Protein 4E1J (pdb70)

Radius of gyration: 49.68 Å; Cα contacts (8 Å, |Δi|>4): 4540; chains: 4; bounding box: 159×61×142 Å

Structure (mmCIF, N/CA/C/O backbone):
data_4E1J
#
_entry.id   4E1J
#
_cell.length_a   93.220
_cell.length_b   101.975
_cell.length_c   107.548
_cell.angle_alpha   90.00
_cell.angle_beta   90.03
_cell.angle_gamma   90.00
#
_symmetry.space_group_name_H-M   'P 1 21 1'
#
loop_
_entity.id
_entity.type
_entity.pdbx_description
1 polymer 'Glycerol kinase'
2 non-polymer GLYCEROL
3 non-polymer 'SODIUM ION'
4 non-polymer 'CHLORIDE ION'
5 water water
#
loop_
_atom_site.group_PDB
_atom_site.id
_atom_site.type_symbol
_atom_site.label_atom_id
_atom_site.label_alt_id
_atom_site.label_comp_id
_atom_site.label_asym_id
_atom_site.label_entity_id
_atom_site.label_seq_id
_atom_site.pdbx_PDB_ins_code
_atom_site.Cartn_x
_atom_site.Cartn_y
_atom_site.Cartn_z
_atom_site.occupancy
_atom_site.B_iso_or_equiv
_atom_site.auth_seq_id
_atom_site.auth_comp_id
_atom_site.auth_asym_id
_atom_site.auth_atom_id
_atom_site.pdbx_PDB_model_num
ATOM 1 N N . ASP A 1 12 ? 105.204 28.128 127.467 1.00 54.82 12 ASP A N 1
ATOM 2 C CA . ASP A 1 12 ? 106.114 26.945 127.666 1.00 55.66 12 ASP A CA 1
ATOM 3 C C . ASP A 1 12 ? 107.612 27.274 127.703 1.00 55.31 12 ASP A C 1
ATOM 4 O O . ASP A 1 12 ? 108.187 27.897 126.809 1.00 55.66 12 ASP A O 1
ATOM 9 N N . LEU A 1 13 ? 108.246 26.775 128.743 1.00 54.58 13 LEU A N 1
ATOM 10 C CA . LEU A 1 13 ? 109.599 27.111 129.059 1.00 53.75 13 LEU A CA 1
ATOM 11 C C . LEU A 1 13 ? 110.488 25.995 128.534 1.00 52.83 13 LEU A C 1
ATOM 12 O O . LEU A 1 13 ? 110.202 24.846 128.807 1.00 54.20 13 LEU A O 1
ATOM 17 N N . GLY A 1 14 ? 111.532 26.256 127.757 1.00 51.37 14 GLY A N 1
ATOM 18 C CA . GLY A 1 14 ? 111.806 27.482 127.079 1.00 49.03 14 GLY A CA 1
ATOM 19 C C . GLY A 1 14 ? 111.500 27.318 125.577 1.00 48.12 14 GLY A C 1
ATOM 20 O O . GLY A 1 14 ? 112.346 26.875 124.791 1.00 46.69 14 GLY A O 1
ATOM 21 N N . THR A 1 15 ? 110.269 27.648 125.194 1.00 46.32 15 THR A N 1
ATOM 22 C CA . THR A 1 15 ? 109.969 27.974 123.790 1.00 45.16 15 THR A CA 1
ATOM 23 C C . THR A 1 15 ? 109.819 29.506 123.587 1.00 44.41 15 THR A C 1
ATOM 24 O O . THR A 1 15 ? 109.439 29.958 122.493 1.00 44.21 15 THR A O 1
ATOM 28 N N . GLU A 1 16 ? 110.108 30.279 124.641 1.00 43.97 16 GLU A N 1
ATOM 29 C CA . GLU A 1 16 ? 109.937 31.751 124.645 1.00 44.08 16 GLU A CA 1
ATOM 30 C C . GLU A 1 16 ? 110.628 32.477 123.491 1.00 43.91 16 GLU A C 1
ATOM 31 O O . GLU A 1 16 ? 110.099 33.472 123.002 1.00 43.35 16 GLU A O 1
ATOM 37 N N . ASN A 1 17 ? 111.836 32.019 123.130 1.00 43.34 17 ASN A N 1
ATOM 38 C CA . ASN A 1 17 ? 112.630 32.599 122.037 1.00 42.71 17 ASN A CA 1
ATOM 39 C C . ASN A 1 17 ? 113.050 31.522 121.039 1.00 42.42 17 ASN A C 1
ATOM 40 O O . ASN A 1 17 ? 114.083 31.641 120.367 1.00 40.36 17 ASN A O 1
ATOM 45 N N . LEU A 1 18 ? 112.199 30.492 120.927 1.00 43.05 18 LEU A N 1
ATOM 46 C CA . LEU A 1 18 ? 112.465 29.340 120.052 1.00 44.89 18 LEU A CA 1
ATOM 47 C C . LEU A 1 18 ? 111.707 29.386 118.689 1.00 45.36 18 LEU A C 1
ATOM 48 O O . LEU A 1 18 ? 110.477 29.427 118.620 1.00 44.94 18 LEU A O 1
ATOM 53 N N . TYR A 1 19 ? 112.464 29.388 117.601 1.00 46.32 19 TYR A N 1
ATOM 54 C CA . TYR A 1 19 ? 111.845 29.390 116.276 1.00 46.67 19 TYR A CA 1
ATOM 55 C C . TYR A 1 19 ? 111.568 27.968 115.743 1.00 47.92 19 TYR A C 1
ATOM 56 O O . TYR A 1 19 ? 112.443 27.116 115.743 1.00 47.49 19 TYR A O 1
ATOM 65 N N . PHE A 1 20 ? 110.354 27.726 115.274 1.00 49.72 20 PHE A N 1
ATOM 66 C CA . PHE A 1 20 ? 110.123 26.555 114.434 1.00 51.86 20 PHE A CA 1
ATOM 67 C C . PHE A 1 20 ? 109.151 26.852 113.293 1.00 52.39 20 PHE A C 1
ATOM 68 O O . PHE A 1 20 ? 108.171 27.620 113.432 1.00 51.67 20 PHE A O 1
ATOM 76 N N . GLN A 1 21 ? 109.462 26.223 112.166 1.00 53.34 21 GLN A N 1
ATOM 77 C CA . GLN A 1 21 ? 108.585 26.167 110.998 1.00 54.88 21 GLN A CA 1
ATOM 78 C C . GLN A 1 21 ? 107.475 25.112 111.162 1.00 55.06 21 GLN A C 1
ATOM 79 O O . GLN A 1 21 ? 107.740 23.966 111.512 1.00 54.72 21 GLN A O 1
ATOM 85 N N . SER A 1 22 ? 106.233 25.488 110.878 1.00 55.95 22 SER A N 1
ATOM 86 C CA . SER A 1 22 ? 105.169 24.490 110.789 1.00 56.01 22 SER A CA 1
ATOM 87 C C . SER A 1 22 ? 104.751 24.213 109.341 1.00 56.07 22 SER A C 1
ATOM 88 O O . SER A 1 22 ? 104.724 25.113 108.499 1.00 55.65 22 SER A O 1
ATOM 101 N N . GLY A 1 25 ? 100.844 22.015 104.096 1.00 52.91 25 GLY A N 1
ATOM 102 C CA . GLY A 1 25 ? 99.609 21.429 103.474 1.00 50.25 25 GLY A CA 1
ATOM 103 C C . GLY A 1 25 ? 99.686 20.959 102.007 1.00 48.26 25 GLY A C 1
ATOM 104 O O . GLY A 1 25 ? 100.443 21.526 101.196 1.00 47.01 25 GLY A O 1
ATOM 105 N N . GLY A 1 26 ? 98.903 19.924 101.673 1.00 46.21 26 GLY A N 1
ATOM 106 C CA . GLY A 1 26 ? 98.760 19.418 100.276 1.00 44.48 26 GLY A CA 1
ATOM 107 C C . GLY A 1 26 ? 99.978 18.703 99.640 1.00 42.77 26 GLY A C 1
ATOM 108 O O . GLY A 1 26 ? 100.131 18.698 98.438 1.00 42.84 26 GLY A O 1
ATOM 109 N N . TYR A 1 27 ? 100.853 18.157 100.467 1.00 41.40 27 TYR A N 1
ATOM 110 C CA . TYR A 1 27 ? 102.029 17.390 100.051 1.00 40.54 27 TYR A CA 1
ATOM 111 C C . TYR A 1 27 ? 101.650 16.087 99.351 1.00 39.24 27 TYR A C 1
ATOM 112 O O . TYR A 1 27 ? 100.725 15.399 99.761 1.00 38.54 27 TYR A O 1
ATOM 121 N N . ILE A 1 28 ? 102.374 15.791 98.274 1.00 37.92 28 ILE A N 1
ATOM 122 C CA . ILE A 1 28 ? 102.103 14.633 97.451 1.00 36.66 28 ILE A CA 1
ATOM 123 C C . ILE A 1 28 ? 103.395 13.989 97.060 1.00 35.07 28 ILE A C 1
ATOM 124 O O . ILE A 1 28 ? 104.304 14.668 96.616 1.00 35.81 28 ILE A O 1
ATOM 129 N N . LEU A 1 29 ? 103.432 12.674 97.206 1.00 33.38 29 LEU A N 1
ATOM 130 C CA . LEU A 1 29 ? 104.593 11.865 96.969 1.00 31.64 29 LEU A CA 1
ATOM 131 C C . LEU A 1 29 ? 104.389 11.084 95.664 1.00 32.05 29 LEU A C 1
ATOM 132 O O . LEU A 1 29 ? 103.442 10.290 95.528 1.00 31.21 29 LEU A O 1
ATOM 137 N N . ALA A 1 30 ? 105.272 11.339 94.705 1.00 32.15 30 ALA A N 1
ATOM 138 C CA . ALA A 1 30 ? 105.345 10.580 93.475 1.00 31.36 30 ALA A CA 1
ATOM 139 C C . ALA A 1 30 ? 106.566 9.707 93.489 1.00 30.59 30 ALA A C 1
ATOM 140 O O . ALA A 1 30 ? 107.683 10.143 93.802 1.00 28.94 30 ALA A O 1
ATOM 142 N N . ILE A 1 31 ? 106.340 8.442 93.166 1.00 30.96 31 ILE A N 1
ATOM 143 C CA . ILE A 1 31 ? 107.432 7.497 93.032 1.00 30.63 31 ILE A CA 1
ATOM 144 C C . ILE A 1 31 ? 107.594 7.243 91.532 1.00 31.40 31 ILE A C 1
ATOM 145 O O . ILE A 1 31 ? 106.620 6.962 90.848 1.00 31.18 31 ILE A O 1
ATOM 150 N N . ASP A 1 32 ? 108.821 7.382 91.027 1.00 31.91 32 ASP A N 1
ATOM 151 C CA . ASP A 1 32 ? 109.119 7.166 89.607 1.00 31.73 32 ASP A CA 1
ATOM 152 C C . ASP A 1 32 ? 110.189 6.112 89.459 1.00 30.84 32 ASP A C 1
ATOM 153 O O . ASP A 1 32 ? 111.398 6.402 89.428 1.00 31.10 32 ASP A O 1
ATOM 158 N N . GLN A 1 33 ? 109.712 4.884 89.373 1.00 29.76 33 GLN A N 1
ATOM 159 C CA . GLN A 1 33 ? 110.525 3.701 89.201 1.00 28.97 33 GLN A CA 1
ATOM 160 C C . GLN A 1 33 ? 110.935 3.575 87.712 1.00 28.24 33 GLN A C 1
ATOM 161 O O . GLN A 1 33 ? 110.210 3.011 86.910 1.00 27.99 33 GLN A O 1
ATOM 167 N N . GLY A 1 34 ? 112.095 4.146 87.376 1.00 27.31 34 GLY A N 1
ATOM 168 C CA . GLY A 1 34 ? 112.599 4.256 86.042 1.00 24.92 34 GLY A CA 1
ATOM 169 C C . GLY A 1 34 ? 113.381 3.036 85.591 1.00 26.65 34 GLY A C 1
ATOM 170 O O . GLY A 1 34 ? 113.473 2.042 86.305 1.00 25.09 34 GLY A O 1
ATOM 171 N N . THR A 1 35 ? 113.897 3.115 84.358 1.00 27.63 35 THR A N 1
ATOM 172 C CA . THR A 1 35 ? 114.674 2.075 83.737 1.00 27.02 35 THR A CA 1
ATOM 173 C C . THR A 1 35 ? 115.979 1.875 84.460 1.00 27.53 35 THR A C 1
ATOM 174 O O . THR A 1 35 ? 116.380 0.752 84.717 1.00 27.28 35 THR A O 1
ATOM 178 N N . THR A 1 36 ? 116.649 2.962 84.773 1.00 28.53 36 THR A N 1
ATOM 179 C CA . THR A 1 36 ? 117.997 2.824 85.303 1.00 30.63 36 THR A CA 1
ATOM 180 C C . THR A 1 36 ? 118.117 3.409 86.742 1.00 31.20 36 THR A C 1
ATOM 181 O O . THR A 1 36 ? 119.129 3.228 87.404 1.00 31.59 36 THR A O 1
ATOM 185 N N . SER A 1 37 ? 117.109 4.153 87.201 1.00 31.26 37 SER A N 1
ATOM 186 C CA . SER A 1 37 ? 117.081 4.536 88.600 1.00 31.61 37 SER A CA 1
ATOM 187 C C . SER A 1 37 ? 115.673 4.780 89.092 1.00 31.79 37 SER A C 1
ATOM 188 O O . SER A 1 37 ? 114.731 4.842 88.314 1.00 30.56 37 SER A O 1
ATOM 191 N N . THR A 1 38 ? 115.541 4.862 90.416 1.00 31.31 38 THR A N 1
ATOM 192 C CA . THR A 1 38 ? 114.320 5.178 91.012 1.00 31.41 38 THR A CA 1
ATOM 193 C C . THR A 1 38 ? 114.409 6.599 91.534 1.00 33.18 38 THR A C 1
ATOM 194 O O . THR A 1 38 ? 115.400 6.981 92.156 1.00 33.43 38 THR A O 1
ATOM 198 N N . ARG A 1 39 ? 113.359 7.372 91.281 1.00 34.21 39 ARG A N 1
ATOM 199 C CA . ARG A 1 39 ? 113.206 8.669 91.923 1.00 35.94 39 ARG A CA 1
ATOM 200 C C . ARG A 1 39 ? 111.914 8.816 92.716 1.00 35.49 39 ARG A C 1
ATOM 201 O O . ARG A 1 39 ? 110.833 8.351 92.293 1.00 36.20 39 ARG A O 1
ATOM 209 N N . ALA A 1 40 ? 112.037 9.510 93.834 1.00 34.61 40 ALA A N 1
ATOM 210 C CA . ALA A 1 40 ? 110.911 9.918 94.608 1.00 36.21 40 ALA A CA 1
ATOM 211 C C . ALA A 1 40 ? 110.889 11.443 94.721 1.00 37.15 40 ALA A C 1
ATOM 212 O O . ALA A 1 40 ? 111.865 12.065 95.117 1.00 38.93 40 ALA A O 1
ATOM 214 N N . ILE A 1 41 ? 109.762 12.037 94.383 1.00 36.84 41 ILE A N 1
ATOM 215 C CA . ILE A 1 41 ? 109.599 13.447 94.537 1.00 36.75 41 ILE A CA 1
ATOM 216 C C . ILE A 1 41 ? 108.375 13.789 95.394 1.00 36.95 41 ILE A C 1
ATOM 217 O O . ILE A 1 41 ? 107.246 13.309 95.152 1.00 35.61 41 ILE A O 1
ATOM 222 N N . VAL A 1 42 ? 108.630 14.636 96.394 1.00 37.35 42 VAL A N 1
ATOM 223 C CA . VAL A 1 42 ? 107.566 15.291 97.142 1.00 37.37 42 VAL A CA 1
ATOM 224 C C . VAL A 1 42 ? 107.205 16.614 96.503 1.00 37.81 42 VAL A C 1
ATOM 225 O O . VAL A 1 42 ? 108.063 17.457 96.311 1.00 37.66 42 VAL A O 1
ATOM 229 N N . PHE A 1 43 ? 105.926 16.802 96.218 1.00 38.43 43 PHE A N 1
ATOM 230 C CA . PHE A 1 43 ? 105.426 18.070 95.722 1.00 39.11 43 PHE A CA 1
ATOM 231 C C . PHE A 1 43 ? 104.596 18.784 96.779 1.00 40.24 43 PHE A C 1
ATOM 232 O O . PHE A 1 43 ? 103.712 18.151 97.382 1.00 40.34 43 PHE A O 1
ATOM 240 N N . ASP A 1 44 ? 104.837 20.089 96.995 1.00 41.28 44 ASP A N 1
ATOM 241 C CA . ASP A 1 44 ? 104.084 20.812 98.025 1.00 42.89 44 ASP A CA 1
ATOM 242 C C . ASP A 1 44 ? 102.708 21.144 97.489 1.00 43.99 44 ASP A C 1
ATOM 243 O O . ASP A 1 44 ? 102.418 20.867 96.315 1.00 45.01 44 ASP A O 1
ATOM 248 N N . GLY A 1 45 ? 101.866 21.734 98.332 1.00 45.00 45 GLY A N 1
ATOM 249 C CA . GLY A 1 45 ? 100.553 22.237 97.927 1.00 47.15 45 GLY A CA 1
ATOM 250 C C . GLY A 1 45 ? 100.522 23.241 96.773 1.00 48.81 45 GLY A C 1
ATOM 251 O O . GLY A 1 45 ? 99.444 23.564 96.279 1.00 49.78 45 GLY A O 1
ATOM 252 N N . ASN A 1 46 ? 101.674 23.752 96.330 1.00 49.48 46 ASN A N 1
ATOM 253 C CA . ASN A 1 46 ? 101.679 24.590 95.134 1.00 50.59 46 ASN A CA 1
ATOM 254 C C . ASN A 1 46 ? 102.212 23.854 93.889 1.00 50.41 46 ASN A C 1
ATOM 255 O O . ASN A 1 46 ? 102.477 24.481 92.847 1.00 50.27 46 ASN A O 1
ATOM 260 N N . GLN A 1 47 ? 102.350 22.527 93.998 1.00 49.87 47 GLN A N 1
ATOM 261 C CA . GLN A 1 47 ? 102.794 21.678 92.880 1.00 49.20 47 GLN A CA 1
ATOM 262 C C . GLN A 1 47 ? 104.267 21.961 92.568 1.00 49.33 47 GLN A C 1
ATOM 263 O O . GLN A 1 47 ? 104.774 21.673 91.447 1.00 50.37 47 GLN A O 1
ATOM 269 N N . LYS A 1 48 ? 104.955 22.527 93.560 1.00 47.44 48 LYS A N 1
ATOM 270 C CA . LYS A 1 48 ? 106.354 22.761 93.453 1.00 46.02 48 LYS A CA 1
ATOM 271 C C . LYS A 1 48 ? 107.037 21.565 94.019 1.00 45.46 48 LYS A C 1
ATOM 272 O O . LYS A 1 48 ? 106.501 20.885 94.875 1.00 45.65 48 LYS A O 1
ATOM 274 N N . ILE A 1 49 ? 108.215 21.275 93.494 1.00 44.23 49 ILE A N 1
ATOM 275 C CA . ILE A 1 49 ? 109.072 20.267 94.069 1.00 43.05 49 ILE A CA 1
ATOM 276 C C . ILE A 1 49 ? 109.633 20.718 95.448 1.00 42.24 49 ILE A C 1
ATOM 277 O O . ILE A 1 49 ? 110.347 21.717 95.542 1.00 42.22 49 ILE A O 1
ATOM 282 N N . ALA A 1 50 ? 109.331 19.975 96.506 1.00 41.27 50 ALA A N 1
ATOM 283 C CA . ALA A 1 50 ? 109.989 20.225 97.804 1.00 40.19 50 ALA A CA 1
ATOM 284 C C . ALA A 1 50 ? 111.223 19.397 98.125 1.00 39.91 50 ALA A C 1
ATOM 285 O O . ALA A 1 50 ? 112.053 19.838 98.908 1.00 40.21 50 ALA A O 1
ATOM 287 N N . GLY A 1 51 ? 111.327 18.185 97.577 1.00 39.56 51 GLY A N 1
ATOM 288 C CA . GLY A 1 51 ? 112.395 17.238 97.968 1.00 38.43 51 GLY A CA 1
ATOM 289 C C . GLY A 1 51 ? 112.467 16.049 97.024 1.00 38.64 51 GLY A C 1
ATOM 290 O O . GLY A 1 51 ? 111.437 15.571 96.548 1.00 38.39 51 GLY A O 1
ATOM 291 N N . VAL A 1 52 ? 113.686 15.585 96.737 1.00 38.91 52 VAL A N 1
ATOM 292 C CA . VAL A 1 52 ? 113.924 14.532 95.746 1.00 38.75 52 VAL A CA 1
ATOM 293 C C . VAL A 1 52 ? 114.881 13.477 96.259 1.00 38.73 52 VAL A C 1
ATOM 294 O O . VAL A 1 52 ? 115.927 13.795 96.808 1.00 39.28 52 VAL A O 1
ATOM 298 N N . GLY A 1 53 ? 114.520 12.207 96.097 1.00 39.03 53 GLY A N 1
ATOM 299 C CA . GLY A 1 53 ? 115.488 11.095 96.248 1.00 37.83 53 GLY A CA 1
ATOM 300 C C . GLY A 1 53 ? 115.681 10.388 94.922 1.00 37.92 53 GLY A C 1
ATOM 301 O O . GLY A 1 53 ? 114.737 10.227 94.150 1.00 37.49 53 GLY A O 1
ATOM 302 N N . GLN A 1 54 ? 116.908 9.978 94.645 1.00 38.25 54 GLN A N 1
ATOM 303 C CA . GLN A 1 54 ? 117.266 9.335 93.408 1.00 39.79 54 GLN A CA 1
ATOM 304 C C . GLN A 1 54 ? 118.350 8.298 93.717 1.00 39.78 54 GLN A C 1
ATOM 305 O O . GLN A 1 54 ? 119.217 8.538 94.558 1.00 39.08 54 GLN A O 1
ATOM 311 N N . LYS A 1 55 ? 118.272 7.138 93.048 1.00 39.34 55 LYS A N 1
ATOM 312 C CA . LYS A 1 55 ? 119.150 6.023 93.331 1.00 39.00 55 LYS A CA 1
ATOM 313 C C . LYS A 1 55 ? 119.106 4.987 92.221 1.00 38.33 55 LYS A C 1
ATOM 314 O O . LYS A 1 55 ? 118.048 4.402 91.931 1.00 37.08 55 LYS A O 1
ATOM 320 N N . GLU A 1 56 ? 120.276 4.768 91.613 1.00 37.58 56 GLU A N 1
ATOM 321 C CA . GLU A 1 56 ? 120.494 3.711 90.618 1.00 38.11 56 GLU A CA 1
ATOM 322 C C . GLU A 1 56 ? 120.352 2.333 91.181 1.00 36.52 56 GLU A C 1
ATOM 323 O O . GLU A 1 56 ? 120.548 2.120 92.367 1.00 36.64 56 GLU A O 1
ATOM 329 N N . PHE A 1 57 ? 120.022 1.384 90.317 1.00 35.10 57 PHE A N 1
ATOM 330 C CA . PHE A 1 57 ? 120.053 -0.026 90.693 1.00 34.42 57 PHE A CA 1
ATOM 331 C C . PHE A 1 57 ? 120.799 -0.733 89.558 1.00 34.45 57 PHE A C 1
ATOM 332 O O . PHE A 1 57 ? 121.048 -0.129 88.507 1.00 35.25 57 PHE A O 1
ATOM 340 N N . LYS A 1 58 ? 121.149 -1.995 89.735 1.00 33.80 58 LYS A N 1
ATOM 341 C CA . LYS A 1 58 ? 122.076 -2.602 88.780 1.00 34.02 58 LYS A CA 1
ATOM 342 C C . LYS A 1 58 ? 121.391 -3.079 87.492 1.00 33.13 58 LYS A C 1
ATOM 343 O O . LYS A 1 58 ? 120.374 -3.742 87.566 1.00 32.26 58 LYS A O 1
ATOM 349 N N . GLN A 1 59 ? 121.941 -2.734 86.325 1.00 33.14 59 GLN A N 1
ATOM 350 C CA . GLN A 1 59 ? 121.413 -3.309 85.099 1.00 33.98 59 GLN A CA 1
ATOM 351 C C . GLN A 1 59 ? 122.093 -4.679 84.839 1.00 35.18 59 GLN A C 1
ATOM 352 O O . GLN A 1 59 ? 123.326 -4.729 84.654 1.00 35.67 59 GLN A O 1
ATOM 358 N N . HIS A 1 60 ? 121.317 -5.768 84.844 1.00 35.37 60 HIS A N 1
ATOM 359 C CA . HIS A 1 60 ? 121.826 -7.134 84.551 1.00 36.83 60 HIS A CA 1
ATOM 360 C C . HIS A 1 60 ? 121.626 -7.557 83.105 1.00 37.86 60 HIS A C 1
ATOM 361 O O . HIS A 1 60 ? 120.484 -7.557 82.591 1.00 37.06 60 HIS A O 1
ATOM 368 N N . PHE A 1 61 ? 122.734 -7.954 82.475 1.00 38.73 61 PHE A N 1
ATOM 369 C CA . PHE A 1 61 ? 122.751 -8.427 81.107 1.00 39.59 61 PHE A CA 1
ATOM 370 C C . PHE A 1 61 ? 123.282 -9.888 81.003 1.00 41.52 61 PHE A C 1
ATOM 371 O O . PHE A 1 61 ? 124.447 -10.115 80.684 1.00 41.77 61 PHE A O 1
ATOM 379 N N . PRO A 1 62 ? 122.426 -10.898 81.233 1.00 43.42 62 PRO A N 1
ATOM 380 C CA . PRO A 1 62 ? 122.912 -12.277 81.160 1.00 44.78 62 PRO A CA 1
ATOM 381 C C . PRO A 1 62 ? 123.383 -12.753 79.779 1.00 47.12 62 PRO A C 1
ATOM 382 O O . PRO A 1 62 ? 124.065 -13.777 79.674 1.00 48.70 62 PRO A O 1
ATOM 386 N N . LYS A 1 63 ? 122.988 -12.051 78.730 1.00 48.10 63 LYS A N 1
ATOM 387 C CA . LYS A 1 63 ? 123.430 -12.319 77.359 1.00 48.39 63 LYS A CA 1
ATOM 388 C C . LYS A 1 63 ? 123.144 -11.041 76.591 1.00 48.54 63 LYS A C 1
ATOM 389 O O . LYS A 1 63 ? 122.207 -10.309 76.942 1.00 49.00 63 LYS A O 1
ATOM 395 N N . SER A 1 64 ? 123.916 -10.791 75.544 1.00 47.50 64 SER A N 1
ATOM 396 C CA . SER A 1 64 ? 123.563 -9.822 74.497 1.00 47.30 64 SER A CA 1
ATOM 397 C C . SER A 1 64 ? 122.053 -9.761 74.151 1.00 45.25 64 SER A C 1
ATOM 398 O O . SER A 1 64 ? 121.445 -10.761 73.774 1.00 44.08 64 SER A O 1
ATOM 401 N N . GLY A 1 65 ? 121.465 -8.577 74.285 1.00 44.18 65 GLY A N 1
ATOM 402 C CA . GLY A 1 65 ? 120.021 -8.394 74.066 1.00 42.46 65 GLY A CA 1
ATOM 403 C C . GLY A 1 65 ? 119.073 -8.774 75.207 1.00 41.86 65 GLY A C 1
ATOM 404 O O . GLY A 1 65 ? 117.869 -8.446 75.153 1.00 42.90 65 GLY A O 1
ATOM 405 N N . TRP A 1 66 ? 119.584 -9.444 76.239 1.00 40.42 66 TRP A N 1
ATOM 406 C CA . TRP A 1 66 ? 118.796 -9.824 77.429 1.00 38.91 66 TRP A CA 1
ATOM 407 C C . TRP A 1 66 ? 119.033 -8.771 78.487 1.00 37.48 66 TRP A C 1
ATOM 408 O O . TRP A 1 66 ? 120.167 -8.380 78.657 1.00 37.88 66 TRP A O 1
ATOM 419 N N . VAL A 1 67 ? 117.993 -8.324 79.201 1.00 35.46 67 VAL A N 1
ATOM 420 C CA . VAL A 1 67 ? 118.113 -7.264 80.227 1.00 32.88 67 VAL A CA 1
ATOM 421 C C . VAL A 1 67 ? 117.194 -7.539 81.453 1.00 32.99 67 VAL A C 1
ATOM 422 O O . VAL A 1 67 ? 116.007 -7.777 81.328 1.00 30.65 67 VAL A O 1
ATOM 426 N N . GLU A 1 68 ? 117.751 -7.474 82.654 1.00 32.24 68 GLU A N 1
ATOM 427 C CA . GLU A 1 68 ? 117.007 -7.917 83.799 1.00 31.60 68 GLU A CA 1
ATOM 428 C C . GLU A 1 68 ? 117.272 -6.976 84.930 1.00 30.92 68 GLU A C 1
ATOM 429 O O . GLU A 1 68 ? 118.359 -6.385 85.022 1.00 29.93 68 GLU A O 1
ATOM 435 N N . HIS A 1 69 ? 116.257 -6.780 85.761 1.00 29.95 69 HIS A N 1
ATOM 436 C CA . HIS A 1 69 ? 116.475 -6.097 87.052 1.00 30.60 69 HIS A CA 1
ATOM 437 C C . HIS A 1 69 ? 116.221 -7.051 88.226 1.00 30.41 69 HIS A C 1
ATOM 438 O O . HIS A 1 69 ? 115.300 -7.873 88.167 1.00 30.57 69 HIS A O 1
ATOM 445 N N . ASP A 1 70 ? 116.990 -6.878 89.291 1.00 31.05 70 ASP A N 1
ATOM 446 C CA . ASP A 1 70 ? 116.661 -7.433 90.594 1.00 32.44 70 ASP A CA 1
ATOM 447 C C . ASP A 1 70 ? 115.530 -6.636 91.214 1.00 31.65 70 ASP A C 1
ATOM 448 O O . ASP A 1 70 ? 115.752 -5.472 91.588 1.00 33.14 70 ASP A O 1
ATOM 453 N N . PRO A 1 71 ? 114.333 -7.235 91.339 1.00 30.81 71 PRO A N 1
ATOM 454 C CA . PRO A 1 71 ? 113.190 -6.551 91.954 1.00 31.77 71 PRO A CA 1
ATOM 455 C C . PRO A 1 71 ? 113.261 -6.267 93.485 1.00 32.66 71 PRO A C 1
ATOM 456 O O . PRO A 1 71 ? 112.517 -5.391 93.957 1.00 33.74 71 PRO A O 1
ATOM 460 N N . GLU A 1 72 ? 114.110 -6.986 94.239 1.00 32.76 72 GLU A N 1
ATOM 461 C CA . GLU A 1 72 ? 114.384 -6.639 95.635 1.00 32.93 72 GLU A CA 1
ATOM 462 C C . GLU A 1 72 ? 115.166 -5.360 95.667 1.00 32.94 72 GLU A C 1
ATOM 463 O O . GLU A 1 72 ? 114.911 -4.480 96.512 1.00 33.73 72 GLU A O 1
ATOM 469 N N . GLU A 1 73 ? 116.121 -5.249 94.743 1.00 32.15 73 GLU A N 1
ATOM 470 C CA . GLU A 1 73 ? 116.950 -4.094 94.690 1.00 32.23 73 GLU A CA 1
ATOM 471 C C . GLU A 1 73 ? 116.068 -2.918 94.293 1.00 32.14 73 GLU A C 1
ATOM 472 O O . GLU A 1 73 ? 116.171 -1.867 94.890 1.00 32.19 73 GLU A O 1
ATOM 478 N N . ILE A 1 74 ? 115.194 -3.111 93.297 1.00 32.20 74 ILE A N 1
ATOM 479 C CA . ILE A 1 74 ? 114.267 -2.048 92.867 1.00 31.05 74 ILE A CA 1
ATOM 480 C C . ILE A 1 74 ? 113.421 -1.692 94.079 1.00 31.45 74 ILE A C 1
ATOM 481 O O . ILE A 1 74 ? 113.281 -0.505 94.422 1.00 30.33 74 ILE A O 1
ATOM 486 N N . TRP A 1 75 ? 112.865 -2.712 94.729 1.00 31.09 75 TRP A N 1
ATOM 487 C CA . TRP A 1 75 ? 112.138 -2.444 95.981 1.00 32.46 75 TRP A CA 1
ATOM 488 C C . TRP A 1 75 ? 112.893 -1.527 97.015 1.00 32.80 75 TRP A C 1
ATOM 489 O O . TRP A 1 75 ? 112.360 -0.462 97.429 1.00 32.41 75 TRP A O 1
ATOM 500 N N . GLN A 1 76 ? 114.128 -1.903 97.375 1.00 32.15 76 GLN A N 1
ATOM 501 C CA . GLN A 1 76 ? 114.925 -1.160 98.380 1.00 32.80 76 GLN A CA 1
ATOM 502 C C . GLN A 1 76 ? 115.181 0.288 97.970 1.00 31.97 76 GLN A C 1
ATOM 503 O O . GLN A 1 76 ? 115.248 1.214 98.767 1.00 31.07 76 GLN A O 1
ATOM 509 N N . THR A 1 77 ? 115.262 0.455 96.666 1.00 31.95 77 THR A N 1
ATOM 510 C CA . THR A 1 77 ? 115.500 1.724 96.009 1.00 30.39 77 THR A CA 1
ATOM 511 C C . THR A 1 77 ? 114.246 2.622 96.181 1.00 30.59 77 THR A C 1
ATOM 512 O O . THR A 1 77 ? 114.338 3.853 96.362 1.00 31.43 77 THR A O 1
ATOM 516 N N . VAL A 1 78 ? 113.077 2.003 96.228 1.00 29.15 78 VAL A N 1
ATOM 517 C CA . VAL A 1 78 ? 111.853 2.774 96.418 1.00 29.18 78 VAL A CA 1
ATOM 518 C C . VAL A 1 78 ? 111.778 3.172 97.871 1.00 28.85 78 VAL A C 1
ATOM 519 O O . VAL A 1 78 ? 111.630 4.325 98.141 1.00 29.26 78 VAL A O 1
ATOM 523 N N . VAL A 1 79 ? 111.869 2.214 98.789 1.00 30.28 79 VAL A N 1
ATOM 524 C CA . VAL A 1 79 ? 111.924 2.497 100.270 1.00 32.25 79 VAL A CA 1
ATOM 525 C C . VAL A 1 79 ? 112.859 3.662 100.626 1.00 33.06 79 VAL A C 1
ATOM 526 O O . VAL A 1 79 ? 112.415 4.610 101.251 1.00 35.08 79 VAL A O 1
ATOM 530 N N . SER A 1 80 ? 114.108 3.640 100.147 1.00 34.11 80 SER A N 1
ATOM 531 C CA . SER A 1 80 ? 115.153 4.585 100.552 1.00 35.04 80 SER A CA 1
ATOM 532 C C . SER A 1 80 ? 115.026 5.979 99.928 1.00 35.56 80 SER A C 1
ATOM 533 O O . SER A 1 80 ? 115.254 7.041 100.564 1.00 36.07 80 SER A O 1
ATOM 536 N N . THR A 1 81 ? 114.635 5.947 98.669 1.00 34.48 81 THR A N 1
ATOM 537 C CA . THR A 1 81 ? 114.352 7.102 97.899 1.00 34.53 81 THR A CA 1
ATOM 538 C C . THR A 1 81 ? 113.149 7.858 98.496 1.00 34.23 81 THR A C 1
ATOM 539 O O . THR A 1 81 ? 113.167 9.092 98.623 1.00 34.25 81 THR A O 1
ATOM 543 N N . VAL A 1 82 ? 112.120 7.137 98.903 1.00 33.22 82 VAL A N 1
ATOM 544 C CA . VAL A 1 82 ? 111.012 7.790 99.602 1.00 34.49 82 VAL A CA 1
ATOM 545 C C . VAL A 1 82 ? 111.423 8.555 100.897 1.00 35.32 82 VAL A C 1
ATOM 546 O O . VAL A 1 82 ? 111.236 9.775 101.004 1.00 34.81 82 VAL A O 1
ATOM 550 N N . LYS A 1 83 ? 111.976 7.826 101.855 1.00 36.55 83 LYS A N 1
ATOM 551 C CA . LYS A 1 83 ? 112.521 8.397 103.116 1.00 37.89 83 LYS A CA 1
ATOM 552 C C . LYS A 1 83 ? 113.387 9.617 102.801 1.00 38.78 83 LYS A C 1
ATOM 553 O O . LYS A 1 83 ? 113.283 10.669 103.443 1.00 38.27 83 LYS A O 1
ATOM 559 N N . GLU A 1 84 ? 114.203 9.480 101.761 1.00 40.14 84 GLU A N 1
ATOM 560 C CA . GLU A 1 84 ? 115.133 10.547 101.399 1.00 41.79 84 GLU A CA 1
ATOM 561 C C . GLU A 1 84 ? 114.452 11.856 100.976 1.00 42.11 84 GLU A C 1
ATOM 562 O O . GLU A 1 84 ? 114.865 12.925 101.419 1.00 43.22 84 GLU A O 1
ATOM 568 N N . ALA A 1 85 ? 113.395 11.764 100.165 1.00 41.92 85 ALA A N 1
ATOM 569 C CA . ALA A 1 85 ? 112.683 12.925 99.652 1.00 41.52 85 ALA A CA 1
ATOM 570 C C . ALA A 1 85 ? 111.905 13.654 100.722 1.00 41.85 85 ALA A C 1
ATOM 571 O O . ALA A 1 85 ? 111.780 14.894 100.686 1.00 40.94 85 ALA A O 1
ATOM 573 N N . ILE A 1 86 ? 111.323 12.857 101.614 1.00 41.97 86 ILE A N 1
ATOM 574 C CA . ILE A 1 86 ? 110.519 13.321 102.716 1.00 42.98 86 ILE A CA 1
ATOM 575 C C . ILE A 1 86 ? 111.462 14.103 103.646 1.00 44.04 86 ILE A C 1
ATOM 576 O O . ILE A 1 86 ? 111.172 15.231 103.983 1.00 43.90 86 ILE A O 1
ATOM 581 N N . GLU A 1 87 ? 112.586 13.506 104.042 1.00 44.66 87 GLU A N 1
ATOM 582 C CA . GLU A 1 87 ? 113.519 14.203 104.926 1.00 46.39 87 GLU A CA 1
ATOM 583 C C . GLU A 1 87 ? 113.998 15.530 104.261 1.00 47.76 87 GLU A C 1
ATOM 584 O O . GLU A 1 87 ? 113.816 16.620 104.838 1.00 47.83 87 GLU A O 1
ATOM 586 N N . LYS A 1 88 ? 114.518 15.450 103.024 1.00 48.34 88 LYS A N 1
ATOM 587 C CA . LYS A 1 88 ? 114.906 16.642 102.250 1.00 48.10 88 LYS A CA 1
ATOM 588 C C . LYS A 1 88 ? 113.768 17.661 102.043 1.00 47.86 88 LYS A C 1
ATOM 589 O O . LYS A 1 88 ? 113.999 18.807 101.604 1.00 47.79 88 LYS A O 1
ATOM 595 N N . SER A 1 89 ? 112.548 17.248 102.342 1.00 47.04 89 SER A N 1
ATOM 596 C CA . SER A 1 89 ? 111.405 18.122 102.155 1.00 46.86 89 SER A CA 1
ATOM 597 C C . SER A 1 89 ? 111.125 18.911 103.435 1.00 46.54 89 SER A C 1
ATOM 598 O O . SER A 1 89 ? 110.342 19.886 103.422 1.00 46.16 89 SER A O 1
ATOM 601 N N . GLY A 1 90 ? 111.741 18.450 104.527 1.00 45.77 90 GLY A N 1
ATOM 602 C CA . GLY A 1 90 ? 111.522 18.998 105.865 1.00 45.32 90 GLY A CA 1
ATOM 603 C C . GLY A 1 90 ? 110.179 18.601 106.470 1.00 45.08 90 GLY A C 1
ATOM 604 O O . GLY A 1 90 ? 109.565 19.393 107.214 1.00 44.87 90 GLY A O 1
ATOM 605 N N . ILE A 1 91 ? 109.697 17.398 106.129 1.00 44.30 91 ILE A N 1
ATOM 606 C CA . ILE A 1 91 ? 108.416 16.913 106.670 1.00 43.09 91 ILE A CA 1
ATOM 607 C C . ILE A 1 91 ? 108.476 15.461 107.162 1.00 43.25 91 ILE A C 1
ATOM 608 O O . ILE A 1 91 ? 109.557 14.846 107.269 1.00 43.61 91 ILE A O 1
ATOM 613 N N . THR A 1 92 ? 107.299 14.917 107.469 1.00 42.76 92 THR A N 1
ATOM 614 C CA . THR A 1 92 ? 107.153 13.548 107.940 1.00 41.15 92 THR A CA 1
ATOM 615 C C . THR A 1 92 ? 106.252 12.809 106.979 1.00 39.77 92 THR A C 1
ATOM 616 O O . THR A 1 92 ? 105.479 13.436 106.275 1.00 39.97 92 THR A O 1
ATOM 620 N N . ALA A 1 93 ? 106.332 11.477 106.961 1.00 38.95 93 ALA A N 1
ATOM 621 C CA . ALA A 1 93 ? 105.482 10.695 106.108 1.00 37.48 93 ALA A CA 1
ATOM 622 C C . ALA A 1 93 ? 104.006 11.044 106.390 1.00 37.91 93 ALA A C 1
ATOM 623 O O . ALA A 1 93 ? 103.180 11.094 105.467 1.00 37.30 93 ALA A O 1
ATOM 625 N N . ASN A 1 94 ? 103.695 11.377 107.642 1.00 38.34 94 ASN A N 1
ATOM 626 C CA . ASN A 1 94 ? 102.328 11.802 108.033 1.00 39.43 94 ASN A CA 1
ATOM 627 C C . ASN A 1 94 ? 101.827 13.041 107.357 1.00 39.07 94 ASN A C 1
ATOM 628 O O . ASN A 1 94 ? 100.646 13.338 107.457 1.00 38.99 94 ASN A O 1
ATOM 633 N N . ASP A 1 95 ? 102.708 13.801 106.714 1.00 38.55 95 ASP A N 1
ATOM 634 C CA . ASP A 1 95 ? 102.238 14.999 106.015 1.00 39.36 95 ASP A CA 1
ATOM 635 C C . ASP A 1 95 ? 101.886 14.736 104.551 1.00 38.39 95 ASP A C 1
ATOM 636 O O . ASP A 1 95 ? 101.553 15.646 103.831 1.00 38.22 95 ASP A O 1
ATOM 641 N N . ILE A 1 96 ? 101.964 13.482 104.123 1.00 37.66 96 ILE A N 1
ATOM 642 C CA . ILE A 1 96 ? 101.689 13.157 102.726 1.00 36.84 96 ILE A CA 1
ATOM 643 C C . ILE A 1 96 ? 100.186 12.886 102.526 1.00 35.71 96 ILE A C 1
ATOM 644 O O . ILE A 1 96 ? 99.654 11.875 102.963 1.00 35.70 96 ILE A O 1
ATOM 649 N N . ALA A 1 97 ? 99.474 13.768 101.857 1.00 34.83 97 ALA A N 1
ATOM 650 C CA . ALA A 1 97 ? 98.057 13.428 101.664 1.00 34.47 97 ALA A CA 1
ATOM 651 C C . ALA A 1 97 ? 97.919 12.141 100.854 1.00 33.63 97 ALA A C 1
ATOM 652 O O . ALA A 1 97 ? 97.174 11.262 101.228 1.00 34.87 97 ALA A O 1
ATOM 654 N N . ALA A 1 98 ? 98.631 12.028 99.751 1.00 32.59 98 ALA A N 1
ATOM 655 C CA . ALA A 1 98 ? 98.529 10.812 98.946 1.00 32.12 98 ALA A CA 1
ATOM 656 C C . ALA A 1 98 ? 99.802 10.498 98.158 1.00 31.78 98 ALA A C 1
ATOM 657 O O . ALA A 1 98 ? 100.751 11.306 98.117 1.00 32.41 98 ALA A O 1
ATOM 659 N N . ILE A 1 99 ? 99.819 9.321 97.544 1.00 31.59 99 ILE A N 1
ATOM 660 C CA . ILE A 1 99 ? 100.969 8.828 96.742 1.00 29.63 99 ILE A CA 1
ATOM 661 C C . ILE A 1 99 ? 100.555 8.594 95.304 1.00 29.41 99 ILE A C 1
ATOM 662 O O . ILE A 1 99 ? 99.437 8.119 95.036 1.00 30.12 99 ILE A O 1
ATOM 667 N N . GLY A 1 100 ? 101.438 8.949 94.380 1.00 28.60 100 GLY A N 1
ATOM 668 C CA . GLY A 1 100 ? 101.312 8.530 92.997 1.00 28.11 100 GLY A CA 1
ATOM 669 C C . GLY A 1 100 ? 102.511 7.643 92.637 1.00 27.33 100 GLY A C 1
ATOM 670 O O . GLY A 1 100 ? 103.617 7.944 93.034 1.00 24.75 100 GLY A O 1
ATOM 671 N N . ILE A 1 101 ? 102.257 6.607 91.821 1.00 27.81 101 ILE A N 1
ATOM 672 C CA . ILE A 1 101 ? 103.231 5.645 91.259 1.00 28.44 101 ILE A CA 1
ATOM 673 C C . ILE A 1 101 ? 103.249 5.668 89.697 1.00 29.15 101 ILE A C 1
ATOM 674 O O . ILE A 1 101 ? 102.173 5.525 89.074 1.00 28.97 101 ILE A O 1
ATOM 679 N N . THR A 1 102 ? 104.418 5.916 89.088 1.00 28.28 102 THR A N 1
ATOM 680 C CA . THR A 1 102 ? 104.702 5.623 87.690 1.00 27.93 102 THR A CA 1
ATOM 681 C C . THR A 1 102 ? 105.954 4.767 87.638 1.00 27.71 102 THR A C 1
ATOM 682 O O . THR A 1 102 ? 106.680 4.670 88.622 1.00 28.31 102 THR A O 1
ATOM 686 N N . ASN A 1 103 ? 106.258 4.236 86.462 1.00 25.79 103 ASN A N 1
ATOM 687 C CA . ASN A 1 103 ? 107.167 3.118 86.299 1.00 25.28 103 ASN A CA 1
ATOM 688 C C . ASN A 1 103 ? 107.544 2.920 84.848 1.00 25.82 103 ASN A C 1
ATOM 689 O O . ASN A 1 103 ? 106.702 3.067 83.961 1.00 26.08 103 ASN A O 1
ATOM 694 N N . GLN A 1 104 ? 108.801 2.569 84.588 1.00 26.04 104 GLN A N 1
ATOM 695 C CA . GLN A 1 104 ? 109.160 1.957 83.286 1.00 24.86 104 GLN A CA 1
ATOM 696 C C . GLN A 1 104 ? 108.093 0.948 82.932 1.00 24.80 104 GLN A C 1
ATOM 697 O O . GLN A 1 104 ? 107.716 0.171 83.782 1.00 25.26 104 GLN A O 1
ATOM 703 N N . ARG A 1 105 ? 107.612 0.933 81.686 1.00 25.63 105 ARG A N 1
ATOM 704 C CA . ARG A 1 105 ? 106.470 0.081 81.323 1.00 24.89 105 ARG A CA 1
ATOM 705 C C . ARG A 1 105 ? 106.945 -1.284 80.830 1.00 25.40 105 ARG A C 1
ATOM 706 O O . ARG A 1 105 ? 108.157 -1.528 80.698 1.00 24.38 105 ARG A O 1
ATOM 714 N N . GLU A 1 106 ? 106.004 -2.193 80.554 1.00 25.87 106 GLU A N 1
ATOM 715 C CA . GLU A 1 106 ? 106.322 -3.486 79.941 1.00 26.62 106 GLU A CA 1
ATOM 716 C C . GLU A 1 106 ? 107.152 -4.439 80.805 1.00 26.67 106 GLU A C 1
ATOM 717 O O . GLU A 1 106 ? 106.831 -5.620 80.883 1.00 27.23 106 GLU A O 1
ATOM 723 N N . THR A 1 107 ? 108.225 -3.961 81.412 1.00 26.60 107 THR A N 1
ATOM 724 C CA . THR A 1 107 ? 108.942 -4.746 82.453 1.00 27.23 107 THR A CA 1
ATOM 725 C C . THR A 1 107 ? 108.001 -5.642 83.276 1.00 27.17 107 THR A C 1
ATOM 726 O O . THR A 1 107 ? 107.030 -5.182 83.786 1.00 26.18 107 THR A O 1
ATOM 730 N N . VAL A 1 108 ? 108.299 -6.943 83.342 1.00 28.90 108 VAL A N 1
ATOM 731 C CA . VAL A 1 108 ? 107.444 -7.938 83.943 1.00 29.64 108 VAL A CA 1
ATOM 732 C C . VAL A 1 108 ? 108.086 -8.491 85.229 1.00 30.50 108 VAL A C 1
ATOM 733 O O . VAL A 1 108 ? 109.283 -8.832 85.213 1.00 29.71 108 VAL A O 1
ATOM 737 N N . VAL A 1 109 ? 107.279 -8.604 86.308 1.00 29.35 109 VAL A N 1
ATOM 738 C CA . VAL A 1 109 ? 107.679 -9.349 87.484 1.00 28.96 109 VAL A CA 1
ATOM 739 C C . VAL A 1 109 ? 106.619 -10.421 87.778 1.00 29.32 109 VAL A C 1
ATOM 740 O O . VAL A 1 109 ? 105.408 -10.166 87.755 1.00 29.62 109 VAL A O 1
ATOM 744 N N . VAL A 1 110 ? 107.072 -11.620 88.050 1.00 28.94 110 VAL A N 1
ATOM 745 C CA . VAL A 1 110 ? 106.186 -12.648 88.481 1.00 30.59 110 VAL A CA 1
ATOM 746 C C . VAL A 1 110 ? 106.587 -13.004 89.938 1.00 31.17 110 VAL A C 1
ATOM 747 O O . VAL A 1 110 ? 107.783 -13.178 90.245 1.00 29.54 110 VAL A O 1
ATOM 751 N N . TRP A 1 111 ? 105.607 -13.093 90.832 1.00 31.22 111 TRP A N 1
ATOM 752 C CA . TRP A 1 111 ? 105.978 -13.413 92.214 1.00 33.09 111 TRP A CA 1
ATOM 753 C C . TRP A 1 111 ? 104.979 -14.303 92.987 1.00 34.53 111 TRP A C 1
ATOM 754 O O . TRP A 1 111 ? 103.809 -14.454 92.607 1.00 35.01 111 TRP A O 1
ATOM 765 N N . ASP A 1 112 ? 105.435 -14.901 94.092 1.00 38.05 112 ASP A N 1
ATOM 766 C CA . ASP A 1 112 ? 104.544 -15.825 94.838 1.00 38.93 112 ASP A CA 1
ATOM 767 C C . ASP A 1 112 ? 103.450 -15.075 95.541 1.00 39.14 112 ASP A C 1
ATOM 768 O O . ASP A 1 112 ? 103.694 -14.219 96.347 1.00 39.34 112 ASP A O 1
ATOM 773 N N . ARG A 1 113 ? 102.224 -15.409 95.221 1.00 40.45 113 ARG A N 1
ATOM 774 C CA . ARG A 1 113 ? 101.104 -14.756 95.836 1.00 41.28 113 ARG A CA 1
ATOM 775 C C . ARG A 1 113 ? 101.106 -14.819 97.372 1.00 42.28 113 ARG A C 1
ATOM 776 O O . ARG A 1 113 ? 100.450 -14.010 97.982 1.00 42.82 113 ARG A O 1
ATOM 784 N N . GLU A 1 114 ? 101.846 -15.745 97.991 1.00 43.37 114 GLU A N 1
ATOM 785 C CA . GLU A 1 114 ? 101.842 -15.866 99.468 1.00 44.94 114 GLU A CA 1
ATOM 786 C C . GLU A 1 114 ? 103.044 -15.204 100.137 1.00 43.85 114 GLU A C 1
ATOM 787 O O . GLU A 1 114 ? 102.889 -14.394 101.037 1.00 44.18 114 GLU A O 1
ATOM 793 N N . THR A 1 115 ? 104.238 -15.552 99.696 1.00 42.87 115 THR A N 1
ATOM 794 C CA . THR A 1 115 ? 105.448 -14.974 100.261 1.00 42.62 115 THR A CA 1
ATOM 795 C C . THR A 1 115 ? 105.879 -13.638 99.621 1.00 41.64 115 THR A C 1
ATOM 796 O O . THR A 1 115 ? 106.724 -12.917 100.191 1.00 40.70 115 THR A O 1
ATOM 800 N N . GLY A 1 116 ? 105.357 -13.338 98.420 1.00 40.06 116 GLY A N 1
ATOM 801 C CA . GLY A 1 116 ? 105.785 -12.127 97.683 1.00 38.51 116 GLY A CA 1
ATOM 802 C C . GLY A 1 116 ? 107.181 -12.239 97.086 1.00 38.11 116 GLY A C 1
ATOM 803 O O . GLY A 1 116 ? 107.724 -11.264 96.547 1.00 38.47 116 GLY A O 1
ATOM 804 N N . LYS A 1 117 ? 107.746 -13.441 97.145 1.00 37.33 117 LYS A N 1
ATOM 805 C CA . LYS A 1 117 ? 109.071 -13.729 96.599 1.00 37.88 117 LYS A CA 1
ATOM 806 C C . LYS A 1 117 ? 109.030 -13.861 95.073 1.00 36.37 117 LYS A C 1
ATOM 807 O O . LYS A 1 117 ? 108.233 -14.627 94.516 1.00 37.33 117 LYS A O 1
ATOM 809 N N . PRO A 1 118 ? 109.841 -13.073 94.384 1.00 35.37 118 PRO A N 1
ATOM 810 C CA . PRO A 1 118 ? 109.715 -13.188 92.939 1.00 35.60 118 PRO A CA 1
ATOM 811 C C . PRO A 1 118 ? 110.323 -14.493 92.535 1.00 35.80 118 PRO A C 1
ATOM 812 O O . PRO A 1 118 ? 111.273 -14.949 93.171 1.00 36.98 118 PRO A O 1
ATOM 816 N N . ILE A 1 119 ? 109.793 -15.083 91.486 1.00 35.01 119 ILE A N 1
ATOM 817 C CA . ILE A 1 119 ? 110.302 -16.328 91.025 1.00 34.92 119 ILE A CA 1
ATOM 818 C C . ILE A 1 119 ? 111.551 -16.176 90.158 1.00 35.03 119 ILE A C 1
ATOM 819 O O . ILE A 1 119 ? 112.053 -17.184 89.726 1.00 35.68 119 ILE A O 1
ATOM 824 N N . HIS A 1 120 ? 111.989 -14.934 89.872 1.00 34.22 120 HIS A N 1
ATOM 825 C CA . HIS A 1 120 ? 112.992 -14.598 88.847 1.00 33.50 120 HIS A CA 1
ATOM 826 C C . HIS A 1 120 ? 113.196 -13.088 88.796 1.00 32.18 120 HIS A C 1
ATOM 827 O O . HIS A 1 120 ? 112.343 -12.317 89.200 1.00 32.32 120 HIS A O 1
ATOM 834 N N . ASN A 1 121 ? 114.330 -12.651 88.300 1.00 32.05 121 ASN A N 1
ATOM 835 C CA . ASN A 1 121 ? 114.549 -11.238 88.070 1.00 31.64 121 ASN A CA 1
ATOM 836 C C . ASN A 1 121 ? 113.466 -10.697 87.168 1.00 32.27 121 ASN A C 1
ATOM 837 O O . ASN A 1 121 ? 112.754 -11.466 86.457 1.00 33.00 121 ASN A O 1
ATOM 842 N N . ALA A 1 122 ? 113.317 -9.383 87.202 1.00 31.40 122 ALA A N 1
ATOM 843 C CA . ALA A 1 122 ? 112.351 -8.716 86.332 1.00 30.54 122 ALA A CA 1
ATOM 844 C C . ALA A 1 122 ? 112.987 -8.738 84.954 1.00 28.90 122 ALA A C 1
ATOM 845 O O . ALA A 1 122 ? 114.160 -8.570 84.851 1.00 29.26 122 ALA A O 1
ATOM 847 N N . ILE A 1 123 ? 112.232 -9.037 83.916 1.00 29.23 123 ILE A N 1
ATOM 848 C CA . ILE A 1 123 ? 112.740 -8.987 82.524 1.00 27.68 123 ILE A CA 1
ATOM 849 C C . ILE A 1 123 ? 112.324 -7.636 81.961 1.00 27.23 123 ILE A C 1
ATOM 850 O O . ILE A 1 123 ? 111.123 -7.358 81.835 1.00 26.95 123 ILE A O 1
ATOM 855 N N . VAL A 1 124 ? 113.294 -6.785 81.685 1.00 26.19 124 VAL A N 1
ATOM 856 C CA . VAL A 1 124 ? 113.046 -5.374 81.382 1.00 27.27 124 VAL A CA 1
ATOM 857 C C . VAL A 1 124 ? 112.401 -5.186 79.983 1.00 28.50 124 VAL A C 1
ATOM 858 O O . VAL A 1 124 ? 112.468 -6.090 79.139 1.00 28.85 124 VAL A O 1
ATOM 862 N N . TRP A 1 125 ? 111.716 -4.059 79.779 1.00 28.40 125 TRP A N 1
ATOM 863 C CA . TRP A 1 125 ? 111.195 -3.707 78.456 1.00 28.47 125 TRP A CA 1
ATOM 864 C C . TRP A 1 125 ? 112.260 -3.801 77.372 1.00 29.49 125 TRP A C 1
ATOM 865 O O . TRP A 1 125 ? 111.961 -4.267 76.267 1.00 29.88 125 TRP A O 1
ATOM 876 N N . GLN A 1 126 ? 113.492 -3.403 77.667 1.00 29.31 126 GLN A N 1
ATOM 877 C CA . GLN A 1 126 ? 114.585 -3.527 76.685 1.00 30.18 126 GLN A CA 1
ATOM 878 C C . GLN A 1 126 ? 114.937 -4.944 76.232 1.00 31.26 126 GLN A C 1
ATOM 879 O O . GLN A 1 126 ? 115.623 -5.124 75.227 1.00 33.15 126 GLN A O 1
ATOM 885 N N . ASP A 1 127 ? 114.521 -5.947 76.975 1.00 31.94 127 ASP A N 1
ATOM 886 C CA . ASP A 1 127 ? 114.948 -7.315 76.708 1.00 33.02 127 ASP A CA 1
ATOM 887 C C . ASP A 1 127 ? 114.367 -7.947 75.435 1.00 33.54 127 ASP A C 1
ATOM 888 O O . ASP A 1 127 ? 113.207 -7.737 75.085 1.00 33.36 127 ASP A O 1
ATOM 893 N N . ARG A 1 128 ? 115.184 -8.746 74.751 1.00 33.57 128 ARG A N 1
ATOM 894 C CA . ARG A 1 128 ? 114.834 -9.120 73.368 1.00 33.68 128 ARG A CA 1
ATOM 895 C C . ARG A 1 128 ? 114.766 -10.622 73.203 1.00 33.46 128 ARG A C 1
ATOM 896 O O . ARG A 1 128 ? 114.754 -11.115 72.100 1.00 33.56 128 ARG A O 1
ATOM 904 N N . ARG A 1 129 ? 114.648 -11.340 74.315 1.00 34.81 129 ARG A N 1
ATOM 905 C CA . ARG A 1 129 ? 114.901 -12.776 74.355 1.00 34.35 129 ARG A CA 1
ATOM 906 C C . ARG A 1 129 ? 113.827 -13.581 73.642 1.00 34.68 129 ARG A C 1
ATOM 907 O O . ARG A 1 129 ? 114.084 -14.684 73.207 1.00 35.56 129 ARG A O 1
ATOM 915 N N . THR A 1 130 ? 112.630 -13.046 73.534 1.00 34.79 130 THR A N 1
ATOM 916 C CA . THR A 1 130 ? 111.533 -13.785 72.912 1.00 35.73 130 THR A CA 1
ATOM 917 C C . THR A 1 130 ? 111.371 -13.534 71.389 1.00 36.59 130 THR A C 1
ATOM 918 O O . THR A 1 130 ? 110.369 -13.964 70.781 1.00 36.41 130 THR A O 1
ATOM 922 N N . ALA A 1 131 ? 112.339 -12.871 70.762 1.00 37.44 131 ALA A N 1
ATOM 923 C CA . ALA A 1 131 ? 112.315 -12.743 69.281 1.00 38.70 131 ALA A CA 1
ATOM 924 C C . ALA A 1 131 ? 111.844 -14.015 68.572 1.00 40.04 131 ALA A C 1
ATOM 925 O O . ALA A 1 131 ? 110.875 -13.968 67.814 1.00 40.09 131 ALA A O 1
ATOM 927 N N . ALA A 1 132 ? 112.480 -15.157 68.857 1.00 41.96 132 ALA A N 1
ATOM 928 C CA . ALA A 1 132 ? 112.082 -16.454 68.213 1.00 43.63 132 ALA A CA 1
ATOM 929 C C . ALA A 1 132 ? 110.627 -16.867 68.499 1.00 44.02 132 ALA A C 1
ATOM 930 O O . ALA A 1 132 ? 109.890 -17.283 67.606 1.00 45.26 132 ALA A O 1
ATOM 932 N N . PHE A 1 133 ? 110.204 -16.749 69.749 1.00 44.74 133 PHE A N 1
ATOM 933 C CA . PHE A 1 133 ? 108.831 -17.090 70.091 1.00 44.69 133 PHE A CA 1
ATOM 934 C C . PHE A 1 133 ? 107.831 -16.166 69.371 1.00 45.79 133 PHE A C 1
ATOM 935 O O . PHE A 1 133 ? 106.791 -16.639 68.889 1.00 45.95 133 PHE A O 1
ATOM 943 N N . CYS A 1 134 ? 108.154 -14.868 69.263 1.00 46.55 134 CYS A N 1
ATOM 944 C CA . CYS A 1 134 ? 107.299 -13.932 68.508 1.00 48.17 134 CYS A CA 1
ATOM 945 C C . CYS A 1 134 ? 107.183 -14.322 67.031 1.00 49.65 134 CYS A C 1
ATOM 946 O O . CYS A 1 134 ? 106.142 -14.091 66.415 1.00 50.08 134 CYS A O 1
ATOM 949 N N . ASP A 1 135 ? 108.237 -14.925 66.478 1.00 51.01 135 ASP A N 1
ATOM 950 C CA . ASP A 1 135 ? 108.214 -15.413 65.110 1.00 52.92 135 ASP A CA 1
ATOM 951 C C . ASP A 1 135 ? 107.279 -16.624 64.944 1.00 54.07 135 ASP A C 1
ATOM 952 O O . ASP A 1 135 ? 106.479 -16.638 64.024 1.00 54.72 135 ASP A O 1
ATOM 957 N N . LYS A 1 136 ? 107.340 -17.614 65.840 1.00 55.01 136 LYS A N 1
ATOM 958 C CA . LYS A 1 136 ? 106.331 -18.694 65.856 1.00 56.38 136 LYS A CA 1
ATOM 959 C C . LYS A 1 136 ? 104.898 -18.174 65.726 1.00 56.88 136 LYS A C 1
ATOM 960 O O . LYS A 1 136 ? 104.141 -18.637 64.875 1.00 56.93 136 LYS A O 1
ATOM 966 N N . LEU A 1 137 ? 104.538 -17.208 66.577 1.00 57.38 137 LEU A N 1
ATOM 967 C CA . LEU A 1 137 ? 103.181 -16.656 66.618 1.00 56.94 137 LEU A CA 1
ATOM 968 C C . LEU A 1 137 ? 102.839 -15.870 65.370 1.00 56.69 137 LEU A C 1
ATOM 969 O O . LEU A 1 137 ? 101.718 -15.914 64.905 1.00 56.70 137 LEU A O 1
ATOM 974 N N . LYS A 1 138 ? 103.802 -15.137 64.835 1.00 57.43 138 LYS A N 1
ATOM 975 C CA . LYS A 1 138 ? 103.574 -14.364 63.628 1.00 58.43 138 LYS A CA 1
ATOM 976 C C . LYS A 1 138 ? 103.251 -15.311 62.455 1.00 59.51 138 LYS A C 1
ATOM 977 O O . LYS A 1 138 ? 102.284 -15.082 61.712 1.00 59.40 138 LYS A O 1
ATOM 983 N N . LYS A 1 139 ? 104.050 -16.373 62.310 1.00 59.85 139 LYS A N 1
ATOM 984 C CA . LYS A 1 139 ? 103.923 -17.272 61.171 1.00 60.97 139 LYS A CA 1
ATOM 985 C C . LYS A 1 139 ? 102.612 -17.985 61.248 1.00 61.03 139 LYS A C 1
ATOM 986 O O . LYS A 1 139 ? 102.040 -18.339 60.218 1.00 61.80 139 LYS A O 1
ATOM 992 N N . LYS A 1 140 ? 102.117 -18.161 62.473 1.00 60.59 140 LYS A N 1
ATOM 993 C CA . LYS A 1 140 ? 100.902 -18.932 62.710 1.00 59.57 140 LYS A CA 1
ATOM 994 C C . LYS A 1 140 ? 99.644 -18.133 62.394 1.00 58.35 140 LYS A C 1
ATOM 995 O O . LYS A 1 140 ? 98.525 -18.612 62.629 1.00 57.85 140 LYS A O 1
ATOM 1001 N N . GLY A 1 141 ? 99.842 -16.926 61.859 1.00 57.13 141 GLY A N 1
ATOM 1002 C CA . GLY A 1 141 ? 98.754 -16.010 61.500 1.00 55.95 141 GLY A CA 1
ATOM 1003 C C . GLY A 1 141 ? 98.230 -15.165 62.656 1.00 55.94 141 GLY A C 1
ATOM 1004 O O . GLY A 1 141 ? 97.106 -14.643 62.593 1.00 55.19 141 GLY A O 1
ATOM 1005 N N . LEU A 1 142 ? 99.036 -14.986 63.713 1.00 55.12 142 LEU A N 1
ATOM 1006 C CA . LEU A 1 142 ? 98.462 -14.398 64.931 1.00 54.21 142 LEU A CA 1
ATOM 1007 C C . LEU A 1 142 ? 98.571 -12.902 65.129 1.00 52.78 142 LEU A C 1
ATOM 1008 O O . LEU A 1 142 ? 97.794 -12.351 65.885 1.00 53.11 142 LEU A O 1
ATOM 1013 N N . GLU A 1 143 ? 99.481 -12.231 64.433 1.00 51.86 143 GLU A N 1
ATOM 1014 C CA . GLU A 1 143 ? 99.733 -10.817 64.735 1.00 50.83 143 GLU A CA 1
ATOM 1015 C C . GLU A 1 143 ? 98.488 -9.966 64.549 1.00 50.52 143 GLU A C 1
ATOM 1016 O O . GLU A 1 143 ? 98.359 -8.890 65.170 1.00 50.70 143 GLU A O 1
ATOM 1022 N N . LYS A 1 144 ? 97.561 -10.464 63.726 1.00 48.64 144 LYS A N 1
ATOM 1023 C CA . LYS A 1 144 ? 96.373 -9.708 63.370 1.00 47.08 144 LYS A CA 1
ATOM 1024 C C . LYS A 1 144 ? 95.508 -9.406 64.580 1.00 45.51 144 LYS A C 1
ATOM 1025 O O . LYS A 1 144 ? 95.151 -8.245 64.779 1.00 45.24 144 LYS A O 1
ATOM 1027 N N . THR A 1 145 ? 95.154 -10.417 65.371 1.00 44.63 145 THR A N 1
ATOM 1028 C CA . THR A 1 145 ? 94.265 -10.159 66.535 1.00 44.67 145 THR A CA 1
ATOM 1029 C C . THR A 1 145 ? 94.945 -9.256 67.562 1.00 42.55 145 THR A C 1
ATOM 1030 O O . THR A 1 145 ? 94.331 -8.317 68.002 1.00 41.68 145 THR A O 1
ATOM 1034 N N . PHE A 1 146 ? 96.210 -9.547 67.903 1.00 41.78 146 PHE A N 1
ATOM 1035 C CA . PHE A 1 146 ? 97.048 -8.662 68.746 1.00 40.06 146 PHE A CA 1
ATOM 1036 C C . PHE A 1 146 ? 97.003 -7.233 68.221 1.00 40.35 146 PHE A C 1
ATOM 1037 O O . PHE A 1 146 ? 96.612 -6.325 68.954 1.00 38.40 146 PHE A O 1
ATOM 1045 N N . VAL A 1 147 ? 97.295 -7.017 66.962 1.00 40.85 147 VAL A N 1
ATOM 1046 C CA . VAL A 1 147 ? 97.350 -5.662 66.559 1.00 41.64 147 VAL A CA 1
ATOM 1047 C C . VAL A 1 147 ? 96.000 -5.080 66.808 1.00 42.35 147 VAL A C 1
ATOM 1048 O O . VAL A 1 147 ? 95.895 -3.997 67.288 1.00 42.60 147 VAL A O 1
ATOM 1052 N N . LYS A 1 148 ? 94.970 -5.806 66.445 1.00 42.50 148 LYS A N 1
ATOM 1053 C CA . LYS A 1 148 ? 93.618 -5.308 66.532 1.00 43.10 148 LYS A CA 1
ATOM 1054 C C . LYS A 1 148 ? 93.067 -5.066 67.931 1.00 41.96 148 LYS A C 1
ATOM 1055 O O . LYS A 1 148 ? 92.483 -4.045 68.210 1.00 40.92 148 LYS A O 1
ATOM 1061 N N . LYS A 1 149 ? 93.274 -6.033 68.796 1.00 41.24 149 LYS A N 1
ATOM 1062 C CA . LYS A 1 149 ? 92.880 -5.955 70.180 1.00 41.98 149 LYS A CA 1
ATOM 1063 C C . LYS A 1 149 ? 93.622 -4.954 71.020 1.00 41.29 149 LYS A C 1
ATOM 1064 O O . LYS A 1 149 ? 93.098 -4.407 71.913 1.00 42.81 149 LYS A O 1
ATOM 1070 N N . THR A 1 150 ? 94.890 -4.816 70.747 1.00 40.86 150 THR A N 1
ATOM 1071 C CA . THR A 1 150 ? 95.888 -4.375 71.663 1.00 40.23 150 THR A CA 1
ATOM 1072 C C . THR A 1 150 ? 96.484 -3.047 71.276 1.00 39.53 150 THR A C 1
ATOM 1073 O O . THR A 1 150 ? 96.909 -2.298 72.101 1.00 39.11 150 THR A O 1
ATOM 1077 N N . GLY A 1 151 ? 96.490 -2.787 69.990 1.00 37.73 151 GLY A N 1
ATOM 1078 C CA . GLY A 1 151 ? 97.155 -1.630 69.408 1.00 36.64 151 GLY A CA 1
ATOM 1079 C C . GLY A 1 151 ? 98.670 -1.749 69.286 1.00 36.04 151 GLY A C 1
ATOM 1080 O O . GLY A 1 151 ? 99.345 -0.769 68.929 1.00 35.60 151 GLY A O 1
ATOM 1081 N N . LEU A 1 152 ? 99.199 -2.931 69.611 1.00 34.73 152 LEU A N 1
ATOM 1082 C CA . LEU A 1 152 ? 100.608 -3.121 69.727 1.00 35.19 152 LEU A CA 1
ATOM 1083 C C . LEU A 1 152 ? 101.037 -4.014 68.567 1.00 37.22 152 LEU A C 1
ATOM 1084 O O . LEU A 1 152 ? 100.366 -4.018 67.529 1.00 38.54 152 LEU A O 1
ATOM 1089 N N . LEU A 1 153 ? 102.152 -4.730 68.699 1.00 38.20 153 LEU A N 1
ATOM 1090 C CA . LEU A 1 153 ? 102.649 -5.604 67.658 1.00 39.99 153 LEU A CA 1
ATOM 1091 C C . LEU A 1 153 ? 103.069 -6.862 68.351 1.00 41.02 153 LEU A C 1
ATOM 1092 O O . LEU A 1 153 ? 103.112 -6.862 69.569 1.00 42.08 153 LEU A O 1
ATOM 1097 N N . LEU A 1 154 ? 103.413 -7.907 67.600 1.00 40.82 154 LEU A N 1
ATOM 1098 C CA . LEU A 1 154 ? 104.069 -9.076 68.202 1.00 41.32 154 LEU A CA 1
ATOM 1099 C C . LEU A 1 154 ? 105.583 -8.915 68.183 1.00 41.84 154 LEU A C 1
ATOM 1100 O O . LEU A 1 154 ? 106.301 -9.643 67.479 1.00 41.59 154 LEU A O 1
ATOM 1105 N N . ASP A 1 155 ? 106.044 -7.954 68.978 1.00 41.30 155 ASP A N 1
ATOM 1106 C CA . ASP A 1 155 ? 107.448 -7.710 69.200 1.00 40.48 155 ASP A CA 1
ATOM 1107 C C . ASP A 1 155 ? 107.758 -8.056 70.670 1.00 39.50 155 ASP A C 1
ATOM 1108 O O . ASP A 1 155 ? 106.862 -7.956 71.507 1.00 39.74 155 ASP A O 1
ATOM 1113 N N . PRO A 1 156 ? 109.015 -8.461 70.988 1.00 38.03 156 PRO A N 1
ATOM 1114 C CA . PRO A 1 156 ? 109.447 -8.798 72.350 1.00 36.59 156 PRO A CA 1
ATOM 1115 C C . PRO A 1 156 ? 109.413 -7.647 73.353 1.00 35.88 156 PRO A C 1
ATOM 1116 O O . PRO A 1 156 ? 109.581 -7.904 74.537 1.00 35.84 156 PRO A O 1
ATOM 1120 N N . TYR A 1 157 ? 109.239 -6.407 72.884 1.00 33.92 157 TYR A N 1
ATOM 1121 C CA . TYR A 1 157 ? 109.113 -5.216 73.730 1.00 31.86 157 TYR A CA 1
ATOM 1122 C C . TYR A 1 157 ? 108.012 -5.372 74.830 1.00 32.01 157 TYR A C 1
ATOM 1123 O O . TYR A 1 157 ? 108.237 -5.113 75.980 1.00 30.94 157 TYR A O 1
ATOM 1132 N N . PHE A 1 158 ? 106.832 -5.828 74.454 1.00 31.81 158 PHE A N 1
ATOM 1133 C CA . PHE A 1 158 ? 105.700 -5.864 75.354 1.00 32.25 158 PHE A CA 1
ATOM 1134 C C . PHE A 1 158 ? 105.749 -6.968 76.423 1.00 33.68 158 PHE A C 1
ATOM 1135 O O . PHE A 1 158 ? 106.630 -7.824 76.369 1.00 35.04 158 PHE A O 1
ATOM 1143 N N . SER A 1 159 ? 104.842 -6.939 77.405 1.00 34.53 159 SER A N 1
ATOM 1144 C CA . SER A 1 159 ? 104.923 -7.881 78.540 1.00 35.17 159 SER A CA 1
ATOM 1145 C C . SER A 1 159 ? 104.610 -9.348 78.225 1.00 35.41 159 SER A C 1
ATOM 1146 O O . SER A 1 159 ? 105.280 -10.263 78.759 1.00 35.11 159 SER A O 1
ATOM 1149 N N . GLY A 1 160 ? 103.593 -9.559 77.375 1.00 35.39 160 GLY A N 1
ATOM 1150 C CA . GLY A 1 160 ? 102.897 -10.862 77.286 1.00 35.41 160 GLY A CA 1
ATOM 1151 C C . GLY A 1 160 ? 103.826 -12.019 76.998 1.00 36.35 160 GLY A C 1
ATOM 1152 O O . GLY A 1 160 ? 103.795 -13.048 77.678 1.00 37.82 160 GLY A O 1
ATOM 1153 N N . THR A 1 161 ? 104.657 -11.804 75.990 1.00 35.40 161 THR A N 1
ATOM 1154 C CA . THR A 1 161 ? 105.741 -12.664 75.533 1.00 35.44 161 THR A CA 1
ATOM 1155 C C . THR A 1 161 ? 106.810 -12.928 76.611 1.00 35.59 161 THR A C 1
ATOM 1156 O O . THR A 1 161 ? 107.282 -14.062 76.794 1.00 34.60 161 THR A O 1
ATOM 1160 N N . LYS A 1 162 ? 107.170 -11.904 77.364 1.00 35.65 162 LYS A N 1
ATOM 1161 C CA . LYS A 1 162 ? 108.107 -12.138 78.472 1.00 36.48 162 LYS A CA 1
ATOM 1162 C C . LYS A 1 162 ? 107.515 -13.026 79.581 1.00 35.46 162 LYS A C 1
ATOM 1163 O O . LYS A 1 162 ? 108.213 -13.857 80.155 1.00 35.28 162 LYS A O 1
ATOM 1169 N N . LEU A 1 163 ? 106.224 -12.898 79.804 1.00 34.64 163 LEU A N 1
ATOM 1170 C CA . LEU A 1 163 ? 105.537 -13.677 80.838 1.00 34.64 163 LEU A CA 1
ATOM 1171 C C . LEU A 1 163 ? 105.366 -15.154 80.405 1.00 35.60 163 LEU A C 1
ATOM 1172 O O . LEU A 1 163 ? 105.609 -16.091 81.203 1.00 35.55 163 LEU A O 1
ATOM 1177 N N . ASN A 1 164 ? 104.989 -15.365 79.136 1.00 35.93 164 ASN A N 1
ATOM 1178 C CA . ASN A 1 164 ? 105.098 -16.698 78.540 1.00 36.45 164 ASN A CA 1
ATOM 1179 C C . ASN A 1 164 ? 106.474 -17.334 78.777 1.00 35.87 164 ASN A C 1
ATOM 1180 O O . ASN A 1 164 ? 106.582 -18.489 79.148 1.00 36.78 164 ASN A O 1
ATOM 1185 N N . TRP A 1 165 ? 107.522 -16.565 78.600 1.00 35.42 165 TRP A N 1
ATOM 1186 C CA . TRP A 1 165 ? 108.862 -17.066 78.805 1.00 36.17 165 TRP A CA 1
ATOM 1187 C C . TRP A 1 165 ? 109.136 -17.484 80.230 1.00 37.14 165 TRP A C 1
ATOM 1188 O O . TRP A 1 165 ? 109.799 -18.501 80.474 1.00 38.08 165 TRP A O 1
ATOM 1199 N N . LEU A 1 166 ? 108.689 -16.699 81.203 1.00 38.11 166 LEU A N 1
ATOM 1200 C CA . LEU A 1 166 ? 108.891 -17.134 82.617 1.00 38.30 166 LEU A CA 1
ATOM 1201 C C . LEU A 1 166 ? 108.092 -18.406 82.996 1.00 39.27 166 LEU A C 1
ATOM 1202 O O . LEU A 1 166 ? 108.607 -19.299 83.680 1.00 39.92 166 LEU A O 1
ATOM 1207 N N . LEU A 1 167 ? 106.838 -18.473 82.553 1.00 39.81 167 LEU A N 1
ATOM 1208 C CA . LEU A 1 167 ? 105.980 -19.603 82.855 1.00 41.76 167 LEU A CA 1
ATOM 1209 C C . LEU A 1 167 ? 106.551 -20.861 82.253 1.00 43.54 167 LEU A C 1
ATOM 1210 O O . LEU A 1 167 ? 106.475 -21.912 82.857 1.00 44.52 167 LEU A O 1
ATOM 1215 N N . SER A 1 168 ? 107.162 -20.728 81.080 1.00 44.89 168 SER A N 1
ATOM 1216 C CA . SER A 1 168 ? 107.737 -21.863 80.391 1.00 45.90 168 SER A CA 1
ATOM 1217 C C . SER A 1 168 ? 109.176 -22.212 80.802 1.00 45.65 168 SER A C 1
ATOM 1218 O O . SER A 1 168 ? 109.579 -23.333 80.645 1.00 46.78 168 SER A O 1
ATOM 1221 N N . ASN A 1 169 ? 109.953 -21.283 81.326 1.00 45.68 169 ASN A N 1
ATOM 1222 C CA . ASN A 1 169 ? 111.359 -21.585 81.592 1.00 45.44 169 ASN A CA 1
ATOM 1223 C C . ASN A 1 169 ? 111.771 -21.641 83.045 1.00 45.76 169 ASN A C 1
ATOM 1224 O O . ASN A 1 169 ? 112.831 -22.178 83.353 1.00 46.46 169 ASN A O 1
ATOM 1229 N N . VAL A 1 170 ? 110.983 -21.080 83.955 1.00 45.78 170 VAL A N 1
ATOM 1230 C CA . VAL A 1 170 ? 111.328 -21.302 85.370 1.00 46.40 170 VAL A CA 1
ATOM 1231 C C . VAL A 1 170 ? 110.606 -22.537 85.866 1.00 46.62 170 VAL A C 1
ATOM 1232 O O . VAL A 1 170 ? 109.388 -22.681 85.717 1.00 46.48 170 VAL A O 1
ATOM 1236 N N . LYS A 1 171 ? 111.411 -23.484 86.324 1.00 47.77 171 LYS A N 1
ATOM 1237 C CA . LYS A 1 171 ? 110.945 -24.762 86.896 1.00 49.21 171 LYS A CA 1
ATOM 1238 C C . LYS A 1 171 ? 109.872 -24.538 87.960 1.00 48.95 171 LYS A C 1
ATOM 1239 O O . LYS A 1 171 ? 110.019 -23.697 88.839 1.00 48.55 171 LYS A O 1
ATOM 1245 N N . GLY A 1 172 ? 108.783 -25.270 87.838 1.00 49.42 172 GLY A N 1
ATOM 1246 C CA . GLY A 1 172 ? 107.726 -25.166 88.801 1.00 51.20 172 GLY A CA 1
ATOM 1247 C C . GLY A 1 172 ? 106.738 -24.081 88.457 1.00 51.63 172 GLY A C 1
ATOM 1248 O O . GLY A 1 172 ? 105.570 -24.199 88.797 1.00 52.62 172 GLY A O 1
ATOM 1249 N N . ALA A 1 173 ? 107.193 -23.063 87.728 1.00 52.97 173 ALA A N 1
ATOM 1250 C CA . ALA A 1 173 ? 106.391 -21.863 87.412 1.00 52.94 173 ALA A CA 1
ATOM 1251 C C . ALA A 1 173 ? 105.052 -22.186 86.789 1.00 53.21 173 ALA A C 1
ATOM 1252 O O . ALA A 1 173 ? 104.006 -21.753 87.285 1.00 53.01 173 ALA A O 1
ATOM 1254 N N . GLN A 1 174 ? 105.068 -22.961 85.719 1.00 53.73 174 GLN A N 1
ATOM 1255 C CA . GLN A 1 174 ? 103.837 -23.170 84.980 1.00 54.79 174 GLN A CA 1
ATOM 1256 C C . GLN A 1 174 ? 102.828 -23.784 85.927 1.00 53.90 174 GLN A C 1
ATOM 1257 O O . GLN A 1 174 ? 101.681 -23.333 85.984 1.00 54.38 174 GLN A O 1
ATOM 1263 N N . VAL A 1 175 ? 103.287 -24.774 86.698 1.00 53.52 175 VAL A N 1
ATOM 1264 C CA . VAL A 1 175 ? 102.474 -25.496 87.695 1.00 52.50 175 VAL A CA 1
ATOM 1265 C C . VAL A 1 175 ? 101.889 -24.562 88.743 1.00 51.41 175 VAL A C 1
ATOM 1266 O O . VAL A 1 175 ? 100.674 -24.406 88.827 1.00 51.19 175 VAL A O 1
ATOM 1270 N N . ARG A 1 176 ? 102.759 -23.918 89.512 1.00 50.35 176 ARG A N 1
ATOM 1271 C CA . ARG A 1 176 ? 102.337 -22.948 90.523 1.00 49.58 176 ARG A CA 1
ATOM 1272 C C . ARG A 1 176 ? 101.417 -21.864 89.946 1.00 49.33 176 ARG A C 1
ATOM 1273 O O . ARG A 1 176 ? 100.499 -21.420 90.615 1.00 49.43 176 ARG A O 1
ATOM 1281 N N . ALA A 1 177 ? 101.656 -21.442 88.706 1.00 48.84 177 ALA A N 1
ATOM 1282 C CA . ALA A 1 177 ? 100.806 -20.426 88.091 1.00 48.92 177 ALA A CA 1
ATOM 1283 C C . ALA A 1 177 ? 99.390 -20.951 87.951 1.00 48.51 177 ALA A C 1
ATOM 1284 O O . ALA A 1 177 ? 98.448 -20.258 88.280 1.00 48.20 177 ALA A O 1
ATOM 1286 N N . ALA A 1 178 ? 99.267 -22.188 87.464 1.00 48.99 178 ALA A N 1
ATOM 1287 C CA . ALA A 1 178 ? 97.966 -22.818 87.184 1.00 49.12 178 ALA A CA 1
ATOM 1288 C C . ALA A 1 178 ? 97.186 -23.090 88.445 1.00 49.17 178 ALA A C 1
ATOM 1289 O O . ALA A 1 178 ? 95.958 -23.081 88.411 1.00 49.67 178 ALA A O 1
ATOM 1291 N N . LYS A 1 179 ? 97.896 -23.335 89.550 1.00 49.78 179 LYS A N 1
ATOM 1292 C CA . LYS A 1 179 ? 97.247 -23.560 90.862 1.00 50.05 179 LYS A CA 1
ATOM 1293 C C . LYS A 1 179 ? 96.599 -22.303 91.438 1.00 49.77 179 LYS A C 1
ATOM 1294 O O . LYS A 1 179 ? 95.84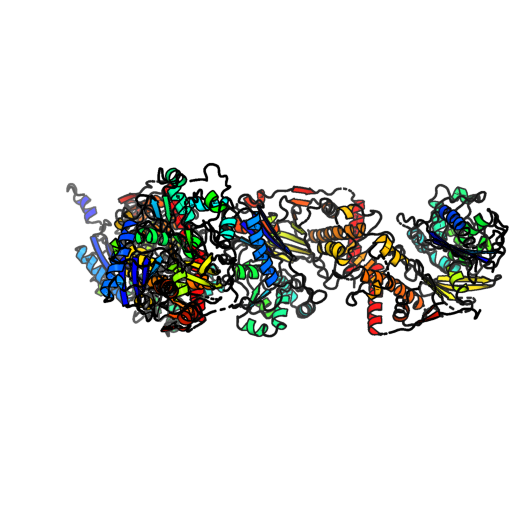1 -22.404 92.423 1.00 50.53 179 LYS A O 1
ATOM 1300 N N . GLY A 1 180 ? 96.896 -21.136 90.830 1.00 48.43 180 GLY A N 1
ATOM 1301 C CA . GLY A 1 180 ? 96.457 -19.836 91.324 1.00 46.32 180 GLY A CA 1
ATOM 1302 C C . GLY A 1 180 ? 97.449 -19.261 92.313 1.00 45.73 180 GLY A C 1
ATOM 1303 O O . GLY A 1 180 ? 97.119 -18.340 93.045 1.00 46.47 180 GLY A O 1
ATOM 1304 N N . GLU A 1 181 ? 98.675 -19.782 92.338 1.00 44.03 181 GLU A N 1
ATOM 1305 C CA . GLU A 1 181 ? 99.673 -19.326 93.310 1.00 42.96 181 GLU A CA 1
ATOM 1306 C C . GLU A 1 181 ? 100.658 -18.195 92.860 1.00 41.72 181 GLU A C 1
ATOM 1307 O O . GLU A 1 181 ? 101.452 -17.700 93.677 1.00 40.30 181 GLU A O 1
ATOM 1313 N N . LEU A 1 182 ? 100.609 -17.780 91.593 1.00 40.14 182 LEU A N 1
ATOM 1314 C CA . LEU A 1 182 ? 101.507 -16.680 91.157 1.00 39.48 182 LEU A CA 1
ATOM 1315 C C . LEU A 1 182 ? 100.824 -15.366 90.723 1.00 37.98 182 LEU A C 1
ATOM 1316 O O . LEU A 1 182 ? 99.701 -15.359 90.252 1.00 37.18 182 LEU A O 1
ATOM 1321 N N . CYS A 1 183 ? 101.521 -14.263 90.936 1.00 36.92 183 CYS A N 1
ATOM 1322 C CA . CYS A 1 183 ? 101.008 -12.948 90.556 1.00 35.97 183 CYS A CA 1
ATOM 1323 C C . CYS A 1 183 ? 101.871 -12.436 89.426 1.00 34.11 183 CYS A C 1
ATOM 1324 O O . CYS A 1 183 ? 103.084 -12.468 89.519 1.00 33.67 183 CYS A O 1
ATOM 1327 N N . PHE A 1 184 ? 101.241 -11.979 88.360 1.00 32.56 184 PHE A N 1
ATOM 1328 C CA . PHE A 1 184 ? 101.948 -11.271 87.331 1.00 31.00 184 PHE A CA 1
ATOM 1329 C C . PHE A 1 184 ? 101.842 -9.790 87.643 1.00 29.76 184 PHE A C 1
ATOM 1330 O O . PHE A 1 184 ? 100.849 -9.354 88.140 1.00 31.04 184 PHE A O 1
ATOM 1338 N N . GLY A 1 185 ? 102.876 -9.023 87.371 1.00 29.40 185 GLY A N 1
ATOM 1339 C CA . GLY A 1 185 ? 102.725 -7.572 87.330 1.00 28.77 185 GLY A CA 1
ATOM 1340 C C . GLY A 1 185 ? 103.784 -6.860 86.509 1.00 28.81 185 GLY A C 1
ATOM 1341 O O . GLY A 1 185 ? 104.983 -7.215 86.505 1.00 29.62 185 GLY A O 1
ATOM 1342 N N . THR A 1 186 ? 103.348 -5.837 85.786 1.00 28.53 186 THR A N 1
ATOM 1343 C CA . THR A 1 186 ? 104.233 -4.762 85.459 1.00 26.78 186 THR A CA 1
ATOM 1344 C C . THR A 1 186 ? 104.687 -4.101 86.799 1.00 27.49 186 THR A C 1
ATOM 1345 O O . THR A 1 186 ? 104.144 -4.412 87.885 1.00 26.90 186 THR A O 1
ATOM 1349 N N . ILE A 1 187 ? 105.668 -3.199 86.722 1.00 27.93 187 ILE A N 1
ATOM 1350 C CA . ILE A 1 187 ? 106.359 -2.613 87.881 1.00 26.70 187 ILE A CA 1
ATOM 1351 C C . ILE A 1 187 ? 105.389 -1.867 88.834 1.00 27.54 187 ILE A C 1
ATOM 1352 O O . ILE A 1 187 ? 105.545 -1.925 90.033 1.00 28.67 187 ILE A O 1
ATOM 1357 N N . ASP A 1 188 ? 104.345 -1.250 88.300 1.00 27.25 188 ASP A N 1
ATOM 1358 C CA . ASP A 1 188 ? 103.383 -0.555 89.135 1.00 28.04 188 ASP A CA 1
ATOM 1359 C C . ASP A 1 188 ? 102.681 -1.526 90.067 1.00 28.93 188 ASP A C 1
ATOM 1360 O O . ASP A 1 188 ? 102.581 -1.295 91.276 1.00 30.63 188 ASP A O 1
ATOM 1365 N N . THR A 1 189 ? 102.216 -2.631 89.519 1.00 29.54 189 THR A N 1
ATOM 1366 C CA . THR A 1 189 ? 101.543 -3.660 90.301 1.00 29.63 189 THR A CA 1
ATOM 1367 C C . THR A 1 189 ? 102.491 -4.200 91.354 1.00 29.56 189 THR A C 1
ATOM 1368 O O . THR A 1 189 ? 102.112 -4.420 92.475 1.00 29.45 189 THR A O 1
ATOM 1372 N N . PHE A 1 190 ? 103.759 -4.381 90.994 1.00 30.64 190 PHE A N 1
ATOM 1373 C CA . PHE A 1 190 ? 104.726 -4.856 91.958 1.00 29.41 190 PHE A CA 1
ATOM 1374 C C . PHE A 1 190 ? 104.842 -3.875 93.094 1.00 29.97 190 PHE A C 1
ATOM 1375 O O . PHE A 1 190 ? 104.940 -4.297 94.234 1.00 30.64 190 PHE A O 1
ATOM 1383 N N . LEU A 1 191 ? 104.822 -2.575 92.815 1.00 29.86 191 LEU A N 1
ATOM 1384 C CA . LEU A 1 191 ? 105.021 -1.604 93.919 1.00 30.86 191 LEU A CA 1
ATOM 1385 C C . LEU A 1 191 ? 103.782 -1.502 94.810 1.00 31.72 191 LEU A C 1
ATOM 1386 O O . LEU A 1 191 ? 103.879 -1.437 96.080 1.00 32.43 191 LEU A O 1
ATOM 1391 N N . ILE A 1 192 ? 102.626 -1.521 94.152 1.00 31.30 192 ILE A N 1
ATOM 1392 C CA . ILE A 1 192 ? 101.364 -1.392 94.841 1.00 31.11 192 ILE A CA 1
ATOM 1393 C C . ILE A 1 192 ? 101.256 -2.554 95.817 1.00 31.14 192 ILE A C 1
ATOM 1394 O O . ILE A 1 192 ? 101.042 -2.325 97.027 1.00 30.18 192 ILE A O 1
ATOM 1399 N N . TRP A 1 193 ? 101.509 -3.763 95.300 1.00 29.97 193 TRP A N 1
ATOM 1400 C CA . TRP A 1 193 ? 101.467 -4.954 96.104 1.00 30.85 193 TRP A CA 1
ATOM 1401 C C . TRP A 1 193 ? 102.300 -4.801 97.366 1.00 31.92 193 TRP A C 1
ATOM 1402 O O . TRP A 1 193 ? 101.825 -5.102 98.450 1.00 33.51 193 TRP A O 1
ATOM 1413 N N . ARG A 1 194 ? 103.522 -4.303 97.225 1.00 32.43 194 ARG A N 1
ATOM 1414 C CA . ARG A 1 194 ? 104.463 -4.150 98.326 1.00 33.08 194 ARG A CA 1
ATOM 1415 C C . ARG A 1 194 ? 104.209 -2.970 99.259 1.00 32.36 194 ARG A C 1
ATOM 1416 O O . ARG A 1 194 ? 104.408 -3.086 100.445 1.00 33.02 194 ARG A O 1
ATOM 1424 N N . LEU A 1 195 ? 103.788 -1.840 98.716 1.00 31.87 195 LEU A N 1
ATOM 1425 C CA . LEU A 1 195 ? 103.407 -0.686 99.507 1.00 30.69 195 LEU A CA 1
ATOM 1426 C C . LEU A 1 195 ? 102.254 -1.038 100.437 1.00 32.23 195 LEU A C 1
ATOM 1427 O O . LEU A 1 195 ? 102.255 -0.652 101.619 1.00 32.14 195 LEU A O 1
ATOM 1432 N N . THR A 1 196 ? 101.296 -1.811 99.932 1.00 32.64 196 THR A N 1
ATOM 1433 C CA . THR A 1 196 ? 100.149 -2.169 100.729 1.00 33.21 196 THR A CA 1
ATOM 1434 C C . THR A 1 196 ? 100.399 -3.491 101.423 1.00 35.00 196 THR A C 1
ATOM 1435 O O . THR A 1 196 ? 99.501 -4.077 101.948 1.00 35.47 196 THR A O 1
ATOM 1439 N N . GLY A 1 197 ? 101.620 -3.981 101.399 1.00 36.32 197 GLY A N 1
ATOM 1440 C CA . GLY A 1 197 ? 101.908 -5.232 102.060 1.00 38.45 197 GLY A CA 1
ATOM 1441 C C . GLY A 1 197 ? 100.984 -6.320 101.582 1.00 40.10 197 GLY A C 1
ATOM 1442 O O . GLY A 1 197 ? 100.337 -6.973 102.396 1.00 40.88 197 GLY A O 1
ATOM 1443 N N . GLY A 1 198 ? 100.881 -6.492 100.259 1.00 40.34 198 GLY A N 1
ATOM 1444 C CA . GLY A 1 198 ? 100.114 -7.563 99.705 1.00 39.94 198 GLY A CA 1
ATOM 1445 C C . GLY A 1 198 ? 98.640 -7.350 99.637 1.00 41.22 198 GLY A C 1
ATOM 1446 O O . GLY A 1 198 ? 97.950 -8.212 99.152 1.00 41.98 198 GLY A O 1
ATOM 1447 N N . GLU A 1 199 ? 98.115 -6.236 100.132 1.00 42.21 199 GLU A N 1
ATOM 1448 C CA . GLU A 1 199 ? 96.643 -6.105 100.201 1.00 43.27 199 GLU A CA 1
ATOM 1449 C C . GLU A 1 199 ? 95.973 -5.867 98.850 1.00 43.15 199 GLU A C 1
ATOM 1450 O O . GLU A 1 199 ? 94.817 -6.237 98.627 1.00 43.26 199 GLU A O 1
ATOM 1456 N N . CYS A 1 200 ? 96.676 -5.176 97.976 1.00 42.89 200 CYS A N 1
ATOM 1457 C CA . CYS A 1 200 ? 96.048 -4.660 96.777 1.00 43.07 200 CYS A CA 1
ATOM 1458 C C . CYS A 1 200 ? 96.761 -5.230 95.566 1.00 40.80 200 CYS A C 1
ATOM 1459 O O . CYS A 1 200 ? 97.960 -5.075 95.438 1.00 40.49 200 CYS A O 1
ATOM 1462 N N . PHE A 1 201 ? 96.029 -5.937 94.716 1.00 39.49 201 PHE A N 1
ATOM 1463 C CA . PHE A 1 201 ? 96.586 -6.525 93.520 1.00 38.15 201 PHE A CA 1
ATOM 1464 C C . PHE A 1 201 ? 95.904 -5.938 92.268 1.00 38.08 201 PHE A C 1
ATOM 1465 O O . PHE A 1 201 ? 94.815 -6.370 91.860 1.00 37.55 201 PHE A O 1
ATOM 1473 N N . CYS A 1 202 ? 96.581 -4.934 91.706 1.00 37.77 202 CYS A N 1
ATOM 1474 C CA . CYS A 1 202 ? 96.024 -3.947 90.795 1.00 38.77 202 CYS A CA 1
ATOM 1475 C C . CYS A 1 202 ? 97.045 -3.352 89.848 1.00 36.88 202 CYS A C 1
ATOM 1476 O O . CYS A 1 202 ? 98.253 -3.325 90.145 1.00 35.60 202 CYS A O 1
ATOM 1479 N N . THR A 1 203 ? 96.522 -2.872 88.711 1.00 35.86 203 THR A N 1
ATOM 1480 C CA . THR A 1 203 ? 97.198 -1.967 87.798 1.00 35.52 203 THR A CA 1
ATOM 1481 C C . THR A 1 203 ? 96.222 -0.906 87.315 1.00 35.04 203 THR A C 1
ATOM 1482 O O . THR A 1 203 ? 95.023 -0.968 87.577 1.00 36.30 203 THR A O 1
ATOM 1486 N N . ASP A 1 204 ? 96.748 0.018 86.521 1.00 33.68 204 ASP A N 1
ATOM 1487 C CA . ASP A 1 204 ? 95.947 0.978 85.819 1.00 33.85 204 ASP A CA 1
ATOM 1488 C C . ASP A 1 204 ? 95.821 0.574 84.338 1.00 33.07 204 ASP A C 1
ATOM 1489 O O . ASP A 1 204 ? 96.548 -0.288 83.867 1.00 34.44 204 ASP A O 1
ATOM 1494 N N . ALA A 1 205 ? 94.910 1.218 83.613 1.00 32.61 205 ALA A N 1
ATOM 1495 C CA . ALA A 1 205 ? 94.637 0.891 82.205 1.00 31.39 205 ALA A CA 1
ATOM 1496 C C . ALA A 1 205 ? 95.846 1.138 81.325 1.00 30.66 205 ALA A C 1
ATOM 1497 O O . ALA A 1 205 ? 96.121 0.371 80.389 1.00 32.55 205 ALA A O 1
ATOM 1499 N N . THR A 1 206 ? 96.577 2.198 81.606 1.00 29.18 206 THR A N 1
ATOM 1500 C CA . THR A 1 206 ? 97.745 2.466 80.781 1.00 28.82 206 THR A CA 1
ATOM 1501 C C . THR A 1 206 ? 98.827 1.370 80.897 1.00 29.61 206 THR A C 1
ATOM 1502 O O . THR A 1 206 ? 99.298 0.905 79.860 1.00 30.50 206 THR A O 1
ATOM 1506 N N . ASN A 1 207 ? 99.268 0.999 82.106 1.00 27.84 207 ASN A N 1
ATOM 1507 C CA . ASN A 1 207 ? 100.171 -0.179 82.201 1.00 27.33 207 ASN A CA 1
ATOM 1508 C C . ASN A 1 207 ? 99.578 -1.442 81.614 1.00 26.77 207 ASN A C 1
ATOM 1509 O O . ASN A 1 207 ? 100.269 -2.125 80.890 1.00 25.76 207 ASN A O 1
ATOM 1514 N N . ALA A 1 208 ? 98.299 -1.750 81.889 1.00 28.76 208 ALA A N 1
ATOM 1515 C CA . ALA A 1 208 ? 97.661 -2.929 81.256 1.00 29.50 208 ALA A CA 1
ATOM 1516 C C . ALA A 1 208 ? 97.707 -2.887 79.702 1.00 30.44 208 ALA A C 1
ATOM 1517 O O . ALA A 1 208 ? 98.000 -3.885 79.060 1.00 31.33 208 ALA A O 1
ATOM 1519 N N . SER A 1 209 ? 97.514 -1.713 79.127 1.00 31.15 209 SER A N 1
ATOM 1520 C CA . SER A 1 209 ? 97.740 -1.451 77.662 1.00 32.27 209 SER A CA 1
ATOM 1521 C C . SER A 1 209 ? 98.935 -2.111 77.058 1.00 31.71 209 SER A C 1
ATOM 1522 O O . SER A 1 209 ? 98.980 -2.354 75.831 1.00 32.70 209 SER A O 1
ATOM 1525 N N . ARG A 1 210 ? 99.963 -2.230 77.879 1.00 29.83 210 ARG A N 1
ATOM 1526 C CA . ARG A 1 210 ? 101.313 -2.450 77.353 1.00 29.67 210 ARG A CA 1
ATOM 1527 C C . ARG A 1 210 ? 101.694 -3.939 77.395 1.00 29.37 210 ARG A C 1
ATOM 1528 O O . ARG A 1 210 ? 102.832 -4.349 77.041 1.00 29.24 210 ARG A O 1
ATOM 1536 N N . THR A 1 211 ? 100.744 -4.768 77.818 1.00 28.46 211 THR A N 1
ATOM 1537 C CA . THR A 1 211 ? 101.106 -6.147 78.132 1.00 28.88 211 THR A CA 1
ATOM 1538 C C . THR A 1 211 ? 100.934 -7.137 77.039 1.00 30.31 211 THR A C 1
ATOM 1539 O O . THR A 1 211 ? 101.422 -8.224 77.205 1.00 31.15 211 THR A O 1
ATOM 1543 N N . LEU A 1 212 ? 100.206 -6.779 75.966 1.00 32.17 212 LEU A N 1
ATOM 1544 C CA . LEU A 1 212 ? 99.711 -7.703 74.940 1.00 34.02 212 LEU A CA 1
ATOM 1545 C C . LEU A 1 212 ? 98.586 -8.626 75.407 1.00 35.01 212 LEU A C 1
ATOM 1546 O O . LEU A 1 212 ? 98.312 -9.645 74.714 1.00 34.41 212 LEU A O 1
ATOM 1551 N N . LEU A 1 213 ? 97.984 -8.333 76.574 1.00 34.46 213 LEU A N 1
ATOM 1552 C CA . LEU A 1 213 ? 96.985 -9.215 77.188 1.00 35.31 213 LEU A CA 1
ATOM 1553 C C . LEU A 1 213 ? 95.653 -8.516 77.370 1.00 35.72 213 LEU A C 1
ATOM 1554 O O . LEU A 1 213 ? 94.630 -9.103 77.798 1.00 36.82 213 LEU A O 1
ATOM 1559 N N . TYR A 1 214 ? 95.645 -7.245 77.071 1.00 35.70 214 TYR A N 1
ATOM 1560 C CA . TYR A 1 214 ? 94.568 -6.432 77.477 1.00 36.42 214 TYR A CA 1
ATOM 1561 C C . TYR A 1 214 ? 93.951 -5.908 76.221 1.00 37.50 214 TYR A C 1
ATOM 1562 O O . TYR A 1 214 ? 94.671 -5.562 75.276 1.00 39.61 214 TYR A O 1
ATOM 1571 N N . ASN A 1 215 ? 92.621 -5.816 76.212 1.00 38.05 215 ASN A N 1
ATOM 1572 C CA . ASN A 1 215 ? 91.893 -5.311 75.073 1.00 37.16 215 ASN A CA 1
ATOM 1573 C C . ASN A 1 215 ? 91.655 -3.870 75.333 1.00 37.49 215 ASN A C 1
ATOM 1574 O O . ASN A 1 215 ? 90.989 -3.491 76.281 1.00 36.28 215 ASN A O 1
ATOM 1579 N N . ILE A 1 216 ? 92.163 -3.062 74.416 1.00 38.75 216 ILE A N 1
ATOM 1580 C CA . ILE A 1 216 ? 92.260 -1.644 74.580 1.00 38.57 216 ILE A CA 1
ATOM 1581 C C . ILE A 1 216 ? 90.940 -1.003 74.233 1.00 40.39 216 ILE A C 1
ATOM 1582 O O . ILE A 1 216 ? 90.713 0.152 74.608 1.00 40.20 216 ILE A O 1
ATOM 1587 N N . ALA A 1 217 ? 90.069 -1.767 73.538 1.00 40.72 217 ALA A N 1
ATOM 1588 C CA . ALA A 1 217 ? 88.725 -1.322 73.245 1.00 42.42 217 ALA A CA 1
ATOM 1589 C C . ALA A 1 217 ? 87.727 -1.783 74.329 1.00 43.39 217 ALA A C 1
ATOM 1590 O O . ALA A 1 217 ? 86.886 -0.997 74.797 1.00 43.26 217 ALA A O 1
ATOM 1592 N N . GLU A 1 218 ? 87.842 -3.035 74.747 1.00 43.53 218 GLU A N 1
ATOM 1593 C CA . GLU A 1 218 ? 86.928 -3.574 75.735 1.00 45.07 218 GLU A CA 1
ATOM 1594 C C . GLU A 1 218 ? 87.311 -3.189 77.157 1.00 44.91 218 GLU A C 1
ATOM 1595 O O . GLU A 1 218 ? 86.530 -3.391 78.064 1.00 44.77 218 GLU A O 1
ATOM 1601 N N . ASN A 1 219 ? 88.531 -2.669 77.337 1.00 45.08 219 ASN A N 1
ATOM 1602 C CA . ASN A 1 219 ? 89.108 -2.441 78.654 1.00 43.44 219 ASN A CA 1
ATOM 1603 C C . ASN A 1 219 ? 89.004 -3.688 79.519 1.00 43.34 219 ASN A C 1
ATOM 1604 O O . ASN A 1 219 ? 88.412 -3.644 80.602 1.00 43.04 219 ASN A O 1
ATOM 1609 N N . ALA A 1 220 ? 89.579 -4.797 79.052 1.00 41.28 220 ALA A N 1
ATOM 1610 C CA . ALA A 1 220 ? 89.513 -6.036 79.813 1.00 41.59 220 ALA A CA 1
ATOM 1611 C C . ALA A 1 220 ? 90.571 -6.979 79.370 1.00 41.20 220 ALA A C 1
ATOM 1612 O O . ALA A 1 220 ? 90.937 -6.981 78.216 1.00 41.41 220 ALA A O 1
ATOM 1614 N N . TRP A 1 221 ? 91.066 -7.793 80.285 1.00 41.39 221 TRP A N 1
ATOM 1615 C CA . TRP A 1 221 ? 91.952 -8.872 79.914 1.00 42.01 221 TRP A CA 1
ATOM 1616 C C . TRP A 1 221 ? 91.246 -9.589 78.757 1.00 42.57 221 TRP A C 1
ATOM 1617 O O . TRP A 1 221 ? 90.027 -9.644 78.745 1.00 42.80 221 TRP A O 1
ATOM 1628 N N . ASP A 1 222 ? 91.995 -10.046 77.753 1.00 43.79 222 ASP A N 1
ATOM 1629 C CA . ASP A 1 222 ? 91.370 -10.615 76.533 1.00 43.84 222 ASP A CA 1
ATOM 1630 C C . ASP A 1 222 ? 91.508 -12.153 76.515 1.00 44.35 222 ASP A C 1
ATOM 1631 O O . ASP A 1 222 ? 92.623 -12.704 76.584 1.00 42.88 222 ASP A O 1
ATOM 1636 N N . ASP A 1 223 ? 90.357 -12.837 76.496 1.00 45.37 223 ASP A N 1
ATOM 1637 C CA . ASP A 1 223 ? 90.358 -14.298 76.622 1.00 47.42 223 ASP A CA 1
ATOM 1638 C C . ASP A 1 223 ? 91.281 -14.933 75.590 1.00 46.71 223 ASP A C 1
ATOM 1639 O O . ASP A 1 223 ? 92.089 -15.816 75.904 1.00 46.57 223 ASP A O 1
ATOM 1644 N N . GLU A 1 224 ? 91.170 -14.474 74.349 1.00 46.93 224 GLU A N 1
ATOM 1645 C CA . GLU A 1 224 ? 91.902 -15.115 73.245 1.00 46.84 224 GLU A CA 1
ATOM 1646 C C . GLU A 1 224 ? 93.387 -14.906 73.404 1.00 46.00 224 GLU A C 1
ATOM 1647 O O . GLU A 1 224 ? 94.148 -15.848 73.259 1.00 46.13 224 GLU A O 1
ATOM 1653 N N . LEU A 1 225 ? 93.798 -13.682 73.724 1.00 45.15 225 LEU A N 1
ATOM 1654 C CA . LEU A 1 225 ? 95.230 -13.395 73.815 1.00 45.59 225 LEU A CA 1
ATOM 1655 C C . LEU A 1 225 ? 95.885 -14.169 74.941 1.00 46.01 225 LEU A C 1
ATOM 1656 O O . LEU A 1 225 ? 96.963 -14.719 74.759 1.00 46.26 225 LEU A O 1
ATOM 1661 N N . THR A 1 226 ? 95.204 -14.270 76.076 1.00 46.66 226 THR A N 1
ATOM 1662 C CA . THR A 1 226 ? 95.752 -14.990 77.237 1.00 48.00 226 THR A CA 1
ATOM 1663 C C . THR A 1 226 ? 95.893 -16.488 76.975 1.00 48.65 226 THR A C 1
ATOM 1664 O O . THR A 1 226 ? 96.923 -17.108 77.276 1.00 48.04 226 THR A O 1
ATOM 1668 N N . GLU A 1 227 ? 94.850 -17.049 76.386 1.00 50.17 227 GLU A N 1
ATOM 1669 C CA . GLU A 1 227 ? 94.856 -18.434 75.907 1.00 52.27 227 GLU A CA 1
ATOM 1670 C C . GLU A 1 227 ? 96.019 -18.678 74.949 1.00 51.32 227 GLU A C 1
ATOM 1671 O O . GLU A 1 227 ? 96.785 -19.591 75.134 1.00 51.92 227 GLU A O 1
ATOM 1677 N N . VAL A 1 228 ? 96.165 -17.818 73.957 1.00 51.22 228 VAL A N 1
ATOM 1678 C CA . VAL A 1 228 ? 97.247 -17.924 72.962 1.00 50.93 228 VAL A CA 1
ATOM 1679 C C . VAL A 1 228 ? 98.617 -17.965 73.633 1.00 50.93 228 VAL A C 1
ATOM 1680 O O . VAL A 1 228 ? 99.472 -18.786 73.276 1.00 51.43 228 VAL A O 1
ATOM 1684 N N . LEU A 1 229 ? 98.821 -17.090 74.618 1.00 50.18 229 LEU A N 1
ATOM 1685 C CA . LEU A 1 229 ? 100.079 -17.022 75.347 1.00 49.06 229 LEU A CA 1
ATOM 1686 C C . LEU A 1 229 ? 100.157 -17.965 76.533 1.00 49.04 229 LEU A C 1
ATOM 1687 O O . LEU A 1 229 ? 101.210 -18.061 77.185 1.00 49.51 229 LEU A O 1
ATOM 1692 N N . ARG A 1 230 ? 99.045 -18.663 76.796 1.00 48.10 230 ARG A N 1
ATOM 1693 C CA . ARG A 1 230 ? 98.931 -19.652 77.875 1.00 46.99 230 ARG A CA 1
ATOM 1694 C C . ARG A 1 230 ? 99.224 -19.034 79.251 1.00 45.49 230 ARG A C 1
ATOM 1695 O O . ARG A 1 230 ? 100.059 -19.485 80.030 1.00 44.77 230 ARG A O 1
ATOM 1698 N N . VAL A 1 231 ? 98.463 -17.983 79.524 1.00 43.81 231 VAL A N 1
ATOM 1699 C CA . VAL A 1 231 ? 98.542 -17.241 80.758 1.00 41.43 231 VAL A CA 1
ATOM 1700 C C . VAL A 1 231 ? 97.230 -17.446 81.436 1.00 41.06 231 VAL A C 1
ATOM 1701 O O . VAL A 1 231 ? 96.198 -17.127 80.865 1.00 41.16 231 VAL A O 1
ATOM 1705 N N . PRO A 1 232 ? 97.258 -18.001 82.651 1.00 41.57 232 PRO A N 1
ATOM 1706 C CA . PRO A 1 232 ? 96.052 -18.159 83.466 1.00 42.23 232 PRO A CA 1
ATOM 1707 C C . PRO A 1 232 ? 95.497 -16.801 83.865 1.00 43.24 232 PRO A C 1
ATOM 1708 O O . PRO A 1 232 ? 96.246 -15.949 84.369 1.00 43.26 232 PRO A O 1
ATOM 1712 N N . LYS A 1 233 ? 94.206 -16.566 83.633 1.00 44.12 233 LYS A N 1
ATOM 1713 C CA . LYS A 1 233 ? 93.639 -15.267 83.973 1.00 45.24 233 LYS A CA 1
ATOM 1714 C C . LYS A 1 233 ? 93.855 -14.909 85.456 1.00 45.91 233 LYS A C 1
ATOM 1715 O O . LYS A 1 233 ? 93.971 -13.732 85.822 1.00 46.59 233 LYS A O 1
ATOM 1717 N N . GLU A 1 234 ? 93.962 -15.924 86.301 1.00 46.31 234 GLU A N 1
ATOM 1718 C CA . GLU A 1 234 ? 94.161 -15.709 87.725 1.00 47.01 234 GLU A CA 1
ATOM 1719 C C . GLU A 1 234 ? 95.358 -14.820 88.120 1.00 45.95 234 GLU A C 1
ATOM 1720 O O . GLU A 1 234 ? 95.256 -14.078 89.113 1.00 46.35 234 GLU A O 1
ATOM 1734 N N . LEU A 1 236 ? 96.584 -12.326 86.937 1.00 38.03 236 LEU A N 1
ATOM 1735 C CA . LEU A 1 236 ? 96.428 -10.964 86.449 1.00 37.98 236 LEU A CA 1
ATOM 1736 C C . LEU A 1 236 ? 95.716 -10.044 87.425 1.00 37.69 236 LEU A C 1
ATOM 1737 O O . LEU A 1 236 ? 94.631 -10.376 87.950 1.00 37.24 236 LEU A O 1
ATOM 1742 N N . PRO A 1 237 ? 96.265 -8.838 87.596 1.00 36.96 237 PRO A N 1
ATOM 1743 C CA . PRO A 1 237 ? 95.700 -8.001 88.637 1.00 36.93 237 PRO A CA 1
ATOM 1744 C C . PRO A 1 237 ? 94.445 -7.317 88.105 1.00 36.82 237 PRO A C 1
ATOM 1745 O O . PRO A 1 237 ? 94.187 -7.306 86.905 1.00 37.10 237 PRO A O 1
ATOM 1749 N N . GLU A 1 238 ? 93.701 -6.722 89.009 1.00 35.93 238 GLU A N 1
ATOM 1750 C CA . GLU A 1 238 ? 92.569 -5.918 88.662 1.00 35.88 238 GLU A CA 1
ATOM 1751 C C . GLU A 1 238 ? 93.056 -4.621 88.028 1.00 34.18 238 GLU A C 1
ATOM 1752 O O . GLU A 1 238 ? 94.018 -4.018 88.499 1.00 33.95 238 GLU A O 1
ATOM 1758 N N . VAL A 1 239 ? 92.333 -4.166 87.010 1.00 32.72 239 VAL A N 1
ATOM 1759 C CA . VAL A 1 239 ? 92.723 -3.030 86.239 1.00 32.23 239 VAL A CA 1
ATOM 1760 C C . VAL A 1 239 ? 91.837 -1.870 86.582 1.00 33.63 239 VAL A C 1
ATOM 1761 O O . VAL A 1 239 ? 90.602 -2.017 86.494 1.00 32.80 239 VAL A O 1
ATOM 1765 N N . LYS A 1 240 ? 92.448 -0.720 86.924 1.00 34.27 240 LYS A N 1
ATOM 1766 C CA . LYS A 1 240 ? 91.671 0.497 87.253 1.00 35.17 240 LYS A CA 1
ATOM 1767 C C . LYS A 1 240 ? 92.000 1.708 86.415 1.00 35.86 240 LYS A C 1
ATOM 1768 O O . LYS A 1 240 ? 93.037 1.753 85.676 1.00 35.40 240 LYS A O 1
ATOM 1774 N N . ASP A 1 241 ? 91.138 2.728 86.552 1.00 35.79 241 ASP A N 1
ATOM 1775 C CA . ASP A 1 241 ? 91.469 4.083 86.103 1.00 36.51 241 ASP A CA 1
ATOM 1776 C C . ASP A 1 241 ? 92.804 4.537 86.707 1.00 36.29 241 ASP A C 1
ATOM 1777 O O . ASP A 1 241 ? 93.255 4.021 87.717 1.00 37.43 241 ASP A O 1
ATOM 1782 N N . CYS A 1 242 ? 93.390 5.567 86.129 1.00 36.39 242 CYS A N 1
ATOM 1783 C CA . CYS A 1 242 ? 94.637 6.145 86.569 1.00 35.37 242 CYS A CA 1
ATOM 1784 C C . CYS A 1 242 ? 94.543 6.866 87.934 1.00 36.02 242 CYS A C 1
ATOM 1785 O O . CYS A 1 242 ? 95.543 6.944 88.698 1.00 35.28 242 CYS A O 1
ATOM 1788 N N . ALA A 1 243 ? 93.380 7.475 88.181 1.00 34.89 243 ALA A N 1
ATOM 1789 C CA . ALA A 1 243 ? 93.050 8.038 89.459 1.00 34.88 243 ALA A CA 1
ATOM 1790 C C . ALA A 1 243 ? 91.996 7.114 90.063 1.00 34.62 243 ALA A C 1
ATOM 1791 O O . ALA A 1 243 ? 90.869 7.079 89.628 1.00 35.00 243 ALA A O 1
ATOM 1793 N N . ALA A 1 244 ? 92.376 6.324 91.038 1.00 34.55 244 ALA A N 1
ATOM 1794 C CA . ALA A 1 244 ? 91.435 5.362 91.596 1.00 35.31 244 ALA A CA 1
ATOM 1795 C C . ALA A 1 244 ? 91.955 5.126 92.979 1.00 35.49 244 ALA A C 1
ATOM 1796 O O . ALA A 1 244 ? 92.894 5.804 93.370 1.00 34.78 244 ALA A O 1
ATOM 1798 N N . ASP A 1 245 ? 91.356 4.171 93.698 1.00 35.96 245 ASP A N 1
ATOM 1799 C CA . ASP A 1 245 ? 91.813 3.809 95.033 1.00 36.20 245 ASP A CA 1
ATOM 1800 C C . ASP A 1 245 ? 92.639 2.545 94.915 1.00 35.10 245 ASP A C 1
ATOM 1801 O O . ASP A 1 245 ? 92.100 1.455 94.743 1.00 36.13 245 ASP A O 1
ATOM 1806 N N . PHE A 1 246 ? 93.959 2.698 94.980 1.00 34.36 246 PHE A N 1
ATOM 1807 C CA . PHE A 1 246 ? 94.908 1.586 94.928 1.00 33.22 246 PHE A CA 1
ATOM 1808 C C . PHE A 1 246 ? 95.319 1.065 96.313 1.00 32.84 246 PHE A C 1
ATOM 1809 O O . PHE A 1 246 ? 96.325 0.312 96.444 1.00 35.10 246 PHE A O 1
ATOM 1817 N N . GLY A 1 247 ? 94.571 1.400 97.356 1.00 30.81 247 GLY A N 1
ATOM 1818 C CA . GLY A 1 247 ? 94.928 0.914 98.663 1.00 27.61 247 GLY A CA 1
ATOM 1819 C C . GLY A 1 247 ? 95.708 1.954 99.456 1.00 28.66 247 GLY A C 1
ATOM 1820 O O . GLY A 1 247 ? 95.808 3.115 99.107 1.00 29.17 247 GLY A O 1
ATOM 1821 N N . VAL A 1 248 ? 96.225 1.514 100.593 1.00 29.52 248 VAL A N 1
ATOM 1822 C CA . VAL A 1 248 ? 96.754 2.357 101.597 1.00 28.14 248 VAL A CA 1
ATOM 1823 C C . VAL A 1 248 ? 98.041 1.705 101.981 1.00 28.57 248 VAL A C 1
ATOM 1824 O O . VAL A 1 248 ? 98.179 0.475 102.127 1.00 28.13 248 VAL A O 1
ATOM 1828 N N . THR A 1 249 ? 99.024 2.553 102.081 1.00 29.06 249 THR A N 1
ATOM 1829 C CA . THR A 1 249 ? 100.329 2.174 102.498 1.00 31.00 249 THR A CA 1
ATOM 1830 C C . THR A 1 249 ? 100.369 1.345 103.822 1.00 32.99 249 THR A C 1
ATOM 1831 O O . THR A 1 249 ? 99.797 1.744 104.872 1.00 34.04 249 THR A O 1
ATOM 1835 N N . ASP A 1 250 ? 100.981 0.163 103.743 1.00 32.74 250 ASP A N 1
ATOM 1836 C CA . ASP A 1 250 ? 101.444 -0.563 104.900 1.00 33.25 250 ASP A CA 1
ATOM 1837 C C . ASP A 1 250 ? 102.151 0.373 105.900 1.00 33.03 250 ASP A C 1
ATOM 1838 O O . ASP A 1 250 ? 103.180 0.953 105.590 1.00 32.90 250 ASP A O 1
ATOM 1843 N N . PRO A 1 251 ? 101.574 0.545 107.100 1.00 33.10 251 PRO A N 1
ATOM 1844 C CA . PRO A 1 251 ? 102.118 1.550 108.036 1.00 33.67 251 PRO A CA 1
ATOM 1845 C C . PRO A 1 251 ? 103.585 1.330 108.539 1.00 34.17 251 PRO A C 1
ATOM 1846 O O . PRO A 1 251 ? 104.257 2.306 108.851 1.00 35.45 251 PRO A O 1
ATOM 1850 N N . SER A 1 252 ? 104.050 0.088 108.591 1.00 34.13 252 SER A N 1
ATOM 1851 C CA . SER A 1 252 ? 105.451 -0.287 108.882 1.00 36.42 252 SER A CA 1
ATOM 1852 C C . SER A 1 252 ? 106.548 0.327 107.985 1.00 37.53 252 SER A C 1
ATOM 1853 O O . SER A 1 252 ? 107.706 0.483 108.401 1.00 36.97 252 SER A O 1
ATOM 1856 N N . LEU A 1 253 ? 106.224 0.520 106.709 1.00 37.48 253 LEU A N 1
ATOM 1857 C CA . LEU A 1 253 ? 107.227 0.950 105.737 1.00 38.39 253 LEU A CA 1
ATOM 1858 C C . LEU A 1 253 ? 107.692 2.390 106.005 1.00 38.58 253 LEU A C 1
ATOM 1859 O O . LEU A 1 253 ? 108.866 2.624 106.078 1.00 40.26 253 LEU A O 1
ATOM 1864 N N . PHE A 1 254 ? 106.785 3.348 106.175 1.00 38.09 254 PHE A N 1
ATOM 1865 C CA . PHE A 1 254 ? 107.198 4.751 106.360 1.00 37.54 254 PHE A CA 1
ATOM 1866 C C . PHE A 1 254 ? 106.747 5.345 107.698 1.00 37.07 254 PHE A C 1
ATOM 1867 O O . PHE A 1 254 ? 107.119 6.465 108.034 1.00 36.74 254 PHE A O 1
ATOM 1875 N N . GLY A 1 255 ? 105.970 4.580 108.468 1.00 37.14 255 GLY A N 1
ATOM 1876 C CA . GLY A 1 255 ? 105.478 5.052 109.756 1.00 36.45 255 GLY A CA 1
ATOM 1877 C C . GLY A 1 255 ? 104.261 5.908 109.502 1.00 36.54 255 GLY A C 1
ATOM 1878 O O . GLY A 1 255 ? 104.052 6.931 110.172 1.00 37.32 255 GLY A O 1
ATOM 1879 N N . ALA A 1 256 ? 103.456 5.529 108.507 1.00 35.49 256 ALA A N 1
ATOM 1880 C CA . ALA A 1 256 ? 102.214 6.271 108.226 1.00 33.97 256 ALA A CA 1
ATOM 1881 C C . ALA A 1 256 ? 101.366 5.512 107.221 1.00 33.45 256 ALA A C 1
ATOM 1882 O O . ALA A 1 256 ? 101.917 4.782 106.377 1.00 34.47 256 ALA A O 1
ATOM 1884 N N . ALA A 1 257 ? 100.049 5.671 107.301 1.00 32.40 257 ALA A N 1
ATOM 1885 C CA . ALA A 1 257 ? 99.124 5.059 106.339 1.00 32.12 257 ALA A CA 1
ATOM 1886 C C . ALA A 1 257 ? 98.587 6.090 105.356 1.00 31.91 257 ALA A C 1
ATOM 1887 O O . ALA A 1 257 ? 97.750 6.958 105.689 1.00 33.89 257 ALA A O 1
ATOM 1889 N N . ILE A 1 258 ? 99.093 5.985 104.145 1.00 29.61 258 ILE A N 1
ATOM 1890 C CA . ILE A 1 258 ? 98.886 6.943 103.120 1.00 28.88 258 ILE A CA 1
ATOM 1891 C C . ILE A 1 258 ? 98.136 6.286 101.957 1.00 28.92 258 ILE A C 1
ATOM 1892 O O . ILE A 1 258 ? 98.515 5.217 101.493 1.00 27.34 258 ILE A O 1
ATOM 1897 N N . PRO A 1 259 ? 97.087 6.948 101.463 1.00 29.92 259 PRO A N 1
ATOM 1898 C CA . PRO A 1 259 ? 96.353 6.350 100.369 1.00 30.36 259 PRO A CA 1
ATOM 1899 C C . PRO A 1 259 ? 97.086 6.541 99.043 1.00 31.40 259 PRO A C 1
ATOM 1900 O O . PRO A 1 259 ? 97.606 7.651 98.779 1.00 30.96 259 PRO A O 1
ATOM 1904 N N . ILE A 1 260 ? 97.193 5.436 98.277 1.00 30.35 260 ILE A N 1
ATOM 1905 C CA . ILE A 1 260 ? 97.766 5.458 96.936 1.00 30.17 260 ILE A CA 1
ATOM 1906 C C . ILE A 1 260 ? 96.653 5.777 95.957 1.00 29.56 260 ILE A C 1
ATOM 1907 O O . ILE A 1 260 ? 95.720 4.999 95.834 1.00 29.21 260 ILE A O 1
ATOM 1912 N N . LEU A 1 261 ? 96.768 6.897 95.235 1.00 29.22 261 LEU A N 1
ATOM 1913 C CA . LEU A 1 261 ? 95.640 7.414 94.458 1.00 29.74 261 LEU A CA 1
ATOM 1914 C C . LEU A 1 261 ? 95.859 7.681 92.983 1.00 29.35 261 LEU A C 1
ATOM 1915 O O . LEU A 1 261 ? 94.907 7.998 92.275 1.00 29.35 261 LEU A O 1
ATOM 1920 N N . GLY A 1 262 ? 97.110 7.614 92.541 1.00 28.86 262 GLY A N 1
ATOM 1921 C CA . GLY A 1 262 ? 97.499 7.857 91.149 1.00 28.51 262 GLY A CA 1
ATOM 1922 C C . GLY A 1 262 ? 98.428 6.734 90.687 1.00 30.34 262 GLY A C 1
ATOM 1923 O O . GLY A 1 262 ? 99.377 6.338 91.419 1.00 29.19 262 GLY A O 1
ATOM 1924 N N . VAL A 1 263 ? 98.137 6.184 89.503 1.00 30.20 263 VAL A N 1
ATOM 1925 C CA . VAL A 1 263 ? 99.005 5.197 88.838 1.00 29.30 263 VAL A CA 1
ATOM 1926 C C . VAL A 1 263 ? 98.845 5.308 87.323 1.00 29.71 263 VAL A C 1
ATOM 1927 O O . VAL A 1 263 ? 97.725 5.326 86.808 1.00 29.40 263 VAL A O 1
ATOM 1931 N N . ALA A 1 264 ? 99.975 5.354 86.613 1.00 31.02 264 ALA A N 1
ATOM 1932 C CA . ALA A 1 264 ? 100.014 5.353 85.134 1.00 30.42 264 ALA A CA 1
ATOM 1933 C C . ALA A 1 264 ? 101.438 4.993 84.649 1.00 30.50 264 ALA A C 1
ATOM 1934 O O . ALA A 1 264 ? 102.436 5.334 85.316 1.00 30.92 264 ALA A O 1
ATOM 1936 N N . GLY A 1 265 ? 101.546 4.327 83.512 1.00 29.48 265 GLY A N 1
ATOM 1937 C CA . GLY A 1 265 ? 102.869 4.071 82.895 1.00 30.12 265 GLY A CA 1
ATOM 1938 C C . GLY A 1 265 ? 103.677 5.339 82.783 1.00 30.03 265 GLY A C 1
ATOM 1939 O O . GLY A 1 265 ? 103.079 6.376 82.566 1.00 30.05 265 GLY A O 1
ATOM 1940 N N . ASP A 1 266 ? 105.016 5.301 82.942 1.00 30.12 266 ASP A N 1
ATOM 1941 C CA . ASP A 1 266 ? 105.795 6.563 82.902 1.00 29.07 266 ASP A CA 1
ATOM 1942 C C . ASP A 1 266 ? 105.563 7.428 81.659 1.00 29.83 266 ASP A C 1
ATOM 1943 O O . ASP A 1 266 ? 105.511 8.654 81.747 1.00 30.27 266 ASP A O 1
ATOM 1948 N N . GLN A 1 267 ? 105.434 6.839 80.483 1.00 30.40 267 GLN A N 1
ATOM 1949 C CA . GLN A 1 267 ? 105.299 7.719 79.313 1.00 32.06 267 GLN A CA 1
ATOM 1950 C C . GLN A 1 267 ? 103.918 8.400 79.273 1.00 33.31 267 GLN A C 1
ATOM 1951 O O . GLN A 1 267 ? 103.811 9.560 78.861 1.00 34.34 267 GLN A O 1
ATOM 1957 N N . GLN A 1 268 ? 102.902 7.713 79.786 1.00 33.40 268 GLN A N 1
ATOM 1958 C CA . GLN A 1 268 ? 101.567 8.318 79.954 1.00 34.04 268 GLN A CA 1
ATOM 1959 C C . GLN A 1 268 ? 101.491 9.317 81.106 1.00 35.27 268 GLN A C 1
ATOM 1960 O O . GLN A 1 268 ? 100.870 10.387 80.978 1.00 36.67 268 GLN A O 1
ATOM 1966 N N . ALA A 1 269 ? 102.169 9.028 82.218 1.00 34.51 269 ALA A N 1
ATOM 1967 C CA . ALA A 1 269 ? 102.329 10.036 83.257 1.00 33.54 269 ALA A CA 1
ATOM 1968 C C . ALA A 1 269 ? 102.956 11.347 82.725 1.00 33.38 269 ALA A C 1
ATOM 1969 O O . ALA A 1 269 ? 102.423 12.410 82.997 1.00 34.74 269 ALA A O 1
ATOM 1971 N N . ALA A 1 270 ? 104.066 11.288 81.984 1.00 32.86 270 ALA A N 1
ATOM 1972 C CA . ALA A 1 270 ? 104.629 12.481 81.334 1.00 32.72 270 ALA A CA 1
ATOM 1973 C C . ALA A 1 270 ? 103.630 13.199 80.425 1.00 33.33 270 ALA A C 1
ATOM 1974 O O . ALA A 1 270 ? 103.684 14.411 80.319 1.00 32.02 270 ALA A O 1
ATOM 1976 N N . THR A 1 271 ? 102.788 12.425 79.732 1.00 34.65 271 THR A N 1
ATOM 1977 C CA . THR A 1 271 ? 101.777 12.971 78.861 1.00 36.09 271 THR A CA 1
ATOM 1978 C C . THR A 1 271 ? 100.800 13.816 79.679 1.00 37.04 271 THR A C 1
ATOM 1979 O O . THR A 1 271 ? 100.551 14.990 79.373 1.00 38.76 271 THR A O 1
ATOM 1983 N N . ILE A 1 272 ? 100.305 13.249 80.762 1.00 37.56 272 ILE A N 1
ATOM 1984 C CA . ILE A 1 272 ? 99.504 13.987 81.708 1.00 37.47 272 ILE A CA 1
ATOM 1985 C C . ILE A 1 272 ? 100.245 15.201 82.272 1.00 37.74 272 ILE A C 1
ATOM 1986 O O . ILE A 1 272 ? 99.675 16.277 82.394 1.00 37.80 272 ILE A O 1
ATOM 1991 N N . GLY A 1 273 ? 101.517 15.036 82.593 1.00 37.86 273 GLY A N 1
ATOM 1992 C CA . GLY A 1 273 ? 102.240 16.101 83.273 1.00 39.06 273 GLY A CA 1
ATOM 1993 C C . GLY A 1 273 ? 102.555 17.288 82.391 1.00 39.87 273 GLY A C 1
ATOM 1994 O O . GLY A 1 273 ? 102.800 18.376 82.890 1.00 41.60 273 GLY A O 1
ATOM 1995 N N . GLN A 1 274 ? 102.556 17.061 81.082 1.00 40.28 274 GLN A N 1
ATOM 1996 C CA . GLN A 1 274 ? 102.730 18.073 80.059 1.00 40.71 274 GLN A CA 1
ATOM 1997 C C . GLN A 1 274 ? 101.356 18.641 79.592 1.00 41.37 274 GLN A C 1
ATOM 1998 O O . GLN A 1 274 ? 101.267 19.237 78.527 1.00 41.94 274 GLN A O 1
ATOM 2004 N N . ALA A 1 275 ? 100.290 18.406 80.360 1.00 41.73 275 ALA A N 1
ATOM 2005 C CA . ALA A 1 275 ? 98.942 18.880 80.042 1.00 42.79 275 ALA A CA 1
ATOM 2006 C C . ALA A 1 275 ? 98.434 18.483 78.671 1.00 43.31 275 ALA A C 1
ATOM 2007 O O . ALA A 1 275 ? 97.573 19.158 78.134 1.00 46.01 275 ALA A O 1
ATOM 2009 N N . CYS A 1 276 ? 98.947 17.421 78.086 1.00 42.48 276 CYS A N 1
ATOM 2010 C CA . CYS A 1 276 ? 98.472 16.999 76.765 1.00 41.61 276 CYS A CA 1
ATOM 2011 C C . CYS A 1 276 ? 97.111 16.267 76.820 1.00 41.75 276 CYS A C 1
ATOM 2012 O O . CYS A 1 276 ? 97.004 15.067 76.466 1.00 39.77 276 CYS A O 1
ATOM 2015 N N . PHE A 1 277 ? 96.075 17.020 77.235 1.00 41.64 277 PHE A N 1
ATOM 2016 C CA . PHE A 1 277 ? 94.714 16.461 77.417 1.00 41.75 277 PHE A CA 1
ATOM 2017 C C . PHE A 1 277 ? 93.765 16.493 76.191 1.00 42.90 277 PHE A C 1
ATOM 2018 O O . PHE A 1 277 ? 92.658 15.879 76.208 1.00 43.16 277 PHE A O 1
ATOM 2026 N N . LYS A 1 278 ? 94.165 17.190 75.133 1.00 43.77 278 LYS A N 1
ATOM 2027 C CA . LYS A 1 278 ? 93.204 17.455 74.081 1.00 44.59 278 LYS A CA 1
ATOM 2028 C C . LYS A 1 278 ? 93.698 16.900 72.768 1.00 44.83 278 LYS A C 1
ATOM 2029 O O . LYS A 1 278 ? 94.893 16.822 72.568 1.00 45.20 278 LYS A O 1
ATOM 2031 N N . PRO A 1 279 ? 92.778 16.506 71.866 1.00 44.20 279 PRO A N 1
ATOM 2032 C CA . PRO A 1 279 ? 93.173 15.751 70.707 1.00 43.36 279 PRO A CA 1
ATOM 2033 C C . PRO A 1 279 ? 94.215 16.506 69.886 1.00 43.63 279 PRO A C 1
ATOM 2034 O O . PRO A 1 279 ? 94.150 17.735 69.785 1.00 44.19 279 PRO A O 1
ATOM 2038 N N . GLY A 1 280 ? 95.225 15.801 69.366 1.00 42.87 280 GLY A N 1
ATOM 2039 C CA . GLY A 1 280 ? 96.309 16.482 68.655 1.00 41.03 280 GLY A CA 1
ATOM 2040 C C . GLY A 1 280 ? 97.460 16.935 69.506 1.00 40.36 280 GLY A C 1
ATOM 2041 O O . GLY A 1 280 ? 98.548 17.068 68.996 1.00 40.75 280 GLY A O 1
ATOM 2050 N N . LEU A 1 282 ? 100.792 16.869 71.770 1.00 38.03 282 LEU A N 1
ATOM 2051 C CA . LEU A 1 282 ? 101.891 15.880 71.725 1.00 37.52 282 LEU A CA 1
ATOM 2052 C C . LEU A 1 282 ? 103.086 16.205 72.581 1.00 37.00 282 LEU A C 1
ATOM 2053 O O . LEU A 1 282 ? 103.454 17.368 72.748 1.00 36.80 282 LEU A O 1
ATOM 2058 N N . LYS A 1 283 ? 103.698 15.155 73.119 1.00 36.63 283 LYS A N 1
ATOM 2059 C CA . LYS A 1 283 ? 104.845 15.280 74.007 1.00 37.06 283 LYS A CA 1
ATOM 2060 C C . LYS A 1 283 ? 105.893 14.260 73.577 1.00 38.14 283 LYS A C 1
ATOM 2061 O O . LYS A 1 283 ? 105.592 13.244 72.936 1.00 38.70 283 LYS A O 1
ATOM 2067 N N . SER A 1 284 ? 107.138 14.516 73.942 1.00 39.05 284 SER A N 1
ATOM 2068 C CA . SER A 1 284 ? 108.183 13.549 73.716 1.00 39.03 284 SER A CA 1
ATOM 2069 C C . SER A 1 284 ? 109.122 13.573 74.931 1.00 38.96 284 SER A C 1
ATOM 2070 O O . SER A 1 284 ? 109.599 14.636 75.274 1.00 39.16 284 SER A O 1
ATOM 2073 N N . THR A 1 285 ? 109.352 12.418 75.575 1.00 38.57 285 THR A N 1
ATOM 2074 C CA . THR A 1 285 ? 110.246 12.314 76.767 1.00 38.36 285 THR A CA 1
ATOM 2075 C C . THR A 1 285 ? 111.599 11.730 76.408 1.00 37.51 285 THR A C 1
ATOM 2076 O O . THR A 1 285 ? 111.671 10.684 75.820 1.00 37.38 285 THR A O 1
ATOM 2080 N N . TYR A 1 286 ? 112.665 12.402 76.795 1.00 36.83 286 TYR A N 1
ATOM 2081 C CA . TYR A 1 286 ? 114.013 11.967 76.461 1.00 36.82 286 TYR A CA 1
ATOM 2082 C C . TYR A 1 286 ? 114.727 11.411 77.679 1.00 37.25 286 TYR A C 1
ATOM 2083 O O . TYR A 1 286 ? 115.020 12.181 78.590 1.00 38.41 286 TYR A O 1
ATOM 2092 N N . GLY A 1 287 ? 115.009 10.098 77.653 1.00 37.00 287 GLY A N 1
ATOM 2093 C CA . GLY A 1 287 ? 115.746 9.332 78.709 1.00 36.29 287 GLY A CA 1
ATOM 2094 C C . GLY A 1 287 ? 116.750 8.370 78.054 1.00 36.33 287 GLY A C 1
ATOM 2095 O O . GLY A 1 287 ? 117.403 8.748 77.061 1.00 36.56 287 GLY A O 1
ATOM 2096 N N . THR A 1 288 ? 116.909 7.141 78.566 1.00 35.86 288 THR A N 1
ATOM 2097 C CA . THR A 1 288 ? 117.726 6.137 77.859 1.00 36.00 288 THR A CA 1
ATOM 2098 C C . THR A 1 288 ? 117.148 5.888 76.472 1.00 34.24 288 THR A C 1
ATOM 2099 O O . THR A 1 288 ? 117.886 5.735 75.508 1.00 35.63 288 THR A O 1
ATOM 2103 N N . GLY A 1 289 ? 115.841 5.744 76.419 1.00 32.91 289 GLY A N 1
ATOM 2104 C CA . GLY A 1 289 ? 115.063 5.740 75.171 1.00 32.27 289 GLY A CA 1
ATOM 2105 C C . GLY A 1 289 ? 114.329 7.056 74.993 1.00 31.82 289 GLY A C 1
ATOM 2106 O O . GLY A 1 289 ? 114.523 7.964 75.784 1.00 30.47 289 GLY A O 1
ATOM 2107 N N . CYS A 1 290 ? 113.510 7.175 73.930 1.00 33.50 290 CYS A N 1
ATOM 2108 C CA . CYS A 1 290 ? 112.688 8.369 73.687 1.00 33.27 290 CYS A CA 1
ATOM 2109 C C . CYS A 1 290 ? 111.275 7.923 73.331 1.00 32.62 290 CYS A C 1
ATOM 2110 O O . CYS A 1 290 ? 111.106 7.020 72.537 1.00 32.68 290 CYS A O 1
ATOM 2113 N N . PHE A 1 291 ? 110.245 8.552 73.891 1.00 31.86 291 PHE A N 1
ATOM 2114 C CA . PHE A 1 291 ? 108.896 8.067 73.682 1.00 30.84 291 PHE A CA 1
ATOM 2115 C C . PHE A 1 291 ? 107.949 9.247 73.504 1.00 31.90 291 PHE A C 1
ATOM 2116 O O . PHE A 1 291 ? 107.824 10.089 74.417 1.00 30.26 291 PHE A O 1
ATOM 2124 N N . ALA A 1 292 ? 107.289 9.272 72.314 1.00 31.74 292 ALA A N 1
ATOM 2125 C CA . ALA A 1 292 ? 106.454 10.392 71.830 1.00 30.86 292 ALA A CA 1
ATOM 2126 C C . ALA A 1 292 ? 105.037 9.894 71.869 1.00 30.73 292 ALA A C 1
ATOM 2127 O O . ALA A 1 292 ? 104.738 8.826 71.363 1.00 29.20 292 ALA A O 1
ATOM 2129 N N . LEU A 1 293 ? 104.148 10.654 72.488 1.00 31.68 293 LEU A N 1
ATOM 2130 C CA . LEU A 1 293 ? 102.745 10.225 72.529 1.00 32.81 293 LEU A CA 1
ATOM 2131 C C . LEU A 1 293 ? 101.849 11.332 71.963 1.00 33.48 293 LEU A C 1
ATOM 2132 O O . LEU A 1 293 ? 102.085 12.512 72.243 1.00 34.32 293 LEU A O 1
ATOM 2137 N N . LEU A 1 294 ? 100.872 10.971 71.130 1.00 34.40 294 LEU A N 1
ATOM 2138 C CA . LEU A 1 294 ? 99.949 11.953 70.565 1.00 34.58 294 LEU A CA 1
ATOM 2139 C C . LEU A 1 294 ? 98.558 11.713 71.091 1.00 34.83 294 LEU A C 1
ATOM 2140 O O . LEU A 1 294 ? 98.014 10.670 70.886 1.00 34.45 294 LEU A O 1
ATOM 2145 N N . ASN A 1 295 ? 97.986 12.696 71.765 1.00 37.09 295 ASN A N 1
ATOM 2146 C CA . ASN A 1 295 ? 96.615 12.642 72.233 1.00 39.35 295 ASN A CA 1
ATOM 2147 C C . ASN A 1 295 ? 95.630 12.637 71.043 1.00 41.05 295 ASN A C 1
ATOM 2148 O O . ASN A 1 295 ? 95.663 13.514 70.181 1.00 42.22 295 ASN A O 1
ATOM 2153 N N . THR A 1 296 ? 94.766 11.642 71.035 1.00 41.98 296 THR A N 1
ATOM 2154 C CA . THR A 1 296 ? 93.985 11.252 69.908 1.00 43.93 296 THR A CA 1
ATOM 2155 C C . THR A 1 296 ? 92.484 11.211 70.321 1.00 44.63 296 THR A C 1
ATOM 2156 O O . THR A 1 296 ? 91.612 10.797 69.558 1.00 45.26 296 THR A O 1
ATOM 2160 N N . GLY A 1 297 ? 92.211 11.653 71.542 1.00 45.15 297 GLY A N 1
ATOM 2161 C CA . GLY A 1 297 ? 90.881 11.805 72.058 1.00 46.23 297 GLY A CA 1
ATOM 2162 C C . GLY A 1 297 ? 90.139 10.513 72.291 1.00 47.55 297 GLY A C 1
ATOM 2163 O O . GLY A 1 297 ? 90.710 9.520 72.757 1.00 47.26 297 GLY A O 1
ATOM 2164 N N . LYS A 1 298 ? 88.848 10.523 71.954 1.00 48.18 298 LYS A N 1
ATOM 2165 C CA . LYS A 1 298 ? 87.985 9.379 72.248 1.00 48.49 298 LYS A CA 1
ATOM 2166 C C . LYS A 1 298 ? 88.286 8.244 71.298 1.00 48.03 298 LYS A C 1
ATOM 2167 O O . LYS A 1 298 ? 87.780 7.135 71.458 1.00 48.62 298 LYS A O 1
ATOM 2169 N N . ASP A 1 299 ? 89.076 8.528 70.278 1.00 47.65 299 ASP A N 1
ATOM 2170 C CA . ASP A 1 299 ? 89.205 7.598 69.164 1.00 47.93 299 ASP A CA 1
ATOM 2171 C C . ASP A 1 299 ? 90.522 6.820 69.102 1.00 47.26 299 ASP A C 1
ATOM 2172 O O . ASP A 1 299 ? 91.616 7.363 69.191 1.00 46.63 299 ASP A O 1
ATOM 2185 N N . VAL A 1 301 ? 92.986 5.547 67.121 1.00 47.51 301 VAL A N 1
ATOM 2186 C CA . VAL A 1 301 ? 93.520 5.657 65.771 1.00 47.51 301 VAL A CA 1
ATOM 2187 C C . VAL A 1 301 ? 94.412 4.465 65.467 1.00 48.12 301 VAL A C 1
ATOM 2188 O O . VAL A 1 301 ? 95.341 4.193 66.218 1.00 48.61 301 VAL A O 1
ATOM 2192 N N . ARG A 1 302 ? 94.115 3.750 64.383 1.00 48.51 302 ARG A N 1
ATOM 2193 C CA . ARG A 1 302 ? 94.927 2.629 63.947 1.00 48.40 302 ARG A CA 1
ATOM 2194 C C . ARG A 1 302 ? 95.929 3.169 63.011 1.00 48.17 302 ARG A C 1
ATOM 2195 O O . ARG A 1 302 ? 95.562 3.752 61.983 1.00 48.83 302 ARG A O 1
ATOM 2203 N N . SER A 1 303 ? 97.205 2.965 63.337 1.00 46.88 303 SER A N 1
ATOM 2204 C CA . SER A 1 303 ? 98.251 3.561 62.541 1.00 45.61 303 SER A CA 1
ATOM 2205 C C . SER A 1 303 ? 98.402 2.831 61.217 1.00 44.76 303 SER A C 1
ATOM 2206 O O . SER A 1 303 ? 98.277 1.611 61.166 1.00 43.70 303 SER A O 1
ATOM 2209 N N . LYS A 1 304 ? 98.758 3.567 60.171 1.00 44.85 304 LYS A N 1
ATOM 2210 C CA . LYS A 1 304 ? 99.204 2.906 58.906 1.00 45.81 304 LYS A CA 1
ATOM 2211 C C . LYS A 1 304 ? 100.662 3.214 58.617 1.00 45.52 304 LYS A C 1
ATOM 2212 O O . LYS A 1 304 ? 101.155 3.000 57.505 1.00 46.44 304 LYS A O 1
ATOM 2214 N N . ASN A 1 305 ? 101.355 3.679 59.651 1.00 44.54 305 ASN A N 1
ATOM 2215 C CA . ASN A 1 305 ? 102.670 4.275 59.526 1.00 43.03 305 ASN A CA 1
ATOM 2216 C C . ASN A 1 305 ? 103.572 3.766 60.648 1.00 43.09 305 ASN A C 1
ATOM 2217 O O . ASN A 1 305 ? 104.486 4.469 61.106 1.00 42.33 305 ASN A O 1
ATOM 2222 N N . ARG A 1 306 ? 103.243 2.559 61.125 1.00 42.06 306 ARG A N 1
ATOM 2223 C CA . ARG A 1 306 ? 104.090 1.769 62.002 1.00 40.97 306 ARG A CA 1
ATOM 2224 C C . ARG A 1 306 ? 104.279 2.318 63.412 1.00 39.26 306 ARG A C 1
ATOM 2225 O O . ARG A 1 306 ? 105.347 2.184 64.007 1.00 38.73 306 ARG A O 1
ATOM 2233 N N . LEU A 1 307 ? 103.223 2.957 63.917 1.00 37.23 307 LEU A N 1
ATOM 2234 C CA . LEU A 1 307 ? 103.151 3.547 65.255 1.00 35.54 307 LEU A CA 1
ATOM 2235 C C . LEU A 1 307 ? 102.271 2.628 66.135 1.00 34.80 307 LEU A C 1
ATOM 2236 O O . LEU A 1 307 ? 101.559 1.789 65.609 1.00 33.35 307 LEU A O 1
ATOM 2241 N N . LEU A 1 308 ? 102.356 2.776 67.471 1.00 33.90 308 LEU A N 1
ATOM 2242 C CA . LEU A 1 308 ? 101.511 2.011 68.395 1.00 33.21 308 LEU A CA 1
ATOM 2243 C C . LEU A 1 308 ? 100.285 2.803 68.668 1.00 31.53 308 LEU A C 1
ATOM 2244 O O . LEU A 1 308 ? 100.330 4.022 68.731 1.00 30.93 308 LEU A O 1
ATOM 2249 N N . THR A 1 309 ? 99.204 2.082 68.879 1.00 32.09 309 THR A N 1
ATOM 2250 C CA . THR A 1 309 ? 97.979 2.642 69.414 1.00 32.62 309 THR A CA 1
ATOM 2251 C C . THR A 1 309 ? 97.898 2.269 70.882 1.00 31.41 309 THR A C 1
ATOM 2252 O O . THR A 1 309 ? 97.973 1.111 71.250 1.00 31.49 309 THR A O 1
ATOM 2256 N N . THR A 1 310 ? 97.728 3.243 71.730 1.00 31.40 310 THR A N 1
ATOM 2257 C CA . THR A 1 310 ? 97.707 2.886 73.127 1.00 32.58 310 THR A CA 1
ATOM 2258 C C . THR A 1 310 ? 96.719 3.695 73.931 1.00 33.07 310 THR A C 1
ATOM 2259 O O . THR A 1 310 ? 96.085 4.606 73.376 1.00 33.48 310 THR A O 1
ATOM 2263 N N . ILE A 1 311 ? 96.547 3.339 75.209 1.00 34.88 311 ILE A N 1
ATOM 2264 C CA . ILE A 1 311 ? 95.669 4.102 76.123 1.00 35.25 311 ILE A CA 1
ATOM 2265 C C . ILE A 1 311 ? 96.526 5.195 76.733 1.00 35.97 311 ILE A C 1
ATOM 2266 O O . ILE A 1 311 ? 97.568 4.919 77.317 1.00 36.47 311 ILE A O 1
ATOM 2271 N N . ALA A 1 312 ? 96.109 6.442 76.556 1.00 36.88 312 ALA A N 1
ATOM 2272 C CA . ALA A 1 312 ? 96.797 7.579 77.103 1.00 36.55 312 ALA A CA 1
ATOM 2273 C C . ALA A 1 312 ? 96.474 7.654 78.578 1.00 38.27 312 ALA A C 1
ATOM 2274 O O . ALA A 1 312 ? 97.328 8.047 79.386 1.00 38.17 312 ALA A O 1
ATOM 2276 N N . TYR A 1 313 ? 95.225 7.315 78.916 1.00 38.77 313 TYR A N 1
ATOM 2277 C CA . TYR A 1 313 ? 94.735 7.374 80.274 1.00 40.02 313 TYR A CA 1
ATOM 2278 C C . TYR A 1 313 ? 93.267 7.053 80.333 1.00 40.27 313 TYR A C 1
ATOM 2279 O O . TYR A 1 313 ? 92.559 7.209 79.345 1.00 40.64 313 TYR A O 1
ATOM 2288 N N . ARG A 1 314 ? 92.817 6.613 81.494 1.00 40.15 314 ARG A N 1
ATOM 2289 C CA . ARG A 1 314 ? 91.410 6.253 81.723 1.00 40.88 314 ARG A CA 1
ATOM 2290 C C . ARG A 1 314 ? 91.055 6.916 83.026 1.00 42.09 314 ARG A C 1
ATOM 2291 O O . ARG A 1 314 ? 91.758 6.738 84.055 1.00 42.08 314 ARG A O 1
ATOM 2299 N N . LEU A 1 315 ? 89.969 7.676 82.969 1.00 43.06 315 LEU A N 1
ATOM 2300 C CA . LEU A 1 315 ? 89.619 8.695 83.958 1.00 44.16 315 LEU A CA 1
ATOM 2301 C C . LEU A 1 315 ? 88.123 8.621 84.201 1.00 45.42 315 LEU A C 1
ATOM 2302 O O . LEU A 1 315 ? 87.314 8.917 83.296 1.00 45.62 315 LEU A O 1
ATOM 2307 N N . ASP A 1 316 ? 87.765 8.189 85.412 1.00 46.84 316 ASP A N 1
ATOM 2308 C CA . ASP A 1 316 ? 86.368 7.960 85.804 1.00 47.58 316 ASP A CA 1
ATOM 2309 C C . ASP A 1 316 ? 85.597 7.173 84.757 1.00 47.32 316 ASP A C 1
ATOM 2310 O O . ASP A 1 316 ? 84.522 7.610 84.350 1.00 48.05 316 ASP A O 1
ATOM 2312 N N . GLY A 1 317 ? 86.148 6.049 84.307 1.00 46.67 317 GLY A N 1
ATOM 2313 C CA . GLY A 1 317 ? 85.473 5.176 83.345 1.00 45.74 317 GLY A CA 1
ATOM 2314 C C . GLY A 1 317 ? 85.712 5.551 81.885 1.00 46.01 317 GLY A C 1
ATOM 2315 O O . GLY A 1 317 ? 85.313 4.815 80.979 1.00 46.05 317 GLY A O 1
ATOM 2316 N N . GLU A 1 318 ? 86.383 6.670 81.641 1.00 45.30 318 GLU A N 1
ATOM 2317 C CA . GLU A 1 318 ? 86.579 7.117 80.273 1.00 45.62 318 GLU A CA 1
ATOM 2318 C C . GLU A 1 318 ? 88.016 6.994 79.739 1.00 44.60 318 GLU A C 1
ATOM 2319 O O . GLU A 1 318 ? 88.950 7.600 80.272 1.00 44.37 318 GLU A O 1
ATOM 2325 N N . THR A 1 319 ? 88.155 6.294 78.621 1.00 42.74 319 THR A N 1
ATOM 2326 C CA . THR A 1 319 ? 89.428 6.059 78.008 1.00 40.50 319 THR A CA 1
ATOM 2327 C C . THR A 1 319 ? 89.730 7.095 76.937 1.00 40.96 319 THR A C 1
ATOM 2328 O O . THR A 1 319 ? 88.949 7.254 75.964 1.00 41.83 319 THR A O 1
ATOM 2332 N N . THR A 1 320 ? 90.859 7.785 77.116 1.00 39.30 320 THR A N 1
ATOM 2333 C CA . THR A 1 320 ? 91.478 8.642 76.112 1.00 38.43 320 THR A CA 1
ATOM 2334 C C . THR A 1 320 ? 92.688 7.936 75.465 1.00 37.94 320 THR A C 1
ATOM 2335 O O . THR A 1 320 ? 93.572 7.393 76.167 1.00 37.99 320 THR A O 1
ATOM 2339 N N . TYR A 1 321 ? 92.739 7.934 74.138 1.00 35.49 321 TYR A N 1
ATOM 2340 C CA . TYR A 1 321 ? 93.691 7.117 73.439 1.00 33.78 321 TYR A CA 1
ATOM 2341 C C . TYR A 1 321 ? 94.807 7.897 72.918 1.00 33.06 321 TYR A C 1
ATOM 2342 O O . TYR A 1 321 ? 94.792 9.112 72.951 1.00 32.69 321 TYR A O 1
ATOM 2351 N N . ALA A 1 322 ? 95.782 7.194 72.372 1.00 32.37 322 ALA A N 1
ATOM 2352 C CA . ALA A 1 322 ? 96.961 7.885 71.871 1.00 32.07 322 ALA A CA 1
ATOM 2353 C C . ALA A 1 322 ? 97.687 7.086 70.846 1.00 31.65 322 ALA A C 1
ATOM 2354 O O . ALA A 1 322 ? 97.530 5.857 70.768 1.00 32.42 322 ALA A O 1
ATOM 2356 N N . LEU A 1 323 ? 98.499 7.795 70.077 1.00 31.44 323 LEU A N 1
ATOM 2357 C CA . LEU A 1 323 ? 99.469 7.198 69.167 1.00 32.62 323 LEU A CA 1
ATOM 2358 C C . LEU A 1 323 ? 100.898 7.400 69.745 1.00 32.30 323 LEU A C 1
ATOM 2359 O O . LEU A 1 323 ? 101.281 8.518 70.123 1.00 30.89 323 LEU A O 1
ATOM 2364 N N . GLU A 1 324 ? 101.692 6.337 69.761 1.00 32.56 324 GLU A N 1
ATOM 2365 C CA . GLU A 1 324 ? 103.041 6.427 70.352 1.00 32.87 324 GLU A CA 1
ATOM 2366 C C . GLU A 1 324 ? 104.079 5.956 69.425 1.00 31.78 324 GLU A C 1
ATOM 2367 O O . GLU A 1 324 ? 103.904 4.923 68.797 1.00 32.47 324 GLU A O 1
ATOM 2373 N N . GLY A 1 325 ? 105.164 6.718 69.359 1.00 30.70 325 GLY A N 1
ATOM 2374 C CA . GLY A 1 325 ? 106.410 6.254 68.767 1.00 31.04 325 GLY A CA 1
ATOM 2375 C C . GLY A 1 325 ? 107.403 5.948 69.922 1.00 31.33 325 GLY A C 1
ATOM 2376 O O . GLY A 1 325 ? 107.582 6.764 70.839 1.00 31.70 325 GLY A O 1
ATOM 2377 N N . SER A 1 326 ? 108.087 4.816 69.821 1.00 30.90 326 SER A N 1
ATOM 2378 C CA . SER A 1 326 ? 108.944 4.295 70.863 1.00 30.29 326 SER A CA 1
ATOM 2379 C C . SER A 1 326 ? 110.345 4.118 70.313 1.00 30.39 326 SER A C 1
ATOM 2380 O O . SER A 1 326 ? 110.539 3.260 69.484 1.00 30.50 326 SER A O 1
ATOM 2383 N N . ILE A 1 327 ? 111.304 4.933 70.767 1.00 29.39 327 ILE A N 1
ATOM 2384 C CA . ILE A 1 327 ? 112.703 4.870 70.333 1.00 28.33 327 ILE A CA 1
ATOM 2385 C C . ILE A 1 327 ? 113.524 4.222 71.456 1.00 28.85 327 ILE A C 1
ATOM 2386 O O . ILE A 1 327 ? 113.496 4.717 72.579 1.00 27.85 327 ILE A O 1
ATOM 2391 N N . PHE A 1 328 ? 114.177 3.081 71.163 1.00 28.26 328 PHE A N 1
ATOM 2392 C CA . PHE A 1 328 ? 114.772 2.221 72.174 1.00 28.37 328 PHE A CA 1
ATOM 2393 C C . PHE A 1 328 ? 116.058 2.858 72.715 1.00 28.86 328 PHE A C 1
ATOM 2394 O O . PHE A 1 328 ? 116.347 2.786 73.927 1.00 28.85 328 PHE A O 1
ATOM 2402 N N . VAL A 1 329 ? 116.840 3.446 71.828 1.00 27.34 329 VAL A N 1
ATOM 2403 C CA . VAL A 1 329 ? 118.110 4.035 72.221 1.00 28.11 329 VAL A CA 1
ATOM 2404 C C . VAL A 1 329 ? 118.131 5.487 71.825 1.00 30.70 329 VAL A C 1
ATOM 2405 O O . VAL A 1 329 ? 118.062 5.815 70.634 1.00 30.89 329 VAL A O 1
ATOM 2409 N N . ALA A 1 330 ? 118.202 6.341 72.858 1.00 32.10 330 ALA A N 1
ATOM 2410 C CA . ALA A 1 330 ? 118.278 7.795 72.719 1.00 32.92 330 ALA A CA 1
ATOM 2411 C C . ALA A 1 330 ? 119.424 8.232 73.613 1.00 33.33 330 ALA A C 1
ATOM 2412 O O . ALA A 1 330 ? 120.585 8.232 73.173 1.00 35.11 330 ALA A O 1
ATOM 2414 N N . GLY A 1 331 ? 119.154 8.497 74.887 1.00 33.54 331 GLY A N 1
ATOM 2415 C CA . GLY A 1 331 ? 120.247 8.842 75.807 1.00 33.48 331 GLY A CA 1
ATOM 2416 C C . GLY A 1 331 ? 121.260 7.727 75.958 1.00 34.20 331 GLY A C 1
ATOM 2417 O O . GLY A 1 331 ? 122.460 7.971 76.263 1.00 34.33 331 GLY A O 1
ATOM 2418 N N . ALA A 1 332 ? 120.793 6.484 75.775 1.00 34.00 332 ALA A N 1
ATOM 2419 C CA . ALA A 1 332 ? 121.693 5.320 75.961 1.00 33.44 332 ALA A CA 1
ATOM 2420 C C . ALA A 1 332 ? 122.836 5.402 74.969 1.00 34.55 332 ALA A C 1
ATOM 2421 O O . ALA A 1 332 ? 123.897 4.825 75.211 1.00 35.28 332 ALA A O 1
ATOM 2423 N N . ALA A 1 333 ? 122.656 6.172 73.885 1.00 35.08 333 ALA A N 1
ATOM 2424 C CA . ALA A 1 333 ? 123.753 6.362 72.935 1.00 35.84 333 ALA A CA 1
ATOM 2425 C C . ALA A 1 333 ? 124.870 7.220 73.480 1.00 36.92 333 ALA A C 1
ATOM 2426 O O . ALA A 1 333 ? 126.047 6.924 73.234 1.00 37.89 333 ALA A O 1
ATOM 2428 N N . VAL A 1 334 ? 124.535 8.299 74.171 1.00 38.25 334 VAL A N 1
ATOM 2429 C CA . VAL A 1 334 ? 125.600 9.127 74.681 1.00 40.88 334 VAL A CA 1
ATOM 2430 C C . VAL A 1 334 ? 126.228 8.389 75.866 1.00 42.42 334 VAL A C 1
ATOM 2431 O O . VAL A 1 334 ? 127.425 8.484 76.099 1.00 42.45 334 VAL A O 1
ATOM 2435 N N . GLN A 1 335 ? 125.410 7.593 76.550 1.00 44.19 335 GLN A N 1
ATOM 2436 C CA . GLN A 1 335 ? 125.891 6.726 77.614 1.00 45.87 335 GLN A CA 1
ATOM 2437 C C . GLN A 1 335 ? 126.892 5.699 77.081 1.00 45.34 335 GLN A C 1
ATOM 2438 O O . GLN A 1 335 ? 127.872 5.375 77.737 1.00 44.84 335 GLN A O 1
ATOM 2444 N N . TRP A 1 336 ? 126.670 5.225 75.867 1.00 45.79 336 TRP A N 1
ATOM 2445 C CA . TRP A 1 336 ? 127.638 4.355 75.239 1.00 45.80 336 TRP A CA 1
ATOM 2446 C C . TRP A 1 336 ? 128.918 5.146 74.986 1.00 47.19 336 TRP A C 1
ATOM 2447 O O . TRP A 1 336 ? 130.012 4.673 75.315 1.00 47.19 336 TRP A O 1
ATOM 2458 N N . LEU A 1 337 ? 128.790 6.353 74.436 1.00 47.75 337 LEU A N 1
ATOM 2459 C CA . LEU A 1 337 ? 129.965 7.164 74.163 1.00 49.05 337 LEU A CA 1
ATOM 2460 C C . LEU A 1 337 ? 130.769 7.355 75.431 1.00 50.78 337 LEU A C 1
ATOM 2461 O O . LEU A 1 337 ? 131.980 7.188 75.417 1.00 51.17 337 LEU A O 1
ATOM 2466 N N . ARG A 1 338 ? 130.088 7.684 76.528 1.00 52.87 338 ARG A N 1
ATOM 2467 C CA . ARG A 1 338 ? 130.776 8.084 77.752 1.00 54.90 338 ARG A CA 1
ATOM 2468 C C . ARG A 1 338 ? 131.295 6.919 78.590 1.00 55.11 338 ARG A C 1
ATOM 2469 O O . ARG A 1 338 ? 132.332 7.063 79.209 1.00 55.38 338 ARG A O 1
ATOM 2477 N N . ASP A 1 339 ? 130.601 5.777 78.595 1.00 55.52 339 ASP A N 1
ATOM 2478 C CA . ASP A 1 339 ? 131.012 4.636 79.436 1.00 56.41 339 ASP A CA 1
ATOM 2479 C C . ASP A 1 339 ? 131.536 3.442 78.631 1.00 56.89 339 ASP A C 1
ATOM 2480 O O . ASP A 1 339 ? 132.244 2.591 79.167 1.00 57.82 339 ASP A O 1
ATOM 2485 N N . GLY A 1 340 ? 131.180 3.350 77.362 1.00 57.04 340 GLY A N 1
ATOM 2486 C CA . GLY A 1 340 ? 131.581 2.196 76.579 1.00 57.79 340 GLY A CA 1
ATOM 2487 C C . GLY A 1 340 ? 132.833 2.536 75.821 1.00 58.55 340 GLY A C 1
ATOM 2488 O O . GLY A 1 340 ? 133.913 2.065 76.152 1.00 59.30 340 GLY A O 1
ATOM 2489 N N . LEU A 1 341 ? 132.683 3.376 74.807 1.00 58.52 341 LEU A N 1
ATOM 2490 C CA . LEU A 1 341 ? 133.790 3.791 73.975 1.00 58.86 341 LEU A CA 1
ATOM 2491 C C . LEU A 1 341 ? 134.665 4.672 74.817 1.00 59.25 341 LEU A C 1
ATOM 2492 O O . LEU A 1 341 ? 135.872 4.708 74.635 1.00 58.59 341 LEU A O 1
ATOM 2497 N N . LYS A 1 342 ? 134.030 5.385 75.745 1.00 59.95 342 LYS A N 1
ATOM 2498 C CA . LYS A 1 342 ? 134.710 6.364 76.595 1.00 60.85 342 LYS A CA 1
ATOM 2499 C C . LYS A 1 342 ? 135.406 7.454 75.750 1.00 60.82 342 LYS A C 1
ATOM 2500 O O . LYS A 1 342 ? 136.368 8.091 76.208 1.00 61.27 342 LYS A O 1
ATOM 2502 N N . VAL A 1 343 ? 134.910 7.641 74.517 1.00 60.48 343 VAL A N 1
ATOM 2503 C CA . VAL A 1 343 ? 135.387 8.663 73.573 1.00 60.06 343 VAL A CA 1
ATOM 2504 C C . VAL A 1 343 ? 135.205 10.061 74.151 1.00 60.11 343 VAL A C 1
ATOM 2505 O O . VAL A 1 343 ? 135.768 11.024 73.643 1.00 60.24 343 VAL A O 1
ATOM 2507 N N . ILE A 1 344 ? 134.417 10.152 75.219 1.00 60.78 344 ILE A N 1
ATOM 2508 C CA . ILE A 1 344 ? 134.115 11.409 75.909 1.00 61.74 344 ILE A CA 1
ATOM 2509 C C . ILE A 1 344 ? 134.269 11.247 77.426 1.00 62.01 344 ILE A C 1
ATOM 2510 O O . ILE A 1 344 ? 133.899 12.137 78.209 1.00 62.95 344 ILE A O 1
ATOM 2512 N N . THR A 1 350 ? 127.241 17.268 76.956 1.00 56.73 350 THR A N 1
ATOM 2513 C CA . THR A 1 350 ? 127.695 16.678 75.685 1.00 56.81 350 THR A CA 1
ATOM 2514 C C . THR A 1 350 ? 127.358 17.606 74.499 1.00 56.37 350 THR A C 1
ATOM 2515 O O . THR A 1 350 ? 127.992 17.561 73.446 1.00 55.30 350 THR A O 1
ATOM 2517 N N . GLY A 1 351 ? 126.376 18.477 74.706 1.00 57.11 351 GLY A N 1
ATOM 2518 C CA . GLY A 1 351 ? 126.081 19.528 73.738 1.00 58.05 351 GLY A CA 1
ATOM 2519 C C . GLY A 1 351 ? 127.225 20.528 73.663 1.00 58.49 351 GLY A C 1
ATOM 2520 O O . GLY A 1 351 ? 127.481 21.077 72.613 1.00 59.09 351 GLY A O 1
ATOM 2521 N N . SER A 1 352 ? 127.926 20.747 74.773 1.00 59.21 352 SER A N 1
ATOM 2522 C CA . SER A 1 352 ? 129.163 21.534 74.731 1.00 59.52 352 SER A CA 1
ATOM 2523 C C . SER A 1 352 ? 130.055 20.904 73.695 1.00 58.85 352 SER A C 1
ATOM 2524 O O . SER A 1 352 ? 130.393 21.549 72.713 1.00 59.47 352 SER A O 1
ATOM 2526 N N . LEU A 1 353 ? 130.395 19.625 73.883 1.00 58.49 353 LEU A N 1
ATOM 2527 C CA . LEU A 1 353 ? 131.315 18.952 72.973 1.00 57.27 353 LEU A CA 1
ATOM 2528 C C . LEU A 1 353 ? 130.763 18.984 71.565 1.00 56.69 353 LEU A C 1
ATOM 2529 O O . LEU A 1 353 ? 131.512 19.139 70.619 1.00 56.27 353 LEU A O 1
ATOM 2531 N N . ALA A 1 354 ? 129.440 18.884 71.439 1.00 56.63 354 ALA A N 1
ATOM 2532 C CA . ALA A 1 354 ? 128.805 18.700 70.128 1.00 56.01 354 ALA A CA 1
ATOM 2533 C C . ALA A 1 354 ? 128.834 19.969 69.294 1.00 55.72 354 ALA A C 1
ATOM 2534 O O . ALA A 1 354 ? 129.009 19.912 68.080 1.00 55.30 354 ALA A O 1
ATOM 2536 N N . GLU A 1 355 ? 128.679 21.115 69.948 1.00 55.72 355 GLU A N 1
ATOM 2537 C CA . GLU A 1 355 ? 128.774 22.410 69.256 1.00 55.58 355 GLU A CA 1
ATOM 2538 C C . GLU A 1 355 ? 130.166 22.647 68.638 1.00 55.29 355 GLU A C 1
ATOM 2539 O O . GLU A 1 355 ? 130.320 23.489 67.757 1.00 55.18 355 GLU A O 1
ATOM 2541 N N . SER A 1 356 ? 131.155 21.879 69.087 1.00 54.93 356 SER A N 1
ATOM 2542 C CA . SER A 1 356 ? 132.537 22.021 68.631 1.00 55.22 356 SER A CA 1
ATOM 2543 C C . SER A 1 356 ? 132.839 21.167 67.400 1.00 55.72 356 SER A C 1
ATOM 2544 O O . SER A 1 356 ? 133.983 21.174 66.912 1.00 56.11 356 SER A O 1
ATOM 2546 N N . ALA A 1 357 ? 131.839 20.433 66.898 1.00 55.13 357 ALA A N 1
ATOM 2547 C CA . ALA A 1 357 ? 132.085 19.505 65.791 1.00 55.35 357 ALA A CA 1
ATOM 2548 C C . ALA A 1 357 ? 132.385 20.251 64.487 1.00 55.11 357 ALA A C 1
ATOM 2549 O O . ALA A 1 357 ? 131.923 21.362 64.305 1.00 55.17 357 ALA A O 1
ATOM 2551 N N . ASP A 1 358 ? 133.170 19.663 63.590 1.00 55.56 358 ASP A N 1
ATOM 2552 C CA . ASP A 1 358 ? 133.454 20.317 62.301 1.00 56.34 358 ASP A CA 1
ATOM 2553 C C . ASP A 1 358 ? 132.222 20.246 61.389 1.00 55.45 358 ASP A C 1
ATOM 2554 O O . ASP A 1 358 ? 131.729 19.177 61.110 1.00 54.63 358 ASP A O 1
ATOM 2559 N N . PRO A 1 359 ? 131.744 21.392 60.884 1.00 55.63 359 PRO A N 1
ATOM 2560 C CA . PRO A 1 359 ? 130.564 21.304 60.032 1.00 55.20 359 PRO A CA 1
ATOM 2561 C C . PRO A 1 359 ? 130.913 20.630 58.728 1.00 55.21 359 PRO A C 1
ATOM 2562 O O . PRO A 1 359 ? 130.040 20.028 58.115 1.00 56.15 359 PRO A O 1
ATOM 2566 N N . SER A 1 360 ? 132.175 20.721 58.298 1.00 54.27 360 SER A N 1
ATOM 2567 C CA . SER A 1 360 ? 132.568 20.159 57.009 1.00 53.19 360 SER A CA 1
ATOM 2568 C C . SER A 1 360 ? 132.263 18.647 56.958 1.00 52.87 360 SER A C 1
ATOM 2569 O O . SER A 1 360 ? 131.945 18.092 55.888 1.00 52.30 360 SER A O 1
ATOM 2571 N N . GLN A 1 361 ? 132.313 18.005 58.128 1.00 51.62 361 GLN A N 1
ATOM 2572 C CA . GLN A 1 361 ? 132.213 16.549 58.233 1.00 51.14 361 GLN A CA 1
ATOM 2573 C C . GLN A 1 361 ? 130.782 16.036 58.489 1.00 50.61 361 GLN A C 1
ATOM 2574 O O . GLN A 1 361 ? 129.979 16.647 59.233 1.00 51.12 361 GLN A O 1
ATOM 2580 N N . GLU A 1 362 ? 130.478 14.883 57.920 1.00 48.58 362 GLU A N 1
ATOM 2581 C CA . GLU A 1 362 ? 129.096 14.460 57.885 1.00 47.49 362 GLU A CA 1
ATOM 2582 C C . GLU A 1 362 ? 128.965 13.118 58.580 1.00 45.12 362 GLU A C 1
ATOM 2583 O O . GLU A 1 362 ? 128.945 12.120 57.923 1.00 46.21 362 GLU A O 1
ATOM 2585 N N . VAL A 1 363 ? 128.863 13.085 59.902 1.00 43.36 363 VAL A N 1
ATOM 2586 C CA . VAL A 1 363 ? 128.891 11.803 60.603 1.00 41.22 363 VAL A CA 1
ATOM 2587 C C . VAL A 1 363 ? 127.515 11.471 61.152 1.00 39.96 363 VAL A C 1
ATOM 2588 O O . VAL A 1 363 ? 126.886 12.292 61.756 1.00 38.82 363 VAL A O 1
ATOM 2592 N N . TYR A 1 364 ? 127.041 10.260 60.905 1.00 39.42 364 TYR A N 1
ATOM 2593 C CA . TYR A 1 364 ? 125.721 9.819 61.398 1.00 37.85 364 TYR A CA 1
ATOM 2594 C C . TYR A 1 364 ? 125.839 8.548 62.204 1.00 37.66 364 TYR A C 1
ATOM 2595 O O . TYR A 1 364 ? 126.578 7.645 61.844 1.00 38.14 364 TYR A O 1
ATOM 2604 N N . LEU A 1 365 ? 125.119 8.497 63.314 1.00 36.91 365 LEU A N 1
ATOM 2605 C CA . LEU A 1 365 ? 125.076 7.329 64.157 1.00 35.44 365 LEU A CA 1
ATOM 2606 C C . LEU A 1 365 ? 123.626 6.856 64.157 1.00 34.73 365 LEU A C 1
ATOM 2607 O O . LEU A 1 365 ? 122.699 7.652 64.345 1.00 34.06 365 LEU A O 1
ATOM 2612 N N . VAL A 1 366 ? 123.426 5.581 63.882 1.00 33.82 366 VAL A N 1
ATOM 2613 C CA . VAL A 1 366 ? 122.093 4.998 63.983 1.00 33.33 366 VAL A CA 1
ATOM 2614 C C . VAL A 1 366 ? 122.161 3.977 65.151 1.00 33.26 366 VAL A C 1
ATOM 2615 O O . VAL A 1 366 ? 122.588 2.829 64.967 1.00 33.25 366 VAL A O 1
ATOM 2619 N N . PRO A 1 367 ? 121.729 4.398 66.346 1.00 32.92 367 PRO A N 1
ATOM 2620 C CA . PRO A 1 367 ? 122.051 3.521 67.486 1.00 33.98 367 PRO A CA 1
ATOM 2621 C C . PRO A 1 367 ? 121.160 2.284 67.574 1.00 34.01 367 PRO A C 1
ATOM 2622 O O . PRO A 1 367 ? 120.527 2.111 68.594 1.00 34.44 367 PRO A O 1
ATOM 2626 N N . ALA A 1 368 ? 121.133 1.447 66.525 1.00 33.29 368 ALA A N 1
ATOM 2627 C CA . ALA A 1 368 ? 120.278 0.232 66.512 1.00 33.63 368 ALA A CA 1
ATOM 2628 C C . ALA A 1 368 ? 120.860 -0.921 67.332 1.00 34.18 368 ALA A C 1
ATOM 2629 O O . ALA A 1 368 ? 120.803 -2.067 66.857 1.00 33.71 368 ALA A O 1
ATOM 2631 N N . PHE A 1 369 ? 121.389 -0.618 68.545 1.00 34.38 369 PHE A N 1
ATOM 2632 C CA . PHE A 1 369 ? 122.202 -1.569 69.353 1.00 33.95 369 PHE A CA 1
ATOM 2633 C C . PHE A 1 369 ? 121.662 -2.981 69.345 1.00 32.95 369 PHE A C 1
ATOM 2634 O O . PHE A 1 369 ? 122.417 -3.933 69.094 1.00 31.85 369 PHE A O 1
ATOM 2642 N N . THR A 1 370 ? 120.376 -3.121 69.674 1.00 31.63 370 THR A N 1
ATOM 2643 C CA . THR A 1 370 ? 119.736 -4.424 69.554 1.00 31.82 370 THR A CA 1
ATOM 2644 C C . THR A 1 370 ? 118.450 -4.375 68.703 1.00 31.66 370 THR A C 1
ATOM 2645 O O . THR A 1 370 ? 117.472 -5.009 69.067 1.00 32.78 370 THR A O 1
ATOM 2649 N N . GLY A 1 371 ? 118.447 -3.642 67.594 1.00 30.62 371 GLY A N 1
ATOM 2650 C CA . GLY A 1 371 ? 117.267 -3.595 66.705 1.00 30.62 371 GLY A CA 1
ATOM 2651 C C . GLY A 1 371 ? 116.722 -2.168 66.714 1.00 30.28 371 GLY A C 1
ATOM 2652 O O . GLY A 1 371 ? 117.271 -1.305 67.390 1.00 29.41 371 GLY A O 1
ATOM 2653 N N . LEU A 1 372 ? 115.613 -1.935 66.037 1.00 29.68 372 LEU A N 1
ATOM 2654 C CA . LEU A 1 372 ? 115.115 -0.595 65.946 1.00 30.49 372 LEU A CA 1
ATOM 2655 C C . LEU A 1 372 ? 113.689 -0.652 66.241 1.00 30.85 372 LEU A C 1
ATOM 2656 O O . LEU A 1 372 ? 113.013 -1.605 65.823 1.00 32.19 372 LEU A O 1
ATOM 2661 N N . GLY A 1 373 ? 113.212 0.351 66.975 1.00 31.56 373 GLY A N 1
ATOM 2662 C CA . GLY A 1 373 ? 111.773 0.435 67.307 1.00 31.12 373 GLY A CA 1
ATOM 2663 C C . GLY A 1 373 ? 111.048 1.190 66.198 1.00 31.73 373 GLY A C 1
ATOM 2664 O O . GLY A 1 373 ? 111.405 1.064 65.009 1.00 30.39 373 GLY A O 1
ATOM 2665 N N . ALA A 1 374 ? 110.082 2.015 66.590 1.00 31.74 374 ALA A N 1
ATOM 2666 C CA . ALA A 1 374 ? 109.265 2.774 65.647 1.00 31.86 374 ALA A CA 1
ATOM 2667 C C . ALA A 1 374 ? 110.069 3.822 64.946 1.00 32.46 374 ALA A C 1
ATOM 2668 O O . ALA A 1 374 ? 110.806 4.493 65.596 1.00 31.25 374 ALA A O 1
ATOM 2670 N N . PRO A 1 375 ? 109.812 4.042 63.622 1.00 33.77 375 PRO A N 1
ATOM 2671 C CA . PRO A 1 375 ? 108.752 3.294 62.953 1.00 35.33 375 PRO A CA 1
ATOM 2672 C C . PRO A 1 375 ? 109.250 2.091 62.188 1.00 36.31 375 PRO A C 1
ATOM 2673 O O . PRO A 1 375 ? 108.589 1.637 61.264 1.00 38.33 375 PRO A O 1
ATOM 2677 N N . HIS A 1 376 ? 110.415 1.590 62.559 1.00 36.33 376 HIS A N 1
ATOM 2678 C CA . HIS A 1 376 ? 111.035 0.523 61.830 1.00 36.10 376 HIS A CA 1
ATOM 2679 C C . HIS A 1 376 ? 110.649 -0.865 62.297 1.00 36.16 376 HIS A C 1
ATOM 2680 O O . HIS A 1 376 ? 110.323 -1.711 61.470 1.00 37.27 376 HIS A O 1
ATOM 2687 N N . TRP A 1 377 ? 110.644 -1.113 63.610 1.00 35.93 377 TRP A N 1
ATOM 2688 C CA . TRP A 1 377 ? 110.345 -2.453 64.107 1.00 35.21 377 TRP A CA 1
ATOM 2689 C C . TRP A 1 377 ? 111.217 -3.489 63.390 1.00 35.11 377 TRP A C 1
ATOM 2690 O O . TRP A 1 377 ? 110.757 -4.541 63.001 1.00 36.32 377 TRP A O 1
ATOM 2701 N N . ASP A 1 378 ? 112.493 -3.177 63.217 1.00 34.86 378 ASP A N 1
ATOM 2702 C CA . ASP A 1 378 ? 113.419 -4.134 62.641 1.00 34.36 378 ASP A CA 1
ATOM 2703 C C . ASP A 1 378 ? 114.341 -4.617 63.747 1.00 34.27 378 ASP A C 1
ATOM 2704 O O . ASP A 1 378 ? 115.263 -3.934 64.127 1.00 31.19 378 ASP A O 1
ATOM 2709 N N . PRO A 1 379 ? 114.048 -5.813 64.273 1.00 35.75 379 PRO A N 1
ATOM 2710 C CA . PRO A 1 379 ? 114.741 -6.418 65.405 1.00 36.03 379 PRO A CA 1
ATOM 2711 C C . PRO A 1 379 ? 116.116 -6.931 65.000 1.00 37.74 379 PRO A C 1
ATOM 2712 O O . PRO A 1 379 ? 116.925 -7.234 65.894 1.00 36.67 379 PRO A O 1
ATOM 2716 N N . ASP A 1 380 ? 116.399 -6.993 63.680 1.00 38.13 380 ASP A N 1
ATOM 2717 C CA . ASP A 1 380 ? 117.715 -7.455 63.199 1.00 38.52 380 ASP A CA 1
ATOM 2718 C C . ASP A 1 380 ? 118.666 -6.320 62.898 1.00 37.54 380 ASP A C 1
ATOM 2719 O O . ASP A 1 380 ? 119.811 -6.549 62.571 1.00 36.42 380 ASP A O 1
ATOM 2724 N N . ALA A 1 381 ? 118.202 -5.084 62.966 1.00 36.98 381 ALA A N 1
ATOM 2725 C CA . ALA A 1 381 ? 119.118 -3.961 62.671 1.00 35.72 381 ALA A CA 1
ATOM 2726 C C . ALA A 1 381 ? 120.149 -3.815 63.813 1.00 35.39 381 ALA A C 1
ATOM 2727 O O . ALA A 1 381 ? 119.820 -4.013 64.974 1.00 35.29 381 ALA A O 1
ATOM 2729 N N . ARG A 1 382 ? 121.381 -3.457 63.475 1.00 35.56 382 ARG A N 1
ATOM 2730 C CA . ARG A 1 382 ? 122.443 -3.236 64.456 1.00 36.25 382 ARG A CA 1
ATOM 2731 C C . ARG A 1 382 ? 123.075 -1.819 64.367 1.00 35.43 382 ARG A C 1
ATOM 2732 O O . ARG A 1 382 ? 122.855 -1.074 63.390 1.00 33.43 382 ARG A O 1
ATOM 2740 N N . GLY A 1 383 ? 123.836 -1.435 65.395 1.00 34.79 383 GLY A N 1
ATOM 2741 C CA . GLY A 1 383 ? 124.545 -0.139 65.434 1.00 34.13 383 GLY A CA 1
ATOM 2742 C C . GLY A 1 383 ? 125.370 0.112 64.172 1.00 34.50 383 GLY A C 1
ATOM 2743 O O . GLY A 1 383 ? 125.969 -0.817 63.631 1.00 33.98 383 GLY A O 1
ATOM 2744 N N . ALA A 1 384 ? 125.395 1.358 63.699 1.00 34.33 384 ALA A N 1
ATOM 2745 C CA . ALA A 1 384 ? 126.210 1.761 62.525 1.00 34.33 384 ALA A CA 1
ATOM 2746 C C . ALA A 1 384 ? 126.593 3.241 62.609 1.00 34.50 384 ALA A C 1
ATOM 2747 O O . ALA A 1 384 ? 125.786 4.074 63.035 1.00 34.37 384 ALA A O 1
ATOM 2749 N N . ILE A 1 385 ? 127.817 3.569 62.204 1.00 35.10 385 ILE A N 1
ATOM 2750 C CA . ILE A 1 385 ? 128.275 4.970 62.106 1.00 35.25 385 ILE A CA 1
ATOM 2751 C C . ILE A 1 385 ? 128.677 5.274 60.666 1.00 35.10 385 ILE A C 1
ATOM 2752 O O . ILE A 1 385 ? 129.265 4.441 60.003 1.00 34.16 385 ILE A O 1
ATOM 2757 N N . PHE A 1 386 ? 128.340 6.453 60.170 1.00 35.10 386 PHE A N 1
ATOM 2758 C CA . PHE A 1 386 ? 128.630 6.727 58.790 1.00 35.70 386 PHE A CA 1
ATOM 2759 C C . PHE A 1 386 ? 129.330 8.045 58.592 1.00 37.31 386 PHE A C 1
ATOM 2760 O O . PHE A 1 386 ? 129.256 8.951 59.444 1.00 36.64 386 PHE A O 1
ATOM 2768 N N . GLY A 1 387 ? 129.990 8.133 57.441 1.00 38.12 387 GLY A N 1
ATOM 2769 C CA . GLY A 1 387 ? 130.547 9.382 56.974 1.00 41.09 387 GLY A CA 1
ATOM 2770 C C . GLY A 1 387 ? 131.830 9.742 57.676 1.00 42.66 387 GLY A C 1
ATOM 2771 O O . GLY A 1 387 ? 132.264 10.885 57.608 1.00 42.85 387 GLY A O 1
ATOM 2780 N N . THR A 1 389 ? 135.665 10.336 58.572 1.00 48.90 389 THR A N 1
ATOM 2781 C CA . THR A 1 389 ? 136.734 10.915 57.831 1.00 50.38 389 THR A CA 1
ATOM 2782 C C . THR A 1 389 ? 137.971 10.680 58.648 1.00 51.62 389 THR A C 1
ATOM 2783 O O . THR A 1 389 ? 137.879 10.386 59.856 1.00 51.90 389 THR A O 1
ATOM 2787 N N . ARG A 1 390 ? 139.132 10.795 58.007 1.00 53.76 390 ARG A N 1
ATOM 2788 C CA . ARG A 1 390 ? 140.411 10.623 58.714 1.00 55.08 390 ARG A CA 1
ATOM 2789 C C . ARG A 1 390 ? 140.525 11.511 59.952 1.00 56.09 390 ARG A C 1
ATOM 2790 O O . ARG A 1 390 ? 141.226 11.163 60.896 1.00 56.72 390 ARG A O 1
ATOM 2792 N N . ASN A 1 391 ? 139.840 12.654 59.961 1.00 57.35 391 ASN A N 1
ATOM 2793 C CA . ASN A 1 391 ? 139.922 13.579 61.110 1.00 58.36 391 ASN A CA 1
ATOM 2794 C C . ASN A 1 391 ? 138.836 13.517 62.183 1.00 58.15 391 ASN A C 1
ATOM 2795 O O . ASN A 1 391 ? 139.045 14.037 63.286 1.00 59.69 391 ASN A O 1
ATOM 2800 N N . THR A 1 392 ? 137.699 12.870 61.890 1.00 57.28 392 THR A N 1
ATOM 2801 C CA . THR A 1 392 ? 136.559 12.813 62.832 1.00 54.92 392 THR A CA 1
ATOM 2802 C C . THR A 1 392 ? 136.936 12.326 64.214 1.00 54.00 392 THR A C 1
ATOM 2803 O O . THR A 1 392 ? 137.642 11.332 64.368 1.00 54.20 392 THR A O 1
ATOM 2807 N N . GLY A 1 393 ? 136.475 13.061 65.215 1.00 52.62 393 GLY A N 1
ATOM 2808 C CA . GLY A 1 393 ? 136.861 12.797 66.577 1.00 51.54 393 GLY A CA 1
ATOM 2809 C C . GLY A 1 393 ? 135.679 12.660 67.513 1.00 50.89 393 GLY A C 1
ATOM 2810 O O . GLY A 1 393 ? 134.569 12.350 67.077 1.00 50.21 393 GLY A O 1
ATOM 2811 N N . PRO A 1 394 ? 135.921 12.878 68.814 1.00 50.06 394 PRO A N 1
ATOM 2812 C CA . PRO A 1 394 ? 134.887 12.775 69.805 1.00 50.07 394 PRO A CA 1
ATOM 2813 C C . PRO A 1 394 ? 133.732 13.729 69.559 1.00 49.47 394 PRO A C 1
ATOM 2814 O O . PRO A 1 394 ? 132.551 13.321 69.720 1.00 49.47 394 PRO A O 1
ATOM 2818 N N . ALA A 1 395 ? 134.071 14.955 69.153 1.00 47.95 395 ALA A N 1
ATOM 2819 C CA . ALA A 1 395 ? 133.088 16.032 69.005 1.00 47.22 395 ALA A CA 1
ATOM 2820 C C . ALA A 1 395 ? 131.978 15.614 68.047 1.00 46.23 395 ALA A C 1
ATOM 2821 O O . ALA A 1 395 ? 130.802 15.758 68.377 1.00 45.93 395 ALA A O 1
ATOM 2823 N N . GLU A 1 396 ? 132.375 15.044 66.902 1.00 44.72 396 GLU A N 1
ATOM 2824 C CA . GLU A 1 396 ? 131.457 14.593 65.862 1.00 43.40 396 GLU A CA 1
ATOM 2825 C C . GLU A 1 396 ? 130.655 13.334 66.260 1.00 43.19 396 GLU A C 1
ATOM 2826 O O . GLU A 1 396 ? 129.493 13.184 65.849 1.00 41.39 396 GLU A O 1
ATOM 2832 N N . PHE A 1 397 ? 131.240 12.454 67.084 1.00 42.81 397 PHE A N 1
ATOM 2833 C CA . PHE A 1 397 ? 130.477 11.297 67.594 1.00 42.58 397 PHE A CA 1
ATOM 2834 C C . PHE A 1 397 ? 129.420 11.804 68.532 1.00 42.69 397 PHE A C 1
ATOM 2835 O O . PHE A 1 397 ? 128.282 11.356 68.502 1.00 43.58 397 PHE A O 1
ATOM 2843 N N . ALA A 1 398 ? 129.805 12.755 69.363 1.00 42.33 398 ALA A N 1
ATOM 2844 C CA . ALA A 1 398 ? 128.896 13.352 70.294 1.00 42.45 398 ALA A CA 1
ATOM 2845 C C . ALA A 1 398 ? 127.713 14.041 69.576 1.00 41.81 398 ALA A C 1
ATOM 2846 O O . ALA A 1 398 ? 126.565 13.808 69.946 1.00 43.21 398 ALA A O 1
ATOM 2848 N N . ARG A 1 399 ? 127.992 14.864 68.567 1.00 40.59 399 ARG A N 1
ATOM 2849 C CA . ARG A 1 399 ? 126.957 15.405 67.659 1.00 39.26 399 ARG A CA 1
ATOM 2850 C C . ARG A 1 399 ? 126.110 14.286 66.993 1.00 37.23 399 ARG A C 1
ATOM 2851 O O . ARG A 1 399 ? 124.883 14.280 67.051 1.00 36.67 399 ARG A O 1
ATOM 2859 N N . ALA A 1 400 ? 126.750 13.309 66.389 1.00 36.04 400 ALA A N 1
ATOM 2860 C CA . ALA A 1 400 ? 125.970 12.234 65.785 1.00 34.93 400 ALA A CA 1
ATOM 2861 C C . ALA A 1 400 ? 124.943 11.623 66.779 1.00 34.49 400 ALA A C 1
ATOM 2862 O O . ALA A 1 400 ? 123.795 11.326 66.397 1.00 34.57 400 ALA A O 1
ATOM 2864 N N . ALA A 1 401 ? 125.339 11.511 68.051 1.00 33.18 401 ALA A N 1
ATOM 2865 C CA . ALA A 1 401 ? 124.491 10.929 69.090 1.00 32.50 401 ALA A CA 1
ATOM 2866 C C . ALA A 1 401 ? 123.258 11.750 69.393 1.00 32.06 401 ALA A C 1
ATOM 2867 O O . ALA A 1 401 ? 122.146 11.211 69.483 1.00 30.30 401 ALA A O 1
ATOM 2869 N N . LEU A 1 402 ? 123.463 13.059 69.515 1.00 32.51 402 LEU A N 1
ATOM 2870 C CA . LEU A 1 402 ? 122.379 13.966 69.859 1.00 33.04 402 LEU A CA 1
ATOM 2871 C C . LEU A 1 402 ? 121.524 14.216 68.669 1.00 32.67 402 LEU A C 1
ATOM 2872 O O . LEU A 1 402 ? 120.330 14.309 68.808 1.00 34.26 402 LEU A O 1
ATOM 2877 N N . GLU A 1 403 ? 122.109 14.212 67.484 1.00 32.51 403 GLU A N 1
ATOM 2878 C CA . GLU A 1 403 ? 121.331 14.347 66.262 1.00 33.57 403 GLU A CA 1
ATOM 2879 C C . GLU A 1 403 ? 120.505 13.120 65.972 1.00 32.94 403 GLU A C 1
ATOM 2880 O O . GLU A 1 403 ? 119.385 13.243 65.470 1.00 34.01 403 GLU A O 1
ATOM 2886 N N . ALA A 1 404 ? 121.022 11.939 66.291 1.00 32.80 404 ALA A N 1
ATOM 2887 C CA . ALA A 1 404 ? 120.197 10.721 66.150 1.00 33.17 404 ALA A CA 1
ATOM 2888 C C . ALA A 1 404 ? 118.931 10.830 67.013 1.00 33.72 404 ALA A C 1
ATOM 2889 O O . ALA A 1 404 ? 117.863 10.375 66.570 1.00 35.30 404 ALA A O 1
ATOM 2891 N N . VAL A 1 405 ? 119.031 11.437 68.203 1.00 33.22 405 VAL A N 1
ATOM 2892 C CA . VAL A 1 405 ? 117.823 11.724 68.977 1.00 34.47 405 VAL A CA 1
ATOM 2893 C C . VAL A 1 405 ? 116.837 12.572 68.120 1.00 34.22 405 VAL A C 1
ATOM 2894 O O . VAL A 1 405 ? 115.684 12.186 67.962 1.00 34.16 405 VAL A O 1
ATOM 2898 N N . CYS A 1 406 ? 117.330 13.683 67.558 1.00 33.13 406 CYS A N 1
ATOM 2899 C CA . CYS A 1 406 ? 116.528 14.557 66.695 1.00 33.25 406 CYS A CA 1
ATOM 2900 C C . CYS A 1 406 ? 115.875 13.882 65.508 1.00 31.62 406 CYS A C 1
ATOM 2901 O O . CYS A 1 406 ? 114.653 13.938 65.361 1.00 29.14 406 CYS A O 1
ATOM 2904 N N . TYR A 1 407 ? 116.698 13.209 64.702 1.00 31.89 407 TYR A N 1
ATOM 2905 C CA . TYR A 1 407 ? 116.209 12.599 63.470 1.00 31.40 407 TYR A CA 1
ATOM 2906 C C . TYR A 1 407 ? 115.140 11.523 63.778 1.00 31.62 407 TYR A C 1
ATOM 2907 O O . TYR A 1 407 ? 114.148 11.346 63.030 1.00 31.93 407 TYR A O 1
ATOM 2916 N N . GLN A 1 408 ? 115.296 10.803 64.882 1.00 30.95 408 GLN A N 1
ATOM 2917 C CA . GLN A 1 408 ? 114.310 9.762 65.169 1.00 31.99 408 GLN A CA 1
ATOM 2918 C C . GLN A 1 408 ? 113.035 10.352 65.693 1.00 31.16 408 GLN A C 1
ATOM 2919 O O . GLN A 1 408 ? 111.975 9.792 65.485 1.00 32.63 408 GLN A O 1
ATOM 2925 N N . THR A 1 409 ? 113.139 11.479 66.368 1.00 31.02 409 THR A N 1
ATOM 2926 C CA . THR A 1 409 ? 111.960 12.187 66.818 1.00 31.52 409 THR A CA 1
ATOM 2927 C C . THR A 1 409 ? 111.254 12.642 65.568 1.00 32.31 409 THR A C 1
ATOM 2928 O O . THR A 1 409 ? 110.089 12.311 65.374 1.00 31.85 409 THR A O 1
ATOM 2932 N N . ARG A 1 410 ? 111.971 13.379 64.707 1.00 32.82 410 ARG A N 1
ATOM 2933 C CA . ARG A 1 410 ? 111.435 13.779 63.394 1.00 33.98 410 ARG A CA 1
ATOM 2934 C C . ARG A 1 410 ? 110.586 12.666 62.700 1.00 34.13 410 ARG A C 1
ATOM 2935 O O . ARG A 1 410 ? 109.383 12.853 62.511 1.00 34.88 410 ARG A O 1
ATOM 2943 N N . ASP A 1 411 ? 111.199 11.513 62.397 1.00 33.37 411 ASP A N 1
ATOM 2944 C CA . ASP A 1 411 ? 110.527 10.365 61.803 1.00 32.52 411 ASP A CA 1
ATOM 2945 C C . ASP A 1 411 ? 109.311 9.902 62.605 1.00 33.52 411 ASP A C 1
ATOM 2946 O O . ASP A 1 411 ? 108.355 9.368 62.020 1.00 33.58 411 ASP A O 1
ATOM 2951 N N . LEU A 1 412 ? 109.337 10.051 63.936 1.00 33.19 412 LEU A N 1
ATOM 2952 C CA . LEU A 1 412 ? 108.120 9.764 64.676 1.00 33.74 412 LEU A CA 1
ATOM 2953 C C . LEU A 1 412 ? 107.018 10.739 64.279 1.00 33.93 412 LEU A C 1
ATOM 2954 O O . LEU A 1 412 ? 105.906 10.299 63.962 1.00 33.20 412 LEU A O 1
ATOM 2959 N N . LEU A 1 413 ? 107.342 12.037 64.310 1.00 34.86 413 LEU A N 1
ATOM 2960 C CA . LEU A 1 413 ? 106.381 13.089 64.043 1.00 36.58 413 LEU A CA 1
ATOM 2961 C C . LEU A 1 413 ? 105.872 13.062 62.620 1.00 38.51 413 LEU A C 1
ATOM 2962 O O . LEU A 1 413 ? 104.684 13.240 62.409 1.00 39.15 413 LEU A O 1
ATOM 2967 N N . GLU A 1 414 ? 106.731 12.765 61.655 1.00 40.10 414 GLU A N 1
ATOM 2968 C CA . GLU A 1 414 ? 106.245 12.658 60.298 1.00 42.34 414 GLU A CA 1
ATOM 2969 C C . GLU A 1 414 ? 105.276 11.507 60.210 1.00 41.79 414 GLU A C 1
ATOM 2970 O O . GLU A 1 414 ? 104.288 11.591 59.505 1.00 41.98 414 GLU A O 1
ATOM 2976 N N . ALA A 1 415 ? 105.510 10.444 60.964 1.00 42.11 415 ALA A N 1
ATOM 2977 C CA . ALA A 1 415 ? 104.564 9.344 60.923 1.00 42.81 415 ALA A CA 1
ATOM 2978 C C . ALA A 1 415 ? 103.254 9.732 61.588 1.00 43.86 415 ALA A C 1
ATOM 2979 O O . ALA A 1 415 ? 102.184 9.250 61.183 1.00 44.44 415 ALA A O 1
ATOM 2989 N N . HIS A 1 417 ? 101.895 12.769 61.644 1.00 50.42 417 HIS A N 1
ATOM 2990 C CA . HIS A 1 417 ? 101.254 13.647 60.663 1.00 52.96 417 HIS A CA 1
ATOM 2991 C C . HIS A 1 417 ? 100.425 12.849 59.666 1.00 52.64 417 HIS A C 1
ATOM 2992 O O . HIS A 1 417 ? 99.282 13.201 59.440 1.00 52.32 417 HIS A O 1
ATOM 2999 N N . LYS A 1 418 ? 100.980 11.754 59.135 1.00 52.72 418 LYS A N 1
ATOM 3000 C CA . LYS A 1 418 ? 100.306 10.877 58.186 1.00 52.86 418 LYS A CA 1
ATOM 3001 C C . LYS A 1 418 ? 99.137 10.105 58.803 1.00 54.20 418 LYS A C 1
ATOM 3002 O O . LYS A 1 418 ? 98.240 9.606 58.073 1.00 54.95 418 LYS A O 1
ATOM 3008 N N . ASP A 1 419 ? 99.158 9.961 60.130 1.00 53.83 419 ASP A N 1
ATOM 3009 C CA . ASP A 1 419 ? 98.100 9.247 60.851 1.00 53.35 419 ASP A CA 1
ATOM 3010 C C . ASP A 1 419 ? 97.051 10.201 61.388 1.00 53.44 419 ASP A C 1
ATOM 3011 O O . ASP A 1 419 ? 95.907 9.797 61.593 1.00 53.42 419 ASP A O 1
ATOM 3016 N N . TRP A 1 420 ? 97.430 11.452 61.624 1.00 53.64 420 TRP A N 1
ATOM 3017 C CA . TRP A 1 420 ? 96.534 12.382 62.277 1.00 54.49 420 TRP A CA 1
ATOM 3018 C C . TRP A 1 420 ? 96.509 13.826 61.772 1.00 56.66 420 TRP A C 1
ATOM 3019 O O . TRP A 1 420 ? 97.565 14.439 61.592 1.00 57.02 420 TRP A O 1
ATOM 3030 N N . ARG A 1 421 ? 95.289 14.367 61.604 1.00 58.74 421 ARG A N 1
ATOM 3031 C CA . ARG A 1 421 ? 95.022 15.827 61.484 1.00 59.87 421 ARG A CA 1
ATOM 3032 C C . ARG A 1 421 ? 93.617 16.204 61.978 1.00 60.60 421 ARG A C 1
ATOM 3033 O O . ARG A 1 421 ? 92.829 15.348 62.416 1.00 61.45 421 ARG A O 1
ATOM 3035 N N . THR A 1 427 ? 99.173 21.937 69.661 1.00 51.06 427 THR A N 1
ATOM 3036 C CA . THR A 1 427 ? 99.821 21.528 68.423 1.00 49.44 427 THR A CA 1
ATOM 3037 C C . THR A 1 427 ? 101.242 22.140 68.301 1.00 48.82 427 THR A C 1
ATOM 3038 O O . THR A 1 427 ? 101.648 22.588 67.218 1.00 49.11 427 THR A O 1
ATOM 3040 N N . VAL A 1 428 ? 101.963 22.196 69.423 1.00 45.62 428 VAL A N 1
ATOM 3041 C CA . VAL A 1 428 ? 103.412 22.420 69.441 1.00 43.11 428 VAL A CA 1
ATOM 3042 C C . VAL A 1 428 ? 104.054 21.425 70.429 1.00 41.68 428 VAL A C 1
ATOM 3043 O O . VAL A 1 428 ? 103.589 21.258 71.580 1.00 40.88 428 VAL A O 1
ATOM 3047 N N . LEU A 1 429 ? 105.091 20.748 69.944 1.00 39.88 429 LEU A N 1
ATOM 3048 C CA . LEU A 1 429 ? 105.744 19.658 70.638 1.00 37.71 429 LEU A CA 1
ATOM 3049 C C . LEU A 1 429 ? 106.186 20.004 72.046 1.00 37.26 429 LEU A C 1
ATOM 3050 O O . LEU A 1 429 ? 107.056 20.843 72.235 1.00 37.80 429 LEU A O 1
ATOM 3055 N N . ARG A 1 430 ? 105.616 19.350 73.042 1.00 37.30 430 ARG A N 1
ATOM 3056 C CA . ARG A 1 430 ? 106.178 19.514 74.403 1.00 38.70 430 ARG A CA 1
ATOM 3057 C C . ARG A 1 430 ? 107.267 18.493 74.739 1.00 37.30 430 ARG A C 1
ATOM 3058 O O . ARG A 1 430 ? 107.228 17.371 74.303 1.00 36.75 430 ARG A O 1
ATOM 3066 N N . VAL A 1 431 ? 108.262 18.904 75.492 1.00 38.43 431 VAL A N 1
ATOM 3067 C CA . VAL A 1 431 ? 109.439 18.091 75.631 1.00 39.27 431 VAL A CA 1
ATOM 3068 C C . VAL A 1 431 ? 109.905 17.980 77.096 1.00 40.64 431 VAL A C 1
ATOM 3069 O O . VAL A 1 431 ? 109.863 18.955 77.835 1.00 42.33 431 VAL A O 1
ATOM 3073 N N . ASP A 1 432 ? 110.328 16.801 77.535 1.00 40.79 432 ASP A N 1
ATOM 3074 C CA . ASP A 1 432 ? 110.785 16.630 78.933 1.00 41.44 432 ASP A CA 1
ATOM 3075 C C . ASP A 1 432 ? 111.772 15.492 79.027 1.00 42.04 432 ASP A C 1
ATOM 3076 O O . ASP A 1 432 ? 112.073 14.877 78.037 1.00 41.01 432 ASP A O 1
ATOM 3081 N N . GLY A 1 433 ? 112.248 15.201 80.235 1.00 44.32 433 GLY A N 1
ATOM 3082 C CA . GLY A 1 433 ? 113.422 14.354 80.419 1.00 45.68 433 GLY A CA 1
ATOM 3083 C C . GLY A 1 433 ? 114.662 15.194 80.629 1.00 47.47 433 GLY A C 1
ATOM 3084 O O . GLY A 1 433 ? 114.775 16.263 80.057 1.00 48.07 433 GLY A O 1
ATOM 3085 N N . GLY A 1 434 ? 115.604 14.704 81.443 1.00 49.47 434 GLY A N 1
ATOM 3086 C CA . GLY A 1 434 ? 116.839 15.438 81.784 1.00 51.25 434 GLY A CA 1
ATOM 3087 C C . GLY A 1 434 ? 117.675 15.935 80.611 1.00 52.87 434 GLY A C 1
ATOM 3088 O O . GLY A 1 434 ? 118.397 16.942 80.732 1.00 52.99 434 GLY A O 1
ATOM 3097 N N . VAL A 1 436 ? 116.857 17.493 77.969 1.00 51.75 436 VAL A N 1
ATOM 3098 C CA . VAL A 1 436 ? 116.346 18.693 77.292 1.00 50.31 436 VAL A CA 1
ATOM 3099 C C . VAL A 1 436 ? 116.715 20.010 77.978 1.00 49.91 436 VAL A C 1
ATOM 3100 O O . VAL A 1 436 ? 116.402 21.091 77.486 1.00 49.01 436 VAL A O 1
ATOM 3104 N N . ALA A 1 437 ? 117.404 19.914 79.112 1.00 49.76 437 ALA A N 1
ATOM 3105 C CA . ALA A 1 437 ? 117.869 21.105 79.820 1.00 49.51 437 ALA A CA 1
ATOM 3106 C C . ALA A 1 437 ? 118.940 21.713 78.926 1.00 49.37 437 ALA A C 1
ATOM 3107 O O . ALA A 1 437 ? 119.334 22.874 79.083 1.00 49.27 437 ALA A O 1
ATOM 3109 N N . SER A 1 438 ? 119.381 20.892 77.978 1.00 48.64 438 SER A N 1
ATOM 3110 C CA . SER A 1 438 ? 120.406 21.261 77.010 1.00 48.66 438 SER A CA 1
ATOM 3111 C C . SER A 1 438 ? 119.816 22.132 75.896 1.00 48.66 438 SER A C 1
ATOM 3112 O O . SER A 1 438 ? 119.019 21.673 75.048 1.00 48.03 438 SER A O 1
ATOM 3115 N N . ASP A 1 439 ? 120.187 23.410 75.961 1.00 48.90 439 ASP A N 1
ATOM 3116 C CA . ASP A 1 439 ? 119.748 24.417 75.019 1.00 49.24 439 ASP A CA 1
ATOM 3117 C C . ASP A 1 439 ? 120.254 24.112 73.611 1.00 48.68 439 ASP A C 1
ATOM 3118 O O . ASP A 1 439 ? 119.490 24.206 72.637 1.00 48.33 439 ASP A O 1
ATOM 3123 N N . TRP A 1 440 ? 121.515 23.697 73.499 1.00 48.33 440 TRP A N 1
ATOM 3124 C CA . TRP A 1 440 ? 122.054 23.336 72.164 1.00 48.58 440 TRP A CA 1
ATOM 3125 C C . TRP A 1 440 ? 121.250 22.192 71.519 1.00 47.50 440 TRP A C 1
ATOM 3126 O O . TRP A 1 440 ? 121.022 22.193 70.305 1.00 48.91 440 TRP A O 1
ATOM 3137 N N . THR A 1 441 ? 120.848 21.219 72.331 1.00 46.22 441 THR A N 1
ATOM 3138 C CA . THR A 1 441 ? 120.182 20.007 71.843 1.00 44.84 441 THR A CA 1
ATOM 3139 C C . THR A 1 441 ? 118.774 20.348 71.400 1.00 43.68 441 THR A C 1
ATOM 3140 O O . THR A 1 441 ? 118.345 19.925 70.331 1.00 43.54 441 THR A O 1
ATOM 3152 N N . GLN A 1 443 ? 117.598 23.398 70.566 1.00 41.74 443 GLN A N 1
ATOM 3153 C CA . GLN A 1 443 ? 117.730 24.258 69.387 1.00 41.02 443 GLN A CA 1
ATOM 3154 C C . GLN A 1 443 ? 117.982 23.397 68.141 1.00 40.86 443 GLN A C 1
ATOM 3155 O O . GLN A 1 443 ? 117.227 23.477 67.160 1.00 41.75 443 GLN A O 1
ATOM 3161 N N . ARG A 1 444 ? 118.997 22.542 68.195 1.00 39.56 444 ARG A N 1
ATOM 3162 C CA . ARG A 1 444 ? 119.215 21.541 67.146 1.00 39.63 444 ARG A CA 1
ATOM 3163 C C . ARG A 1 444 ? 117.979 20.703 66.826 1.00 39.50 444 ARG A C 1
ATOM 3164 O O . ARG A 1 444 ? 117.737 20.384 65.633 1.00 39.89 444 ARG A O 1
ATOM 3172 N N . LEU A 1 445 ? 117.178 20.374 67.860 1.00 38.04 445 LEU A N 1
ATOM 3173 C CA . LEU A 1 445 ? 115.877 19.713 67.643 1.00 37.20 445 LEU A CA 1
ATOM 3174 C C . LEU A 1 445 ? 114.854 20.550 66.884 1.00 37.52 445 LEU A C 1
ATOM 3175 O O . LEU A 1 445 ? 114.157 20.021 65.995 1.00 37.84 445 LEU A O 1
ATOM 3180 N N . SER A 1 446 ? 114.708 21.823 67.247 1.00 37.45 446 SER A N 1
ATOM 3181 C CA . SER A 1 446 ? 113.745 22.679 66.533 1.00 37.24 446 SER A CA 1
ATOM 3182 C C . SER A 1 446 ? 114.174 22.757 65.084 1.00 37.32 446 SER A C 1
ATOM 3183 O O . SER A 1 446 ? 113.350 22.617 64.156 1.00 36.83 446 SER A O 1
ATOM 3186 N N . ASP A 1 447 ? 115.478 22.917 64.882 1.00 38.36 447 ASP A N 1
ATOM 3187 C CA . ASP A 1 447 ? 115.997 23.096 63.521 1.00 39.29 447 ASP A CA 1
ATOM 3188 C C . ASP A 1 447 ? 115.662 21.944 62.627 1.00 40.06 447 ASP A C 1
ATOM 3189 O O . ASP A 1 447 ? 114.996 22.109 61.587 1.00 40.90 447 ASP A O 1
ATOM 3194 N N . LEU A 1 448 ? 116.105 20.753 63.024 1.00 40.16 448 LEU A N 1
ATOM 3195 C CA . LEU A 1 448 ? 115.835 19.561 62.221 1.00 39.52 448 LEU A CA 1
ATOM 3196 C C . LEU A 1 448 ? 114.344 19.351 62.027 1.00 40.13 448 LEU A C 1
ATOM 3197 O O . LEU A 1 448 ? 113.899 19.037 60.916 1.00 42.02 448 LEU A O 1
ATOM 3202 N N . LEU A 1 449 ? 113.549 19.530 63.073 1.00 40.48 449 LEU A N 1
ATOM 3203 C CA . LEU A 1 449 ? 112.065 19.453 62.905 1.00 40.64 449 LEU A CA 1
ATOM 3204 C C . LEU A 1 449 ? 111.461 20.541 62.010 1.00 41.42 449 LEU A C 1
ATOM 3205 O O . LEU A 1 449 ? 110.321 20.406 61.551 1.00 41.62 449 LEU A O 1
ATOM 3210 N N . ASP A 1 450 ? 112.197 21.632 61.811 1.00 42.18 450 ASP A N 1
ATOM 3211 C CA . ASP A 1 450 ? 111.624 22.840 61.211 1.00 44.37 450 ASP A CA 1
ATOM 3212 C C . ASP A 1 450 ? 110.245 23.129 61.852 1.00 44.15 450 ASP A C 1
ATOM 3213 O O . ASP A 1 450 ? 109.238 23.374 61.160 1.00 44.84 450 ASP A O 1
ATOM 3218 N N . ALA A 1 451 ? 110.230 23.098 63.188 1.00 43.57 451 ALA A N 1
ATOM 3219 C CA . ALA A 1 451 ? 109.019 23.250 63.995 1.00 42.44 451 ALA A CA 1
ATOM 3220 C C . ALA A 1 451 ? 109.439 23.775 65.366 1.00 42.71 451 ALA A C 1
ATOM 3221 O O . ALA A 1 451 ? 110.628 23.629 65.765 1.00 42.28 451 ALA A O 1
ATOM 3223 N N . PRO A 1 452 ? 108.505 24.451 66.063 1.00 41.57 452 PRO A N 1
ATOM 3224 C CA . PRO A 1 452 ? 108.831 24.960 67.388 1.00 41.70 452 PRO A CA 1
ATOM 3225 C C . PRO A 1 452 ? 108.742 23.843 68.432 1.00 40.56 452 PRO A C 1
ATOM 3226 O O . PRO A 1 452 ? 107.976 22.875 68.273 1.00 40.22 452 PRO A O 1
ATOM 3230 N N . VAL A 1 453 ? 109.507 24.028 69.496 1.00 39.83 453 VAL A N 1
ATOM 3231 C CA . VAL A 1 453 ? 109.628 23.063 70.580 1.00 40.09 453 VAL A CA 1
ATOM 3232 C C . VAL A 1 453 ? 109.361 23.704 71.953 1.00 38.92 453 VAL A C 1
ATOM 3233 O O . VAL A 1 453 ? 110.084 24.604 72.362 1.00 39.50 453 VAL A O 1
ATOM 3237 N N . ASP A 1 454 ? 108.348 23.221 72.666 1.00 38.50 454 ASP A N 1
ATOM 3238 C CA . ASP A 1 454 ? 108.074 23.699 74.039 1.00 38.50 454 ASP A CA 1
ATOM 3239 C C . ASP A 1 454 ? 108.699 22.876 75.197 1.00 38.59 454 ASP A C 1
ATOM 3240 O O . ASP A 1 454 ? 108.320 21.703 75.425 1.00 37.86 454 ASP A O 1
ATOM 3245 N N . ARG A 1 455 ? 109.595 23.526 75.945 1.00 39.25 455 ARG A N 1
ATOM 3246 C CA . ARG A 1 455 ? 110.235 22.983 77.145 1.00 39.89 455 ARG A CA 1
ATOM 3247 C C . ARG A 1 455 ? 109.633 23.577 78.405 1.00 41.29 455 ARG A C 1
ATOM 3248 O O . ARG A 1 455 ? 109.621 24.789 78.562 1.00 41.29 455 ARG A O 1
ATOM 3256 N N . PRO A 1 456 ? 109.132 22.719 79.327 1.00 42.96 456 PRO A N 1
ATOM 3257 C CA . PRO A 1 456 ? 108.412 23.221 80.506 1.00 43.45 456 PRO A CA 1
ATOM 3258 C C . PRO A 1 456 ? 109.365 23.676 81.574 1.00 44.71 456 PRO A C 1
ATOM 3259 O O . PRO A 1 456 ? 110.579 23.409 81.476 1.00 44.88 456 PRO A O 1
ATOM 3263 N N . VAL A 1 457 ? 108.821 24.351 82.587 1.00 46.05 457 VAL A N 1
ATOM 3264 C CA . VAL A 1 457 ? 109.569 24.759 83.790 1.00 46.98 457 VAL A CA 1
ATOM 3265 C C . VAL A 1 457 ? 109.977 23.549 84.623 1.00 48.01 457 VAL A C 1
ATOM 3266 O O . VAL A 1 457 ? 111.142 23.390 84.974 1.00 49.13 457 VAL A O 1
ATOM 3270 N N . ILE A 1 458 ? 109.026 22.677 84.935 1.00 49.05 458 ILE A N 1
ATOM 3271 C CA . ILE A 1 458 ? 109.361 21.402 85.586 1.00 49.53 458 ILE A CA 1
ATOM 3272 C C . ILE A 1 458 ? 109.543 20.334 84.475 1.00 49.55 458 ILE A C 1
ATOM 3273 O O . ILE A 1 458 ? 108.636 20.064 83.661 1.00 48.71 458 ILE A O 1
ATOM 3278 N N . LEU A 1 459 ? 110.738 19.756 84.431 1.00 49.32 459 LEU A N 1
ATOM 3279 C CA . LEU A 1 459 ? 111.051 18.744 83.441 1.00 48.31 459 LEU A CA 1
ATOM 3280 C C . LEU A 1 459 ? 110.636 17.385 83.949 1.00 47.58 459 LEU A C 1
ATOM 3281 O O . LEU A 1 459 ? 110.440 16.470 83.159 1.00 47.52 459 LEU A O 1
ATOM 3286 N N . GLU A 1 460 ? 110.460 17.253 85.262 1.00 46.29 460 GLU A N 1
ATOM 3287 C CA . GLU A 1 460 ? 110.086 15.950 85.827 1.00 45.33 460 GLU A CA 1
ATOM 3288 C C . GLU A 1 460 ? 108.589 15.734 85.612 1.00 42.79 460 GLU A C 1
ATOM 3289 O O . GLU A 1 460 ? 107.802 15.642 86.536 1.00 41.04 460 GLU A O 1
ATOM 3295 N N . THR A 1 461 ? 108.219 15.671 84.347 1.00 40.24 461 THR A N 1
ATOM 3296 C CA . THR A 1 461 ? 106.846 15.763 84.022 1.00 39.00 461 THR A CA 1
ATOM 3297 C C . THR A 1 461 ? 106.149 14.466 84.322 1.00 38.37 461 THR A C 1
ATOM 3298 O O . THR A 1 461 ? 104.936 14.473 84.543 1.00 36.71 461 THR A O 1
ATOM 3302 N N . THR A 1 462 ? 106.912 13.373 84.351 1.00 37.52 462 THR A N 1
ATOM 3303 C CA . THR A 1 462 ? 106.312 12.076 84.588 1.00 38.44 462 THR A CA 1
ATOM 3304 C C . THR A 1 462 ? 105.889 11.954 86.076 1.00 38.49 462 THR A C 1
ATOM 3305 O O . THR A 1 462 ? 104.787 11.447 86.388 1.00 39.24 462 THR A O 1
ATOM 3309 N N . ALA A 1 463 ? 106.733 12.486 86.975 1.00 37.15 463 ALA A N 1
ATOM 3310 C CA . ALA A 1 463 ? 106.424 12.519 88.397 1.00 35.75 463 ALA A CA 1
ATOM 3311 C C . ALA A 1 463 ? 105.228 13.404 88.686 1.00 35.28 463 ALA A C 1
ATOM 3312 O O . ALA A 1 463 ? 104.339 13.004 89.371 1.00 34.48 463 ALA A O 1
ATOM 3314 N N . LEU A 1 464 ? 105.198 14.605 88.115 1.00 36.44 464 LEU A N 1
ATOM 3315 C CA . LEU A 1 464 ? 104.115 15.555 88.333 1.00 35.97 464 LEU A CA 1
ATOM 3316 C C . LEU A 1 464 ? 102.785 15.038 87.789 1.00 35.64 464 LEU A C 1
ATOM 3317 O O . LEU A 1 464 ? 101.756 15.239 88.396 1.00 36.18 464 LEU A O 1
ATOM 3322 N N . GLY A 1 465 ? 102.798 14.366 86.646 1.00 35.58 465 GLY A N 1
ATOM 3323 C CA . GLY A 1 465 ? 101.579 13.848 86.065 1.00 35.01 465 GLY A CA 1
ATOM 3324 C C . GLY A 1 465 ? 100.903 12.871 87.022 1.00 35.26 465 GLY A C 1
ATOM 3325 O O . GLY A 1 465 ? 99.712 12.950 87.304 1.00 35.53 465 GLY A O 1
ATOM 3326 N N . VAL A 1 466 ? 101.669 11.942 87.545 1.00 34.69 466 VAL A N 1
ATOM 3327 C CA . VAL A 1 466 ? 101.108 11.022 88.506 1.00 35.23 466 VAL A CA 1
ATOM 3328 C C . VAL A 1 466 ? 100.874 11.672 89.867 1.00 35.98 466 VAL A C 1
ATOM 3329 O O . VAL A 1 466 ? 99.974 11.248 90.583 1.00 36.66 466 VAL A O 1
ATOM 3333 N N . ALA A 1 467 ? 101.646 12.707 90.206 1.00 36.15 467 ALA A N 1
ATOM 3334 C CA . ALA A 1 467 ? 101.375 13.486 91.418 1.00 37.77 467 ALA A CA 1
ATOM 3335 C C . ALA A 1 467 ? 100.057 14.251 91.301 1.00 38.22 467 ALA A C 1
ATOM 3336 O O . ALA A 1 467 ? 99.265 14.271 92.246 1.00 38.30 467 ALA A O 1
ATOM 3338 N N . TRP A 1 468 ? 99.833 14.881 90.144 1.00 39.28 468 TRP A N 1
ATOM 3339 C CA . TRP A 1 468 ? 98.520 15.438 89.809 1.00 39.80 468 TRP A CA 1
ATOM 3340 C C . TRP A 1 468 ? 97.360 14.452 89.945 1.00 39.72 468 TRP A C 1
ATOM 3341 O O . TRP A 1 468 ? 96.348 14.796 90.544 1.00 39.97 468 TRP A O 1
ATOM 3352 N N . LEU A 1 469 ? 97.478 13.242 89.396 1.00 39.36 469 LEU A N 1
ATOM 3353 C CA . LEU A 1 469 ? 96.355 12.284 89.457 1.00 38.74 469 LEU A CA 1
ATOM 3354 C C . LEU A 1 469 ? 95.968 11.946 90.883 1.00 39.48 469 LEU A C 1
ATOM 3355 O O . LEU A 1 469 ? 94.772 11.781 91.194 1.00 40.34 469 LEU A O 1
ATOM 3360 N N . ALA A 1 470 ? 96.986 11.844 91.748 1.00 38.88 470 ALA A N 1
ATOM 3361 C CA . ALA A 1 470 ? 96.805 11.550 93.163 1.00 38.43 470 ALA A CA 1
ATOM 3362 C C . ALA A 1 470 ? 96.302 12.776 93.867 1.00 38.22 470 ALA A C 1
ATOM 3363 O O . ALA A 1 470 ? 95.339 12.696 94.634 1.00 37.36 470 ALA A O 1
ATOM 3365 N N . GLY A 1 471 ? 96.958 13.904 93.600 1.00 38.94 471 GLY A N 1
ATOM 3366 C CA . GLY A 1 471 ? 96.555 15.198 94.170 1.00 40.10 471 GLY A CA 1
ATOM 3367 C C . GLY A 1 471 ? 95.095 15.516 93.913 1.00 41.16 471 GLY A C 1
ATOM 3368 O O . GLY A 1 471 ? 94.345 15.858 94.844 1.00 41.44 471 GLY A O 1
ATOM 3369 N N . SER A 1 472 ? 94.672 15.338 92.663 1.00 41.18 472 SER A N 1
ATOM 3370 C CA . SER A 1 472 ? 93.319 15.713 92.269 1.00 42.35 472 SER A CA 1
ATOM 3371 C C . SER A 1 472 ? 92.290 14.798 92.899 1.00 41.84 472 SER A C 1
ATOM 3372 O O . SER A 1 472 ? 91.261 15.265 93.364 1.00 42.53 472 SER A O 1
ATOM 3375 N N . ARG A 1 473 ? 92.575 13.506 92.963 1.00 41.39 473 ARG A N 1
ATOM 3376 C CA . ARG A 1 473 ? 91.662 12.598 93.629 1.00 41.16 473 ARG A CA 1
ATOM 3377 C C . ARG A 1 473 ? 91.561 12.854 95.151 1.00 41.51 473 ARG A C 1
ATOM 3378 O O . ARG A 1 473 ? 90.495 12.767 95.716 1.00 42.01 473 ARG A O 1
ATOM 3386 N N . ALA A 1 474 ? 92.689 13.120 95.798 1.00 42.20 474 ALA A N 1
ATOM 3387 C CA . ALA A 1 474 ? 92.766 13.475 97.216 1.00 42.81 474 ALA A CA 1
ATOM 3388 C C . ALA A 1 474 ? 92.058 14.813 97.509 1.00 43.91 474 ALA A C 1
ATOM 3389 O O . ALA A 1 474 ? 91.619 15.048 98.637 1.00 44.10 474 ALA A O 1
ATOM 3391 N N . GLY A 1 475 ? 91.985 15.683 96.501 1.00 44.34 475 GLY A N 1
ATOM 3392 C CA . GLY A 1 475 ? 91.325 16.982 96.659 1.00 45.70 475 GLY A CA 1
ATOM 3393 C C . GLY A 1 475 ? 92.150 18.087 97.294 1.00 45.58 475 GLY A C 1
ATOM 3394 O O . GLY A 1 475 ? 91.620 19.074 97.765 1.00 46.33 475 GLY A O 1
ATOM 3395 N N . VAL A 1 476 ? 93.456 17.937 97.294 1.00 45.49 476 VAL A N 1
ATOM 3396 C CA . VAL A 1 476 ? 94.322 18.970 97.781 1.00 44.94 476 VAL A CA 1
ATOM 3397 C C . VAL A 1 476 ? 94.916 19.720 96.590 1.00 44.68 476 VAL A C 1
ATOM 3398 O O . VAL A 1 476 ? 95.702 20.665 96.772 1.00 44.31 476 VAL A O 1
ATOM 3402 N N . TRP A 1 477 ? 94.585 19.258 95.380 1.00 43.94 477 TRP A N 1
ATOM 3403 C CA . TRP A 1 477 ? 95.133 19.820 94.118 1.00 44.22 477 TRP A CA 1
ATOM 3404 C C . TRP A 1 477 ? 94.026 20.058 93.116 1.00 44.68 477 TRP A C 1
ATOM 3405 O O . TRP A 1 477 ? 92.962 19.443 93.188 1.00 44.86 477 TRP A O 1
ATOM 3416 N N . PRO A 1 478 ? 94.280 20.933 92.149 1.00 45.41 478 PRO A N 1
ATOM 3417 C CA . PRO A 1 478 ? 93.215 21.340 91.248 1.00 45.54 478 PRO A CA 1
ATOM 3418 C C . PRO A 1 478 ? 92.902 20.334 90.170 1.00 46.13 478 PRO A C 1
ATOM 3419 O O . PRO A 1 478 ? 93.719 19.471 89.844 1.00 47.00 478 PRO A O 1
ATOM 3423 N N . ASN A 1 479 ? 91.712 20.498 89.606 1.00 46.42 479 ASN A N 1
ATOM 3424 C CA . ASN A 1 479 ? 91.124 19.639 88.616 1.00 46.32 479 ASN A CA 1
ATOM 3425 C C . ASN A 1 479 ? 91.856 19.737 87.272 1.00 46.30 479 ASN A C 1
ATOM 3426 O O . ASN A 1 479 ? 92.786 20.564 87.111 1.00 45.55 479 ASN A O 1
ATOM 3431 N N . GLN A 1 480 ? 91.429 18.917 86.312 1.00 45.75 480 GLN A N 1
ATOM 3432 C CA . GLN A 1 480 ? 92.133 18.773 85.036 1.00 46.74 480 GLN A CA 1
ATOM 3433 C C . GLN A 1 480 ? 92.394 20.113 84.335 1.00 47.84 480 GLN A C 1
ATOM 3434 O O . GLN A 1 480 ? 93.557 20.481 84.107 1.00 46.52 480 GLN A O 1
ATOM 3440 N N . GLU A 1 481 ? 91.326 20.867 84.052 1.00 49.51 481 GLU A N 1
ATOM 3441 C CA . GLU A 1 481 ? 91.458 22.120 83.300 1.00 51.51 481 GLU A CA 1
ATOM 3442 C C . GLU A 1 481 ? 92.316 23.158 84.023 1.00 51.04 481 GLU A C 1
ATOM 3443 O O . GLU A 1 481 ? 93.162 23.805 83.419 1.00 51.39 481 GLU A O 1
ATOM 3449 N N . ALA A 1 482 ? 92.133 23.295 85.326 1.00 50.90 482 ALA A N 1
ATOM 3450 C CA . ALA A 1 482 ? 93.024 24.154 86.102 1.00 50.51 482 ALA A CA 1
ATOM 3451 C C . ALA A 1 482 ? 94.494 23.740 85.958 1.00 49.86 482 ALA A C 1
ATOM 3452 O O . ALA A 1 482 ? 95.335 24.560 85.604 1.00 50.34 482 ALA A O 1
ATOM 3454 N N . PHE A 1 483 ? 94.800 22.476 86.239 1.00 50.19 483 PHE A N 1
ATOM 3455 C CA . PHE A 1 483 ? 96.164 21.936 86.098 1.00 49.67 483 PHE A CA 1
ATOM 3456 C C . PHE A 1 483 ? 96.744 22.204 84.705 1.00 49.10 483 PHE A C 1
ATOM 3457 O O . PHE A 1 483 ? 97.885 22.603 84.578 1.00 49.94 483 PHE A O 1
ATOM 3465 N N . ALA A 1 484 ? 95.921 22.004 83.684 1.00 49.77 484 ALA A N 1
ATOM 3466 C CA . ALA A 1 484 ? 96.235 22.248 82.248 1.00 50.00 484 ALA A CA 1
ATOM 3467 C C . ALA A 1 484 ? 96.599 23.686 81.874 1.00 50.79 484 ALA A C 1
ATOM 3468 O O . ALA A 1 484 ? 97.601 23.923 81.153 1.00 50.71 484 ALA A O 1
ATOM 3470 N N . LYS A 1 485 ? 95.789 24.644 82.334 1.00 50.74 485 LYS A N 1
ATOM 3471 C CA . LYS A 1 485 ? 96.104 26.069 82.104 1.00 51.10 485 LYS A CA 1
ATOM 3472 C C . LYS A 1 485 ? 97.274 26.514 82.997 1.00 51.26 485 LYS A C 1
ATOM 3473 O O . LYS A 1 485 ? 97.906 27.569 82.770 1.00 51.39 485 LYS A O 1
ATOM 3475 N N . SER A 1 486 ? 97.573 25.715 84.012 1.00 50.91 486 SER A N 1
ATOM 3476 C CA . SER A 1 486 ? 98.679 26.057 84.878 1.00 51.70 486 SER A CA 1
ATOM 3477 C C . SER A 1 486 ? 100.045 25.691 84.258 1.00 51.62 486 SER A C 1
ATOM 3478 O O . SER A 1 486 ? 101.107 26.082 84.769 1.00 49.94 486 SER A O 1
ATOM 3481 N N . TRP A 1 487 ? 100.001 24.926 83.169 1.00 52.74 487 TRP A N 1
ATOM 3482 C CA . TRP A 1 487 ? 101.225 24.446 82.527 1.00 54.05 487 TRP A CA 1
ATOM 3483 C C . TRP A 1 487 ? 102.086 25.649 82.212 1.00 54.60 487 TRP A C 1
ATOM 3484 O O . TRP A 1 487 ? 101.617 26.633 81.613 1.00 54.35 487 TRP A O 1
ATOM 3495 N N . ALA A 1 488 ? 103.337 25.554 82.654 1.00 55.28 488 ALA A N 1
ATOM 3496 C CA . ALA A 1 488 ? 104.292 26.643 82.642 1.00 55.79 488 ALA A CA 1
ATOM 3497 C C . ALA A 1 488 ? 105.448 26.393 81.657 1.00 55.93 488 ALA A C 1
ATOM 3498 O O . ALA A 1 488 ? 106.216 25.455 81.829 1.00 55.67 488 ALA A O 1
ATOM 3500 N N . ARG A 1 489 ? 105.571 27.239 80.641 1.00 56.30 489 ARG A N 1
ATOM 3501 C CA . ARG A 1 489 ? 106.621 27.111 79.641 1.00 56.79 489 ARG A CA 1
ATOM 3502 C C . ARG A 1 489 ? 107.900 27.773 80.114 1.00 56.57 489 ARG A C 1
ATOM 3503 O O . ARG A 1 489 ? 107.884 28.923 80.496 1.00 56.35 489 ARG A O 1
ATOM 3511 N N . ASP A 1 490 ? 109.019 27.066 80.072 1.00 56.60 490 ASP A N 1
ATOM 3512 C CA . ASP A 1 490 ? 110.305 27.730 80.287 1.00 56.67 490 ASP A CA 1
ATOM 3513 C C . ASP A 1 490 ? 110.763 28.428 79.014 1.00 56.35 490 ASP A C 1
ATOM 3514 O O . ASP A 1 490 ? 111.362 29.496 79.082 1.00 55.91 490 ASP A O 1
ATOM 3519 N N . ARG A 1 491 ? 110.499 27.809 77.857 1.00 55.95 491 ARG A N 1
ATOM 3520 C CA . ARG A 1 491 ? 111.196 28.182 76.615 1.00 55.34 491 ARG A CA 1
ATOM 3521 C C . ARG A 1 491 ? 110.596 27.559 75.386 1.00 54.50 491 ARG A C 1
ATOM 3522 O O . ARG A 1 491 ? 110.514 26.318 75.305 1.00 55.05 491 ARG A O 1
ATOM 3530 N N . ARG A 1 492 ? 110.161 28.406 74.449 1.00 52.85 492 ARG A N 1
ATOM 3531 C CA . ARG A 1 492 ? 109.860 27.962 73.091 1.00 52.16 492 ARG A CA 1
ATOM 3532 C C . ARG A 1 492 ? 111.076 28.132 72.202 1.00 52.15 492 ARG A C 1
ATOM 3533 O O . ARG A 1 492 ? 111.562 29.254 72.044 1.00 52.22 492 ARG A O 1
ATOM 3541 N N . PHE A 1 493 ? 111.567 27.019 71.638 1.00 50.89 493 PHE A N 1
ATOM 3542 C CA . PHE A 1 493 ? 112.603 27.069 70.629 1.00 49.41 493 PHE A CA 1
ATOM 3543 C C . PHE A 1 493 ? 111.954 27.233 69.249 1.00 50.36 493 PHE A C 1
ATOM 3544 O O . PHE A 1 493 ? 110.847 26.723 68.984 1.00 49.10 493 PHE A O 1
ATOM 3552 N N . GLU A 1 494 ? 112.644 27.966 68.373 1.00 50.76 494 GLU A N 1
ATOM 3553 C CA . GLU A 1 494 ? 112.131 28.219 67.038 1.00 51.49 494 GLU A CA 1
ATOM 3554 C C . GLU A 1 494 ? 113.213 27.843 66.049 1.00 51.60 494 GLU A C 1
ATOM 3555 O O . GLU A 1 494 ? 114.406 27.979 66.350 1.00 50.27 494 GLU A O 1
ATOM 3561 N N . PRO A 1 495 ? 112.799 27.376 64.858 1.00 52.44 495 PRO A N 1
ATOM 3562 C CA . PRO A 1 495 ? 113.751 26.890 63.860 1.00 53.85 495 PRO A CA 1
ATOM 3563 C C . PRO A 1 495 ? 114.545 28.070 63.312 1.00 55.05 495 PRO A C 1
ATOM 3564 O O . PRO A 1 495 ? 113.964 29.040 62.895 1.00 55.72 495 PRO A O 1
ATOM 3568 N N . HIS A 1 496 ? 115.862 27.987 63.377 1.00 56.40 496 HIS A N 1
ATOM 3569 C CA . HIS A 1 496 ? 116.743 29.032 62.907 1.00 57.94 496 HIS A CA 1
ATOM 3570 C C . HIS A 1 496 ? 117.945 28.348 62.255 1.00 57.44 496 HIS A C 1
ATOM 3571 O O . HIS A 1 496 ? 119.091 28.570 62.647 1.00 57.63 496 HIS A O 1
ATOM 3586 N N . ASP A 1 498 ? 119.528 27.346 58.363 1.00 55.23 498 ASP A N 1
ATOM 3587 C CA . ASP A 1 498 ? 119.390 27.530 56.925 1.00 54.93 498 ASP A CA 1
ATOM 3588 C C . ASP A 1 498 ? 118.748 26.289 56.267 1.00 54.39 498 ASP A C 1
ATOM 3589 O O . ASP A 1 498 ? 119.111 25.128 56.553 1.00 52.96 498 ASP A O 1
ATOM 3594 N N . GLU A 1 499 ? 117.766 26.536 55.415 1.00 54.07 499 GLU A N 1
ATOM 3595 C CA . GLU A 1 499 ? 117.079 25.440 54.752 1.00 54.57 499 GLU A CA 1
ATOM 3596 C C . GLU A 1 499 ? 118.039 24.529 53.954 1.00 54.24 499 GLU A C 1
ATOM 3597 O O . GLU A 1 499 ? 117.941 23.313 54.028 1.00 54.74 499 GLU A O 1
ATOM 3603 N N . ALA A 1 500 ? 118.977 25.104 53.215 1.00 53.40 500 ALA A N 1
ATOM 3604 C CA . ALA A 1 500 ? 119.939 24.298 52.479 1.00 52.50 500 ALA A CA 1
ATOM 3605 C C . ALA A 1 500 ? 120.677 23.290 53.373 1.00 51.80 500 ALA A C 1
ATOM 3606 O O . ALA A 1 500 ? 120.659 22.080 53.120 1.00 51.24 500 ALA A O 1
ATOM 3608 N N . THR A 1 501 ? 121.355 23.808 54.391 1.00 51.40 501 THR A N 1
ATOM 3609 C CA . THR A 1 501 ? 121.913 23.014 55.477 1.00 50.36 501 THR A CA 1
ATOM 3610 C C . THR A 1 501 ? 120.924 21.906 55.925 1.00 50.05 501 THR A C 1
ATOM 3611 O O . THR A 1 501 ? 121.260 20.717 55.904 1.00 50.48 501 THR A O 1
ATOM 3615 N N . ARG A 1 502 ? 119.701 22.288 56.274 1.00 48.99 502 ARG A N 1
ATOM 3616 C CA . ARG A 1 502 ? 118.687 21.319 56.659 1.00 48.27 502 ARG A CA 1
ATOM 3617 C C . ARG A 1 502 ? 118.542 20.196 55.641 1.00 47.54 502 ARG A C 1
ATOM 3618 O O . ARG A 1 502 ? 118.619 19.017 56.019 1.00 47.20 502 ARG A O 1
ATOM 3626 N N . LYS A 1 503 ? 118.355 20.542 54.359 1.00 46.37 503 LYS A N 1
ATOM 3627 C CA . LYS A 1 503 ? 118.197 19.507 53.351 1.00 45.39 503 LYS A CA 1
ATOM 3628 C C . LYS A 1 503 ? 119.350 18.514 53.478 1.00 44.36 503 LYS A C 1
ATOM 3629 O O . LYS A 1 503 ? 119.114 17.317 53.535 1.00 45.26 503 LYS A O 1
ATOM 3631 N N . VAL A 1 504 ? 120.572 19.017 53.576 1.00 43.06 504 VAL A N 1
ATOM 3632 C CA . VAL A 1 504 ? 121.778 18.187 53.571 1.00 42.95 504 VAL A CA 1
ATOM 3633 C C . VAL A 1 504 ? 121.799 17.184 54.741 1.00 42.65 504 VAL A C 1
ATOM 3634 O O . VAL A 1 504 ? 122.148 16.004 54.563 1.00 42.01 504 VAL A O 1
ATOM 3638 N N . LYS A 1 505 ? 121.448 17.689 55.922 1.00 41.93 505 LYS A N 1
ATOM 3639 C CA . LYS A 1 505 ? 121.402 16.897 57.144 1.00 41.91 505 LYS A CA 1
ATOM 3640 C C . LYS A 1 505 ? 120.318 15.801 57.063 1.00 40.62 505 LYS A C 1
ATOM 3641 O O . LYS A 1 505 ? 120.600 14.631 57.311 1.00 40.41 505 LYS A O 1
ATOM 3647 N N . LEU A 1 506 ? 119.108 16.191 56.677 1.00 39.31 506 LEU A N 1
ATOM 3648 C CA . LEU A 1 506 ? 117.999 15.244 56.494 1.00 38.16 506 LEU A CA 1
ATOM 3649 C C . LEU A 1 506 ? 118.249 14.151 55.474 1.00 36.98 506 LEU A C 1
ATOM 3650 O O . LEU A 1 506 ? 117.817 12.997 55.680 1.00 36.57 506 LEU A O 1
ATOM 3655 N N . LYS A 1 507 ? 118.930 14.500 54.382 1.00 36.83 507 LYS A N 1
ATOM 3656 C CA . LYS A 1 507 ? 119.249 13.517 53.320 1.00 36.17 507 LYS A CA 1
ATOM 3657 C C . LYS A 1 507 ? 120.307 12.523 53.793 1.00 35.55 507 LYS A C 1
ATOM 3658 O O . LYS A 1 507 ? 120.160 11.338 53.583 1.00 34.66 507 LYS A O 1
ATOM 3660 N N . GLY A 1 508 ? 121.328 13.012 54.487 1.00 35.47 508 GLY A N 1
ATOM 3661 C CA . GLY A 1 508 ? 122.368 12.140 55.085 1.00 36.69 508 GLY A CA 1
ATOM 3662 C C . GLY A 1 508 ? 121.817 11.129 56.120 1.00 36.63 508 GLY A C 1
ATOM 3663 O O . GLY A 1 508 ? 122.277 9.959 56.208 1.00 36.23 508 GLY A O 1
ATOM 3664 N N . TRP A 1 509 ? 120.835 11.561 56.897 1.00 35.97 509 TRP A N 1
ATOM 3665 C CA . TRP A 1 509 ? 120.221 10.630 57.814 1.00 36.55 509 TRP A CA 1
ATOM 3666 C C . TRP A 1 509 ? 119.374 9.573 57.103 1.00 35.41 509 TRP A C 1
ATOM 3667 O O . TRP A 1 509 ? 119.416 8.435 57.473 1.00 34.18 509 TRP A O 1
ATOM 3678 N N . ARG A 1 510 ? 118.637 9.946 56.059 1.00 35.75 510 ARG A N 1
ATOM 3679 C CA . ARG A 1 510 ? 117.822 8.963 55.349 1.00 35.52 510 ARG A CA 1
ATOM 3680 C C . ARG A 1 510 ? 118.710 7.940 54.713 1.00 35.13 510 ARG A C 1
ATOM 3681 O O . ARG A 1 510 ? 118.391 6.750 54.646 1.00 34.75 510 ARG A O 1
ATOM 3689 N N . SER A 1 511 ? 119.834 8.393 54.228 1.00 35.07 511 SER A N 1
ATOM 3690 C CA . SER A 1 511 ? 120.785 7.442 53.689 1.00 36.60 511 SER A CA 1
ATOM 3691 C C . SER A 1 511 ? 121.468 6.536 54.777 1.00 35.24 511 SER A C 1
ATOM 3692 O O . SER A 1 511 ? 121.603 5.329 54.577 1.00 35.58 511 SER A O 1
ATOM 3695 N N . ALA A 1 512 ? 121.791 7.086 55.950 1.00 34.03 512 ALA A N 1
ATOM 3696 C CA . ALA A 1 512 ? 122.200 6.256 57.103 1.00 32.31 512 ALA A CA 1
ATOM 3697 C C . ALA A 1 512 ? 121.133 5.190 57.456 1.00 31.14 512 ALA A C 1
ATOM 3698 O O . ALA A 1 512 ? 121.404 3.995 57.513 1.00 28.27 512 ALA A O 1
ATOM 3700 N N . VAL A 1 513 ? 119.898 5.617 57.614 1.00 30.26 513 VAL A N 1
ATOM 3701 C CA . VAL A 1 513 ? 118.831 4.676 57.852 1.00 30.84 513 VAL A CA 1
ATOM 3702 C C . VAL A 1 513 ? 118.749 3.526 56.817 1.00 32.18 513 VAL A C 1
ATOM 3703 O O . VAL A 1 513 ? 118.711 2.334 57.186 1.00 32.48 513 VAL A O 1
ATOM 3707 N N . LYS A 1 514 ? 118.723 3.857 55.524 1.00 32.68 514 LYS A N 1
ATOM 3708 C CA . LYS A 1 514 ? 118.586 2.829 54.495 1.00 34.66 514 LYS A CA 1
ATOM 3709 C C . LYS A 1 514 ? 119.714 1.829 54.605 1.00 34.87 514 LYS A C 1
ATOM 3710 O O . LYS A 1 514 ? 119.478 0.645 54.546 1.00 35.05 514 LYS A O 1
ATOM 3716 N N . ARG A 1 515 ? 120.929 2.333 54.775 1.00 36.00 515 ARG A N 1
ATOM 3717 C CA . ARG A 1 515 ? 122.105 1.486 54.876 1.00 37.65 515 ARG A CA 1
ATOM 3718 C C . ARG A 1 515 ? 122.061 0.550 56.077 1.00 37.64 515 ARG A C 1
ATOM 3719 O O . ARG A 1 515 ? 122.713 -0.537 56.046 1.00 38.16 515 ARG A O 1
ATOM 3727 N N . THR A 1 516 ? 121.312 0.957 57.118 1.00 36.08 516 THR A N 1
ATOM 3728 C CA . THR A 1 516 ? 121.201 0.185 58.362 1.00 34.79 516 THR A CA 1
ATOM 3729 C C . THR A 1 516 ? 120.056 -0.860 58.248 1.00 35.69 516 THR A C 1
ATOM 3730 O O . THR A 1 516 ? 120.171 -1.978 58.743 1.00 34.27 516 THR A O 1
ATOM 3734 N N . LEU A 1 517 ? 118.988 -0.502 57.538 1.00 36.30 517 LEU A N 1
ATOM 3735 C CA . LEU A 1 517 ? 117.819 -1.358 57.406 1.00 37.05 517 LEU A CA 1
ATOM 3736 C C . LEU A 1 517 ? 117.969 -2.460 56.376 1.00 39.26 517 LEU A C 1
ATOM 3737 O O . LEU A 1 517 ? 117.333 -3.509 56.500 1.00 39.26 517 LEU A O 1
ATOM 3742 N N . ILE A 1 518 ? 118.749 -2.194 55.320 1.00 41.32 518 ILE A N 1
ATOM 3743 C CA . ILE A 1 518 ? 118.883 -3.120 54.183 1.00 42.44 518 ILE A CA 1
ATOM 3744 C C . ILE A 1 518 ? 119.453 -4.489 54.592 1.00 42.63 518 ILE A C 1
ATOM 3745 O O . ILE A 1 518 ? 120.267 -4.566 55.509 1.00 42.06 518 ILE A O 1
ATOM 3750 N N . ALA A 1 519 ? 118.996 -5.554 53.928 1.00 42.98 519 ALA A N 1
ATOM 3751 C CA . ALA A 1 519 ? 119.594 -6.877 54.076 1.00 44.06 519 ALA A CA 1
ATOM 3752 C C . ALA A 1 519 ? 120.990 -6.907 53.473 1.00 44.29 519 ALA A C 1
ATOM 3753 O O . ALA A 1 519 ? 121.914 -7.478 54.052 1.00 44.80 519 ALA A O 1
ATOM 3755 N N . GLY B 1 26 ? 115.892 -14.671 154.430 1.00 48.15 26 GLY B N 1
ATOM 3756 C CA . GLY B 1 26 ? 114.531 -15.265 154.280 1.00 47.26 26 GLY B CA 1
ATOM 3757 C C . GLY B 1 26 ? 113.494 -14.438 153.513 1.00 46.31 26 GLY B C 1
ATOM 3758 O O . GLY B 1 26 ? 113.425 -14.486 152.282 1.00 46.27 26 GLY B O 1
ATOM 3759 N N . TYR B 1 27 ? 112.652 -13.739 154.263 1.00 45.10 27 TYR B N 1
ATOM 3760 C CA . TYR B 1 27 ? 111.545 -13.005 153.726 1.00 45.30 27 TYR B CA 1
ATOM 3761 C C . TYR B 1 27 ? 112.014 -11.695 153.084 1.00 44.13 27 TYR B C 1
ATOM 3762 O O . TYR B 1 27 ? 112.927 -11.040 153.579 1.00 44.30 27 TYR B O 1
ATOM 3771 N N . ILE B 1 28 ? 111.361 -11.358 151.978 1.00 42.13 28 ILE B N 1
ATOM 3772 C CA . ILE B 1 28 ? 111.644 -10.193 151.203 1.00 40.58 28 ILE B CA 1
ATOM 3773 C C . ILE B 1 28 ? 110.324 -9.527 150.892 1.00 38.74 28 ILE B C 1
ATOM 3774 O O . ILE B 1 28 ? 109.373 -10.195 150.505 1.00 37.95 28 ILE B O 1
ATOM 3779 N N . LEU B 1 29 ? 110.281 -8.215 151.079 1.00 36.92 29 LEU B N 1
ATOM 3780 C CA . LEU B 1 29 ? 109.110 -7.413 150.738 1.00 36.44 29 LEU B CA 1
ATOM 3781 C C . LEU B 1 29 ? 109.241 -6.708 149.363 1.00 35.94 29 LEU B C 1
ATOM 3782 O O . LEU B 1 29 ? 110.176 -5.915 149.136 1.00 36.38 29 LEU B O 1
ATOM 3787 N N . ALA B 1 30 ? 108.306 -7.003 148.470 1.00 33.97 30 ALA B N 1
ATOM 3788 C CA . ALA B 1 30 ? 108.217 -6.327 147.172 1.00 32.46 30 ALA B CA 1
ATOM 3789 C C . ALA B 1 30 ? 107.100 -5.348 147.204 1.00 31.24 30 ALA B C 1
ATOM 3790 O O . ALA B 1 30 ? 105.957 -5.757 147.368 1.00 31.06 30 ALA B O 1
ATOM 3792 N N . ILE B 1 31 ? 107.399 -4.055 147.066 1.00 31.07 31 ILE B N 1
ATOM 3793 C CA . ILE B 1 31 ? 106.331 -3.065 146.813 1.00 30.89 31 ILE B CA 1
ATOM 3794 C C . ILE B 1 31 ? 106.155 -2.842 145.284 1.00 31.45 31 ILE B C 1
ATOM 3795 O O . ILE B 1 31 ? 107.111 -2.544 144.585 1.00 30.54 31 ILE B O 1
ATOM 3800 N N . ASP B 1 32 ? 104.933 -3.012 144.787 1.00 31.90 32 ASP B N 1
ATOM 3801 C CA . ASP B 1 32 ? 104.634 -2.853 143.369 1.00 32.76 32 ASP B CA 1
ATOM 3802 C C . ASP B 1 32 ? 103.532 -1.849 143.260 1.00 32.91 32 ASP B C 1
ATOM 3803 O O . ASP B 1 32 ? 102.345 -2.172 143.370 1.00 33.05 32 ASP B O 1
ATOM 3808 N N . GLN B 1 33 ? 103.969 -0.602 143.066 1.00 33.33 33 GLN B N 1
ATOM 3809 C CA . GLN B 1 33 ? 103.114 0.554 143.013 1.00 32.24 33 GLN B CA 1
ATOM 3810 C C . GLN B 1 33 ? 102.766 0.777 141.553 1.00 33.06 33 GLN B C 1
ATOM 3811 O O . GLN B 1 33 ? 103.523 1.408 140.816 1.00 34.01 33 GLN B O 1
ATOM 3817 N N . GLY B 1 34 ? 101.611 0.239 141.139 1.00 32.58 34 GLY B N 1
ATOM 3818 C CA . GLY B 1 34 ? 101.168 0.276 139.763 1.00 31.19 34 GLY B CA 1
ATOM 3819 C C . GLY B 1 34 ? 100.324 1.449 139.340 1.00 31.42 34 GLY B C 1
ATOM 3820 O O . GLY B 1 34 ? 100.227 2.477 140.019 1.00 31.93 34 GLY B O 1
ATOM 3821 N N . THR B 1 35 ? 99.751 1.319 138.151 1.00 31.71 35 THR B N 1
ATOM 3822 C CA . THR B 1 35 ? 99.031 2.398 137.491 1.00 29.57 35 THR B CA 1
ATOM 3823 C C . THR B 1 35 ? 97.717 2.618 138.197 1.00 29.74 35 THR B C 1
ATOM 3824 O O . THR B 1 35 ? 97.324 3.773 138.493 1.00 29.13 35 THR B O 1
ATOM 3828 N N . THR B 1 36 ? 97.049 1.522 138.518 1.00 30.51 36 THR B N 1
ATOM 3829 C CA . THR B 1 36 ? 95.718 1.596 139.085 1.00 32.49 36 THR B CA 1
ATOM 3830 C C . THR B 1 36 ? 95.614 1.062 140.499 1.00 33.97 36 THR B C 1
ATOM 3831 O O . THR B 1 36 ? 94.628 1.316 141.205 1.00 35.15 36 THR B O 1
ATOM 3835 N N . SER B 1 37 ? 96.619 0.328 140.948 1.00 34.42 37 SER B N 1
ATOM 3836 C CA . SER B 1 37 ? 96.640 -0.049 142.341 1.00 34.12 37 SER B CA 1
ATOM 3837 C C . SER B 1 37 ? 98.026 -0.375 142.867 1.00 33.89 37 SER B C 1
ATOM 3838 O O . SER B 1 37 ? 98.951 -0.598 142.130 1.00 33.20 37 SER B O 1
ATOM 3841 N N . THR B 1 38 ? 98.140 -0.451 144.183 1.00 34.90 38 THR B N 1
ATOM 3842 C CA . THR B 1 38 ? 99.370 -0.806 144.782 1.00 35.13 38 THR B CA 1
ATOM 3843 C C . THR B 1 38 ? 99.312 -2.187 145.404 1.00 37.02 38 THR B C 1
ATOM 3844 O O . THR B 1 38 ? 98.512 -2.427 146.280 1.00 36.54 38 THR B O 1
ATOM 3848 N N . ARG B 1 39 ? 100.218 -3.052 144.980 1.00 38.75 39 ARG B N 1
ATOM 3849 C CA . ARG B 1 39 ? 100.400 -4.339 145.610 1.00 41.54 39 ARG B CA 1
ATOM 3850 C C . ARG B 1 39 ? 101.682 -4.410 146.450 1.00 41.95 39 ARG B C 1
ATOM 3851 O O . ARG B 1 39 ? 102.687 -3.802 146.087 1.00 42.87 39 ARG B O 1
ATOM 3859 N N . ALA B 1 40 ? 101.613 -5.166 147.559 1.00 41.86 40 ALA B N 1
ATOM 3860 C CA . ALA B 1 40 ? 102.747 -5.565 148.388 1.00 41.51 40 ALA B CA 1
ATOM 3861 C C . ALA B 1 40 ? 102.743 -7.101 148.590 1.00 41.89 40 ALA B C 1
ATOM 3862 O O . ALA B 1 40 ? 101.757 -7.670 149.055 1.00 42.16 40 ALA B O 1
ATOM 3864 N N . ILE B 1 41 ? 103.835 -7.769 148.231 1.00 41.80 41 ILE B N 1
ATOM 3865 C CA . ILE B 1 41 ? 103.951 -9.217 148.385 1.00 40.99 41 ILE B CA 1
ATOM 3866 C C . ILE B 1 41 ? 105.153 -9.526 149.240 1.00 41.21 41 ILE B C 1
ATOM 3867 O O . ILE B 1 41 ? 106.247 -9.048 148.946 1.00 42.01 41 ILE B O 1
ATOM 3872 N N . VAL B 1 42 ? 104.976 -10.351 150.270 1.00 41.50 42 VAL B N 1
ATOM 3873 C CA . VAL B 1 42 ? 106.108 -10.869 151.035 1.00 40.63 42 VAL B CA 1
ATOM 3874 C C . VAL B 1 42 ? 106.405 -12.224 150.471 1.00 41.11 42 VAL B C 1
ATOM 3875 O O . VAL B 1 42 ? 105.486 -13.013 150.328 1.00 40.37 42 VAL B O 1
ATOM 3879 N N . PHE B 1 43 ? 107.684 -12.475 150.152 1.00 41.60 43 PHE B N 1
ATOM 3880 C CA . PHE B 1 43 ? 108.167 -13.724 149.598 1.00 42.34 43 PHE B CA 1
ATOM 3881 C C . PHE B 1 43 ? 109.005 -14.398 150.654 1.00 43.82 43 PHE B C 1
ATOM 3882 O O . PHE B 1 43 ? 109.818 -13.719 151.338 1.00 43.50 43 PHE B O 1
ATOM 3890 N N . ASP B 1 44 ? 108.839 -15.712 150.804 1.00 44.51 44 ASP B N 1
ATOM 3891 C CA . ASP B 1 44 ? 109.590 -16.406 151.847 1.00 45.92 44 ASP B CA 1
ATOM 3892 C C . ASP B 1 44 ? 110.962 -16.805 151.346 1.00 46.57 44 ASP B C 1
ATOM 3893 O O . ASP B 1 44 ? 111.295 -16.581 150.173 1.00 46.94 44 ASP B O 1
ATOM 3898 N N . GLY B 1 45 ? 111.765 -17.408 152.223 1.00 47.58 45 GLY B N 1
ATOM 3899 C CA . GLY B 1 45 ? 113.096 -17.896 151.832 1.00 47.74 45 GLY B CA 1
ATOM 3900 C C . GLY B 1 45 ? 113.154 -18.843 150.644 1.00 48.25 45 GLY B C 1
ATOM 3901 O O . GLY B 1 45 ? 114.233 -19.027 150.088 1.00 48.98 45 GLY B O 1
ATOM 3902 N N . ASN B 1 46 ? 112.018 -19.444 150.254 1.00 48.58 46 ASN B N 1
ATOM 3903 C CA . ASN B 1 46 ? 111.939 -20.384 149.102 1.00 49.39 46 ASN B CA 1
ATOM 3904 C C . ASN B 1 46 ? 111.409 -19.775 147.759 1.00 49.57 46 ASN B C 1
ATOM 3905 O O . ASN B 1 46 ? 111.176 -20.500 146.779 1.00 48.86 46 ASN B O 1
ATOM 3910 N N . GLN B 1 47 ? 111.212 -18.454 147.759 1.00 49.74 47 GLN B N 1
ATOM 3911 C CA . GLN B 1 47 ? 110.772 -17.637 146.611 1.00 49.76 47 GLN B CA 1
ATOM 3912 C C . GLN B 1 47 ? 109.290 -17.766 146.302 1.00 49.49 47 GLN B C 1
ATOM 3913 O O . GLN B 1 47 ? 108.861 -17.559 145.135 1.00 49.40 47 GLN B O 1
ATOM 3919 N N . LYS B 1 48 ? 108.515 -18.088 147.344 1.00 48.32 48 LYS B N 1
ATOM 3920 C CA . LYS B 1 48 ? 107.081 -18.263 147.210 1.00 47.73 48 LYS B CA 1
ATOM 3921 C C . LYS B 1 48 ? 106.323 -17.191 147.929 1.00 47.34 48 LYS B C 1
ATOM 3922 O O . LYS B 1 48 ? 106.787 -16.684 148.948 1.00 47.78 48 LYS B O 1
ATOM 3924 N N . ILE B 1 49 ? 105.142 -16.857 147.395 1.00 46.82 49 ILE B N 1
ATOM 3925 C CA . ILE B 1 49 ? 104.314 -15.793 147.956 1.00 46.52 49 ILE B CA 1
ATOM 3926 C C . ILE B 1 49 ? 103.796 -16.241 149.315 1.00 46.63 49 ILE B C 1
ATOM 3927 O O . ILE B 1 49 ? 103.129 -17.286 149.404 1.00 46.69 49 ILE B O 1
ATOM 3932 N N . ALA B 1 50 ? 104.093 -15.461 150.350 1.00 46.03 50 ALA B N 1
ATOM 3933 C CA . ALA B 1 50 ? 103.627 -15.775 151.693 1.00 46.82 50 ALA B CA 1
ATOM 3934 C C . ALA B 1 50 ? 102.447 -14.933 152.116 1.00 47.35 50 ALA B C 1
ATOM 3935 O O . ALA B 1 50 ? 101.656 -15.357 152.960 1.00 48.17 50 ALA B O 1
ATOM 3937 N N . GLY B 1 51 ? 102.328 -13.734 151.558 1.00 47.20 51 GLY B N 1
ATOM 3938 C CA . GLY B 1 51 ? 101.258 -12.835 151.977 1.00 47.09 51 GLY B CA 1
ATOM 3939 C C . GLY B 1 51 ? 101.150 -11.626 151.085 1.00 47.74 51 GLY B C 1
ATOM 3940 O O . GLY B 1 51 ? 102.165 -10.988 150.760 1.00 48.56 51 GLY B O 1
ATOM 3941 N N . VAL B 1 52 ? 99.922 -11.296 150.707 1.00 47.47 52 VAL B N 1
ATOM 3942 C CA . VAL B 1 52 ? 99.680 -10.252 149.732 1.00 47.34 52 VAL B CA 1
ATOM 3943 C C . VAL B 1 52 ? 98.776 -9.160 150.281 1.00 47.63 52 VAL B C 1
ATOM 3944 O O . VAL B 1 52 ? 97.805 -9.444 150.994 1.00 48.22 52 VAL B O 1
ATOM 3948 N N . GLY B 1 53 ? 99.111 -7.915 149.933 1.00 47.53 53 GLY B N 1
ATOM 3949 C CA . GLY B 1 53 ? 98.237 -6.753 150.144 1.00 47.51 53 GLY B CA 1
ATOM 3950 C C . GLY B 1 53 ? 98.014 -5.957 148.860 1.00 46.89 53 GLY B C 1
ATOM 3951 O O . GLY B 1 53 ? 98.936 -5.702 148.119 1.00 46.45 53 GLY B O 1
ATOM 3952 N N . GLN B 1 54 ? 96.782 -5.558 148.606 1.00 47.36 54 GLN B N 1
ATOM 3953 C CA . GLN B 1 54 ? 96.443 -4.869 147.372 1.00 47.66 54 GLN B CA 1
ATOM 3954 C C . GLN B 1 54 ? 95.410 -3.799 147.639 1.00 47.65 54 GLN B C 1
ATOM 3955 O O . GLN B 1 54 ? 94.520 -3.977 148.450 1.00 48.52 54 GLN B O 1
ATOM 3961 N N . LYS B 1 55 ? 95.512 -2.685 146.938 1.00 47.84 55 LYS B N 1
ATOM 3962 C CA . LYS B 1 55 ? 94.693 -1.536 147.211 1.00 47.98 55 LYS B CA 1
ATOM 3963 C C . LYS B 1 55 ? 94.689 -0.587 146.001 1.00 47.83 55 LYS B C 1
ATOM 3964 O O . LYS B 1 55 ? 95.753 -0.020 145.602 1.00 46.38 55 LYS B O 1
ATOM 3970 N N . GLU B 1 56 ? 93.481 -0.425 145.438 1.00 46.83 56 GLU B N 1
ATOM 3971 C CA . GLU B 1 56 ? 93.203 0.569 144.422 1.00 46.76 56 GLU B CA 1
ATOM 3972 C C . GLU B 1 56 ? 93.288 1.937 145.004 1.00 46.40 56 GLU B C 1
ATOM 3973 O O . GLU B 1 56 ? 93.067 2.128 146.204 1.00 48.11 56 GLU B O 1
ATOM 3979 N N . PHE B 1 57 ? 93.630 2.893 144.149 1.00 44.56 57 PHE B N 1
ATOM 3980 C CA . PHE B 1 57 ? 93.652 4.289 144.512 1.00 42.97 57 PHE B CA 1
ATOM 3981 C C . PHE B 1 57 ? 92.969 5.041 143.366 1.00 42.18 57 PHE B C 1
ATOM 3982 O O . PHE B 1 57 ? 92.746 4.445 142.314 1.00 42.56 57 PHE B O 1
ATOM 3990 N N . LYS B 1 58 ? 92.616 6.314 143.566 1.00 41.08 58 LYS B N 1
ATOM 3991 C CA . LYS B 1 58 ? 91.849 7.098 142.564 1.00 40.37 58 LYS B CA 1
ATOM 3992 C C . LYS B 1 58 ? 92.638 7.536 141.296 1.00 39.41 58 LYS B C 1
ATOM 3993 O O . LYS B 1 58 ? 93.759 8.000 141.397 1.00 38.14 58 LYS B O 1
ATOM 3999 N N . GLN B 1 59 ? 92.001 7.419 140.129 1.00 38.68 59 GLN B N 1
ATOM 4000 C CA . GLN B 1 59 ? 92.508 7.929 138.865 1.00 38.35 59 GLN B CA 1
ATOM 4001 C C . GLN B 1 59 ? 91.824 9.245 138.549 1.00 38.80 59 GLN B C 1
ATOM 4002 O O . GLN B 1 59 ? 90.600 9.277 138.256 1.00 39.03 59 GLN B O 1
ATOM 4008 N N . HIS B 1 60 ? 92.570 10.344 138.602 1.00 37.81 60 HIS B N 1
ATOM 4009 C CA . HIS B 1 60 ? 91.970 11.642 138.279 1.00 37.31 60 HIS B CA 1
ATOM 4010 C C . HIS B 1 60 ? 92.166 12.006 136.829 1.00 37.38 60 HIS B C 1
ATOM 4011 O O . HIS B 1 60 ? 93.229 11.767 136.242 1.00 36.62 60 HIS B O 1
ATOM 4018 N N . PHE B 1 61 ? 91.121 12.584 136.256 1.00 37.44 61 PHE B N 1
ATOM 4019 C CA . PHE B 1 61 ? 91.098 12.927 134.854 1.00 37.77 61 PHE B CA 1
ATOM 4020 C C . PHE B 1 61 ? 90.647 14.352 134.804 1.00 38.09 61 PHE B C 1
ATOM 4021 O O . PHE B 1 61 ? 89.470 14.619 134.637 1.00 38.44 61 PHE B O 1
ATOM 4029 N N . PRO B 1 62 ? 91.581 15.291 134.933 1.00 38.88 62 PRO B N 1
ATOM 4030 C CA . PRO B 1 62 ? 91.070 16.659 134.962 1.00 39.71 62 PRO B CA 1
ATOM 4031 C C . PRO B 1 62 ? 90.580 17.165 133.613 1.00 41.16 62 PRO B C 1
ATOM 4032 O O . PRO B 1 62 ? 89.814 18.124 133.582 1.00 41.73 62 PRO B O 1
ATOM 4036 N N . LYS B 1 63 ? 91.042 16.558 132.517 1.00 42.13 63 LYS B N 1
ATOM 4037 C CA . LYS B 1 63 ? 90.600 16.905 131.164 1.00 42.90 63 LYS B CA 1
ATOM 4038 C C . LYS B 1 63 ? 90.795 15.668 130.294 1.00 42.65 63 LYS B C 1
ATOM 4039 O O . LYS B 1 63 ? 91.547 14.770 130.656 1.00 42.93 63 LYS B O 1
ATOM 4045 N N . SER B 1 64 ? 90.147 15.637 129.129 1.00 42.44 64 SER B N 1
ATOM 4046 C CA . SER B 1 64 ? 90.317 14.526 128.164 1.00 41.65 64 SER B CA 1
ATOM 4047 C C . SER B 1 64 ? 91.820 14.378 127.833 1.00 39.44 64 SER B C 1
ATOM 4048 O O . SER B 1 64 ? 92.457 15.317 127.354 1.00 37.38 64 SER B O 1
ATOM 4051 N N . GLY B 1 65 ? 92.376 13.199 128.087 1.00 38.06 65 GLY B N 1
ATOM 4052 C CA . GLY B 1 65 ? 93.817 12.968 127.881 1.00 36.26 65 GLY B CA 1
ATOM 4053 C C . GLY B 1 65 ? 94.725 13.241 129.074 1.00 35.85 65 GLY B C 1
ATOM 4054 O O . GLY B 1 65 ? 95.876 12.803 129.074 1.00 36.77 65 GLY B O 1
ATOM 4055 N N . TRP B 1 66 ? 94.223 13.945 130.094 1.00 34.67 66 TRP B N 1
ATOM 4056 C CA . TRP B 1 66 ? 94.983 14.177 131.334 1.00 33.44 66 TRP B CA 1
ATOM 4057 C C . TRP B 1 66 ? 94.716 13.104 132.379 1.00 32.33 66 TRP B C 1
ATOM 4058 O O . TRP B 1 66 ? 93.562 12.775 132.690 1.00 33.52 66 TRP B O 1
ATOM 4069 N N . VAL B 1 67 ? 95.798 12.575 132.940 1.00 31.01 67 VAL B N 1
ATOM 4070 C CA . VAL B 1 67 ? 95.733 11.554 133.944 1.00 29.07 67 VAL B CA 1
ATOM 4071 C C . VAL B 1 67 ? 96.673 11.947 135.094 1.00 31.06 67 VAL B C 1
ATOM 4072 O O . VAL B 1 67 ? 97.857 12.212 134.903 1.00 32.47 67 VAL B O 1
ATOM 4076 N N . GLU B 1 68 ? 96.109 12.055 136.289 1.00 31.88 68 GLU B N 1
ATOM 4077 C CA . GLU B 1 68 ? 96.853 12.435 137.462 1.00 33.05 68 GLU B CA 1
ATOM 4078 C C . GLU B 1 68 ? 96.542 11.443 138.606 1.00 33.25 68 GLU B C 1
ATOM 4079 O O . GLU B 1 68 ? 95.493 10.775 138.613 1.00 33.14 68 GLU B O 1
ATOM 4085 N N . HIS B 1 69 ? 97.479 11.355 139.543 1.00 32.96 69 HIS B N 1
ATOM 4086 C CA . HIS B 1 69 ? 97.374 10.551 140.768 1.00 33.32 69 HIS B CA 1
ATOM 4087 C C . HIS B 1 69 ? 97.659 11.462 141.977 1.00 33.50 69 HIS B C 1
ATOM 4088 O O . HIS B 1 69 ? 98.625 12.272 141.952 1.00 34.31 69 HIS B O 1
ATOM 4095 N N . ASP B 1 70 ? 96.853 11.308 143.022 1.00 34.04 70 ASP B N 1
ATOM 4096 C CA . ASP B 1 70 ? 97.150 11.870 144.364 1.00 34.67 70 ASP B CA 1
ATOM 4097 C C . ASP B 1 70 ? 98.350 11.155 144.986 1.00 33.35 70 ASP B C 1
ATOM 4098 O O . ASP B 1 70 ? 98.216 10.020 145.433 1.00 35.21 70 ASP B O 1
ATOM 4103 N N . PRO B 1 71 ? 99.502 11.789 144.999 1.00 31.88 71 PRO B N 1
ATOM 4104 C CA . PRO B 1 71 ? 100.682 11.215 145.607 1.00 33.09 71 PRO B CA 1
ATOM 4105 C C . PRO B 1 71 ? 100.561 10.797 147.075 1.00 34.39 71 PRO B C 1
ATOM 4106 O O . PRO B 1 71 ? 101.383 9.961 147.510 1.00 35.71 71 PRO B O 1
ATOM 4110 N N . GLU B 1 72 ? 99.645 11.408 147.841 1.00 34.82 72 GLU B N 1
ATOM 4111 C CA . GLU B 1 72 ? 99.445 11.056 149.260 1.00 35.84 72 GLU B CA 1
ATOM 4112 C C . GLU B 1 72 ? 98.712 9.767 149.360 1.00 36.46 72 GLU B C 1
ATOM 4113 O O . GLU B 1 72 ? 98.988 8.950 150.242 1.00 37.76 72 GLU B O 1
ATOM 4119 N N . GLU B 1 73 ? 97.716 9.622 148.493 1.00 36.78 73 GLU B N 1
ATOM 4120 C CA . GLU B 1 73 ? 96.889 8.448 148.431 1.00 37.36 73 GLU B CA 1
ATOM 4121 C C . GLU B 1 73 ? 97.733 7.236 148.024 1.00 37.40 73 GLU B C 1
ATOM 4122 O O . GLU B 1 73 ? 97.599 6.132 148.586 1.00 38.16 73 GLU B O 1
ATOM 4128 N N . ILE B 1 74 ? 98.614 7.453 147.062 1.00 36.80 74 ILE B N 1
ATOM 4129 C CA . ILE B 1 74 ? 99.490 6.384 146.594 1.00 36.12 74 ILE B CA 1
ATOM 4130 C C . ILE B 1 74 ? 100.385 5.963 147.770 1.00 35.68 74 ILE B C 1
ATOM 4131 O O . ILE B 1 74 ? 100.574 4.756 148.012 1.00 33.46 74 ILE B O 1
ATOM 4136 N N . TRP B 1 75 ? 100.885 6.973 148.493 1.00 34.85 75 TRP B N 1
ATOM 4137 C CA . TRP B 1 75 ? 101.685 6.747 149.685 1.00 36.23 75 TRP B CA 1
ATOM 4138 C C . TRP B 1 75 ? 100.905 5.957 150.771 1.00 37.17 75 TRP B C 1
ATOM 4139 O O . TRP B 1 75 ? 101.312 4.876 151.140 1.00 37.59 75 TRP B O 1
ATOM 4150 N N . GLN B 1 76 ? 99.765 6.465 151.226 1.00 38.26 76 GLN B N 1
ATOM 4151 C CA . GLN B 1 76 ? 98.907 5.719 152.159 1.00 39.77 76 GLN B CA 1
ATOM 4152 C C . GLN B 1 76 ? 98.702 4.263 151.741 1.00 40.12 76 GLN B C 1
ATOM 4153 O O . GLN B 1 76 ? 98.655 3.343 152.549 1.00 41.78 76 GLN B O 1
ATOM 4159 N N . THR B 1 77 ? 98.634 4.076 150.440 1.00 40.01 77 THR B N 1
ATOM 4160 C CA . THR B 1 77 ? 98.302 2.834 149.831 1.00 38.77 77 THR B CA 1
ATOM 4161 C C . THR B 1 77 ? 99.479 1.877 149.955 1.00 37.73 77 THR B C 1
ATOM 4162 O O . THR B 1 77 ? 99.262 0.675 150.096 1.00 38.60 77 THR B O 1
ATOM 4166 N N . VAL B 1 78 ? 100.707 2.402 149.957 1.00 35.98 78 VAL B N 1
ATOM 4167 C CA . VAL B 1 78 ? 101.920 1.599 150.130 1.00 35.64 78 VAL B CA 1
ATOM 4168 C C . VAL B 1 78 ? 102.034 1.070 151.560 1.00 37.87 78 VAL B C 1
ATOM 4169 O O . VAL B 1 78 ? 102.412 -0.073 151.785 1.00 37.97 78 VAL B O 1
ATOM 4173 N N . VAL B 1 79 ? 101.694 1.924 152.514 1.00 39.43 79 VAL B N 1
ATOM 4174 C CA . VAL B 1 79 ? 101.804 1.643 153.941 1.00 41.77 79 VAL B CA 1
ATOM 4175 C C . VAL B 1 79 ? 100.770 0.579 154.349 1.00 42.79 79 VAL B C 1
ATOM 4176 O O . VAL B 1 79 ? 101.125 -0.431 154.949 1.00 42.40 79 VAL B O 1
ATOM 4180 N N . SER B 1 80 ? 99.502 0.790 153.971 1.00 44.44 80 SER B N 1
ATOM 4181 C CA . SER B 1 80 ? 98.440 -0.176 154.312 1.00 45.91 80 SER B CA 1
ATOM 4182 C C . SER B 1 80 ? 98.656 -1.519 153.674 1.00 46.04 80 SER B C 1
ATOM 4183 O O . SER B 1 80 ? 98.378 -2.558 154.266 1.00 47.83 80 SER B O 1
ATOM 4186 N N . THR B 1 81 ? 99.153 -1.502 152.460 1.00 45.61 81 THR B N 1
ATOM 4187 C CA . THR B 1 81 ? 99.237 -2.715 151.680 1.00 44.65 81 THR B CA 1
ATOM 4188 C C . THR B 1 81 ? 100.419 -3.538 152.159 1.00 44.33 81 THR B C 1
ATOM 4189 O O . THR B 1 81 ? 100.359 -4.761 152.147 1.00 44.43 81 THR B O 1
ATOM 4193 N N . VAL B 1 82 ? 101.484 -2.849 152.590 1.00 43.74 82 VAL B N 1
ATOM 4194 C CA . VAL B 1 82 ? 102.638 -3.446 153.253 1.00 43.21 82 VAL B CA 1
ATOM 4195 C C . VAL B 1 82 ? 102.296 -4.113 154.599 1.00 44.12 82 VAL B C 1
ATOM 4196 O O . VAL B 1 82 ? 102.646 -5.259 154.808 1.00 43.23 82 VAL B O 1
ATOM 4200 N N . LYS B 1 83 ? 101.606 -3.396 155.493 1.00 45.02 83 LYS B N 1
ATOM 4201 C CA . LYS B 1 83 ? 101.079 -4.000 156.723 1.00 46.06 83 LYS B CA 1
ATOM 4202 C C . LYS B 1 83 ? 100.162 -5.189 156.407 1.00 47.49 83 LYS B C 1
ATOM 4203 O O . LYS B 1 83 ? 100.358 -6.297 156.939 1.00 47.90 83 LYS B O 1
ATOM 4209 N N . GLU B 1 84 ? 99.210 -5.001 155.496 1.00 48.45 84 GLU B N 1
ATOM 4210 C CA . GLU B 1 84 ? 98.316 -6.101 155.132 1.00 49.77 84 GLU B CA 1
ATOM 4211 C C . GLU B 1 84 ? 99.060 -7.380 154.648 1.00 49.63 84 GLU B C 1
ATOM 4212 O O . GLU B 1 84 ? 98.613 -8.502 154.905 1.00 50.65 84 GLU B O 1
ATOM 4218 N N . ALA B 1 85 ? 100.193 -7.222 153.963 1.00 49.05 85 ALA B N 1
ATOM 4219 C CA . ALA B 1 85 ? 100.952 -8.384 153.459 1.00 48.38 85 ALA B CA 1
ATOM 4220 C C . ALA B 1 85 ? 101.711 -9.082 154.583 1.00 47.98 85 ALA B C 1
ATOM 4221 O O . ALA B 1 85 ? 101.870 -10.309 154.595 1.00 46.92 85 ALA B O 1
ATOM 4223 N N . ILE B 1 8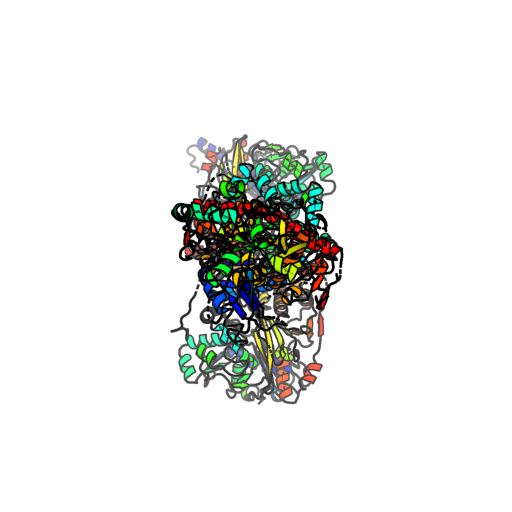6 ? 102.202 -8.279 155.517 1.00 48.22 86 ILE B N 1
ATOM 4224 C CA . ILE B 1 86 ? 102.882 -8.807 156.672 1.00 48.62 86 ILE B CA 1
ATOM 4225 C C . ILE B 1 86 ? 101.851 -9.529 157.579 1.00 49.43 86 ILE B C 1
ATOM 4226 O O . ILE B 1 86 ? 101.995 -10.712 157.865 1.00 48.90 86 ILE B O 1
ATOM 4231 N N . GLU B 1 87 ? 100.788 -8.840 157.976 1.00 50.60 87 GLU B N 1
ATOM 4232 C CA . GLU B 1 87 ? 99.752 -9.483 158.798 1.00 51.92 87 GLU B CA 1
ATOM 4233 C C . GLU B 1 87 ? 99.228 -10.775 158.142 1.00 52.49 87 GLU B C 1
ATOM 4234 O O . GLU B 1 87 ? 98.975 -11.758 158.833 1.00 53.08 87 GLU B O 1
ATOM 4236 N N . LYS B 1 88 ? 99.109 -10.780 156.813 1.00 53.02 88 LYS B N 1
ATOM 4237 C CA . LYS B 1 88 ? 98.737 -12.001 156.074 1.00 53.20 88 LYS B CA 1
ATOM 4238 C C . LYS B 1 88 ? 99.856 -13.026 155.950 1.00 53.19 88 LYS B C 1
ATOM 4239 O O . LYS B 1 88 ? 99.615 -14.138 155.482 1.00 55.29 88 LYS B O 1
ATOM 4245 N N . SER B 1 89 ? 101.078 -12.678 156.331 1.00 52.27 89 SER B N 1
ATOM 4246 C CA . SER B 1 89 ? 102.219 -13.583 156.112 1.00 52.22 89 SER B CA 1
ATOM 4247 C C . SER B 1 89 ? 102.531 -14.479 157.305 1.00 51.83 89 SER B C 1
ATOM 4248 O O . SER B 1 89 ? 103.181 -15.517 157.158 1.00 51.42 89 SER B O 1
ATOM 4251 N N . GLY B 1 90 ? 102.103 -14.048 158.488 1.00 51.91 90 GLY B N 1
ATOM 4252 C CA . GLY B 1 90 ? 102.285 -14.826 159.715 1.00 51.65 90 GLY B CA 1
ATOM 4253 C C . GLY B 1 90 ? 103.476 -14.325 160.510 1.00 51.15 90 GLY B C 1
ATOM 4254 O O . GLY B 1 90 ? 103.945 -15.005 161.421 1.00 50.67 90 GLY B O 1
ATOM 4255 N N . ILE B 1 91 ? 103.956 -13.132 160.157 1.00 50.44 91 ILE B N 1
ATOM 4256 C CA . ILE B 1 91 ? 105.292 -12.663 160.583 1.00 48.87 91 ILE B CA 1
ATOM 4257 C C . ILE B 1 91 ? 105.265 -11.193 161.034 1.00 47.89 91 ILE B C 1
ATOM 4258 O O . ILE B 1 91 ? 104.194 -10.574 161.091 1.00 46.87 91 ILE B O 1
ATOM 4263 N N . THR B 1 92 ? 106.435 -10.649 161.375 1.00 47.71 92 THR B N 1
ATOM 4264 C CA . THR B 1 92 ? 106.565 -9.224 161.693 1.00 48.17 92 THR B CA 1
ATOM 4265 C C . THR B 1 92 ? 107.545 -8.457 160.811 1.00 47.50 92 THR B C 1
ATOM 4266 O O . THR B 1 92 ? 108.486 -9.017 160.255 1.00 46.42 92 THR B O 1
ATOM 4270 N N . ALA B 1 93 ? 107.374 -7.137 160.785 1.00 47.40 93 ALA B N 1
ATOM 4271 C CA . ALA B 1 93 ? 108.247 -6.308 159.999 1.00 47.07 93 ALA B CA 1
ATOM 4272 C C . ALA B 1 93 ? 109.724 -6.638 160.248 1.00 47.05 93 ALA B C 1
ATOM 4273 O O . ALA B 1 93 ? 110.551 -6.452 159.345 1.00 46.82 93 ALA B O 1
ATOM 4275 N N . ASN B 1 94 ? 110.046 -7.155 161.443 1.00 46.44 94 ASN B N 1
ATOM 4276 C CA . ASN B 1 94 ? 111.432 -7.466 161.816 1.00 46.55 94 ASN B CA 1
ATOM 4277 C C . ASN B 1 94 ? 111.978 -8.722 161.169 1.00 46.17 94 ASN B C 1
ATOM 4278 O O . ASN B 1 94 ? 113.165 -8.990 161.279 1.00 46.21 94 ASN B O 1
ATOM 4283 N N . ASP B 1 95 ? 111.115 -9.517 160.549 1.00 45.50 95 ASP B N 1
ATOM 4284 C CA . ASP B 1 95 ? 111.534 -10.743 159.876 1.00 45.70 95 ASP B CA 1
ATOM 4285 C C . ASP B 1 95 ? 111.877 -10.507 158.379 1.00 45.31 95 ASP B C 1
ATOM 4286 O O . ASP B 1 95 ? 112.336 -11.419 157.694 1.00 44.28 95 ASP B O 1
ATOM 4291 N N . ILE B 1 96 ? 111.632 -9.281 157.877 1.00 45.37 96 ILE B N 1
ATOM 4292 C CA . ILE B 1 96 ? 111.921 -8.942 156.455 1.00 44.10 96 ILE B CA 1
ATOM 4293 C C . ILE B 1 96 ? 113.372 -8.543 156.356 1.00 43.29 96 ILE B C 1
ATOM 4294 O O . ILE B 1 96 ? 113.807 -7.565 156.957 1.00 43.05 96 ILE B O 1
ATOM 4299 N N . ALA B 1 97 ? 114.148 -9.319 155.629 1.00 42.67 97 ALA B N 1
ATOM 4300 C CA . ALA B 1 97 ? 115.580 -9.025 155.568 1.00 41.55 97 ALA B CA 1
ATOM 4301 C C . ALA B 1 97 ? 115.839 -7.839 154.651 1.00 40.87 97 ALA B C 1
ATOM 4302 O O . ALA B 1 97 ? 116.817 -7.099 154.848 1.00 41.14 97 ALA B O 1
ATOM 4304 N N . ALA B 1 98 ? 115.010 -7.690 153.613 1.00 39.17 98 ALA B N 1
ATOM 4305 C CA . ALA B 1 98 ? 115.129 -6.531 152.702 1.00 36.72 98 ALA B CA 1
ATOM 4306 C C . ALA B 1 98 ? 113.871 -6.182 151.908 1.00 35.20 98 ALA B C 1
ATOM 4307 O O . ALA B 1 98 ? 112.944 -6.975 151.773 1.00 34.33 98 ALA B O 1
ATOM 4309 N N . ILE B 1 99 ? 113.851 -4.967 151.400 1.00 35.16 99 ILE B N 1
ATOM 4310 C CA . ILE B 1 99 ? 112.751 -4.490 150.557 1.00 34.54 99 ILE B CA 1
ATOM 4311 C C . ILE B 1 99 ? 113.228 -4.371 149.100 1.00 35.02 99 ILE B C 1
ATOM 4312 O O . ILE B 1 99 ? 114.375 -3.977 148.854 1.00 36.33 99 ILE B O 1
ATOM 4317 N N . GLY B 1 100 ? 112.379 -4.744 148.147 1.00 34.66 100 GLY B N 1
ATOM 4318 C CA . GLY B 1 100 ? 112.577 -4.365 146.746 1.00 33.50 100 GLY B CA 1
ATOM 4319 C C . GLY B 1 100 ? 111.424 -3.450 146.379 1.00 33.85 100 GLY B C 1
ATOM 4320 O O . GLY B 1 100 ? 110.289 -3.645 146.874 1.00 33.26 100 GLY B O 1
ATOM 4321 N N . ILE B 1 101 ? 111.671 -2.459 145.519 1.00 32.53 101 ILE B N 1
ATOM 4322 C CA . ILE B 1 101 ? 110.591 -1.536 145.096 1.00 31.66 101 ILE B CA 1
ATOM 4323 C C . ILE B 1 101 ? 110.492 -1.459 143.585 1.00 31.83 101 ILE B C 1
ATOM 4324 O O . ILE B 1 101 ? 111.515 -1.326 142.927 1.00 30.56 101 ILE B O 1
ATOM 4329 N N . THR B 1 102 ? 109.269 -1.533 143.050 1.00 32.14 102 THR B N 1
ATOM 4330 C CA . THR B 1 102 ? 109.000 -1.352 141.616 1.00 32.71 102 THR B CA 1
ATOM 4331 C C . THR B 1 102 ? 107.751 -0.532 141.433 1.00 32.33 102 THR B C 1
ATOM 4332 O O . THR B 1 102 ? 106.955 -0.425 142.339 1.00 33.62 102 THR B O 1
ATOM 4336 N N . ASN B 1 103 ? 107.569 0.039 140.248 1.00 31.34 103 ASN B N 1
ATOM 4337 C CA . ASN B 1 103 ? 106.594 1.083 140.053 1.00 29.96 103 ASN B CA 1
ATOM 4338 C C . ASN B 1 103 ? 106.215 1.320 138.600 1.00 29.50 103 ASN B C 1
ATOM 4339 O O . ASN B 1 103 ? 107.037 1.157 137.702 1.00 29.00 103 ASN B O 1
ATOM 4344 N N . GLN B 1 104 ? 104.979 1.757 138.390 1.00 28.62 104 GLN B N 1
ATOM 4345 C CA . GLN B 1 104 ? 104.580 2.394 137.125 1.00 27.80 104 GLN B CA 1
ATOM 4346 C C . GLN B 1 104 ? 105.647 3.436 136.756 1.00 27.43 104 GLN B C 1
ATOM 4347 O O . GLN B 1 104 ? 105.982 4.309 137.588 1.00 26.61 104 GLN B O 1
ATOM 4353 N N . ARG B 1 105 ? 106.124 3.392 135.501 1.00 25.51 105 ARG B N 1
ATOM 4354 C CA . ARG B 1 105 ? 107.267 4.138 135.127 1.00 24.24 105 ARG B CA 1
ATOM 4355 C C . ARG B 1 105 ? 106.783 5.451 134.618 1.00 24.52 105 ARG B C 1
ATOM 4356 O O . ARG B 1 105 ? 105.573 5.683 134.534 1.00 24.87 105 ARG B O 1
ATOM 4364 N N . GLU B 1 106 ? 107.735 6.324 134.307 1.00 24.54 106 GLU B N 1
ATOM 4365 C CA . GLU B 1 106 ? 107.493 7.654 133.711 1.00 24.77 106 GLU B CA 1
ATOM 4366 C C . GLU B 1 106 ? 106.751 8.626 134.567 1.00 25.31 106 GLU B C 1
ATOM 4367 O O . GLU B 1 106 ? 107.117 9.806 134.613 1.00 24.49 106 GLU B O 1
ATOM 4373 N N . THR B 1 107 ? 105.677 8.159 135.199 1.00 26.37 107 THR B N 1
ATOM 4374 C CA . THR B 1 107 ? 104.915 8.997 136.140 1.00 28.03 107 THR B CA 1
ATOM 4375 C C . THR B 1 107 ? 105.822 9.925 137.007 1.00 27.69 107 THR B C 1
ATOM 4376 O O . THR B 1 107 ? 106.845 9.486 137.497 1.00 27.26 107 THR B O 1
ATOM 4380 N N . VAL B 1 108 ? 105.470 11.203 137.123 1.00 29.30 108 VAL B N 1
ATOM 4381 C CA . VAL B 1 108 ? 106.394 12.241 137.671 1.00 30.63 108 VAL B CA 1
ATOM 4382 C C . VAL B 1 108 ? 105.772 12.847 138.940 1.00 31.05 108 VAL B C 1
ATOM 4383 O O . VAL B 1 108 ? 104.581 13.237 138.913 1.00 30.50 108 VAL B O 1
ATOM 4387 N N . VAL B 1 109 ? 106.537 12.851 140.046 1.00 30.41 109 VAL B N 1
ATOM 4388 C CA . VAL B 1 109 ? 106.136 13.598 141.217 1.00 31.09 109 VAL B CA 1
ATOM 4389 C C . VAL B 1 109 ? 107.149 14.720 141.390 1.00 31.31 109 VAL B C 1
ATOM 4390 O O . VAL B 1 109 ? 108.324 14.536 141.156 1.00 30.80 109 VAL B O 1
ATOM 4394 N N . VAL B 1 110 ? 106.673 15.907 141.725 1.00 32.79 110 VAL B N 1
ATOM 4395 C CA . VAL B 1 110 ? 107.601 16.950 142.156 1.00 34.64 110 VAL B CA 1
ATOM 4396 C C . VAL B 1 110 ? 107.275 17.437 143.594 1.00 35.08 110 VAL B C 1
ATOM 4397 O O . VAL B 1 110 ? 106.180 17.918 143.856 1.00 35.62 110 VAL B O 1
ATOM 4401 N N . TRP B 1 111 ? 108.238 17.327 144.508 1.00 34.51 111 TRP B N 1
ATOM 4402 C CA . TRP B 1 111 ? 107.984 17.759 145.872 1.00 34.81 111 TRP B CA 1
ATOM 4403 C C . TRP B 1 111 ? 109.043 18.680 146.550 1.00 35.40 111 TRP B C 1
ATOM 4404 O O . TRP B 1 111 ? 110.266 18.705 146.215 1.00 34.99 111 TRP B O 1
ATOM 4415 N N . ASP B 1 112 ? 108.551 19.439 147.512 1.00 36.81 112 ASP B N 1
ATOM 4416 C CA . ASP B 1 112 ? 109.422 20.284 148.353 1.00 40.01 112 ASP B CA 1
ATOM 4417 C C . ASP B 1 112 ? 110.490 19.439 149.021 1.00 39.55 112 ASP B C 1
ATOM 4418 O O . ASP B 1 112 ? 110.170 18.478 149.649 1.00 39.53 112 ASP B O 1
ATOM 4423 N N . ARG B 1 113 ? 111.749 19.784 148.838 1.00 41.12 113 ARG B N 1
ATOM 4424 C CA . ARG B 1 113 ? 112.851 19.047 149.452 1.00 43.97 113 ARG B CA 1
ATOM 4425 C C . ARG B 1 113 ? 112.754 19.028 150.998 1.00 45.76 113 ARG B C 1
ATOM 4426 O O . ARG B 1 113 ? 113.108 18.022 151.633 1.00 47.18 113 ARG B O 1
ATOM 4434 N N . GLU B 1 114 ? 112.231 20.095 151.598 1.00 46.44 114 GLU B N 1
ATOM 4435 C CA . GLU B 1 114 ? 112.195 20.196 153.063 1.00 47.57 114 GLU B CA 1
ATOM 4436 C C . GLU B 1 114 ? 110.999 19.535 153.717 1.00 47.27 114 GLU B C 1
ATOM 4437 O O . GLU B 1 114 ? 111.183 18.711 154.601 1.00 47.53 114 GLU B O 1
ATOM 4443 N N . THR B 1 115 ? 109.784 19.882 153.283 1.00 47.19 115 THR B N 1
ATOM 4444 C CA . THR B 1 115 ? 108.544 19.334 153.859 1.00 46.50 115 THR B CA 1
ATOM 4445 C C . THR B 1 115 ? 108.154 17.977 153.252 1.00 46.22 115 THR B C 1
ATOM 4446 O O . THR B 1 115 ? 107.320 17.224 153.820 1.00 46.41 115 THR B O 1
ATOM 4450 N N . GLY B 1 116 ? 108.705 17.696 152.071 1.00 44.70 116 GLY B N 1
ATOM 4451 C CA . GLY B 1 116 ? 108.306 16.509 151.317 1.00 44.42 116 GLY B CA 1
ATOM 4452 C C . GLY B 1 116 ? 106.953 16.548 150.627 1.00 43.58 116 GLY B C 1
ATOM 4453 O O . GLY B 1 116 ? 106.597 15.594 149.929 1.00 44.34 116 GLY B O 1
ATOM 4454 N N . LYS B 1 117 ? 106.205 17.637 150.809 1.00 42.50 117 LYS B N 1
ATOM 4455 C CA . LYS B 1 117 ? 104.880 17.761 150.214 1.00 42.02 117 LYS B CA 1
ATOM 4456 C C . LYS B 1 117 ? 104.947 18.008 148.697 1.00 39.76 117 LYS B C 1
ATOM 4457 O O . LYS B 1 117 ? 105.755 18.793 148.222 1.00 39.08 117 LYS B O 1
ATOM 4459 N N . PRO B 1 118 ? 104.136 17.280 147.932 1.00 39.23 118 PRO B N 1
ATOM 4460 C CA . PRO B 1 118 ? 104.163 17.514 146.476 1.00 39.03 118 PRO B CA 1
ATOM 4461 C C . PRO B 1 118 ? 103.634 18.917 146.089 1.00 39.09 118 PRO B C 1
ATOM 4462 O O . PRO B 1 118 ? 102.757 19.490 146.716 1.00 38.66 118 PRO B O 1
ATOM 4466 N N . ILE B 1 119 ? 104.193 19.433 145.030 1.00 39.75 119 ILE B N 1
ATOM 4467 C CA . ILE B 1 119 ? 103.811 20.701 144.423 1.00 40.08 119 ILE B CA 1
ATOM 4468 C C . ILE B 1 119 ? 102.518 20.615 143.550 1.00 39.86 119 ILE B C 1
ATOM 4469 O O . ILE B 1 119 ? 101.914 21.637 143.203 1.00 40.20 119 ILE B O 1
ATOM 4474 N N . HIS B 1 120 ? 102.083 19.391 143.254 1.00 38.62 120 HIS B N 1
ATOM 4475 C CA . HIS B 1 120 ? 100.992 19.118 142.304 1.00 37.40 120 HIS B CA 1
ATOM 4476 C C . HIS B 1 120 ? 100.772 17.625 142.403 1.00 35.34 120 HIS B C 1
ATOM 4477 O O . HIS B 1 120 ? 101.676 16.896 142.794 1.00 34.55 120 HIS B O 1
ATOM 4484 N N . ASN B 1 121 ? 99.588 17.160 142.037 1.00 33.71 121 ASN B N 1
ATOM 4485 C CA . ASN B 1 121 ? 99.377 15.762 141.757 1.00 31.49 121 ASN B CA 1
ATOM 4486 C C . ASN B 1 121 ? 100.536 15.192 140.912 1.00 30.40 121 ASN B C 1
ATOM 4487 O O . ASN B 1 121 ? 101.207 15.927 140.179 1.00 28.81 121 ASN B O 1
ATOM 4492 N N . ALA B 1 122 ? 100.744 13.877 141.010 1.00 29.09 122 ALA B N 1
ATOM 4493 C CA . ALA B 1 122 ? 101.626 13.167 140.114 1.00 28.67 122 ALA B CA 1
ATOM 4494 C C . ALA B 1 122 ? 100.950 13.179 138.726 1.00 28.84 122 ALA B C 1
ATOM 4495 O O . ALA B 1 122 ? 99.711 13.121 138.626 1.00 30.14 122 ALA B O 1
ATOM 4497 N N . ILE B 1 123 ? 101.744 13.307 137.680 1.00 27.44 123 ILE B N 1
ATOM 4498 C CA . ILE B 1 123 ? 101.251 13.262 136.317 1.00 27.25 123 ILE B CA 1
ATOM 4499 C C . ILE B 1 123 ? 101.668 11.914 135.761 1.00 27.51 123 ILE B C 1
ATOM 4500 O O . ILE B 1 123 ? 102.850 11.580 135.708 1.00 26.37 123 ILE B O 1
ATOM 4505 N N . VAL B 1 124 ? 100.675 11.115 135.402 1.00 27.50 124 VAL B N 1
ATOM 4506 C CA . VAL B 1 124 ? 100.891 9.710 135.096 1.00 27.25 124 VAL B CA 1
ATOM 4507 C C . VAL B 1 124 ? 101.484 9.520 133.701 1.00 27.47 124 VAL B C 1
ATOM 4508 O O . VAL B 1 124 ? 101.441 10.440 132.875 1.00 27.43 124 VAL B O 1
ATOM 4512 N N . TRP B 1 125 ? 102.084 8.356 133.465 1.00 26.57 125 TRP B N 1
ATOM 4513 C CA . TRP B 1 125 ? 102.591 8.043 132.158 1.00 27.50 125 TRP B CA 1
ATOM 4514 C C . TRP B 1 125 ? 101.485 8.050 131.043 1.00 28.08 125 TRP B C 1
ATOM 4515 O O . TRP B 1 125 ? 101.777 8.319 129.870 1.00 28.71 125 TRP B O 1
ATOM 4526 N N . GLN B 1 126 ? 100.231 7.805 131.397 1.00 28.48 126 GLN B N 1
ATOM 4527 C CA . GLN B 1 126 ? 99.130 7.863 130.422 1.00 29.17 126 GLN B CA 1
ATOM 4528 C C . GLN B 1 126 ? 98.777 9.244 129.977 1.00 29.38 126 GLN B C 1
ATOM 4529 O O . GLN B 1 126 ? 98.143 9.399 128.940 1.00 30.52 126 GLN B O 1
ATOM 4535 N N . ASP B 1 127 ? 99.223 10.242 130.720 1.00 30.36 127 ASP B N 1
ATOM 4536 C CA . ASP B 1 127 ? 98.865 11.665 130.498 1.00 31.72 127 ASP B CA 1
ATOM 4537 C C . ASP B 1 127 ? 99.409 12.231 129.193 1.00 31.51 127 ASP B C 1
ATOM 4538 O O . ASP B 1 127 ? 100.551 12.012 128.839 1.00 31.48 127 ASP B O 1
ATOM 4543 N N . ARG B 1 128 ? 98.598 13.013 128.492 1.00 32.22 128 ARG B N 1
ATOM 4544 C CA . ARG B 1 128 ? 99.038 13.484 127.152 1.00 32.81 128 ARG B CA 1
ATOM 4545 C C . ARG B 1 128 ? 99.118 15.000 127.014 1.00 32.59 128 ARG B C 1
ATOM 4546 O O . ARG B 1 128 ? 99.196 15.483 125.905 1.00 34.76 128 ARG B O 1
ATOM 4554 N N . ARG B 1 129 ? 99.131 15.745 128.114 1.00 33.09 129 ARG B N 1
ATOM 4555 C CA . ARG B 1 129 ? 98.959 17.249 128.081 1.00 32.44 129 ARG B CA 1
ATOM 4556 C C . ARG B 1 129 ? 100.006 18.021 127.270 1.00 32.34 129 ARG B C 1
ATOM 4557 O O . ARG B 1 129 ? 99.740 19.168 126.844 1.00 33.06 129 ARG B O 1
ATOM 4565 N N . THR B 1 130 ? 101.182 17.424 127.113 1.00 30.36 130 THR B N 1
ATOM 4566 C CA . THR B 1 130 ? 102.300 18.049 126.432 1.00 30.18 130 THR B CA 1
ATOM 4567 C C . THR B 1 130 ? 102.419 17.664 124.943 1.00 30.63 130 THR B C 1
ATOM 4568 O O . THR B 1 130 ? 103.495 17.837 124.357 1.00 28.64 130 THR B O 1
ATOM 4572 N N . ALA B 1 131 ? 101.332 17.142 124.345 1.00 32.07 131 ALA B N 1
ATOM 4573 C CA . ALA B 1 131 ? 101.294 16.868 122.872 1.00 33.56 131 ALA B CA 1
ATOM 4574 C C . ALA B 1 131 ? 101.832 18.080 122.115 1.00 33.97 131 ALA B C 1
ATOM 4575 O O . ALA B 1 131 ? 102.860 17.968 121.403 1.00 34.21 131 ALA B O 1
ATOM 4577 N N . ALA B 1 132 ? 101.190 19.249 122.326 1.00 34.41 132 ALA B N 1
ATOM 4578 C CA . ALA B 1 132 ? 101.631 20.498 121.669 1.00 35.78 132 ALA B CA 1
ATOM 4579 C C . ALA B 1 132 ? 103.134 20.779 121.863 1.00 36.42 132 ALA B C 1
ATOM 4580 O O . ALA B 1 132 ? 103.864 20.948 120.891 1.00 38.35 132 ALA B O 1
ATOM 4582 N N . PHE B 1 133 ? 103.593 20.790 123.105 1.00 36.57 133 PHE B N 1
ATOM 4583 C CA . PHE B 1 133 ? 104.982 21.088 123.402 1.00 36.89 133 PHE B CA 1
ATOM 4584 C C . PHE B 1 133 ? 105.923 20.093 122.728 1.00 37.11 133 PHE B C 1
ATOM 4585 O O . PHE B 1 133 ? 106.906 20.504 122.146 1.00 38.15 133 PHE B O 1
ATOM 4593 N N . CYS B 1 134 ? 105.637 18.796 122.777 1.00 36.85 134 CYS B N 1
ATOM 4594 C CA . CYS B 1 134 ? 106.497 17.819 122.088 1.00 37.97 134 CYS B CA 1
ATOM 4595 C C . CYS B 1 134 ? 106.601 18.134 120.574 1.00 39.54 134 CYS B C 1
ATOM 4596 O O . CYS B 1 134 ? 107.693 18.048 119.957 1.00 38.76 134 CYS B O 1
ATOM 4599 N N . ASP B 1 135 ? 105.444 18.475 119.994 1.00 41.04 135 ASP B N 1
ATOM 4600 C CA . ASP B 1 135 ? 105.291 18.753 118.565 1.00 42.53 135 ASP B CA 1
ATOM 4601 C C . ASP B 1 135 ? 106.191 19.935 118.221 1.00 42.06 135 ASP B C 1
ATOM 4602 O O . ASP B 1 135 ? 106.917 19.902 117.219 1.00 41.76 135 ASP B O 1
ATOM 4607 N N . LYS B 1 136 ? 106.204 20.951 119.085 1.00 42.02 136 LYS B N 1
ATOM 4608 C CA . LYS B 1 136 ? 107.166 22.057 118.891 1.00 42.30 136 LYS B CA 1
ATOM 4609 C C . LYS B 1 136 ? 108.627 21.548 118.847 1.00 41.79 136 LYS B C 1
ATOM 4610 O O . LYS B 1 136 ? 109.332 21.838 117.912 1.00 42.54 136 LYS B O 1
ATOM 4616 N N . LEU B 1 137 ? 109.054 20.734 119.805 1.00 40.55 137 LEU B N 1
ATOM 4617 C CA . LEU B 1 137 ? 110.436 20.207 119.780 1.00 40.23 137 LEU B CA 1
ATOM 4618 C C . LEU B 1 137 ? 110.791 19.361 118.522 1.00 40.16 137 LEU B C 1
ATOM 4619 O O . LEU B 1 137 ? 111.900 19.448 117.999 1.00 40.70 137 LEU B O 1
ATOM 4624 N N . LYS B 1 138 ? 109.848 18.549 118.074 1.00 40.89 138 LYS B N 1
ATOM 4625 C CA . LYS B 1 138 ? 109.954 17.726 116.860 1.00 41.72 138 LYS B CA 1
ATOM 4626 C C . LYS B 1 138 ? 110.088 18.561 115.578 1.00 42.41 138 LYS B C 1
ATOM 4627 O O . LYS B 1 138 ? 110.994 18.324 114.788 1.00 42.25 138 LYS B O 1
ATOM 4633 N N . LYS B 1 139 ? 109.205 19.546 115.387 1.00 42.91 139 LYS B N 1
ATOM 4634 C CA . LYS B 1 139 ? 109.399 20.522 114.301 1.00 43.30 139 LYS B CA 1
ATOM 4635 C C . LYS B 1 139 ? 110.690 21.301 114.417 1.00 42.30 139 LYS B C 1
ATOM 4636 O O . LYS B 1 139 ? 111.182 21.825 113.423 1.00 41.71 139 LYS B O 1
ATOM 4642 N N . LYS B 1 140 ? 111.232 21.392 115.626 1.00 41.37 140 LYS B N 1
ATOM 4643 C CA . LYS B 1 140 ? 112.522 22.026 115.812 1.00 41.53 140 LYS B CA 1
ATOM 4644 C C . LYS B 1 140 ? 113.657 21.098 115.371 1.00 41.01 140 LYS B C 1
ATOM 4645 O O . LYS B 1 140 ? 114.747 21.535 115.200 1.00 40.39 140 LYS B O 1
ATOM 4647 N N . GLY B 1 141 ? 113.410 19.807 115.210 1.00 40.49 141 GLY B N 1
ATOM 4648 C CA . GLY B 1 141 ? 114.482 18.909 114.804 1.00 40.67 141 GLY B CA 1
ATOM 4649 C C . GLY B 1 141 ? 115.226 18.299 115.967 1.00 40.95 141 GLY B C 1
ATOM 4650 O O . GLY B 1 141 ? 116.295 17.745 115.797 1.00 42.04 141 GLY B O 1
ATOM 4651 N N . LEU B 1 142 ? 114.639 18.365 117.155 1.00 42.04 142 LEU B N 1
ATOM 4652 C CA . LEU B 1 142 ? 115.337 17.975 118.359 1.00 42.84 142 LEU B CA 1
ATOM 4653 C C . LEU B 1 142 ? 115.177 16.485 118.648 1.00 42.39 142 LEU B C 1
ATOM 4654 O O . LEU B 1 142 ? 115.932 15.952 119.442 1.00 43.03 142 LEU B O 1
ATOM 4659 N N . GLU B 1 143 ? 114.231 15.811 118.000 1.00 41.57 143 GLU B N 1
ATOM 4660 C CA . GLU B 1 143 ? 113.972 14.397 118.329 1.00 41.44 143 GLU B CA 1
ATOM 4661 C C . GLU B 1 143 ? 115.242 13.539 118.174 1.00 40.74 143 GLU B C 1
ATOM 4662 O O . GLU B 1 143 ? 115.474 12.627 118.929 1.00 40.33 143 GLU B O 1
ATOM 4668 N N . LYS B 1 144 ? 116.061 13.879 117.195 1.00 40.81 144 LYS B N 1
ATOM 4669 C CA . LYS B 1 144 ? 117.301 13.172 116.901 1.00 39.41 144 LYS B CA 1
ATOM 4670 C C . LYS B 1 144 ? 118.253 13.061 118.079 1.00 39.35 144 LYS B C 1
ATOM 4671 O O . LYS B 1 144 ? 118.883 12.038 118.226 1.00 39.29 144 LYS B O 1
ATOM 4673 N N . THR B 1 145 ? 118.421 14.103 118.891 1.00 39.14 145 THR B N 1
ATOM 4674 C CA . THR B 1 145 ? 119.342 13.941 120.034 1.00 38.91 145 THR B CA 1
ATOM 4675 C C . THR B 1 145 ? 118.705 13.194 121.164 1.00 36.75 145 THR B C 1
ATOM 4676 O O . THR B 1 145 ? 119.360 12.419 121.844 1.00 37.85 145 THR B O 1
ATOM 4680 N N . PHE B 1 146 ? 117.437 13.461 121.426 1.00 33.97 146 PHE B N 1
ATOM 4681 C CA . PHE B 1 146 ? 116.781 12.634 122.405 1.00 30.55 146 PHE B CA 1
ATOM 4682 C C . PHE B 1 146 ? 116.881 11.185 121.996 1.00 29.24 146 PHE B C 1
ATOM 4683 O O . PHE B 1 146 ? 117.271 10.398 122.808 1.00 28.90 146 PHE B O 1
ATOM 4691 N N . VAL B 1 147 ? 116.555 10.825 120.747 1.00 28.34 147 VAL B N 1
ATOM 4692 C CA . VAL B 1 147 ? 116.576 9.423 120.310 1.00 28.08 147 VAL B CA 1
ATOM 4693 C C . VAL B 1 147 ? 117.971 8.824 120.506 1.00 30.70 147 VAL B C 1
ATOM 4694 O O . VAL B 1 147 ? 118.122 7.702 120.986 1.00 30.93 147 VAL B O 1
ATOM 4698 N N . LYS B 1 148 ? 118.994 9.572 120.079 1.00 30.95 148 LYS B N 1
ATOM 4699 C CA . LYS B 1 148 ? 120.325 9.091 120.128 1.00 33.48 148 LYS B CA 1
ATOM 4700 C C . LYS B 1 148 ? 120.713 8.894 121.605 1.00 33.74 148 LYS B C 1
ATOM 4701 O O . LYS B 1 148 ? 121.189 7.836 121.979 1.00 34.64 148 LYS B O 1
ATOM 4707 N N . LYS B 1 149 ? 120.465 9.894 122.439 1.00 33.42 149 LYS B N 1
ATOM 4708 C CA . LYS B 1 149 ? 121.028 9.905 123.798 1.00 33.25 149 LYS B CA 1
ATOM 4709 C C . LYS B 1 149 ? 120.324 9.015 124.837 1.00 33.61 149 LYS B C 1
ATOM 4710 O O . LYS B 1 149 ? 120.901 8.686 125.861 1.00 33.81 149 LYS B O 1
ATOM 4716 N N . THR B 1 150 ? 119.113 8.575 124.498 1.00 33.29 150 THR B N 1
ATOM 4717 C CA . THR B 1 150 ? 118.068 8.269 125.453 1.00 32.90 150 THR B CA 1
ATOM 4718 C C . THR B 1 150 ? 117.408 6.939 125.067 1.00 32.51 150 THR B C 1
ATOM 4719 O O . THR B 1 150 ? 116.971 6.211 125.916 1.00 32.96 150 THR B O 1
ATOM 4723 N N . GLY B 1 151 ? 117.370 6.659 123.763 1.00 32.04 151 GLY B N 1
ATOM 4724 C CA . GLY B 1 151 ? 116.648 5.553 123.152 1.00 30.52 151 GLY B CA 1
ATOM 4725 C C . GLY B 1 151 ? 115.162 5.744 122.964 1.00 30.82 151 GLY B C 1
ATOM 4726 O O . GLY B 1 151 ? 114.447 4.792 122.524 1.00 31.40 151 GLY B O 1
ATOM 4727 N N . LEU B 1 152 ? 114.675 6.939 123.306 1.00 29.96 152 LEU B N 1
ATOM 4728 C CA . LEU B 1 152 ? 113.214 7.195 123.433 1.00 29.42 152 LEU B CA 1
ATOM 4729 C C . LEU B 1 152 ? 112.767 8.062 122.256 1.00 30.95 152 LEU B C 1
ATOM 4730 O O . LEU B 1 152 ? 113.405 8.031 121.211 1.00 32.31 152 LEU B O 1
ATOM 4735 N N . LEU B 1 153 ? 111.665 8.792 122.403 1.00 31.34 153 LEU B N 1
ATOM 4736 C CA . LEU B 1 153 ? 111.094 9.615 121.355 1.00 32.55 153 LEU B CA 1
ATOM 4737 C C . LEU B 1 153 ? 110.463 10.801 122.046 1.00 33.46 153 LEU B C 1
ATOM 4738 O O . LEU B 1 153 ? 110.100 10.703 123.207 1.00 33.52 153 LEU B O 1
ATOM 4743 N N . LEU B 1 154 ? 110.330 11.901 121.316 1.00 34.30 154 LEU B N 1
ATOM 4744 C CA . LEU B 1 154 ? 109.648 13.082 121.805 1.00 34.98 154 LEU B CA 1
ATOM 4745 C C . LEU B 1 154 ? 108.144 12.898 121.795 1.00 35.64 154 LEU B C 1
ATOM 4746 O O . LEU B 1 154 ? 107.433 13.442 120.928 1.00 36.37 154 LEU B O 1
ATOM 4751 N N . ASP B 1 155 ? 107.679 12.110 122.769 1.00 35.68 155 ASP B N 1
ATOM 4752 C CA . ASP B 1 155 ? 106.271 11.759 122.963 1.00 35.05 155 ASP B CA 1
ATOM 4753 C C . ASP B 1 155 ? 105.919 12.108 124.435 1.00 34.89 155 ASP B C 1
ATOM 4754 O O . ASP B 1 155 ? 106.761 11.968 125.316 1.00 36.63 155 ASP B O 1
ATOM 4759 N N . PRO B 1 156 ? 104.685 12.574 124.700 1.00 34.32 156 PRO B N 1
ATOM 4760 C CA . PRO B 1 156 ? 104.143 12.902 126.049 1.00 33.82 156 PRO B CA 1
ATOM 4761 C C . PRO B 1 156 ? 104.327 11.814 127.121 1.00 33.68 156 PRO B C 1
ATOM 4762 O O . PRO B 1 156 ? 104.368 12.112 128.294 1.00 33.75 156 PRO B O 1
ATOM 4766 N N . TYR B 1 157 ? 104.383 10.551 126.686 1.00 33.42 157 TYR B N 1
ATOM 4767 C CA . TYR B 1 157 ? 104.561 9.373 127.522 1.00 30.28 157 TYR B CA 1
ATOM 4768 C C . TYR B 1 157 ? 105.573 9.559 128.638 1.00 30.03 157 TYR B C 1
ATOM 4769 O O . TYR B 1 157 ? 105.244 9.328 129.762 1.00 29.50 157 TYR B O 1
ATOM 4778 N N . PHE B 1 158 ? 106.779 9.983 128.296 1.00 29.50 158 PHE B N 1
ATOM 4779 C CA . PHE B 1 158 ? 107.934 10.034 129.169 1.00 29.12 158 PHE B CA 1
ATOM 4780 C C . PHE B 1 158 ? 107.967 11.295 130.043 1.00 30.11 158 PHE B C 1
ATOM 4781 O O . PHE B 1 158 ? 107.307 12.272 129.753 1.00 28.90 158 PHE B O 1
ATOM 4789 N N . SER B 1 159 ? 108.790 11.251 131.088 1.00 31.01 159 SER B N 1
ATOM 4790 C CA . SER B 1 159 ? 108.726 12.197 132.182 1.00 31.28 159 SER B CA 1
ATOM 4791 C C . SER B 1 159 ? 109.112 13.618 131.828 1.00 31.07 159 SER B C 1
ATOM 4792 O O . SER B 1 159 ? 108.455 14.548 132.296 1.00 29.29 159 SER B O 1
ATOM 4795 N N . GLY B 1 160 ? 110.206 13.772 131.065 1.00 31.04 160 GLY B N 1
ATOM 4796 C CA . GLY B 1 160 ? 110.868 15.080 130.866 1.00 31.27 160 GLY B CA 1
ATOM 4797 C C . GLY B 1 160 ? 109.943 16.261 130.567 1.00 33.03 160 GLY B C 1
ATOM 4798 O O . GLY B 1 160 ? 110.048 17.366 131.149 1.00 33.46 160 GLY B O 1
ATOM 4799 N N . THR B 1 161 ? 109.004 15.982 129.689 1.00 31.80 161 THR B N 1
ATOM 4800 C CA . THR B 1 161 ? 108.081 16.919 129.141 1.00 32.65 161 THR B CA 1
ATOM 4801 C C . THR B 1 161 ? 106.967 17.206 130.169 1.00 33.43 161 THR B C 1
ATOM 4802 O O . THR B 1 161 ? 106.499 18.335 130.283 1.00 33.25 161 THR B O 1
ATOM 4806 N N . LYS B 1 162 ? 106.576 16.208 130.956 1.00 33.40 162 LYS B N 1
ATOM 4807 C CA . LYS B 1 162 ? 105.682 16.480 132.106 1.00 34.31 162 LYS B CA 1
ATOM 4808 C C . LYS B 1 162 ? 106.363 17.308 133.228 1.00 33.24 162 LYS B C 1
ATOM 4809 O O . LYS B 1 162 ? 105.763 18.219 133.813 1.00 33.51 162 LYS B O 1
ATOM 4815 N N . LEU B 1 163 ? 107.609 16.997 133.516 1.00 32.70 163 LEU B N 1
ATOM 4816 C CA . LEU B 1 163 ? 108.434 17.863 134.361 1.00 32.81 163 LEU B CA 1
ATOM 4817 C C . LEU B 1 163 ? 108.463 19.312 133.856 1.00 33.80 163 LEU B C 1
ATOM 4818 O O . LEU B 1 163 ? 108.189 20.248 134.592 1.00 33.18 163 LEU B O 1
ATOM 4823 N N . ASN B 1 164 ? 108.820 19.488 132.592 1.00 34.91 164 ASN B N 1
ATOM 4824 C CA . ASN B 1 164 ? 108.762 20.803 131.975 1.00 35.35 164 ASN B CA 1
ATOM 4825 C C . ASN B 1 164 ? 107.431 21.479 132.246 1.00 35.05 164 ASN B C 1
ATOM 4826 O O . ASN B 1 164 ? 107.363 22.621 132.668 1.00 35.09 164 ASN B O 1
ATOM 4831 N N . TRP B 1 165 ? 106.364 20.739 132.026 1.00 34.22 165 TRP B N 1
ATOM 4832 C CA . TRP B 1 165 ? 105.038 21.265 132.230 1.00 33.40 165 TRP B CA 1
ATOM 4833 C C . TRP B 1 165 ? 104.801 21.800 133.659 1.00 33.11 165 TRP B C 1
ATOM 4834 O O . TRP B 1 165 ? 104.127 22.794 133.802 1.00 32.53 165 TRP B O 1
ATOM 4845 N N . LEU B 1 166 ? 105.294 21.097 134.698 1.00 33.06 166 LEU B N 1
ATOM 4846 C CA . LEU B 1 166 ? 105.131 21.510 136.111 1.00 32.17 166 LEU B CA 1
ATOM 4847 C C . LEU B 1 166 ? 105.925 22.804 136.369 1.00 32.52 166 LEU B C 1
ATOM 4848 O O . LEU B 1 166 ? 105.374 23.775 136.903 1.00 31.89 166 LEU B O 1
ATOM 4853 N N . LEU B 1 167 ? 107.195 22.814 135.966 1.00 32.53 167 LEU B N 1
ATOM 4854 C CA . LEU B 1 167 ? 108.057 24.000 136.085 1.00 35.36 167 LEU B CA 1
ATOM 4855 C C . LEU B 1 167 ? 107.460 25.246 135.394 1.00 36.87 167 LEU B C 1
ATOM 4856 O O . LEU B 1 167 ? 107.699 26.401 135.772 1.00 37.29 167 LEU B O 1
ATOM 4861 N N . SER B 1 168 ? 106.664 24.997 134.375 1.00 37.60 168 SER B N 1
ATOM 4862 C CA . SER B 1 168 ? 106.242 26.064 133.580 1.00 38.88 168 SER B CA 1
ATOM 4863 C C . SER B 1 168 ? 104.893 26.534 134.068 1.00 39.41 168 SER B C 1
ATOM 4864 O O . SER B 1 168 ? 104.594 27.714 133.924 1.00 39.30 168 SER B O 1
ATOM 4867 N N . ASN B 1 169 ? 104.097 25.640 134.673 1.00 39.20 169 ASN B N 1
ATOM 4868 C CA . ASN B 1 169 ? 102.762 26.009 135.104 1.00 39.21 169 ASN B CA 1
ATOM 4869 C C . ASN B 1 169 ? 102.456 26.023 136.590 1.00 40.68 169 ASN B C 1
ATOM 4870 O O . ASN B 1 169 ? 101.365 26.468 136.974 1.00 39.73 169 ASN B O 1
ATOM 4875 N N . VAL B 1 170 ? 103.337 25.513 137.438 1.00 41.26 170 VAL B N 1
ATOM 4876 C CA . VAL B 1 170 ? 103.045 25.719 138.873 1.00 42.97 170 VAL B CA 1
ATOM 4877 C C . VAL B 1 170 ? 103.831 26.866 139.428 1.00 43.12 170 VAL B C 1
ATOM 4878 O O . VAL B 1 170 ? 105.055 26.940 139.348 1.00 43.20 170 VAL B O 1
ATOM 4882 N N . LYS B 1 171 ? 103.082 27.861 139.869 1.00 44.74 171 LYS B N 1
ATOM 4883 C CA . LYS B 1 171 ? 103.684 29.182 140.000 1.00 45.85 171 LYS B CA 1
ATOM 4884 C C . LYS B 1 171 ? 104.700 29.126 141.136 1.00 45.66 171 LYS B C 1
ATOM 4885 O O . LYS B 1 171 ? 104.414 28.506 142.149 1.00 45.44 171 LYS B O 1
ATOM 4891 N N . GLY B 1 172 ? 105.864 29.754 140.932 1.00 45.71 172 GLY B N 1
ATOM 4892 C CA . GLY B 1 172 ? 106.963 29.736 141.896 1.00 46.38 172 GLY B CA 1
ATOM 4893 C C . GLY B 1 172 ? 107.889 28.520 141.805 1.00 46.36 172 GLY B C 1
ATOM 4894 O O . GLY B 1 172 ? 109.051 28.580 142.249 1.00 46.29 172 GLY B O 1
ATOM 4895 N N . ALA B 1 173 ? 107.396 27.436 141.187 1.00 46.17 173 ALA B N 1
ATOM 4896 C CA . ALA B 1 173 ? 108.136 26.166 141.156 1.00 44.87 173 ALA B CA 1
ATOM 4897 C C . ALA B 1 173 ? 109.417 26.331 140.431 1.00 44.64 173 ALA B C 1
ATOM 4898 O O . ALA B 1 173 ? 110.442 25.795 140.828 1.00 45.02 173 ALA B O 1
ATOM 4900 N N . GLN B 1 174 ? 109.390 27.102 139.370 1.00 45.56 174 GLN B N 1
ATOM 4901 C CA . GLN B 1 174 ? 110.602 27.283 138.592 1.00 46.61 174 GLN B CA 1
ATOM 4902 C C . GLN B 1 174 ? 111.794 27.816 139.431 1.00 46.79 174 GLN B C 1
ATOM 4903 O O . GLN B 1 174 ? 112.905 27.226 139.422 1.00 46.22 174 GLN B O 1
ATOM 4909 N N . VAL B 1 175 ? 111.563 28.946 140.100 1.00 46.57 175 VAL B N 1
ATOM 4910 C CA . VAL B 1 175 ? 112.575 29.589 140.928 1.00 47.17 175 VAL B CA 1
ATOM 4911 C C . VAL B 1 175 ? 112.918 28.676 142.127 1.00 47.03 175 VAL B C 1
ATOM 4912 O O . VAL B 1 175 ? 114.078 28.369 142.396 1.00 46.67 175 VAL B O 1
ATOM 4916 N N . ARG B 1 176 ? 111.882 28.207 142.807 1.00 46.80 176 ARG B N 1
ATOM 4917 C CA . ARG B 1 176 ? 112.037 27.209 143.838 1.00 46.80 176 ARG B CA 1
ATOM 4918 C C . ARG B 1 176 ? 112.959 26.096 143.345 1.00 46.93 176 ARG B C 1
ATOM 4919 O O . ARG B 1 176 ? 113.789 25.600 144.098 1.00 47.64 176 ARG B O 1
ATOM 4927 N N . ALA B 1 177 ? 112.852 25.736 142.069 1.00 46.40 177 ALA B N 1
ATOM 4928 C CA . ALA B 1 177 ? 113.591 24.601 141.546 1.00 46.20 177 ALA B CA 1
ATOM 4929 C C . ALA B 1 177 ? 115.028 24.973 141.300 1.00 46.59 177 ALA B C 1
ATOM 4930 O O . ALA B 1 177 ? 115.937 24.163 141.542 1.00 47.77 177 ALA B O 1
ATOM 4932 N N . ALA B 1 178 ? 115.243 26.170 140.769 1.00 46.55 178 ALA B N 1
ATOM 4933 C CA . ALA B 1 178 ? 116.597 26.636 140.494 1.00 46.94 178 ALA B CA 1
ATOM 4934 C C . ALA B 1 178 ? 117.314 26.883 141.822 1.00 47.10 178 ALA B C 1
ATOM 4935 O O . ALA B 1 178 ? 118.493 26.612 141.932 1.00 48.33 178 ALA B O 1
ATOM 4937 N N . LYS B 1 179 ? 116.583 27.345 142.835 1.00 47.27 179 LYS B N 1
ATOM 4938 C CA . LYS B 1 179 ? 117.123 27.509 144.200 1.00 47.62 179 LYS B CA 1
ATOM 4939 C C . LYS B 1 179 ? 117.611 26.216 144.871 1.00 46.98 179 LYS B C 1
ATOM 4940 O O . LYS B 1 179 ? 118.356 26.291 145.846 1.00 46.28 179 LYS B O 1
ATOM 4946 N N . GLY B 1 180 ? 117.180 25.041 144.368 1.00 45.99 180 GLY B N 1
ATOM 4947 C CA . GLY B 1 180 ? 117.491 23.754 145.018 1.00 43.18 180 GLY B CA 1
ATOM 4948 C C . GLY B 1 180 ? 116.448 23.244 146.019 1.00 41.85 180 GLY B C 1
ATOM 4949 O O . GLY B 1 180 ? 116.701 22.329 146.793 1.00 42.54 180 GLY B O 1
ATOM 4950 N N . GLU B 1 181 ? 115.241 23.771 145.979 1.00 39.94 181 GLU B N 1
ATOM 4951 C CA . GLU B 1 181 ? 114.274 23.434 146.997 1.00 39.45 181 GLU B CA 1
ATOM 4952 C C . GLU B 1 181 ? 113.264 22.372 146.591 1.00 38.53 181 GLU B C 1
ATOM 4953 O O . GLU B 1 181 ? 112.291 22.136 147.313 1.00 37.71 181 GLU B O 1
ATOM 4959 N N . LEU B 1 182 ? 113.487 21.762 145.427 1.00 37.51 182 LEU B N 1
ATOM 4960 C CA . LEU B 1 182 ? 112.533 20.815 144.879 1.00 36.90 182 LEU B CA 1
ATOM 4961 C C . LEU B 1 182 ? 113.221 19.546 144.483 1.00 36.58 182 LEU B C 1
ATOM 4962 O O . LEU B 1 182 ? 114.383 19.561 144.070 1.00 36.69 182 LEU B O 1
ATOM 4967 N N . CYS B 1 183 ? 112.495 18.443 144.612 1.00 35.82 183 CYS B N 1
ATOM 4968 C CA . CYS B 1 183 ? 112.989 17.168 144.120 1.00 34.81 183 CYS B CA 1
ATOM 4969 C C . CYS B 1 183 ? 112.088 16.718 143.005 1.00 33.80 183 CYS B C 1
ATOM 4970 O O . CYS B 1 183 ? 110.886 16.719 143.157 1.00 34.79 183 CYS B O 1
ATOM 4973 N N . PHE B 1 184 ? 112.675 16.349 141.880 1.00 32.77 184 PHE B N 1
ATOM 4974 C CA . PHE B 1 184 ? 111.999 15.522 140.942 1.00 32.04 184 PHE B CA 1
ATOM 4975 C C . PHE B 1 184 ? 112.196 14.030 141.270 1.00 31.98 184 PHE B C 1
ATOM 4976 O O . PHE B 1 184 ? 113.334 13.548 141.421 1.00 31.66 184 PHE B O 1
ATOM 4984 N N . GLY B 1 185 ? 111.113 13.281 141.268 1.00 30.74 185 GLY B N 1
ATOM 4985 C CA . GLY B 1 185 ? 111.280 11.852 141.107 1.00 30.12 185 GLY B CA 1
ATOM 4986 C C . GLY B 1 185 ? 110.185 11.181 140.300 1.00 31.17 185 GLY B C 1
ATOM 4987 O O . GLY B 1 185 ? 109.013 11.641 140.309 1.00 30.41 185 GLY B O 1
ATOM 4988 N N . THR B 1 186 ? 110.568 10.097 139.602 1.00 30.18 186 THR B N 1
ATOM 4989 C CA . THR B 1 186 ? 109.640 9.015 139.277 1.00 29.35 186 THR B CA 1
ATOM 4990 C C . THR B 1 186 ? 109.073 8.323 140.554 1.00 30.15 186 THR B C 1
ATOM 4991 O O . THR B 1 186 ? 109.403 8.737 141.687 1.00 27.73 186 THR B O 1
ATOM 4995 N N . ILE B 1 187 ? 108.191 7.324 140.407 1.00 30.27 187 ILE B N 1
ATOM 4996 C CA . ILE B 1 187 ? 107.454 6.808 141.593 1.00 30.54 187 ILE B CA 1
ATOM 4997 C C . ILE B 1 187 ? 108.403 6.101 142.536 1.00 31.12 187 ILE B C 1
ATOM 4998 O O . ILE B 1 187 ? 108.334 6.303 143.768 1.00 31.36 187 ILE B O 1
ATOM 5003 N N . ASP B 1 188 ? 109.339 5.336 141.968 1.00 30.86 188 ASP B N 1
ATOM 5004 C CA . ASP B 1 188 ? 110.377 4.715 142.791 1.00 31.65 188 ASP B CA 1
ATOM 5005 C C . ASP B 1 188 ? 110.957 5.767 143.736 1.00 32.30 188 ASP B C 1
ATOM 5006 O O . ASP B 1 188 ? 110.934 5.578 144.973 1.00 34.77 188 ASP B O 1
ATOM 5011 N N . THR B 1 189 ? 111.397 6.898 143.176 1.00 32.19 189 THR B N 1
ATOM 5012 C CA . THR B 1 189 ? 112.148 7.914 143.910 1.00 31.67 189 THR B CA 1
ATOM 5013 C C . THR B 1 189 ? 111.294 8.531 144.994 1.00 31.26 189 THR B C 1
ATOM 5014 O O . THR B 1 189 ? 111.737 8.792 146.078 1.00 31.62 189 THR B O 1
ATOM 5018 N N . PHE B 1 190 ? 110.031 8.702 144.707 1.00 31.45 190 PHE B N 1
ATOM 5019 C CA . PHE B 1 190 ? 109.107 9.241 145.668 1.00 31.70 190 PHE B CA 1
ATOM 5020 C C . PHE B 1 190 ? 108.888 8.282 146.859 1.00 32.81 190 PHE B C 1
ATOM 5021 O O . PHE B 1 190 ? 108.739 8.739 147.983 1.00 32.83 190 PHE B O 1
ATOM 5029 N N . LEU B 1 191 ? 108.824 6.982 146.571 1.00 32.80 191 LEU B N 1
ATOM 5030 C CA . LEU B 1 191 ? 108.653 5.966 147.584 1.00 32.71 191 LEU B CA 1
ATOM 5031 C C . LEU B 1 191 ? 109.914 5.822 148.448 1.00 33.23 191 LEU B C 1
ATOM 5032 O O . LEU B 1 191 ? 109.781 5.654 149.674 1.00 33.93 191 LEU B O 1
ATOM 5037 N N . ILE B 1 192 ? 111.109 5.845 147.839 1.00 32.28 192 ILE B N 1
ATOM 5038 C CA . ILE B 1 192 ? 112.368 5.688 148.599 1.00 31.89 192 ILE B CA 1
ATOM 5039 C C . ILE B 1 192 ? 112.527 6.903 149.479 1.00 33.28 192 ILE B C 1
ATOM 5040 O O . ILE B 1 192 ? 112.837 6.778 150.669 1.00 34.98 192 ILE B O 1
ATOM 5045 N N . TRP B 1 193 ? 112.234 8.085 148.952 1.00 33.32 193 TRP B N 1
ATOM 5046 C CA . TRP B 1 193 ? 112.251 9.296 149.805 1.00 35.27 193 TRP B CA 1
ATOM 5047 C C . TRP B 1 193 ? 111.413 9.144 151.090 1.00 36.02 193 TRP B C 1
ATOM 5048 O O . TRP B 1 193 ? 111.954 9.287 152.168 1.00 36.53 193 TRP B O 1
ATOM 5059 N N . ARG B 1 194 ? 110.112 8.898 150.957 1.00 36.14 194 ARG B N 1
ATOM 5060 C CA . ARG B 1 194 ? 109.221 8.657 152.087 1.00 37.77 194 ARG B CA 1
ATOM 5061 C C . ARG B 1 194 ? 109.573 7.402 152.960 1.00 38.09 194 ARG B C 1
ATOM 5062 O O . ARG B 1 194 ? 109.608 7.481 154.165 1.00 39.39 194 ARG B O 1
ATOM 5070 N N . LEU B 1 195 ? 109.930 6.275 152.361 1.00 38.45 195 LEU B N 1
ATOM 5071 C CA . LEU B 1 195 ? 110.299 5.102 153.140 1.00 38.11 195 LEU B CA 1
ATOM 5072 C C . LEU B 1 195 ? 111.512 5.331 154.054 1.00 38.88 195 LEU B C 1
ATOM 5073 O O . LEU B 1 195 ? 111.556 4.821 155.190 1.00 37.29 195 LEU B O 1
ATOM 5078 N N . THR B 1 196 ? 112.492 6.079 153.554 1.00 38.81 196 THR B N 1
ATOM 5079 C CA . THR B 1 196 ? 113.657 6.296 154.340 1.00 40.15 196 THR B CA 1
ATOM 5080 C C . THR B 1 196 ? 113.526 7.563 155.137 1.00 41.68 196 THR B C 1
ATOM 5081 O O . THR B 1 196 ? 114.512 8.042 155.629 1.00 41.68 196 THR B O 1
ATOM 5085 N N . GLY B 1 197 ? 112.332 8.126 155.241 1.00 42.65 197 GLY B N 1
ATOM 5086 C CA . GLY B 1 197 ? 112.212 9.391 155.947 1.00 44.68 197 GLY B CA 1
ATOM 5087 C C . GLY B 1 197 ? 113.068 10.518 155.413 1.00 45.40 197 GLY B C 1
ATOM 5088 O O . GLY B 1 197 ? 113.659 11.261 156.179 1.00 46.55 197 GLY B O 1
ATOM 5089 N N . GLY B 1 198 ? 113.140 10.666 154.094 1.00 46.31 198 GLY B N 1
ATOM 5090 C CA . GLY B 1 198 ? 113.768 11.833 153.494 1.00 45.71 198 GLY B CA 1
ATOM 5091 C C . GLY B 1 198 ? 115.259 11.693 153.345 1.00 46.00 198 GLY B C 1
ATOM 5092 O O . GLY B 1 198 ? 115.912 12.594 152.844 1.00 46.75 198 GLY B O 1
ATOM 5093 N N . GLU B 1 199 ? 115.813 10.566 153.773 1.00 46.16 199 GLU B N 1
ATOM 5094 C CA . GLU B 1 199 ? 117.259 10.396 153.782 1.00 46.27 199 GLU B CA 1
ATOM 5095 C C . GLU B 1 199 ? 117.848 10.082 152.427 1.00 45.60 199 GLU B C 1
ATOM 5096 O O . GLU B 1 199 ? 118.943 10.549 152.099 1.00 45.47 199 GLU B O 1
ATOM 5102 N N . CYS B 1 200 ? 117.189 9.220 151.671 1.00 44.33 200 CYS B N 1
ATOM 5103 C CA . CYS B 1 200 ? 117.820 8.754 150.452 1.00 45.12 200 CYS B CA 1
ATOM 5104 C C . CYS B 1 200 ? 117.057 9.324 149.289 1.00 42.71 200 CYS B C 1
ATOM 5105 O O . CYS B 1 200 ? 115.826 9.194 149.221 1.00 43.56 200 CYS B O 1
ATOM 5108 N N . PHE B 1 201 ? 117.763 10.015 148.403 1.00 40.85 201 PHE B N 1
ATOM 5109 C CA . PHE B 1 201 ? 117.123 10.639 147.239 1.00 38.28 201 PHE B CA 1
ATOM 5110 C C . PHE B 1 201 ? 117.758 10.014 145.996 1.00 37.29 201 PHE B C 1
ATOM 5111 O O . PHE B 1 201 ? 118.850 10.395 145.573 1.00 37.24 201 PHE B O 1
ATOM 5119 N N . CYS B 1 202 ? 117.079 9.016 145.449 1.00 35.91 202 CYS B N 1
ATOM 5120 C CA . CYS B 1 202 ? 117.715 8.060 144.555 1.00 35.79 202 CYS B CA 1
ATOM 5121 C C . CYS B 1 202 ? 116.720 7.481 143.576 1.00 33.26 202 CYS B C 1
ATOM 5122 O O . CYS B 1 202 ? 115.526 7.407 143.868 1.00 31.48 202 CYS B O 1
ATOM 5125 N N . THR B 1 203 ? 117.251 7.061 142.431 1.00 31.85 203 THR B N 1
ATOM 5126 C CA . THR B 1 203 ? 116.557 6.221 141.446 1.00 31.70 203 THR B CA 1
ATOM 5127 C C . THR B 1 203 ? 117.499 5.128 140.951 1.00 30.57 203 THR B C 1
ATOM 5128 O O . THR B 1 203 ? 118.725 5.195 141.146 1.00 30.45 203 THR B O 1
ATOM 5132 N N . ASP B 1 204 ? 116.936 4.152 140.255 1.00 28.62 204 ASP B N 1
ATOM 5133 C CA . ASP B 1 204 ? 117.778 3.162 139.626 1.00 29.52 204 ASP B CA 1
ATOM 5134 C C . ASP B 1 204 ? 117.867 3.516 138.129 1.00 28.21 204 ASP B C 1
ATOM 5135 O O . ASP B 1 204 ? 117.076 4.339 137.646 1.00 27.89 204 ASP B O 1
ATOM 5140 N N . ALA B 1 205 ? 118.808 2.894 137.424 1.00 27.02 205 ALA B N 1
ATOM 5141 C CA . ALA B 1 205 ? 119.042 3.150 135.997 1.00 27.54 205 ALA B CA 1
ATOM 5142 C C . ALA B 1 205 ? 117.875 2.856 135.071 1.00 27.39 205 ALA B C 1
ATOM 5143 O O . ALA B 1 205 ? 117.728 3.495 134.039 1.00 29.76 205 ALA B O 1
ATOM 5145 N N . THR B 1 206 ? 117.058 1.893 135.415 1.00 27.09 206 THR B N 1
ATOM 5146 C CA . THR B 1 206 ? 115.897 1.592 134.604 1.00 27.38 206 THR B CA 1
ATOM 5147 C C . THR B 1 206 ? 114.867 2.724 134.698 1.00 28.56 206 THR B C 1
ATOM 5148 O O . THR B 1 206 ? 114.345 3.206 133.661 1.00 29.68 206 THR B O 1
ATOM 5152 N N . ASN B 1 207 ? 114.576 3.207 135.873 1.00 27.12 207 ASN B N 1
ATOM 5153 C CA . ASN B 1 207 ? 113.692 4.326 135.942 1.00 27.93 207 ASN B CA 1
ATOM 5154 C C . ASN B 1 207 ? 114.212 5.569 135.295 1.00 28.12 207 ASN B C 1
ATOM 5155 O O . ASN B 1 207 ? 113.490 6.253 134.686 1.00 27.73 207 ASN B O 1
ATOM 5160 N N . ALA B 1 208 ? 115.482 5.848 135.458 1.00 28.55 208 ALA B N 1
ATOM 5161 C CA . ALA B 1 208 ? 116.080 7.046 134.963 1.00 28.60 208 ALA B CA 1
ATOM 5162 C C . ALA B 1 208 ? 115.967 7.059 133.459 1.00 28.89 208 ALA B C 1
ATOM 5163 O O . ALA B 1 208 ? 115.765 8.062 132.862 1.00 29.07 208 ALA B O 1
ATOM 5165 N N . SER B 1 209 ? 116.025 5.875 132.912 1.00 28.21 209 SER B N 1
ATOM 5166 C CA . SER B 1 209 ? 116.068 5.527 131.523 1.00 29.01 209 SER B CA 1
ATOM 5167 C C . SER B 1 209 ? 114.910 6.103 130.795 1.00 28.19 209 SER B C 1
ATOM 5168 O O . SER B 1 209 ? 114.925 6.264 129.629 1.00 28.58 209 SER B O 1
ATOM 5171 N N . ARG B 1 210 ? 113.857 6.282 131.533 1.00 27.62 210 ARG B N 1
ATOM 5172 C CA . ARG B 1 210 ? 112.571 6.627 131.057 1.00 27.88 210 ARG B CA 1
ATOM 5173 C C . ARG B 1 210 ? 112.272 8.085 131.054 1.00 27.19 210 ARG B C 1
ATOM 5174 O O . ARG B 1 210 ? 111.209 8.476 130.727 1.00 28.42 210 ARG B O 1
ATOM 5182 N N . THR B 1 211 ? 113.212 8.898 131.438 1.00 26.73 211 THR B N 1
ATOM 5183 C CA . THR B 1 211 ? 112.860 10.293 131.731 1.00 27.35 211 THR B CA 1
ATOM 5184 C C . THR B 1 211 ? 113.021 11.286 130.622 1.00 27.78 211 THR B C 1
ATOM 5185 O O . THR B 1 211 ? 112.442 12.340 130.695 1.00 30.44 211 THR B O 1
ATOM 5189 N N . LEU B 1 212 ? 113.788 10.942 129.595 1.00 29.29 212 LEU B N 1
ATOM 5190 C CA . LEU B 1 212 ? 114.159 11.855 128.503 1.00 30.05 212 LEU B CA 1
ATOM 5191 C C . LEU B 1 212 ? 115.292 12.694 129.003 1.00 30.40 212 LEU B C 1
ATOM 5192 O O . LEU B 1 212 ? 115.813 13.485 128.259 1.00 31.39 212 LEU B O 1
ATOM 5197 N N . LEU B 1 213 ? 115.667 12.526 130.269 1.00 30.20 213 LEU B N 1
ATOM 5198 C CA . LEU B 1 213 ? 116.664 13.387 130.864 1.00 30.74 213 LEU B CA 1
ATOM 5199 C C . LEU B 1 213 ? 117.982 12.676 130.977 1.00 30.66 213 LEU B C 1
ATOM 5200 O O . LEU B 1 213 ? 118.978 13.275 131.351 1.00 31.88 213 LEU B O 1
ATOM 5205 N N . TYR B 1 214 ? 117.994 11.392 130.650 1.00 30.28 214 TYR B N 1
ATOM 5206 C CA . TYR B 1 214 ? 119.077 10.523 131.050 1.00 30.24 214 TYR B CA 1
ATOM 5207 C C . TYR B 1 214 ? 119.764 9.874 129.864 1.00 30.95 214 TYR B C 1
ATOM 5208 O O . TYR B 1 214 ? 119.136 9.202 129.067 1.00 31.91 214 TYR B O 1
ATOM 5217 N N . ASN B 1 215 ? 121.070 10.070 129.761 1.00 30.95 215 ASN B N 1
ATOM 5218 C CA . ASN B 1 215 ? 121.851 9.518 128.697 1.00 30.57 215 ASN B CA 1
ATOM 5219 C C . ASN B 1 215 ? 122.122 8.037 128.981 1.00 31.20 215 ASN B C 1
ATOM 5220 O O . ASN B 1 215 ? 122.731 7.660 129.969 1.00 29.89 215 ASN B O 1
ATOM 5225 N N . ILE B 1 216 ? 121.646 7.184 128.087 1.00 32.69 216 ILE B N 1
ATOM 5226 C CA . ILE B 1 216 ? 121.562 5.726 128.341 1.00 33.64 216 ILE B CA 1
ATOM 5227 C C . ILE B 1 216 ? 122.881 5.018 127.990 1.00 33.21 216 ILE B C 1
ATOM 5228 O O . ILE B 1 216 ? 123.122 3.848 128.385 1.00 34.14 216 ILE B O 1
ATOM 5233 N N . ALA B 1 217 ? 123.723 5.717 127.234 1.00 31.46 217 ALA B N 1
ATOM 5234 C CA . ALA B 1 217 ? 125.035 5.204 126.853 1.00 32.74 217 ALA B CA 1
ATOM 5235 C C . ALA B 1 217 ? 126.052 5.516 127.955 1.00 33.66 217 ALA B C 1
ATOM 5236 O O . ALA B 1 217 ? 126.851 4.674 128.313 1.00 33.47 217 ALA B O 1
ATOM 5238 N N . GLU B 1 218 ? 125.985 6.724 128.483 1.00 34.83 218 GLU B N 1
ATOM 5239 C CA . GLU B 1 218 ? 126.961 7.237 129.413 1.00 36.82 218 GLU B CA 1
ATOM 5240 C C . GLU B 1 218 ? 126.508 6.998 130.834 1.00 36.71 218 GLU B C 1
ATOM 5241 O O . GLU B 1 218 ? 127.272 7.196 131.750 1.00 37.30 218 GLU B O 1
ATOM 5247 N N . ASN B 1 219 ? 125.229 6.711 131.021 1.00 36.71 219 ASN B N 1
ATOM 5248 C CA . ASN B 1 219 ? 124.707 6.559 132.347 1.00 35.51 219 ASN B CA 1
ATOM 5249 C C . ASN B 1 219 ? 124.863 7.840 133.156 1.00 35.29 219 ASN B C 1
ATOM 5250 O O . ASN B 1 219 ? 125.440 7.830 134.228 1.00 35.76 219 ASN B O 1
ATOM 5255 N N . ALA B 1 220 ? 124.319 8.944 132.645 1.00 34.69 220 ALA B N 1
ATOM 5256 C CA . ALA B 1 220 ? 124.327 10.186 133.369 1.00 33.97 220 ALA B CA 1
ATOM 5257 C C . ALA B 1 220 ? 123.154 11.062 132.975 1.00 34.13 220 ALA B C 1
ATOM 5258 O O . ALA B 1 220 ? 122.624 10.995 131.843 1.00 34.72 220 ALA B O 1
ATOM 5260 N N . TRP B 1 221 ? 122.738 11.905 133.889 1.00 33.44 221 TRP B N 1
ATOM 5261 C CA . TRP B 1 221 ? 121.857 12.995 133.509 1.00 34.49 221 TRP B CA 1
ATOM 5262 C C . TRP B 1 221 ? 122.570 13.768 132.367 1.00 34.13 221 TRP B C 1
ATOM 5263 O O . TRP B 1 221 ? 123.787 13.967 132.417 1.00 33.68 221 TRP B O 1
ATOM 5274 N N . ASP B 1 222 ? 121.845 14.071 131.289 1.00 34.37 222 ASP B N 1
ATOM 5275 C CA . ASP B 1 222 ? 122.471 14.681 130.119 1.00 34.02 222 ASP B CA 1
ATOM 5276 C C . ASP B 1 222 ? 122.330 16.210 130.152 1.00 34.84 222 ASP B C 1
ATOM 5277 O O . ASP B 1 222 ? 121.219 16.759 130.287 1.00 35.13 222 ASP B O 1
ATOM 5282 N N . ASP B 1 223 ? 123.460 16.914 130.078 1.00 36.15 223 ASP B N 1
ATOM 5283 C CA . ASP B 1 223 ? 123.425 18.403 130.201 1.00 38.19 223 ASP B CA 1
ATOM 5284 C C . ASP B 1 223 ? 122.574 19.065 129.103 1.00 37.94 223 ASP B C 1
ATOM 5285 O O . ASP B 1 223 ? 121.773 19.966 129.401 1.00 40.49 223 ASP B O 1
ATOM 5290 N N . GLU B 1 224 ? 122.715 18.598 127.861 1.00 37.60 224 GLU B N 1
ATOM 5291 C CA . GLU B 1 224 ? 121.941 19.091 126.694 1.00 37.27 224 GLU B CA 1
ATOM 5292 C C . GLU B 1 224 ? 120.438 18.935 126.855 1.00 35.33 224 GLU B C 1
ATOM 5293 O O . GLU B 1 224 ? 119.699 19.895 126.699 1.00 35.29 224 GLU B O 1
ATOM 5299 N N . LEU B 1 225 ? 119.998 17.730 127.226 1.00 35.86 225 LEU B N 1
ATOM 5300 C CA . LEU B 1 225 ? 118.582 17.406 127.390 1.00 34.09 225 LEU B CA 1
ATOM 5301 C C . LEU B 1 225 ? 117.930 18.145 128.510 1.00 34.36 225 LEU B C 1
ATOM 5302 O O . LEU B 1 225 ? 116.798 18.603 128.348 1.00 34.30 225 LEU B O 1
ATOM 5307 N N . THR B 1 226 ? 118.611 18.282 129.649 1.00 34.22 226 THR B N 1
ATOM 5308 C CA . THR B 1 226 ? 117.993 19.021 130.766 1.00 34.33 226 THR B CA 1
ATOM 5309 C C . THR B 1 226 ? 117.965 20.512 130.505 1.00 34.36 226 THR B C 1
ATOM 5310 O O . THR B 1 226 ? 117.014 21.200 130.941 1.00 34.54 226 THR B O 1
ATOM 5314 N N . GLU B 1 227 ? 118.990 21.006 129.799 1.00 34.60 227 GLU B N 1
ATOM 5315 C CA . GLU B 1 227 ? 118.971 22.379 129.288 1.00 35.21 227 GLU B CA 1
ATOM 5316 C C . GLU B 1 227 ? 117.800 22.539 128.311 1.00 35.41 227 GLU B C 1
ATOM 5317 O O . GLU B 1 227 ? 116.936 23.409 128.482 1.00 34.19 227 GLU B O 1
ATOM 5323 N N . VAL B 1 228 ? 117.732 21.648 127.330 1.00 35.72 228 VAL B N 1
ATOM 5324 C CA . VAL B 1 228 ? 116.614 21.720 126.354 1.00 36.05 228 VAL B CA 1
ATOM 5325 C C . VAL B 1 228 ? 115.305 21.800 127.109 1.00 36.62 228 VAL B C 1
ATOM 5326 O O . VAL B 1 228 ? 114.459 22.664 126.807 1.00 36.13 228 VAL B O 1
ATOM 5330 N N . LEU B 1 229 ? 115.153 20.918 128.100 1.00 35.71 229 LEU B N 1
ATOM 5331 C CA . LEU B 1 229 ? 113.910 20.873 128.869 1.00 36.08 229 LEU B CA 1
ATOM 5332 C C . LEU B 1 229 ? 113.837 21.861 130.042 1.00 36.30 229 LEU B C 1
ATOM 5333 O O . LEU B 1 229 ? 112.826 21.920 130.740 1.00 35.99 229 LEU B O 1
ATOM 5338 N N . ARG B 1 230 ? 114.884 22.676 130.202 1.00 36.74 230 ARG B N 1
ATOM 5339 C CA . ARG B 1 230 ? 114.964 23.685 131.274 1.00 36.89 230 ARG B CA 1
ATOM 5340 C C . ARG B 1 230 ? 114.840 23.028 132.697 1.00 36.22 230 ARG B C 1
ATOM 5341 O O . ARG B 1 230 ? 114.237 23.572 133.602 1.00 34.91 230 ARG B O 1
ATOM 5346 N N . VAL B 1 231 ? 115.441 21.858 132.854 1.00 35.94 231 VAL B N 1
ATOM 5347 C CA . VAL B 1 231 ? 115.395 21.149 134.127 1.00 35.80 231 VAL B CA 1
ATOM 5348 C C . VAL B 1 231 ? 116.692 21.338 134.914 1.00 35.62 231 VAL B C 1
ATOM 5349 O O . VAL B 1 231 ? 117.716 20.825 134.535 1.00 34.63 231 VAL B O 1
ATOM 5353 N N . PRO B 1 232 ? 116.640 22.110 136.018 1.00 36.47 232 PRO B N 1
ATOM 5354 C CA . PRO B 1 232 ? 117.842 22.258 136.859 1.00 36.96 232 PRO B CA 1
ATOM 5355 C C . PRO B 1 232 ? 118.315 20.881 137.330 1.00 38.11 232 PRO B C 1
ATOM 5356 O O . PRO B 1 232 ? 117.521 20.090 137.821 1.00 37.19 232 PRO B O 1
ATOM 5360 N N . LYS B 1 233 ? 119.595 20.592 137.162 1.00 39.78 233 LYS B N 1
ATOM 5361 C CA . LYS B 1 233 ? 120.149 19.350 137.673 1.00 42.43 233 LYS B CA 1
ATOM 5362 C C . LYS B 1 233 ? 120.074 19.191 139.229 1.00 42.93 233 LYS B C 1
ATOM 5363 O O . LYS B 1 233 ? 120.227 18.082 139.744 1.00 43.77 233 LYS B O 1
ATOM 5369 N N . GLU B 1 234 ? 119.820 20.270 139.959 1.00 42.46 234 GLU B N 1
ATOM 5370 C CA . GLU B 1 234 ? 119.789 20.163 141.403 1.00 43.03 234 GLU B CA 1
ATOM 5371 C C . GLU B 1 234 ? 118.496 19.466 141.861 1.00 42.20 234 GLU B C 1
ATOM 5372 O O . GLU B 1 234 ? 118.275 19.247 143.049 1.00 44.21 234 GLU B O 1
ATOM 5386 N N . LEU B 1 236 ? 117.489 16.493 140.505 1.00 33.98 236 LEU B N 1
ATOM 5387 C CA . LEU B 1 236 ? 117.558 15.131 140.042 1.00 33.99 236 LEU B CA 1
ATOM 5388 C C . LEU B 1 236 ? 118.218 14.245 141.046 1.00 34.37 236 LEU B C 1
ATOM 5389 O O . LEU B 1 236 ? 119.301 14.599 141.584 1.00 34.07 236 LEU B O 1
ATOM 5394 N N . PRO B 1 237 ? 117.590 13.073 141.294 1.00 33.11 237 PRO B N 1
ATOM 5395 C CA . PRO B 1 237 ? 118.142 12.124 142.268 1.00 32.62 237 PRO B CA 1
ATOM 5396 C C . PRO B 1 237 ? 119.410 11.548 141.746 1.00 31.78 237 PRO B C 1
ATOM 5397 O O . PRO B 1 237 ? 119.667 11.607 140.530 1.00 30.93 237 PRO B O 1
ATOM 5401 N N . GLU B 1 238 ? 120.163 10.946 142.650 1.00 30.68 238 GLU B N 1
ATOM 5402 C CA . GLU B 1 238 ? 121.299 10.090 142.270 1.00 31.33 238 GLU B CA 1
ATOM 5403 C C . GLU B 1 238 ? 120.832 8.793 141.618 1.00 30.06 238 GLU B C 1
ATOM 5404 O O . GLU B 1 238 ? 119.884 8.207 142.074 1.00 29.90 238 GLU B O 1
ATOM 5410 N N . VAL B 1 239 ? 121.546 8.326 140.593 1.00 29.50 239 VAL B N 1
ATOM 5411 C CA . VAL B 1 239 ? 121.153 7.134 139.892 1.00 28.99 239 VAL B CA 1
ATOM 5412 C C . VAL B 1 239 ? 122.009 5.903 140.277 1.00 29.13 239 VAL B C 1
ATOM 5413 O O . VAL B 1 239 ? 123.226 5.943 140.199 1.00 27.92 239 VAL B O 1
ATOM 5417 N N . LYS B 1 240 ? 121.358 4.799 140.644 1.00 30.09 240 LYS B N 1
ATOM 5418 C CA . LYS B 1 240 ? 122.090 3.615 141.159 1.00 31.25 240 LYS B CA 1
ATOM 5419 C C . LYS B 1 240 ? 121.747 2.402 140.320 1.00 31.54 240 LYS B C 1
ATOM 5420 O O . LYS B 1 240 ? 120.761 2.464 139.545 1.00 33.20 240 LYS B O 1
ATOM 5426 N N . ASP B 1 241 ? 122.528 1.331 140.464 1.00 30.05 241 ASP B N 1
ATOM 5427 C CA . ASP B 1 241 ? 122.188 0.015 139.935 1.00 30.83 241 ASP B CA 1
ATOM 5428 C C . ASP B 1 241 ? 120.837 -0.475 140.493 1.00 30.83 241 ASP B C 1
ATOM 5429 O O . ASP B 1 241 ? 120.363 0.038 141.497 1.00 31.59 241 ASP B O 1
ATOM 5434 N N . CYS B 1 242 ? 120.227 -1.487 139.883 1.00 30.70 242 CYS B N 1
ATOM 5435 C CA . CYS B 1 242 ? 118.949 -2.019 140.413 1.00 30.90 242 CYS B CA 1
ATOM 5436 C C . CYS B 1 242 ? 119.138 -2.767 141.761 1.00 30.64 242 CYS B C 1
ATOM 5437 O O . CYS B 1 242 ? 118.220 -2.880 142.573 1.00 31.21 242 CYS B O 1
ATOM 5440 N N . ALA B 1 243 ? 120.309 -3.357 141.951 1.00 30.24 243 ALA B N 1
ATOM 5441 C CA . ALA B 1 243 ? 120.667 -3.905 143.256 1.00 30.61 243 ALA B CA 1
ATOM 5442 C C . ALA B 1 243 ? 121.722 -2.935 143.828 1.00 30.30 243 ALA B C 1
ATOM 5443 O O . ALA B 1 243 ? 122.848 -2.933 143.415 1.00 31.15 243 ALA B O 1
ATOM 5445 N N . ALA B 1 244 ? 121.345 -2.079 144.736 1.00 30.91 244 ALA B N 1
ATOM 5446 C CA . ALA B 1 244 ? 122.352 -1.176 145.340 1.00 33.18 244 ALA B CA 1
ATOM 5447 C C . ALA B 1 244 ? 121.836 -0.903 146.737 1.00 32.95 244 ALA B C 1
ATOM 5448 O O . ALA B 1 244 ? 120.821 -1.414 147.085 1.00 33.73 244 ALA B O 1
ATOM 5450 N N . ASP B 1 245 ? 122.516 -0.099 147.520 1.00 34.77 245 ASP B N 1
ATOM 5451 C CA . ASP B 1 245 ? 122.014 0.252 148.845 1.00 36.15 245 ASP B CA 1
ATOM 5452 C C . ASP B 1 245 ? 121.123 1.488 148.768 1.00 36.03 245 ASP B C 1
ATOM 5453 O O . ASP B 1 245 ? 121.636 2.595 148.620 1.00 36.96 245 ASP B O 1
ATOM 5458 N N . PHE B 1 246 ? 119.794 1.336 148.818 1.00 35.97 246 PHE B N 1
ATOM 5459 C CA . PHE B 1 246 ? 118.904 2.530 148.674 1.00 36.23 246 PHE B CA 1
ATOM 5460 C C . PHE B 1 246 ? 118.483 3.198 149.977 1.00 36.65 246 PHE B C 1
ATOM 5461 O O . PHE B 1 246 ? 117.594 4.052 149.995 1.00 38.51 246 PHE B O 1
ATOM 5469 N N . GLY B 1 247 ? 119.134 2.853 151.070 1.00 36.53 247 GLY B N 1
ATOM 5470 C CA . GLY B 1 247 ? 118.717 3.364 152.354 1.00 34.27 247 GLY B CA 1
ATOM 5471 C C . GLY B 1 247 ? 118.003 2.321 153.177 1.00 33.61 247 GLY B C 1
ATOM 5472 O O . GLY B 1 247 ? 117.933 1.141 152.802 1.00 32.58 247 GLY B O 1
ATOM 5473 N N . VAL B 1 248 ? 117.496 2.761 154.331 1.00 33.37 248 VAL B N 1
ATOM 5474 C CA . VAL B 1 248 ? 116.966 1.869 155.315 1.00 31.74 248 VAL B CA 1
ATOM 5475 C C . VAL B 1 248 ? 115.662 2.482 155.694 1.00 32.77 248 VAL B C 1
ATOM 5476 O O . VAL B 1 248 ? 115.511 3.681 155.782 1.00 32.00 248 VAL B O 1
ATOM 5480 N N . THR B 1 249 ? 114.684 1.619 155.846 1.00 34.71 249 THR B N 1
ATOM 5481 C CA . THR B 1 249 ? 113.400 1.961 156.384 1.00 37.39 249 THR B CA 1
ATOM 5482 C C . THR B 1 249 ? 113.440 2.806 157.702 1.00 38.71 249 THR B C 1
ATOM 5483 O O . THR B 1 249 ? 114.120 2.463 158.674 1.00 39.13 249 THR B O 1
ATOM 5487 N N . ASP B 1 250 ? 112.751 3.952 157.666 1.00 40.43 250 ASP B N 1
ATOM 5488 C CA . ASP B 1 250 ? 112.399 4.779 158.819 1.00 40.95 250 ASP B CA 1
ATOM 5489 C C . ASP B 1 250 ? 111.611 3.879 159.788 1.00 40.60 250 ASP B C 1
ATOM 5490 O O . ASP B 1 250 ? 110.522 3.444 159.458 1.00 39.87 250 ASP B O 1
ATOM 5495 N N . PRO B 1 251 ? 112.172 3.604 160.986 1.00 40.99 251 PRO B N 1
ATOM 5496 C CA . PRO B 1 251 ? 111.576 2.653 161.983 1.00 40.24 251 PRO B CA 1
ATOM 5497 C C . PRO B 1 251 ? 110.105 2.941 162.332 1.00 40.58 251 PRO B C 1
ATOM 5498 O O . PRO B 1 251 ? 109.315 2.010 162.504 1.00 40.12 251 PRO B O 1
ATOM 5502 N N . SER B 1 252 ? 109.763 4.220 162.403 1.00 41.07 252 SER B N 1
ATOM 5503 C CA . SER B 1 252 ? 108.418 4.756 162.684 1.00 42.86 252 SER B CA 1
ATOM 5504 C C . SER B 1 252 ? 107.245 4.199 161.836 1.00 43.55 252 SER B C 1
ATOM 5505 O O . SER B 1 252 ? 106.090 4.208 162.281 1.00 43.51 252 SER B O 1
ATOM 5508 N N . LEU B 1 253 ? 107.535 3.734 160.616 1.00 43.02 253 LEU B N 1
ATOM 5509 C CA . LEU B 1 253 ? 106.499 3.358 159.675 1.00 43.40 253 LEU B CA 1
ATOM 5510 C C . LEU B 1 253 ? 105.937 1.962 159.906 1.00 43.31 253 LEU B C 1
ATOM 5511 O O . LEU B 1 253 ? 104.709 1.769 159.865 1.00 44.21 253 LEU B O 1
ATOM 5516 N N . PHE B 1 254 ? 106.815 0.991 160.125 1.00 42.45 254 PHE B N 1
ATOM 5517 C CA . PHE B 1 254 ? 106.401 -0.395 160.275 1.00 42.70 254 PHE B CA 1
ATOM 5518 C C . PHE B 1 254 ? 106.960 -1.087 161.529 1.00 43.02 254 PHE B C 1
ATOM 5519 O O . PHE B 1 254 ? 106.695 -2.261 161.751 1.00 43.78 254 PHE B O 1
ATOM 5527 N N . GLY B 1 255 ? 107.685 -0.349 162.367 1.00 43.33 255 GLY B N 1
ATOM 5528 C CA . GLY B 1 255 ? 108.237 -0.871 163.620 1.00 42.63 255 GLY B CA 1
ATOM 5529 C C . GLY B 1 255 ? 109.472 -1.679 163.293 1.00 43.55 255 GLY B C 1
ATOM 5530 O O . GLY B 1 255 ? 109.684 -2.737 163.887 1.00 44.70 255 GLY B O 1
ATOM 5531 N N . ALA B 1 256 ? 110.273 -1.208 162.325 1.00 42.98 256 ALA B N 1
ATOM 5532 C CA . ALA B 1 256 ? 111.531 -1.875 161.915 1.00 42.24 256 ALA B CA 1
ATOM 5533 C C . ALA B 1 256 ? 112.395 -1.018 160.997 1.00 41.21 256 ALA B C 1
ATOM 5534 O O . ALA B 1 256 ? 111.888 -0.214 160.242 1.00 40.78 256 ALA B O 1
ATOM 5536 N N . ALA B 1 257 ? 113.698 -1.273 161.033 1.00 40.75 257 ALA B N 1
ATOM 5537 C CA . ALA B 1 257 ? 114.664 -0.660 160.156 1.00 39.76 257 ALA B CA 1
ATOM 5538 C C . ALA B 1 257 ? 115.086 -1.698 159.129 1.00 40.03 257 ALA B C 1
ATOM 5539 O O . ALA B 1 257 ? 115.921 -2.563 159.432 1.00 40.59 257 ALA B O 1
ATOM 5541 N N . ILE B 1 258 ? 114.531 -1.595 157.916 1.00 39.76 258 ILE B N 1
ATOM 5542 C CA . ILE B 1 258 ? 114.750 -2.570 156.826 1.00 39.64 258 ILE B CA 1
ATOM 5543 C C . ILE B 1 258 ? 115.497 -1.902 155.660 1.00 38.95 258 ILE B C 1
ATOM 5544 O O . ILE B 1 258 ? 115.106 -0.844 155.210 1.00 38.85 258 ILE B O 1
ATOM 5549 N N . PRO B 1 259 ? 116.592 -2.514 155.196 1.00 38.16 259 PRO B N 1
ATOM 5550 C CA . PRO B 1 259 ? 117.360 -2.018 154.061 1.00 37.51 259 PRO B CA 1
ATOM 5551 C C . PRO B 1 259 ? 116.625 -2.196 152.706 1.00 37.16 259 PRO B C 1
ATOM 5552 O O . PRO B 1 259 ? 116.068 -3.270 152.423 1.00 37.09 259 PRO B O 1
ATOM 5556 N N . ILE B 1 260 ? 116.564 -1.117 151.910 1.00 36.82 260 ILE B N 1
ATOM 5557 C CA . ILE B 1 260 ? 115.965 -1.163 150.556 1.00 34.33 260 ILE B CA 1
ATOM 5558 C C . ILE B 1 260 ? 117.096 -1.536 149.641 1.00 34.18 260 ILE B C 1
ATOM 5559 O O . ILE B 1 260 ? 118.086 -0.821 149.565 1.00 34.72 260 ILE B O 1
ATOM 5564 N N . LEU B 1 261 ? 117.014 -2.708 149.020 1.00 33.50 261 LEU B N 1
ATOM 5565 C CA . LEU B 1 261 ? 118.192 -3.225 148.265 1.00 33.42 261 LEU B CA 1
ATOM 5566 C C . LEU B 1 261 ? 117.946 -3.453 146.762 1.00 32.63 261 LEU B C 1
ATOM 5567 O O . LEU B 1 261 ? 118.867 -3.769 146.024 1.00 32.74 261 LEU B O 1
ATOM 5572 N N . GLY B 1 262 ? 116.700 -3.267 146.318 1.00 31.61 262 GLY B N 1
ATOM 5573 C CA . GLY B 1 262 ? 116.344 -3.495 144.930 1.00 31.63 262 GLY B CA 1
ATOM 5574 C C . GLY B 1 262 ? 115.334 -2.493 144.395 1.00 31.01 262 GLY B C 1
ATOM 5575 O O . GLY B 1 262 ? 114.310 -2.200 145.068 1.00 31.25 262 GLY B O 1
ATOM 5576 N N . VAL B 1 263 ? 115.616 -1.956 143.211 1.00 28.25 263 VAL B N 1
ATOM 5577 C CA . VAL B 1 263 ? 114.666 -1.012 142.583 1.00 27.27 263 VAL B CA 1
ATOM 5578 C C . VAL B 1 263 ? 114.764 -1.198 141.053 1.00 27.72 263 VAL B C 1
ATOM 5579 O O . VAL B 1 263 ? 115.841 -1.360 140.526 1.00 28.22 263 VAL B O 1
ATOM 5583 N N . ALA B 1 264 ? 113.637 -1.207 140.358 1.00 27.41 264 ALA B N 1
ATOM 5584 C CA . ALA B 1 264 ? 113.609 -1.186 138.913 1.00 27.98 264 ALA B CA 1
ATOM 5585 C C . ALA B 1 264 ? 112.189 -0.817 138.527 1.00 27.78 264 ALA B C 1
ATOM 5586 O O . ALA B 1 264 ? 111.274 -0.961 139.325 1.00 27.83 264 ALA B O 1
ATOM 5588 N N . GLY B 1 265 ? 111.994 -0.280 137.330 1.00 27.48 265 GLY B N 1
ATOM 5589 C CA . GLY B 1 265 ? 110.608 -0.015 136.894 1.00 26.06 265 GLY B CA 1
ATOM 5590 C C . GLY B 1 265 ? 109.847 -1.286 136.646 1.00 25.84 265 GLY B C 1
ATOM 5591 O O . GLY B 1 265 ? 110.470 -2.333 136.312 1.00 25.93 265 GLY B O 1
ATOM 5592 N N . ASP B 1 266 ? 108.524 -1.234 136.833 1.00 23.92 266 ASP B N 1
ATOM 5593 C CA . ASP B 1 266 ? 107.761 -2.446 136.804 1.00 24.53 266 ASP B CA 1
ATOM 5594 C C . ASP B 1 266 ? 108.116 -3.322 135.596 1.00 26.52 266 ASP B C 1
ATOM 5595 O O . ASP B 1 266 ? 108.312 -4.530 135.739 1.00 28.24 266 ASP B O 1
ATOM 5600 N N . GLN B 1 267 ? 108.296 -2.745 134.420 1.00 26.63 267 GLN B N 1
ATOM 5601 C CA . GLN B 1 267 ? 108.459 -3.632 133.263 1.00 28.13 267 GLN B CA 1
ATOM 5602 C C . GLN B 1 267 ? 109.827 -4.309 133.136 1.00 29.14 267 GLN B C 1
ATOM 5603 O O . GLN B 1 267 ? 109.933 -5.426 132.648 1.00 30.78 267 GLN B O 1
ATOM 5609 N N . GLN B 1 268 ? 110.878 -3.638 133.558 1.00 30.39 268 GLN B N 1
ATOM 5610 C CA . GLN B 1 268 ? 112.188 -4.271 133.698 1.00 30.48 268 GLN B CA 1
ATOM 5611 C C . GLN B 1 268 ? 112.163 -5.292 134.848 1.00 31.24 268 GLN B C 1
ATOM 5612 O O . GLN B 1 268 ? 112.598 -6.442 134.695 1.00 31.72 268 GLN B O 1
ATOM 5618 N N . ALA B 1 269 ? 111.611 -4.913 136.001 1.00 31.03 269 ALA B N 1
ATOM 5619 C CA . ALA B 1 269 ? 111.491 -5.885 137.083 1.00 31.49 269 ALA B CA 1
ATOM 5620 C C . ALA B 1 269 ? 110.846 -7.207 136.568 1.00 32.11 269 ALA B C 1
ATOM 5621 O O . ALA B 1 269 ? 111.348 -8.313 136.855 1.00 31.24 269 ALA B O 1
ATOM 5623 N N . ALA B 1 270 ? 109.747 -7.069 135.802 1.00 32.99 270 ALA B N 1
ATOM 5624 C CA . ALA B 1 270 ? 109.077 -8.229 135.181 1.00 33.71 270 ALA B CA 1
ATOM 5625 C C . ALA B 1 270 ? 110.038 -9.029 134.325 1.00 33.40 270 ALA B C 1
ATOM 5626 O O . ALA B 1 270 ? 109.998 -10.248 134.347 1.00 33.91 270 ALA B O 1
ATOM 5628 N N . THR B 1 271 ? 110.914 -8.336 133.597 1.00 33.44 271 THR B N 1
ATOM 5629 C CA . THR B 1 271 ? 111.898 -8.972 132.717 1.00 32.78 271 THR B CA 1
ATOM 5630 C C . THR B 1 271 ? 112.893 -9.777 133.563 1.00 33.69 271 THR B C 1
ATOM 5631 O O . THR B 1 271 ? 113.278 -10.918 133.203 1.00 35.28 271 THR B O 1
ATOM 5635 N N . ILE B 1 272 ? 113.277 -9.223 134.705 1.00 33.37 272 ILE B N 1
ATOM 5636 C CA . ILE B 1 272 ? 114.122 -9.958 135.644 1.00 32.56 272 ILE B CA 1
ATOM 5637 C C . ILE B 1 272 ? 113.368 -11.137 136.270 1.00 32.61 272 ILE B C 1
ATOM 5638 O O . ILE B 1 272 ? 113.895 -12.239 136.321 1.00 31.67 272 ILE B O 1
ATOM 5643 N N . GLY B 1 273 ? 112.140 -10.890 136.721 1.00 32.83 273 GLY B N 1
ATOM 5644 C CA . GLY B 1 273 ? 111.245 -11.923 137.234 1.00 33.65 273 GLY B CA 1
ATOM 5645 C C . GLY B 1 273 ? 110.930 -13.084 136.296 1.00 35.09 273 GLY B C 1
ATOM 5646 O O . GLY B 1 273 ? 110.571 -14.141 136.758 1.00 35.79 273 GLY B O 1
ATOM 5647 N N . GLN B 1 274 ? 111.070 -12.880 134.979 1.00 36.17 274 GLN B N 1
ATOM 5648 C CA . GLN B 1 274 ? 110.864 -13.907 133.979 1.00 36.21 274 GLN B CA 1
ATOM 5649 C C . GLN B 1 274 ? 112.204 -14.498 133.581 1.00 37.12 274 GLN B C 1
ATOM 5650 O O . GLN B 1 274 ? 112.267 -15.319 132.672 1.00 37.43 274 GLN B O 1
ATOM 5656 N N . ALA B 1 275 ? 113.286 -14.044 134.214 1.00 37.12 275 ALA B N 1
ATOM 5657 C CA . ALA B 1 275 ? 114.639 -14.559 133.958 1.00 38.10 275 ALA B CA 1
ATOM 5658 C C . ALA B 1 275 ? 115.090 -14.345 132.527 1.00 38.42 275 ALA B C 1
ATOM 5659 O O . ALA B 1 275 ? 115.927 -15.111 132.001 1.00 39.38 275 ALA B O 1
ATOM 5661 N N . CYS B 1 276 ? 114.553 -13.307 131.911 1.00 37.72 276 CYS B N 1
ATOM 5662 C CA . CYS B 1 276 ? 115.029 -12.903 130.605 1.00 38.61 276 CYS B CA 1
ATOM 5663 C C . CYS B 1 276 ? 116.380 -12.202 130.654 1.00 38.52 276 CYS B C 1
ATOM 5664 O O . CYS B 1 276 ? 116.495 -11.005 130.338 1.00 37.78 276 CYS B O 1
ATOM 5667 N N . PHE B 1 277 ? 117.400 -12.994 131.018 1.00 39.45 277 PHE B N 1
ATOM 5668 C CA . PHE B 1 277 ? 118.780 -12.553 131.232 1.00 39.79 277 PHE B CA 1
ATOM 5669 C C . PHE B 1 277 ? 119.755 -12.699 130.078 1.00 40.43 277 PHE B C 1
ATOM 5670 O O . PHE B 1 277 ? 120.829 -12.102 130.099 1.00 42.15 277 PHE B O 1
ATOM 5678 N N . LYS B 1 278 ? 119.430 -13.494 129.093 1.00 40.38 278 LYS B N 1
ATOM 5679 C CA . LYS B 1 278 ? 120.386 -13.776 128.031 1.00 40.61 278 LYS B CA 1
ATOM 5680 C C . LYS B 1 278 ? 119.926 -12.984 126.815 1.00 39.63 278 LYS B C 1
ATOM 5681 O O . LYS B 1 278 ? 118.741 -12.659 126.729 1.00 39.99 278 LYS B O 1
ATOM 5687 N N . PRO B 1 279 ? 120.835 -12.641 125.895 1.00 38.47 279 PRO B N 1
ATOM 5688 C CA . PRO B 1 279 ? 120.357 -11.832 124.748 1.00 38.64 279 PRO B CA 1
ATOM 5689 C C . PRO B 1 279 ? 119.331 -12.591 123.908 1.00 38.77 279 PRO B 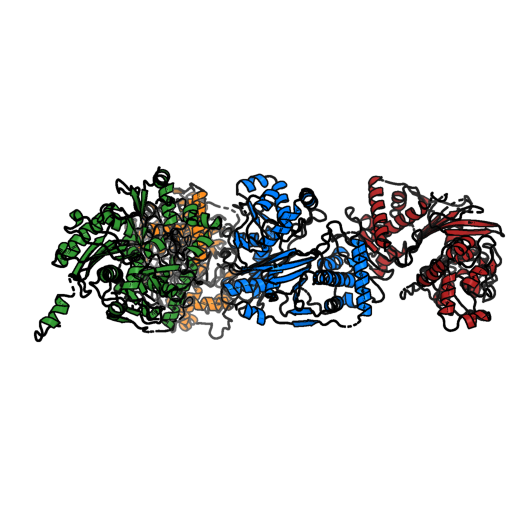C 1
ATOM 5690 O O . PRO B 1 279 ? 119.488 -13.791 123.662 1.00 40.02 279 PRO B O 1
ATOM 5694 N N . GLY B 1 280 ? 118.269 -11.919 123.497 1.00 37.65 280 GLY B N 1
ATOM 5695 C CA . GLY B 1 280 ? 117.260 -12.596 122.704 1.00 36.88 280 GLY B CA 1
ATOM 5696 C C . GLY B 1 280 ? 116.037 -13.047 123.445 1.00 35.44 280 GLY B C 1
ATOM 5697 O O . GLY B 1 280 ? 115.006 -13.265 122.824 1.00 36.62 280 GLY B O 1
ATOM 5706 N N . LEU B 1 282 ? 112.702 -12.670 125.800 1.00 32.64 282 LEU B N 1
ATOM 5707 C CA . LEU B 1 282 ? 111.704 -11.619 125.778 1.00 32.58 282 LEU B CA 1
ATOM 5708 C C . LEU B 1 282 ? 110.479 -11.955 126.550 1.00 32.51 282 LEU B C 1
ATOM 5709 O O . LEU B 1 282 ? 110.122 -13.129 126.697 1.00 33.19 282 LEU B O 1
ATOM 5714 N N . LYS B 1 283 ? 109.795 -10.905 126.975 1.00 31.60 283 LYS B N 1
ATOM 5715 C CA . LYS B 1 283 ? 108.687 -11.010 127.898 1.00 31.98 283 LYS B CA 1
ATOM 5716 C C . LYS B 1 283 ? 107.631 -10.024 127.480 1.00 32.19 283 LYS B C 1
ATOM 5717 O O . LYS B 1 283 ? 107.903 -9.004 126.855 1.00 32.40 283 LYS B O 1
ATOM 5723 N N . SER B 1 284 ? 106.416 -10.291 127.900 1.00 31.96 284 SER B N 1
ATOM 5724 C CA . SER B 1 284 ? 105.373 -9.365 127.686 1.00 32.43 284 SER B CA 1
ATOM 5725 C C . SER B 1 284 ? 104.453 -9.379 128.923 1.00 32.10 284 SER B C 1
ATOM 5726 O O . SER B 1 284 ? 104.070 -10.463 129.392 1.00 32.23 284 SER B O 1
ATOM 5729 N N . THR B 1 285 ? 104.121 -8.200 129.448 1.00 31.13 285 THR B N 1
ATOM 5730 C CA . THR B 1 285 ? 103.237 -8.086 130.637 1.00 31.30 285 THR B CA 1
ATOM 5731 C C . THR B 1 285 ? 101.940 -7.396 130.280 1.00 31.66 285 THR B C 1
ATOM 5732 O O . THR B 1 285 ? 101.971 -6.309 129.727 1.00 33.27 285 THR B O 1
ATOM 5736 N N . TYR B 1 286 ? 100.812 -7.988 130.619 1.00 31.89 286 TYR B N 1
ATOM 5737 C CA . TYR B 1 286 ? 99.510 -7.385 130.294 1.00 32.61 286 TYR B CA 1
ATOM 5738 C C . TYR B 1 286 ? 98.864 -6.822 131.545 1.00 32.74 286 TYR B C 1
ATOM 5739 O O . TYR B 1 286 ? 98.727 -7.530 132.519 1.00 33.95 286 TYR B O 1
ATOM 5748 N N . GLY B 1 287 ? 98.519 -5.540 131.529 1.00 33.82 287 GLY B N 1
ATOM 5749 C CA . GLY B 1 287 ? 97.701 -4.910 132.585 1.00 33.42 287 GLY B CA 1
ATOM 5750 C C . GLY B 1 287 ? 96.845 -3.897 131.885 1.00 34.45 287 GLY B C 1
ATOM 5751 O O . GLY B 1 287 ? 96.331 -4.191 130.789 1.00 35.22 287 GLY B O 1
ATOM 5752 N N . THR B 1 288 ? 96.689 -2.701 132.456 1.00 34.59 288 THR B N 1
ATOM 5753 C CA . THR B 1 288 ? 96.087 -1.612 131.690 1.00 35.33 288 THR B CA 1
ATOM 5754 C C . THR B 1 288 ? 96.750 -1.457 130.333 1.00 34.57 288 THR B C 1
ATOM 5755 O O . THR B 1 288 ? 96.090 -1.274 129.334 1.00 37.01 288 THR B O 1
ATOM 5759 N N . GLY B 1 289 ? 98.062 -1.471 130.289 1.00 34.52 289 GLY B N 1
ATOM 5760 C CA . GLY B 1 289 ? 98.778 -1.453 129.023 1.00 32.29 289 GLY B CA 1
ATOM 5761 C C . GLY B 1 289 ? 99.438 -2.786 128.824 1.00 32.18 289 GLY B C 1
ATOM 5762 O O . GLY B 1 289 ? 99.275 -3.710 129.647 1.00 32.35 289 GLY B O 1
ATOM 5763 N N . CYS B 1 290 ? 100.172 -2.915 127.723 1.00 31.82 290 CYS B N 1
ATOM 5764 C CA . CYS B 1 290 ? 100.966 -4.099 127.481 1.00 31.47 290 CYS B CA 1
ATOM 5765 C C . CYS B 1 290 ? 102.370 -3.640 127.134 1.00 31.36 290 CYS B C 1
ATOM 5766 O O . CYS B 1 290 ? 102.533 -2.724 126.345 1.00 32.44 290 CYS B O 1
ATOM 5769 N N . PHE B 1 291 ? 103.387 -4.259 127.722 1.00 31.17 291 PHE B N 1
ATOM 5770 C CA . PHE B 1 291 ? 104.775 -3.791 127.555 1.00 30.02 291 PHE B CA 1
ATOM 5771 C C . PHE B 1 291 ? 105.687 -4.955 127.340 1.00 30.54 291 PHE B C 1
ATOM 5772 O O . PHE B 1 291 ? 105.765 -5.870 128.159 1.00 30.90 291 PHE B O 1
ATOM 5780 N N . ALA B 1 292 ? 106.358 -4.958 126.199 1.00 31.16 292 ALA B N 1
ATOM 5781 C CA . ALA B 1 292 ? 107.187 -6.108 125.818 1.00 30.08 292 ALA B CA 1
ATOM 5782 C C . ALA B 1 292 ? 108.628 -5.641 125.675 1.00 30.01 292 ALA B C 1
ATOM 5783 O O . ALA B 1 292 ? 108.884 -4.572 125.098 1.00 29.34 292 ALA B O 1
ATOM 5785 N N . LEU B 1 293 ? 109.541 -6.436 126.217 1.00 30.15 293 LEU B N 1
ATOM 5786 C CA . LEU B 1 293 ? 110.935 -6.120 126.283 1.00 31.47 293 LEU B CA 1
ATOM 5787 C C . LEU B 1 293 ? 111.728 -7.355 125.864 1.00 31.97 293 LEU B C 1
ATOM 5788 O O . LEU B 1 293 ? 111.454 -8.484 126.280 1.00 30.85 293 LEU B O 1
ATOM 5793 N N . LEU B 1 294 ? 112.685 -7.109 124.989 1.00 32.41 294 LEU B N 1
ATOM 5794 C CA . LEU B 1 294 ? 113.492 -8.143 124.409 1.00 33.32 294 LEU B CA 1
ATOM 5795 C C . LEU B 1 294 ? 114.889 -7.838 124.920 1.00 33.03 294 LEU B C 1
ATOM 5796 O O . LEU B 1 294 ? 115.376 -6.722 124.720 1.00 32.00 294 LEU B O 1
ATOM 5801 N N . ASN B 1 295 ? 115.521 -8.811 125.581 1.00 33.60 295 ASN B N 1
ATOM 5802 C CA . ASN B 1 295 ? 116.878 -8.609 126.087 1.00 34.11 295 ASN B CA 1
ATOM 5803 C C . ASN B 1 295 ? 117.870 -8.582 124.969 1.00 34.55 295 ASN B C 1
ATOM 5804 O O . ASN B 1 295 ? 117.972 -9.531 124.202 1.00 35.42 295 ASN B O 1
ATOM 5809 N N . THR B 1 296 ? 118.673 -7.535 124.946 1.00 34.50 296 THR B N 1
ATOM 5810 C CA . THR B 1 296 ? 119.556 -7.265 123.869 1.00 35.15 296 THR B CA 1
ATOM 5811 C C . THR B 1 296 ? 121.029 -7.294 124.313 1.00 36.42 296 THR B C 1
ATOM 5812 O O . THR B 1 296 ? 121.922 -6.890 123.572 1.00 36.14 296 THR B O 1
ATOM 5816 N N . GLY B 1 297 ? 121.293 -7.751 125.534 1.00 37.48 297 GLY B N 1
ATOM 5817 C CA . GLY B 1 297 ? 122.671 -7.783 126.057 1.00 37.91 297 GLY B CA 1
ATOM 5818 C C . GLY B 1 297 ? 123.392 -6.446 126.189 1.00 39.66 297 GLY B C 1
ATOM 5819 O O . GLY B 1 297 ? 122.783 -5.400 126.462 1.00 39.16 297 GLY B O 1
ATOM 5820 N N . LYS B 1 298 ? 124.710 -6.493 125.997 1.00 40.61 298 LYS B N 1
ATOM 5821 C CA . LYS B 1 298 ? 125.579 -5.340 126.120 1.00 41.93 298 LYS B CA 1
ATOM 5822 C C . LYS B 1 298 ? 125.327 -4.289 125.066 1.00 43.23 298 LYS B C 1
ATOM 5823 O O . LYS B 1 298 ? 125.809 -3.160 125.211 1.00 44.71 298 LYS B O 1
ATOM 5825 N N . ASP B 1 299 ? 124.615 -4.637 123.996 1.00 43.43 299 ASP B N 1
ATOM 5826 C CA . ASP B 1 299 ? 124.515 -3.735 122.852 1.00 43.97 299 ASP B CA 1
ATOM 5827 C C . ASP B 1 299 ? 123.213 -2.965 122.826 1.00 42.98 299 ASP B C 1
ATOM 5828 O O . ASP B 1 299 ? 122.159 -3.501 123.012 1.00 41.35 299 ASP B O 1
ATOM 5841 N N . VAL B 1 301 ? 120.629 -1.241 120.784 1.00 42.63 301 VAL B N 1
ATOM 5842 C CA . VAL B 1 301 ? 120.221 -1.424 119.399 1.00 41.30 301 VAL B CA 1
ATOM 5843 C C . VAL B 1 301 ? 119.404 -0.215 119.034 1.00 40.93 301 VAL B C 1
ATOM 5844 O O . VAL B 1 301 ? 118.588 0.210 119.798 1.00 40.67 301 VAL B O 1
ATOM 5848 N N . ARG B 1 302 ? 119.649 0.361 117.872 1.00 40.85 302 ARG B N 1
ATOM 5849 C CA . ARG B 1 302 ? 118.866 1.473 117.392 1.00 40.48 302 ARG B CA 1
ATOM 5850 C C . ARG B 1 302 ? 117.791 0.811 116.634 1.00 40.15 302 ARG B C 1
ATOM 5851 O O . ARG B 1 302 ? 118.090 0.019 115.727 1.00 41.48 302 ARG B O 1
ATOM 5859 N N . SER B 1 303 ? 116.539 1.049 117.010 1.00 37.73 303 SER B N 1
ATOM 5860 C CA . SER B 1 303 ? 115.458 0.529 116.211 1.00 35.46 303 SER B CA 1
ATOM 5861 C C . SER B 1 303 ? 115.409 1.177 114.832 1.00 35.99 303 SER B C 1
ATOM 5862 O O . SER B 1 303 ? 115.553 2.405 114.664 1.00 35.81 303 SER B O 1
ATOM 5865 N N . LYS B 1 304 ? 115.107 0.354 113.848 1.00 35.97 304 LYS B N 1
ATOM 5866 C CA . LYS B 1 304 ? 114.687 0.887 112.558 1.00 36.41 304 LYS B CA 1
ATOM 5867 C C . LYS B 1 304 ? 113.194 0.656 112.443 1.00 36.62 304 LYS B C 1
ATOM 5868 O O . LYS B 1 304 ? 112.622 0.906 111.390 1.00 36.63 304 LYS B O 1
ATOM 5872 N N . ASN B 1 305 ? 112.573 0.144 113.519 1.00 36.04 305 ASN B N 1
ATOM 5873 C CA . ASN B 1 305 ? 111.196 -0.320 113.438 1.00 35.57 305 ASN B CA 1
ATOM 5874 C C . ASN B 1 305 ? 110.248 0.237 114.487 1.00 35.36 305 ASN B C 1
ATOM 5875 O O . ASN B 1 305 ? 109.300 -0.434 114.904 1.00 35.54 305 ASN B O 1
ATOM 5880 N N . ARG B 1 306 ? 110.516 1.472 114.900 1.00 35.36 306 ARG B N 1
ATOM 5881 C CA . ARG B 1 306 ? 109.688 2.217 115.852 1.00 35.30 306 ARG B CA 1
ATOM 5882 C C . ARG B 1 306 ? 109.608 1.628 117.243 1.00 33.50 306 ARG B C 1
ATOM 5883 O O . ARG B 1 306 ? 108.564 1.722 117.892 1.00 32.35 306 ARG B O 1
ATOM 5891 N N . LEU B 1 307 ? 110.687 0.999 117.691 1.00 31.40 307 LEU B N 1
ATOM 5892 C CA . LEU B 1 307 ? 110.736 0.530 119.069 1.00 32.08 307 LEU B CA 1
ATOM 5893 C C . LEU B 1 307 ? 111.659 1.389 119.904 1.00 31.24 307 LEU B C 1
ATOM 5894 O O . LEU B 1 307 ? 112.465 2.130 119.376 1.00 32.05 307 LEU B O 1
ATOM 5899 N N . LEU B 1 308 ? 111.556 1.249 121.216 1.00 31.44 308 LEU B N 1
ATOM 5900 C CA . LEU B 1 308 ? 112.448 1.933 122.138 1.00 31.10 308 LEU B CA 1
ATOM 5901 C C . LEU B 1 308 ? 113.619 1.095 122.498 1.00 31.15 308 LEU B C 1
ATOM 5902 O O . LEU B 1 308 ? 113.499 -0.120 122.653 1.00 32.77 308 LEU B O 1
ATOM 5907 N N . THR B 1 309 ? 114.740 1.775 122.691 1.00 30.24 309 THR B N 1
ATOM 5908 C CA . THR B 1 309 ? 115.906 1.195 123.326 1.00 29.07 309 THR B CA 1
ATOM 5909 C C . THR B 1 309 ? 115.966 1.688 124.766 1.00 27.07 309 THR B C 1
ATOM 5910 O O . THR B 1 309 ? 115.804 2.860 125.042 1.00 26.40 309 THR B O 1
ATOM 5914 N N . THR B 1 310 ? 116.203 0.791 125.687 1.00 27.29 310 THR B N 1
ATOM 5915 C CA . THR B 1 310 ? 116.058 1.138 127.111 1.00 27.79 310 THR B CA 1
ATOM 5916 C C . THR B 1 310 ? 117.080 0.325 127.909 1.00 28.59 310 THR B C 1
ATOM 5917 O O . THR B 1 310 ? 117.786 -0.515 127.328 1.00 28.64 310 THR B O 1
ATOM 5921 N N . ILE B 1 311 ? 117.232 0.631 129.206 1.00 29.78 311 ILE B N 1
ATOM 5922 C CA . ILE B 1 311 ? 118.033 -0.199 130.092 1.00 29.01 311 ILE B CA 1
ATOM 5923 C C . ILE B 1 311 ? 117.146 -1.307 130.673 1.00 29.92 311 ILE B C 1
ATOM 5924 O O . ILE B 1 311 ? 116.178 -1.028 131.399 1.00 30.66 311 ILE B O 1
ATOM 5929 N N . ALA B 1 312 ? 117.437 -2.560 130.343 1.00 30.01 312 ALA B N 1
ATOM 5930 C CA . ALA B 1 312 ? 116.737 -3.684 130.984 1.00 29.42 312 ALA B CA 1
ATOM 5931 C C . ALA B 1 312 ? 117.098 -3.760 132.448 1.00 29.83 312 ALA B C 1
ATOM 5932 O O . ALA B 1 312 ? 116.230 -4.064 133.250 1.00 29.85 312 ALA B O 1
ATOM 5934 N N . TYR B 1 313 ? 118.383 -3.546 132.767 1.00 30.20 313 TYR B N 1
ATOM 5935 C CA . TYR B 1 313 ? 118.919 -3.489 134.153 1.00 31.68 313 TYR B CA 1
ATOM 5936 C C . TYR B 1 313 ? 120.391 -3.082 134.124 1.00 32.94 313 TYR B C 1
ATOM 5937 O O . TYR B 1 313 ? 121.079 -3.160 133.071 1.00 31.98 313 TYR B O 1
ATOM 5946 N N . ARG B 1 314 ? 120.862 -2.587 135.269 1.00 33.63 314 ARG B N 1
ATOM 5947 C CA . ARG B 1 314 ? 122.267 -2.298 135.437 1.00 34.28 314 ARG B CA 1
ATOM 5948 C C . ARG B 1 314 ? 122.680 -2.977 136.740 1.00 35.58 314 ARG B C 1
ATOM 5949 O O . ARG B 1 314 ? 122.138 -2.714 137.813 1.00 34.57 314 ARG B O 1
ATOM 5957 N N . LEU B 1 315 ? 123.625 -3.905 136.633 1.00 38.80 315 LEU B N 1
ATOM 5958 C CA . LEU B 1 315 ? 124.138 -4.592 137.815 1.00 40.69 315 LEU B CA 1
ATOM 5959 C C . LEU B 1 315 ? 125.611 -4.366 137.914 1.00 41.79 315 LEU B C 1
ATOM 5960 O O . LEU B 1 315 ? 126.372 -4.650 136.955 1.00 43.02 315 LEU B O 1
ATOM 5965 N N . ASP B 1 316 ? 126.012 -3.851 139.071 1.00 43.37 316 ASP B N 1
ATOM 5966 C CA . ASP B 1 316 ? 127.405 -3.667 139.390 1.00 44.09 316 ASP B CA 1
ATOM 5967 C C . ASP B 1 316 ? 128.113 -2.853 138.330 1.00 43.11 316 ASP B C 1
ATOM 5968 O O . ASP B 1 316 ? 129.165 -3.255 137.869 1.00 42.03 316 ASP B O 1
ATOM 5973 N N . GLY B 1 317 ? 127.516 -1.731 137.932 1.00 42.67 317 GLY B N 1
ATOM 5974 C CA . GLY B 1 317 ? 128.091 -0.843 136.931 1.00 41.22 317 GLY B CA 1
ATOM 5975 C C . GLY B 1 317 ? 127.943 -1.306 135.491 1.00 41.29 317 GLY B C 1
ATOM 5976 O O . GLY B 1 317 ? 128.172 -0.515 134.559 1.00 40.80 317 GLY B O 1
ATOM 5977 N N . GLU B 1 318 ? 127.571 -2.574 135.304 1.00 40.17 318 GLU B N 1
ATOM 5978 C CA . GLU B 1 318 ? 127.419 -3.159 133.972 1.00 40.90 318 GLU B CA 1
ATOM 5979 C C . GLU B 1 318 ? 125.965 -3.073 133.505 1.00 39.81 318 GLU B C 1
ATOM 5980 O O . GLU B 1 318 ? 125.043 -3.576 134.170 1.00 40.44 318 GLU B O 1
ATOM 5986 N N . THR B 1 319 ? 125.776 -2.473 132.338 1.00 38.12 319 THR B N 1
ATOM 5987 C CA . THR B 1 319 ? 124.456 -2.177 131.828 1.00 35.46 319 THR B CA 1
ATOM 5988 C C . THR B 1 319 ? 124.132 -3.190 130.793 1.00 34.64 319 THR B C 1
ATOM 5989 O O . THR B 1 319 ? 124.978 -3.529 129.963 1.00 34.66 319 THR B O 1
ATOM 5993 N N . THR B 1 320 ? 122.921 -3.733 130.905 1.00 34.01 320 THR B N 1
ATOM 5994 C CA . THR B 1 320 ? 122.265 -4.520 129.877 1.00 33.79 320 THR B CA 1
ATOM 5995 C C . THR B 1 320 ? 121.083 -3.723 129.289 1.00 32.90 320 THR B C 1
ATOM 5996 O O . THR B 1 320 ? 120.319 -3.139 130.023 1.00 32.33 320 THR B O 1
ATOM 6000 N N . TYR B 1 321 ? 120.976 -3.734 127.960 1.00 32.12 321 TYR B N 1
ATOM 6001 C CA . TYR B 1 321 ? 119.965 -3.059 127.190 1.00 31.50 321 TYR B CA 1
ATOM 6002 C C . TYR B 1 321 ? 118.803 -3.965 126.786 1.00 31.88 321 TYR B C 1
ATOM 6003 O O . TYR B 1 321 ? 118.875 -5.200 126.891 1.00 32.94 321 TYR B O 1
ATOM 6012 N N . ALA B 1 322 ? 117.719 -3.330 126.387 1.00 30.52 322 ALA B N 1
ATOM 6013 C CA . ALA B 1 322 ? 116.590 -3.991 125.777 1.00 30.88 322 ALA B CA 1
ATOM 6014 C C . ALA B 1 322 ? 115.966 -3.116 124.654 1.00 31.57 322 ALA B C 1
ATOM 6015 O O . ALA B 1 322 ? 116.209 -1.858 124.549 1.00 30.36 322 ALA B O 1
ATOM 6017 N N . LEU B 1 323 ? 115.197 -3.800 123.816 1.00 30.24 323 LEU B N 1
ATOM 6018 C CA . LEU B 1 323 ? 114.231 -3.174 122.926 1.00 29.23 323 LEU B CA 1
ATOM 6019 C C . LEU B 1 323 ? 112.842 -3.365 123.586 1.00 28.71 323 LEU B C 1
ATOM 6020 O O . LEU B 1 323 ? 112.477 -4.497 124.044 1.00 25.27 323 LEU B O 1
ATOM 6025 N N . GLU B 1 324 ? 112.059 -2.284 123.546 1.00 27.77 324 GLU B N 1
ATOM 6026 C CA . GLU B 1 324 ? 110.722 -2.291 124.139 1.00 28.29 324 GLU B CA 1
ATOM 6027 C C . GLU B 1 324 ? 109.643 -1.862 123.149 1.00 27.65 324 GLU B C 1
ATOM 6028 O O . GLU B 1 324 ? 109.813 -0.888 122.431 1.00 27.51 324 GLU B O 1
ATOM 6034 N N . GLY B 1 325 ? 108.522 -2.568 123.160 1.00 28.02 325 GLY B N 1
ATOM 6035 C CA . GLY B 1 325 ? 107.307 -2.010 122.615 1.00 28.73 325 GLY B CA 1
ATOM 6036 C C . GLY B 1 325 ? 106.267 -1.747 123.679 1.00 28.46 325 GLY B C 1
ATOM 6037 O O . GLY B 1 325 ? 105.958 -2.631 124.468 1.00 30.21 325 GLY B O 1
ATOM 6038 N N . SER B 1 326 ? 105.705 -0.545 123.654 1.00 29.00 326 SER B N 1
ATOM 6039 C CA . SER B 1 326 ? 104.811 -0.021 124.663 1.00 28.64 326 SER B CA 1
ATOM 6040 C C . SER B 1 326 ? 103.409 0.117 124.022 1.00 29.78 326 SER B C 1
ATOM 6041 O O . SER B 1 326 ? 103.260 0.830 123.048 1.00 30.29 326 SER B O 1
ATOM 6044 N N . ILE B 1 327 ? 102.417 -0.594 124.539 1.00 30.26 327 ILE B N 1
ATOM 6045 C CA . ILE B 1 327 ? 101.035 -0.502 124.069 1.00 30.58 327 ILE B CA 1
ATOM 6046 C C . ILE B 1 327 ? 100.228 0.175 125.171 1.00 31.23 327 ILE B C 1
ATOM 6047 O O . ILE B 1 327 ? 100.151 -0.332 126.287 1.00 32.27 327 ILE B O 1
ATOM 6052 N N . PHE B 1 328 ? 99.723 1.359 124.866 1.00 29.65 328 PHE B N 1
ATOM 6053 C CA . PHE B 1 328 ? 99.123 2.202 125.856 1.00 29.81 328 PHE B CA 1
ATOM 6054 C C . PHE B 1 328 ? 97.817 1.619 126.440 1.00 29.52 328 PHE B C 1
ATOM 6055 O O . PHE B 1 328 ? 97.597 1.674 127.664 1.00 26.90 328 PHE B O 1
ATOM 6063 N N . VAL B 1 329 ? 96.965 1.095 125.555 1.00 28.05 329 VAL B N 1
ATOM 6064 C CA . VAL B 1 329 ? 95.676 0.585 125.929 1.00 27.56 329 VAL B CA 1
ATOM 6065 C C . VAL B 1 329 ? 95.585 -0.898 125.591 1.00 29.23 329 VAL B C 1
ATOM 6066 O O . VAL B 1 329 ? 95.556 -1.282 124.428 1.00 28.56 329 VAL B O 1
ATOM 6070 N N . ALA B 1 330 ? 95.591 -1.710 126.655 1.00 30.85 330 ALA B N 1
ATOM 6071 C CA . ALA B 1 330 ? 95.483 -3.172 126.584 1.00 31.97 330 ALA B CA 1
ATOM 6072 C C . ALA B 1 330 ? 94.302 -3.504 127.449 1.00 33.11 330 ALA B C 1
ATOM 6073 O O . ALA B 1 330 ? 93.169 -3.465 126.963 1.00 33.48 330 ALA B O 1
ATOM 6075 N N . GLY B 1 331 ? 94.525 -3.740 128.745 1.00 33.45 331 GLY B N 1
ATOM 6076 C CA . GLY B 1 331 ? 93.381 -4.028 129.638 1.00 33.17 331 GLY B CA 1
ATOM 6077 C C . GLY B 1 331 ? 92.401 -2.880 129.791 1.00 33.81 331 GLY B C 1
ATOM 6078 O O . GLY B 1 331 ? 91.211 -3.106 129.996 1.00 34.12 331 GLY B O 1
ATOM 6079 N N . ALA B 1 332 ? 92.888 -1.638 129.725 1.00 33.84 332 ALA B N 1
ATOM 6080 C CA . ALA B 1 332 ? 91.999 -0.467 129.854 1.00 34.09 332 ALA B CA 1
ATOM 6081 C C . ALA B 1 332 ? 90.871 -0.473 128.827 1.00 35.25 332 ALA B C 1
ATOM 6082 O O . ALA B 1 332 ? 89.849 0.200 129.009 1.00 37.86 332 ALA B O 1
ATOM 6084 N N . ALA B 1 333 ? 91.025 -1.237 127.756 1.00 36.76 333 ALA B N 1
ATOM 6085 C CA . ALA B 1 333 ? 89.937 -1.326 126.775 1.00 38.96 333 ALA B CA 1
ATOM 6086 C C . ALA B 1 333 ? 88.730 -2.101 127.331 1.00 38.55 333 ALA B C 1
ATOM 6087 O O . ALA B 1 333 ? 87.595 -1.673 127.208 1.00 38.69 333 ALA B O 1
ATOM 6089 N N . VAL B 1 334 ? 88.977 -3.229 127.965 1.00 40.58 334 VAL B N 1
ATOM 6090 C CA . VAL B 1 334 ? 87.865 -3.943 128.605 1.00 41.54 334 VAL B CA 1
ATOM 6091 C C . VAL B 1 334 ? 87.286 -3.180 129.815 1.00 42.34 334 VAL B C 1
ATOM 6092 O O . VAL B 1 334 ? 86.083 -3.197 130.046 1.00 43.38 334 VAL B O 1
ATOM 6096 N N . GLN B 1 335 ? 88.129 -2.441 130.525 1.00 43.42 335 GLN B N 1
ATOM 6097 C CA . GLN B 1 335 ? 87.660 -1.552 131.599 1.00 44.40 335 GLN B CA 1
ATOM 6098 C C . GLN B 1 335 ? 86.715 -0.470 131.061 1.00 43.73 335 GLN B C 1
ATOM 6099 O O . GLN B 1 335 ? 85.767 -0.065 131.729 1.00 43.83 335 GLN B O 1
ATOM 6105 N N . TRP B 1 336 ? 86.987 0.005 129.852 1.00 43.13 336 TRP B N 1
ATOM 6106 C CA . TRP B 1 336 ? 86.056 0.891 129.184 1.00 42.53 336 TRP B CA 1
ATOM 6107 C C . TRP B 1 336 ? 84.733 0.177 128.865 1.00 42.69 336 TRP B C 1
ATOM 6108 O O . TRP B 1 336 ? 83.644 0.776 128.950 1.00 41.48 336 TRP B O 1
ATOM 6119 N N . LEU B 1 337 ? 84.807 -1.101 128.517 1.00 43.05 337 LEU B N 1
ATOM 6120 C CA . LEU B 1 337 ? 83.549 -1.793 128.127 1.00 44.36 337 LEU B CA 1
ATOM 6121 C C . LEU B 1 337 ? 82.614 -1.972 129.316 1.00 45.16 337 LEU B C 1
ATOM 6122 O O . LEU B 1 337 ? 81.404 -1.844 129.172 1.00 45.04 337 LEU B O 1
ATOM 6127 N N . ARG B 1 338 ? 83.188 -2.271 130.481 1.00 47.26 338 ARG B N 1
ATOM 6128 C CA . ARG B 1 338 ? 82.400 -2.541 131.686 1.00 49.71 338 ARG B CA 1
ATOM 6129 C C . ARG B 1 338 ? 82.095 -1.257 132.472 1.00 50.02 338 ARG B C 1
ATOM 6130 O O . ARG B 1 338 ? 80.964 -1.051 132.907 1.00 50.72 338 ARG B O 1
ATOM 6138 N N . ASP B 1 339 ? 83.055 -0.345 132.596 1.00 50.43 339 ASP B N 1
ATOM 6139 C CA . ASP B 1 339 ? 82.768 0.904 133.331 1.00 50.68 339 ASP B CA 1
ATOM 6140 C C . ASP B 1 339 ? 82.237 2.053 132.499 1.00 51.04 339 ASP B C 1
ATOM 6141 O O . ASP B 1 339 ? 81.541 2.908 133.022 1.00 50.40 339 ASP B O 1
ATOM 6146 N N . GLY B 1 340 ? 82.606 2.115 131.216 1.00 51.26 340 GLY B N 1
ATOM 6147 C CA . GLY B 1 340 ? 82.330 3.316 130.435 1.00 51.46 340 GLY B CA 1
ATOM 6148 C C . GLY B 1 340 ? 81.063 3.025 129.684 1.00 51.95 340 GLY B C 1
ATOM 6149 O O . GLY B 1 340 ? 80.040 3.719 129.812 1.00 52.54 340 GLY B O 1
ATOM 6150 N N . LEU B 1 341 ? 81.130 1.956 128.920 1.00 51.69 341 LEU B N 1
ATOM 6151 C CA . LEU B 1 341 ? 80.040 1.561 128.061 1.00 51.67 341 LEU B CA 1
ATOM 6152 C C . LEU B 1 341 ? 79.022 0.732 128.836 1.00 51.41 341 LEU B C 1
ATOM 6153 O O . LEU B 1 341 ? 77.834 0.740 128.529 1.00 51.11 341 LEU B O 1
ATOM 6158 N N . LYS B 1 342 ? 79.496 0.022 129.844 1.00 51.63 342 LYS B N 1
ATOM 6159 C CA . LYS B 1 342 ? 78.607 -0.800 130.655 1.00 53.00 342 LYS B CA 1
ATOM 6160 C C . LYS B 1 342 ? 77.922 -1.909 129.799 1.00 52.71 342 LYS B C 1
ATOM 6161 O O . LYS B 1 342 ? 76.889 -2.467 130.193 1.00 52.59 342 LYS B O 1
ATOM 6163 N N . VAL B 1 343 ? 78.539 -2.213 128.652 1.00 52.27 343 VAL B N 1
ATOM 6164 C CA . VAL B 1 343 ? 78.173 -3.330 127.795 1.00 52.42 343 VAL B CA 1
ATOM 6165 C C . VAL B 1 343 ? 78.403 -4.642 128.522 1.00 52.32 343 VAL B C 1
ATOM 6166 O O . VAL B 1 343 ? 77.703 -5.607 128.284 1.00 52.28 343 VAL B O 1
ATOM 6168 N N . ILE B 1 344 ? 79.400 -4.683 129.404 1.00 53.29 344 ILE B N 1
ATOM 6169 C CA . ILE B 1 344 ? 79.769 -5.929 130.085 1.00 53.36 344 ILE B CA 1
ATOM 6170 C C . ILE B 1 344 ? 79.961 -5.681 131.572 1.00 53.69 344 ILE B C 1
ATOM 6171 O O . ILE B 1 344 ? 80.006 -6.631 132.353 1.00 54.69 344 ILE B O 1
ATOM 6173 N N . THR B 1 350 ? 84.853 -11.954 130.820 1.00 59.10 350 THR B N 1
ATOM 6174 C CA . THR B 1 350 ? 85.396 -11.437 129.550 1.00 59.59 350 THR B CA 1
ATOM 6175 C C . THR B 1 350 ? 85.953 -12.572 128.679 1.00 59.23 350 THR B C 1
ATOM 6176 O O . THR B 1 350 ? 85.466 -12.792 127.570 1.00 59.13 350 THR B O 1
ATOM 6178 N N . GLY B 1 351 ? 86.949 -13.295 129.189 1.00 58.66 351 GLY B N 1
ATOM 6179 C CA . GLY B 1 351 ? 87.449 -14.510 128.521 1.00 58.72 351 GLY B CA 1
ATOM 6180 C C . GLY B 1 351 ? 86.317 -15.481 128.092 1.00 58.65 351 GLY B C 1
ATOM 6181 O O . GLY B 1 351 ? 86.225 -15.897 126.925 1.00 58.40 351 GLY B O 1
ATOM 6182 N N . SER B 1 352 ? 85.455 -15.824 129.050 1.00 58.40 352 SER B N 1
ATOM 6183 C CA . SER B 1 352 ? 84.281 -16.647 128.786 1.00 58.35 352 SER B CA 1
ATOM 6184 C C . SER B 1 352 ? 83.389 -15.970 127.754 1.00 57.75 352 SER B C 1
ATOM 6185 O O . SER B 1 352 ? 82.957 -16.611 126.789 1.00 57.94 352 SER B O 1
ATOM 6187 N N . LEU B 1 353 ? 83.132 -14.676 127.949 1.00 56.53 353 LEU B N 1
ATOM 6188 C CA . LEU B 1 353 ? 82.243 -13.945 127.067 1.00 55.33 353 LEU B CA 1
ATOM 6189 C C . LEU B 1 353 ? 82.845 -13.982 125.678 1.00 55.21 353 LEU B C 1
ATOM 6190 O O . LEU B 1 353 ? 82.146 -14.210 124.689 1.00 54.36 353 LEU B O 1
ATOM 6192 N N . ALA B 1 354 ? 84.168 -13.829 125.615 1.00 55.23 354 ALA B N 1
ATOM 6193 C CA . ALA B 1 354 ? 84.828 -13.721 124.342 1.00 55.30 354 ALA B CA 1
ATOM 6194 C C . ALA B 1 354 ? 84.549 -14.995 123.556 1.00 55.49 354 ALA B C 1
ATOM 6195 O O . ALA B 1 354 ? 84.436 -14.962 122.330 1.00 54.60 354 ALA B O 1
ATOM 6197 N N . GLU B 1 355 ? 84.425 -16.103 124.293 1.00 56.41 355 GLU B N 1
ATOM 6198 C CA . GLU B 1 355 ? 84.272 -17.439 123.719 1.00 57.32 355 GLU B CA 1
ATOM 6199 C C . GLU B 1 355 ? 82.972 -17.614 122.970 1.00 57.84 355 GLU B C 1
ATOM 6200 O O . GLU B 1 355 ? 82.920 -18.412 122.013 1.00 58.25 355 GLU B O 1
ATOM 6202 N N . SER B 1 356 ? 81.947 -16.867 123.396 1.00 57.81 356 SER B N 1
ATOM 6203 C CA . SER B 1 356 ? 80.564 -17.075 122.945 1.00 58.36 356 SER B CA 1
ATOM 6204 C C . SER B 1 356 ? 80.167 -16.213 121.752 1.00 58.40 356 SER B C 1
ATOM 6205 O O . SER B 1 356 ? 79.077 -16.367 121.197 1.00 57.59 356 SER B O 1
ATOM 6208 N N . ALA B 1 357 ? 81.069 -15.311 121.361 1.00 59.07 357 ALA B N 1
ATOM 6209 C CA . ALA B 1 357 ? 80.894 -14.481 120.160 1.00 58.99 357 ALA B CA 1
ATOM 6210 C C . ALA B 1 357 ? 80.828 -15.372 118.928 1.00 59.03 357 ALA B C 1
ATOM 6211 O O . ALA B 1 357 ? 81.421 -16.433 118.920 1.00 58.64 357 ALA B O 1
ATOM 6213 N N . ASP B 1 358 ? 80.120 -14.958 117.883 1.00 59.93 358 ASP B N 1
ATOM 6214 C CA . ASP B 1 358 ? 80.035 -15.819 116.710 1.00 61.54 358 ASP B CA 1
ATOM 6215 C C . ASP B 1 358 ? 81.145 -15.623 115.711 1.00 62.14 358 ASP B C 1
ATOM 6216 O O . ASP B 1 358 ? 81.563 -14.504 115.461 1.00 62.32 358 ASP B O 1
ATOM 6221 N N . PRO B 1 359 ? 81.634 -16.733 115.152 1.00 62.59 359 PRO B N 1
ATOM 6222 C CA . PRO B 1 359 ? 82.705 -16.733 114.173 1.00 62.57 359 PRO B CA 1
ATOM 6223 C C . PRO B 1 359 ? 82.301 -16.172 112.821 1.00 62.73 359 PRO B C 1
ATOM 6224 O O . PRO B 1 359 ? 83.163 -15.675 112.088 1.00 63.26 359 PRO B O 1
ATOM 6228 N N . SER B 1 360 ? 81.018 -16.251 112.474 1.00 62.26 360 SER B N 1
ATOM 6229 C CA . SER B 1 360 ? 80.581 -15.783 111.158 1.00 61.53 360 SER B CA 1
ATOM 6230 C C . SER B 1 360 ? 81.110 -14.387 110.927 1.00 61.05 360 SER B C 1
ATOM 6231 O O . SER B 1 360 ? 81.584 -14.093 109.812 1.00 61.50 360 SER B O 1
ATOM 6233 N N . GLN B 1 361 ? 81.083 -13.572 112.000 1.00 59.23 361 GLN B N 1
ATOM 6234 C CA . GLN B 1 361 ? 81.308 -12.110 111.951 1.00 57.88 361 GLN B CA 1
ATOM 6235 C C . GLN B 1 361 ? 82.635 -11.591 112.566 1.00 56.10 361 GLN B C 1
ATOM 6236 O O . GLN B 1 361 ? 83.130 -12.116 113.574 1.00 56.61 361 GLN B O 1
ATOM 6242 N N . GLU B 1 362 ? 83.203 -10.546 111.968 1.00 53.06 362 GLU B N 1
ATOM 6243 C CA . GLU B 1 362 ? 84.580 -10.178 112.309 1.00 50.90 362 GLU B CA 1
ATOM 6244 C C . GLU B 1 362 ? 84.741 -8.739 112.757 1.00 47.18 362 GLU B C 1
ATOM 6245 O O . GLU B 1 362 ? 84.856 -7.858 111.934 1.00 46.45 362 GLU B O 1
ATOM 6251 N N . VAL B 1 363 ? 84.772 -8.535 114.070 1.00 44.08 363 VAL B N 1
ATOM 6252 C CA . VAL B 1 363 ? 84.757 -7.198 114.706 1.00 41.27 363 VAL B CA 1
ATOM 6253 C C . VAL B 1 363 ? 86.130 -6.870 115.278 1.00 39.52 363 VAL B C 1
ATOM 6254 O O . VAL B 1 363 ? 86.667 -7.637 116.052 1.00 38.75 363 VAL B O 1
ATOM 6258 N N . TYR B 1 364 ? 86.708 -5.743 114.856 1.00 37.76 364 TYR B N 1
ATOM 6259 C CA . TYR B 1 364 ? 88.012 -5.310 115.352 1.00 36.39 364 TYR B CA 1
ATOM 6260 C C . TYR B 1 364 ? 87.916 -4.025 116.179 1.00 35.03 364 TYR B C 1
ATOM 6261 O O . TYR B 1 364 ? 87.231 -3.091 115.788 1.00 35.94 364 TYR B O 1
ATOM 6270 N N . LEU B 1 365 ? 88.634 -3.967 117.286 1.00 32.80 365 LEU B N 1
ATOM 6271 C CA . LEU B 1 365 ? 88.763 -2.721 118.037 1.00 31.56 365 LEU B CA 1
ATOM 6272 C C . LEU B 1 365 ? 90.216 -2.295 118.016 1.00 31.54 365 LEU B C 1
ATOM 6273 O O . LEU B 1 365 ? 91.119 -3.080 118.313 1.00 29.74 365 LEU B O 1
ATOM 6278 N N . VAL B 1 366 ? 90.442 -1.061 117.592 1.00 31.37 366 VAL B N 1
ATOM 6279 C CA . VAL B 1 366 ? 91.786 -0.482 117.679 1.00 30.81 366 VAL B CA 1
ATOM 6280 C C . VAL B 1 366 ? 91.643 0.580 118.758 1.00 30.09 366 VAL B C 1
ATOM 6281 O O . VAL B 1 366 ? 91.120 1.664 118.491 1.00 30.04 366 VAL B O 1
ATOM 6285 N N . PRO B 1 367 ? 92.051 0.251 119.988 1.00 30.38 367 PRO B N 1
ATOM 6286 C CA . PRO B 1 367 ? 91.712 1.129 121.120 1.00 30.08 367 PRO B CA 1
ATOM 6287 C C . PRO B 1 367 ? 92.667 2.307 121.314 1.00 30.69 367 PRO B C 1
ATOM 6288 O O . PRO B 1 367 ? 93.264 2.451 122.400 1.00 30.57 367 PRO B O 1
ATOM 6292 N N . ALA B 1 368 ? 92.786 3.147 120.289 1.00 30.36 368 ALA B N 1
ATOM 6293 C CA . ALA B 1 368 ? 93.686 4.303 120.307 1.00 31.00 368 ALA B CA 1
ATOM 6294 C C . ALA B 1 368 ? 93.090 5.489 121.117 1.00 30.84 368 ALA B C 1
ATOM 6295 O O . ALA B 1 368 ? 93.084 6.629 120.616 1.00 29.76 368 ALA B O 1
ATOM 6297 N N . PHE B 1 369 ? 92.539 5.221 122.319 1.00 30.79 369 PHE B N 1
ATOM 6298 C CA . PHE B 1 369 ? 91.689 6.245 122.989 1.00 32.37 369 PHE B CA 1
ATOM 6299 C C . PHE B 1 369 ? 92.339 7.654 122.973 1.00 33.03 369 PHE B C 1
ATOM 6300 O O . PHE B 1 369 ? 91.630 8.661 122.783 1.00 34.65 369 PHE B O 1
ATOM 6308 N N . THR B 1 370 ? 93.648 7.718 123.240 1.00 31.93 370 THR B N 1
ATOM 6309 C CA . THR B 1 370 ? 94.407 8.950 123.085 1.00 32.47 370 THR B CA 1
ATOM 6310 C C . THR B 1 370 ? 95.700 8.771 122.301 1.00 31.08 370 THR B C 1
ATOM 6311 O O . THR B 1 370 ? 96.681 9.358 122.639 1.00 31.50 370 THR B O 1
ATOM 6315 N N . GLY B 1 371 ? 95.686 7.980 121.242 1.00 29.36 371 GLY B N 1
ATOM 6316 C CA . GLY B 1 371 ? 96.778 7.929 120.308 1.00 28.59 371 GLY B CA 1
ATOM 6317 C C . GLY B 1 371 ? 97.300 6.499 120.356 1.00 28.74 371 GLY B C 1
ATOM 6318 O O . GLY B 1 371 ? 96.729 5.639 121.042 1.00 26.95 371 GLY B O 1
ATOM 6319 N N . LEU B 1 372 ? 98.390 6.238 119.660 1.00 27.75 372 LEU B N 1
ATOM 6320 C CA . LEU B 1 372 ? 98.947 4.915 119.752 1.00 29.50 372 LEU B CA 1
ATOM 6321 C C . LEU B 1 372 ? 100.398 4.986 120.066 1.00 29.34 372 LEU B C 1
ATOM 6322 O O . LEU B 1 372 ? 101.084 5.893 119.607 1.00 29.40 372 LEU B O 1
ATOM 6327 N N . GLY B 1 373 ? 100.856 4.014 120.845 1.00 30.62 373 GLY B N 1
ATOM 6328 C CA . GLY B 1 373 ? 102.288 3.806 121.081 1.00 30.77 373 GLY B CA 1
ATOM 6329 C C . GLY B 1 373 ? 102.885 2.979 119.947 1.00 31.84 373 GLY B C 1
ATOM 6330 O O . GLY B 1 373 ? 102.528 3.154 118.745 1.00 30.92 373 GLY B O 1
ATOM 6331 N N . ALA B 1 374 ? 103.752 2.059 120.347 1.00 30.63 374 ALA B N 1
ATOM 6332 C CA . ALA B 1 374 ? 104.604 1.341 119.460 1.00 31.22 374 ALA B CA 1
ATOM 6333 C C . ALA B 1 374 ? 103.783 0.275 118.724 1.00 31.47 374 ALA B C 1
ATOM 6334 O O . ALA B 1 374 ? 102.889 -0.318 119.338 1.00 30.85 374 ALA B O 1
ATOM 6336 N N . PRO B 1 375 ? 104.098 0.033 117.433 1.00 31.11 375 PRO B N 1
ATOM 6337 C CA . PRO B 1 375 ? 105.148 0.768 116.664 1.00 32.82 375 PRO B CA 1
ATOM 6338 C C . PRO B 1 375 ? 104.672 1.928 115.865 1.00 32.83 375 PRO B C 1
ATOM 6339 O O . PRO B 1 375 ? 105.289 2.255 114.857 1.00 34.20 375 PRO B O 1
ATOM 6343 N N . HIS B 1 376 ? 103.568 2.510 116.277 1.00 32.74 376 HIS B N 1
ATOM 6344 C CA . HIS B 1 376 ? 103.006 3.624 115.591 1.00 32.65 376 HIS B CA 1
ATOM 6345 C C . HIS B 1 376 ? 103.479 4.989 116.119 1.00 33.27 376 HIS B C 1
ATOM 6346 O O . HIS B 1 376 ? 103.742 5.887 115.321 1.00 32.74 376 HIS B O 1
ATOM 6353 N N . TRP B 1 377 ? 103.512 5.183 117.447 1.00 31.67 377 TRP B N 1
ATOM 6354 C CA . TRP B 1 377 ? 103.791 6.510 117.972 1.00 31.07 377 TRP B CA 1
ATOM 6355 C C . TRP B 1 377 ? 103.058 7.549 117.161 1.00 31.97 377 TRP B C 1
ATOM 6356 O O . TRP B 1 377 ? 103.707 8.396 116.518 1.00 33.42 377 TRP B O 1
ATOM 6367 N N . ASP B 1 378 ? 101.729 7.481 117.185 1.00 31.42 378 ASP B N 1
ATOM 6368 C CA . ASP B 1 378 ? 100.862 8.437 116.468 1.00 31.46 378 ASP B CA 1
ATOM 6369 C C . ASP B 1 378 ? 99.791 9.000 117.425 1.00 30.41 378 ASP B C 1
ATOM 6370 O O . ASP B 1 378 ? 98.798 8.377 117.664 1.00 29.95 378 ASP B O 1
ATOM 6375 N N . PRO B 1 379 ? 100.041 10.180 118.004 1.00 31.82 379 PRO B N 1
ATOM 6376 C CA . PRO B 1 379 ? 99.214 10.800 119.034 1.00 32.04 379 PRO B CA 1
ATOM 6377 C C . PRO B 1 379 ? 97.851 11.288 118.584 1.00 32.30 379 PRO B C 1
ATOM 6378 O O . PRO B 1 379 ? 97.031 11.621 119.441 1.00 30.77 379 PRO B O 1
ATOM 6382 N N . ASP B 1 380 ? 97.609 11.358 117.268 1.00 33.34 380 ASP B N 1
ATOM 6383 C CA . ASP B 1 380 ? 96.336 11.887 116.772 1.00 33.54 380 ASP B CA 1
ATOM 6384 C C . ASP B 1 380 ? 95.330 10.800 116.437 1.00 33.68 380 ASP B C 1
ATOM 6385 O O . ASP B 1 380 ? 94.106 11.054 116.293 1.00 33.20 380 ASP B O 1
ATOM 6390 N N . ALA B 1 381 ? 95.839 9.572 116.354 1.00 32.88 381 ALA B N 1
ATOM 6391 C CA . ALA B 1 381 ? 95.028 8.401 116.160 1.00 33.05 381 ALA B CA 1
ATOM 6392 C C . ALA B 1 381 ? 93.939 8.327 117.247 1.00 33.66 381 ALA B C 1
ATOM 6393 O O . ALA B 1 381 ? 94.209 8.650 118.410 1.00 35.31 381 ALA B O 1
ATOM 6395 N N . ARG B 1 382 ? 92.735 7.906 116.872 1.00 33.77 382 ARG B N 1
ATOM 6396 C CA . ARG B 1 382 ? 91.548 7.915 117.754 1.00 35.73 382 ARG B CA 1
ATOM 6397 C C . ARG B 1 382 ? 90.968 6.500 117.821 1.00 34.76 382 ARG B C 1
ATOM 6398 O O . ARG B 1 382 ? 91.181 5.721 116.925 1.00 35.97 382 ARG B O 1
ATOM 6406 N N . GLY B 1 383 ? 90.278 6.146 118.887 1.00 35.16 383 GLY B N 1
ATOM 6407 C CA . GLY B 1 383 ? 89.604 4.844 118.977 1.00 34.18 383 GLY B CA 1
ATOM 6408 C C . GLY B 1 383 ? 88.714 4.492 117.766 1.00 34.33 383 GLY B C 1
ATOM 6409 O O . GLY B 1 383 ? 88.054 5.346 117.212 1.00 33.62 383 GLY B O 1
ATOM 6410 N N . ALA B 1 384 ? 88.689 3.221 117.349 1.00 33.48 384 ALA B N 1
ATOM 6411 C CA . ALA B 1 384 ? 87.775 2.835 116.290 1.00 32.87 384 ALA B CA 1
ATOM 6412 C C . ALA B 1 384 ? 87.408 1.397 116.411 1.00 32.93 384 ALA B C 1
ATOM 6413 O O . ALA B 1 384 ? 88.198 0.574 116.881 1.00 34.08 384 ALA B O 1
ATOM 6415 N N . ILE B 1 385 ? 86.187 1.098 115.993 1.00 34.64 385 ILE B N 1
ATOM 6416 C CA . ILE B 1 385 ? 85.660 -0.293 115.910 1.00 36.22 385 ILE B CA 1
ATOM 6417 C C . ILE B 1 385 ? 85.169 -0.513 114.463 1.00 35.38 385 ILE B C 1
ATOM 6418 O O . ILE B 1 385 ? 84.532 0.352 113.903 1.00 34.02 385 ILE B O 1
ATOM 6423 N N . PHE B 1 386 ? 85.474 -1.680 113.914 1.00 34.68 386 PHE B N 1
ATOM 6424 C CA . PHE B 1 386 ? 85.153 -2.048 112.542 1.00 33.84 386 PHE B CA 1
ATOM 6425 C C . PHE B 1 386 ? 84.400 -3.391 112.483 1.00 33.27 386 PHE B C 1
ATOM 6426 O O . PHE B 1 386 ? 84.440 -4.193 113.407 1.00 31.07 386 PHE B O 1
ATOM 6434 N N . GLY B 1 387 ? 83.693 -3.592 111.378 1.00 34.08 387 GLY B N 1
ATOM 6435 C CA . GLY B 1 387 ? 83.129 -4.873 111.042 1.00 36.01 387 GLY B CA 1
ATOM 6436 C C . GLY B 1 387 ? 81.847 -5.199 111.768 1.00 38.01 387 GLY B C 1
ATOM 6437 O O . GLY B 1 387 ? 81.516 -6.351 111.924 1.00 39.86 387 GLY B O 1
ATOM 6446 N N . THR B 1 389 ? 77.860 -5.601 112.561 1.00 44.12 389 THR B N 1
ATOM 6447 C CA . THR B 1 389 ? 76.769 -6.255 111.883 1.00 46.47 389 THR B CA 1
ATOM 6448 C C . THR B 1 389 ? 75.569 -5.997 112.768 1.00 47.37 389 THR B C 1
ATOM 6449 O O . THR B 1 389 ? 75.747 -5.602 113.923 1.00 46.98 389 THR B O 1
ATOM 6453 N N . ARG B 1 390 ? 74.347 -6.129 112.252 1.00 49.02 390 ARG B N 1
ATOM 6454 C CA . ARG B 1 390 ? 73.185 -5.809 113.115 1.00 49.95 390 ARG B CA 1
ATOM 6455 C C . ARG B 1 390 ? 73.158 -6.739 114.337 1.00 49.83 390 ARG B C 1
ATOM 6456 O O . ARG B 1 390 ? 72.543 -6.440 115.372 1.00 49.31 390 ARG B O 1
ATOM 6464 N N . ASN B 1 391 ? 73.868 -7.854 114.230 1.00 49.51 391 ASN B N 1
ATOM 6465 C CA . ASN B 1 391 ? 73.885 -8.777 115.356 1.00 50.30 391 ASN B CA 1
ATOM 6466 C C . ASN B 1 391 ? 75.131 -8.746 116.260 1.00 48.70 391 ASN B C 1
ATOM 6467 O O . ASN B 1 391 ? 75.298 -9.633 117.098 1.00 48.76 391 ASN B O 1
ATOM 6472 N N . THR B 1 392 ? 75.971 -7.716 116.143 1.00 47.04 392 THR B N 1
ATOM 6473 C CA . THR B 1 392 ? 77.113 -7.665 117.050 1.00 45.46 392 THR B CA 1
ATOM 6474 C C . THR B 1 392 ? 76.631 -7.205 118.400 1.00 44.89 392 THR B C 1
ATOM 6475 O O . THR B 1 392 ? 75.936 -6.152 118.491 1.00 45.38 392 THR B O 1
ATOM 6479 N N . GLY B 1 393 ? 77.001 -7.969 119.427 1.00 42.68 393 GLY B N 1
ATOM 6480 C CA . GLY B 1 393 ? 76.646 -7.659 120.812 1.00 42.64 393 GLY B CA 1
ATOM 6481 C C . GLY B 1 393 ? 77.838 -7.596 121.791 1.00 42.24 393 GLY B C 1
ATOM 6482 O O . GLY B 1 393 ? 78.995 -7.547 121.377 1.00 42.74 393 GLY B O 1
ATOM 6483 N N . PRO B 1 394 ? 77.565 -7.612 123.109 1.00 42.05 394 PRO B N 1
ATOM 6484 C CA . PRO B 1 394 ? 78.668 -7.400 124.088 1.00 42.07 394 PRO B CA 1
ATOM 6485 C C . PRO B 1 394 ? 79.785 -8.412 123.922 1.00 41.57 394 PRO B C 1
ATOM 6486 O O . PRO B 1 394 ? 80.950 -8.087 124.120 1.00 41.91 394 PRO B O 1
ATOM 6490 N N . ALA B 1 395 ? 79.439 -9.629 123.525 1.00 41.38 395 ALA B N 1
ATOM 6491 C CA . ALA B 1 395 ? 80.436 -10.682 123.440 1.00 40.63 395 ALA B CA 1
ATOM 6492 C C . ALA B 1 395 ? 81.425 -10.413 122.306 1.00 40.59 395 ALA B C 1
ATOM 6493 O O . ALA B 1 395 ? 82.589 -10.808 122.394 1.00 41.74 395 ALA B O 1
ATOM 6495 N N . GLU B 1 396 ? 80.965 -9.750 121.245 1.00 39.58 396 GLU B N 1
ATOM 6496 C CA . GLU B 1 396 ? 81.836 -9.421 120.133 1.00 38.67 396 GLU B CA 1
ATOM 6497 C C . GLU B 1 396 ? 82.756 -8.213 120.447 1.00 37.68 396 GLU B C 1
ATOM 6498 O O . GLU B 1 396 ? 83.881 -8.180 119.997 1.00 36.04 396 GLU B O 1
ATOM 6504 N N . PHE B 1 397 ? 82.263 -7.242 121.212 1.00 36.39 397 PHE B N 1
ATOM 6505 C CA . PHE B 1 397 ? 83.124 -6.193 121.669 1.00 36.10 397 PHE B CA 1
ATOM 6506 C C . PHE B 1 397 ? 84.180 -6.791 122.584 1.00 37.24 397 PHE B C 1
ATOM 6507 O O . PHE B 1 397 ? 85.358 -6.443 122.485 1.00 36.68 397 PHE B O 1
ATOM 6515 N N . ALA B 1 398 ? 83.758 -7.721 123.448 1.00 38.42 398 ALA B N 1
ATOM 6516 C CA . ALA B 1 398 ? 84.612 -8.219 124.505 1.00 39.04 398 ALA B CA 1
ATOM 6517 C C . ALA B 1 398 ? 85.765 -9.001 123.869 1.00 39.95 398 ALA B C 1
ATOM 6518 O O . ALA B 1 398 ? 86.923 -8.858 124.247 1.00 41.39 398 ALA B O 1
ATOM 6520 N N . ARG B 1 399 ? 85.453 -9.726 122.812 1.00 39.68 399 ARG B N 1
ATOM 6521 C CA . ARG B 1 399 ? 86.429 -10.492 122.104 1.00 39.42 399 ARG B CA 1
ATOM 6522 C C . ARG B 1 399 ? 87.383 -9.615 121.242 1.00 39.04 399 ARG B C 1
ATOM 6523 O O . ARG B 1 399 ? 88.609 -9.888 121.155 1.00 39.01 399 ARG B O 1
ATOM 6531 N N . ALA B 1 400 ? 86.827 -8.590 120.602 1.00 36.77 400 ALA B N 1
ATOM 6532 C CA . ALA B 1 400 ? 87.623 -7.579 119.954 1.00 35.20 400 ALA B CA 1
ATOM 6533 C C . ALA B 1 400 ? 88.624 -6.903 120.920 1.00 34.56 400 ALA B C 1
ATOM 6534 O O . ALA B 1 400 ? 89.753 -6.694 120.547 1.00 34.57 400 ALA B O 1
ATOM 6536 N N . ALA B 1 401 ? 88.224 -6.617 122.162 1.00 34.08 401 ALA B N 1
ATOM 6537 C CA . ALA B 1 401 ? 89.107 -5.986 123.140 1.00 33.39 401 ALA B CA 1
ATOM 6538 C C . ALA B 1 401 ? 90.268 -6.887 123.450 1.00 33.38 401 ALA B C 1
ATOM 6539 O O . ALA B 1 401 ? 91.384 -6.430 123.452 1.00 34.22 401 ALA B O 1
ATOM 6541 N N . LEU B 1 402 ? 90.015 -8.187 123.580 1.00 33.82 402 LEU B N 1
ATOM 6542 C CA . LEU B 1 402 ? 91.035 -9.142 123.946 1.00 33.88 402 LEU B CA 1
ATOM 6543 C C . LEU B 1 402 ? 91.916 -9.467 122.814 1.00 34.68 402 LEU B C 1
ATOM 6544 O O . LEU B 1 402 ? 93.126 -9.581 123.004 1.00 36.39 402 LEU B O 1
ATOM 6549 N N . GLU B 1 403 ? 91.344 -9.567 121.615 1.00 34.31 403 GLU B N 1
ATOM 6550 C CA . GLU B 1 403 ? 92.133 -9.793 120.403 1.00 33.67 403 GLU B CA 1
ATOM 6551 C C . GLU B 1 403 ? 93.069 -8.648 120.042 1.00 32.74 403 GLU B C 1
ATOM 6552 O O . GLU B 1 403 ? 94.124 -8.880 119.493 1.00 31.56 403 GLU B O 1
ATOM 6558 N N . ALA B 1 404 ? 92.643 -7.411 120.296 1.00 33.01 404 ALA B N 1
ATOM 6559 C CA . ALA B 1 404 ? 93.428 -6.247 119.956 1.00 32.41 404 ALA B CA 1
ATOM 6560 C C . ALA B 1 404 ? 94.774 -6.338 120.648 1.00 32.11 404 ALA B C 1
ATOM 6561 O O . ALA B 1 404 ? 95.807 -6.091 120.019 1.00 32.89 404 ALA B O 1
ATOM 6563 N N . VAL B 1 405 ? 94.774 -6.755 121.911 1.00 31.72 405 VAL B N 1
ATOM 6564 C CA . VAL B 1 405 ? 96.016 -7.013 122.642 1.00 32.55 405 VAL B CA 1
ATOM 6565 C C . VAL B 1 405 ? 96.901 -8.083 121.980 1.00 32.31 405 VAL B C 1
ATOM 6566 O O . VAL B 1 405 ? 98.154 -7.956 121.941 1.00 32.62 405 VAL B O 1
ATOM 6570 N N . CYS B 1 406 ? 96.268 -9.133 121.455 1.00 31.51 406 CYS B N 1
ATOM 6571 C CA . CYS B 1 406 ? 97.002 -10.151 120.738 1.00 31.09 406 CYS B CA 1
ATOM 6572 C C . CYS B 1 406 ? 97.629 -9.602 119.422 1.00 31.20 406 CYS B C 1
ATOM 6573 O O . CYS B 1 406 ? 98.832 -9.787 119.172 1.00 29.61 406 CYS B O 1
ATOM 6576 N N . TYR B 1 407 ? 96.840 -8.884 118.621 1.00 30.96 407 TYR B N 1
ATOM 6577 C CA . TYR B 1 407 ? 97.349 -8.324 117.361 1.00 31.39 407 TYR B CA 1
ATOM 6578 C C . TYR B 1 407 ? 98.435 -7.302 117.606 1.00 31.44 407 TYR B C 1
ATOM 6579 O O . TYR B 1 407 ? 99.493 -7.328 116.958 1.00 30.84 407 TYR B O 1
ATOM 6588 N N . GLN B 1 408 ? 98.177 -6.393 118.552 1.00 32.39 408 GLN B N 1
ATOM 6589 C CA . GLN B 1 408 ? 99.221 -5.418 118.956 1.00 33.04 408 GLN B CA 1
ATOM 6590 C C . GLN B 1 408 ? 100.490 -6.098 119.478 1.00 31.70 408 GLN B C 1
ATOM 6591 O O . GLN B 1 408 ? 101.581 -5.653 119.245 1.00 32.82 408 GLN B O 1
ATOM 6597 N N . THR B 1 409 ? 100.376 -7.237 120.112 1.00 32.88 409 THR B N 1
ATOM 6598 C CA . THR B 1 409 ? 101.611 -7.913 120.591 1.00 32.59 409 THR B CA 1
ATOM 6599 C C . THR B 1 409 ? 102.369 -8.392 119.380 1.00 31.67 409 THR B C 1
ATOM 6600 O O . THR B 1 409 ? 103.583 -8.180 119.282 1.00 31.18 409 THR B O 1
ATOM 6604 N N . ARG B 1 410 ? 101.622 -8.932 118.414 1.00 32.05 410 ARG B N 1
ATOM 6605 C CA . ARG B 1 410 ? 102.191 -9.496 117.165 1.00 32.26 410 ARG B CA 1
ATOM 6606 C C . ARG B 1 410 ? 102.925 -8.407 116.389 1.00 31.35 410 ARG B C 1
ATOM 6607 O O . ARG B 1 410 ? 104.106 -8.588 116.057 1.00 32.21 410 ARG B O 1
ATOM 6615 N N . ASP B 1 411 ? 102.288 -7.251 116.181 1.00 30.29 411 ASP B N 1
ATOM 6616 C CA . ASP B 1 411 ? 102.992 -6.118 115.571 1.00 29.99 411 ASP B CA 1
ATOM 6617 C C . ASP B 1 411 ? 104.256 -5.740 116.303 1.00 30.04 411 ASP B C 1
ATOM 6618 O O . ASP B 1 411 ? 105.190 -5.281 115.689 1.00 28.58 411 ASP B O 1
ATOM 6623 N N . LEU B 1 412 ? 104.310 -5.944 117.617 1.00 31.51 412 LEU B N 1
ATOM 6624 C CA . LEU B 1 412 ? 105.555 -5.570 118.321 1.00 31.93 412 LEU B CA 1
ATOM 6625 C C . LEU B 1 412 ? 106.605 -6.623 118.057 1.00 31.99 412 LEU B C 1
ATOM 6626 O O . LEU B 1 412 ? 107.732 -6.297 117.749 1.00 31.68 412 LEU B O 1
ATOM 6631 N N . LEU B 1 413 ? 106.233 -7.894 118.140 1.00 33.02 413 LEU B N 1
ATOM 6632 C CA . LEU B 1 413 ? 107.229 -8.945 117.913 1.00 34.05 413 LEU B CA 1
ATOM 6633 C C . LEU B 1 413 ? 107.753 -8.946 116.507 1.00 35.30 413 LEU B C 1
ATOM 6634 O O . LEU B 1 413 ? 108.936 -9.178 116.299 1.00 36.73 413 LEU B O 1
ATOM 6639 N N . GLU B 1 414 ? 106.882 -8.647 115.541 1.00 36.24 414 GLU B N 1
ATOM 6640 C CA . GLU B 1 414 ? 107.294 -8.484 114.165 1.00 37.55 414 GLU B CA 1
ATOM 6641 C C . GLU B 1 414 ? 108.292 -7.330 114.036 1.00 36.95 414 GLU B C 1
ATOM 6642 O O . GLU B 1 414 ? 109.310 -7.438 113.341 1.00 35.95 414 GLU B O 1
ATOM 6648 N N . ALA B 1 415 ? 107.995 -6.209 114.694 1.00 36.56 415 ALA B N 1
ATOM 6649 C CA . ALA B 1 415 ? 108.982 -5.123 114.746 1.00 35.92 415 ALA B CA 1
ATOM 6650 C C . ALA B 1 415 ? 110.313 -5.597 115.381 1.00 35.97 415 ALA B C 1
ATOM 6651 O O . ALA B 1 415 ? 111.395 -5.279 114.872 1.00 35.24 415 ALA B O 1
ATOM 6661 N N . HIS B 1 417 ? 111.698 -8.765 115.605 1.00 43.19 417 HIS B N 1
ATOM 6662 C CA . HIS B 1 417 ? 112.310 -9.726 114.695 1.00 45.60 417 HIS B CA 1
ATOM 6663 C C . HIS B 1 417 ? 113.069 -9.038 113.596 1.00 45.84 417 HIS B C 1
ATOM 6664 O O . HIS B 1 417 ? 114.153 -9.480 113.239 1.00 45.75 417 HIS B O 1
ATOM 6671 N N . LYS B 1 418 ? 112.525 -7.952 113.062 1.00 46.51 418 LYS B N 1
ATOM 6672 C CA . LYS B 1 418 ? 113.300 -7.176 112.109 1.00 48.05 418 LYS B CA 1
ATOM 6673 C C . LYS B 1 418 ? 114.510 -6.511 112.783 1.00 49.28 418 LYS B C 1
ATOM 6674 O O . LYS B 1 418 ? 115.593 -6.426 112.185 1.00 50.16 418 LYS B O 1
ATOM 6680 N N . ASP B 1 419 ? 114.336 -6.046 114.016 1.00 50.45 419 ASP B N 1
ATOM 6681 C CA . ASP B 1 419 ? 115.412 -5.362 114.738 1.00 51.68 419 ASP B CA 1
ATOM 6682 C C . ASP B 1 419 ? 116.471 -6.333 115.257 1.00 53.55 419 ASP B C 1
ATOM 6683 O O . ASP B 1 419 ? 117.646 -5.996 115.332 1.00 53.61 419 ASP B O 1
ATOM 6688 N N . TRP B 1 420 ? 116.061 -7.540 115.623 1.00 55.46 420 TRP B N 1
ATOM 6689 C CA . TRP B 1 420 ? 116.987 -8.432 116.262 1.00 57.13 420 TRP B CA 1
ATOM 6690 C C . TRP B 1 420 ? 116.920 -9.811 115.661 1.00 59.18 420 TRP B C 1
ATOM 6691 O O . TRP B 1 420 ? 115.870 -10.480 115.740 1.00 59.68 420 TRP B O 1
ATOM 6702 N N . ARG B 1 421 ? 118.042 -10.220 115.060 1.00 61.12 421 ARG B N 1
ATOM 6703 C CA . ARG B 1 421 ? 118.255 -11.594 114.581 1.00 63.04 421 ARG B CA 1
ATOM 6704 C C . ARG B 1 421 ? 119.662 -12.120 114.847 1.00 63.77 421 ARG B C 1
ATOM 6705 O O . ARG B 1 421 ? 120.073 -12.257 116.010 1.00 65.19 421 ARG B O 1
ATOM 6713 N N . THR B 1 427 ? 114.078 -17.447 123.464 1.00 48.46 427 THR B N 1
ATOM 6714 C CA . THR B 1 427 ? 113.502 -17.211 122.159 1.00 48.38 427 THR B CA 1
ATOM 6715 C C . THR B 1 427 ? 112.034 -17.653 122.058 1.00 47.99 427 THR B C 1
ATOM 6716 O O . THR B 1 427 ? 111.445 -17.670 120.967 1.00 49.85 427 THR B O 1
ATOM 6718 N N . VAL B 1 428 ? 111.448 -18.047 123.171 1.00 45.76 428 VAL B N 1
ATOM 6719 C CA . VAL B 1 428 ? 110.015 -18.230 123.237 1.00 43.30 428 VAL B CA 1
ATOM 6720 C C . VAL B 1 428 ? 109.420 -17.207 124.226 1.00 42.25 428 VAL B C 1
ATOM 6721 O O . VAL B 1 428 ? 109.857 -17.082 125.374 1.00 40.87 428 VAL B O 1
ATOM 6725 N N . LEU B 1 429 ? 108.414 -16.487 123.748 1.00 41.48 429 LEU B N 1
ATOM 6726 C CA . LEU B 1 429 ? 107.757 -15.424 124.512 1.00 40.72 429 LEU B CA 1
ATOM 6727 C C . LEU B 1 429 ? 107.296 -15.877 125.908 1.00 40.44 429 LEU B C 1
ATOM 6728 O O . LEU B 1 429 ? 106.571 -16.852 126.044 1.00 40.71 429 LEU B O 1
ATOM 6733 N N . ARG B 1 430 ? 107.737 -15.182 126.949 1.00 40.01 430 ARG B N 1
ATOM 6734 C CA . ARG B 1 430 ? 107.135 -15.411 128.277 1.00 38.99 430 ARG B CA 1
ATOM 6735 C C . ARG B 1 430 ? 106.195 -14.246 128.597 1.00 37.89 430 ARG B C 1
ATOM 6736 O O . ARG B 1 430 ? 106.389 -13.132 128.136 1.00 37.65 430 ARG B O 1
ATOM 6744 N N . VAL B 1 431 ? 105.156 -14.512 129.365 1.00 37.66 431 VAL B N 1
ATOM 6745 C CA . VAL B 1 431 ? 104.033 -13.626 129.475 1.00 37.96 431 VAL B CA 1
ATOM 6746 C C . VAL B 1 431 ? 103.586 -13.606 130.949 1.00 38.55 431 VAL B C 1
ATOM 6747 O O . VAL B 1 431 ? 103.619 -14.629 131.601 1.00 38.93 431 VAL B O 1
ATOM 6751 N N . ASP B 1 432 ? 103.206 -12.446 131.483 1.00 39.06 432 ASP B N 1
ATOM 6752 C CA . ASP B 1 432 ? 102.743 -12.338 132.880 1.00 39.72 432 ASP B CA 1
ATOM 6753 C C . ASP B 1 432 ? 101.743 -11.190 132.973 1.00 40.90 432 ASP B C 1
ATOM 6754 O O . ASP B 1 432 ? 101.380 -10.592 131.960 1.00 40.38 432 ASP B O 1
ATOM 6759 N N . GLY B 1 433 ? 101.313 -10.847 134.176 1.00 43.07 433 GLY B N 1
ATOM 6760 C CA . GLY B 1 433 ? 100.174 -9.941 134.322 1.00 44.44 433 GLY B CA 1
ATOM 6761 C C . GLY B 1 433 ? 98.824 -10.649 134.387 1.00 46.82 433 GLY B C 1
ATOM 6762 O O . GLY B 1 433 ? 98.596 -11.660 133.702 1.00 46.01 433 GLY B O 1
ATOM 6763 N N . GLY B 1 434 ? 97.923 -10.116 135.229 1.00 48.72 434 GLY B N 1
ATOM 6764 C CA . GLY B 1 434 ? 96.553 -10.629 135.359 1.00 50.89 434 GLY B CA 1
ATOM 6765 C C . GLY B 1 434 ? 95.973 -11.260 134.104 1.00 52.64 434 GLY B C 1
ATOM 6766 O O . GLY B 1 434 ? 95.649 -12.436 134.090 1.00 53.74 434 GLY B O 1
ATOM 6775 N N . VAL B 1 436 ? 96.769 -12.872 131.768 1.00 52.88 436 VAL B N 1
ATOM 6776 C CA . VAL B 1 436 ? 97.292 -14.093 131.198 1.00 51.55 436 VAL B CA 1
ATOM 6777 C C . VAL B 1 436 ? 96.666 -15.362 131.806 1.00 52.29 436 VAL B C 1
ATOM 6778 O O . VAL B 1 436 ? 96.903 -16.486 131.335 1.00 52.13 436 VAL B O 1
ATOM 6782 N N . ALA B 1 437 ? 95.849 -15.171 132.840 1.00 51.98 437 ALA B N 1
ATOM 6783 C CA . ALA B 1 437 ? 95.193 -16.272 133.525 1.00 51.91 437 ALA B CA 1
ATOM 6784 C C . ALA B 1 437 ? 94.299 -17.008 132.535 1.00 51.78 437 ALA B C 1
ATOM 6785 O O . ALA B 1 437 ? 94.278 -18.234 132.506 1.00 50.85 437 ALA B O 1
ATOM 6787 N N . SER B 1 438 ? 93.573 -16.208 131.748 1.00 51.45 438 SER B N 1
ATOM 6788 C CA . SER B 1 438 ? 92.720 -16.644 130.665 1.00 51.08 438 SER B CA 1
ATOM 6789 C C . SER B 1 438 ? 93.454 -17.485 129.664 1.00 51.37 438 SER B C 1
ATOM 6790 O O . SER B 1 438 ? 94.365 -17.012 128.980 1.00 51.95 438 SER B O 1
ATOM 6793 N N . ASP B 1 439 ? 93.052 -18.738 129.576 1.00 51.00 439 ASP B N 1
ATOM 6794 C CA . ASP B 1 439 ? 93.649 -19.651 128.648 1.00 51.24 439 ASP B CA 1
ATOM 6795 C C . ASP B 1 439 ? 93.183 -19.329 127.241 1.00 50.84 439 ASP B C 1
ATOM 6796 O O . ASP B 1 439 ? 93.918 -19.503 126.263 1.00 51.24 439 ASP B O 1
ATOM 6801 N N . TRP B 1 440 ? 91.945 -18.871 127.138 1.00 50.56 440 TRP B N 1
ATOM 6802 C CA . TRP B 1 440 ? 91.406 -18.527 125.852 1.00 49.51 440 TRP B CA 1
ATOM 6803 C C . TRP B 1 440 ? 92.326 -17.474 125.268 1.00 49.04 440 TRP B C 1
ATOM 6804 O O . TRP B 1 440 ? 92.876 -17.656 124.179 1.00 49.25 440 TRP B O 1
ATOM 6815 N N . THR B 1 441 ? 92.532 -16.389 126.016 1.00 48.47 441 THR B N 1
ATOM 6816 C CA . THR B 1 441 ? 93.382 -15.269 125.538 1.00 47.44 441 THR B CA 1
ATOM 6817 C C . THR B 1 441 ? 94.745 -15.715 124.999 1.00 46.83 441 THR B C 1
ATOM 6818 O O . THR B 1 441 ? 95.154 -15.328 123.881 1.00 45.73 441 THR B O 1
ATOM 6830 N N . GLN B 1 443 ? 95.948 -18.830 124.260 1.00 44.74 443 GLN B N 1
ATOM 6831 C CA . GLN B 1 443 ? 95.809 -19.718 123.101 1.00 43.85 443 GLN B CA 1
ATOM 6832 C C . GLN B 1 443 ? 95.564 -18.868 121.858 1.00 43.69 443 GLN B C 1
ATOM 6833 O O . GLN B 1 443 ? 96.252 -18.993 120.833 1.00 42.76 443 GLN B O 1
ATOM 6839 N N . ARG B 1 444 ? 94.581 -17.979 121.968 1.00 43.99 444 ARG B N 1
ATOM 6840 C CA . ARG B 1 444 ? 94.333 -16.971 120.945 1.00 44.29 444 ARG B CA 1
ATOM 6841 C C . ARG B 1 444 ? 95.613 -16.215 120.603 1.00 44.53 444 ARG B C 1
ATOM 6842 O O . ARG B 1 444 ? 95.875 -15.935 119.419 1.00 46.35 444 ARG B O 1
ATOM 6850 N N . LEU B 1 445 ? 96.435 -15.933 121.620 1.00 42.80 445 LEU B N 1
ATOM 6851 C CA . LEU B 1 445 ? 97.691 -15.252 121.391 1.00 41.69 445 LEU B CA 1
ATOM 6852 C C . LEU B 1 445 ? 98.631 -16.116 120.589 1.00 41.72 445 LEU B C 1
ATOM 6853 O O . LEU B 1 445 ? 99.211 -15.651 119.607 1.00 42.15 445 LEU B O 1
ATOM 6858 N N . SER B 1 446 ? 98.800 -17.367 121.006 1.00 42.16 446 SER B N 1
ATOM 6859 C CA . SER B 1 446 ? 99.701 -18.283 120.305 1.00 42.08 446 SER B CA 1
ATOM 6860 C C . SER B 1 446 ? 99.285 -18.434 118.841 1.00 42.12 446 SER B C 1
ATOM 6861 O O . SER B 1 446 ? 100.122 -18.454 117.909 1.00 41.34 446 SER B O 1
ATOM 6864 N N . ASP B 1 447 ? 97.979 -18.493 118.638 1.00 42.54 447 ASP B N 1
ATOM 6865 C CA . ASP B 1 447 ? 97.442 -18.718 117.279 1.00 43.34 447 ASP B CA 1
ATOM 6866 C C . ASP B 1 447 ? 97.807 -17.584 116.380 1.00 43.19 447 ASP B C 1
ATOM 6867 O O . ASP B 1 447 ? 98.278 -17.780 115.259 1.00 43.02 447 ASP B O 1
ATOM 6872 N N . LEU B 1 448 ? 97.633 -16.381 116.905 1.00 43.70 448 LEU B N 1
ATOM 6873 C CA . LEU B 1 448 ? 97.813 -15.216 116.094 1.00 43.84 448 LEU B CA 1
ATOM 6874 C C . LEU B 1 448 ? 99.300 -15.007 115.855 1.00 44.00 448 LEU B C 1
ATOM 6875 O O . LEU B 1 448 ? 99.721 -14.656 114.741 1.00 43.92 448 LEU B O 1
ATOM 6880 N N . LEU B 1 449 ? 100.107 -15.297 116.867 1.00 43.81 449 LEU B N 1
ATOM 6881 C CA . LEU B 1 449 ? 101.579 -15.266 116.707 1.00 43.58 449 LEU B CA 1
ATOM 6882 C C . LEU B 1 449 ? 102.137 -16.278 115.699 1.00 43.89 449 LEU B C 1
ATOM 6883 O O . LEU B 1 449 ? 103.210 -16.046 115.108 1.00 43.83 449 LEU B O 1
ATOM 6888 N N . ASP B 1 450 ? 101.415 -17.394 115.531 1.00 44.06 450 ASP B N 1
ATOM 6889 C CA . ASP B 1 450 ? 101.940 -18.609 114.921 1.00 44.19 450 ASP B CA 1
ATOM 6890 C C . ASP B 1 450 ? 103.246 -18.986 115.599 1.00 43.09 450 ASP B C 1
ATOM 6891 O O . ASP B 1 450 ? 104.268 -19.177 114.928 1.00 43.52 450 ASP B O 1
ATOM 6896 N N . ALA B 1 451 ? 103.206 -19.086 116.929 1.00 42.60 451 ALA B N 1
ATOM 6897 C CA . ALA B 1 451 ? 104.414 -19.330 117.777 1.00 43.14 451 ALA B CA 1
ATOM 6898 C C . ALA B 1 451 ? 103.991 -19.742 119.184 1.00 42.77 451 ALA B C 1
ATOM 6899 O O . ALA B 1 451 ? 102.884 -19.434 119.582 1.00 42.66 451 ALA B O 1
ATOM 6901 N N . PRO B 1 452 ? 104.859 -20.448 119.936 1.00 43.54 452 PRO B N 1
ATOM 6902 C CA . PRO B 1 452 ? 104.473 -20.811 121.311 1.00 43.53 452 PRO B CA 1
ATOM 6903 C C . PRO B 1 452 ? 104.581 -19.632 122.296 1.00 43.62 452 PRO B C 1
ATOM 6904 O O . PRO B 1 452 ? 105.346 -18.689 122.078 1.00 42.19 452 PRO B O 1
ATOM 6908 N N . VAL B 1 453 ? 103.778 -19.709 123.350 1.00 44.37 453 VAL B N 1
ATOM 6909 C CA . VAL B 1 453 ? 103.711 -18.712 124.390 1.00 45.40 453 VAL B CA 1
ATOM 6910 C C . VAL B 1 453 ? 103.845 -19.412 125.733 1.00 45.62 453 VAL B C 1
ATOM 6911 O O . VAL B 1 453 ? 103.012 -20.258 126.074 1.00 46.96 453 VAL B O 1
ATOM 6915 N N . ASP B 1 454 ? 104.844 -19.017 126.513 1.00 45.30 454 ASP B N 1
ATOM 6916 C CA . ASP B 1 454 ? 105.167 -19.624 127.816 1.00 45.15 454 ASP B CA 1
ATOM 6917 C C . ASP B 1 454 ? 104.589 -18.840 128.984 1.00 45.03 454 ASP B C 1
ATOM 6918 O O . ASP B 1 454 ? 104.833 -17.648 129.126 1.00 45.21 454 ASP B O 1
ATOM 6923 N N . ARG B 1 455 ? 103.859 -19.517 129.843 1.00 44.35 455 ARG B N 1
ATOM 6924 C CA . ARG B 1 455 ? 103.306 -18.867 130.994 1.00 44.50 455 ARG B CA 1
ATOM 6925 C C . ARG B 1 455 ? 103.963 -19.393 132.271 1.00 45.29 455 ARG B C 1
ATOM 6926 O O . ARG B 1 455 ? 104.211 -20.584 132.400 1.00 45.24 455 ARG B O 1
ATOM 6934 N N . PRO B 1 456 ? 104.318 -18.491 133.195 1.00 46.33 456 PRO B N 1
ATOM 6935 C CA . PRO B 1 456 ? 105.004 -18.901 134.432 1.00 46.32 456 PRO B CA 1
ATOM 6936 C C . PRO B 1 456 ? 104.030 -19.286 135.551 1.00 46.94 456 PRO B C 1
ATOM 6937 O O . PRO B 1 456 ? 102.904 -18.773 135.593 1.00 46.65 456 PRO B O 1
ATOM 6941 N N . VAL B 1 457 ? 104.447 -20.204 136.435 1.00 47.01 457 VAL B N 1
ATOM 6942 C CA . VAL B 1 457 ? 103.627 -20.560 137.611 1.00 47.45 457 VAL B CA 1
ATOM 6943 C C . VAL B 1 457 ? 103.283 -19.331 138.449 1.00 46.94 457 VAL B C 1
ATOM 6944 O O . VAL B 1 457 ? 102.127 -19.137 138.844 1.00 46.88 457 VAL B O 1
ATOM 6948 N N . ILE B 1 458 ? 104.292 -18.509 138.719 1.00 46.53 458 ILE B N 1
ATOM 6949 C CA . ILE B 1 458 ? 104.061 -17.246 139.390 1.00 46.18 458 ILE B CA 1
ATOM 6950 C C . ILE B 1 458 ? 103.872 -16.156 138.349 1.00 45.75 458 ILE B C 1
ATOM 6951 O O . ILE B 1 458 ? 104.732 -15.903 137.523 1.00 46.41 458 ILE B O 1
ATOM 6956 N N . LEU B 1 459 ? 102.710 -15.528 138.395 1.00 45.75 459 LEU B N 1
ATOM 6957 C CA . LEU B 1 459 ? 102.336 -14.454 137.498 1.00 44.42 459 LEU B CA 1
ATOM 6958 C C . LEU B 1 459 ? 102.734 -13.044 137.991 1.00 44.31 459 LEU B C 1
ATOM 6959 O O . LEU B 1 459 ? 102.694 -12.067 137.225 1.00 43.94 459 LEU B O 1
ATOM 6964 N N . GLU B 1 460 ? 103.084 -12.924 139.265 1.00 43.57 460 GLU B N 1
ATOM 6965 C CA . GLU B 1 460 ? 103.536 -11.623 139.806 1.00 42.96 460 GLU B CA 1
ATOM 6966 C C . GLU B 1 460 ? 105.064 -11.585 139.630 1.00 40.72 460 GLU B C 1
ATOM 6967 O O . GLU B 1 460 ? 105.836 -11.670 140.606 1.00 40.65 460 GLU B O 1
ATOM 6973 N N . THR B 1 461 ? 105.496 -11.544 138.374 1.00 37.14 461 THR B N 1
ATOM 6974 C CA . THR B 1 461 ? 106.905 -11.608 138.103 1.00 35.57 461 THR B CA 1
ATOM 6975 C C . THR B 1 461 ? 107.551 -10.233 138.305 1.00 35.28 461 THR B C 1
ATOM 6976 O O . THR B 1 461 ? 108.749 -10.161 138.512 1.00 34.78 461 THR B O 1
ATOM 6980 N N . THR B 1 462 ? 106.771 -9.154 138.220 1.00 34.96 462 THR B N 1
ATOM 6981 C CA . THR B 1 462 ? 107.338 -7.857 138.396 1.00 36.21 462 THR B CA 1
ATOM 6982 C C . THR B 1 462 ? 107.834 -7.760 139.856 1.00 36.30 462 THR B C 1
ATOM 6983 O O . THR B 1 462 ? 109.015 -7.471 140.086 1.00 35.86 462 THR B O 1
ATOM 6987 N N . ALA B 1 463 ? 106.931 -8.050 140.800 1.00 36.10 463 ALA B N 1
ATOM 6988 C CA . ALA B 1 463 ? 107.246 -8.201 142.225 1.00 36.12 463 ALA B CA 1
ATOM 6989 C C . ALA B 1 463 ? 108.402 -9.170 142.485 1.00 35.54 463 ALA B C 1
ATOM 6990 O O . ALA B 1 463 ? 109.326 -8.877 143.236 1.00 36.08 463 ALA B O 1
ATOM 6992 N N . LEU B 1 464 ? 108.386 -10.317 141.826 1.00 35.81 464 LEU B N 1
ATOM 6993 C CA . LEU B 1 464 ? 109.384 -11.327 142.099 1.00 34.66 464 LEU B CA 1
ATOM 6994 C C . LEU B 1 464 ? 110.738 -10.877 141.652 1.00 35.20 464 LEU B C 1
ATOM 6995 O O . LEU B 1 464 ? 111.730 -11.129 142.347 1.00 35.37 464 LEU B O 1
ATOM 7000 N N . GLY B 1 465 ? 110.779 -10.202 140.502 1.00 34.40 465 GLY B N 1
ATOM 7001 C CA . GLY B 1 465 ? 112.024 -9.713 139.937 1.00 33.65 465 GLY B CA 1
ATOM 7002 C C . GLY B 1 465 ? 112.714 -8.735 140.857 1.00 33.76 465 GLY B C 1
ATOM 7003 O O . GLY B 1 465 ? 113.924 -8.794 141.026 1.00 33.52 465 GLY B O 1
ATOM 7004 N N . VAL B 1 466 ? 111.952 -7.837 141.464 1.00 33.75 466 VAL B N 1
ATOM 7005 C CA . VAL B 1 466 ? 112.548 -6.883 142.364 1.00 34.69 466 VAL B CA 1
ATOM 7006 C C . VAL B 1 466 ? 112.864 -7.515 143.744 1.00 34.85 466 VAL B C 1
ATOM 7007 O O . VAL B 1 466 ? 113.841 -7.148 144.381 1.00 34.17 466 VAL B O 1
ATOM 7011 N N . ALA B 1 467 ? 112.047 -8.491 144.158 1.00 35.11 467 ALA B N 1
ATOM 7012 C CA . ALA B 1 467 ? 112.299 -9.286 145.370 1.00 35.05 467 ALA B CA 1
ATOM 7013 C C . ALA B 1 467 ? 113.649 -9.927 145.250 1.00 34.78 467 ALA B C 1
ATOM 7014 O O . ALA B 1 467 ? 114.439 -9.885 146.192 1.00 35.66 467 ALA B O 1
ATOM 7016 N N . TRP B 1 468 ? 113.936 -10.495 144.080 1.00 34.19 468 TRP B N 1
ATOM 7017 C CA . TRP B 1 468 ? 115.215 -11.170 143.856 1.00 33.95 468 TRP B CA 1
ATOM 7018 C C . TRP B 1 468 ? 116.391 -10.165 143.832 1.00 34.96 468 TRP B C 1
ATOM 7019 O O . TRP B 1 468 ? 117.494 -10.481 144.280 1.00 35.15 468 TRP B O 1
ATOM 7030 N N . LEU B 1 469 ? 116.186 -8.966 143.277 1.00 35.07 469 LEU B N 1
ATOM 7031 C CA . LEU B 1 469 ? 117.250 -7.985 143.286 1.00 34.82 469 LEU B CA 1
ATOM 7032 C C . LEU B 1 469 ? 117.663 -7.837 144.739 1.00 35.58 469 LEU B C 1
ATOM 7033 O O . LEU B 1 469 ? 118.829 -7.900 145.073 1.00 35.85 469 LEU B O 1
ATOM 7038 N N . ALA B 1 470 ? 116.671 -7.708 145.600 1.00 36.24 470 ALA B N 1
ATOM 7039 C CA . ALA B 1 470 ? 116.903 -7.390 146.982 1.00 36.60 470 ALA B CA 1
ATOM 7040 C C . ALA B 1 470 ? 117.469 -8.583 147.762 1.00 36.39 470 ALA B C 1
ATOM 7041 O O . ALA B 1 470 ? 118.400 -8.428 148.541 1.00 35.48 470 ALA B O 1
ATOM 7043 N N . GLY B 1 471 ? 116.916 -9.766 147.524 1.00 37.47 471 GLY B N 1
ATOM 7044 C CA . GLY B 1 471 ? 117.349 -10.969 148.228 1.00 38.59 471 GLY B CA 1
ATOM 7045 C C . GLY B 1 471 ? 118.758 -11.393 147.884 1.00 39.86 471 GLY B C 1
ATOM 7046 O O . GLY B 1 471 ? 119.525 -11.780 148.764 1.00 41.66 471 GLY B O 1
ATOM 7047 N N . SER B 1 472 ? 119.110 -11.309 146.612 1.00 39.89 472 SER B N 1
ATOM 7048 C CA . SER B 1 472 ? 120.461 -11.615 146.151 1.00 40.67 472 SER B CA 1
ATOM 7049 C C . SER B 1 472 ? 121.432 -10.671 146.802 1.00 41.12 472 SER B C 1
ATOM 7050 O O . SER B 1 472 ? 122.455 -11.084 147.327 1.00 41.69 472 SER B O 1
ATOM 7053 N N . ARG B 1 473 ? 121.116 -9.384 146.788 1.00 41.56 473 ARG B N 1
ATOM 7054 C CA . ARG B 1 473 ? 122.039 -8.441 147.362 1.00 41.64 473 ARG B CA 1
ATOM 7055 C C . ARG B 1 473 ? 122.153 -8.657 148.860 1.00 42.39 473 ARG B C 1
ATOM 7056 O O . ARG B 1 473 ? 123.196 -8.420 149.427 1.00 41.89 473 ARG B O 1
ATOM 7064 N N . ALA B 1 474 ? 121.051 -9.072 149.482 1.00 43.57 474 ALA B N 1
ATOM 7065 C CA . ALA B 1 474 ? 120.998 -9.251 150.926 1.00 45.14 474 ALA B CA 1
ATOM 7066 C C . ALA B 1 474 ? 121.762 -10.535 151.306 1.00 46.16 474 ALA B C 1
ATOM 7067 O O . ALA B 1 474 ? 122.221 -10.671 152.434 1.00 47.01 474 ALA B O 1
ATOM 7069 N N . GLY B 1 475 ? 121.938 -11.433 150.342 1.00 46.21 475 GLY B N 1
ATOM 7070 C CA . GLY B 1 475 ? 122.640 -12.687 150.584 1.00 47.26 475 GLY B CA 1
ATOM 7071 C C . GLY B 1 475 ? 121.786 -13.832 151.123 1.00 47.45 475 GLY B C 1
ATOM 7072 O O . GLY B 1 475 ? 122.339 -14.849 151.517 1.00 48.60 475 GLY B O 1
ATOM 7073 N N . VAL B 1 476 ? 120.459 -13.672 151.129 1.00 47.24 476 VAL B N 1
ATOM 7074 C CA . VAL B 1 476 ? 119.530 -14.690 151.581 1.00 47.01 476 VAL B CA 1
ATOM 7075 C C . VAL B 1 476 ? 118.781 -15.440 150.470 1.00 46.98 476 VAL B C 1
ATOM 7076 O O . VAL B 1 476 ? 118.089 -16.414 150.762 1.00 47.68 476 VAL B O 1
ATOM 7080 N N . TRP B 1 477 ? 118.871 -14.973 149.224 1.00 46.39 477 TRP B N 1
ATOM 7081 C CA . TRP B 1 477 ? 118.309 -15.676 148.062 1.00 45.04 477 TRP B CA 1
ATOM 7082 C C . TRP B 1 477 ? 119.452 -16.023 147.134 1.00 45.35 477 TRP B C 1
ATOM 7083 O O . TRP B 1 477 ? 120.494 -15.393 147.224 1.00 45.63 477 TRP B O 1
ATOM 7094 N N . PRO B 1 478 ? 119.251 -16.984 146.213 1.00 45.10 478 PRO B N 1
ATOM 7095 C CA . PRO B 1 478 ? 120.289 -17.426 145.296 1.00 45.32 478 PRO B CA 1
ATOM 7096 C C . PRO B 1 478 ? 120.690 -16.397 144.235 1.00 45.28 478 PRO B C 1
ATOM 7097 O O . PRO B 1 478 ? 119.980 -15.411 144.004 1.00 46.05 478 PRO B O 1
ATOM 7101 N N . ASN B 1 479 ? 121.812 -16.647 143.580 1.00 43.82 479 ASN B N 1
ATOM 7102 C CA . ASN B 1 479 ? 122.333 -15.751 142.547 1.00 43.20 479 ASN B CA 1
ATOM 7103 C C . ASN B 1 479 ? 121.605 -15.853 141.227 1.00 42.61 479 ASN B C 1
ATOM 7104 O O . ASN B 1 479 ? 120.628 -16.596 141.102 1.00 42.62 479 ASN B O 1
ATOM 7109 N N . GLN B 1 480 ? 122.110 -15.129 140.234 1.00 42.36 480 GLN B N 1
ATOM 7110 C CA . GLN B 1 480 ? 121.394 -14.975 138.973 1.00 42.74 480 GLN B CA 1
ATOM 7111 C C . GLN B 1 480 ? 121.138 -16.277 138.219 1.00 43.39 480 GLN B C 1
ATOM 7112 O O . GLN B 1 480 ? 120.025 -16.494 137.763 1.00 42.75 480 GLN B O 1
ATOM 7118 N N . GLU B 1 481 ? 122.156 -17.125 138.089 1.00 45.03 481 GLU B N 1
ATOM 7119 C CA . GLU B 1 481 ? 121.972 -18.415 137.410 1.00 46.86 481 GLU B CA 1
ATOM 7120 C C . GLU B 1 481 ? 121.095 -19.388 138.184 1.00 46.80 481 GLU B C 1
ATOM 7121 O O . GLU B 1 481 ? 120.299 -20.099 137.588 1.00 47.41 481 GLU B O 1
ATOM 7127 N N . ALA B 1 482 ? 121.225 -19.421 139.505 1.00 46.89 482 ALA B N 1
ATOM 7128 C CA . ALA B 1 482 ? 120.324 -20.240 140.303 1.00 47.24 482 ALA B CA 1
ATOM 7129 C C . ALA B 1 482 ? 118.874 -19.746 140.193 1.00 47.21 482 ALA B C 1
ATOM 7130 O O . ALA B 1 482 ? 117.958 -20.544 139.952 1.00 48.21 482 ALA B O 1
ATOM 7132 N N . PHE B 1 483 ? 118.668 -18.438 140.352 1.00 46.26 483 PHE B N 1
ATOM 7133 C CA . PHE B 1 483 ? 117.362 -17.827 140.091 1.00 45.76 483 PHE B CA 1
ATOM 7134 C C . PHE B 1 483 ? 116.857 -18.142 138.677 1.00 45.74 483 PHE B C 1
ATOM 7135 O O . PHE B 1 483 ? 115.676 -18.404 138.510 1.00 44.89 483 PHE B O 1
ATOM 7143 N N . ALA B 1 484 ? 117.755 -18.117 137.683 1.00 46.26 484 ALA B N 1
ATOM 7144 C CA . ALA B 1 484 ? 117.374 -18.419 136.299 1.00 48.17 484 ALA B CA 1
ATOM 7145 C C . ALA B 1 484 ? 116.872 -19.844 136.178 1.00 48.99 484 ALA B C 1
ATOM 7146 O O . ALA B 1 484 ? 115.752 -20.047 135.680 1.00 50.75 484 ALA B O 1
ATOM 7148 N N . LYS B 1 485 ? 117.657 -20.809 136.682 1.00 48.88 485 LYS B N 1
ATOM 7149 C CA . LYS B 1 485 ? 117.321 -22.242 136.583 1.00 49.07 485 LYS B CA 1
ATOM 7150 C C . LYS B 1 485 ? 116.005 -22.581 137.234 1.00 48.66 485 LYS B C 1
ATOM 7151 O O . LYS B 1 485 ? 115.332 -23.518 136.831 1.00 49.16 485 LYS B O 1
ATOM 7153 N N . SER B 1 486 ? 115.650 -21.812 138.250 1.00 48.53 486 SER B N 1
ATOM 7154 C CA . SER B 1 486 ? 114.484 -22.076 139.056 1.00 48.15 486 SER B CA 1
ATOM 7155 C C . SER B 1 486 ? 113.184 -21.562 138.418 1.00 48.65 486 SER B C 1
ATOM 7156 O O . SER B 1 486 ? 112.096 -21.719 138.979 1.00 48.02 486 SER B O 1
ATOM 7159 N N . TRP B 1 487 ? 113.286 -20.965 137.237 1.00 49.74 487 TRP B N 1
ATOM 7160 C CA . TRP B 1 487 ? 112.091 -20.447 136.585 1.00 50.95 487 TRP B CA 1
ATOM 7161 C C . TRP B 1 487 ? 111.135 -21.584 136.236 1.00 51.40 487 TRP B C 1
ATOM 7162 O O . TRP B 1 487 ? 111.530 -22.592 135.658 1.00 50.55 487 TRP B O 1
ATOM 7173 N N . ALA B 1 488 ? 109.875 -21.367 136.579 1.00 51.87 488 ALA B N 1
ATOM 7174 C CA . ALA B 1 488 ? 108.884 -22.414 136.681 1.00 52.79 488 ALA B CA 1
ATOM 7175 C C . ALA B 1 488 ? 107.781 -22.300 135.630 1.00 52.67 488 ALA B C 1
ATOM 7176 O O . ALA B 1 488 ? 106.864 -21.499 135.808 1.00 53.11 488 ALA B O 1
ATOM 7178 N N . ARG B 1 489 ? 107.840 -23.099 134.560 1.00 52.77 489 ARG B N 1
ATOM 7179 C CA . ARG B 1 489 ? 106.817 -23.024 133.509 1.00 52.96 489 ARG B CA 1
ATOM 7180 C C . ARG B 1 489 ? 105.527 -23.687 133.930 1.00 52.94 489 ARG B C 1
ATOM 7181 O O . ARG B 1 489 ? 105.533 -24.841 134.353 1.00 52.99 489 ARG B O 1
ATOM 7189 N N . ASP B 1 490 ? 104.420 -22.968 133.794 1.00 52.66 490 ASP B N 1
ATOM 7190 C CA . ASP B 1 490 ? 103.109 -23.552 134.028 1.00 53.06 490 ASP B CA 1
ATOM 7191 C C . ASP B 1 490 ? 102.537 -24.153 132.742 1.00 53.13 490 ASP B C 1
ATOM 7192 O O . ASP B 1 490 ? 101.877 -25.181 132.804 1.00 53.92 490 ASP B O 1
ATOM 7197 N N . ARG B 1 491 ? 102.802 -23.533 131.585 1.00 52.10 491 ARG B N 1
ATOM 7198 C CA . ARG B 1 491 ? 102.203 -23.959 130.312 1.00 51.11 491 ARG B CA 1
ATOM 7199 C C . ARG B 1 491 ? 102.986 -23.392 129.137 1.00 50.74 491 ARG B C 1
ATOM 7200 O O . ARG B 1 491 ? 103.297 -22.191 129.117 1.00 50.40 491 ARG B O 1
ATOM 7208 N N . ARG B 1 492 ? 103.295 -24.246 128.165 1.00 50.38 492 ARG B N 1
ATOM 7209 C CA . ARG B 1 492 ? 103.672 -23.767 126.824 1.00 50.50 492 ARG B CA 1
ATOM 7210 C C . ARG B 1 492 ? 102.467 -23.817 125.870 1.00 50.49 492 ARG B C 1
ATOM 7211 O O . ARG B 1 492 ? 102.030 -24.897 125.462 1.00 51.11 492 ARG B O 1
ATOM 7219 N N . PHE B 1 493 ? 101.898 -22.659 125.544 1.00 50.63 493 PHE B N 1
ATOM 7220 C CA . PHE B 1 493 ? 100.758 -22.606 124.636 1.00 50.12 493 PHE B CA 1
ATOM 7221 C C . PHE B 1 493 ? 101.269 -22.786 123.222 1.00 51.42 493 PHE B C 1
ATOM 7222 O O . PHE B 1 493 ? 102.364 -22.285 122.861 1.00 51.52 493 PHE B O 1
ATOM 7230 N N . GLU B 1 494 ? 100.488 -23.506 122.422 1.00 51.85 494 GLU B N 1
ATOM 7231 C CA . GLU B 1 494 ? 100.919 -23.861 121.082 1.00 52.82 494 GLU B CA 1
ATOM 7232 C C . GLU B 1 494 ? 99.927 -23.426 120.015 1.00 52.66 494 GLU B C 1
ATOM 7233 O O . GLU B 1 494 ? 98.729 -23.430 120.251 1.00 51.66 494 GLU B O 1
ATOM 7239 N N . PRO B 1 495 ? 100.427 -23.042 118.830 1.00 53.52 495 PRO B N 1
ATOM 7240 C CA . PRO B 1 495 ? 99.497 -22.612 117.805 1.00 54.58 495 PRO B CA 1
ATOM 7241 C C . PRO B 1 495 ? 98.785 -23.799 117.139 1.00 55.74 495 PRO B C 1
ATOM 7242 O O . PRO B 1 495 ? 99.434 -24.747 116.705 1.00 56.00 495 PRO B O 1
ATOM 7246 N N . HIS B 1 496 ? 97.454 -23.728 117.110 1.00 57.45 496 HIS B N 1
ATOM 7247 C CA . HIS B 1 496 ? 96.562 -24.691 116.442 1.00 58.86 496 HIS B CA 1
ATOM 7248 C C . HIS B 1 496 ? 95.415 -23.947 115.812 1.00 58.79 496 HIS B C 1
ATOM 7249 O O . HIS B 1 496 ? 94.250 -24.164 116.140 1.00 59.51 496 HIS B O 1
ATOM 7264 N N . ASP B 1 498 ? 94.299 -22.824 111.846 1.00 58.76 498 ASP B N 1
ATOM 7265 C CA . ASP B 1 498 ? 94.716 -23.163 110.498 1.00 59.22 498 ASP B CA 1
ATOM 7266 C C . ASP B 1 498 ? 95.070 -21.919 109.719 1.00 59.31 498 ASP B C 1
ATOM 7267 O O . ASP B 1 498 ? 94.394 -20.893 109.842 1.00 59.69 498 ASP B O 1
ATOM 7272 N N . GLU B 1 499 ? 96.173 -21.992 108.971 1.00 59.41 499 GLU B N 1
ATOM 7273 C CA . GLU B 1 499 ? 96.596 -20.912 108.088 1.00 59.71 499 GLU B CA 1
ATOM 7274 C C . GLU B 1 499 ? 95.381 -20.119 107.571 1.00 59.32 499 GLU B C 1
ATOM 7275 O O . GLU B 1 499 ? 95.422 -18.882 107.497 1.00 58.98 499 GLU B O 1
ATOM 7281 N N . ALA B 1 500 ? 94.301 -20.839 107.235 1.00 58.55 500 ALA B N 1
ATOM 7282 C CA . ALA B 1 500 ? 93.108 -20.224 106.628 1.00 57.03 500 ALA B CA 1
ATOM 7283 C C . ALA B 1 500 ? 92.530 -19.122 107.478 1.00 55.83 500 ALA B C 1
ATOM 7284 O O . ALA B 1 500 ? 92.483 -17.984 107.058 1.00 54.75 500 ALA B O 1
ATOM 7286 N N . THR B 1 501 ? 92.049 -19.499 108.659 1.00 54.94 501 THR B N 1
ATOM 7287 C CA . THR B 1 501 ? 91.458 -18.568 109.558 1.00 54.18 501 THR B CA 1
ATOM 7288 C C . THR B 1 501 ? 92.541 -17.525 109.939 1.00 53.48 501 THR B C 1
ATOM 7289 O O . THR B 1 501 ? 92.272 -16.330 109.931 1.00 53.00 501 THR B O 1
ATOM 7293 N N . ARG B 1 502 ? 93.770 -17.979 110.201 1.00 52.36 502 ARG B N 1
ATOM 7294 C CA . ARG B 1 502 ? 94.818 -17.059 110.605 1.00 50.93 502 ARG B CA 1
ATOM 7295 C C . ARG B 1 502 ? 94.878 -15.912 109.634 1.00 49.94 502 ARG B C 1
ATOM 7296 O O . ARG B 1 502 ? 94.817 -14.759 110.058 1.00 50.49 502 ARG B O 1
ATOM 7304 N N . LYS B 1 503 ? 94.937 -16.224 108.340 1.00 48.55 503 LYS B N 1
ATOM 7305 C CA . LYS B 1 503 ? 95.085 -15.202 107.302 1.00 47.64 503 LYS B CA 1
ATOM 7306 C C . LYS B 1 503 ? 93.996 -14.146 107.354 1.00 46.93 503 LYS B C 1
ATOM 7307 O O . LYS B 1 503 ? 94.304 -12.968 107.293 1.00 47.23 503 LYS B O 1
ATOM 7309 N N . VAL B 1 504 ? 92.744 -14.574 107.489 1.00 45.77 504 VAL B N 1
ATOM 7310 C CA . VAL B 1 504 ? 91.590 -13.680 107.499 1.00 45.47 504 VAL B CA 1
ATOM 7311 C C . VAL B 1 504 ? 91.644 -12.705 108.696 1.00 43.97 504 VAL B C 1
ATOM 7312 O O . VAL B 1 504 ? 91.467 -11.506 108.555 1.00 42.97 504 VAL B O 1
ATOM 7316 N N . LYS B 1 505 ? 91.892 -13.239 109.873 1.00 43.47 505 LYS B N 1
ATOM 7317 C CA . LYS B 1 505 ? 92.030 -12.401 111.071 1.00 42.24 505 LYS B CA 1
ATOM 7318 C C . LYS B 1 505 ? 93.122 -11.341 110.924 1.00 40.61 505 LYS B C 1
ATOM 7319 O O . LYS B 1 505 ? 92.888 -10.167 111.119 1.00 40.93 505 LYS B O 1
ATOM 7325 N N . LEU B 1 506 ? 94.303 -11.768 110.539 1.00 39.14 506 LEU B N 1
ATOM 7326 C CA . LEU B 1 506 ? 95.422 -10.895 110.432 1.00 38.83 506 LEU B CA 1
ATOM 7327 C C . LEU B 1 506 ? 95.158 -9.802 109.416 1.00 38.52 506 LEU B C 1
ATOM 7328 O O . LEU B 1 506 ? 95.580 -8.642 109.617 1.00 38.34 506 LEU B O 1
ATOM 7333 N N . LYS B 1 507 ? 94.490 -10.178 108.317 1.00 38.32 507 LYS B N 1
ATOM 7334 C CA . LYS B 1 507 ? 94.161 -9.253 107.239 1.00 38.06 507 LYS B CA 1
ATOM 7335 C C . LYS B 1 507 ? 93.171 -8.193 107.717 1.00 37.60 507 LYS B C 1
ATOM 7336 O O . LYS B 1 507 ? 93.280 -7.018 107.342 1.00 37.09 507 LYS B O 1
ATOM 7338 N N . GLY B 1 508 ? 92.217 -8.603 108.554 1.00 36.20 508 GLY B N 1
ATOM 7339 C CA . GLY B 1 508 ? 91.196 -7.677 109.027 1.00 35.94 508 GLY B CA 1
ATOM 7340 C C . GLY B 1 508 ? 91.879 -6.679 109.973 1.00 35.45 508 GLY B C 1
ATOM 7341 O O . GLY B 1 508 ? 91.656 -5.446 109.911 1.00 34.17 508 GLY B O 1
ATOM 7342 N N . TRP B 1 509 ? 92.816 -7.199 110.763 1.00 35.08 509 TRP B N 1
ATOM 7343 C CA . TRP B 1 509 ? 93.519 -6.330 111.679 1.00 34.46 509 TRP B CA 1
ATOM 7344 C C . TRP B 1 509 ? 94.367 -5.315 111.005 1.00 33.74 509 TRP B C 1
ATOM 7345 O O . TRP B 1 509 ? 94.279 -4.167 111.369 1.00 32.37 509 TRP B O 1
ATOM 7356 N N . ARG B 1 510 ? 95.115 -5.701 109.957 1.00 34.47 510 ARG B N 1
ATOM 7357 C CA . ARG B 1 510 ? 95.924 -4.736 109.168 1.00 33.26 510 ARG B CA 1
ATOM 7358 C C . ARG B 1 510 ? 95.062 -3.661 108.554 1.00 33.14 510 ARG B C 1
ATOM 7359 O O . ARG B 1 510 ? 95.484 -2.509 108.411 1.00 33.43 510 ARG B O 1
ATOM 7367 N N . SER B 1 511 ? 93.863 -4.051 108.151 1.00 31.96 511 SER B N 1
ATOM 7368 C CA . SER B 1 511 ? 92.908 -3.128 107.565 1.00 31.98 511 SER B CA 1
ATOM 7369 C C . SER B 1 511 ? 92.347 -2.153 108.622 1.00 30.65 511 SER B C 1
ATOM 7370 O O . SER B 1 511 ? 92.253 -0.966 108.389 1.00 30.73 511 SER B O 1
ATOM 7373 N N . ALA B 1 512 ? 91.993 -2.682 109.786 1.00 29.94 512 ALA B N 1
ATOM 7374 C CA . ALA B 1 512 ? 91.525 -1.876 110.903 1.00 29.05 512 ALA B CA 1
ATOM 7375 C C . ALA B 1 512 ? 92.593 -0.838 111.267 1.00 27.63 512 ALA B C 1
ATOM 7376 O O . ALA B 1 512 ? 92.276 0.311 111.420 1.00 28.04 512 ALA B O 1
ATOM 7378 N N . VAL B 1 513 ? 93.859 -1.234 111.314 1.00 27.41 513 VAL B N 1
ATOM 7379 C CA . VAL B 1 513 ? 94.987 -0.343 111.635 1.00 27.61 513 VAL B CA 1
ATOM 7380 C C . VAL B 1 513 ? 95.181 0.731 110.571 1.00 29.51 513 VAL B C 1
ATOM 7381 O O . VAL B 1 513 ? 95.221 1.951 110.909 1.00 30.44 513 VAL B O 1
ATOM 7385 N N . LYS B 1 514 ? 95.210 0.349 109.278 1.00 28.82 514 LYS B N 1
ATOM 7386 C CA . LYS B 1 514 ? 95.310 1.384 108.267 1.00 30.30 514 LYS B CA 1
ATOM 7387 C C . LYS B 1 514 ? 94.196 2.421 108.369 1.00 30.05 514 LYS B C 1
ATOM 7388 O O . LYS B 1 514 ? 94.428 3.597 108.224 1.00 30.82 514 LYS B O 1
ATOM 7394 N N . ARG B 1 515 ? 92.968 1.962 108.541 1.00 31.00 515 ARG B N 1
ATOM 7395 C CA . ARG B 1 515 ? 91.797 2.861 108.616 1.00 30.72 515 ARG B CA 1
ATOM 7396 C C . ARG B 1 515 ? 91.809 3.794 109.841 1.00 30.37 515 ARG B C 1
ATOM 7397 O O . ARG B 1 515 ? 91.264 4.899 109.768 1.00 31.34 515 ARG B O 1
ATOM 7405 N N . THR B 1 516 ? 92.386 3.327 110.946 1.00 29.47 516 THR B N 1
ATOM 7406 C CA . THR B 1 516 ? 92.570 4.125 112.140 1.00 30.35 516 THR B CA 1
ATOM 7407 C C . THR B 1 516 ? 93.705 5.149 111.915 1.00 30.16 516 THR B C 1
ATOM 7408 O O . THR B 1 516 ? 93.558 6.267 112.313 1.00 29.35 516 THR B O 1
ATOM 7412 N N . LEU B 1 517 ? 94.779 4.768 111.208 1.00 30.78 517 LEU B N 1
ATOM 7413 C CA . LEU B 1 517 ? 96.015 5.590 111.121 1.00 31.55 517 LEU B CA 1
ATOM 7414 C C . LEU B 1 517 ? 95.971 6.681 110.071 1.00 33.14 517 LEU B C 1
ATOM 7415 O O . LEU B 1 517 ? 96.752 7.651 110.101 1.00 33.09 517 LEU B O 1
ATOM 7420 N N . ILE B 1 518 ? 95.096 6.492 109.089 1.00 34.48 518 ILE B N 1
ATOM 7421 C CA . ILE B 1 518 ? 94.987 7.401 107.976 1.00 35.41 518 ILE B CA 1
ATOM 7422 C C . ILE B 1 518 ? 94.522 8.805 108.397 1.00 36.75 518 ILE B C 1
ATOM 7423 O O . ILE B 1 518 ? 93.655 8.963 109.281 1.00 35.69 518 ILE B O 1
ATOM 7428 N N . ALA B 1 519 ? 95.119 9.817 107.769 1.00 37.19 519 ALA B N 1
ATOM 7429 C CA . ALA B 1 519 ? 94.750 11.191 108.028 1.00 38.23 519 ALA B CA 1
ATOM 7430 C C . ALA B 1 519 ? 93.370 11.418 107.455 1.00 38.79 519 ALA B C 1
ATOM 7431 O O . ALA B 1 519 ? 92.456 11.686 108.211 1.00 40.48 519 ALA B O 1
ATOM 7433 N N . HIS C 1 7 ? 33.268 21.699 112.828 1.00 57.50 7 HIS C N 1
ATOM 7434 C CA . HIS C 1 7 ? 32.803 23.044 113.101 1.00 58.12 7 HIS C CA 1
ATOM 7435 C C . HIS C 1 7 ? 31.314 23.266 112.982 1.00 58.10 7 HIS C C 1
ATOM 7436 O O . HIS C 1 7 ? 30.844 23.596 111.903 1.00 59.18 7 HIS C O 1
ATOM 7438 N N . SER C 1 8 ? 30.533 23.119 114.046 1.00 57.51 8 SER C N 1
ATOM 7439 C CA . SER C 1 8 ? 29.074 23.092 113.883 1.00 56.88 8 SER C CA 1
ATOM 7440 C C . SER C 1 8 ? 28.249 24.184 114.520 1.00 56.40 8 SER C C 1
ATOM 7441 O O . SER C 1 8 ? 28.331 24.410 115.702 1.00 57.03 8 SER C O 1
ATOM 7443 N N . SER C 1 9 ? 27.408 24.829 113.733 1.00 55.40 9 SER C N 1
ATOM 7444 C CA . SER C 1 9 ? 26.538 25.850 114.285 1.00 55.22 9 SER C CA 1
ATOM 7445 C C . SER C 1 9 ? 25.036 25.586 114.274 1.00 54.95 9 SER C C 1
ATOM 7446 O O . SER C 1 9 ? 24.289 26.265 114.951 1.00 54.83 9 SER C O 1
ATOM 7449 N N . GLY C 1 10 ? 24.589 24.629 113.487 1.00 54.44 10 GLY C N 1
ATOM 7450 C CA . GLY C 1 10 ? 23.185 24.299 113.462 1.00 54.19 10 GLY C CA 1
ATOM 7451 C C . GLY C 1 10 ? 22.304 25.318 112.764 1.00 54.29 10 GLY C C 1
ATOM 7452 O O . GLY C 1 10 ? 21.106 25.272 112.894 1.00 54.59 10 GLY C O 1
ATOM 7453 N N . VAL C 1 11 ? 22.888 26.277 112.082 1.00 53.18 11 VAL C N 1
ATOM 7454 C CA . VAL C 1 11 ? 22.120 27.176 111.269 1.00 54.11 11 VAL C CA 1
ATOM 7455 C C . VAL C 1 11 ? 21.542 26.496 110.041 1.00 54.58 11 VAL C C 1
ATOM 7456 O O . VAL C 1 11 ? 20.388 26.675 109.738 1.00 54.56 11 VAL C O 1
ATOM 7458 N N . ASP C 1 12 ? 22.360 25.705 109.362 1.00 54.41 12 ASP C N 1
ATOM 7459 C CA . ASP C 1 12 ? 21.977 25.068 108.125 1.00 55.17 12 ASP C CA 1
ATOM 7460 C C . ASP C 1 12 ? 22.356 23.611 108.105 1.00 54.86 12 ASP C C 1
ATOM 7461 O O . ASP C 1 12 ? 23.411 23.254 107.661 1.00 54.69 12 ASP C O 1
ATOM 7466 N N . LEU C 1 13 ? 21.444 22.767 108.511 1.00 54.65 13 LEU C N 1
ATOM 7467 C CA . LEU C 1 13 ? 21.706 21.362 108.672 1.00 54.48 13 LEU C CA 1
ATOM 7468 C C . LEU C 1 13 ? 22.115 20.737 107.359 1.00 54.62 13 LEU C C 1
ATOM 7469 O O . LEU C 1 13 ? 22.987 19.910 107.337 1.00 53.30 13 LEU C O 1
ATOM 7471 N N . GLY C 1 14 ? 21.494 21.140 106.262 1.00 54.23 14 GLY C N 1
ATOM 7472 C CA . GLY C 1 14 ? 21.798 20.542 104.996 1.00 53.73 14 GLY C CA 1
ATOM 7473 C C . GLY C 1 14 ? 23.235 20.753 104.624 1.00 54.30 14 GLY C C 1
ATOM 7474 O O . GLY C 1 14 ? 23.886 19.836 104.200 1.00 53.66 14 GLY C O 1
ATOM 7475 N N . THR C 1 15 ? 23.742 21.954 104.809 1.00 54.49 15 THR C N 1
ATOM 7476 C CA . THR C 1 15 ? 25.143 22.231 104.576 1.00 55.83 15 THR C CA 1
ATOM 7477 C C . THR C 1 15 ? 26.047 21.468 105.532 1.00 56.76 15 THR C C 1
ATOM 7478 O O . THR C 1 15 ? 27.061 20.955 105.150 1.00 56.59 15 THR C O 1
ATOM 7482 N N . GLU C 1 16 ? 25.652 21.383 106.782 1.00 58.14 16 GLU C N 1
ATOM 7483 C CA . GLU C 1 16 ? 26.418 20.659 107.760 1.00 59.59 16 GLU C CA 1
ATOM 7484 C C . GLU C 1 16 ? 26.530 19.188 107.445 1.00 60.20 16 GLU C C 1
ATOM 7485 O O . GLU C 1 16 ? 27.538 18.576 107.716 1.00 60.34 16 GLU C O 1
ATOM 7491 N N . ASN C 1 17 ? 25.460 18.620 106.915 1.00 60.33 17 ASN C N 1
ATOM 7492 C CA . ASN C 1 17 ? 25.401 17.213 106.574 1.00 60.72 17 ASN C CA 1
ATOM 7493 C C . ASN C 1 17 ? 26.390 16.835 105.480 1.00 61.19 17 ASN C C 1
ATOM 7494 O O . ASN C 1 17 ? 26.821 15.712 105.401 1.00 61.01 17 ASN C O 1
ATOM 7499 N N . LEU C 1 18 ? 26.727 17.779 104.622 1.00 62.28 18 LEU C N 1
ATOM 7500 C CA . LEU C 1 18 ? 27.724 17.550 103.594 1.00 63.19 18 LEU C CA 1
ATOM 7501 C C . LEU C 1 18 ? 29.007 16.989 104.163 1.00 63.64 18 LEU C C 1
ATOM 7502 O O . LEU C 1 18 ? 29.696 16.236 103.510 1.00 63.34 18 LEU C O 1
ATOM 7507 N N . TYR C 1 19 ? 29.298 17.380 105.390 1.00 64.01 19 TYR C N 1
ATOM 7508 C CA . TYR C 1 19 ? 30.466 16.956 106.144 1.00 64.89 19 TYR C CA 1
ATOM 7509 C C . TYR C 1 19 ? 30.293 15.569 106.819 1.00 65.51 19 TYR C C 1
ATOM 7510 O O . TYR C 1 19 ? 31.185 14.712 106.735 1.00 65.67 19 TYR C O 1
ATOM 7519 N N . PHE C 1 20 ? 29.174 15.388 107.522 1.00 66.07 20 PHE C N 1
ATOM 7520 C CA . PHE C 1 20 ? 28.789 14.123 108.139 1.00 67.12 20 PHE C CA 1
ATOM 7521 C C . PHE C 1 20 ? 28.765 13.068 107.032 1.00 67.10 20 PHE C C 1
ATOM 7522 O O . PHE C 1 20 ? 29.195 11.925 107.224 1.00 66.17 20 PHE C O 1
ATOM 7530 N N . GLN C 1 21 ? 28.292 13.511 105.857 1.00 67.74 21 GLN C N 1
ATOM 7531 C CA . GLN C 1 21 ? 28.062 12.682 104.677 1.00 68.26 21 GLN C CA 1
ATOM 7532 C C . GLN C 1 21 ? 29.369 12.230 104.043 1.00 68.24 21 GLN C C 1
ATOM 7533 O O . GLN C 1 21 ? 29.621 11.019 103.907 1.00 67.53 21 GLN C O 1
ATOM 7539 N N . SER C 1 22 ? 30.182 13.210 103.641 1.00 68.16 22 SER C N 1
ATOM 7540 C CA . SER C 1 22 ? 31.520 12.948 103.108 1.00 68.61 22 SER C CA 1
ATOM 7541 C C . SER C 1 22 ? 32.283 11.996 104.037 1.00 68.48 22 SER C C 1
ATOM 7542 O O . SER C 1 22 ? 33.000 11.107 103.568 1.00 68.11 22 SER C O 1
ATOM 7558 N N . GLY C 1 25 ? 30.622 6.515 104.757 1.00 67.99 25 GLY C N 1
ATOM 7559 C CA . GLY C 1 25 ? 30.826 6.057 103.374 1.00 67.81 25 GLY C CA 1
ATOM 7560 C C . GLY C 1 25 ? 31.969 6.757 102.624 1.00 67.39 25 GLY C C 1
ATOM 7561 O O . GLY C 1 25 ? 31.953 6.874 101.386 1.00 67.24 25 GLY C O 1
ATOM 7562 N N . GLY C 1 26 ? 32.947 7.251 103.385 1.00 66.81 26 GLY C N 1
ATOM 7563 C CA . GLY C 1 26 ? 34.255 7.664 102.846 1.00 65.63 26 GLY C CA 1
ATOM 7564 C C . GLY C 1 26 ? 35.397 7.015 103.636 1.00 64.22 26 GLY C C 1
ATOM 7565 O O . GLY C 1 26 ? 36.549 7.426 103.533 1.00 63.83 26 GLY C O 1
ATOM 7566 N N . TYR C 1 27 ? 35.060 6.011 104.441 1.00 62.80 27 TYR C N 1
ATOM 7567 C CA . TYR C 1 27 ? 36.046 5.279 105.226 1.00 61.80 27 TYR C CA 1
ATOM 7568 C C . TYR C 1 27 ? 36.987 4.503 104.332 1.00 60.49 27 TYR C C 1
ATOM 7569 O O . TYR C 1 27 ? 36.570 3.580 103.633 1.00 61.18 27 TYR C O 1
ATOM 7578 N N . ILE C 1 28 ? 38.255 4.872 104.351 1.00 58.40 28 ILE C N 1
ATOM 7579 C CA . ILE C 1 28 ? 39.266 4.064 103.665 1.00 56.70 28 ILE C CA 1
ATOM 7580 C C . ILE C 1 28 ? 40.092 3.279 104.674 1.00 55.44 28 ILE C C 1
ATOM 7581 O O . ILE C 1 28 ? 40.530 3.798 105.712 1.00 55.31 28 ILE C O 1
ATOM 7586 N N . LEU C 1 29 ? 40.238 1.995 104.396 1.00 53.91 29 LEU C N 1
ATOM 7587 C CA . LEU C 1 29 ? 41.093 1.152 105.204 1.00 51.56 29 LEU C CA 1
ATOM 7588 C C . LEU C 1 29 ? 42.439 1.017 104.484 1.00 50.45 29 LEU C C 1
ATOM 7589 O O . LEU C 1 29 ? 42.505 0.566 103.329 1.00 49.79 29 LEU C O 1
ATOM 7594 N N . ALA C 1 30 ? 43.493 1.446 105.176 1.00 49.01 30 ALA C N 1
ATOM 7595 C CA . ALA C 1 30 ? 44.862 1.422 104.666 1.00 47.72 30 ALA C CA 1
ATOM 7596 C C . ALA C 1 30 ? 45.643 0.357 105.403 1.00 46.79 30 ALA C C 1
ATOM 7597 O O . ALA C 1 30 ? 45.658 0.309 106.648 1.00 45.96 30 ALA C O 1
ATOM 7599 N N . ILE C 1 31 ? 46.270 -0.525 104.640 1.00 46.18 31 ILE C N 1
ATOM 7600 C CA . ILE C 1 31 ? 47.089 -1.561 105.272 1.00 46.32 31 ILE C CA 1
ATOM 7601 C C . ILE C 1 31 ? 48.562 -1.316 104.960 1.00 45.44 31 ILE C C 1
ATOM 7602 O O . ILE C 1 31 ? 48.947 -1.327 103.795 1.00 45.27 31 ILE C O 1
ATOM 7607 N N . ASP C 1 32 ? 49.355 -1.048 105.996 1.00 44.74 32 ASP C N 1
ATOM 7608 C CA . ASP C 1 32 ? 50.788 -0.760 105.820 1.00 45.17 32 ASP C CA 1
ATOM 7609 C C . ASP C 1 32 ? 51.517 -1.940 106.399 1.00 43.85 32 ASP C C 1
ATOM 7610 O O . ASP C 1 32 ? 51.673 -2.038 107.601 1.00 44.03 32 ASP C O 1
ATOM 7615 N N . GLN C 1 33 ? 51.898 -2.862 105.530 1.00 42.70 33 GLN C N 1
ATOM 7616 C CA . GLN C 1 33 ? 52.633 -4.044 105.945 1.00 43.05 33 GLN C CA 1
ATOM 7617 C C . GLN C 1 33 ? 54.129 -3.726 105.941 1.00 42.32 33 GLN C C 1
ATOM 7618 O O . GLN C 1 33 ? 54.783 -3.872 104.921 1.00 43.04 33 GLN C O 1
ATOM 7624 N N . GLY C 1 34 ? 54.662 -3.278 107.065 1.00 41.84 34 GLY C N 1
ATOM 7625 C CA . GLY C 1 34 ? 56.032 -2.780 107.089 1.00 41.79 34 GLY C CA 1
ATOM 7626 C C . GLY C 1 34 ? 57.147 -3.796 107.243 1.00 41.66 34 GLY C C 1
ATOM 7627 O O . GLY C 1 34 ? 56.926 -4.997 107.256 1.00 41.52 34 GLY C O 1
ATOM 7628 N N . THR C 1 35 ? 58.369 -3.297 107.348 1.00 41.84 35 THR C N 1
ATOM 7629 C CA . THR C 1 35 ? 59.516 -4.156 107.591 1.00 40.93 35 THR C CA 1
ATOM 7630 C C . THR C 1 35 ? 59.506 -4.865 108.930 1.00 41.54 35 THR C C 1
ATOM 7631 O O . THR C 1 35 ? 59.913 -6.028 109.018 1.00 43.25 35 THR C O 1
ATOM 7635 N N . THR C 1 36 ? 59.015 -4.217 109.971 1.00 41.65 36 THR C N 1
ATOM 7636 C CA . THR C 1 36 ? 59.135 -4.798 111.307 1.00 42.13 36 THR C CA 1
ATOM 7637 C C . THR C 1 36 ? 57.815 -4.902 112.045 1.00 43.04 36 THR C C 1
ATOM 7638 O O . THR C 1 36 ? 57.736 -5.553 113.082 1.00 43.95 36 THR C O 1
ATOM 7642 N N . SER C 1 37 ? 56.791 -4.238 111.518 1.00 43.95 37 SER C N 1
ATOM 7643 C CA . SER C 1 37 ? 55.411 -4.445 111.967 1.00 44.50 37 SER C CA 1
ATOM 7644 C C . SER C 1 37 ? 54.409 -4.150 110.846 1.00 44.65 37 SER C C 1
ATOM 7645 O O . SER C 1 37 ? 54.769 -3.625 109.804 1.00 42.74 37 SER C O 1
ATOM 7648 N N . THR C 1 38 ? 53.157 -4.548 111.071 1.00 46.21 38 THR C N 1
ATOM 7649 C CA . THR C 1 38 ? 52.066 -4.217 110.176 1.00 48.01 38 THR C CA 1
ATOM 7650 C C . THR C 1 38 ? 51.132 -3.222 110.873 1.00 49.21 38 THR C C 1
ATOM 7651 O O . THR C 1 38 ? 50.683 -3.436 112.019 1.00 49.51 38 THR C O 1
ATOM 7655 N N . ARG C 1 39 ? 50.805 -2.160 110.168 1.00 49.69 39 ARG C N 1
ATOM 7656 C CA . ARG C 1 39 ? 49.864 -1.228 110.709 1.00 50.92 39 ARG C CA 1
ATOM 7657 C C . ARG C 1 39 ? 48.612 -1.207 109.855 1.00 51.14 39 ARG C C 1
ATOM 7658 O O . ARG C 1 39 ? 48.713 -1.156 108.628 1.00 51.91 39 ARG C O 1
ATOM 7666 N N . ALA C 1 40 ? 47.441 -1.271 110.495 1.00 50.80 40 ALA C N 1
ATOM 7667 C CA . ALA C 1 40 ? 46.204 -0.933 109.806 1.00 51.50 40 ALA C CA 1
ATOM 7668 C C . ALA C 1 40 ? 45.555 0.358 110.326 1.00 51.46 40 ALA C C 1
ATOM 7669 O O . ALA C 1 40 ? 45.302 0.522 111.527 1.00 51.11 40 ALA C O 1
ATOM 7671 N N . ILE C 1 41 ? 45.245 1.248 109.397 1.00 51.33 41 ILE C N 1
ATOM 7672 C CA . ILE C 1 41 ? 44.583 2.492 109.756 1.00 51.86 41 ILE C CA 1
ATOM 7673 C C . ILE C 1 41 ? 43.263 2.770 108.991 1.00 52.51 41 ILE C C 1
ATOM 7674 O O . ILE C 1 41 ? 43.247 2.777 107.765 1.00 51.00 41 ILE C O 1
ATOM 7679 N N . VAL C 1 42 ? 42.158 2.993 109.715 1.00 54.08 42 VAL C N 1
ATOM 7680 C CA . VAL C 1 42 ? 40.959 3.518 109.016 1.00 55.62 42 VAL C CA 1
ATOM 7681 C C . VAL C 1 42 ? 40.939 5.054 109.003 1.00 56.08 42 VAL C C 1
ATOM 7682 O O . VAL C 1 42 ? 41.070 5.688 110.048 1.00 56.90 42 VAL C O 1
ATOM 7686 N N . PHE C 1 43 ? 40.829 5.621 107.805 1.00 56.49 43 PHE C N 1
ATOM 7687 C CA . PHE C 1 43 ? 40.596 7.045 107.614 1.00 57.48 43 PHE C CA 1
ATOM 7688 C C . PHE C 1 43 ? 39.114 7.245 107.346 1.00 57.95 43 PHE C C 1
ATOM 7689 O O . PHE C 1 43 ? 38.459 6.350 106.800 1.00 58.37 43 PHE C O 1
ATOM 7697 N N . ASP C 1 44 ? 38.572 8.396 107.737 1.00 58.75 44 ASP C N 1
ATOM 7698 C CA . ASP C 1 44 ? 37.184 8.731 107.373 1.00 59.54 44 ASP C CA 1
ATOM 7699 C C . ASP C 1 44 ? 37.138 9.414 106.015 1.00 59.91 44 ASP C C 1
ATOM 7700 O O . ASP C 1 44 ? 38.164 9.524 105.335 1.00 59.73 44 ASP C O 1
ATOM 7705 N N . GLY C 1 45 ? 35.945 9.874 105.634 1.00 60.27 45 GLY C N 1
ATOM 7706 C CA . GLY C 1 45 ? 35.764 10.595 104.390 1.00 60.67 45 GLY C CA 1
ATOM 7707 C C . GLY C 1 45 ? 36.304 12.004 104.494 1.00 61.14 45 GLY C C 1
ATOM 7708 O O . GLY C 1 45 ? 36.415 12.687 103.475 1.00 61.60 45 GLY C O 1
ATOM 7709 N N . ASN C 1 46 ? 36.615 12.431 105.725 1.00 61.03 46 ASN C N 1
ATOM 7710 C CA . ASN C 1 46 ? 37.336 13.691 106.008 1.00 61.60 46 ASN C CA 1
ATOM 7711 C C . ASN C 1 46 ? 38.863 13.508 105.976 1.00 61.29 46 ASN C C 1
ATOM 7712 O O . ASN C 1 46 ? 39.615 14.481 106.012 1.00 60.52 46 ASN C O 1
ATOM 7717 N N . GLN C 1 47 ? 39.314 12.252 105.906 1.00 60.83 47 GLN C N 1
ATOM 7718 C CA . GLN C 1 47 ? 40.745 11.960 105.829 1.00 60.33 47 GLN C CA 1
ATOM 7719 C C . GLN C 1 47 ? 41.394 12.152 107.189 1.00 59.83 47 GLN C C 1
ATOM 7720 O O . GLN C 1 47 ? 42.545 12.573 107.288 1.00 59.11 47 GLN C O 1
ATOM 7726 N N . LYS C 1 48 ? 40.628 11.869 108.234 1.00 59.83 48 LYS C N 1
ATOM 7727 C CA . LYS C 1 48 ? 41.124 11.908 109.593 1.00 60.18 48 LYS C CA 1
ATOM 7728 C C . LYS C 1 48 ? 41.194 10.464 110.084 1.00 60.93 48 LYS C C 1
ATOM 7729 O O . LYS C 1 48 ? 40.408 9.605 109.645 1.00 60.71 48 LYS C O 1
ATOM 7731 N N . ILE C 1 49 ? 42.145 10.203 110.981 1.00 61.17 49 ILE C N 1
ATOM 7732 C CA . ILE C 1 49 ? 42.320 8.872 111.556 1.00 61.46 49 ILE C CA 1
ATOM 7733 C C . ILE C 1 49 ? 41.168 8.565 112.500 1.00 61.98 49 ILE C C 1
ATOM 7734 O O . ILE C 1 49 ? 40.847 9.361 113.376 1.00 62.81 49 ILE C O 1
ATOM 7739 N N . ALA C 1 50 ? 40.555 7.405 112.300 1.00 62.05 50 ALA C N 1
ATOM 7740 C CA . ALA C 1 50 ? 39.394 6.982 113.066 1.00 61.58 50 ALA C CA 1
ATOM 7741 C C . ALA C 1 50 ? 39.754 5.795 113.962 1.00 61.44 50 ALA C C 1
ATOM 7742 O O . ALA C 1 50 ? 39.174 5.623 115.049 1.00 60.87 50 ALA C O 1
ATOM 7744 N N . GLY C 1 51 ? 40.706 4.970 113.506 1.00 61.07 51 GLY C N 1
ATOM 7745 C CA . GLY C 1 51 ? 41.169 3.839 114.322 1.00 60.23 51 GLY C CA 1
ATOM 7746 C C . GLY C 1 51 ? 42.455 3.186 113.866 1.00 59.33 51 GLY C C 1
ATOM 7747 O O . GLY C 1 51 ? 42.758 3.170 112.683 1.00 59.33 51 GLY C O 1
ATOM 7748 N N . VAL C 1 52 ? 43.215 2.635 114.809 1.00 58.96 52 VAL C N 1
ATOM 7749 C CA . VAL C 1 52 ? 44.534 2.117 114.458 1.00 58.42 52 VAL C CA 1
ATOM 7750 C C . VAL C 1 52 ? 44.845 0.775 115.088 1.00 57.48 52 VAL C C 1
ATOM 7751 O O . VAL C 1 52 ? 44.642 0.591 116.295 1.00 57.98 52 VAL C O 1
ATOM 7755 N N . GLY C 1 53 ? 45.329 -0.144 114.249 1.00 56.39 53 GLY C N 1
ATOM 7756 C CA . GLY C 1 53 ? 45.834 -1.471 114.662 1.00 55.30 53 GLY C CA 1
ATOM 7757 C C . GLY C 1 53 ? 47.279 -1.697 114.190 1.00 54.69 53 GLY C C 1
ATOM 7758 O O . GLY C 1 53 ? 47.609 -1.474 113.021 1.00 53.38 53 GLY C O 1
ATOM 7759 N N . GLN C 1 54 ? 48.140 -2.135 115.102 1.00 54.63 54 GLN C N 1
ATOM 7760 C CA . GLN C 1 54 ? 49.544 -2.384 114.772 1.00 55.22 54 GLN C CA 1
ATOM 7761 C C . GLN C 1 54 ? 50.048 -3.627 115.471 1.00 54.89 54 GLN C C 1
ATOM 7762 O O . GLN C 1 54 ? 49.782 -3.832 116.659 1.00 55.31 54 GLN C O 1
ATOM 7768 N N . LYS C 1 55 ? 50.770 -4.459 114.727 1.00 53.99 55 LYS C N 1
ATOM 7769 C CA . LYS C 1 55 ? 51.349 -5.682 115.283 1.00 53.37 55 LYS C CA 1
ATOM 7770 C C . LYS C 1 55 ? 52.748 -6.007 114.697 1.00 52.89 55 LYS C C 1
ATOM 7771 O O . LYS C 1 55 ? 52.929 -6.113 113.468 1.00 51.96 55 LYS C O 1
ATOM 7777 N N . GLU C 1 56 ? 53.728 -6.137 115.590 1.00 52.43 56 GLU C N 1
ATOM 7778 C CA . GLU C 1 56 ? 55.057 -6.597 115.221 1.00 52.74 56 GLU C CA 1
ATOM 7779 C C . GLU C 1 56 ? 54.965 -8.081 114.849 1.00 52.50 56 GLU C C 1
ATOM 7780 O O . GLU C 1 56 ? 54.087 -8.817 115.347 1.00 52.03 56 GLU C O 1
ATOM 7786 N N . PHE C 1 57 ? 55.877 -8.499 113.977 1.00 51.09 57 PHE C N 1
ATOM 7787 C CA . PHE C 1 57 ? 56.085 -9.903 113.676 1.00 49.90 57 PHE C CA 1
ATOM 7788 C C . PHE C 1 57 ? 57.580 -10.196 113.649 1.00 50.10 57 PHE C C 1
ATOM 7789 O O . PHE C 1 57 ? 58.413 -9.277 113.441 1.00 50.06 57 PHE C O 1
ATOM 7797 N N . LYS C 1 58 ? 57.908 -11.473 113.826 1.00 49.07 58 LYS C N 1
ATOM 7798 C CA . LYS C 1 58 ? 59.285 -11.923 113.930 1.00 48.66 58 LYS C CA 1
ATOM 7799 C C . LYS C 1 58 ? 60.174 -11.632 112.689 1.00 47.30 58 LYS C C 1
ATOM 7800 O O . LYS C 1 58 ? 59.747 -11.790 111.551 1.00 46.54 58 LYS C O 1
ATOM 7806 N N . GLN C 1 59 ? 61.395 -11.181 112.985 1.00 46.19 59 GLN C N 1
ATOM 7807 C CA . GLN C 1 59 ? 62.513 -10.981 112.062 1.00 45.24 59 GLN C CA 1
ATOM 7808 C C . GLN C 1 59 ? 63.488 -12.163 112.195 1.00 44.05 59 GLN C C 1
ATOM 7809 O O . GLN C 1 59 ? 64.109 -12.329 113.232 1.00 44.30 59 GLN C O 1
ATOM 7815 N N . HIS C 1 60 ? 63.586 -13.006 111.179 1.00 42.80 60 HIS C N 1
ATOM 7816 C CA . HIS C 1 60 ? 64.523 -14.135 111.243 1.00 41.81 60 HIS C CA 1
ATOM 7817 C C . HIS C 1 60 ? 65.800 -13.814 110.502 1.00 41.58 60 HIS C C 1
ATOM 7818 O O . HIS C 1 60 ? 65.801 -13.199 109.420 1.00 39.68 60 HIS C O 1
ATOM 7825 N N . PHE C 1 61 ? 66.882 -14.304 111.092 1.00 41.64 61 PHE C N 1
ATOM 7826 C CA . PHE C 1 61 ? 68.198 -14.205 110.546 1.00 41.65 61 PHE C CA 1
ATOM 7827 C C . PHE C 1 61 ? 68.754 -15.635 110.492 1.00 42.87 61 PHE C C 1
ATOM 7828 O O . PHE C 1 61 ? 69.293 -16.164 111.495 1.00 42.11 61 PHE C O 1
ATOM 7836 N N . PRO C 1 62 ? 68.602 -16.295 109.332 1.00 43.33 62 PRO C N 1
ATOM 7837 C CA . PRO C 1 62 ? 69.177 -17.658 109.237 1.00 43.53 62 PRO C CA 1
ATOM 7838 C C . PRO C 1 62 ? 70.717 -17.646 109.214 1.00 44.09 62 PRO C C 1
ATOM 7839 O O . PRO C 1 62 ? 71.328 -18.561 109.744 1.00 44.44 62 PRO C O 1
ATOM 7843 N N . LYS C 1 63 ? 71.315 -16.626 108.592 1.00 44.05 63 LYS C N 1
ATOM 7844 C CA . LYS C 1 63 ? 72.778 -16.447 108.533 1.00 44.22 63 LYS C CA 1
ATOM 7845 C C . LYS C 1 63 ? 73.012 -14.961 108.724 1.00 43.63 63 LYS C C 1
ATOM 7846 O O . LYS C 1 63 ? 72.057 -14.178 108.707 1.00 43.90 63 LYS C O 1
ATOM 7852 N N . SER C 1 64 ? 74.273 -14.568 108.859 1.00 42.58 64 SER C N 1
ATOM 7853 C CA . SER C 1 64 ? 74.658 -13.159 109.044 1.00 41.76 64 SER C CA 1
ATOM 7854 C C . SER C 1 64 ? 74.422 -12.363 107.775 1.00 39.64 64 SER C C 1
ATOM 7855 O O . SER C 1 64 ? 74.875 -12.740 106.707 1.00 39.29 64 SER C O 1
ATOM 7858 N N . GLY C 1 65 ? 73.720 -11.252 107.867 1.00 38.18 65 GLY C N 1
ATOM 7859 C CA . GLY C 1 65 ? 73.372 -10.531 106.645 1.00 35.68 65 GLY C CA 1
ATOM 7860 C C . GLY C 1 65 ? 72.130 -11.086 105.936 1.00 34.68 65 GLY C C 1
ATOM 7861 O O . GLY C 1 65 ? 71.672 -10.445 105.011 1.00 34.71 65 GLY C O 1
ATOM 7862 N N . TRP C 1 66 ? 71.622 -12.266 106.347 1.00 33.15 66 TRP C N 1
ATOM 7863 C CA . TRP C 1 66 ? 70.317 -12.810 105.869 1.00 32.33 66 TRP C CA 1
ATOM 7864 C C . TRP C 1 66 ? 69.158 -12.374 106.741 1.00 31.22 66 TRP C C 1
ATOM 7865 O O . TRP C 1 66 ? 69.218 -12.448 107.997 1.00 30.74 66 TRP C O 1
ATOM 7876 N N . VAL C 1 67 ? 68.096 -11.927 106.082 1.00 31.33 67 VAL C N 1
ATOM 7877 C CA . VAL C 1 67 ? 66.898 -11.437 106.763 1.00 31.21 67 VAL C CA 1
ATOM 7878 C C . VAL C 1 67 ? 65.618 -12.021 106.101 1.00 32.57 67 VAL C C 1
ATOM 7879 O O . VAL C 1 67 ? 65.411 -11.928 104.888 1.00 33.54 67 VAL C O 1
ATOM 7883 N N . GLU C 1 68 ? 64.765 -12.607 106.909 1.00 32.96 68 GLU C N 1
ATOM 7884 C CA . GLU C 1 68 ? 63.593 -13.310 106.440 1.00 34.09 68 GLU C CA 1
ATOM 7885 C C . GLU C 1 68 ? 62.401 -13.008 107.371 1.00 35.01 68 GLU C C 1
ATOM 7886 O O . GLU C 1 68 ? 62.567 -12.743 108.596 1.00 35.25 68 GLU C O 1
ATOM 7892 N N . HIS C 1 69 ? 61.228 -13.049 106.749 1.00 35.10 69 HIS C N 1
ATOM 7893 C CA . HIS C 1 69 ? 59.910 -13.061 107.380 1.00 36.43 69 HIS C CA 1
ATOM 7894 C C . HIS C 1 69 ? 59.092 -14.325 107.084 1.00 37.22 69 HIS C C 1
ATOM 7895 O O . HIS C 1 69 ? 59.010 -14.778 105.924 1.00 36.21 69 HIS C O 1
ATOM 7902 N N . ASP C 1 70 ? 58.474 -14.852 108.137 1.00 38.55 70 ASP C N 1
ATOM 7903 C CA . ASP C 1 70 ? 57.441 -15.845 107.994 1.00 40.69 70 ASP C CA 1
ATOM 7904 C C . ASP C 1 70 ? 56.189 -15.232 107.323 1.00 41.10 70 ASP C C 1
ATOM 7905 O O . ASP C 1 70 ? 55.465 -14.480 107.972 1.00 40.36 70 ASP C O 1
ATOM 7910 N N . PRO C 1 71 ? 55.930 -15.560 106.030 1.00 41.82 71 PRO C N 1
ATOM 7911 C CA . PRO C 1 71 ? 54.790 -14.920 105.350 1.00 43.03 71 PRO C CA 1
ATOM 7912 C C . PRO C 1 71 ? 53.404 -15.219 105.965 1.00 44.12 71 PRO C C 1
ATOM 7913 O O . PRO C 1 71 ? 52.509 -14.395 105.864 1.00 43.92 71 PRO C O 1
ATOM 7917 N N . GLU C 1 72 ? 53.248 -16.370 106.611 1.00 46.31 72 GLU C N 1
ATOM 7918 C CA . GLU C 1 72 ? 52.024 -16.689 107.371 1.00 47.90 72 GLU C CA 1
ATOM 7919 C C . GLU C 1 72 ? 51.851 -15.770 108.585 1.00 48.30 72 GLU C C 1
ATOM 7920 O O . GLU C 1 72 ? 50.732 -15.319 108.884 1.00 47.53 72 GLU C O 1
ATOM 7926 N N . GLU C 1 73 ? 52.958 -15.510 109.284 1.00 48.44 73 GLU C N 1
ATOM 7927 C CA . GLU C 1 73 ? 52.934 -14.588 110.407 1.00 48.98 73 GLU C CA 1
ATOM 7928 C C . GLU C 1 73 ? 52.513 -13.218 109.903 1.00 49.21 73 GLU C C 1
ATOM 7929 O O . GLU C 1 73 ? 51.590 -12.635 110.446 1.00 49.89 73 GLU C O 1
ATOM 7935 N N . ILE C 1 74 ? 53.184 -12.715 108.869 1.00 49.25 74 ILE C N 1
ATOM 7936 C CA . ILE C 1 74 ? 52.809 -11.450 108.254 1.00 49.65 74 ILE C CA 1
ATOM 7937 C C . ILE C 1 74 ? 51.313 -11.408 108.009 1.00 50.52 74 ILE C C 1
ATOM 7938 O O . ILE C 1 74 ? 50.632 -10.480 108.435 1.00 50.35 74 ILE C O 1
ATOM 7943 N N . TRP C 1 75 ? 50.798 -12.437 107.361 1.00 51.35 75 TRP C N 1
ATOM 7944 C CA . TRP C 1 75 ? 49.397 -12.466 106.984 1.00 52.25 75 TRP C CA 1
ATOM 7945 C C . TRP C 1 75 ? 48.414 -12.337 108.184 1.00 52.88 75 TRP C C 1
ATOM 7946 O O . TRP C 1 75 ? 47.420 -11.600 108.097 1.00 52.99 75 TRP C O 1
ATOM 7957 N N . GLN C 1 76 ? 48.719 -13.046 109.279 1.00 52.33 76 GLN C N 1
ATOM 7958 C CA . GLN C 1 76 ? 47.896 -13.103 110.465 1.00 52.87 76 GLN C CA 1
ATOM 7959 C C . GLN C 1 76 ? 47.898 -11.729 111.114 1.00 52.43 76 GLN C C 1
ATOM 7960 O O . GLN C 1 76 ? 46.926 -11.310 111.754 1.00 52.02 76 GLN C O 1
ATOM 7966 N N . THR C 1 77 ? 49.021 -11.055 110.929 1.00 51.69 77 THR C N 1
ATOM 7967 C CA . THR C 1 77 ? 49.277 -9.709 111.398 1.00 51.10 77 THR C CA 1
ATOM 7968 C C . THR C 1 77 ? 48.326 -8.708 110.707 1.00 51.14 77 THR C C 1
ATOM 7969 O O . THR C 1 77 ? 47.817 -7.779 111.318 1.00 50.77 77 THR C O 1
ATOM 7973 N N . VAL C 1 78 ? 48.072 -8.950 109.431 1.00 51.72 78 VAL C N 1
ATOM 7974 C CA . VAL C 1 78 ? 47.212 -8.128 108.618 1.00 52.35 78 VAL C CA 1
ATOM 7975 C C . VAL C 1 78 ? 45.781 -8.360 109.083 1.00 53.35 78 VAL C C 1
ATOM 7976 O O . VAL C 1 78 ? 44.962 -7.464 109.038 1.00 53.50 78 VAL C O 1
ATOM 7980 N N . VAL C 1 79 ? 45.506 -9.572 109.546 1.00 54.29 79 VAL C N 1
ATOM 7981 C CA . VAL C 1 79 ? 44.173 -9.942 109.970 1.00 55.30 79 VAL C CA 1
ATOM 7982 C C . VAL C 1 79 ? 43.850 -9.332 111.337 1.00 55.51 79 VAL C C 1
ATOM 7983 O O . VAL C 1 79 ? 42.873 -8.591 111.472 1.00 55.24 79 VAL C O 1
ATOM 7987 N N . SER C 1 80 ? 44.669 -9.635 112.341 1.00 56.29 80 SER C N 1
ATOM 7988 C CA . SER C 1 80 ? 44.393 -9.162 113.674 1.00 57.64 80 SER C CA 1
ATOM 7989 C C . SER C 1 80 ? 44.334 -7.645 113.622 1.00 58.13 80 SER C C 1
ATOM 7990 O O . SER C 1 80 ? 43.475 -7.023 114.269 1.00 58.83 80 SER C O 1
ATOM 7993 N N . THR C 1 81 ? 45.181 -7.079 112.764 1.00 58.40 81 THR C N 1
ATOM 7994 C CA . THR C 1 81 ? 45.408 -5.650 112.695 1.00 58.41 81 THR C CA 1
ATOM 7995 C C . THR C 1 81 ? 44.250 -4.863 112.061 1.00 59.41 81 THR C C 1
ATOM 7996 O O . THR C 1 81 ? 43.909 -3.771 112.528 1.00 59.26 81 THR C O 1
ATOM 8000 N N . VAL C 1 82 ? 43.630 -5.416 111.025 1.00 60.16 82 VAL C N 1
ATOM 8001 C CA . VAL C 1 82 ? 42.410 -4.810 110.498 1.00 61.19 82 VAL C CA 1
ATOM 8002 C C . VAL C 1 82 ? 41.288 -4.901 111.539 1.00 62.51 82 VAL C C 1
ATOM 8003 O O . VAL C 1 82 ? 40.578 -3.922 111.776 1.00 62.36 82 VAL C O 1
ATOM 8007 N N . LYS C 1 83 ? 41.152 -6.069 112.170 1.00 63.86 83 LYS C N 1
ATOM 8008 C CA . LYS C 1 83 ? 40.029 -6.330 113.074 1.00 65.17 83 LYS C CA 1
ATOM 8009 C C . LYS C 1 83 ? 40.045 -5.316 114.201 1.00 66.14 83 LYS C C 1
ATOM 8010 O O . LYS C 1 83 ? 38.991 -4.963 114.738 1.00 66.86 83 LYS C O 1
ATOM 8012 N N . GLU C 1 84 ? 41.251 -4.851 114.533 1.00 66.88 84 GLU C N 1
ATOM 8013 C CA . GLU C 1 84 ? 41.480 -3.930 115.631 1.00 67.57 84 GLU C CA 1
ATOM 8014 C C . GLU C 1 84 ? 41.321 -2.457 115.192 1.00 67.50 84 GLU C C 1
ATOM 8015 O O . GLU C 1 84 ? 40.911 -1.618 115.996 1.00 68.02 84 GLU C O 1
ATOM 8021 N N . ALA C 1 85 ? 41.631 -2.138 113.932 1.00 66.78 85 ALA C N 1
ATOM 8022 C CA . ALA C 1 85 ? 41.426 -0.764 113.434 1.00 66.58 85 ALA C CA 1
ATOM 8023 C C . ALA C 1 85 ? 39.942 -0.435 113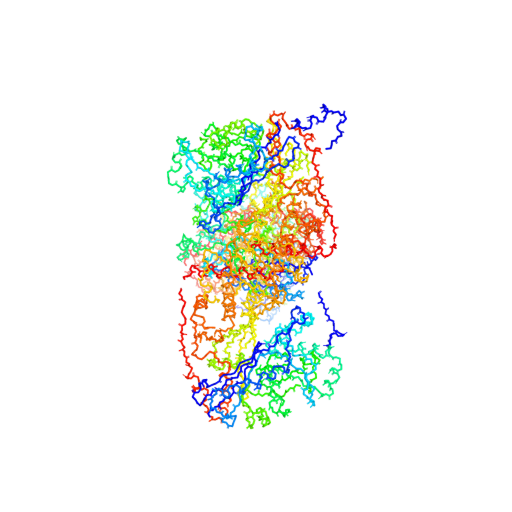.259 1.00 66.89 85 ALA C C 1
ATOM 8024 O O . ALA C 1 85 ? 39.565 0.745 113.159 1.00 66.66 85 ALA C O 1
ATOM 8026 N N . ILE C 1 86 ? 39.120 -1.484 113.214 1.00 66.92 86 ILE C N 1
ATOM 8027 C CA . ILE C 1 86 ? 37.682 -1.342 113.054 1.00 67.13 86 ILE C CA 1
ATOM 8028 C C . ILE C 1 86 ? 36.974 -1.124 114.403 1.00 67.37 86 ILE C C 1
ATOM 8029 O O . ILE C 1 86 ? 36.333 -0.096 114.582 1.00 67.02 86 ILE C O 1
ATOM 8034 N N . GLU C 1 87 ? 37.130 -2.036 115.361 1.00 68.09 87 GLU C N 1
ATOM 8035 C CA . GLU C 1 87 ? 36.550 -1.828 116.709 1.00 69.04 87 GLU C CA 1
ATOM 8036 C C . GLU C 1 87 ? 37.210 -0.681 117.500 1.00 69.65 87 GLU C C 1
ATOM 8037 O O . GLU C 1 87 ? 36.850 -0.415 118.655 1.00 69.96 87 GLU C O 1
ATOM 8039 N N . LYS C 1 88 ? 38.174 -0.006 116.885 1.00 69.71 88 LYS C N 1
ATOM 8040 C CA . LYS C 1 88 ? 38.649 1.252 117.425 1.00 69.98 88 LYS C CA 1
ATOM 8041 C C . LYS C 1 88 ? 37.972 2.406 116.669 1.00 70.43 88 LYS C C 1
ATOM 8042 O O . LYS C 1 88 ? 37.769 3.491 117.225 1.00 70.91 88 LYS C O 1
ATOM 8048 N N . SER C 1 89 ? 37.597 2.160 115.416 1.00 70.52 89 SER C N 1
ATOM 8049 C CA . SER C 1 89 ? 36.876 3.143 114.610 1.00 71.13 89 SER C CA 1
ATOM 8050 C C . SER C 1 89 ? 35.404 3.289 115.048 1.00 71.36 89 SER C C 1
ATOM 8051 O O . SER C 1 89 ? 34.742 4.280 114.723 1.00 71.72 89 SER C O 1
ATOM 8054 N N . GLY C 1 90 ? 34.905 2.288 115.777 1.00 71.37 90 GLY C N 1
ATOM 8055 C CA . GLY C 1 90 ? 33.513 2.238 116.241 1.00 70.89 90 GLY C CA 1
ATOM 8056 C C . GLY C 1 90 ? 32.540 1.639 115.242 1.00 70.58 90 GLY C C 1
ATOM 8057 O O . GLY C 1 90 ? 31.351 1.499 115.559 1.00 71.47 90 GLY C O 1
ATOM 8058 N N . ILE C 1 91 ? 33.045 1.282 114.051 1.00 69.55 91 ILE C N 1
ATOM 8059 C CA . ILE C 1 91 ? 32.223 0.912 112.884 1.00 68.33 91 ILE C CA 1
ATOM 8060 C C . ILE C 1 91 ? 32.298 -0.577 112.490 1.00 68.13 91 ILE C C 1
ATOM 8061 O O . ILE C 1 91 ? 32.792 -1.425 113.252 1.00 67.70 91 ILE C O 1
ATOM 8066 N N . THR C 1 92 ? 31.780 -0.903 111.308 1.00 67.29 92 THR C N 1
ATOM 8067 C CA . THR C 1 92 ? 31.875 -2.278 110.835 1.00 66.67 92 THR C CA 1
ATOM 8068 C C . THR C 1 92 ? 32.447 -2.345 109.452 1.00 66.33 92 THR C C 1
ATOM 8069 O O . THR C 1 92 ? 32.466 -1.355 108.726 1.00 65.33 92 THR C O 1
ATOM 8073 N N . ALA C 1 93 ? 32.894 -3.545 109.102 1.00 66.40 93 ALA C N 1
ATOM 8074 C CA . ALA C 1 93 ? 33.472 -3.814 107.800 1.00 67.00 93 ALA C CA 1
ATOM 8075 C C . ALA C 1 93 ? 32.542 -3.421 106.645 1.00 67.43 93 ALA C C 1
ATOM 8076 O O . ALA C 1 93 ? 33.002 -3.144 105.529 1.00 67.21 93 ALA C O 1
ATOM 8078 N N . ASN C 1 94 ? 31.234 -3.400 106.918 1.00 68.21 94 ASN C N 1
ATOM 8079 C CA . ASN C 1 94 ? 30.238 -3.092 105.895 1.00 68.62 94 ASN C CA 1
ATOM 8080 C C . ASN C 1 94 ? 30.295 -1.628 105.472 1.00 68.61 94 ASN C C 1
ATOM 8081 O O . ASN C 1 94 ? 30.033 -1.282 104.309 1.00 68.62 94 ASN C O 1
ATOM 8086 N N . ASP C 1 95 ? 30.679 -0.799 106.440 1.00 68.64 95 ASP C N 1
ATOM 8087 C CA . ASP C 1 95 ? 30.794 0.652 106.316 1.00 68.49 95 ASP C CA 1
ATOM 8088 C C . ASP C 1 95 ? 32.041 1.118 105.524 1.00 68.07 95 ASP C C 1
ATOM 8089 O O . ASP C 1 95 ? 32.018 2.206 104.916 1.00 68.31 95 ASP C O 1
ATOM 8094 N N . ILE C 1 96 ? 33.118 0.311 105.550 1.00 66.85 96 ILE C N 1
ATOM 8095 C CA . ILE C 1 96 ? 34.367 0.609 104.816 1.00 65.58 96 ILE C CA 1
ATOM 8096 C C . ILE C 1 96 ? 34.024 0.764 103.338 1.00 64.68 96 ILE C C 1
ATOM 8097 O O . ILE C 1 96 ? 33.365 -0.104 102.778 1.00 65.47 96 ILE C O 1
ATOM 8102 N N . ALA C 1 97 ? 34.451 1.870 102.725 1.00 63.25 97 ALA C N 1
ATOM 8103 C CA . ALA C 1 97 ? 34.337 2.085 101.269 1.00 61.84 97 ALA C CA 1
ATOM 8104 C C . ALA C 1 97 ? 35.276 1.200 100.436 1.00 61.04 97 ALA C C 1
ATOM 8105 O O . ALA C 1 97 ? 34.828 0.318 99.688 1.00 61.32 97 ALA C O 1
ATOM 8107 N N . ALA C 1 98 ? 36.575 1.470 100.549 1.00 59.40 98 ALA C N 1
ATOM 8108 C CA . ALA C 1 98 ? 37.607 0.770 99.786 1.00 57.89 98 ALA C CA 1
ATOM 8109 C C . ALA C 1 98 ? 38.796 0.445 100.684 1.00 56.61 98 ALA C C 1
ATOM 8110 O O . ALA C 1 98 ? 38.876 0.913 101.797 1.00 57.23 98 ALA C O 1
ATOM 8112 N N . ILE C 1 99 ? 39.692 -0.401 100.208 1.00 55.85 99 ILE C N 1
ATOM 8113 C CA . ILE C 1 99 ? 40.887 -0.790 100.955 1.00 54.47 99 ILE C CA 1
ATOM 8114 C C . ILE C 1 99 ? 42.100 -0.346 100.147 1.00 53.51 99 ILE C C 1
ATOM 8115 O O . ILE C 1 99 ? 42.142 -0.528 98.913 1.00 52.62 99 ILE C O 1
ATOM 8120 N N . GLY C 1 100 ? 43.044 0.285 100.851 1.00 52.21 100 GLY C N 1
ATOM 8121 C CA . GLY C 1 100 ? 44.364 0.592 100.318 1.00 51.05 100 GLY C CA 1
ATOM 8122 C C . GLY C 1 100 ? 45.487 -0.243 100.944 1.00 49.99 100 GLY C C 1
ATOM 8123 O O . GLY C 1 100 ? 45.506 -0.491 102.161 1.00 48.92 100 GLY C O 1
ATOM 8124 N N . ILE C 1 101 ? 46.437 -0.637 100.098 1.00 48.89 101 ILE C N 1
ATOM 8125 C CA . ILE C 1 101 ? 47.538 -1.528 100.495 1.00 47.22 101 ILE C CA 1
ATOM 8126 C C . ILE C 1 101 ? 48.909 -0.952 100.159 1.00 46.46 101 ILE C C 1
ATOM 8127 O O . ILE C 1 101 ? 49.191 -0.714 98.974 1.00 45.03 101 ILE C O 1
ATOM 8132 N N . THR C 1 102 ? 49.717 -0.715 101.206 1.00 45.05 102 THR C N 1
ATOM 8133 C CA . THR C 1 102 ? 51.171 -0.468 101.063 1.00 44.95 102 THR C CA 1
ATOM 8134 C C . THR C 1 102 ? 52.031 -1.476 101.772 1.00 43.50 102 THR C C 1
ATOM 8135 O O . THR C 1 102 ? 51.591 -2.142 102.708 1.00 43.66 102 THR C O 1
ATOM 8139 N N . ASN C 1 103 ? 53.285 -1.553 101.337 1.00 42.07 103 ASN C N 1
ATOM 8140 C CA . ASN C 1 103 ? 54.167 -2.663 101.724 1.00 40.50 103 ASN C CA 1
ATOM 8141 C C . ASN C 1 103 ? 55.653 -2.303 101.776 1.00 38.83 103 ASN C C 1
ATOM 8142 O O . ASN C 1 103 ? 56.131 -1.546 100.943 1.00 37.39 103 ASN C O 1
ATOM 8147 N N . GLN C 1 104 ? 56.380 -2.891 102.733 1.00 37.35 104 GLN C N 1
ATOM 8148 C CA . GLN C 1 104 ? 57.835 -3.004 102.580 1.00 36.78 104 GLN C CA 1
ATOM 8149 C C . GLN C 1 104 ? 58.032 -3.491 101.143 1.00 35.97 104 GLN C C 1
ATOM 8150 O O . GLN C 1 104 ? 57.428 -4.522 100.769 1.00 34.70 104 GLN C O 1
ATOM 8156 N N . ARG C 1 105 ? 58.848 -2.760 100.364 1.00 34.17 105 ARG C N 1
ATOM 8157 C CA . ARG C 1 105 ? 59.153 -3.109 98.966 1.00 32.63 105 ARG C CA 1
ATOM 8158 C C . ARG C 1 105 ? 60.325 -4.077 98.861 1.00 33.12 105 ARG C C 1
ATOM 8159 O O . ARG C 1 105 ? 61.005 -4.378 99.880 1.00 31.66 105 ARG C O 1
ATOM 8167 N N . GLU C 1 106 ? 60.589 -4.502 97.619 1.00 32.66 106 GLU C N 1
ATOM 8168 C CA . GLU C 1 106 ? 61.603 -5.516 97.241 1.00 33.38 106 GLU C CA 1
ATOM 8169 C C . GLU C 1 106 ? 61.456 -6.901 97.864 1.00 33.71 106 GLU C C 1
ATOM 8170 O O . GLU C 1 106 ? 61.727 -7.896 97.181 1.00 34.05 106 GLU C O 1
ATOM 8176 N N . THR C 1 107 ? 61.031 -6.958 99.127 1.00 34.54 107 THR C N 1
ATOM 8177 C CA . THR C 1 107 ? 60.727 -8.212 99.832 1.00 35.40 107 THR C CA 1
ATOM 8178 C C . THR C 1 107 ? 60.034 -9.174 98.871 1.00 37.05 107 THR C C 1
ATOM 8179 O O . THR C 1 107 ? 59.187 -8.747 98.058 1.00 38.03 107 THR C O 1
ATOM 8183 N N . VAL C 1 108 ? 60.461 -10.441 98.908 1.00 37.70 108 VAL C N 1
ATOM 8184 C CA . VAL C 1 108 ? 60.086 -11.432 97.912 1.00 39.05 108 VAL C CA 1
ATOM 8185 C C . VAL C 1 108 ? 59.358 -12.583 98.547 1.00 39.07 108 VAL C C 1
ATOM 8186 O O . VAL C 1 108 ? 59.814 -13.136 99.548 1.00 40.14 108 VAL C O 1
ATOM 8190 N N . VAL C 1 109 ? 58.215 -12.934 97.969 1.00 39.69 109 VAL C N 1
ATOM 8191 C CA . VAL C 1 109 ? 57.531 -14.198 98.298 1.00 39.47 109 VAL C CA 1
ATOM 8192 C C . VAL C 1 109 ? 57.205 -14.988 97.026 1.00 39.56 109 VAL C C 1
ATOM 8193 O O . VAL C 1 109 ? 57.013 -14.434 95.931 1.00 39.21 109 VAL C O 1
ATOM 8197 N N . VAL C 1 110 ? 57.194 -16.304 97.190 1.00 39.79 110 VAL C N 1
ATOM 8198 C CA . VAL C 1 110 ? 56.997 -17.227 96.127 1.00 39.77 110 VAL C CA 1
ATOM 8199 C C . VAL C 1 110 ? 56.111 -18.279 96.728 1.00 40.84 110 VAL C C 1
ATOM 8200 O O . VAL C 1 110 ? 56.430 -18.854 97.792 1.00 40.22 110 VAL C O 1
ATOM 8204 N N . TRP C 1 111 ? 54.962 -18.480 96.084 1.00 41.75 111 TRP C N 1
ATOM 8205 C CA . TRP C 1 111 ? 53.968 -19.379 96.616 1.00 44.39 111 TRP C CA 1
ATOM 8206 C C . TRP C 1 111 ? 53.308 -20.212 95.529 1.00 45.89 111 TRP C C 1
ATOM 8207 O O . TRP C 1 111 ? 53.417 -19.933 94.335 1.00 45.76 111 TRP C O 1
ATOM 8218 N N . ASP C 1 112 ? 52.641 -21.256 95.971 1.00 48.71 112 ASP C N 1
ATOM 8219 C CA . ASP C 1 112 ? 51.942 -22.124 95.049 1.00 52.13 112 ASP C CA 1
ATOM 8220 C C . ASP C 1 112 ? 50.597 -21.541 94.564 1.00 52.91 112 ASP C C 1
ATOM 8221 O O . ASP C 1 112 ? 49.771 -21.143 95.373 1.00 54.04 112 ASP C O 1
ATOM 8226 N N . ARG C 1 113 ? 50.393 -21.500 93.252 1.00 53.81 113 ARG C N 1
ATOM 8227 C CA . ARG C 1 113 ? 49.155 -21.001 92.691 1.00 55.11 113 ARG C CA 1
ATOM 8228 C C . ARG C 1 113 ? 47.930 -21.727 93.280 1.00 55.89 113 ARG C C 1
ATOM 8229 O O . ARG C 1 113 ? 47.010 -21.083 93.782 1.00 56.68 113 ARG C O 1
ATOM 8237 N N . GLU C 1 114 ? 47.931 -23.052 93.277 1.00 56.09 114 GLU C N 1
ATOM 8238 C CA . GLU C 1 114 ? 46.814 -23.796 93.857 1.00 56.97 114 GLU C CA 1
ATOM 8239 C C . GLU C 1 114 ? 46.709 -23.624 95.374 1.00 56.46 114 GLU C C 1
ATOM 8240 O O . GLU C 1 114 ? 45.702 -23.122 95.870 1.00 56.22 114 GLU C O 1
ATOM 8246 N N . THR C 1 115 ? 47.748 -24.055 96.096 1.00 55.48 115 THR C N 1
ATOM 8247 C CA . THR C 1 115 ? 47.669 -24.195 97.539 1.00 54.87 115 THR C CA 1
ATOM 8248 C C . THR C 1 115 ? 47.815 -22.854 98.201 1.00 54.59 115 THR C C 1
ATOM 8249 O O . THR C 1 115 ? 47.345 -22.659 99.325 1.00 54.86 115 THR C O 1
ATOM 8253 N N . GLY C 1 116 ? 48.488 -21.930 97.519 1.00 53.81 116 GLY C N 1
ATOM 8254 C CA . GLY C 1 116 ? 48.802 -20.616 98.096 1.00 52.36 116 GLY C CA 1
ATOM 8255 C C . GLY C 1 116 ? 49.868 -20.664 99.188 1.00 51.12 116 GLY C C 1
ATOM 8256 O O . GLY C 1 116 ? 50.238 -19.624 99.734 1.00 51.26 116 GLY C O 1
ATOM 8257 N N . LYS C 1 117 ? 50.339 -21.869 99.509 1.00 49.37 117 LYS C N 1
ATOM 8258 C CA . LYS C 1 117 ? 51.389 -22.095 100.488 1.00 48.37 117 LYS C CA 1
ATOM 8259 C C . LYS C 1 117 ? 52.737 -21.577 99.995 1.00 47.58 117 LYS C C 1
ATOM 8260 O O . LYS C 1 117 ? 53.132 -21.823 98.842 1.00 46.73 117 LYS C O 1
ATOM 8262 N N . PRO C 1 118 ? 53.426 -20.801 100.855 1.00 47.06 118 PRO C N 1
ATOM 8263 C CA . PRO C 1 118 ? 54.751 -20.301 100.468 1.00 45.95 118 PRO C CA 1
ATOM 8264 C C . PRO C 1 118 ? 55.710 -21.467 100.319 1.00 45.01 118 PRO C C 1
ATOM 8265 O O . PRO C 1 118 ? 55.694 -22.400 101.134 1.00 43.72 118 PRO C O 1
ATOM 8269 N N . ILE C 1 119 ? 56.539 -21.364 99.288 1.00 44.40 119 ILE C N 1
ATOM 8270 C CA . ILE C 1 119 ? 57.656 -22.265 98.986 1.00 44.20 119 ILE C CA 1
ATOM 8271 C C . ILE C 1 119 ? 58.852 -22.104 99.978 1.00 44.19 119 ILE C C 1
ATOM 8272 O O . ILE C 1 119 ? 59.710 -22.987 100.091 1.00 44.55 119 ILE C O 1
ATOM 8277 N N . HIS C 1 120 ? 58.872 -20.990 100.710 1.00 43.18 120 HIS C N 1
ATOM 8278 C CA . HIS C 1 120 ? 60.014 -20.569 101.534 1.00 42.27 120 HIS C CA 1
ATOM 8279 C C . HIS C 1 120 ? 59.548 -19.288 102.224 1.00 41.91 120 HIS C C 1
ATOM 8280 O O . HIS C 1 120 ? 58.556 -18.665 101.800 1.00 41.08 120 HIS C O 1
ATOM 8287 N N . ASN C 1 121 ? 60.258 -18.905 103.288 1.00 41.01 121 ASN C N 1
ATOM 8288 C CA . ASN C 1 121 ? 60.040 -17.650 103.957 1.00 38.52 121 ASN C CA 1
ATOM 8289 C C . ASN C 1 121 ? 60.197 -16.573 102.886 1.00 37.48 121 ASN C C 1
ATOM 8290 O O . ASN C 1 121 ? 60.861 -16.785 101.865 1.00 35.64 121 ASN C O 1
ATOM 8295 N N . ALA C 1 122 ? 59.584 -15.422 103.128 1.00 36.21 122 ALA C N 1
ATOM 8296 C CA . ALA C 1 122 ? 59.886 -14.221 102.374 1.00 36.00 122 ALA C CA 1
ATOM 8297 C C . ALA C 1 122 ? 61.331 -13.806 102.618 1.00 35.51 122 ALA C C 1
ATOM 8298 O O . ALA C 1 122 ? 61.878 -14.002 103.721 1.00 34.02 122 ALA C O 1
ATOM 8300 N N . ILE C 1 123 ? 61.938 -13.235 101.583 1.00 33.74 123 ILE C N 1
ATOM 8301 C CA . ILE C 1 123 ? 63.304 -12.791 101.689 1.00 32.91 123 ILE C CA 1
ATOM 8302 C C . ILE C 1 123 ? 63.253 -11.267 101.610 1.00 32.88 123 ILE C C 1
ATOM 8303 O O . ILE C 1 123 ? 62.777 -10.700 100.620 1.00 31.39 123 ILE C O 1
ATOM 8308 N N . VAL C 1 124 ? 63.687 -10.621 102.692 1.00 31.97 124 VAL C N 1
ATOM 8309 C CA . VAL C 1 124 ? 63.344 -9.235 102.910 1.00 31.04 124 VAL C CA 1
ATOM 8310 C C . VAL C 1 124 ? 64.306 -8.388 102.117 1.00 31.86 124 VAL C C 1
ATOM 8311 O O . VAL C 1 124 ? 65.407 -8.846 101.739 1.00 31.61 124 VAL C O 1
ATOM 8315 N N . TRP C 1 125 ? 63.862 -7.177 101.775 1.00 31.98 125 TRP C N 1
ATOM 8316 C CA . TRP C 1 125 ? 64.722 -6.213 101.079 1.00 31.23 125 TRP C CA 1
ATOM 8317 C C . TRP C 1 125 ? 66.085 -6.032 101.762 1.00 31.39 125 TRP C C 1
ATOM 8318 O O . TRP C 1 125 ? 67.052 -5.641 101.116 1.00 32.80 125 TRP C O 1
ATOM 8329 N N . GLN C 1 126 ? 66.132 -6.303 103.055 1.00 30.02 126 GLN C N 1
ATOM 8330 C CA . GLN C 1 126 ? 67.310 -6.132 103.889 1.00 30.73 126 GLN C CA 1
ATOM 8331 C C . GLN C 1 126 ? 68.365 -7.210 103.619 1.00 30.94 126 GLN C C 1
ATOM 8332 O O . GLN C 1 126 ? 69.555 -7.034 103.969 1.00 31.82 126 GLN C O 1
ATOM 8338 N N . ASP C 1 127 ? 67.916 -8.317 103.020 1.00 30.75 127 ASP C N 1
ATOM 8339 C CA . ASP C 1 127 ? 68.730 -9.533 102.858 1.00 30.11 127 ASP C CA 1
ATOM 8340 C C . ASP C 1 127 ? 69.908 -9.314 101.899 1.00 29.77 127 ASP C C 1
ATOM 8341 O O . ASP C 1 127 ? 69.771 -8.711 100.813 1.00 29.22 127 ASP C O 1
ATOM 8346 N N . ARG C 1 128 ? 71.062 -9.801 102.301 1.00 28.64 128 ARG C N 1
ATOM 8347 C CA . ARG C 1 128 ? 72.227 -9.592 101.479 1.00 30.25 128 ARG C CA 1
ATOM 8348 C C . ARG C 1 128 ? 72.780 -10.856 100.888 1.00 29.60 128 ARG C C 1
ATOM 8349 O O . ARG C 1 128 ? 73.851 -10.814 100.326 1.00 30.77 128 ARG C O 1
ATOM 8357 N N . ARG C 1 129 ? 72.070 -11.976 100.999 1.00 30.31 129 ARG C N 1
ATOM 8358 C CA . ARG C 1 129 ? 72.656 -13.274 100.605 1.00 31.07 129 ARG C CA 1
ATOM 8359 C C . ARG C 1 129 ? 73.262 -13.334 99.197 1.00 31.91 129 ARG C C 1
ATOM 8360 O O . ARG C 1 129 ? 74.183 -14.109 98.988 1.00 32.39 129 ARG C O 1
ATOM 8368 N N . THR C 1 130 ? 72.775 -12.507 98.256 1.00 33.07 130 THR C N 1
ATOM 8369 C CA . THR C 1 130 ? 73.145 -12.604 96.845 1.00 32.41 130 THR C CA 1
ATOM 8370 C C . THR C 1 130 ? 74.296 -11.689 96.455 1.00 33.44 130 THR C C 1
ATOM 8371 O O . THR C 1 130 ? 74.508 -11.444 95.236 1.00 32.48 130 THR C O 1
ATOM 8375 N N . ALA C 1 131 ? 75.061 -11.207 97.443 1.00 33.55 131 ALA C N 1
ATOM 8376 C CA . ALA C 1 131 ? 76.226 -10.316 97.128 1.00 34.88 131 ALA C CA 1
ATOM 8377 C C . ALA C 1 131 ? 77.158 -10.859 96.092 1.00 35.57 131 ALA C C 1
ATOM 8378 O O . ALA C 1 131 ? 77.620 -10.118 95.181 1.00 36.87 131 ALA C O 1
ATOM 8380 N N . ALA C 1 132 ? 77.514 -12.128 96.232 1.00 36.23 132 ALA C N 1
ATOM 8381 C CA . ALA C 1 132 ? 78.601 -12.648 95.378 1.00 37.48 132 ALA C CA 1
ATOM 8382 C C . ALA C 1 132 ? 78.078 -12.845 93.935 1.00 37.66 132 ALA C C 1
ATOM 8383 O O . ALA C 1 132 ? 78.684 -12.396 92.985 1.00 39.34 132 ALA C O 1
ATOM 8385 N N . PHE C 1 133 ? 76.894 -13.418 93.802 1.00 38.74 133 PHE C N 1
ATOM 8386 C CA . PHE C 1 133 ? 76.142 -13.503 92.518 1.00 38.49 133 PHE C CA 1
ATOM 8387 C C . PHE C 1 133 ? 75.984 -12.135 91.865 1.00 39.44 133 PHE C C 1
ATOM 8388 O O . PHE C 1 133 ? 76.167 -12.001 90.670 1.00 40.04 133 PHE C O 1
ATOM 8396 N N . CYS C 1 134 ? 75.693 -11.108 92.640 1.00 40.46 134 CYS C N 1
ATOM 8397 C CA . CYS C 1 134 ? 75.653 -9.778 92.067 1.00 42.45 134 CYS C CA 1
ATOM 8398 C C . CYS C 1 134 ? 76.991 -9.409 91.449 1.00 44.06 134 CYS C C 1
ATOM 8399 O O . CYS C 1 134 ? 77.042 -9.028 90.286 1.00 44.95 134 CYS C O 1
ATOM 8402 N N . ASP C 1 135 ? 78.076 -9.591 92.192 1.00 45.54 135 ASP C N 1
ATOM 8403 C CA . ASP C 1 135 ? 79.427 -9.429 91.624 1.00 47.15 135 ASP C CA 1
ATOM 8404 C C . ASP C 1 135 ? 79.550 -10.205 90.287 1.00 47.89 135 ASP C C 1
ATOM 8405 O O . ASP C 1 135 ? 80.091 -9.689 89.301 1.00 48.06 135 ASP C O 1
ATOM 8410 N N . LYS C 1 136 ? 79.037 -11.437 90.256 1.00 47.85 136 LYS C N 1
ATOM 8411 C CA . LYS C 1 136 ? 79.099 -12.249 89.050 1.00 48.22 136 LYS C CA 1
ATOM 8412 C C . LYS C 1 136 ? 78.446 -11.546 87.861 1.00 48.28 136 LYS C C 1
ATOM 8413 O O . LYS C 1 136 ? 79.079 -11.348 86.825 1.00 48.13 136 LYS C O 1
ATOM 8416 N N . LEU C 1 137 ? 77.183 -11.162 88.028 1.00 47.51 137 LEU C N 1
ATOM 8417 C CA . LEU C 1 137 ? 76.412 -10.554 86.976 1.00 47.51 137 LEU C CA 1
ATOM 8418 C C . LEU C 1 137 ? 77.119 -9.304 86.484 1.00 48.35 137 LEU C C 1
ATOM 8419 O O . LEU C 1 137 ? 77.144 -9.006 85.298 1.00 47.25 137 LEU C O 1
ATOM 8424 N N . LYS C 1 138 ? 77.729 -8.590 87.419 1.00 49.89 138 LYS C N 1
ATOM 8425 C CA . LYS C 1 138 ? 78.490 -7.403 87.088 1.00 51.22 138 LYS C CA 1
ATOM 8426 C C . LYS C 1 138 ? 79.714 -7.750 86.256 1.00 51.78 138 LYS C C 1
ATOM 8427 O O . LYS C 1 138 ? 80.091 -6.985 85.366 1.00 52.26 138 LYS C O 1
ATOM 8433 N N . LYS C 1 139 ? 80.313 -8.909 86.529 1.00 52.25 139 LYS C N 1
ATOM 8434 C CA . LYS C 1 139 ? 81.527 -9.325 85.814 1.00 52.76 139 LYS C CA 1
ATOM 8435 C C . LYS C 1 139 ? 81.236 -9.735 84.374 1.00 52.11 139 LYS C C 1
ATOM 8436 O O . LYS C 1 139 ? 82.035 -9.499 83.492 1.00 52.15 139 LYS C O 1
ATOM 8439 N N . LYS C 1 140 ? 80.100 -10.366 84.147 1.00 52.69 140 LYS C N 1
ATOM 8440 C CA . LYS C 1 140 ? 79.694 -10.732 82.794 1.00 53.95 140 LYS C CA 1
ATOM 8441 C C . LYS C 1 140 ? 79.215 -9.488 82.009 1.00 54.36 140 LYS C C 1
ATOM 8442 O O . LYS C 1 140 ? 78.590 -9.620 80.951 1.00 55.01 140 LYS C O 1
ATOM 8445 N N . GLY C 1 141 ? 79.490 -8.297 82.553 1.00 54.65 141 GLY C N 1
ATOM 8446 C CA . GLY C 1 141 ? 79.166 -7.007 81.921 1.00 54.13 141 GLY C CA 1
ATOM 8447 C C . GLY C 1 141 ? 77.687 -6.667 81.835 1.00 54.24 141 GLY C C 1
ATOM 8448 O O . GLY C 1 141 ? 77.293 -5.817 81.016 1.00 54.43 141 GLY C O 1
ATOM 8449 N N . LEU C 1 142 ? 76.872 -7.320 82.670 1.00 53.13 142 LEU C N 1
ATOM 8450 C CA . LEU C 1 142 ? 75.416 -7.169 82.642 1.00 52.68 142 LEU C CA 1
ATOM 8451 C C . LEU C 1 142 ? 74.814 -5.900 83.294 1.00 52.09 142 LEU C C 1
ATOM 8452 O O . LEU C 1 142 ? 73.629 -5.639 83.138 1.00 51.95 142 LEU C O 1
ATOM 8457 N N . GLU C 1 143 ? 75.590 -5.121 84.038 1.00 52.27 143 GLU C N 1
ATOM 8458 C CA . GLU C 1 143 ? 74.967 -4.051 84.842 1.00 51.74 143 GLU C CA 1
ATOM 8459 C C . GLU C 1 143 ? 74.323 -2.962 83.999 1.00 51.54 143 GLU C C 1
ATOM 8460 O O . GLU C 1 143 ? 73.313 -2.384 84.398 1.00 50.97 143 GLU C O 1
ATOM 8466 N N . LYS C 1 144 ? 74.908 -2.680 82.837 1.00 51.83 144 LYS C N 1
ATOM 8467 C CA . LYS C 1 144 ? 74.457 -1.541 82.028 1.00 51.52 144 LYS C CA 1
ATOM 8468 C C . LYS C 1 144 ? 72.997 -1.669 81.605 1.00 51.13 144 LYS C C 1
ATOM 8469 O O . LYS C 1 144 ? 72.257 -0.680 81.693 1.00 50.30 144 LYS C O 1
ATOM 8471 N N . THR C 1 145 ? 72.577 -2.874 81.197 1.00 50.15 145 THR C N 1
ATOM 8472 C CA . THR C 1 145 ? 71.187 -3.048 80.742 1.00 50.79 145 THR C CA 1
ATOM 8473 C C . THR C 1 145 ? 70.208 -2.940 81.884 1.00 49.62 145 THR C C 1
ATOM 8474 O O . THR C 1 145 ? 69.152 -2.351 81.716 1.00 49.27 145 THR C O 1
ATOM 8478 N N . PHE C 1 146 ? 70.563 -3.495 83.046 1.00 48.72 146 PHE C N 1
ATOM 8479 C CA . PHE C 1 146 ? 69.731 -3.318 84.241 1.00 47.33 146 PHE C CA 1
ATOM 8480 C C . PHE C 1 146 ? 69.587 -1.845 84.655 1.00 46.64 146 PHE C C 1
ATOM 8481 O O . PHE C 1 146 ? 68.492 -1.392 84.915 1.00 46.01 146 PHE C O 1
ATOM 8489 N N . VAL C 1 147 ? 70.692 -1.107 84.713 1.00 46.64 147 VAL C N 1
ATOM 8490 C CA . VAL C 1 147 ? 70.668 0.327 85.063 1.00 46.83 147 VAL C CA 1
ATOM 8491 C C . VAL C 1 147 ? 69.788 1.084 84.060 1.00 47.11 147 VAL C C 1
ATOM 8492 O O . VAL C 1 147 ? 68.881 1.832 84.443 1.00 46.86 147 VAL C O 1
ATOM 8496 N N . LYS C 1 148 ? 70.050 0.848 82.774 1.00 47.87 148 LYS C N 1
ATOM 8497 C CA . LYS C 1 148 ? 69.283 1.464 81.687 1.00 48.36 148 LYS C CA 1
ATOM 8498 C C . LYS C 1 148 ? 67.771 1.157 81.735 1.00 48.02 148 LYS C C 1
ATOM 8499 O O . LYS C 1 148 ? 66.944 2.066 81.674 1.00 47.78 148 LYS C O 1
ATOM 8503 N N . LYS C 1 149 ? 67.395 -0.109 81.896 1.00 47.47 149 LYS C N 1
ATOM 8504 C CA . LYS C 1 149 ? 65.980 -0.456 81.779 1.00 46.32 149 LYS C CA 1
ATOM 8505 C C . LYS C 1 149 ? 65.201 -0.249 83.062 1.00 45.87 149 LYS C C 1
ATOM 8506 O O . LYS C 1 149 ? 63.980 -0.096 83.047 1.00 46.04 149 LYS C O 1
ATOM 8512 N N . THR C 1 150 ? 65.930 -0.174 84.168 1.00 45.32 150 THR C N 1
ATOM 8513 C CA . THR C 1 150 ? 65.393 -0.450 85.488 1.00 44.15 150 THR C CA 1
ATOM 8514 C C . THR C 1 150 ? 65.503 0.753 86.348 1.00 43.54 150 THR C C 1
ATOM 8515 O O . THR C 1 150 ? 64.666 0.962 87.215 1.00 43.88 150 THR C O 1
ATOM 8519 N N . GLY C 1 151 ? 66.537 1.550 86.127 1.00 42.26 151 GLY C N 1
ATOM 8520 C CA . GLY C 1 151 ? 66.762 2.704 86.978 1.00 41.89 151 GLY C CA 1
ATOM 8521 C C . GLY C 1 151 ? 67.472 2.363 88.273 1.00 41.04 151 GLY C C 1
ATOM 8522 O O . GLY C 1 151 ? 67.781 3.255 89.075 1.00 41.13 151 GLY C O 1
ATOM 8523 N N . LEU C 1 152 ? 67.765 1.075 88.419 1.00 39.28 152 LEU C N 1
ATOM 8524 C CA . LEU C 1 152 ? 68.319 0.492 89.618 1.00 38.97 152 LEU C CA 1
ATOM 8525 C C . LEU C 1 152 ? 69.807 0.079 89.476 1.00 39.30 152 LEU C C 1
ATOM 8526 O O . LEU C 1 152 ? 70.586 0.706 88.769 1.00 39.32 152 LEU C O 1
ATOM 8531 N N . LEU C 1 153 ? 70.194 -0.996 90.142 1.00 39.51 153 LEU C N 1
ATOM 8532 C CA . LEU C 1 153 ? 71.613 -1.364 90.201 1.00 39.78 153 LEU C CA 1
ATOM 8533 C C . LEU C 1 153 ? 71.679 -2.852 90.465 1.00 39.68 153 LEU C C 1
ATOM 8534 O O . LEU C 1 153 ? 70.701 -3.463 90.920 1.00 40.90 153 LEU C O 1
ATOM 8539 N N . LEU C 1 154 ? 72.799 -3.468 90.145 1.00 39.97 154 LEU C N 1
ATOM 8540 C CA . LEU C 1 154 ? 72.925 -4.882 90.443 1.00 40.54 154 LEU C CA 1
ATOM 8541 C C . LEU C 1 154 ? 73.395 -5.028 91.881 1.00 40.75 154 LEU C C 1
ATOM 8542 O O . LEU C 1 154 ? 74.543 -5.381 92.126 1.00 41.05 154 LEU C O 1
ATOM 8547 N N . ASP C 1 155 ? 72.480 -4.758 92.808 1.00 40.31 155 ASP C N 1
ATOM 8548 C CA . ASP C 1 155 ? 72.715 -4.766 94.231 1.00 39.38 155 ASP C CA 1
ATOM 8549 C C . ASP C 1 155 ? 71.792 -5.811 94.780 1.00 38.98 155 ASP C C 1
ATOM 8550 O O . ASP C 1 155 ? 70.676 -5.984 94.266 1.00 38.85 155 ASP C O 1
ATOM 8555 N N . PRO C 1 156 ? 72.226 -6.502 95.850 1.00 38.35 156 PRO C N 1
ATOM 8556 C CA . PRO C 1 156 ? 71.406 -7.521 96.517 1.00 36.84 156 PRO C CA 1
ATOM 8557 C C . PRO C 1 156 ? 70.100 -6.977 97.066 1.00 36.13 156 PRO C C 1
ATOM 8558 O O . PRO C 1 156 ? 69.196 -7.746 97.322 1.00 36.09 156 PRO C O 1
ATOM 8562 N N . TYR C 1 157 ? 69.996 -5.662 97.238 1.00 34.98 157 TYR C N 1
ATOM 8563 C CA . TYR C 1 157 ? 68.767 -5.022 97.744 1.00 33.83 157 TYR C CA 1
ATOM 8564 C C . TYR C 1 157 ? 67.499 -5.482 97.001 1.00 33.70 157 TYR C C 1
ATOM 8565 O O . TYR C 1 157 ? 66.485 -5.814 97.603 1.00 32.44 157 TYR C O 1
ATOM 8574 N N . PHE C 1 158 ? 67.578 -5.563 95.688 1.00 34.83 158 PHE C N 1
ATOM 8575 C CA . PHE C 1 158 ? 66.344 -5.681 94.881 1.00 35.09 158 PHE C CA 1
ATOM 8576 C C . PHE C 1 158 ? 65.840 -7.127 94.701 1.00 36.04 158 PHE C C 1
ATOM 8577 O O . PHE C 1 158 ? 66.547 -8.084 95.026 1.00 35.45 158 PHE C O 1
ATOM 8585 N N . SER C 1 159 ? 64.631 -7.280 94.172 1.00 37.13 159 SER C N 1
ATOM 8586 C CA . SER C 1 159 ? 63.986 -8.600 94.073 1.00 37.75 159 SER C CA 1
ATOM 8587 C C . SER C 1 159 ? 64.650 -9.672 93.227 1.00 37.03 159 SER C C 1
ATOM 8588 O O . SER C 1 159 ? 64.814 -10.793 93.713 1.00 36.83 159 SER C O 1
ATOM 8591 N N . GLY C 1 160 ? 64.977 -9.357 91.968 1.00 36.10 160 GLY C N 1
ATOM 8592 C CA . GLY C 1 160 ? 65.155 -10.407 90.961 1.00 35.50 160 GLY C CA 1
ATOM 8593 C C . GLY C 1 160 ? 66.182 -11.436 91.387 1.00 35.55 160 GLY C C 1
ATOM 8594 O O . GLY C 1 160 ? 65.970 -12.660 91.345 1.00 36.32 160 GLY C O 1
ATOM 8595 N N . THR C 1 161 ? 67.277 -10.906 91.885 1.00 35.12 161 THR C N 1
ATOM 8596 C CA . THR C 1 161 ? 68.400 -11.666 92.409 1.00 34.08 161 THR C CA 1
ATOM 8597 C C . THR C 1 161 ? 68.012 -12.622 93.554 1.00 33.47 161 THR C C 1
ATOM 8598 O O . THR C 1 161 ? 68.482 -13.758 93.621 1.00 32.20 161 THR C O 1
ATOM 8602 N N . LYS C 1 162 ? 67.078 -12.205 94.388 1.00 33.33 162 LYS C N 1
ATOM 8603 C CA . LYS C 1 162 ? 66.574 -13.062 95.436 1.00 33.84 162 LYS C CA 1
ATOM 8604 C C . LYS C 1 162 ? 65.546 -14.042 94.902 1.00 33.55 162 LYS C C 1
ATOM 8605 O O . LYS C 1 162 ? 65.516 -15.189 95.331 1.00 32.08 162 LYS C O 1
ATOM 8611 N N . LEU C 1 163 ? 64.665 -13.578 94.008 1.00 34.25 163 LEU C N 1
ATOM 8612 C CA . LEU C 1 163 ? 63.806 -14.510 93.234 1.00 33.96 163 LEU C CA 1
ATOM 8613 C C . LEU C 1 163 ? 64.677 -15.603 92.578 1.00 33.92 163 LEU C C 1
ATOM 8614 O O . LEU C 1 163 ? 64.379 -16.783 92.703 1.00 31.95 163 LEU C O 1
ATOM 8619 N N . ASN C 1 164 ? 65.740 -15.176 91.877 1.00 34.56 164 ASN C N 1
ATOM 8620 C CA . ASN C 1 164 ? 66.680 -16.120 91.324 1.00 35.86 164 ASN C CA 1
ATOM 8621 C C . ASN C 1 164 ? 67.203 -17.060 92.427 1.00 36.69 164 ASN C C 1
ATOM 8622 O O . ASN C 1 164 ? 67.204 -18.277 92.213 1.00 36.56 164 ASN C O 1
ATOM 8627 N N . TRP C 1 165 ? 67.528 -16.534 93.619 1.00 35.53 165 TRP C N 1
ATOM 8628 C CA . TRP C 1 165 ? 67.953 -17.413 94.706 1.00 35.98 165 TRP C CA 1
ATOM 8629 C C . TRP C 1 165 ? 66.942 -18.505 95.047 1.00 36.45 165 TRP C C 1
ATOM 8630 O O . TRP C 1 165 ? 67.310 -19.651 95.248 1.00 37.08 165 TRP C O 1
ATOM 8641 N N . LEU C 1 166 ? 65.684 -18.123 95.192 1.00 36.46 166 LEU C N 1
ATOM 8642 C CA . LEU C 1 166 ? 64.670 -19.018 95.669 1.00 37.88 166 LEU C CA 1
ATOM 8643 C C . LEU C 1 166 ? 64.431 -20.169 94.676 1.00 37.95 166 LEU C C 1
ATOM 8644 O O . LEU C 1 166 ? 64.440 -21.316 95.058 1.00 37.58 166 LEU C O 1
ATOM 8649 N N . LEU C 1 167 ? 64.228 -19.834 93.412 1.00 38.08 167 LEU C N 1
ATOM 8650 C CA . LEU C 1 167 ? 64.153 -20.823 92.317 1.00 39.29 167 LEU C CA 1
ATOM 8651 C C . LEU C 1 167 ? 65.293 -21.825 92.352 1.00 39.68 167 LEU C C 1
ATOM 8652 O O . LEU C 1 167 ? 65.124 -23.033 92.134 1.00 40.29 167 LEU C O 1
ATOM 8657 N N . SER C 1 168 ? 66.475 -21.298 92.602 1.00 39.94 168 SER C N 1
ATOM 8658 C CA . SER C 1 168 ? 67.657 -22.067 92.387 1.00 39.93 168 SER C CA 1
ATOM 8659 C C . SER C 1 168 ? 67.966 -22.955 93.578 1.00 39.64 168 SER C C 1
ATOM 8660 O O . SER C 1 168 ? 68.434 -24.082 93.391 1.00 39.97 168 SER C O 1
ATOM 8663 N N . ASN C 1 169 ? 67.649 -22.482 94.781 1.00 38.82 169 ASN C N 1
ATOM 8664 C CA . ASN C 1 169 ? 67.982 -23.194 96.024 1.00 38.36 169 ASN C CA 1
ATOM 8665 C C . ASN C 1 169 ? 66.840 -23.974 96.661 1.00 38.83 169 ASN C C 1
ATOM 8666 O O . ASN C 1 169 ? 67.091 -24.905 97.433 1.00 38.42 169 ASN C O 1
ATOM 8671 N N . VAL C 1 170 ? 65.593 -23.597 96.414 1.00 39.24 170 VAL C N 1
ATOM 8672 C CA . VAL C 1 170 ? 64.550 -24.422 97.006 1.00 41.07 170 VAL C CA 1
ATOM 8673 C C . VAL C 1 170 ? 64.248 -25.534 96.057 1.00 42.41 170 VAL C C 1
ATOM 8674 O O . VAL C 1 170 ? 64.016 -25.298 94.866 1.00 41.58 170 VAL C O 1
ATOM 8678 N N . LYS C 1 171 ? 64.313 -26.763 96.568 1.00 43.61 171 LYS C N 1
ATOM 8679 C CA . LYS C 1 171 ? 64.365 -27.877 95.639 1.00 45.49 171 LYS C CA 1
ATOM 8680 C C . LYS C 1 171 ? 63.078 -27.975 94.809 1.00 45.27 171 LYS C C 1
ATOM 8681 O O . LYS C 1 171 ? 61.969 -27.877 95.333 1.00 44.98 171 LYS C O 1
ATOM 8687 N N . GLY C 1 172 ? 63.253 -28.127 93.494 1.00 46.00 172 GLY C N 1
ATOM 8688 C CA . GLY C 1 172 ? 62.131 -28.234 92.546 1.00 45.19 172 GLY C CA 1
ATOM 8689 C C . GLY C 1 172 ? 61.376 -26.948 92.228 1.00 45.20 172 GLY C C 1
ATOM 8690 O O . GLY C 1 172 ? 60.347 -26.979 91.540 1.00 45.75 172 GLY C O 1
ATOM 8691 N N . ALA C 1 173 ? 61.863 -25.815 92.719 1.00 44.98 173 ALA C N 1
ATOM 8692 C CA . ALA C 1 173 ? 61.108 -24.574 92.649 1.00 45.14 173 ALA C CA 1
ATOM 8693 C C . ALA C 1 173 ? 61.065 -24.103 91.222 1.00 45.47 173 ALA C C 1
ATOM 8694 O O . ALA C 1 173 ? 60.012 -23.747 90.707 1.00 45.18 173 ALA C O 1
ATOM 8696 N N . GLN C 1 174 ? 62.232 -24.100 90.600 1.00 45.94 174 GLN C N 1
ATOM 8697 C CA . GLN C 1 174 ? 62.409 -23.605 89.257 1.00 47.89 174 GLN C CA 1
ATOM 8698 C C . GLN C 1 174 ? 61.596 -24.398 88.212 1.00 47.81 174 GLN C C 1
ATOM 8699 O O . GLN C 1 174 ? 60.963 -23.819 87.334 1.00 47.89 174 GLN C O 1
ATOM 8705 N N . VAL C 1 175 ? 61.608 -25.720 88.343 1.00 48.16 175 VAL C N 1
ATOM 8706 C CA . VAL C 1 175 ? 60.816 -26.627 87.513 1.00 47.78 175 VAL C CA 1
ATOM 8707 C C . VAL C 1 175 ? 59.348 -26.285 87.588 1.00 47.81 175 VAL C C 1
ATOM 8708 O O . VAL C 1 175 ? 58.672 -26.213 86.557 1.00 48.16 175 VAL C O 1
ATOM 8712 N N . ARG C 1 176 ? 58.876 -26.048 88.807 1.00 47.19 176 ARG C N 1
ATOM 8713 C CA . ARG C 1 176 ? 57.488 -25.746 89.042 1.00 47.13 176 ARG C CA 1
ATOM 8714 C C . ARG C 1 176 ? 57.142 -24.367 88.563 1.00 47.10 176 ARG C C 1
ATOM 8715 O O . ARG C 1 176 ? 55.997 -24.115 88.212 1.00 47.03 176 ARG C O 1
ATOM 8723 N N . ALA C 1 177 ? 58.124 -23.475 88.549 1.00 46.42 177 ALA C N 1
ATOM 8724 C CA . ALA C 1 177 ? 57.849 -22.118 88.142 1.00 46.37 177 ALA C CA 1
ATOM 8725 C C . ALA C 1 177 ? 57.523 -22.161 86.653 1.00 46.15 177 ALA C C 1
ATOM 8726 O O . ALA C 1 177 ? 56.583 -21.500 86.179 1.00 45.72 177 ALA C O 1
ATOM 8728 N N . ALA C 1 178 ? 58.324 -22.960 85.940 1.00 47.03 178 ALA C N 1
ATOM 8729 C CA . ALA C 1 178 ? 58.271 -23.098 84.483 1.00 47.45 178 ALA C CA 1
ATOM 8730 C C . ALA C 1 178 ? 56.979 -23.754 83.994 1.00 48.20 178 ALA C C 1
ATOM 8731 O O . ALA C 1 178 ? 56.636 -23.626 82.816 1.00 49.10 178 ALA C O 1
ATOM 8733 N N . LYS C 1 179 ? 56.329 -24.498 84.889 1.00 47.94 179 LYS C N 1
ATOM 8734 C CA . LYS C 1 179 ? 55.064 -25.168 84.639 1.00 48.78 179 LYS C CA 1
ATOM 8735 C C . LYS C 1 179 ? 53.879 -24.286 85.023 1.00 48.57 179 LYS C C 1
ATOM 8736 O O . LYS C 1 179 ? 52.760 -24.805 85.168 1.00 48.96 179 LYS C O 1
ATOM 8742 N N . GLY C 1 180 ? 54.111 -22.981 85.221 1.00 47.18 180 GLY C N 1
ATOM 8743 C CA . GLY C 1 180 ? 53.038 -22.075 85.634 1.00 45.68 180 GLY C CA 1
ATOM 8744 C C . GLY C 1 180 ? 52.452 -22.487 86.970 1.00 45.72 180 GLY C C 1
ATOM 8745 O O . GLY C 1 180 ? 51.375 -22.033 87.361 1.00 46.40 180 GLY C O 1
ATOM 8746 N N . GLU C 1 181 ? 53.143 -23.354 87.702 1.00 45.24 181 GLU C N 1
ATOM 8747 C CA . GLU C 1 181 ? 52.672 -23.698 89.052 1.00 44.78 181 GLU C CA 1
ATOM 8748 C C . GLU C 1 181 ? 53.008 -22.681 90.158 1.00 43.79 181 GLU C C 1
ATOM 8749 O O . GLU C 1 181 ? 52.460 -22.773 91.256 1.00 43.05 181 GLU C O 1
ATOM 8755 N N . LEU C 1 182 ? 53.893 -21.717 89.908 1.00 42.98 182 LEU C N 1
ATOM 8756 C CA . LEU C 1 182 ? 54.213 -20.812 91.027 1.00 43.39 182 LEU C CA 1
ATOM 8757 C C . LEU C 1 182 ? 53.961 -19.348 90.761 1.00 43.52 182 LEU C C 1
ATOM 8758 O O . LEU C 1 182 ? 54.254 -18.820 89.680 1.00 44.51 182 LEU C O 1
ATOM 8763 N N . CYS C 1 183 ? 53.440 -18.683 91.778 1.00 44.35 183 CYS C N 1
ATOM 8764 C CA . CYS C 1 183 ? 53.311 -17.209 91.757 1.00 44.41 183 CYS C CA 1
ATOM 8765 C C . CYS C 1 183 ? 54.486 -16.546 92.460 1.00 43.88 183 CYS C C 1
ATOM 8766 O O . CYS C 1 183 ? 54.872 -16.929 93.570 1.00 44.06 183 CYS C O 1
ATOM 8769 N N . PHE C 1 184 ? 55.055 -15.554 91.797 1.00 43.04 184 PHE C N 1
ATOM 8770 C CA . PHE C 1 184 ? 55.966 -14.628 92.443 1.00 41.63 184 PHE C CA 1
ATOM 8771 C C . PHE C 1 184 ? 55.203 -13.385 92.922 1.00 41.46 184 PHE C C 1
ATOM 8772 O O . PHE C 1 184 ? 54.461 -12.785 92.150 1.00 40.41 184 PHE C O 1
ATOM 8780 N N . GLY C 1 185 ? 55.445 -12.966 94.168 1.00 40.94 185 GLY C N 1
ATOM 8781 C CA . GLY C 1 185 ? 55.002 -11.658 94.615 1.00 40.58 185 GLY C CA 1
ATOM 8782 C C . GLY C 1 185 ? 55.906 -10.822 95.507 1.00 40.62 185 GLY C C 1
ATOM 8783 O O . GLY C 1 185 ? 56.521 -11.346 96.462 1.00 40.96 185 GLY C O 1
ATOM 8784 N N . THR C 1 186 ? 55.985 -9.519 95.211 1.00 39.92 186 THR C N 1
ATOM 8785 C CA . THR C 1 186 ? 56.402 -8.578 96.236 1.00 39.41 186 THR C CA 1
ATOM 8786 C C . THR C 1 186 ? 55.245 -8.544 97.194 1.00 40.21 186 THR C C 1
ATOM 8787 O O . THR C 1 186 ? 54.234 -9.233 96.982 1.00 42.38 186 THR C O 1
ATOM 8791 N N . ILE C 1 187 ? 55.364 -7.810 98.276 1.00 40.05 187 ILE C N 1
ATOM 8792 C CA . ILE C 1 187 ? 54.445 -8.042 99.385 1.00 39.99 187 ILE C CA 1
ATOM 8793 C C . ILE C 1 187 ? 52.988 -7.644 99.106 1.00 40.37 187 ILE C C 1
ATOM 8794 O O . ILE C 1 187 ? 52.046 -8.332 99.570 1.00 40.09 187 ILE C O 1
ATOM 8799 N N . ASP C 1 188 ? 52.799 -6.550 98.367 1.00 41.03 188 ASP C N 1
ATOM 8800 C CA . ASP C 1 188 ? 51.446 -6.108 97.975 1.00 41.14 188 ASP C CA 1
ATOM 8801 C C . ASP C 1 188 ? 50.685 -7.260 97.260 1.00 41.63 188 ASP C C 1
ATOM 8802 O O . ASP C 1 188 ? 49.519 -7.542 97.561 1.00 41.24 188 ASP C O 1
ATOM 8807 N N . THR C 1 189 ? 51.378 -7.931 96.341 1.00 41.74 189 THR C N 1
ATOM 8808 C CA . THR C 1 189 ? 50.844 -9.062 95.586 1.00 42.01 189 THR C CA 1
ATOM 8809 C C . THR C 1 189 ? 50.446 -10.255 96.482 1.00 42.46 189 THR C C 1
ATOM 8810 O O . THR C 1 189 ? 49.367 -10.813 96.364 1.00 42.87 189 THR C O 1
ATOM 8814 N N . PHE C 1 190 ? 51.321 -10.620 97.402 1.00 42.87 190 PHE C N 1
ATOM 8815 C CA . PHE C 1 190 ? 50.983 -11.597 98.376 1.00 42.88 190 PHE C CA 1
ATOM 8816 C C . PHE C 1 190 ? 49.729 -11.178 99.116 1.00 44.71 190 PHE C C 1
ATOM 8817 O O . PHE C 1 190 ? 48.868 -12.024 99.459 1.00 45.66 190 PHE C O 1
ATOM 8825 N N . LEU C 1 191 ? 49.636 -9.877 99.387 1.00 45.24 191 LEU C N 1
ATOM 8826 C CA . LEU C 1 191 ? 48.527 -9.358 100.131 1.00 46.19 191 LEU C CA 1
ATOM 8827 C C . LEU C 1 191 ? 47.246 -9.391 99.310 1.00 46.89 191 LEU C C 1
ATOM 8828 O O . LEU C 1 191 ? 46.235 -9.915 99.771 1.00 46.61 191 LEU C O 1
ATOM 8833 N N . ILE C 1 192 ? 47.300 -8.846 98.097 1.00 47.99 192 ILE C N 1
ATOM 8834 C CA . ILE C 1 192 ? 46.147 -8.791 97.207 1.00 48.99 192 ILE C CA 1
ATOM 8835 C C . ILE C 1 192 ? 45.617 -10.211 96.978 1.00 50.47 192 ILE C C 1
ATOM 8836 O O . ILE C 1 192 ? 44.416 -10.444 97.002 1.00 51.18 192 ILE C O 1
ATOM 8841 N N . TRP C 1 193 ? 46.539 -11.155 96.826 1.00 51.68 193 TRP C N 1
ATOM 8842 C CA . TRP C 1 193 ? 46.217 -12.553 96.608 1.00 52.50 193 TRP C CA 1
ATOM 8843 C C . TRP C 1 193 ? 45.402 -13.191 97.708 1.00 53.24 193 TRP C C 1
ATOM 8844 O O . TRP C 1 193 ? 44.473 -13.924 97.418 1.00 54.27 193 TRP C O 1
ATOM 8855 N N . ARG C 1 194 ? 45.775 -12.962 98.955 1.00 53.82 194 ARG C N 1
ATOM 8856 C CA . ARG C 1 194 ? 45.136 -13.656 100.059 1.00 54.68 194 ARG C CA 1
ATOM 8857 C C . ARG C 1 194 ? 43.813 -13.016 100.456 1.00 55.77 194 ARG C C 1
ATOM 8858 O O . ARG C 1 194 ? 42.879 -13.712 100.892 1.00 56.22 194 ARG C O 1
ATOM 8866 N N . LEU C 1 195 ? 43.738 -11.696 100.293 1.00 56.30 195 LEU C N 1
ATOM 8867 C CA . LEU C 1 195 ? 42.521 -10.951 100.531 1.00 56.99 195 LEU C CA 1
ATOM 8868 C C . LEU C 1 195 ? 41.460 -11.340 99.497 1.00 57.58 195 LEU C C 1
ATOM 8869 O O . LEU C 1 195 ? 40.282 -11.457 99.828 1.00 57.63 195 LEU C O 1
ATOM 8874 N N . THR C 1 196 ? 41.881 -11.541 98.250 1.00 58.45 196 THR C N 1
ATOM 8875 C CA . THR C 1 196 ? 40.949 -11.924 97.180 1.00 59.41 196 THR C CA 1
ATOM 8876 C C . THR C 1 196 ? 40.842 -13.469 96.939 1.00 59.90 196 THR C C 1
ATOM 8877 O O . THR C 1 196 ? 40.458 -13.908 95.860 1.00 60.33 196 THR C O 1
ATOM 8881 N N . GLY C 1 197 ? 41.176 -14.267 97.957 1.00 60.23 197 GLY C N 1
ATOM 8882 C CA . GLY C 1 197 ? 41.236 -15.727 97.872 1.00 60.73 197 GLY C CA 1
ATOM 8883 C C . GLY C 1 197 ? 41.785 -16.276 96.565 1.00 61.27 197 GLY C C 1
ATOM 8884 O O . GLY C 1 197 ? 41.238 -17.234 96.006 1.00 61.36 197 GLY C O 1
ATOM 8885 N N . GLY C 1 198 ? 42.850 -15.663 96.059 1.00 61.52 198 GLY C N 1
ATOM 8886 C CA . GLY C 1 198 ? 43.462 -16.093 94.798 1.00 61.61 198 GLY C CA 1
ATOM 8887 C C . GLY C 1 198 ? 42.798 -15.621 93.511 1.00 61.53 198 GLY C C 1
ATOM 8888 O O . GLY C 1 198 ? 43.233 -15.990 92.389 1.00 61.84 198 GLY C O 1
ATOM 8889 N N . GLU C 1 199 ? 41.769 -14.783 93.650 1.00 61.14 199 GLU C N 1
ATOM 8890 C CA . GLU C 1 199 ? 41.057 -14.265 92.475 1.00 60.28 199 GLU C CA 1
ATOM 8891 C C . GLU C 1 199 ? 41.902 -13.255 91.712 1.00 58.90 199 GLU C C 1
ATOM 8892 O O . GLU C 1 199 ? 41.819 -13.185 90.484 1.00 58.38 199 GLU C O 1
ATOM 8898 N N . CYS C 1 200 ? 42.725 -12.486 92.426 1.00 57.14 200 CYS C N 1
ATOM 8899 C CA . CYS C 1 200 ? 43.457 -11.392 91.778 1.00 56.36 200 CYS C CA 1
ATOM 8900 C C . CYS C 1 200 ? 44.993 -11.452 91.984 1.00 54.31 200 CYS C C 1
ATOM 8901 O O . CYS C 1 200 ? 45.489 -11.305 93.099 1.00 54.38 200 CYS C O 1
ATOM 8904 N N . PHE C 1 201 ? 45.729 -11.666 90.901 1.00 52.34 201 PHE C N 1
ATOM 8905 C CA . PHE C 1 201 ? 47.168 -11.863 90.965 1.00 50.45 201 PHE C CA 1
ATOM 8906 C C . PHE C 1 201 ? 47.840 -10.630 90.414 1.00 50.21 201 PHE C C 1
ATOM 8907 O O . PHE C 1 201 ? 48.118 -10.507 89.225 1.00 49.84 201 PHE C O 1
ATOM 8915 N N . CYS C 1 202 ? 48.088 -9.692 91.312 1.00 49.78 202 CYS C N 1
ATOM 8916 C CA . CYS C 1 202 ? 48.274 -8.324 90.893 1.00 49.93 202 CYS C CA 1
ATOM 8917 C C . CYS C 1 202 ? 49.356 -7.567 91.636 1.00 48.29 202 CYS C C 1
ATOM 8918 O O . CYS C 1 202 ? 49.522 -7.741 92.836 1.00 47.22 202 CYS C O 1
ATOM 8921 N N . THR C 1 203 ? 50.073 -6.737 90.883 1.00 47.33 203 THR C N 1
ATOM 8922 C CA . THR C 1 203 ? 50.960 -5.720 91.440 1.00 47.20 203 THR C CA 1
ATOM 8923 C C . THR C 1 203 ? 50.798 -4.357 90.733 1.00 47.14 203 THR C C 1
ATOM 8924 O O . THR C 1 203 ? 50.342 -4.283 89.590 1.00 46.81 203 THR C O 1
ATOM 8928 N N . ASP C 1 204 ? 51.197 -3.293 91.426 1.00 47.50 204 ASP C N 1
ATOM 8929 C CA . ASP C 1 204 ? 51.217 -1.941 90.864 1.00 47.54 204 ASP C CA 1
ATOM 8930 C C . ASP C 1 204 ? 52.608 -1.631 90.293 1.00 46.53 204 ASP C C 1
ATOM 8931 O O . ASP C 1 204 ? 53.552 -2.374 90.543 1.00 47.25 204 ASP C O 1
ATOM 8936 N N . ALA C 1 205 ? 52.744 -0.536 89.546 1.00 45.57 205 ALA C N 1
ATOM 8937 C CA . ALA C 1 205 ? 54.022 -0.185 88.875 1.00 44.07 205 ALA C CA 1
ATOM 8938 C C . ALA C 1 205 ? 55.127 0.303 89.811 1.00 43.12 205 ALA C C 1
ATOM 8939 O O . ALA C 1 205 ? 56.304 0.319 89.444 1.00 43.27 205 ALA C O 1
ATOM 8941 N N . THR C 1 206 ? 54.767 0.736 91.004 1.00 42.35 206 THR C N 1
ATOM 8942 C CA . THR C 1 206 ? 55.804 1.196 91.897 1.00 41.11 206 THR C CA 1
ATOM 8943 C C . THR C 1 206 ? 56.421 -0.039 92.524 1.00 40.91 206 THR C C 1
ATOM 8944 O O . THR C 1 206 ? 57.630 -0.184 92.450 1.00 40.30 206 THR C O 1
ATOM 8948 N N . ASN C 1 207 ? 55.601 -0.932 93.093 1.00 40.74 207 ASN C N 1
ATOM 8949 C CA . ASN C 1 207 ? 56.099 -2.237 93.551 1.00 41.69 207 ASN C CA 1
ATOM 8950 C C . ASN C 1 207 ? 56.936 -2.980 92.469 1.00 42.25 207 ASN C C 1
ATOM 8951 O O . ASN C 1 207 ? 58.110 -3.350 92.705 1.00 41.84 207 ASN C O 1
ATOM 8956 N N . ALA C 1 208 ? 56.375 -3.126 91.260 1.00 42.50 208 ALA C N 1
ATOM 8957 C CA . ALA C 1 208 ? 57.019 -3.921 90.192 1.00 41.57 208 ALA C CA 1
ATOM 8958 C C . ALA C 1 208 ? 58.332 -3.291 89.782 1.00 41.78 208 ALA C C 1
ATOM 8959 O O . ALA C 1 208 ? 59.274 -3.974 89.387 1.00 41.13 208 ALA C O 1
ATOM 8961 N N . SER C 1 209 ? 58.361 -1.968 89.920 1.00 42.42 209 SER C N 1
ATOM 8962 C CA . SER C 1 209 ? 59.526 -1.074 89.736 1.00 42.33 209 SER C CA 1
ATOM 8963 C C . SER C 1 209 ? 60.829 -1.488 90.408 1.00 41.72 209 SER C C 1
ATOM 8964 O O . SER C 1 209 ? 61.929 -1.158 89.922 1.00 41.91 209 SER C O 1
ATOM 8967 N N . ARG C 1 210 ? 60.684 -2.201 91.513 1.00 41.23 210 ARG C N 1
ATOM 8968 C CA . ARG C 1 210 ? 61.747 -2.453 92.490 1.00 41.93 210 ARG C CA 1
ATOM 8969 C C . ARG C 1 210 ? 62.375 -3.837 92.345 1.00 42.25 210 ARG C C 1
ATOM 8970 O O . ARG C 1 210 ? 63.257 -4.228 93.147 1.00 41.38 210 ARG C O 1
ATOM 8978 N N . THR C 1 211 ? 61.917 -4.552 91.307 1.00 41.51 211 THR C N 1
ATOM 8979 C CA . THR C 1 211 ? 62.170 -5.970 91.164 1.00 41.30 211 THR C CA 1
ATOM 8980 C C . THR C 1 211 ? 63.437 -6.277 90.387 1.00 40.62 211 THR C C 1
ATOM 8981 O O . THR C 1 211 ? 63.957 -7.364 90.511 1.00 42.26 211 THR C O 1
ATOM 8985 N N . LEU C 1 212 ? 63.912 -5.353 89.567 1.00 40.76 212 LEU C N 1
ATOM 8986 C CA . LEU C 1 212 ? 64.967 -5.630 88.595 1.00 41.75 212 LEU C CA 1
ATOM 8987 C C . LEU C 1 212 ? 64.491 -6.362 87.341 1.00 43.60 212 LEU C C 1
ATOM 8988 O O . LEU C 1 212 ? 65.319 -6.693 86.488 1.00 43.80 212 LEU C O 1
ATOM 8993 N N . LEU C 1 213 ? 63.189 -6.667 87.256 1.00 45.33 213 LEU C N 1
ATOM 8994 C CA . LEU C 1 213 ? 62.623 -7.468 86.154 1.00 46.27 213 LEU C CA 1
ATOM 8995 C C . LEU C 1 213 ? 61.642 -6.623 85.341 1.00 47.95 213 LEU C C 1
ATOM 8996 O O . LEU C 1 213 ? 61.104 -7.093 84.344 1.00 48.82 213 LEU C O 1
ATOM 9001 N N . TYR C 1 214 ? 61.416 -5.384 85.782 1.00 49.00 214 TYR C N 1
ATOM 9002 C CA . TYR C 1 214 ? 60.416 -4.498 85.228 1.00 49.65 214 TYR C CA 1
ATOM 9003 C C . TYR C 1 214 ? 61.043 -3.310 84.508 1.00 50.51 214 TYR C C 1
ATOM 9004 O O . TYR C 1 214 ? 61.837 -2.573 85.086 1.00 50.63 214 TYR C O 1
ATOM 9013 N N . ASN C 1 215 ? 60.663 -3.120 83.243 1.00 51.18 215 ASN C N 1
ATOM 9014 C CA . ASN C 1 215 ? 61.126 -1.981 82.450 1.00 51.46 215 ASN C CA 1
ATOM 9015 C C . ASN C 1 215 ? 60.408 -0.699 82.841 1.00 52.21 215 ASN C C 1
ATOM 9016 O O . ASN C 1 215 ? 59.198 -0.583 82.703 1.00 51.98 215 ASN C O 1
ATOM 9021 N N . ILE C 1 216 ? 61.178 0.252 83.351 1.00 53.38 216 ILE C N 1
ATOM 9022 C CA . ILE C 1 216 ? 60.667 1.538 83.823 1.00 54.23 216 ILE C CA 1
ATOM 9023 C C . ILE C 1 216 ? 60.179 2.443 82.637 1.00 54.14 216 ILE C C 1
ATOM 9024 O O . ILE C 1 216 ? 59.099 3.043 82.710 1.00 53.50 216 ILE C O 1
ATOM 9029 N N . ALA C 1 217 ? 60.951 2.495 81.553 1.00 54.35 217 ALA C N 1
ATOM 9030 C CA . ALA C 1 217 ? 60.567 3.249 80.344 1.00 55.66 217 ALA C CA 1
ATOM 9031 C C . ALA C 1 217 ? 59.244 2.821 79.712 1.00 56.15 217 ALA C C 1
ATOM 9032 O O . ALA C 1 217 ? 58.353 3.646 79.531 1.00 57.01 217 ALA C O 1
ATOM 9034 N N . GLU C 1 218 ? 59.125 1.536 79.383 1.00 57.04 218 GLU C N 1
ATOM 9035 C CA . GLU C 1 218 ? 58.003 1.030 78.584 1.00 57.37 218 GLU C CA 1
ATOM 9036 C C . GLU C 1 218 ? 56.990 0.238 79.410 1.00 56.89 218 GLU C C 1
ATOM 9037 O O . GLU C 1 218 ? 56.095 -0.424 78.874 1.00 57.46 218 GLU C O 1
ATOM 9043 N N . ASN C 1 219 ? 57.129 0.358 80.728 1.00 55.56 219 ASN C N 1
ATOM 9044 C CA . ASN C 1 219 ? 56.185 -0.166 81.708 1.00 54.43 219 ASN C CA 1
ATOM 9045 C C . ASN C 1 219 ? 55.742 -1.617 81.564 1.00 53.72 219 ASN C C 1
ATOM 9046 O O . ASN C 1 219 ? 54.533 -1.901 81.553 1.00 52.86 219 ASN C O 1
ATOM 9051 N N . ALA C 1 220 ? 56.719 -2.537 81.519 1.00 52.52 220 ALA C N 1
ATOM 9052 C CA . ALA C 1 220 ? 56.437 -3.964 81.263 1.00 51.38 220 ALA C CA 1
ATOM 9053 C C . ALA C 1 220 ? 57.524 -4.937 81.743 1.00 50.10 220 ALA C C 1
ATOM 9054 O O . ALA C 1 220 ? 58.706 -4.625 81.664 1.00 49.60 220 ALA C O 1
ATOM 9056 N N . TRP C 1 221 ? 57.120 -6.120 82.207 1.00 49.63 221 TRP C N 1
ATOM 9057 C CA . TRP C 1 221 ? 58.065 -7.213 82.503 1.00 50.09 221 TRP C CA 1
ATOM 9058 C C . TRP C 1 221 ? 59.011 -7.374 81.314 1.00 50.77 221 TRP C C 1
ATOM 9059 O O . TRP C 1 221 ? 58.558 -7.535 80.179 1.00 51.24 221 TRP C O 1
ATOM 9070 N N . ASP C 1 222 ? 60.313 -7.279 81.563 1.00 51.41 222 ASP C N 1
ATOM 9071 C CA . ASP C 1 222 ? 61.295 -7.245 80.487 1.00 52.28 222 ASP C CA 1
ATOM 9072 C C . ASP C 1 222 ? 61.833 -8.635 80.195 1.00 52.80 222 ASP C C 1
ATOM 9073 O O . ASP C 1 222 ? 62.308 -9.346 81.106 1.00 52.15 222 ASP C O 1
ATOM 9078 N N . ASP C 1 223 ? 61.774 -8.996 78.910 1.00 53.08 223 ASP C N 1
ATOM 9079 C CA . ASP C 1 223 ? 62.173 -10.321 78.440 1.00 53.64 223 ASP C CA 1
ATOM 9080 C C . ASP C 1 223 ? 63.654 -10.563 78.682 1.00 52.66 223 ASP C C 1
ATOM 9081 O O . ASP C 1 223 ? 64.024 -11.613 79.203 1.00 52.79 223 ASP C O 1
ATOM 9086 N N . GLU C 1 224 ? 64.496 -9.584 78.361 1.00 51.28 224 GLU C N 1
ATOM 9087 C CA . GLU C 1 224 ? 65.936 -9.767 78.550 1.00 51.49 224 GLU C CA 1
ATOM 9088 C C . GLU C 1 224 ? 66.262 -10.016 80.026 1.00 50.63 224 GLU C C 1
ATOM 9089 O O . GLU C 1 224 ? 67.050 -10.904 80.345 1.00 51.09 224 GLU C O 1
ATOM 9095 N N . LEU C 1 225 ? 65.640 -9.253 80.918 1.00 49.22 225 LEU C N 1
ATOM 9096 C CA . LEU C 1 225 ? 66.041 -9.279 82.326 1.00 48.43 225 LEU C CA 1
ATOM 9097 C C . LEU C 1 225 ? 65.568 -10.573 82.958 1.00 47.53 225 LEU C C 1
ATOM 9098 O O . LEU C 1 225 ? 66.268 -11.162 83.798 1.00 46.61 225 LEU C O 1
ATOM 9103 N N . THR C 1 226 ? 64.411 -11.046 82.498 1.00 47.60 226 THR C N 1
ATOM 9104 C CA . THR C 1 226 ? 63.797 -12.240 83.069 1.00 47.02 226 THR C CA 1
ATOM 9105 C C . THR C 1 226 ? 64.435 -13.465 82.468 1.00 47.35 226 THR C C 1
ATOM 9106 O O . THR C 1 226 ? 64.310 -14.579 82.987 1.00 46.93 226 THR C O 1
ATOM 9110 N N . GLU C 1 227 ? 65.173 -13.241 81.396 1.00 48.42 227 GLU C N 1
ATOM 9111 C CA . GLU C 1 227 ? 65.911 -14.319 80.781 1.00 50.41 227 GLU C CA 1
ATOM 9112 C C . GLU C 1 227 ? 67.223 -14.514 81.531 1.00 49.98 227 GLU C C 1
ATOM 9113 O O . GLU C 1 227 ? 67.537 -15.625 81.944 1.00 50.62 227 GLU C O 1
ATOM 9119 N N . VAL C 1 228 ? 67.975 -13.426 81.687 1.00 49.38 228 VAL C N 1
ATOM 9120 C CA . VAL C 1 228 ? 69.205 -13.391 82.448 1.00 49.10 228 VAL C CA 1
ATOM 9121 C C . VAL C 1 228 ? 68.991 -14.085 83.811 1.00 48.15 228 VAL C C 1
ATOM 9122 O O . VAL C 1 228 ? 69.711 -15.023 84.166 1.00 48.18 228 VAL C O 1
ATOM 9126 N N . LEU C 1 229 ? 67.944 -13.671 84.522 1.00 46.69 229 LEU C N 1
ATOM 9127 C CA . LEU C 1 229 ? 67.652 -14.169 85.860 1.00 45.18 229 LEU C CA 1
ATOM 9128 C C . LEU C 1 229 ? 66.846 -15.475 85.883 1.00 44.52 229 LEU C C 1
ATOM 9129 O O . LEU C 1 229 ? 66.565 -16.010 86.943 1.00 43.11 229 LEU C O 1
ATOM 9134 N N . ARG C 1 230 ? 66.538 -15.996 84.688 1.00 45.29 230 ARG C N 1
ATOM 9135 C CA . ARG C 1 230 ? 65.783 -17.251 84.477 1.00 45.28 230 ARG C CA 1
ATOM 9136 C C . ARG C 1 230 ? 64.458 -17.316 85.277 1.00 45.36 230 ARG C C 1
ATOM 9137 O O . ARG C 1 230 ? 64.155 -18.304 85.946 1.00 44.98 230 ARG C O 1
ATOM 9145 N N . VAL C 1 231 ? 63.660 -16.246 85.181 1.00 45.80 231 VAL C N 1
ATOM 9146 C CA . VAL C 1 231 ? 62.360 -16.164 85.866 1.00 44.97 231 VAL C CA 1
ATOM 9147 C C . VAL C 1 231 ? 61.334 -16.512 84.801 1.00 46.22 231 VAL C C 1
ATOM 9148 O O . VAL C 1 231 ? 61.219 -15.788 83.805 1.00 46.26 231 VAL C O 1
ATOM 9152 N N . PRO C 1 232 ? 60.603 -17.629 84.973 1.00 47.20 232 PRO C N 1
ATOM 9153 C CA . PRO C 1 232 ? 59.526 -17.874 84.000 1.00 47.86 232 PRO C CA 1
ATOM 9154 C C . PRO C 1 232 ? 58.532 -16.683 83.960 1.00 48.75 232 PRO C C 1
ATOM 9155 O O . PRO C 1 232 ? 58.148 -16.156 85.007 1.00 48.41 232 PRO C O 1
ATOM 9159 N N . LYS C 1 233 ? 58.161 -16.239 82.753 1.00 49.92 233 LYS C N 1
ATOM 9160 C CA . LYS C 1 233 ? 57.227 -15.104 82.590 1.00 50.37 233 LYS C CA 1
ATOM 9161 C C . LYS C 1 233 ? 55.890 -15.402 83.245 1.00 50.68 233 LYS C C 1
ATOM 9162 O O . LYS C 1 233 ? 55.157 -14.505 83.642 1.00 49.94 233 LYS C O 1
ATOM 9164 N N . GLU C 1 234 ? 55.634 -16.696 83.390 1.00 51.77 234 GLU C N 1
ATOM 9165 C CA . GLU C 1 234 ? 54.415 -17.270 83.923 1.00 52.75 234 GLU C CA 1
ATOM 9166 C C . GLU C 1 234 ? 54.150 -17.049 85.417 1.00 52.03 234 GLU C C 1
ATOM 9167 O O . GLU C 1 234 ? 52.994 -17.251 85.873 1.00 51.54 234 GLU C O 1
ATOM 9181 N N . LEU C 1 236 ? 54.822 -14.212 87.034 1.00 49.64 236 LEU C N 1
ATOM 9182 C CA . LEU C 1 236 ? 54.788 -12.784 87.266 1.00 50.56 236 LEU C CA 1
ATOM 9183 C C . LEU C 1 236 ? 53.344 -12.303 87.312 1.00 51.34 236 LEU C C 1
ATOM 9184 O O . LEU C 1 236 ? 52.443 -12.959 86.761 1.00 52.59 236 LEU C O 1
ATOM 9189 N N . PRO C 1 237 ? 53.100 -11.208 88.023 1.00 50.96 237 PRO C N 1
ATOM 9190 C CA . PRO C 1 237 ? 51.743 -10.712 88.139 1.00 50.97 237 PRO C CA 1
ATOM 9191 C C . PRO C 1 237 ? 51.436 -9.646 87.091 1.00 51.35 237 PRO C C 1
ATOM 9192 O O . PRO C 1 237 ? 52.347 -9.064 86.474 1.00 50.59 237 PRO C O 1
ATOM 9196 N N . GLU C 1 238 ? 50.150 -9.407 86.881 1.00 52.52 238 GLU C N 1
ATOM 9197 C CA . GLU C 1 238 ? 49.731 -8.323 86.017 1.00 53.62 238 GLU C CA 1
ATOM 9198 C C . GLU C 1 238 ? 49.996 -7.005 86.741 1.00 53.04 238 GLU C C 1
ATOM 9199 O O . GLU C 1 238 ? 49.625 -6.868 87.903 1.00 52.62 238 GLU C O 1
ATOM 9205 N N . VAL C 1 239 ? 50.679 -6.083 86.053 1.00 53.09 239 VAL C N 1
ATOM 9206 C CA . VAL C 1 239 ? 50.979 -4.743 86.578 1.00 54.03 239 VAL C CA 1
ATOM 9207 C C . VAL C 1 239 ? 49.919 -3.689 86.236 1.00 54.81 239 VAL C C 1
ATOM 9208 O O . VAL C 1 239 ? 49.582 -3.464 85.066 1.00 55.06 239 VAL C O 1
ATOM 9212 N N . LYS C 1 240 ? 49.444 -3.028 87.282 1.00 55.88 240 LYS C N 1
ATOM 9213 C CA . LYS C 1 240 ? 48.368 -2.060 87.220 1.00 57.06 240 LYS C CA 1
ATOM 9214 C C . LYS C 1 240 ? 48.870 -0.692 87.618 1.00 57.81 240 LYS C C 1
ATOM 9215 O O . LYS C 1 240 ? 49.958 -0.569 88.165 1.00 58.59 240 LYS C O 1
ATOM 9221 N N . ASP C 1 241 ? 48.052 0.333 87.376 1.00 58.43 241 ASP C N 1
ATOM 9222 C CA . ASP C 1 241 ? 48.228 1.660 87.963 1.00 58.23 241 ASP C CA 1
ATOM 9223 C C . ASP C 1 241 ? 48.056 1.560 89.471 1.00 58.62 241 ASP C C 1
ATOM 9224 O O . ASP C 1 241 ? 47.515 0.566 89.974 1.00 58.98 241 ASP C O 1
ATOM 9229 N N . CYS C 1 242 ? 48.494 2.576 90.207 1.00 58.91 242 CYS C N 1
ATOM 9230 C CA . CYS C 1 242 ? 48.314 2.552 91.667 1.00 59.67 242 CYS C CA 1
ATOM 9231 C C . CYS C 1 242 ? 46.838 2.655 92.134 1.00 59.97 242 CYS C C 1
ATOM 9232 O O . CYS C 1 242 ? 46.513 2.271 93.276 1.00 60.07 242 CYS C O 1
ATOM 9235 N N . ALA C 1 243 ? 45.962 3.185 91.264 1.00 60.11 243 ALA C N 1
ATOM 9236 C CA . ALA C 1 243 ? 44.509 3.290 91.542 1.00 60.03 243 ALA C CA 1
ATOM 9237 C C . ALA C 1 243 ? 43.785 2.434 90.527 1.00 60.00 243 ALA C C 1
ATOM 9238 O O . ALA C 1 243 ? 43.743 2.783 89.327 1.00 59.26 243 ALA C O 1
ATOM 9240 N N . ALA C 1 244 ? 43.247 1.305 90.991 1.00 59.71 244 ALA C N 1
ATOM 9241 C CA . ALA C 1 244 ? 42.632 0.349 90.067 1.00 59.63 244 ALA C CA 1
ATOM 9242 C C . ALA C 1 244 ? 41.771 -0.704 90.752 1.00 59.80 244 ALA C C 1
ATOM 9243 O O . ALA C 1 244 ? 41.618 -0.709 91.990 1.00 59.28 244 ALA C O 1
ATOM 9245 N N . ASP C 1 245 ? 41.207 -1.599 89.943 1.00 59.94 245 ASP C N 1
ATOM 9246 C CA . ASP C 1 245 ? 40.456 -2.705 90.494 1.00 60.42 245 ASP C CA 1
ATOM 9247 C C . ASP C 1 245 ? 41.379 -3.867 90.772 1.00 60.29 245 ASP C C 1
ATOM 9248 O O . ASP C 1 245 ? 41.699 -4.658 89.878 1.00 60.27 245 ASP C O 1
ATOM 9253 N N . PHE C 1 246 ? 41.812 -3.955 92.019 1.00 60.19 246 PHE C N 1
ATOM 9254 C CA . PHE C 1 246 ? 42.628 -5.087 92.468 1.00 59.70 246 PHE C CA 1
ATOM 9255 C C . PHE C 1 246 ? 41.694 -6.138 93.096 1.00 59.71 246 PHE C C 1
ATOM 9256 O O . PHE C 1 246 ? 42.098 -6.935 93.933 1.00 60.21 246 PHE C O 1
ATOM 9264 N N . GLY C 1 247 ? 40.433 -6.118 92.693 1.00 59.91 247 GLY C N 1
ATOM 9265 C CA . GLY C 1 247 ? 39.480 -7.119 93.141 1.00 59.76 247 GLY C CA 1
ATOM 9266 C C . GLY C 1 247 ? 38.684 -6.678 94.343 1.00 60.07 247 GLY C C 1
ATOM 9267 O O . GLY C 1 247 ? 38.489 -5.488 94.583 1.00 59.70 247 GLY C O 1
ATOM 9268 N N . VAL C 1 248 ? 38.215 -7.661 95.091 1.00 60.58 248 VAL C N 1
ATOM 9269 C CA . VAL C 1 248 ? 37.323 -7.440 96.207 1.00 61.91 248 VAL C CA 1
ATOM 9270 C C . VAL C 1 248 ? 37.639 -8.527 97.208 1.00 62.69 248 VAL C C 1
ATOM 9271 O O . VAL C 1 248 ? 37.774 -9.699 96.847 1.00 63.17 248 VAL C O 1
ATOM 9275 N N . THR C 1 249 ? 37.778 -8.121 98.460 1.00 63.81 249 THR C N 1
ATOM 9276 C CA . THR C 1 249 ? 37.918 -9.012 99.591 1.00 65.37 249 THR C CA 1
ATOM 9277 C C . THR C 1 249 ? 36.877 -10.137 99.613 1.00 67.18 249 THR C C 1
ATOM 9278 O O . THR C 1 249 ? 35.672 -9.881 99.490 1.00 67.52 249 THR C O 1
ATOM 9282 N N . ASP C 1 250 ? 37.358 -11.377 99.746 1.00 68.94 250 ASP C N 1
ATOM 9283 C CA . ASP C 1 250 ? 36.542 -12.512 100.226 1.00 70.28 250 ASP C CA 1
ATOM 9284 C C . ASP C 1 250 ? 35.903 -12.144 101.580 1.00 70.59 250 ASP C C 1
ATOM 9285 O O . ASP C 1 250 ? 36.624 -11.875 102.549 1.00 70.61 250 ASP C O 1
ATOM 9290 N N . PRO C 1 251 ? 34.550 -12.120 101.642 1.00 71.20 251 PRO C N 1
ATOM 9291 C CA . PRO C 1 251 ? 33.730 -11.741 102.817 1.00 71.22 251 PRO C CA 1
ATOM 9292 C C . PRO C 1 251 ? 33.997 -12.527 104.115 1.00 71.51 251 PRO C C 1
ATOM 9293 O O . PRO C 1 251 ? 33.880 -11.974 105.223 1.00 71.63 251 PRO C O 1
ATOM 9297 N N . SER C 1 252 ? 34.330 -13.805 103.981 1.00 71.53 252 SER C N 1
ATOM 9298 C CA . SER C 1 252 ? 34.756 -14.639 105.112 1.00 71.70 252 SER C CA 1
ATOM 9299 C C . SER C 1 252 ? 35.855 -14.005 105.987 1.00 71.68 252 SER C C 1
ATOM 9300 O O . SER C 1 252 ? 35.998 -14.345 107.177 1.00 71.75 252 SER C O 1
ATOM 9303 N N . LEU C 1 253 ? 36.639 -13.108 105.383 1.00 71.42 253 LEU C N 1
ATOM 9304 C CA . LEU C 1 253 ? 37.805 -12.504 106.040 1.00 71.06 253 LEU C CA 1
ATOM 9305 C C . LEU C 1 253 ? 37.416 -11.589 107.195 1.00 70.65 253 LEU C C 1
ATOM 9306 O O . LEU C 1 253 ? 37.784 -11.846 108.346 1.00 70.25 253 LEU C O 1
ATOM 9308 N N . PHE C 1 254 ? 36.650 -10.539 106.891 1.00 70.33 254 PHE C N 1
ATOM 9309 C CA . PHE C 1 254 ? 36.352 -9.506 107.886 1.00 70.07 254 PHE C CA 1
ATOM 9310 C C . PHE C 1 254 ? 34.850 -9.206 108.036 1.00 70.28 254 PHE C C 1
ATOM 9311 O O . PHE C 1 254 ? 34.434 -8.517 108.969 1.00 70.38 254 PHE C O 1
ATOM 9319 N N . GLY C 1 255 ? 34.040 -9.734 107.129 1.00 70.04 255 GLY C N 1
ATOM 9320 C CA . GLY C 1 255 ? 32.600 -9.737 107.342 1.00 70.21 255 GLY C CA 1
ATOM 9321 C C . GLY C 1 255 ? 31.869 -8.876 106.342 1.00 70.02 255 GLY C C 1
ATOM 9322 O O . GLY C 1 255 ? 30.732 -8.465 106.588 1.00 70.36 255 GLY C O 1
ATOM 9323 N N . ALA C 1 256 ? 32.539 -8.617 105.216 1.00 69.35 256 ALA C N 1
ATOM 9324 C CA . ALA C 1 256 ? 32.035 -7.800 104.124 1.00 68.63 256 ALA C CA 1
ATOM 9325 C C . ALA C 1 256 ? 32.912 -8.051 102.908 1.00 67.98 256 ALA C C 1
ATOM 9326 O O . ALA C 1 256 ? 34.065 -8.455 103.048 1.00 68.48 256 ALA C O 1
ATOM 9328 N N . ALA C 1 257 ? 32.369 -7.818 101.719 1.00 67.22 257 ALA C N 1
ATOM 9329 C CA . ALA C 1 257 ? 33.169 -7.850 100.499 1.00 66.32 257 ALA C CA 1
ATOM 9330 C C . ALA C 1 257 ? 33.610 -6.432 100.113 1.00 65.81 257 ALA C C 1
ATOM 9331 O O . ALA C 1 257 ? 32.877 -5.695 99.426 1.00 65.19 257 ALA C O 1
ATOM 9333 N N . ILE C 1 258 ? 34.821 -6.078 100.561 1.00 64.86 258 ILE C N 1
ATOM 9334 C CA . ILE C 1 258 ? 35.365 -4.721 100.407 1.00 63.81 258 ILE C CA 1
ATOM 9335 C C . ILE C 1 258 ? 36.295 -4.672 99.219 1.00 62.62 258 ILE C C 1
ATOM 9336 O O . ILE C 1 258 ? 37.227 -5.468 99.127 1.00 62.88 258 ILE C O 1
ATOM 9341 N N . PRO C 1 259 ? 36.046 -3.740 98.294 1.00 61.64 259 PRO C N 1
ATOM 9342 C CA . PRO C 1 259 ? 36.934 -3.646 97.146 1.00 60.85 259 PRO C CA 1
ATOM 9343 C C . PRO C 1 259 ? 38.299 -3.065 97.549 1.00 60.66 259 PRO C C 1
ATOM 9344 O O . PRO C 1 259 ? 38.389 -2.300 98.521 1.00 60.46 259 PRO C O 1
ATOM 9348 N N . ILE C 1 260 ? 39.352 -3.460 96.832 1.00 59.88 260 ILE C N 1
ATOM 9349 C CA . ILE C 1 260 ? 40.682 -2.882 97.022 1.00 58.51 260 ILE C CA 1
ATOM 9350 C C . ILE C 1 260 ? 41.068 -2.080 95.795 1.00 57.33 260 ILE C C 1
ATOM 9351 O O . ILE C 1 260 ? 41.092 -2.607 94.684 1.00 57.30 260 ILE C O 1
ATOM 9356 N N . LEU C 1 261 ? 41.410 -0.814 96.011 1.00 56.28 261 LEU C N 1
ATOM 9357 C CA . LEU C 1 261 ? 41.578 0.153 94.908 1.00 55.19 261 LEU C CA 1
ATOM 9358 C C . LEU C 1 261 ? 42.931 0.907 94.859 1.00 53.82 261 LEU C C 1
ATOM 9359 O O . LEU C 1 261 ? 43.313 1.436 93.803 1.00 54.10 261 LEU C O 1
ATOM 9364 N N . GLY C 1 262 ? 43.629 0.959 95.995 1.00 51.87 262 GLY C N 1
ATOM 9365 C CA . GLY C 1 262 ? 44.932 1.620 96.087 1.00 51.00 262 GLY C CA 1
ATOM 9366 C C . GLY C 1 262 ? 46.061 0.663 96.446 1.00 48.97 262 GLY C C 1
ATOM 9367 O O . GLY C 1 262 ? 46.084 0.102 97.542 1.00 49.45 262 GLY C O 1
ATOM 9368 N N . VAL C 1 263 ? 46.985 0.482 95.520 1.00 47.26 263 VAL C N 1
ATOM 9369 C CA . VAL C 1 263 ? 48.223 -0.259 95.786 1.00 46.46 263 VAL C CA 1
ATOM 9370 C C . VAL C 1 263 ? 49.458 0.584 95.428 1.00 45.70 263 VAL C C 1
ATOM 9371 O O . VAL C 1 263 ? 49.556 1.116 94.313 1.00 45.32 263 VAL C O 1
ATOM 9375 N N . ALA C 1 264 ? 50.374 0.719 96.388 1.00 44.04 264 ALA C N 1
ATOM 9376 C CA . ALA C 1 264 ? 51.665 1.361 96.139 1.00 43.98 264 ALA C CA 1
ATOM 9377 C C . ALA C 1 264 ? 52.736 0.829 97.093 1.00 43.18 264 ALA C C 1
ATOM 9378 O O . ALA C 1 264 ? 52.438 0.508 98.261 1.00 43.08 264 ALA C O 1
ATOM 9380 N N . GLY C 1 265 ? 53.974 0.737 96.611 1.00 41.62 265 GLY C N 1
ATOM 9381 C CA . GLY C 1 265 ? 55.069 0.479 97.540 1.00 40.88 265 GLY C CA 1
ATOM 9382 C C . GLY C 1 265 ? 55.057 1.533 98.640 1.00 40.57 265 GLY C C 1
ATOM 9383 O O . GLY C 1 265 ? 54.626 2.674 98.394 1.00 41.39 265 GLY C O 1
ATOM 9384 N N . ASP C 1 266 ? 55.507 1.186 99.843 1.00 39.01 266 ASP C N 1
ATOM 9385 C CA . ASP C 1 266 ? 55.387 2.106 100.957 1.00 38.63 266 ASP C CA 1
ATOM 9386 C C . ASP C 1 266 ? 55.968 3.497 100.733 1.00 39.70 266 ASP C C 1
ATOM 9387 O O . ASP C 1 266 ? 55.295 4.481 101.021 1.00 39.58 266 ASP C O 1
ATOM 9392 N N . GLN C 1 267 ? 57.188 3.580 100.205 1.00 39.88 267 GLN C N 1
ATOM 9393 C CA . GLN C 1 267 ? 57.859 4.868 100.085 1.00 41.34 267 GLN C CA 1
ATOM 9394 C C . GLN C 1 267 ? 57.316 5.752 98.975 1.00 42.10 267 GLN C C 1
ATOM 9395 O O . GLN C 1 267 ? 57.480 6.983 99.035 1.00 43.47 267 GLN C O 1
ATOM 9401 N N . GLN C 1 268 ? 56.720 5.153 97.944 1.00 41.75 268 GLN C N 1
ATOM 9402 C CA . GLN C 1 268 ? 55.974 5.954 96.967 1.00 41.83 268 GLN C CA 1
ATOM 9403 C C . GLN C 1 268 ? 54.643 6.455 97.573 1.00 42.53 268 GLN C C 1
ATOM 9404 O O . GLN C 1 268 ? 54.276 7.613 97.447 1.00 43.47 268 GLN C O 1
ATOM 9410 N N . ALA C 1 269 ? 53.948 5.569 98.270 1.00 43.23 269 ALA C N 1
ATOM 9411 C CA . ALA C 1 269 ? 52.763 5.924 99.007 1.00 43.72 269 ALA C CA 1
ATOM 9412 C C . ALA C 1 269 ? 52.967 7.156 99.925 1.00 45.18 269 ALA C C 1
ATOM 9413 O O . ALA C 1 269 ? 52.176 8.126 99.860 1.00 45.24 269 ALA C O 1
ATOM 9415 N N . ALA C 1 270 ? 54.027 7.129 100.748 1.00 45.77 270 ALA C N 1
ATOM 9416 C CA . ALA C 1 270 ? 54.453 8.320 101.492 1.00 46.81 270 ALA C CA 1
ATOM 9417 C C . ALA C 1 270 ? 54.721 9.519 100.585 1.00 47.05 270 ALA C C 1
ATOM 9418 O O . ALA C 1 270 ? 54.452 10.632 100.972 1.00 46.87 270 ALA C O 1
ATOM 9420 N N . THR C 1 271 ? 55.234 9.299 99.380 1.00 47.62 271 THR C N 1
ATOM 9421 C CA . THR C 1 271 ? 55.416 10.402 98.455 1.00 48.08 271 THR C CA 1
ATOM 9422 C C . THR C 1 271 ? 54.063 11.007 98.074 1.00 48.40 271 THR C C 1
ATOM 9423 O O . THR C 1 271 ? 53.931 12.224 97.970 1.00 49.85 271 THR C O 1
ATOM 9427 N N . ILE C 1 272 ? 53.040 10.180 97.914 1.00 48.46 272 ILE C N 1
ATOM 9428 C CA . ILE C 1 272 ? 51.703 10.718 97.668 1.00 48.09 272 ILE C CA 1
ATOM 9429 C C . ILE C 1 272 ? 51.094 11.392 98.909 1.00 48.39 272 ILE C C 1
ATOM 9430 O O . ILE C 1 272 ? 50.588 12.513 98.819 1.00 48.14 272 ILE C O 1
ATOM 9435 N N . GLY C 1 273 ? 51.137 10.714 100.058 1.00 49.00 273 GLY C N 1
ATOM 9436 C CA . GLY C 1 273 ? 50.652 11.296 101.323 1.00 49.91 273 GLY C CA 1
ATOM 9437 C C . GLY C 1 273 ? 51.229 12.688 101.644 1.00 51.11 273 GLY C C 1
ATOM 9438 O O . GLY C 1 273 ? 50.565 13.525 102.262 1.00 51.68 273 GLY C O 1
ATOM 9439 N N . GLN C 1 274 ? 52.453 12.945 101.199 1.00 51.13 274 GLN C N 1
ATOM 9440 C CA . GLN C 1 274 ? 53.126 14.208 101.447 1.00 51.92 274 GLN C CA 1
ATOM 9441 C C . GLN C 1 274 ? 52.876 15.248 100.340 1.00 51.91 274 GLN C C 1
ATOM 9442 O O . GLN C 1 274 ? 53.610 16.223 100.252 1.00 52.28 274 GLN C O 1
ATOM 9448 N N . ALA C 1 275 ? 51.874 15.006 99.489 1.00 51.90 275 ALA C N 1
ATOM 9449 C CA . ALA C 1 275 ? 51.505 15.860 98.339 1.00 52.04 275 ALA C CA 1
ATOM 9450 C C . ALA C 1 275 ? 52.638 16.188 97.337 1.00 52.60 275 ALA C C 1
ATOM 9451 O O . ALA C 1 275 ? 52.594 17.210 96.642 1.00 52.68 275 ALA C O 1
ATOM 9453 N N . CYS C 1 276 ? 53.630 15.316 97.217 1.00 52.28 276 CYS C N 1
ATOM 9454 C CA . CYS C 1 276 ? 54.730 15.622 96.332 1.00 52.50 276 CYS C CA 1
ATOM 9455 C C . CYS C 1 276 ? 54.429 15.210 94.912 1.00 53.20 276 CYS C C 1
ATOM 9456 O O . CYS C 1 276 ? 55.152 14.394 94.324 1.00 52.01 276 CYS C O 1
ATOM 9459 N N . PHE C 1 277 ? 53.354 15.807 94.371 1.00 53.99 277 PHE C N 1
ATOM 9460 C CA . PHE C 1 277 ? 52.923 15.595 92.973 1.00 54.50 277 PHE C CA 1
ATOM 9461 C C . PHE C 1 277 ? 53.698 16.436 91.995 1.00 54.57 277 PHE C C 1
ATOM 9462 O O . PHE C 1 277 ? 53.712 16.154 90.793 1.00 54.73 277 PHE C O 1
ATOM 9470 N N . LYS C 1 278 ? 54.361 17.465 92.517 1.00 55.17 278 LYS C N 1
ATOM 9471 C CA . LYS C 1 278 ? 54.977 18.496 91.676 1.00 55.56 278 LYS C CA 1
ATOM 9472 C C . LYS C 1 278 ? 56.463 18.247 91.529 1.00 55.15 278 LYS C C 1
ATOM 9473 O O . LYS C 1 278 ? 57.146 17.937 92.509 1.00 55.48 278 LYS C O 1
ATOM 9476 N N . PRO C 1 279 ? 56.977 18.376 90.303 1.00 54.63 279 PRO C N 1
ATOM 9477 C CA . PRO C 1 279 ? 58.421 18.293 90.104 1.00 54.73 279 PRO C CA 1
ATOM 9478 C C . PRO C 1 279 ? 59.195 19.111 91.131 1.00 53.90 279 PRO C C 1
ATOM 9479 O O . PRO C 1 279 ? 58.770 20.210 91.487 1.00 54.51 279 PRO C O 1
ATOM 9483 N N . GLY C 1 280 ? 60.308 18.569 91.612 1.00 53.21 280 GLY C N 1
ATOM 9484 C CA . GLY C 1 280 ? 61.109 19.225 92.632 1.00 52.26 280 GLY C CA 1
ATOM 9485 C C . GLY C 1 280 ? 60.657 18.898 94.036 1.00 52.60 280 GLY C C 1
ATOM 9486 O O . GLY C 1 280 ? 61.405 19.094 94.993 1.00 53.50 280 GLY C O 1
ATOM 9495 N N . LEU C 1 282 ? 60.113 16.951 97.410 1.00 50.91 282 LEU C N 1
ATOM 9496 C CA . LEU C 1 282 ? 60.878 15.882 98.005 1.00 49.54 282 LEU C CA 1
ATOM 9497 C C . LEU C 1 282 ? 60.421 15.523 99.401 1.00 48.85 282 LEU C C 1
ATOM 9498 O O . LEU C 1 282 ? 60.251 16.398 100.259 1.00 48.02 282 LEU C O 1
ATOM 9503 N N . LYS C 1 283 ? 60.278 14.213 99.625 1.00 48.48 283 LYS C N 1
ATOM 9504 C CA . LYS C 1 283 ? 59.913 13.643 100.922 1.00 48.44 283 LYS C 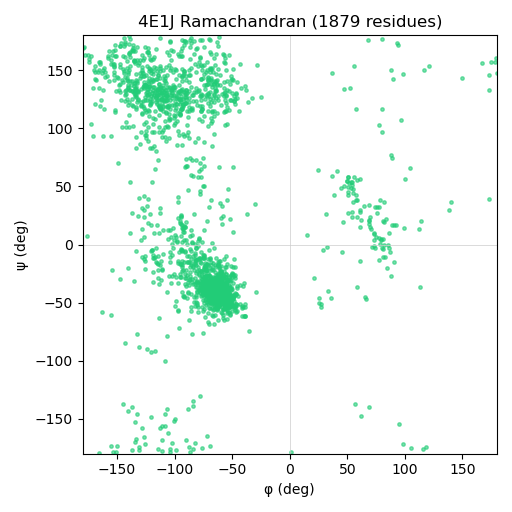CA 1
ATOM 9505 C C . LYS C 1 283 ? 61.003 12.658 101.362 1.00 48.51 283 LYS C C 1
ATOM 9506 O O . LYS C 1 283 ? 61.681 12.086 100.523 1.00 48.39 283 LYS C O 1
ATOM 9512 N N . SER C 1 284 ? 61.170 12.482 102.671 1.00 48.65 284 SER C N 1
ATOM 9513 C CA . SER C 1 284 ? 62.050 11.463 103.231 1.00 48.99 284 SER C CA 1
ATOM 9514 C C . SER C 1 284 ? 61.430 10.878 104.518 1.00 48.82 284 SER C C 1
ATOM 9515 O O . SER C 1 284 ? 61.016 11.623 105.424 1.00 49.06 284 SER C O 1
ATOM 9518 N N . THR C 1 285 ? 61.347 9.543 104.570 1.00 48.01 285 THR C N 1
ATOM 9519 C CA . THR C 1 285 ? 60.613 8.811 105.626 1.00 46.28 285 THR C CA 1
ATOM 9520 C C . THR C 1 285 ? 61.564 8.066 106.518 1.00 45.22 285 THR C C 1
ATOM 9521 O O . THR C 1 285 ? 62.383 7.334 106.005 1.00 47.04 285 THR C O 1
ATOM 9525 N N . TYR C 1 286 ? 61.401 8.167 107.832 1.00 43.45 286 TYR C N 1
ATOM 9526 C CA . TYR C 1 286 ? 62.302 7.565 108.811 1.00 42.45 286 TYR C CA 1
ATOM 9527 C C . TYR C 1 286 ? 61.686 6.334 109.531 1.00 42.27 286 TYR C C 1
ATOM 9528 O O . TYR C 1 286 ? 60.691 6.443 110.238 1.00 43.85 286 TYR C O 1
ATOM 9537 N N . GLY C 1 287 ? 62.246 5.156 109.293 1.00 41.07 287 GLY C N 1
ATOM 9538 C CA . GLY C 1 287 ? 61.851 3.924 109.963 1.00 38.99 287 GLY C CA 1
ATOM 9539 C C . GLY C 1 287 ? 63.164 3.204 110.219 1.00 39.49 287 GLY C C 1
ATOM 9540 O O . GLY C 1 287 ? 64.200 3.873 110.505 1.00 39.03 287 GLY C O 1
ATOM 9541 N N . THR C 1 288 ? 63.163 1.879 110.110 1.00 37.56 288 THR C N 1
ATOM 9542 C CA . THR C 1 288 ? 64.409 1.139 110.250 1.00 39.31 288 THR C CA 1
ATOM 9543 C C . THR C 1 288 ? 65.444 1.679 109.282 1.00 38.31 288 THR C C 1
ATOM 9544 O O . THR C 1 288 ? 66.600 1.786 109.622 1.00 40.05 288 THR C O 1
ATOM 9548 N N . GLY C 1 289 ? 64.989 2.031 108.092 1.00 37.67 289 GLY C N 1
ATOM 9549 C CA . GLY C 1 289 ? 65.798 2.643 107.057 1.00 36.75 289 GLY C CA 1
ATOM 9550 C C . GLY C 1 289 ? 65.299 4.066 106.809 1.00 36.33 289 GLY C C 1
ATOM 9551 O O . GLY C 1 289 ? 64.435 4.574 107.522 1.00 35.53 289 GLY C O 1
ATOM 9552 N N . CYS C 1 290 ? 65.887 4.713 105.830 1.00 35.96 290 CYS C N 1
ATOM 9553 C CA . CYS C 1 290 ? 65.461 6.023 105.441 1.00 37.51 290 CYS C CA 1
ATOM 9554 C C . CYS C 1 290 ? 65.472 6.150 103.910 1.00 37.25 290 CYS C C 1
ATOM 9555 O O . CYS C 1 290 ? 66.440 5.756 103.204 1.00 37.43 290 CYS C O 1
ATOM 9558 N N . PHE C 1 291 ? 64.372 6.701 103.409 1.00 37.04 291 PHE C N 1
ATOM 9559 C CA . PHE C 1 291 ? 64.127 6.715 101.994 1.00 36.30 291 PHE C CA 1
ATOM 9560 C C . PHE C 1 291 ? 63.603 8.049 101.595 1.00 37.14 291 PHE C C 1
ATOM 9561 O O . PHE C 1 291 ? 62.606 8.535 102.158 1.00 36.89 291 PHE C O 1
ATOM 9569 N N . ALA C 1 292 ? 64.295 8.643 100.621 1.00 37.50 292 ALA C N 1
ATOM 9570 C CA . ALA C 1 292 ? 63.964 9.944 100.107 1.00 37.95 292 ALA C CA 1
ATOM 9571 C C . ALA C 1 292 ? 63.702 9.907 98.622 1.00 39.69 292 ALA C C 1
ATOM 9572 O O . ALA C 1 292 ? 64.434 9.278 97.845 1.00 38.61 292 ALA C O 1
ATOM 9574 N N . LEU C 1 293 ? 62.641 10.617 98.245 1.00 41.70 293 LEU C N 1
ATOM 9575 C CA . LEU C 1 293 ? 62.095 10.566 96.901 1.00 43.87 293 LEU C CA 1
ATOM 9576 C C . LEU C 1 293 ? 61.884 11.990 96.436 1.00 45.04 293 LEU C C 1
ATOM 9577 O O . LEU C 1 293 ? 61.216 12.801 97.112 1.00 46.04 293 LEU C O 1
ATOM 9582 N N . LEU C 1 294 ? 62.474 12.302 95.299 1.00 45.15 294 LEU C N 1
ATOM 9583 C CA . LEU C 1 294 ? 62.274 13.598 94.720 1.00 46.91 294 LEU C CA 1
ATOM 9584 C C . LEU C 1 294 ? 61.380 13.465 93.490 1.00 46.70 294 LEU C C 1
ATOM 9585 O O . LEU C 1 294 ? 61.695 12.722 92.574 1.00 47.23 294 LEU C O 1
ATOM 9590 N N . ASN C 1 295 ? 60.272 14.188 93.457 1.00 47.68 295 ASN C N 1
ATOM 9591 C CA . ASN C 1 295 ? 59.416 14.144 92.267 1.00 48.70 295 ASN C CA 1
ATOM 9592 C C . ASN C 1 295 ? 60.034 14.853 91.050 1.00 49.53 295 ASN C C 1
ATOM 9593 O O . ASN C 1 295 ? 60.578 15.921 91.156 1.00 49.80 295 ASN C O 1
ATOM 9598 N N . THR C 1 296 ? 59.891 14.237 89.896 1.00 50.93 296 THR C N 1
ATOM 9599 C CA . THR C 1 296 ? 60.707 14.503 88.751 1.00 52.18 296 THR C CA 1
ATOM 9600 C C . THR C 1 296 ? 59.735 14.496 87.552 1.00 53.62 296 THR C C 1
ATOM 9601 O O . THR C 1 296 ? 60.131 14.547 86.370 1.00 52.66 296 THR C O 1
ATOM 9605 N N . GLY C 1 297 ? 58.441 14.463 87.885 1.00 55.20 297 GLY C N 1
ATOM 9606 C CA . GLY C 1 297 ? 57.375 14.562 86.889 1.00 57.24 297 GLY C CA 1
ATOM 9607 C C . GLY C 1 297 ? 57.513 13.482 85.846 1.00 58.91 297 GLY C C 1
ATOM 9608 O O . GLY C 1 297 ? 57.851 12.339 86.186 1.00 59.28 297 GLY C O 1
ATOM 9609 N N . LYS C 1 298 ? 57.310 13.864 84.581 1.00 60.70 298 LYS C N 1
ATOM 9610 C CA . LYS C 1 298 ? 57.225 12.931 83.450 1.00 62.01 298 LYS C CA 1
ATOM 9611 C C . LYS C 1 298 ? 58.585 12.511 82.902 1.00 63.21 298 LYS C C 1
ATOM 9612 O O . LYS C 1 298 ? 58.667 11.611 82.050 1.00 63.48 298 LYS C O 1
ATOM 9614 N N . ASP C 1 299 ? 59.651 13.141 83.388 1.00 64.31 299 ASP C N 1
ATOM 9615 C CA . ASP C 1 299 ? 60.991 12.819 82.902 1.00 65.93 299 ASP C CA 1
ATOM 9616 C C . ASP C 1 299 ? 61.776 11.871 83.821 1.00 66.53 299 ASP C C 1
ATOM 9617 O O . ASP C 1 299 ? 61.926 12.109 85.026 1.00 66.28 299 ASP C O 1
ATOM 9630 N N . VAL C 1 301 ? 65.132 10.767 85.121 1.00 66.42 301 VAL C N 1
ATOM 9631 C CA . VAL C 1 301 ? 66.414 11.452 85.279 1.00 65.76 301 VAL C CA 1
ATOM 9632 C C . VAL C 1 301 ? 67.505 10.479 85.693 1.00 64.91 301 VAL C C 1
ATOM 9633 O O . VAL C 1 301 ? 67.561 10.056 86.841 1.00 65.38 301 VAL C O 1
ATOM 9637 N N . ARG C 1 302 ? 68.363 10.116 84.748 1.00 63.81 302 ARG C N 1
ATOM 9638 C CA . ARG C 1 302 ? 69.475 9.194 85.029 1.00 62.93 302 ARG C CA 1
ATOM 9639 C C . ARG C 1 302 ? 70.482 9.887 85.937 1.00 61.80 302 ARG C C 1
ATOM 9640 O O . ARG C 1 302 ? 71.182 10.825 85.515 1.00 61.61 302 ARG C O 1
ATOM 9648 N N . SER C 1 303 ? 70.534 9.439 87.188 1.00 59.89 303 SER C N 1
ATOM 9649 C CA . SER C 1 303 ? 71.374 10.095 88.189 1.00 57.74 303 SER C CA 1
ATOM 9650 C C . SER C 1 303 ? 72.849 9.973 87.862 1.00 56.55 303 SER C C 1
ATOM 9651 O O . SER C 1 303 ? 73.327 8.893 87.505 1.00 55.38 303 SER C O 1
ATOM 9654 N N . LYS C 1 304 ? 73.562 11.087 87.993 1.00 55.40 304 LYS C N 1
ATOM 9655 C CA . LYS C 1 304 ? 75.011 11.095 87.748 1.00 54.85 304 LYS C CA 1
ATOM 9656 C C . LYS C 1 304 ? 75.700 11.091 89.113 1.00 53.68 304 LYS C C 1
ATOM 9657 O O . LYS C 1 304 ? 76.923 11.103 89.199 1.00 53.46 304 LYS C O 1
ATOM 9661 N N . ASN C 1 305 ? 74.880 11.064 90.165 1.00 52.31 305 ASN C N 1
ATOM 9662 C CA . ASN C 1 305 ? 75.347 11.092 91.552 1.00 51.63 305 ASN C CA 1
ATOM 9663 C C . ASN C 1 305 ? 74.886 9.920 92.446 1.00 49.88 305 ASN C C 1
ATOM 9664 O O . ASN C 1 305 ? 74.586 10.109 93.611 1.00 48.88 305 ASN C O 1
ATOM 9669 N N . ARG C 1 306 ? 74.855 8.721 91.869 1.00 48.63 306 ARG C N 1
ATOM 9670 C CA . ARG C 1 306 ? 74.619 7.448 92.566 1.00 48.20 306 ARG C CA 1
ATOM 9671 C C . ARG C 1 306 ? 73.259 7.322 93.280 1.00 46.82 306 ARG C C 1
ATOM 9672 O O . ARG C 1 306 ? 73.161 6.633 94.293 1.00 47.43 306 ARG C O 1
ATOM 9680 N N . LEU C 1 307 ? 72.236 8.001 92.765 1.00 44.87 307 LEU C N 1
ATOM 9681 C CA . LEU C 1 307 ? 70.840 7.826 93.195 1.00 44.07 307 LEU C CA 1
ATOM 9682 C C . LEU C 1 307 ? 70.073 6.852 92.278 1.00 42.61 307 LEU C C 1
ATOM 9683 O O . LEU C 1 307 ? 70.494 6.586 91.177 1.00 41.94 307 LEU C O 1
ATOM 9688 N N . LEU C 1 308 ? 68.949 6.332 92.762 1.00 42.83 308 LEU C N 1
ATOM 9689 C CA . LEU C 1 308 ? 68.060 5.465 91.961 1.00 42.85 308 LEU C CA 1
ATOM 9690 C C . LEU C 1 308 ? 67.030 6.268 91.134 1.00 42.26 308 LEU C C 1
ATOM 9691 O O . LEU C 1 308 ? 66.559 7.320 91.574 1.00 41.86 308 LEU C O 1
ATOM 9696 N N . THR C 1 309 ? 66.707 5.743 89.948 1.00 42.42 309 THR C N 1
ATOM 9697 C CA . THR C 1 309 ? 65.554 6.172 89.143 1.00 42.26 309 THR C CA 1
ATOM 9698 C C . THR C 1 309 ? 64.378 5.183 89.335 1.00 42.38 309 THR C C 1
ATOM 9699 O O . THR C 1 309 ? 64.476 3.966 89.082 1.00 41.39 309 THR C O 1
ATOM 9703 N N . THR C 1 310 ? 63.254 5.709 89.752 1.00 41.50 310 THR C N 1
ATOM 9704 C CA . THR C 1 310 ? 62.171 4.801 89.998 1.00 42.34 310 THR C CA 1
ATOM 9705 C C . THR C 1 310 ? 60.831 5.358 89.525 1.00 42.46 310 THR C C 1
ATOM 9706 O O . THR C 1 310 ? 60.756 6.488 89.005 1.00 41.52 310 THR C O 1
ATOM 9710 N N . ILE C 1 311 ? 59.781 4.570 89.708 1.00 43.34 311 ILE C N 1
ATOM 9711 C CA . ILE C 1 311 ? 58.445 5.071 89.422 1.00 45.07 311 ILE C CA 1
ATOM 9712 C C . ILE C 1 311 ? 57.844 5.612 90.720 1.00 45.79 311 ILE C C 1
ATOM 9713 O O . ILE C 1 311 ? 57.619 4.848 91.673 1.00 45.67 311 ILE C O 1
ATOM 9718 N N . ALA C 1 312 ? 57.579 6.920 90.739 1.00 46.88 312 ALA C N 1
ATOM 9719 C CA . ALA C 1 312 ? 56.857 7.577 91.845 1.00 47.53 312 ALA C CA 1
ATOM 9720 C C . ALA C 1 312 ? 55.377 7.182 91.947 1.00 48.61 312 ALA C C 1
ATOM 9721 O O . ALA C 1 312 ? 54.834 7.053 93.052 1.00 47.20 312 ALA C O 1
ATOM 9723 N N . TYR C 1 313 ? 54.727 7.043 90.785 1.00 50.64 313 TYR C N 1
ATOM 9724 C CA . TYR C 1 313 ? 53.325 6.553 90.664 1.00 53.29 313 TYR C CA 1
ATOM 9725 C C . TYR C 1 313 ? 52.849 6.506 89.209 1.00 54.50 313 TYR C C 1
ATOM 9726 O O . TYR C 1 313 ? 53.265 7.308 88.383 1.00 54.65 313 TYR C O 1
ATOM 9735 N N . ARG C 1 314 ? 51.990 5.542 88.908 1.00 56.18 314 ARG C N 1
ATOM 9736 C CA . ARG C 1 314 ? 51.342 5.500 87.608 1.00 58.04 314 ARG C CA 1
ATOM 9737 C C . ARG C 1 314 ? 49.857 5.737 87.830 1.00 59.38 314 ARG C C 1
ATOM 9738 O O . ARG C 1 314 ? 49.229 5.109 88.707 1.00 59.76 314 ARG C O 1
ATOM 9746 N N . LEU C 1 315 ? 49.300 6.653 87.039 1.00 60.42 315 LEU C N 1
ATOM 9747 C CA . LEU C 1 315 ? 47.864 6.955 87.104 1.00 60.66 315 LEU C CA 1
ATOM 9748 C C . LEU C 1 315 ? 47.273 7.009 85.711 1.00 60.93 315 LEU C C 1
ATOM 9749 O O . LEU C 1 315 ? 47.689 7.825 84.877 1.00 61.70 315 LEU C O 1
ATOM 9754 N N . ASP C 1 316 ? 46.323 6.112 85.469 1.00 61.52 316 ASP C N 1
ATOM 9755 C CA . ASP C 1 316 ? 45.762 5.853 84.133 1.00 62.11 316 ASP C CA 1
ATOM 9756 C C . ASP C 1 316 ? 46.790 5.932 82.998 1.00 61.42 316 ASP C C 1
ATOM 9757 O O . ASP C 1 316 ? 46.616 6.738 82.077 1.00 61.57 316 ASP C O 1
ATOM 9762 N N . GLY C 1 317 ? 47.840 5.118 83.047 1.00 60.10 317 GLY C N 1
ATOM 9763 C CA . GLY C 1 317 ? 48.835 5.115 81.973 1.00 59.60 317 GLY C CA 1
ATOM 9764 C C . GLY C 1 317 ? 49.750 6.333 81.952 1.00 59.55 317 GLY C C 1
ATOM 9765 O O . GLY C 1 317 ? 50.654 6.435 81.106 1.00 59.37 317 GLY C O 1
ATOM 9766 N N . GLU C 1 318 ? 49.529 7.268 82.879 1.00 59.42 318 GLU C N 1
ATOM 9767 C CA . GLU C 1 318 ? 50.474 8.371 83.070 1.00 59.56 318 GLU C CA 1
ATOM 9768 C C . GLU C 1 318 ? 51.492 8.012 84.174 1.00 58.40 318 GLU C C 1
ATOM 9769 O O . GLU C 1 318 ? 51.117 7.784 85.333 1.00 58.37 318 GLU C O 1
ATOM 9775 N N . THR C 1 319 ? 52.763 7.934 83.798 1.00 56.70 319 THR C N 1
ATOM 9776 C CA . THR C 1 319 ? 53.819 7.586 84.758 1.00 55.80 319 THR C CA 1
ATOM 9777 C C . THR C 1 319 ? 54.576 8.825 85.190 1.00 55.74 319 THR C C 1
ATOM 9778 O O . THR C 1 319 ? 55.170 9.510 84.348 1.00 55.33 319 THR C O 1
ATOM 9782 N N . THR C 1 320 ? 54.553 9.097 86.497 1.00 55.42 320 THR C N 1
ATOM 9783 C CA . THR C 1 320 ? 55.443 10.088 87.089 1.00 55.67 320 THR C CA 1
ATOM 9784 C C . THR C 1 320 ? 56.686 9.355 87.655 1.00 55.77 320 THR C C 1
ATOM 9785 O O . THR C 1 320 ? 56.548 8.362 88.380 1.00 55.91 320 THR C O 1
ATOM 9789 N N . TYR C 1 321 ? 57.881 9.843 87.317 1.00 54.78 321 TYR C N 1
ATOM 9790 C CA . TYR C 1 321 ? 59.122 9.269 87.830 1.00 54.19 321 TYR C CA 1
ATOM 9791 C C . TYR C 1 321 ? 59.632 9.956 89.087 1.00 54.11 321 TYR C C 1
ATOM 9792 O O . TYR C 1 321 ? 59.043 10.933 89.549 1.00 54.52 321 TYR C O 1
ATOM 9801 N N . ALA C 1 322 ? 60.709 9.416 89.648 1.00 53.32 322 ALA C N 1
ATOM 9802 C CA . ALA C 1 322 ? 61.333 9.982 90.839 1.00 53.15 322 ALA C CA 1
ATOM 9803 C C . ALA C 1 322 ? 62.836 9.665 90.917 1.00 52.79 322 ALA C C 1
ATOM 9804 O O . ALA C 1 322 ? 63.327 8.690 90.341 1.00 52.22 322 ALA C O 1
ATOM 9806 N N . LEU C 1 323 ? 63.561 10.512 91.634 1.00 52.71 323 LEU C N 1
ATOM 9807 C CA . LEU C 1 323 ? 64.916 10.169 92.078 1.00 52.46 323 LEU C CA 1
ATOM 9808 C C . LEU C 1 323 ? 64.791 9.601 93.484 1.00 51.35 323 LEU C C 1
ATOM 9809 O O . LEU C 1 323 ? 64.112 10.208 94.330 1.00 51.40 323 LEU C O 1
ATOM 9814 N N . GLU C 1 324 ? 65.433 8.459 93.741 1.00 49.38 324 GLU C N 1
ATOM 9815 C CA . GLU C 1 324 ? 65.458 7.918 95.106 1.00 47.51 324 GLU C CA 1
ATOM 9816 C C . GLU C 1 324 ? 66.849 7.724 95.717 1.00 46.68 324 GLU C C 1
ATOM 9817 O O . GLU C 1 324 ? 67.767 7.211 95.076 1.00 47.56 324 GLU C O 1
ATOM 9823 N N . GLY C 1 325 ? 66.977 8.125 96.977 1.00 45.56 325 GLY C N 1
ATOM 9824 C CA . GLY C 1 325 ? 68.081 7.702 97.829 1.00 44.44 325 GLY C CA 1
ATOM 9825 C C . GLY C 1 325 ? 67.582 6.717 98.878 1.00 42.86 325 GLY C C 1
ATOM 9826 O O . GLY C 1 325 ? 66.505 6.896 99.413 1.00 44.32 325 GLY C O 1
ATOM 9827 N N . SER C 1 326 ? 68.342 5.664 99.156 1.00 41.09 326 SER C N 1
ATOM 9828 C CA . SER C 1 326 ? 67.880 4.612 100.066 1.00 39.20 326 SER C CA 1
ATOM 9829 C C . SER C 1 326 ? 68.992 4.350 101.057 1.00 38.05 326 SER C C 1
ATOM 9830 O O . SER C 1 326 ? 70.126 4.088 100.679 1.00 35.94 326 SER C O 1
ATOM 9833 N N . ILE C 1 327 ? 68.654 4.463 102.333 1.00 36.11 327 ILE C N 1
ATOM 9834 C CA . ILE C 1 327 ? 69.635 4.283 103.380 1.00 34.43 327 ILE C CA 1
ATOM 9835 C C . ILE C 1 327 ? 69.193 3.019 104.103 1.00 34.19 327 ILE C C 1
ATOM 9836 O O . ILE C 1 327 ? 68.063 2.955 104.536 1.00 34.83 327 ILE C O 1
ATOM 9841 N N . PHE C 1 328 ? 70.048 2.015 104.229 1.00 32.36 328 PHE C N 1
ATOM 9842 C CA . PHE C 1 328 ? 69.575 0.738 104.738 1.00 31.60 328 PHE C CA 1
ATOM 9843 C C . PHE C 1 328 ? 69.269 0.800 106.190 1.00 32.17 328 PHE C C 1
ATOM 9844 O O . PHE C 1 328 ? 68.284 0.179 106.661 1.00 30.92 328 PHE C O 1
ATOM 9852 N N . VAL C 1 329 ? 70.118 1.571 106.903 1.00 32.56 329 VAL C N 1
ATOM 9853 C CA . VAL C 1 329 ? 70.102 1.620 108.357 1.00 32.35 329 VAL C CA 1
ATOM 9854 C C . VAL C 1 329 ? 69.954 3.022 108.913 1.00 33.12 329 VAL C C 1
ATOM 9855 O O . VAL C 1 329 ? 70.862 3.832 108.839 1.00 32.79 329 VAL C O 1
ATOM 9859 N N . ALA C 1 330 ? 68.755 3.309 109.412 1.00 33.10 330 ALA C N 1
ATOM 9860 C CA . ALA C 1 330 ? 68.481 4.582 110.049 1.00 33.11 330 ALA C CA 1
ATOM 9861 C C . ALA C 1 330 ? 68.126 4.348 111.529 1.00 32.53 330 ALA C C 1
ATOM 9862 O O . ALA C 1 330 ? 69.024 4.268 112.375 1.00 31.78 330 ALA C O 1
ATOM 9864 N N . GLY C 1 331 ? 66.829 4.185 111.811 1.00 32.25 331 GLY C N 1
ATOM 9865 C CA . GLY C 1 331 ? 66.306 3.822 113.120 1.00 31.48 331 GLY C CA 1
ATOM 9866 C C . GLY C 1 331 ? 66.872 2.513 113.611 1.00 33.56 331 GLY C C 1
ATOM 9867 O O . GLY C 1 331 ? 66.969 2.327 114.808 1.00 33.43 331 GLY C O 1
ATOM 9868 N N . ALA C 1 332 ? 67.244 1.596 112.705 1.00 32.94 332 ALA C N 1
ATOM 9869 C CA . ALA C 1 332 ? 67.810 0.324 113.149 1.00 33.90 332 ALA C CA 1
ATOM 9870 C C . ALA C 1 332 ? 69.139 0.440 113.938 1.00 34.92 332 ALA C C 1
ATOM 9871 O O . ALA C 1 332 ? 69.416 -0.416 114.777 1.00 36.35 332 ALA C O 1
ATOM 9873 N N . ALA C 1 333 ? 69.915 1.501 113.717 1.00 35.04 333 ALA C N 1
ATOM 9874 C CA . ALA C 1 333 ? 71.077 1.776 114.554 1.00 35.94 333 ALA C CA 1
ATOM 9875 C C . ALA C 1 333 ? 70.666 2.011 116.024 1.00 36.50 333 ALA C C 1
ATOM 9876 O O . ALA C 1 333 ? 71.259 1.454 116.954 1.00 37.11 333 ALA C O 1
ATOM 9878 N N . VAL C 1 334 ? 69.590 2.728 116.262 1.00 38.47 334 VAL C N 1
ATOM 9879 C CA . VAL C 1 334 ? 69.176 2.879 117.669 1.00 39.86 334 VAL C CA 1
ATOM 9880 C C . VAL C 1 334 ? 68.571 1.626 118.234 1.00 40.88 334 VAL C C 1
ATOM 9881 O O . VAL C 1 334 ? 68.756 1.295 119.419 1.00 40.83 334 VAL C O 1
ATOM 9885 N N . GLN C 1 335 ? 67.950 0.853 117.359 1.00 42.08 335 GLN C N 1
ATOM 9886 C CA . GLN C 1 335 ? 67.462 -0.478 117.742 1.00 43.96 335 GLN C CA 1
ATOM 9887 C C . GLN C 1 335 ? 68.615 -1.362 118.213 1.00 43.20 335 GLN C C 1
ATOM 9888 O O . GLN C 1 335 ? 68.500 -2.136 119.187 1.00 43.75 335 GLN C O 1
ATOM 9894 N N . TRP C 1 336 ? 69.742 -1.214 117.518 1.00 42.02 336 TRP C N 1
ATOM 9895 C CA . TRP C 1 336 ? 70.898 -2.033 117.745 1.00 40.93 336 TRP C CA 1
ATOM 9896 C C . TRP C 1 336 ? 71.494 -1.715 119.132 1.00 41.24 336 TRP C C 1
ATOM 9897 O O . TRP C 1 336 ? 71.772 -2.619 119.917 1.00 41.27 336 TRP C O 1
ATOM 9908 N N . LEU C 1 337 ? 71.635 -0.430 119.428 1.00 41.93 337 LEU C N 1
ATOM 9909 C CA . LEU C 1 337 ? 72.050 0.063 120.751 1.00 43.00 337 LEU C CA 1
ATOM 9910 C C . LEU C 1 337 ? 71.219 -0.478 121.908 1.00 44.93 337 LEU C C 1
ATOM 9911 O O . LEU C 1 337 ? 71.753 -0.726 122.994 1.00 46.00 337 LEU C O 1
ATOM 9916 N N . ARG C 1 338 ? 69.928 -0.675 121.655 1.00 46.92 338 ARG C N 1
ATOM 9917 C CA . ARG C 1 338 ? 68.954 -1.170 122.621 1.00 49.09 338 ARG C CA 1
ATOM 9918 C C . ARG C 1 338 ? 68.958 -2.710 122.844 1.00 49.86 338 ARG C C 1
ATOM 9919 O O . ARG C 1 338 ? 69.018 -3.160 123.993 1.00 50.04 338 ARG C O 1
ATOM 9927 N N . ASP C 1 339 ? 68.839 -3.488 121.749 1.00 50.85 339 ASP C N 1
ATOM 9928 C CA . ASP C 1 339 ? 68.659 -4.971 121.775 1.00 51.48 339 ASP C CA 1
ATOM 9929 C C . ASP C 1 339 ? 69.922 -5.762 121.394 1.00 51.28 339 ASP C C 1
ATOM 9930 O O . ASP C 1 339 ? 70.032 -6.948 121.733 1.00 51.25 339 ASP C O 1
ATOM 9935 N N . GLY C 1 340 ? 70.806 -5.164 120.591 1.00 50.92 340 GLY C N 1
ATOM 9936 C CA . GLY C 1 340 ? 72.027 -5.866 120.168 1.00 51.46 340 GLY C CA 1
ATOM 9937 C C . GLY C 1 340 ? 73.093 -5.681 121.238 1.00 51.18 340 GLY C C 1
ATOM 9938 O O . GLY C 1 340 ? 73.329 -6.555 122.062 1.00 51.52 340 GLY C O 1
ATOM 9939 N N . LEU C 1 341 ? 73.690 -4.504 121.238 1.00 50.84 341 LEU C N 1
ATOM 9940 C CA . LEU C 1 341 ? 74.723 -4.126 122.165 1.00 51.21 341 LEU C CA 1
ATOM 9941 C C . LEU C 1 341 ? 74.197 -3.991 123.591 1.00 51.85 341 LEU C C 1
ATOM 9942 O O . LEU C 1 341 ? 74.941 -4.208 124.545 1.00 51.56 341 LEU C O 1
ATOM 9947 N N . LYS C 1 342 ? 72.912 -3.640 123.721 1.00 52.58 342 LYS C N 1
ATOM 9948 C CA . LYS C 1 342 ? 72.232 -3.443 125.011 1.00 52.83 342 LYS C CA 1
ATOM 9949 C C . LYS C 1 342 ? 72.989 -2.447 125.927 1.00 53.19 342 LYS C C 1
ATOM 9950 O O . LYS C 1 342 ? 73.317 -2.722 127.101 1.00 53.39 342 LYS C O 1
ATOM 9952 N N . VAL C 1 343 ? 73.228 -1.276 125.346 1.00 53.24 343 VAL C N 1
ATOM 9953 C CA . VAL C 1 343 ? 73.908 -0.152 125.960 1.00 53.69 343 VAL C CA 1
ATOM 9954 C C . VAL C 1 343 ? 72.925 1.001 126.227 1.00 54.54 343 VAL C C 1
ATOM 9955 O O . VAL C 1 343 ? 73.287 1.994 126.853 1.00 54.44 343 VAL C O 1
ATOM 9957 N N . ILE C 1 344 ? 71.694 0.898 125.725 1.00 55.63 344 ILE C N 1
ATOM 9958 C CA . ILE C 1 344 ? 70.656 1.893 126.043 1.00 56.13 344 ILE C CA 1
ATOM 9959 C C . ILE C 1 344 ? 69.553 1.246 126.884 1.00 56.99 344 ILE C C 1
ATOM 9960 O O . ILE C 1 344 ? 69.012 0.191 126.533 1.00 57.17 344 ILE C O 1
ATOM 9962 N N . THR C 1 350 ? 65.376 8.395 123.217 1.00 54.98 350 THR C N 1
ATOM 9963 C CA . THR C 1 350 ? 66.741 8.265 122.677 1.00 55.51 350 THR C CA 1
ATOM 9964 C C . THR C 1 350 ? 67.322 9.657 122.364 1.00 55.46 350 THR C C 1
ATOM 9965 O O . THR C 1 350 ? 68.518 9.880 122.459 1.00 54.86 350 THR C O 1
ATOM 9967 N N . GLY C 1 351 ? 66.442 10.600 122.027 1.00 56.77 351 GLY C N 1
ATOM 9968 C CA . GLY C 1 351 ? 66.815 12.000 121.821 1.00 56.84 351 GLY C CA 1
ATOM 9969 C C . GLY C 1 351 ? 67.291 12.674 123.100 1.00 57.37 351 GLY C C 1
ATOM 9970 O O . GLY C 1 351 ? 68.290 13.409 123.079 1.00 57.47 351 GLY C O 1
ATOM 9971 N N . SER C 1 352 ? 66.585 12.422 124.203 1.00 57.29 352 SER C N 1
ATOM 9972 C CA . SER C 1 352 ? 67.002 12.949 125.510 1.00 57.98 352 SER C CA 1
ATOM 9973 C C . SER C 1 352 ? 68.444 12.533 125.813 1.00 57.67 352 SER C C 1
ATOM 9974 O O . SER C 1 352 ? 69.320 13.401 125.893 1.00 58.17 352 SER C O 1
ATOM 9976 N N . LEU C 1 353 ? 68.679 11.222 125.954 1.00 57.40 353 LEU C N 1
ATOM 9977 C CA . LEU C 1 353 ? 70.026 10.661 126.102 1.00 57.04 353 LEU C CA 1
ATOM 9978 C C . LEU C 1 353 ? 70.982 11.398 125.199 1.00 56.65 353 LEU C C 1
ATOM 9979 O O . LEU C 1 353 ? 71.986 11.900 125.647 1.00 56.81 353 LEU C O 1
ATOM 9981 N N . ALA C 1 354 ? 70.626 11.512 123.927 1.00 56.77 354 ALA C N 1
ATOM 9982 C CA . ALA C 1 354 ? 71.477 12.161 122.961 1.00 56.63 354 ALA C CA 1
ATOM 9983 C C . ALA C 1 354 ? 71.877 13.541 123.429 1.00 57.07 354 ALA C C 1
ATOM 9984 O O . ALA C 1 354 ? 73.064 13.845 123.479 1.00 56.46 354 ALA C O 1
ATOM 9986 N N . GLU C 1 355 ? 70.882 14.369 123.765 1.00 57.69 355 GLU C N 1
ATOM 9987 C CA . GLU C 1 355 ? 71.131 15.742 124.157 1.00 58.01 355 GLU C CA 1
ATOM 9988 C C . GLU C 1 355 ? 72.057 15.762 125.367 1.00 58.53 355 GLU C C 1
ATOM 9989 O O . GLU C 1 355 ? 72.803 16.726 125.548 1.00 58.81 355 GLU C O 1
ATOM 9991 N N . SER C 1 356 ? 72.050 14.682 126.153 1.00 59.02 356 SER C N 1
ATOM 9992 C CA . SER C 1 356 ? 72.837 14.613 127.386 1.00 59.82 356 SER C CA 1
ATOM 9993 C C . SER C 1 356 ? 74.285 14.155 127.215 1.00 60.36 356 SER C C 1
ATOM 9994 O O . SER C 1 356 ? 74.964 13.855 128.202 1.00 60.65 356 SER C O 1
ATOM 9997 N N . ALA C 1 357 ? 74.765 14.105 125.980 1.00 60.77 357 ALA C N 1
ATOM 9998 C CA . ALA C 1 357 ? 76.099 13.568 125.712 1.00 60.78 357 ALA C CA 1
ATOM 9999 C C . ALA C 1 357 ? 77.145 14.663 125.722 1.00 60.79 357 ALA C C 1
ATOM 10000 O O . ALA C 1 357 ? 76.865 15.815 125.354 1.00 60.87 357 ALA C O 1
ATOM 10002 N N . ASP C 1 358 ? 78.350 14.260 126.126 1.00 60.22 358 ASP C N 1
ATOM 10003 C CA . ASP C 1 358 ? 79.492 15.120 126.341 1.00 59.96 358 ASP C CA 1
ATOM 10004 C C . ASP C 1 358 ? 79.834 15.928 125.075 1.00 59.73 358 ASP C C 1
ATOM 10005 O O . ASP C 1 358 ? 80.227 15.364 124.064 1.00 59.59 358 ASP C O 1
ATOM 10010 N N . PRO C 1 359 ? 79.688 17.268 125.133 1.00 59.41 359 PRO C N 1
ATOM 10011 C CA . PRO C 1 359 ? 79.829 18.147 123.958 1.00 58.87 359 PRO C CA 1
ATOM 10012 C C . PRO C 1 359 ? 81.163 18.109 123.192 1.00 58.27 359 PRO C C 1
ATOM 10013 O O . PRO C 1 359 ? 81.171 18.404 122.004 1.00 58.42 359 PRO C O 1
ATOM 10017 N N . SER C 1 360 ? 82.277 17.792 123.841 1.00 57.78 360 SER C N 1
ATOM 10018 C CA . SER C 1 360 ? 83.557 17.787 123.113 1.00 57.55 360 SER C CA 1
ATOM 10019 C C . SER C 1 360 ? 84.188 16.386 122.875 1.00 56.84 360 SER C C 1
ATOM 10020 O O . SER C 1 360 ? 85.359 16.290 122.485 1.00 56.89 360 SER C O 1
ATOM 10022 N N . GLN C 1 361 ? 83.395 15.332 123.125 1.00 55.25 361 GLN C N 1
ATOM 10023 C CA . GLN C 1 361 ? 83.559 13.999 122.517 1.00 54.18 361 GLN C CA 1
ATOM 10024 C C . GLN C 1 361 ? 83.062 14.015 121.077 1.00 52.99 361 GLN C C 1
ATOM 10025 O O . GLN C 1 361 ? 81.875 14.234 120.821 1.00 53.20 361 GLN C O 1
ATOM 10031 N N . GLU C 1 362 ? 83.968 13.784 120.143 1.00 51.57 362 GLU C N 1
ATOM 10032 C CA . GLU C 1 362 ? 83.609 13.596 118.748 1.00 50.22 362 GLU C CA 1
ATOM 10033 C C . GLU C 1 362 ? 83.546 12.111 118.407 1.00 48.82 362 GLU C C 1
ATOM 10034 O O . GLU C 1 362 ? 84.539 11.538 117.932 1.00 49.54 362 GLU C O 1
ATOM 10040 N N . VAL C 1 363 ? 82.380 11.512 118.666 1.00 46.59 363 VAL C N 1
ATOM 10041 C CA . VAL C 1 363 ? 82.061 10.117 118.332 1.00 44.40 363 VAL C CA 1
ATOM 10042 C C . VAL C 1 363 ? 81.099 9.967 117.120 1.00 44.10 363 VAL C C 1
ATOM 10043 O O . VAL C 1 363 ? 80.023 10.607 117.037 1.00 43.48 363 VAL C O 1
ATOM 10047 N N . TYR C 1 364 ? 81.539 9.155 116.157 1.00 42.85 364 TYR C N 1
ATOM 10048 C CA . TYR C 1 364 ? 80.832 8.954 114.885 1.00 42.18 364 TYR C CA 1
ATOM 10049 C C . TYR C 1 364 ? 80.527 7.502 114.616 1.00 40.74 364 TYR C C 1
ATOM 10050 O O . TYR C 1 364 ? 81.389 6.643 114.755 1.00 41.18 364 TYR C O 1
ATOM 10059 N N . LEU C 1 365 ? 79.283 7.220 114.270 1.00 39.07 365 LEU C N 1
ATOM 10060 C CA . LEU C 1 365 ? 78.883 5.871 113.877 1.00 37.82 365 LEU C CA 1
ATOM 10061 C C . LEU C 1 365 ? 78.480 5.861 112.399 1.00 37.16 365 LEU C C 1
ATOM 10062 O O . LEU C 1 365 ? 77.585 6.582 112.007 1.00 35.98 365 LEU C O 1
ATOM 10067 N N . VAL C 1 366 ? 79.172 5.084 111.566 1.00 37.82 366 VAL C N 1
ATOM 10068 C CA . VAL C 1 366 ? 78.682 4.824 110.189 1.00 36.89 366 VAL C CA 1
ATOM 10069 C C . VAL C 1 366 ? 77.983 3.439 110.180 1.00 37.44 366 VAL C C 1
ATOM 10070 O O . VAL C 1 366 ? 78.637 2.390 110.290 1.00 36.93 366 VAL C O 1
ATOM 10074 N N . PRO C 1 367 ? 76.643 3.427 110.142 1.00 37.03 367 PRO C N 1
ATOM 10075 C CA . PRO C 1 367 ? 75.931 2.183 110.392 1.00 37.68 367 PRO C CA 1
ATOM 10076 C C . PRO C 1 367 ? 75.713 1.418 109.086 1.00 38.59 367 PRO C C 1
ATOM 10077 O O . PRO C 1 367 ? 74.607 1.425 108.536 1.00 39.41 367 PRO C O 1
ATOM 10081 N N . ALA C 1 368 ? 76.798 0.837 108.586 1.00 38.93 368 ALA C N 1
ATOM 10082 C CA . ALA C 1 368 ? 76.870 0.035 107.365 1.00 39.16 368 ALA C CA 1
ATOM 10083 C C . ALA C 1 368 ? 76.782 -1.439 107.749 1.00 39.48 368 ALA C C 1
ATOM 10084 O O . ALA C 1 368 ? 77.522 -2.277 107.250 1.00 38.60 368 ALA C O 1
ATOM 10086 N N . PHE C 1 369 ? 75.908 -1.711 108.694 1.00 40.83 369 PHE C N 1
ATOM 10087 C CA . PHE C 1 369 ? 75.681 -3.030 109.256 1.00 43.66 369 PHE C CA 1
ATOM 10088 C C . PHE C 1 369 ? 75.699 -4.155 108.244 1.00 45.35 369 PHE C C 1
ATOM 10089 O O . PHE C 1 369 ? 76.237 -5.230 108.539 1.00 46.52 369 PHE C O 1
ATOM 10097 N N . THR C 1 370 ? 75.191 -3.898 107.034 1.00 45.41 370 THR C N 1
ATOM 10098 C CA . THR C 1 370 ? 75.524 -4.772 105.944 1.00 45.81 370 THR C CA 1
ATOM 10099 C C . THR C 1 370 ? 75.557 -4.074 104.606 1.00 45.02 370 THR C C 1
ATOM 10100 O O . THR C 1 370 ? 74.692 -4.295 103.745 1.00 46.27 370 THR C O 1
ATOM 10104 N N . GLY C 1 371 ? 76.567 -3.234 104.447 1.00 43.28 371 GLY C N 1
ATOM 10105 C CA . GLY C 1 371 ? 76.784 -2.457 103.229 1.00 42.09 371 GLY C CA 1
ATOM 10106 C C . GLY C 1 371 ? 76.142 -1.097 103.327 1.00 40.96 371 GLY C C 1
ATOM 10107 O O . GLY C 1 371 ? 75.432 -0.819 104.302 1.00 40.68 371 GLY C O 1
ATOM 10108 N N . LEU C 1 372 ? 76.393 -0.245 102.337 1.00 39.68 372 LEU C N 1
ATOM 10109 C CA . LEU C 1 372 ? 75.696 1.033 102.256 1.00 40.05 372 LEU C CA 1
ATOM 10110 C C . LEU C 1 372 ? 74.901 1.153 100.967 1.00 39.68 372 LEU C C 1
ATOM 10111 O O . LEU C 1 372 ? 75.344 0.697 99.899 1.00 40.15 372 LEU C O 1
ATOM 10116 N N . GLY C 1 373 ? 73.731 1.767 101.069 1.00 39.46 373 GLY C N 1
ATOM 10117 C CA . GLY C 1 373 ? 72.966 2.134 99.899 1.00 38.02 373 GLY C CA 1
ATOM 10118 C C . GLY C 1 373 ? 73.490 3.472 99.412 1.00 38.14 373 GLY C C 1
ATOM 10119 O O . GLY C 1 373 ? 74.717 3.694 99.339 1.00 36.24 373 GLY C O 1
ATOM 10120 N N . ALA C 1 374 ? 72.536 4.351 99.108 1.00 37.69 374 ALA C N 1
ATOM 10121 C CA . ALA C 1 374 ? 72.738 5.590 98.413 1.00 38.41 374 ALA C CA 1
ATOM 10122 C C . ALA C 1 374 ? 73.448 6.568 99.318 1.00 38.90 374 ALA C C 1
ATOM 10123 O O . ALA C 1 374 ? 73.125 6.632 100.489 1.00 39.66 374 ALA C O 1
ATOM 10125 N N . PRO C 1 375 ? 74.432 7.320 98.793 1.00 40.10 375 PRO C N 1
ATOM 10126 C CA . PRO C 1 375 ? 74.982 7.293 97.423 1.00 40.79 375 PRO C CA 1
ATOM 10127 C C . PRO C 1 375 ? 76.225 6.425 97.290 1.00 41.79 375 PRO C C 1
ATOM 10128 O O . PRO C 1 375 ? 76.988 6.598 96.343 1.00 43.65 375 PRO C O 1
ATOM 10132 N N . HIS C 1 376 ? 76.448 5.495 98.210 1.00 41.53 376 HIS C N 1
ATOM 10133 C CA . HIS C 1 376 ? 77.675 4.677 98.166 1.00 41.28 376 HIS C CA 1
ATOM 10134 C C . HIS C 1 376 ? 77.591 3.311 97.410 1.00 41.65 376 HIS C C 1
ATOM 10135 O O . HIS C 1 376 ? 78.522 2.924 96.681 1.00 41.32 376 HIS C O 1
ATOM 10142 N N . TRP C 1 377 ? 76.518 2.556 97.634 1.00 41.13 377 TRP C N 1
ATOM 10143 C CA . TRP C 1 377 ? 76.371 1.268 96.963 1.00 40.89 377 TRP C CA 1
ATOM 10144 C C . TRP C 1 377 ? 77.635 0.411 97.134 1.00 41.28 377 TRP C C 1
ATOM 10145 O O . TRP C 1 377 ? 78.277 0.023 96.154 1.00 41.49 377 TRP C O 1
ATOM 10156 N N . ASP C 1 378 ? 77.977 0.157 98.400 1.00 40.94 378 ASP C N 1
ATOM 10157 C CA . ASP C 1 378 ? 79.166 -0.580 98.781 1.00 41.01 378 ASP C CA 1
ATOM 10158 C C . ASP C 1 378 ? 78.757 -1.766 99.640 1.00 41.32 378 ASP C C 1
ATOM 10159 O O . ASP C 1 378 ? 78.472 -1.613 100.836 1.00 42.45 378 ASP C O 1
ATOM 10164 N N . PRO C 1 379 ? 78.713 -2.959 99.041 1.00 41.05 379 PRO C N 1
ATOM 10165 C CA . PRO C 1 379 ? 78.193 -4.107 99.775 1.00 40.06 379 PRO C CA 1
ATOM 10166 C C . PRO C 1 379 ? 79.149 -4.612 100.820 1.00 39.97 379 PRO C C 1
ATOM 10167 O O . PRO C 1 379 ? 78.725 -5.279 101.754 1.00 38.93 379 PRO C O 1
ATOM 10171 N N . ASP C 1 380 ? 80.429 -4.260 100.696 1.00 40.51 380 ASP C N 1
ATOM 10172 C CA . ASP C 1 380 ? 81.445 -4.745 101.635 1.00 40.74 380 ASP C CA 1
ATOM 10173 C C . ASP C 1 380 ? 81.653 -3.816 102.831 1.00 40.05 380 ASP C C 1
ATOM 10174 O O . ASP C 1 380 ? 82.336 -4.144 103.785 1.00 39.31 380 ASP C O 1
ATOM 10179 N N . ALA C 1 381 ? 81.004 -2.670 102.812 1.00 39.92 381 ALA C N 1
ATOM 10180 C CA . ALA C 1 381 ? 81.109 -1.772 103.964 1.00 39.60 381 ALA C CA 1
ATOM 10181 C C . ALA C 1 381 ? 80.520 -2.450 105.186 1.00 39.88 381 ALA C C 1
ATOM 10182 O O . ALA C 1 381 ? 79.489 -3.136 105.103 1.00 39.48 381 ALA C O 1
ATOM 10184 N N . ARG C 1 382 ? 81.164 -2.236 106.326 1.00 39.69 382 ARG C N 1
ATOM 10185 C CA . ARG C 1 382 ? 80.670 -2.758 107.570 1.00 40.03 382 ARG C CA 1
ATOM 10186 C C . ARG C 1 382 ? 80.551 -1.618 108.594 1.00 40.01 382 ARG C C 1
ATOM 10187 O O . ARG C 1 382 ? 81.153 -0.549 108.414 1.00 39.80 382 ARG C O 1
ATOM 10195 N N . GLY C 1 383 ? 79.757 -1.829 109.639 1.00 38.99 383 GLY C N 1
ATOM 10196 C CA . GLY C 1 383 ? 79.565 -0.805 110.650 1.00 38.87 383 GLY C CA 1
ATOM 10197 C C . GLY C 1 383 ? 80.841 -0.444 111.413 1.00 37.79 383 GLY C C 1
ATOM 10198 O O . GLY C 1 383 ? 81.636 -1.309 111.772 1.00 38.13 383 GLY C O 1
ATOM 10199 N N . ALA C 1 384 ? 81.031 0.847 111.646 1.00 37.21 384 ALA C N 1
ATOM 10200 C CA . ALA C 1 384 ? 82.248 1.372 112.258 1.00 36.74 384 ALA C CA 1
ATOM 10201 C C . ALA C 1 384 ? 81.965 2.576 113.161 1.00 36.07 384 ALA C C 1
ATOM 10202 O O . ALA C 1 384 ? 81.122 3.435 112.825 1.00 36.73 384 ALA C O 1
ATOM 10204 N N . ILE C 1 385 ? 82.648 2.625 114.308 1.00 35.21 385 ILE C N 1
ATOM 10205 C CA . ILE C 1 385 ? 82.535 3.713 115.263 1.00 34.00 385 ILE C CA 1
ATOM 10206 C C . ILE C 1 385 ? 83.899 4.371 115.486 1.00 33.93 385 ILE C C 1
ATOM 10207 O O . ILE C 1 385 ? 84.883 3.697 115.696 1.00 33.03 385 ILE C O 1
ATOM 10212 N N . PHE C 1 386 ? 83.946 5.696 115.431 1.00 34.62 386 PHE C N 1
ATOM 10213 C CA . PHE C 1 386 ? 85.187 6.433 115.516 1.00 35.98 386 PHE C CA 1
ATOM 10214 C C . PHE C 1 386 ? 85.216 7.434 116.678 1.00 37.43 386 PHE C C 1
ATOM 10215 O O . PHE C 1 386 ? 84.171 7.948 117.122 1.00 37.05 386 PHE C O 1
ATOM 10223 N N . GLY C 1 387 ? 86.424 7.653 117.195 1.00 38.02 387 GLY C N 1
ATOM 10224 C CA . GLY C 1 387 ? 86.691 8.630 118.244 1.00 39.04 387 GLY C CA 1
ATOM 10225 C C . GLY C 1 387 ? 86.380 8.237 119.677 1.00 40.34 387 GLY C C 1
ATOM 10226 O O . GLY C 1 387 ? 86.446 9.092 120.531 1.00 40.62 387 GLY C O 1
ATOM 10235 N N . THR C 1 389 ? 86.742 7.341 123.530 1.00 44.43 389 THR C N 1
ATOM 10236 C CA . THR C 1 389 ? 87.692 7.833 124.484 1.00 45.35 389 THR C CA 1
ATOM 10237 C C . THR C 1 389 ? 87.269 7.063 125.689 1.00 46.71 389 THR C C 1
ATOM 10238 O O . THR C 1 389 ? 86.251 6.376 125.630 1.00 46.96 389 THR C O 1
ATOM 10242 N N . ARG C 1 390 ? 88.058 7.101 126.765 1.00 48.37 390 ARG C N 1
ATOM 10243 C CA . ARG C 1 390 ? 87.742 6.302 127.969 1.00 49.15 390 ARG C CA 1
ATOM 10244 C C . ARG C 1 390 ? 86.402 6.641 128.641 1.00 48.94 390 ARG C C 1
ATOM 10245 O O . ARG C 1 390 ? 85.788 5.811 129.334 1.00 48.42 390 ARG C O 1
ATOM 10253 N N . ASN C 1 391 ? 85.927 7.856 128.437 1.00 49.11 391 ASN C N 1
ATOM 10254 C CA . ASN C 1 391 ? 84.660 8.172 129.036 1.00 50.06 391 ASN C CA 1
ATOM 10255 C C . ASN C 1 391 ? 83.456 7.960 128.095 1.00 50.44 391 ASN C C 1
ATOM 10256 O O . ASN C 1 391 ? 82.316 8.109 128.560 1.00 50.86 391 ASN C O 1
ATOM 10258 N N . THR C 1 392 ? 83.665 7.592 126.814 1.00 49.58 392 THR C N 1
ATOM 10259 C CA . THR C 1 392 ? 82.487 7.581 125.932 1.00 49.23 392 THR C CA 1
ATOM 10260 C C . THR C 1 392 ? 81.509 6.530 126.386 1.00 48.59 392 THR C C 1
ATOM 10261 O O . THR C 1 392 ? 81.888 5.390 126.675 1.00 47.78 392 THR C O 1
ATOM 10265 N N . GLY C 1 393 ? 80.256 6.968 126.465 1.00 48.04 393 GLY C N 1
ATOM 10266 C CA . GLY C 1 393 ? 79.183 6.172 127.000 1.00 48.02 393 GLY C CA 1
ATOM 10267 C C . GLY C 1 393 ? 77.926 6.111 126.157 1.00 47.62 393 GLY C C 1
ATOM 10268 O O . GLY C 1 393 ? 77.875 6.642 125.015 1.00 48.12 393 GLY C O 1
ATOM 10269 N N . PRO C 1 394 ? 76.896 5.478 126.719 1.00 46.50 394 PRO C N 1
ATOM 10270 C CA . PRO C 1 394 ? 75.731 5.158 125.954 1.00 46.47 394 PRO C CA 1
ATOM 10271 C C . PRO C 1 394 ? 75.136 6.409 125.357 1.00 45.99 394 PRO C C 1
ATOM 10272 O O . PRO C 1 394 ? 74.611 6.363 124.236 1.00 46.75 394 PRO C O 1
ATOM 10276 N N . ALA C 1 395 ? 75.248 7.528 126.054 1.00 45.58 395 ALA C N 1
ATOM 10277 C CA . ALA C 1 395 ? 74.682 8.778 125.535 1.00 44.84 395 ALA C CA 1
ATOM 10278 C C . ALA C 1 395 ? 75.436 9.201 124.286 1.00 44.35 395 ALA C C 1
ATOM 10279 O O . ALA C 1 395 ? 74.845 9.768 123.380 1.00 45.66 395 ALA C O 1
ATOM 10281 N N . GLU C 1 396 ? 76.730 8.907 124.229 1.00 43.71 396 GLU C N 1
ATOM 10282 C CA . GLU C 1 396 ? 77.557 9.213 123.044 1.00 43.45 396 GLU C CA 1
ATOM 10283 C C . GLU C 1 396 ? 77.246 8.337 121.792 1.00 42.21 396 GLU C C 1
ATOM 10284 O O . GLU C 1 396 ? 77.298 8.808 120.651 1.00 41.55 396 GLU C O 1
ATOM 10290 N N . PHE C 1 397 ? 76.977 7.059 122.029 1.00 41.08 397 PHE C N 1
ATOM 10291 C CA . PHE C 1 397 ? 76.539 6.134 121.001 1.00 41.15 397 PHE C CA 1
ATOM 10292 C C . PHE C 1 397 ? 75.170 6.540 120.459 1.00 41.73 397 PHE C C 1
ATOM 10293 O O . PHE C 1 397 ? 74.980 6.664 119.240 1.00 41.26 397 PHE C O 1
ATOM 10301 N N . ALA C 1 398 ? 74.267 6.855 121.390 1.00 42.32 398 ALA C N 1
ATOM 10302 C CA . ALA C 1 398 ? 72.939 7.356 121.082 1.00 42.32 398 ALA C CA 1
ATOM 10303 C C . ALA C 1 398 ? 72.999 8.629 120.246 1.00 42.47 398 ALA C C 1
ATOM 10304 O O . ALA C 1 398 ? 72.255 8.779 119.289 1.00 42.44 398 ALA C O 1
ATOM 10306 N N . ARG C 1 399 ? 73.902 9.538 120.584 1.00 42.07 399 ARG C N 1
ATOM 10307 C CA . ARG C 1 399 ? 74.047 10.733 119.789 1.00 42.33 399 ARG C CA 1
ATOM 10308 C C . ARG C 1 399 ? 74.497 10.351 118.378 1.00 41.76 399 ARG C C 1
ATOM 10309 O O . ARG C 1 399 ? 73.822 10.692 117.395 1.00 42.93 399 ARG C O 1
ATOM 10317 N N . ALA C 1 400 ? 75.608 9.617 118.283 1.00 39.83 400 ALA C N 1
ATOM 10318 C CA . ALA C 1 400 ? 76.226 9.231 117.018 1.00 38.04 400 ALA C CA 1
ATOM 10319 C C . ALA C 1 400 ? 75.216 8.552 116.044 1.00 37.52 400 ALA C C 1
ATOM 10320 O O . ALA C 1 400 ? 75.185 8.864 114.844 1.00 37.42 400 ALA C O 1
ATOM 10322 N N . ALA C 1 401 ? 74.402 7.647 116.566 1.00 36.92 401 ALA C N 1
ATOM 10323 C CA . ALA C 1 401 ? 73.292 7.066 115.795 1.00 38.10 401 ALA C CA 1
ATOM 10324 C C . ALA C 1 401 ? 72.322 8.101 115.197 1.00 39.04 401 ALA C C 1
ATOM 10325 O O . ALA C 1 401 ? 72.109 8.096 113.978 1.00 40.37 401 ALA C O 1
ATOM 10327 N N . LEU C 1 402 ? 71.735 8.993 116.013 1.00 38.54 402 LEU C N 1
ATOM 10328 C CA . LEU C 1 402 ? 70.710 9.909 115.458 1.00 38.47 402 LEU C CA 1
ATOM 10329 C C . LEU C 1 402 ? 71.382 10.856 114.500 1.00 38.11 402 LEU C C 1
ATOM 10330 O O . LEU C 1 402 ? 70.859 11.212 113.419 1.00 38.00 402 LEU C O 1
ATOM 10335 N N . GLU C 1 403 ? 72.590 11.221 114.876 1.00 38.33 403 GLU C N 1
ATOM 10336 C CA . GLU C 1 403 ? 73.422 12.020 114.008 1.00 38.95 403 GLU C CA 1
ATOM 10337 C C . GLU C 1 403 ? 73.662 11.323 112.681 1.00 38.03 403 GLU C C 1
ATOM 10338 O O . GLU C 1 403 ? 73.566 11.953 111.638 1.00 36.90 403 GLU C O 1
ATOM 10344 N N . ALA C 1 404 ? 73.927 10.012 112.705 1.00 38.30 404 ALA C N 1
ATOM 10345 C CA . ALA C 1 404 ? 74.198 9.296 111.445 1.00 38.78 404 ALA C CA 1
ATOM 10346 C C . ALA C 1 404 ? 73.014 9.407 110.522 1.00 39.10 404 ALA C C 1
ATOM 10347 O O . ALA C 1 404 ? 73.195 9.601 109.323 1.00 40.11 404 ALA C O 1
ATOM 10349 N N . VAL C 1 405 ? 71.804 9.351 111.077 1.00 40.19 405 VAL C N 1
ATOM 10350 C CA . VAL C 1 405 ? 70.544 9.555 110.280 1.00 42.51 405 VAL C CA 1
ATOM 10351 C C . VAL C 1 405 ? 70.491 10.915 109.563 1.00 42.44 405 VAL C C 1
ATOM 10352 O O . VAL C 1 405 ? 70.071 11.006 108.382 1.00 43.98 405 VAL C O 1
ATOM 10356 N N . CYS C 1 406 ? 70.975 11.960 110.238 1.00 41.50 406 CYS C N 1
ATOM 10357 C CA . CYS C 1 406 ? 70.926 13.296 109.672 1.00 40.35 406 CYS C CA 1
ATOM 10358 C C . CYS C 1 406 ? 72.027 13.458 108.686 1.00 39.89 406 CYS C C 1
ATOM 10359 O O . CYS C 1 406 ? 71.786 14.060 107.616 1.00 39.24 406 CYS C O 1
ATOM 10362 N N . TYR C 1 407 ? 73.220 12.900 108.988 1.00 38.26 407 TYR C N 1
ATOM 10363 C CA . TYR C 1 407 ? 74.291 12.979 107.997 1.00 37.81 407 TYR C CA 1
ATOM 10364 C C . TYR C 1 407 ? 73.915 12.228 106.722 1.00 37.60 407 TYR C C 1
ATOM 10365 O O . TYR C 1 407 ? 74.109 12.736 105.645 1.00 36.62 407 TYR C O 1
ATOM 10374 N N . GLN C 1 408 ? 73.410 10.998 106.860 1.00 38.25 408 GLN C N 1
ATOM 10375 C CA . GLN C 1 408 ? 73.094 10.204 105.685 1.00 39.10 408 GLN C CA 1
ATOM 10376 C C . GLN C 1 408 ? 72.044 10.924 104.838 1.00 39.88 408 GLN C C 1
ATOM 10377 O O . GLN C 1 408 ? 72.208 10.986 103.618 1.00 40.09 408 GLN C O 1
ATOM 10383 N N . THR C 1 409 ? 71.027 11.529 105.472 1.00 40.86 409 THR C N 1
ATOM 10384 C CA . THR C 1 409 ? 70.053 12.377 104.749 1.00 42.76 409 THR C CA 1
ATOM 10385 C C . THR C 1 409 ? 70.696 13.510 103.974 1.00 43.19 409 THR C C 1
ATOM 10386 O O . THR C 1 409 ? 70.457 13.641 102.774 1.00 44.69 409 THR C O 1
ATOM 10390 N N . ARG C 1 410 ? 71.512 14.332 104.629 1.00 44.73 410 ARG C N 1
ATOM 10391 C CA . ARG C 1 410 ? 72.280 15.377 103.903 1.00 45.87 410 ARG C CA 1
ATOM 10392 C C . ARG C 1 410 ? 73.024 14.845 102.670 1.00 46.34 410 ARG C C 1
ATOM 10393 O O . ARG C 1 410 ? 72.959 15.448 101.590 1.00 46.60 410 ARG C O 1
ATOM 10401 N N . ASP C 1 411 ? 73.718 13.709 102.819 1.00 46.56 411 ASP C N 1
ATOM 10402 C CA . ASP C 1 411 ? 74.351 13.065 101.662 1.00 46.75 411 ASP C CA 1
ATOM 10403 C C . ASP C 1 411 ? 73.371 12.701 100.533 1.00 46.32 411 ASP C C 1
ATOM 10404 O O . ASP C 1 411 ? 73.681 12.891 99.357 1.00 46.52 411 ASP C O 1
ATOM 10409 N N . LEU C 1 412 ? 72.208 12.166 100.884 1.00 45.20 412 LEU C N 1
ATOM 10410 C CA . LEU C 1 412 ? 71.170 11.991 99.899 1.00 45.58 412 LEU C CA 1
ATOM 10411 C C . LEU C 1 412 ? 70.792 13.317 99.259 1.00 46.05 412 LEU C C 1
ATOM 10412 O O . LEU C 1 412 ? 70.768 13.415 98.045 1.00 45.62 412 LEU C O 1
ATOM 10417 N N . LEU C 1 413 ? 70.520 14.340 100.076 1.00 46.98 413 LEU C N 1
ATOM 10418 C CA . LEU C 1 413 ? 70.045 15.632 99.527 1.00 48.50 413 LEU C CA 1
ATOM 10419 C C . LEU C 1 413 ? 71.113 16.322 98.706 1.00 49.33 413 LEU C C 1
ATOM 10420 O O . LEU C 1 413 ? 70.830 16.866 97.631 1.00 49.22 413 LEU C O 1
ATOM 10425 N N . GLU C 1 414 ? 72.346 16.271 99.200 1.00 50.66 414 GLU C N 1
ATOM 10426 C CA . GLU C 1 414 ? 73.422 16.905 98.481 1.00 52.69 414 GLU C CA 1
ATOM 10427 C C . GLU C 1 414 ? 73.454 16.294 97.101 1.00 52.77 414 GLU C C 1
ATOM 10428 O O . GLU C 1 414 ? 73.436 17.031 96.150 1.00 53.32 414 GLU C O 1
ATOM 10434 N N . ALA C 1 415 ? 73.414 14.959 96.999 1.00 53.26 415 ALA C N 1
ATOM 10435 C CA . ALA C 1 415 ? 73.448 14.278 95.693 1.00 54.36 415 ALA C CA 1
ATOM 10436 C C . ALA C 1 415 ? 72.272 14.698 94.828 1.00 55.32 415 ALA C C 1
ATOM 10437 O O . ALA C 1 415 ? 72.416 14.906 93.628 1.00 54.49 415 ALA C O 1
ATOM 10447 N N . HIS C 1 417 ? 70.355 17.717 95.081 1.00 62.44 417 HIS C N 1
ATOM 10448 C CA . HIS C 1 417 ? 70.516 19.084 94.559 1.00 64.28 417 HIS C CA 1
ATOM 10449 C C . HIS C 1 417 ? 71.446 19.151 93.342 1.00 64.46 417 HIS C C 1
ATOM 10450 O O . HIS C 1 417 ? 71.256 19.997 92.502 1.00 65.08 417 HIS C O 1
ATOM 10457 N N . LYS C 1 418 ? 72.422 18.249 93.226 1.00 65.22 418 LYS C N 1
ATOM 10458 C CA . LYS C 1 418 ? 73.204 18.130 91.983 1.00 65.93 418 LYS C CA 1
ATOM 10459 C C . LYS C 1 418 ? 72.364 17.585 90.813 1.00 66.59 418 LYS C C 1
ATOM 10460 O O . LYS C 1 418 ? 72.396 18.115 89.688 1.00 67.05 418 LYS C O 1
ATOM 10466 N N . ASP C 1 419 ? 71.623 16.515 91.072 1.00 66.78 419 ASP C N 1
ATOM 10467 C CA . ASP C 1 419 ? 70.782 15.921 90.044 1.00 67.04 419 ASP C CA 1
ATOM 10468 C C . ASP C 1 419 ? 69.616 16.838 89.619 1.00 67.82 419 ASP C C 1
ATOM 10469 O O . ASP C 1 419 ? 69.251 16.840 88.442 1.00 67.50 419 ASP C O 1
ATOM 10474 N N . TRP C 1 420 ? 69.055 17.609 90.562 1.00 68.47 420 TRP C N 1
ATOM 10475 C CA . TRP C 1 420 ? 67.904 18.493 90.286 1.00 69.96 420 TRP C CA 1
ATOM 10476 C C . TRP C 1 420 ? 68.116 19.924 90.789 1.00 70.83 420 TRP C C 1
ATOM 10477 O O . TRP C 1 420 ? 68.695 20.133 91.839 1.00 71.10 420 TRP C O 1
ATOM 10488 N N . ARG C 1 421 ? 67.621 20.906 90.038 1.00 72.30 421 ARG C N 1
ATOM 10489 C CA . ARG C 1 421 ? 67.621 22.324 90.454 1.00 72.82 421 ARG C CA 1
ATOM 10490 C C . ARG C 1 421 ? 66.782 22.610 91.727 1.00 73.28 421 ARG C C 1
ATOM 10491 O O . ARG C 1 421 ? 67.296 22.647 92.861 1.00 73.42 421 ARG C O 1
ATOM 10493 N N . THR C 1 427 ? 59.948 23.553 97.561 1.00 64.53 427 THR C N 1
ATOM 10494 C CA . THR C 1 427 ? 61.090 22.665 97.724 1.00 64.46 427 THR C CA 1
ATOM 10495 C C . THR C 1 427 ? 61.659 22.585 99.159 1.00 64.24 427 THR C C 1
ATOM 10496 O O . THR C 1 427 ? 62.882 22.477 99.327 1.00 65.27 427 THR C O 1
ATOM 10498 N N . VAL C 1 428 ? 60.803 22.635 100.181 1.00 63.21 428 VAL C N 1
ATOM 10499 C CA . VAL C 1 428 ? 61.249 22.407 101.568 1.00 62.51 428 VAL C CA 1
ATOM 10500 C C . VAL C 1 428 ? 60.989 20.961 102.005 1.00 62.73 428 VAL C C 1
ATOM 10501 O O . VAL C 1 428 ? 59.862 20.429 101.837 1.00 62.99 428 VAL C O 1
ATOM 10505 N N . LEU C 1 429 ? 62.033 20.345 102.575 1.00 61.80 429 LEU C N 1
ATOM 10506 C CA . LEU C 1 429 ? 62.045 18.919 102.884 1.00 60.36 429 LEU C CA 1
ATOM 10507 C C . LEU C 1 429 ? 60.789 18.492 103.615 1.00 59.53 429 LEU C C 1
ATOM 10508 O O . LEU C 1 429 ? 60.442 19.043 104.658 1.00 60.14 429 LEU C O 1
ATOM 10513 N N . ARG C 1 430 ? 60.097 17.515 103.050 1.00 58.15 430 ARG C N 1
ATOM 10514 C CA . ARG C 1 430 ? 58.951 16.954 103.718 1.00 56.65 430 ARG C CA 1
ATOM 10515 C C . ARG C 1 430 ? 59.413 15.669 104.347 1.00 55.44 430 ARG C C 1
ATOM 10516 O O . ARG C 1 430 ? 60.077 14.851 103.719 1.00 55.08 430 ARG C O 1
ATOM 10524 N N . VAL C 1 431 ? 59.040 15.504 105.600 1.00 54.09 431 VAL C N 1
ATOM 10525 C CA . VAL C 1 431 ? 59.624 14.523 106.450 1.00 53.16 431 VAL C CA 1
ATOM 10526 C C . VAL C 1 431 ? 58.535 13.739 107.157 1.00 53.39 431 VAL C C 1
ATOM 10527 O O . VAL C 1 431 ? 57.597 14.332 107.704 1.00 52.85 431 VAL C O 1
ATOM 10531 N N . ASP C 1 432 ? 58.635 12.407 107.123 1.00 53.21 432 ASP C N 1
ATOM 10532 C CA . ASP C 1 432 ? 57.653 11.564 107.836 1.00 52.90 432 ASP C CA 1
ATOM 10533 C C . ASP C 1 432 ? 58.219 10.355 108.574 1.00 53.15 432 ASP C C 1
ATOM 10534 O O . ASP C 1 432 ? 59.359 9.967 108.387 1.00 52.26 432 ASP C O 1
ATOM 10539 N N . GLY C 1 433 ? 57.403 9.785 109.448 1.00 53.94 433 GLY C N 1
ATOM 10540 C CA . GLY C 1 433 ? 57.764 8.556 110.142 1.00 54.05 433 GLY C CA 1
ATOM 10541 C C . GLY C 1 433 ? 57.778 8.718 111.638 1.00 54.58 433 GLY C C 1
ATOM 10542 O O . GLY C 1 433 ? 57.975 9.820 112.144 1.00 54.50 433 GLY C O 1
ATOM 10543 N N . GLY C 1 434 ? 57.554 7.608 112.342 1.00 54.99 434 GLY C N 1
ATOM 10544 C CA . GLY C 1 434 ? 57.588 7.553 113.796 1.00 55.80 434 GLY C CA 1
ATOM 10545 C C . GLY C 1 434 ? 58.644 8.422 114.477 1.00 56.81 434 GLY C C 1
ATOM 10546 O O . GLY C 1 434 ? 58.362 9.100 115.486 1.00 56.94 434 GLY C O 1
ATOM 10555 N N . VAL C 1 436 ? 60.120 11.146 113.541 1.00 56.74 436 VAL C N 1
ATOM 10556 C CA . VAL C 1 436 ? 60.178 12.577 113.391 1.00 56.55 436 VAL C CA 1
ATOM 10557 C C . VAL C 1 436 ? 59.395 13.365 114.451 1.00 57.09 436 VAL C C 1
ATOM 10558 O O . VAL C 1 436 ? 59.457 14.590 114.472 1.00 57.08 436 VAL C O 1
ATOM 10562 N N . ALA C 1 437 ? 58.680 12.655 115.321 1.00 57.32 437 ALA C N 1
ATOM 10563 C CA . ALA C 1 437 ? 57.986 13.256 116.457 1.00 57.73 437 ALA C CA 1
ATOM 10564 C C . ALA C 1 437 ? 58.975 13.967 117.397 1.00 58.25 437 ALA C C 1
ATOM 10565 O O . ALA C 1 437 ? 58.643 15.007 117.976 1.00 58.19 437 ALA C O 1
ATOM 10567 N N . SER C 1 438 ? 60.178 13.387 117.531 1.00 58.18 438 SER C N 1
ATOM 10568 C CA . SER C 1 438 ? 61.271 13.914 118.366 1.00 57.64 438 SER C CA 1
ATOM 10569 C C . SER C 1 438 ? 61.809 15.243 117.845 1.00 56.99 438 SER C C 1
ATOM 10570 O O . SER C 1 438 ? 62.466 15.292 116.784 1.00 57.20 438 SER C O 1
ATOM 10573 N N . ASP C 1 439 ? 61.545 16.314 118.584 1.00 56.29 439 ASP C N 1
ATOM 10574 C CA . ASP C 1 439 ? 61.991 17.649 118.159 1.00 56.29 439 ASP C CA 1
ATOM 10575 C C . ASP C 1 439 ? 63.512 17.737 118.169 1.00 55.66 439 ASP C C 1
ATOM 10576 O O . ASP C 1 439 ? 64.109 18.353 117.285 1.00 55.18 439 ASP C O 1
ATOM 10581 N N . TRP C 1 440 ? 64.133 17.103 119.158 1.00 55.67 440 TRP C N 1
ATOM 10582 C CA . TRP C 1 440 ? 65.586 17.066 119.202 1.00 55.69 440 TRP C CA 1
ATOM 10583 C C . TRP C 1 440 ? 66.129 16.574 117.847 1.00 55.05 440 TRP C C 1
ATOM 10584 O O . TRP C 1 440 ? 66.828 17.324 117.138 1.00 55.36 440 TRP C O 1
ATOM 10595 N N . THR C 1 441 ? 65.750 15.356 117.457 1.00 54.53 441 THR C N 1
ATOM 10596 C CA . THR C 1 441 ? 66.180 14.759 116.168 1.00 53.59 441 THR C CA 1
ATOM 10597 C C . THR C 1 441 ? 65.908 15.675 114.959 1.00 53.56 441 THR C C 1
ATOM 10598 O O . THR C 1 441 ? 66.790 15.923 114.132 1.00 53.81 441 THR C O 1
ATOM 10610 N N . GLN C 1 443 ? 65.502 18.929 114.958 1.00 51.31 443 GLN C N 1
ATOM 10611 C CA . GLN C 1 443 ? 66.298 20.145 115.089 1.00 50.11 443 GLN C CA 1
ATOM 10612 C C . GLN C 1 443 ? 67.720 19.849 114.670 1.00 49.09 443 GLN C C 1
ATOM 10613 O O . GLN C 1 443 ? 68.335 20.606 113.897 1.00 48.65 443 GLN C O 1
ATOM 10619 N N . ARG C 1 444 ? 68.238 18.729 115.176 1.00 48.27 444 ARG C N 1
ATOM 10620 C CA . ARG C 1 444 ? 69.508 18.226 114.700 1.00 47.44 444 ARG C CA 1
ATOM 10621 C C . ARG C 1 444 ? 69.493 17.988 113.177 1.00 46.30 444 ARG C C 1
ATOM 10622 O O . ARG C 1 444 ? 70.395 18.421 112.476 1.00 46.77 444 ARG C O 1
ATOM 10630 N N . LEU C 1 445 ? 68.466 17.332 112.647 1.00 45.37 445 LEU C N 1
ATOM 10631 C CA . LEU C 1 445 ? 68.405 17.198 111.196 1.00 44.81 445 LEU C CA 1
ATOM 10632 C C . LEU C 1 445 ? 68.448 18.561 110.560 1.00 44.63 445 LEU C C 1
ATOM 10633 O O . LEU C 1 445 ? 69.267 18.778 109.696 1.00 44.96 445 LEU C O 1
ATOM 10638 N N . SER C 1 446 ? 67.586 19.491 110.986 1.00 45.80 446 SER C N 1
ATOM 10639 C CA . SER C 1 446 ? 67.580 20.833 110.365 1.00 46.86 446 SER C CA 1
ATOM 10640 C C . SER C 1 446 ? 68.903 21.617 110.466 1.00 46.92 446 SER C C 1
ATOM 10641 O O . SER C 1 446 ? 69.357 22.208 109.479 1.00 46.70 446 SER C O 1
ATOM 10644 N N . ASP C 1 447 ? 69.505 21.624 111.652 1.00 47.93 447 ASP C N 1
ATOM 10645 C CA . ASP C 1 447 ? 70.855 22.193 111.832 1.00 49.21 447 ASP C CA 1
ATOM 10646 C C . ASP C 1 447 ? 71.838 21.711 110.768 1.00 49.97 447 ASP C C 1
ATOM 10647 O O . ASP C 1 447 ? 72.442 22.514 110.040 1.00 50.02 447 ASP C O 1
ATOM 10652 N N . LEU C 1 448 ? 71.980 20.379 110.651 1.00 50.89 448 LEU C N 1
ATOM 10653 C CA . LEU C 1 448 ? 73.019 19.807 109.788 1.00 50.49 448 LEU C CA 1
ATOM 10654 C C . LEU C 1 448 ? 72.695 19.973 108.316 1.00 51.16 448 LEU C C 1
ATOM 10655 O O . LEU C 1 448 ? 73.586 19.954 107.456 1.00 51.88 448 LEU C O 1
ATOM 10660 N N . LEU C 1 449 ? 71.422 20.157 108.003 1.00 51.54 449 LEU C N 1
ATOM 10661 C CA . LEU C 1 449 ? 71.078 20.433 106.624 1.00 51.61 449 LEU C CA 1
ATOM 10662 C C . LEU C 1 449 ? 71.360 21.879 106.283 1.00 52.78 449 LEU C C 1
ATOM 10663 O O . LEU C 1 449 ? 71.581 22.217 105.092 1.00 52.89 449 LEU C O 1
ATOM 10668 N N . ASP C 1 450 ? 71.335 22.727 107.325 1.00 53.59 450 ASP C N 1
ATOM 10669 C CA . ASP C 1 450 ? 71.407 24.180 107.151 1.00 54.39 450 ASP C CA 1
ATOM 10670 C C . ASP C 1 450 ? 70.235 24.572 106.257 1.00 54.08 450 ASP C C 1
ATOM 10671 O O . ASP C 1 450 ? 70.361 25.427 105.368 1.00 54.60 450 ASP C O 1
ATOM 10676 N N . ALA C 1 451 ? 69.107 23.898 106.497 1.00 53.29 451 ALA C N 1
ATOM 10677 C CA . ALA C 1 451 ? 67.857 24.123 105.783 1.00 52.66 451 ALA C CA 1
ATOM 10678 C C . ALA C 1 451 ? 66.658 23.802 106.675 1.00 52.39 451 ALA C C 1
ATOM 10679 O O . ALA C 1 451 ? 66.799 23.160 107.723 1.00 52.16 451 ALA C O 1
ATOM 10681 N N . PRO C 1 452 ? 65.476 24.309 106.296 1.00 52.56 452 PRO C N 1
ATOM 10682 C CA . PRO C 1 452 ? 64.295 24.025 107.093 1.00 52.32 452 PRO C CA 1
ATOM 10683 C C . PRO C 1 452 ? 63.785 22.604 106.852 1.00 52.04 452 PRO C C 1
ATOM 10684 O O . PRO C 1 452 ? 63.943 22.049 105.747 1.00 51.61 452 PRO C O 1
ATOM 10688 N N . VAL C 1 453 ? 63.169 22.037 107.878 1.00 51.35 453 VAL C N 1
ATOM 10689 C CA . VAL C 1 453 ? 62.479 20.761 107.728 1.00 50.93 453 VAL C CA 1
ATOM 10690 C C . VAL C 1 453 ? 60.956 20.903 108.009 1.00 50.90 453 VAL C C 1
ATOM 10691 O O . VAL C 1 453 ? 60.581 21.454 109.020 1.00 49.91 453 VAL C O 1
ATOM 10695 N N . ASP C 1 454 ? 60.117 20.389 107.093 1.00 51.05 454 ASP C N 1
ATOM 10696 C CA . ASP C 1 454 ? 58.648 20.316 107.237 1.00 51.07 454 ASP C CA 1
ATOM 10697 C C . ASP C 1 454 ? 58.040 19.007 107.767 1.00 50.52 454 ASP C C 1
ATOM 10698 O O . ASP C 1 454 ? 57.998 18.008 107.066 1.00 51.08 454 ASP C O 1
ATOM 10703 N N . ARG C 1 455 ? 57.477 19.051 108.961 1.00 50.96 455 ARG C N 1
ATOM 10704 C CA . ARG C 1 455 ? 56.822 17.895 109.583 1.00 51.03 455 ARG C CA 1
ATOM 10705 C C . ARG C 1 455 ? 55.263 17.957 109.561 1.00 52.52 455 ARG C C 1
ATOM 10706 O O . ARG C 1 455 ? 54.677 18.757 110.289 1.00 53.33 455 ARG C O 1
ATOM 10714 N N . PRO C 1 456 ? 54.589 17.068 108.788 1.00 53.03 456 PRO C N 1
ATOM 10715 C CA . PRO C 1 456 ? 53.136 17.132 108.566 1.00 53.22 456 PRO C CA 1
ATOM 10716 C C . PRO C 1 456 ? 52.335 16.881 109.817 1.00 53.90 456 PRO C C 1
ATOM 10717 O O . PRO C 1 456 ? 52.843 16.277 110.770 1.00 54.36 456 PRO C O 1
ATOM 10721 N N . VAL C 1 457 ? 51.077 17.315 109.801 1.00 54.32 457 VAL C N 1
ATOM 10722 C CA . VAL C 1 457 ? 50.182 17.086 110.937 1.00 54.99 457 VAL C CA 1
ATOM 10723 C C . VAL C 1 457 ? 49.900 15.583 111.110 1.00 54.62 457 VAL C C 1
ATOM 10724 O O . VAL C 1 457 ? 49.939 15.074 112.225 1.00 54.23 457 VAL C O 1
ATOM 10728 N N . ILE C 1 458 ? 49.633 14.884 110.009 1.00 55.12 458 ILE C N 1
ATOM 10729 C CA . ILE C 1 458 ? 49.569 13.419 110.057 1.00 55.60 458 ILE C CA 1
ATOM 10730 C C . ILE C 1 458 ? 50.912 12.820 109.672 1.00 55.42 458 ILE C C 1
ATOM 10731 O O . ILE C 1 458 ? 51.397 12.999 108.545 1.00 55.79 458 ILE C O 1
ATOM 10733 N N . LEU C 1 459 ? 51.499 12.130 110.638 1.00 55.09 459 LEU C N 1
ATOM 10734 C CA . LEU C 1 459 ? 52.792 11.452 110.517 1.00 54.80 459 LEU C CA 1
ATOM 10735 C C . LEU C 1 459 ? 52.781 10.202 109.628 1.00 54.93 459 LEU C C 1
ATOM 10736 O O . LEU C 1 459 ? 53.791 9.894 108.995 1.00 54.75 459 LEU C O 1
ATOM 10741 N N . GLU C 1 460 ? 51.653 9.479 109.596 1.00 54.82 460 GLU C N 1
ATOM 10742 C CA . GLU C 1 460 ? 51.534 8.240 108.835 1.00 54.47 460 GLU C CA 1
ATOM 10743 C C . GLU C 1 460 ? 51.067 8.517 107.405 1.00 53.62 460 GLU C C 1
ATOM 10744 O O . GLU C 1 460 ? 49.970 8.108 107.013 1.00 53.12 460 GLU C O 1
ATOM 10750 N N . THR C 1 461 ? 51.921 9.171 106.632 1.00 52.00 461 THR C N 1
ATOM 10751 C CA . THR C 1 461 ? 51.614 9.547 105.251 1.00 51.39 461 THR C CA 1
ATOM 10752 C C . THR C 1 461 ? 51.655 8.394 104.240 1.00 51.42 461 THR C C 1
ATOM 10753 O O . THR C 1 461 ? 51.110 8.522 103.144 1.00 51.06 461 THR C O 1
ATOM 10757 N N . THR C 1 462 ? 52.321 7.286 104.589 1.00 51.85 462 THR C N 1
ATOM 10758 C CA . THR C 1 462 ? 52.410 6.118 103.715 1.00 51.40 462 THR C CA 1
ATOM 10759 C C . THR C 1 462 ? 51.015 5.491 103.591 1.00 50.83 462 THR C C 1
ATOM 10760 O O . THR C 1 462 ? 50.530 5.190 102.475 1.00 49.78 462 THR C O 1
ATOM 10764 N N . ALA C 1 463 ? 50.394 5.324 104.755 1.00 50.62 463 ALA C N 1
ATOM 10765 C CA . ALA C 1 463 ? 48.999 4.874 104.895 1.00 51.94 463 ALA C CA 1
ATOM 10766 C C . ALA C 1 463 ? 48.013 5.893 104.266 1.00 52.47 463 ALA C C 1
ATOM 10767 O O . ALA C 1 463 ? 47.158 5.505 103.451 1.00 53.34 463 ALA C O 1
ATOM 10769 N N . LEU C 1 464 ? 48.177 7.181 104.592 1.00 52.20 464 LEU C N 1
ATOM 10770 C CA . LEU C 1 464 ? 47.301 8.226 104.064 1.00 52.50 464 LEU C CA 1
ATOM 10771 C C . LEU C 1 464 ? 47.249 8.226 102.541 1.00 52.54 464 LEU C C 1
ATOM 10772 O O . LEU C 1 464 ? 46.153 8.244 101.972 1.00 52.59 464 LEU C O 1
ATOM 10777 N N . GLY C 1 465 ? 48.416 8.163 101.891 1.00 51.87 465 GLY C N 1
ATOM 10778 C CA . GLY C 1 465 ? 48.491 8.281 100.430 1.00 51.70 465 GLY C CA 1
ATOM 10779 C C . GLY C 1 465 ? 47.985 7.072 99.661 1.00 51.79 465 GLY C C 1
ATOM 10780 O O . GLY C 1 465 ? 47.643 7.168 98.472 1.00 51.27 465 GLY C O 1
ATOM 10781 N N . VAL C 1 466 ? 47.983 5.917 100.317 1.00 51.59 466 VAL C N 1
ATOM 10782 C CA . VAL C 1 466 ? 47.341 4.770 99.728 1.00 51.57 466 VAL C CA 1
ATOM 10783 C C . VAL C 1 466 ? 45.848 4.803 100.102 1.00 52.27 466 VAL C C 1
ATOM 10784 O O . VAL C 1 466 ? 45.010 4.336 99.321 1.00 51.98 466 VAL C O 1
ATOM 10788 N N . ALA C 1 467 ? 45.501 5.371 101.258 1.00 52.51 467 ALA C N 1
ATOM 10789 C CA . ALA C 1 467 ? 44.087 5.672 101.479 1.00 53.71 467 ALA C CA 1
ATOM 10790 C C . ALA C 1 467 ? 43.560 6.622 100.371 1.00 54.24 467 ALA C C 1
ATOM 10791 O O . ALA C 1 467 ? 42.448 6.444 99.883 1.00 54.67 467 ALA C O 1
ATOM 10793 N N . TRP C 1 468 ? 44.376 7.565 99.911 1.00 55.17 468 TRP C N 1
ATOM 10794 C CA . TRP C 1 468 ? 43.944 8.489 98.852 1.00 56.01 468 TRP C CA 1
ATOM 10795 C C . TRP C 1 468 ? 43.836 7.882 97.456 1.00 56.65 468 TRP C C 1
ATOM 10796 O O . TRP C 1 468 ? 43.002 8.311 96.639 1.00 56.75 468 TRP C O 1
ATOM 10807 N N . LEU C 1 469 ? 44.695 6.921 97.151 1.00 57.37 469 LEU C N 1
ATOM 10808 C CA . LEU C 1 469 ? 44.597 6.249 95.861 1.00 58.13 469 LEU C CA 1
ATOM 10809 C C . LEU C 1 469 ? 43.335 5.377 95.832 1.00 58.86 469 LEU C C 1
ATOM 10810 O O . LEU C 1 469 ? 42.627 5.334 94.824 1.00 60.20 469 LEU C O 1
ATOM 10815 N N . ALA C 1 470 ? 43.052 4.690 96.926 1.00 58.97 470 ALA C N 1
ATOM 10816 C CA . ALA C 1 470 ? 41.816 3.964 97.030 1.00 60.09 470 ALA C CA 1
ATOM 10817 C C . ALA C 1 470 ? 40.641 4.953 96.932 1.00 61.03 470 ALA C C 1
ATOM 10818 O O . ALA C 1 470 ? 39.787 4.815 96.065 1.00 60.95 470 ALA C O 1
ATOM 10820 N N . GLY C 1 471 ? 40.670 5.985 97.772 1.00 61.95 471 GLY C N 1
ATOM 10821 C CA . GLY C 1 471 ? 39.586 6.957 97.899 1.00 63.14 471 GLY C CA 1
ATOM 10822 C C . GLY C 1 471 ? 39.180 7.652 96.624 1.00 63.91 471 GLY C C 1
ATOM 10823 O O . GLY C 1 471 ? 37.991 7.760 96.341 1.00 63.91 471 GLY C O 1
ATOM 10824 N N . SER C 1 472 ? 40.168 8.125 95.865 1.00 64.98 472 SER C N 1
ATOM 10825 C CA . SER C 1 472 ? 39.946 8.751 94.560 1.00 65.92 472 SER C CA 1
ATOM 10826 C C . SER C 1 472 ? 39.334 7.789 93.526 1.00 66.85 472 SER C C 1
ATOM 10827 O O . SER C 1 472 ? 38.464 8.172 92.741 1.00 67.04 472 SER C O 1
ATOM 10830 N N . ARG C 1 473 ? 39.785 6.539 93.535 1.00 67.98 473 ARG C N 1
ATOM 10831 C CA . ARG C 1 473 ? 39.329 5.549 92.566 1.00 69.14 473 ARG C CA 1
ATOM 10832 C C . ARG C 1 473 ? 37.845 5.296 92.762 1.00 69.60 473 ARG C C 1
ATOM 10833 O O . ARG C 1 473 ? 37.094 5.144 91.788 1.00 69.87 473 ARG C O 1
ATOM 10841 N N . ALA C 1 474 ? 37.442 5.256 94.032 1.00 70.17 474 ALA C N 1
ATOM 10842 C CA . ALA C 1 474 ? 36.053 5.066 94.423 1.00 70.85 474 ALA C CA 1
ATOM 10843 C C . ALA C 1 474 ? 35.173 6.288 94.112 1.00 71.33 474 ALA C C 1
ATOM 10844 O O . ALA C 1 474 ? 33.965 6.142 93.908 1.00 72.08 474 ALA C O 1
ATOM 10846 N N . GLY C 1 475 ? 35.777 7.476 94.072 1.00 71.28 475 GLY C N 1
ATOM 10847 C CA . GLY C 1 475 ? 35.047 8.727 93.926 1.00 71.06 475 GLY C CA 1
ATOM 10848 C C . GLY C 1 475 ? 34.390 9.161 95.227 1.00 71.06 475 GLY C C 1
ATOM 10849 O O . GLY C 1 475 ? 33.309 9.778 95.200 1.00 71.61 475 GLY C O 1
ATOM 10850 N N . VAL C 1 476 ? 35.033 8.833 96.359 1.00 70.59 476 VAL C N 1
ATOM 10851 C CA . VAL C 1 476 ? 34.539 9.155 97.722 1.00 69.77 476 VAL C CA 1
ATOM 10852 C C . VAL C 1 476 ? 35.507 10.082 98.476 1.00 69.34 476 VAL C C 1
ATOM 10853 O O . VAL C 1 476 ? 35.200 10.602 99.562 1.00 68.88 476 VAL C O 1
ATOM 10857 N N . TRP C 1 477 ? 36.699 10.241 97.905 1.00 68.82 477 TRP C N 1
ATOM 10858 C CA . TRP C 1 477 ? 37.704 11.143 98.450 1.00 68.21 477 TRP C CA 1
ATOM 10859 C C . TRP C 1 477 ? 37.983 12.215 97.411 1.00 68.79 477 TRP C C 1
ATOM 10860 O O . TRP C 1 477 ? 37.804 11.976 96.210 1.00 68.71 477 TRP C O 1
ATOM 10871 N N . PRO C 1 478 ? 38.406 13.406 97.872 1.00 69.22 478 PRO C N 1
ATOM 10872 C CA . PRO C 1 478 ? 38.717 14.556 97.026 1.00 69.35 478 PRO C CA 1
ATOM 10873 C C . PRO C 1 478 ? 39.774 14.222 95.990 1.00 69.32 478 PRO C C 1
ATOM 10874 O O . PRO C 1 478 ? 40.474 13.228 96.130 1.00 69.18 478 PRO C O 1
ATOM 10878 N N . ASN C 1 479 ? 39.887 15.048 94.958 1.00 69.31 479 ASN C N 1
ATOM 10879 C CA . ASN C 1 479 ? 40.768 14.729 93.859 1.00 69.28 479 ASN C CA 1
ATOM 10880 C C . ASN C 1 479 ? 42.191 15.113 94.198 1.00 68.97 479 ASN C C 1
ATOM 10881 O O . ASN C 1 479 ? 42.492 15.505 95.330 1.00 69.00 479 ASN C O 1
ATOM 10886 N N . GLN C 1 480 ? 43.061 15.040 93.200 1.00 68.71 480 GLN C N 1
ATOM 10887 C CA . GLN C 1 480 ? 44.488 15.234 93.435 1.00 68.39 480 GLN C CA 1
ATOM 10888 C C . GLN C 1 480 ? 44.865 16.629 93.910 1.00 67.68 480 GLN C C 1
ATOM 10889 O O . GLN C 1 480 ? 45.404 16.770 95.011 1.00 67.40 480 GLN C O 1
ATOM 10895 N N . GLU C 1 481 ? 44.578 17.650 93.097 1.00 67.48 481 GLU C N 1
ATOM 10896 C CA . GLU C 1 481 ? 44.870 19.041 93.498 1.00 67.07 481 GLU C CA 1
ATOM 10897 C C . GLU C 1 481 ? 44.149 19.404 94.813 1.00 65.63 481 GLU C C 1
ATOM 10898 O O . GLU C 1 481 ? 44.703 20.116 95.647 1.00 65.51 481 GLU C O 1
ATOM 10904 N N . ALA C 1 482 ? 42.954 18.851 95.023 1.00 64.79 482 ALA C N 1
ATOM 10905 C CA . ALA C 1 482 ? 42.199 19.070 96.261 1.00 64.12 482 ALA C CA 1
ATOM 10906 C C . ALA C 1 482 ? 42.877 18.438 97.495 1.00 63.46 482 ALA C C 1
ATOM 10907 O O . ALA C 1 482 ? 43.060 19.085 98.529 1.00 63.40 482 ALA C O 1
ATOM 10909 N N . PHE C 1 483 ? 43.265 17.175 97.380 1.00 63.06 483 PHE C N 1
ATOM 10910 C CA . PHE C 1 483 ? 43.969 16.497 98.479 1.00 62.24 483 PHE C CA 1
ATOM 10911 C C . PHE C 1 483 ? 45.325 17.149 98.817 1.00 61.45 483 PHE C C 1
ATOM 10912 O O . PHE C 1 483 ? 45.703 17.225 99.994 1.00 60.63 483 PHE C O 1
ATOM 10920 N N . ALA C 1 484 ? 46.035 17.620 97.787 1.00 60.91 484 ALA C N 1
ATOM 10921 C CA . ALA C 1 484 ? 47.294 18.351 97.980 1.00 61.03 484 ALA C CA 1
ATOM 10922 C C . ALA C 1 484 ? 47.088 19.665 98.735 1.00 61.54 484 ALA C C 1
ATOM 10923 O O . ALA C 1 484 ? 47.991 20.120 99.447 1.00 61.16 484 ALA C O 1
ATOM 10925 N N . LYS C 1 485 ? 45.901 20.265 98.583 1.00 62.10 485 LYS C N 1
ATOM 10926 C CA . LYS C 1 485 ? 45.563 21.479 99.327 1.00 62.59 485 LYS C CA 1
ATOM 10927 C C . LYS C 1 485 ? 45.273 21.114 100.762 1.00 62.36 485 LYS C C 1
ATOM 10928 O O . LYS C 1 485 ? 45.518 21.892 101.689 1.00 61.95 485 LYS C O 1
ATOM 10930 N N . SER C 1 486 ? 44.764 19.910 100.942 1.00 62.57 486 SER C N 1
ATOM 10931 C CA . SER C 1 486 ? 44.415 19.440 102.264 1.00 62.96 486 SER C CA 1
ATOM 10932 C C . SER C 1 486 ? 45.656 19.140 103.154 1.00 62.99 486 SER C C 1
ATOM 10933 O O . SER C 1 486 ? 45.529 18.947 104.377 1.00 62.42 486 SER C O 1
ATOM 10936 N N . TRP C 1 487 ? 46.845 19.102 102.538 1.00 63.45 487 TRP C N 1
ATOM 10937 C CA . TRP C 1 487 ? 48.092 18.859 103.281 1.00 64.05 487 TRP C CA 1
ATOM 10938 C C . TRP C 1 487 ? 48.411 19.976 104.286 1.00 64.27 487 TRP C C 1
ATOM 10939 O O . TRP C 1 487 ? 48.479 21.152 103.915 1.00 63.70 487 TRP C O 1
ATOM 10950 N N . ALA C 1 488 ? 48.630 19.604 105.547 1.00 65.17 488 ALA C N 1
ATOM 10951 C CA . ALA C 1 488 ? 48.950 20.590 106.590 1.00 66.23 488 ALA C CA 1
ATOM 10952 C C . ALA C 1 488 ? 50.228 20.296 107.377 1.00 66.85 488 ALA C C 1
ATOM 10953 O O . ALA C 1 488 ? 50.498 19.152 107.749 1.00 67.35 488 ALA C O 1
ATOM 10955 N N . ARG C 1 489 ? 50.982 21.357 107.649 1.00 67.37 489 ARG C N 1
ATOM 10956 C CA . ARG C 1 489 ? 52.220 21.329 108.421 1.00 67.61 489 ARG C CA 1
ATOM 10957 C C . ARG C 1 489 ? 51.987 21.439 109.942 1.00 67.65 489 ARG C C 1
ATOM 10958 O O . ARG C 1 489 ? 51.188 22.252 110.383 1.00 68.25 489 ARG C O 1
ATOM 10966 N N . ASP C 1 490 ? 52.676 20.619 110.736 1.00 67.44 490 ASP C N 1
ATOM 10967 C CA . ASP C 1 490 ? 52.744 20.793 112.196 1.00 67.06 490 ASP C CA 1
ATOM 10968 C C . ASP C 1 490 ? 53.771 21.897 112.555 1.00 66.64 490 ASP C C 1
ATOM 10969 O O . ASP C 1 490 ? 53.432 22.879 113.195 1.00 66.82 490 ASP C O 1
ATOM 10974 N N . ARG C 1 491 ? 55.018 21.731 112.133 1.00 65.71 491 ARG C N 1
ATOM 10975 C CA . ARG C 1 491 ? 56.092 22.658 112.477 1.00 65.06 491 ARG C CA 1
ATOM 10976 C C . ARG C 1 491 ? 56.986 22.829 111.269 1.00 64.41 491 ARG C C 1
ATOM 10977 O O . ARG C 1 491 ? 57.096 21.928 110.447 1.00 65.12 491 ARG C O 1
ATOM 10985 N N . ARG C 1 492 ? 57.636 23.972 111.150 1.00 63.62 492 ARG C N 1
ATOM 10986 C CA . ARG C 1 492 ? 58.723 24.084 110.194 1.00 62.93 492 ARG C CA 1
ATOM 10987 C C . ARG C 1 492 ? 59.995 24.405 110.960 1.00 62.66 492 ARG C C 1
ATOM 10988 O O . ARG C 1 492 ? 60.191 25.539 111.422 1.00 63.27 492 ARG C O 1
ATOM 10996 N N . PHE C 1 493 ? 60.834 23.382 111.115 1.00 61.69 493 PHE C N 1
ATOM 10997 C CA . PHE C 1 493 ? 62.135 23.481 111.787 1.00 60.29 493 PHE C CA 1
ATOM 10998 C C . PHE C 1 493 ? 63.086 24.308 110.941 1.00 60.14 493 PHE C C 1
ATOM 10999 O O . PHE C 1 493 ? 62.993 24.312 109.716 1.00 60.16 493 PHE C O 1
ATOM 11007 N N . GLU C 1 494 ? 63.986 25.014 111.611 1.00 60.13 494 GLU C N 1
ATOM 11008 C CA . GLU C 1 494 ? 64.883 25.960 110.960 1.00 60.57 494 GLU C CA 1
ATOM 11009 C C . GLU C 1 494 ? 66.256 25.816 111.587 1.00 60.20 494 GLU C C 1
ATOM 11010 O O . GLU C 1 494 ? 66.360 25.389 112.739 1.00 59.88 494 GLU C O 1
ATOM 11016 N N . PRO C 1 495 ? 67.315 26.155 110.833 1.00 60.31 495 PRO C N 1
ATOM 11017 C CA . PRO C 1 495 ? 68.682 26.027 111.336 1.00 60.85 495 PRO C CA 1
ATOM 11018 C C . PRO C 1 495 ? 69.008 27.006 112.470 1.00 61.60 495 PRO C C 1
ATOM 11019 O O . PRO C 1 495 ? 69.028 28.211 112.270 1.00 61.81 495 PRO C O 1
ATOM 11023 N N . HIS C 1 496 ? 69.238 26.467 113.656 1.00 62.82 496 HIS C N 1
ATOM 11024 C CA . HIS C 1 496 ? 69.671 27.236 114.817 1.00 64.41 496 HIS C CA 1
ATOM 11025 C C . HIS C 1 496 ? 71.052 26.773 115.297 1.00 64.43 496 HIS C C 1
ATOM 11026 O O . HIS C 1 496 ? 71.320 26.727 116.501 1.00 64.68 496 HIS C O 1
ATOM 11041 N N . ASP C 1 498 ? 75.356 27.057 114.915 1.00 64.30 498 ASP C N 1
ATOM 11042 C CA . ASP C 1 498 ? 76.553 27.776 114.502 1.00 65.60 498 ASP C CA 1
ATOM 11043 C C . ASP C 1 498 ? 77.267 27.197 113.252 1.00 65.50 498 ASP C C 1
ATOM 11044 O O . ASP C 1 498 ? 77.592 26.011 113.211 1.00 65.51 498 ASP C O 1
ATOM 11049 N N . GLU C 1 499 ? 77.517 28.050 112.258 1.00 65.39 499 GLU C N 1
ATOM 11050 C CA . GLU C 1 499 ? 78.211 27.679 111.020 1.00 65.90 499 GLU C CA 1
ATOM 11051 C C . GLU C 1 499 ? 79.555 26.947 111.251 1.00 65.94 499 GLU C C 1
ATOM 11052 O O . GLU C 1 499 ? 80.089 26.306 110.337 1.00 65.64 499 GLU C O 1
ATOM 11058 N N . ALA C 1 500 ? 80.112 27.061 112.457 1.00 65.50 500 ALA C N 1
ATOM 11059 C CA . ALA C 1 500 ? 81.405 26.442 112.744 1.00 65.31 500 ALA C CA 1
ATOM 11060 C C . ALA C 1 500 ? 81.290 25.267 113.718 1.00 64.50 500 ALA C C 1
ATOM 11061 O O . ALA C 1 500 ? 82.171 24.406 113.785 1.00 64.04 500 ALA C O 1
ATOM 11063 N N . THR C 1 501 ? 80.211 25.230 114.483 1.00 63.45 501 THR C N 1
ATOM 11064 C CA . THR C 1 501 ? 79.894 23.995 115.142 1.00 62.72 501 THR C CA 1
ATOM 11065 C C . THR C 1 501 ? 79.525 23.010 114.012 1.00 62.53 501 THR C C 1
ATOM 11066 O O . THR C 1 501 ? 80.064 21.886 113.954 1.00 62.17 501 THR C O 1
ATOM 11070 N N . ARG C 1 502 ? 78.691 23.472 113.074 1.00 61.55 502 ARG C N 1
ATOM 11071 C CA . ARG C 1 502 ? 78.298 22.661 111.930 1.00 60.47 502 ARG C CA 1
ATOM 11072 C C . ARG C 1 502 ? 79.475 22.062 111.184 1.00 59.93 502 ARG C C 1
ATOM 11073 O O . ARG C 1 502 ? 79.442 20.877 110.827 1.00 60.22 502 ARG C O 1
ATOM 11081 N N . LYS C 1 503 ? 80.503 22.872 110.938 1.00 58.92 503 LYS C N 1
ATOM 11082 C CA . LYS C 1 503 ? 81.549 22.458 110.014 1.00 57.65 503 LYS C CA 1
ATOM 11083 C C . LYS C 1 503 ? 82.512 21.445 110.643 1.00 56.51 503 LYS C C 1
ATOM 11084 O O . LYS C 1 503 ? 83.158 20.668 109.938 1.00 57.03 503 LYS C O 1
ATOM 11086 N N . VAL C 1 504 ? 82.583 21.437 111.969 1.00 54.82 504 VAL C N 1
ATOM 11087 C CA . VAL C 1 504 ? 83.306 20.391 112.691 1.00 53.17 504 VAL C CA 1
ATOM 11088 C C . VAL C 1 504 ? 82.578 19.069 112.401 1.00 51.78 504 VAL C C 1
ATOM 11089 O O . VAL C 1 504 ? 83.177 18.115 111.893 1.00 51.25 504 VAL C O 1
ATOM 11093 N N . LYS C 1 505 ? 81.276 19.065 112.678 1.00 49.75 505 LYS C N 1
ATOM 11094 C CA . LYS C 1 505 ? 80.426 17.901 112.518 1.00 48.40 505 LYS C CA 1
ATOM 11095 C C . LYS C 1 505 ? 80.394 17.354 111.082 1.00 48.09 505 LYS C C 1
ATOM 11096 O O . LYS C 1 505 ? 80.487 16.151 110.906 1.00 47.34 505 LYS C O 1
ATOM 11102 N N . LEU C 1 506 ? 80.313 18.222 110.071 1.00 47.71 506 LEU C N 1
ATOM 11103 C CA . LEU C 1 506 ? 80.327 17.745 108.678 1.00 47.37 506 LEU C CA 1
ATOM 11104 C C . LEU C 1 506 ? 81.683 17.174 108.276 1.00 48.01 506 LEU C C 1
ATOM 11105 O O . LEU C 1 506 ? 81.764 16.270 107.436 1.00 49.04 506 LEU C O 1
ATOM 11110 N N . LYS C 1 507 ? 82.757 17.680 108.870 1.00 47.72 507 LYS C N 1
ATOM 11111 C CA . LYS C 1 507 ? 84.065 17.106 108.574 1.00 46.78 507 LYS C CA 1
ATOM 11112 C C . LYS C 1 507 ? 84.219 15.754 109.276 1.00 45.77 507 LYS C C 1
ATOM 11113 O O . LYS C 1 507 ? 84.792 14.826 108.718 1.00 45.44 507 LYS C O 1
ATOM 11115 N N . GLY C 1 508 ? 83.683 15.642 110.483 1.00 44.55 508 GLY C N 1
ATOM 11116 C CA . GLY C 1 508 ? 83.909 14.458 111.298 1.00 43.94 508 GLY C CA 1
ATOM 11117 C C . GLY C 1 508 ? 83.168 13.259 110.713 1.00 43.72 508 GLY C C 1
ATOM 11118 O O . GLY C 1 508 ? 83.623 12.095 110.769 1.00 41.64 508 GLY C O 1
ATOM 11119 N N . TRP C 1 509 ? 82.016 13.562 110.137 1.00 43.55 509 TRP C N 1
ATOM 11120 C CA . TRP C 1 509 ? 81.273 12.534 109.467 1.00 43.67 509 TRP C CA 1
ATOM 11121 C C . TRP C 1 509 ? 81.941 12.110 108.173 1.00 43.09 509 TRP C C 1
ATOM 11122 O O . TRP C 1 509 ? 82.056 10.923 107.928 1.00 42.34 509 TRP C O 1
ATOM 11133 N N . ARG C 1 510 ? 82.381 13.076 107.360 1.00 43.31 510 ARG C N 1
ATOM 11134 C CA . ARG C 1 510 ? 83.106 12.753 106.128 1.00 44.74 510 ARG C CA 1
ATOM 11135 C C . ARG C 1 510 ? 84.311 11.901 106.445 1.00 44.22 510 ARG C C 1
ATOM 11136 O O . ARG C 1 510 ? 84.667 11.011 105.686 1.00 43.94 510 ARG C O 1
ATOM 11144 N N . SER C 1 511 ? 84.931 12.178 107.586 1.00 43.33 511 SER C N 1
ATOM 11145 C CA . SER C 1 511 ? 86.114 11.438 107.991 1.00 42.77 511 SER C CA 1
ATOM 11146 C C . SER C 1 511 ? 85.757 9.996 108.422 1.00 41.08 511 SER C C 1
ATOM 11147 O O . SER C 1 511 ? 86.341 9.001 107.937 1.00 41.26 511 SER C O 1
ATOM 11150 N N . ALA C 1 512 ? 84.770 9.875 109.288 1.00 38.79 512 ALA C N 1
ATOM 11151 C CA . ALA C 1 512 ? 84.234 8.582 109.605 1.00 37.56 512 ALA C CA 1
ATOM 11152 C C . ALA C 1 512 ? 83.896 7.781 108.330 1.00 36.82 512 ALA C C 1
ATOM 11153 O O . ALA C 1 512 ? 84.232 6.614 108.240 1.00 34.52 512 ALA C O 1
ATOM 11155 N N . VAL C 1 513 ? 83.272 8.422 107.342 1.00 37.19 513 VAL C N 1
ATOM 11156 C CA . VAL C 1 513 ? 82.860 7.713 106.121 1.00 37.89 513 VAL C CA 1
ATOM 11157 C C . VAL C 1 513 ? 84.018 7.228 105.266 1.00 38.46 513 VAL C C 1
ATOM 11158 O O . VAL C 1 513 ? 84.019 6.067 104.828 1.00 38.47 513 VAL C O 1
ATOM 11162 N N . LYS C 1 514 ? 85.003 8.115 105.075 1.00 38.16 514 LYS C N 1
ATOM 11163 C CA . LYS C 1 514 ? 86.218 7.855 104.329 1.00 38.61 514 LYS C CA 1
ATOM 11164 C C . LYS C 1 514 ? 86.923 6.609 104.865 1.00 38.64 514 LYS C C 1
ATOM 11165 O O . LYS C 1 514 ? 87.433 5.809 104.086 1.00 39.00 514 LYS C O 1
ATOM 11168 N N . ARG C 1 515 ? 86.950 6.491 106.199 1.00 39.04 515 ARG C N 1
ATOM 11169 C CA . ARG C 1 515 ? 87.647 5.448 106.939 1.00 40.19 515 ARG C CA 1
ATOM 11170 C C . ARG C 1 515 ? 86.884 4.121 106.811 1.00 41.10 515 ARG C C 1
ATOM 11171 O O . ARG C 1 515 ? 87.462 3.040 106.905 1.00 40.22 515 ARG C O 1
ATOM 11179 N N . THR C 1 516 ? 85.575 4.235 106.621 1.00 41.94 516 THR C N 1
ATOM 11180 C CA . THR C 1 516 ? 84.695 3.083 106.520 1.00 43.05 516 THR C CA 1
ATOM 11181 C C . THR C 1 516 ? 84.688 2.453 105.128 1.00 43.69 516 THR C C 1
ATOM 11182 O O . THR C 1 516 ? 84.610 1.234 105.029 1.00 43.14 516 THR C O 1
ATOM 11186 N N . LEU C 1 517 ? 84.771 3.280 104.083 1.00 45.07 517 LEU C N 1
ATOM 11187 C CA . LEU C 1 517 ? 84.729 2.819 102.694 1.00 47.08 517 LEU C CA 1
ATOM 11188 C C . LEU C 1 517 ? 86.097 2.449 102.187 1.00 48.65 517 LEU C C 1
ATOM 11189 O O . LEU C 1 517 ? 86.329 1.265 101.875 1.00 50.69 517 LEU C O 1
ATOM 11194 N N . ILE C 1 518 ? 86.982 3.460 102.107 1.00 49.20 518 ILE C N 1
ATOM 11195 C CA . ILE C 1 518 ? 88.315 3.384 101.465 1.00 49.65 518 ILE C CA 1
ATOM 11196 C C . ILE C 1 518 ? 88.973 2.002 101.367 1.00 50.02 518 ILE C C 1
ATOM 11197 O O . ILE C 1 518 ? 89.112 1.288 102.359 1.00 50.59 518 ILE C O 1
ATOM 11202 N N . ALA C 1 519 ? 89.375 1.640 100.153 1.00 50.46 519 ALA C N 1
ATOM 11203 C CA . ALA C 1 519 ? 90.145 0.425 99.925 1.00 50.74 519 ALA C CA 1
ATOM 11204 C C . ALA C 1 519 ? 91.562 0.510 100.562 1.00 50.47 519 ALA C C 1
ATOM 11205 O O . ALA C 1 519 ? 91.851 -0.191 101.546 1.00 49.88 519 ALA C O 1
ATOM 11207 N N . GLY D 1 26 ? 175.658 0.467 48.011 1.00 101.84 26 GLY D N 1
ATOM 11208 C CA . GLY D 1 26 ? 176.489 1.451 48.768 1.00 102.15 26 GLY D CA 1
ATOM 11209 C C . GLY D 1 26 ? 177.625 2.038 47.940 1.00 102.39 26 GLY D C 1
ATOM 11210 O O . GLY D 1 26 ? 178.301 1.312 47.215 1.00 102.30 26 GLY D O 1
ATOM 11211 N N . TYR D 1 27 ? 177.849 3.350 48.030 1.00 102.74 27 TYR D N 1
ATOM 11212 C CA . TYR D 1 27 ? 177.050 4.257 48.858 1.00 103.12 27 TYR D CA 1
ATOM 11213 C C . TYR D 1 27 ? 175.955 4.973 48.062 1.00 103.12 27 TYR D C 1
ATOM 11214 O O . TYR D 1 27 ? 176.205 5.987 47.393 1.00 103.13 27 TYR D O 1
ATOM 11223 N N . ILE D 1 28 ? 174.745 4.424 48.143 1.00 103.10 28 ILE D N 1
ATOM 11224 C CA . ILE D 1 28 ? 173.567 5.026 47.530 1.00 103.09 28 ILE D CA 1
ATOM 11225 C C . ILE D 1 28 ? 172.706 5.690 48.599 1.00 102.98 28 ILE D C 1
ATOM 11226 O O . ILE D 1 28 ? 172.482 5.111 49.670 1.00 102.93 28 ILE D O 1
ATOM 11228 N N . LEU D 1 29 ? 172.249 6.911 48.319 1.00 102.77 29 LEU D N 1
ATOM 11229 C CA . LEU D 1 29 ? 171.277 7.577 49.190 1.00 102.69 29 LEU D CA 1
ATOM 11230 C C . LEU D 1 29 ? 169.873 7.018 48.927 1.00 102.69 29 LEU D C 1
ATOM 11231 O O . LEU D 1 29 ? 169.603 6.454 47.854 1.00 102.62 29 LEU D O 1
ATOM 11233 N N . ALA D 1 30 ? 168.992 7.152 49.919 1.00 102.57 30 ALA D N 1
ATOM 11234 C CA . ALA D 1 30 ? 167.608 6.714 49.783 1.00 102.25 30 ALA D CA 1
ATOM 11235 C C . ALA D 1 30 ? 166.646 7.738 50.351 1.00 102.14 30 ALA D C 1
ATOM 11236 O O . ALA D 1 30 ? 166.836 8.246 51.461 1.00 101.90 30 ALA D O 1
ATOM 11238 N N . ILE D 1 31 ? 165.618 8.032 49.558 1.00 102.15 31 ILE D N 1
ATOM 11239 C CA . ILE D 1 31 ? 164.535 8.940 49.938 1.00 102.07 31 ILE D CA 1
ATOM 11240 C C . ILE D 1 31 ? 163.150 8.285 49.768 1.00 101.81 31 ILE D C 1
ATOM 11241 O O . ILE D 1 31 ? 162.654 8.134 48.651 1.00 101.57 31 ILE D O 1
ATOM 11243 N N . ASP D 1 32 ? 162.554 7.878 50.890 1.00 101.67 32 ASP D N 1
ATOM 11244 C CA . ASP D 1 32 ? 161.192 7.353 50.918 1.00 101.53 32 ASP D CA 1
ATOM 11245 C C . ASP D 1 32 ? 160.206 8.501 51.185 1.00 101.41 32 ASP D C 1
ATOM 11246 O O . ASP D 1 32 ? 159.939 8.868 52.341 1.00 101.15 32 ASP D O 1
ATOM 11251 N N . GLN D 1 33 ? 159.684 9.080 50.104 1.00 100.97 33 GLN D N 1
ATOM 11252 C CA . GLN D 1 33 ? 158.714 10.164 50.217 1.00 100.36 33 GLN D CA 1
ATOM 11253 C C . GLN D 1 33 ? 157.311 9.589 50.445 1.00 100.12 33 GLN D C 1
ATOM 11254 O O . GLN D 1 33 ? 156.549 9.334 49.504 1.00 99.59 33 GLN D O 1
ATOM 11260 N N . GLY D 1 34 ? 156.997 9.375 51.720 1.00 99.99 34 GLY D N 1
ATOM 11261 C CA . GLY D 1 34 ? 155.733 8.783 52.121 1.00 99.95 34 GLY D CA 1
ATOM 11262 C C . GLY D 1 34 ? 154.609 9.766 51.922 1.00 99.84 34 GLY D C 1
ATOM 11263 O O . GLY D 1 34 ? 154.764 10.768 51.228 1.00 99.83 34 GLY D O 1
ATOM 11264 N N . THR D 1 35 ? 153.468 9.476 52.525 1.00 99.88 35 THR D N 1
ATOM 11265 C CA . THR D 1 35 ? 152.326 10.365 52.422 1.00 100.12 35 THR D CA 1
ATOM 11266 C C . THR D 1 35 ? 152.192 11.162 53.728 1.00 100.77 35 THR D C 1
ATOM 11267 O O . THR D 1 35 ? 151.797 12.335 53.723 1.00 100.82 35 THR D O 1
ATOM 11271 N N . THR D 1 36 ? 152.554 10.521 54.838 1.00 101.40 36 THR D N 1
ATOM 11272 C CA . THR D 1 36 ? 152.568 11.167 56.145 1.00 101.87 36 THR D CA 1
ATOM 11273 C C . THR D 1 36 ? 153.958 11.718 56.450 1.00 102.43 36 THR D C 1
ATOM 11274 O O . THR D 1 36 ? 154.089 12.823 56.983 1.00 102.70 36 THR D O 1
ATOM 11278 N N . SER D 1 37 ? 154.993 10.958 56.101 1.00 102.85 37 SER D N 1
ATOM 11279 C CA . SER D 1 37 ? 156.360 11.364 56.412 1.00 103.39 37 SER D CA 1
ATOM 11280 C C . SER D 1 37 ? 157.357 10.998 55.321 1.00 103.77 37 SER D C 1
ATOM 11281 O O . SER D 1 37 ? 157.022 10.307 54.354 1.00 103.66 37 SER D O 1
ATOM 11284 N N . THR D 1 38 ? 158.583 11.490 55.492 1.00 104.33 38 THR D N 1
ATOM 11285 C CA . THR D 1 38 ? 159.698 11.185 54.596 1.00 104.59 38 THR D CA 1
ATOM 11286 C C . THR D 1 38 ? 160.851 10.565 55.396 1.00 104.88 38 THR D C 1
ATOM 11287 O O . THR D 1 38 ? 161.433 11.212 56.278 1.00 104.84 38 THR D O 1
ATOM 11291 N N . ARG D 1 39 ? 161.139 9.298 55.088 1.00 105.16 39 ARG D N 1
ATOM 11292 C CA . ARG D 1 39 ? 162.213 8.529 55.720 1.00 105.35 39 ARG D CA 1
ATOM 11293 C C . ARG D 1 39 ? 163.430 8.437 54.790 1.00 105.64 39 ARG D C 1
ATOM 11294 O O . ARG D 1 39 ? 163.290 8.487 53.561 1.00 105.60 39 ARG D O 1
ATOM 11296 N N . ALA D 1 40 ? 164.616 8.301 55.388 1.00 105.82 40 ALA D N 1
ATOM 11297 C CA . ALA D 1 40 ? 165.883 8.323 54.652 1.00 105.86 40 ALA D CA 1
ATOM 11298 C C . ALA D 1 40 ? 166.808 7.185 55.068 1.00 105.88 40 ALA D C 1
ATOM 11299 O O . ALA D 1 40 ? 166.820 6.787 56.235 1.00 105.81 40 ALA D O 1
ATOM 11301 N N . ILE D 1 41 ? 167.589 6.674 54.114 1.00 105.95 41 ILE D N 1
ATOM 11302 C CA . ILE D 1 41 ? 168.471 5.530 54.374 1.00 106.11 41 ILE D CA 1
ATOM 11303 C C . ILE D 1 41 ? 169.690 5.430 53.447 1.00 106.14 41 ILE D C 1
ATOM 11304 O O . ILE D 1 41 ? 169.617 4.814 52.375 1.00 106.05 41 ILE D O 1
ATOM 11306 N N . VAL D 1 42 ? 170.814 6.007 53.895 1.00 106.12 42 VAL D N 1
ATOM 11307 C CA . VAL D 1 42 ? 172.081 6.016 53.147 1.00 105.88 42 VAL D CA 1
ATOM 11308 C C . VAL D 1 42 ? 172.767 4.652 53.208 1.00 105.97 42 VAL D C 1
ATOM 11309 O O . VAL D 1 42 ? 173.960 4.551 53.500 1.00 106.01 42 VAL D O 1
ATOM 11311 N N . PHE D 1 43 ? 171.991 3.612 52.902 1.00 106.06 43 PHE D N 1
ATOM 11312 C CA . PHE D 1 43 ? 172.390 2.214 53.055 1.00 106.10 43 PHE D CA 1
ATOM 11313 C C . PHE D 1 43 ? 173.584 1.794 52.182 1.00 106.13 43 PHE D C 1
ATOM 11314 O O . PHE D 1 43 ? 173.801 2.317 51.086 1.00 106.02 43 PHE D O 1
ATOM 11316 N N . LYS D 1 48 ? 174.377 -2.974 53.872 1.00 84.87 48 LYS D N 1
ATOM 11317 C CA . LYS D 1 48 ? 173.638 -2.748 55.118 1.00 85.58 48 LYS D CA 1
ATOM 11318 C C . LYS D 1 48 ? 173.065 -1.321 55.165 1.00 85.95 48 LYS D C 1
ATOM 11319 O O . LYS D 1 48 ? 173.228 -0.563 54.209 1.00 85.51 48 LYS D O 1
ATOM 11321 N N . ILE D 1 49 ? 172.387 -0.972 56.263 1.00 87.03 49 ILE D N 1
ATOM 11322 C CA . ILE D 1 49 ? 171.848 0.393 56.467 1.00 88.08 49 ILE D CA 1
ATOM 11323 C C . ILE D 1 49 ? 172.836 1.333 57.175 1.00 88.53 49 ILE D C 1
ATOM 11324 O O . ILE D 1 49 ? 173.546 0.926 58.095 1.00 88.30 49 ILE D O 1
ATOM 11326 N N . ALA D 1 50 ? 172.861 2.593 56.746 1.00 89.48 50 ALA D N 1
ATOM 11327 C CA . ALA D 1 50 ? 173.737 3.596 57.356 1.00 90.20 50 ALA D CA 1
ATOM 11328 C C . ALA D 1 50 ? 173.027 4.928 57.655 1.00 90.70 50 ALA D C 1
ATOM 11329 O O . ALA D 1 50 ? 173.616 5.834 58.274 1.00 90.84 50 ALA D O 1
ATOM 11331 N N . GLY D 1 51 ? 171.768 5.035 57.227 1.00 91.17 51 GLY D N 1
ATOM 11332 C CA . GLY D 1 51 ? 170.954 6.236 57.469 1.00 92.00 51 GLY D CA 1
ATOM 11333 C C . GLY D 1 51 ? 169.509 5.947 57.847 1.00 92.33 51 GLY D C 1
ATOM 11334 O O . GLY D 1 51 ? 168.891 5.033 57.294 1.00 92.30 51 GLY D O 1
ATOM 11335 N N . VAL D 1 52 ? 168.977 6.731 58.789 1.00 92.72 52 VAL D N 1
ATOM 11336 C CA . VAL D 1 52 ? 167.622 6.534 59.319 1.00 92.93 52 VAL D CA 1
ATOM 11337 C C . VAL D 1 52 ? 167.062 7.769 60.044 1.00 93.08 52 VAL D C 1
ATOM 11338 O O . VAL D 1 52 ? 167.290 7.948 61.252 1.00 93.24 52 VAL D O 1
ATOM 11340 N N . GLY D 1 53 ? 166.328 8.608 59.303 1.00 93.09 53 GLY D N 1
ATOM 11341 C CA . GLY D 1 53 ? 165.665 9.804 59.858 1.00 92.78 53 GLY D CA 1
ATOM 11342 C C . GLY D 1 53 ? 164.309 10.133 59.231 1.00 92.66 53 GLY D C 1
ATOM 11343 O O . GLY D 1 53 ? 164.063 9.841 58.047 1.00 92.46 53 GLY D O 1
ATOM 11344 N N . GLN D 1 54 ? 163.435 10.756 60.025 1.00 92.25 54 GLN D N 1
ATOM 11345 C CA . GLN D 1 54 ? 162.068 11.080 59.592 1.00 91.73 54 GLN D CA 1
ATOM 11346 C C . GLN D 1 54 ? 161.589 12.461 60.073 1.00 91.27 54 GLN D C 1
ATOM 11347 O O . GLN D 1 54 ? 161.994 12.927 61.140 1.00 90.99 54 GLN D O 1
ATOM 11349 N N . LYS D 1 55 ? 160.734 13.106 59.278 1.00 90.76 55 LYS D N 1
ATOM 11350 C CA . LYS D 1 55 ? 160.015 14.319 59.708 1.00 90.65 55 LYS D CA 1
ATOM 11351 C C . LYS D 1 55 ? 158.613 14.403 59.096 1.00 90.44 55 LYS D C 1
ATOM 11352 O O . LYS D 1 55 ? 158.451 14.365 57.873 1.00 90.44 55 LYS D O 1
ATOM 11354 N N . GLU D 1 56 ? 157.603 14.528 59.950 1.00 90.34 56 GLU D N 1
ATOM 11355 C CA . GLU D 1 56 ? 156.213 14.466 59.490 1.00 90.30 56 GLU D CA 1
ATOM 11356 C C . GLU D 1 56 ? 155.690 15.827 59.027 1.00 89.94 56 GLU D C 1
ATOM 11357 O O . GLU D 1 56 ? 156.257 16.869 59.374 1.00 89.65 56 GLU D O 1
ATOM 11363 N N . PHE D 1 57 ? 154.623 15.796 58.228 1.00 89.56 57 PHE D N 1
ATOM 11364 C CA . PHE D 1 57 ? 154.079 16.986 57.556 1.00 89.30 57 PHE D CA 1
ATOM 11365 C C . PHE D 1 57 ? 152.546 16.999 57.556 1.00 89.02 57 PHE D C 1
ATOM 11366 O O . PHE D 1 57 ? 151.908 15.968 57.793 1.00 88.64 57 PHE D O 1
ATOM 11368 N N . LYS D 1 58 ? 151.967 18.165 57.269 1.00 88.88 58 LYS D N 1
ATOM 11369 C CA . LYS D 1 58 ? 150.543 18.412 57.518 1.00 88.95 58 LYS D CA 1
ATOM 11370 C C . LYS D 1 58 ? 149.604 17.952 56.404 1.00 88.84 58 LYS D C 1
ATOM 11371 O O . LYS D 1 58 ? 149.662 18.446 55.278 1.00 88.23 58 LYS D O 1
ATOM 11373 N N . GLN D 1 59 ? 148.733 17.008 56.764 1.00 89.30 59 GLN D N 1
ATOM 11374 C CA . GLN D 1 59 ? 147.672 16.492 55.895 1.00 89.66 59 GLN D CA 1
ATOM 11375 C C . GLN D 1 59 ? 146.452 17.441 55.796 1.00 89.95 59 GLN D C 1
ATOM 11376 O O . GLN D 1 59 ? 145.359 17.142 56.309 1.00 89.94 59 GLN D O 1
ATOM 11378 N N . HIS D 1 60 ? 146.652 18.578 55.121 1.00 90.21 60 HIS D N 1
ATOM 11379 C CA . HIS D 1 60 ? 145.589 19.560 54.883 1.00 90.28 60 HIS D CA 1
ATOM 11380 C C . HIS D 1 60 ? 144.387 18.916 54.171 1.00 90.34 60 HIS D C 1
ATOM 11381 O O . HIS D 1 60 ? 144.437 18.658 52.968 1.00 90.50 60 HIS D O 1
ATOM 11383 N N . PHE D 1 61 ? 143.328 18.643 54.937 1.00 90.34 61 PHE D N 1
ATOM 11384 C CA . PHE D 1 61 ? 142.123 17.963 54.431 1.00 90.51 61 PHE D CA 1
ATOM 11385 C C . PHE D 1 61 ? 140.845 18.837 54.485 1.00 90.62 61 PHE D C 1
ATOM 11386 O O . PHE D 1 61 ? 140.033 18.675 55.411 1.00 90.38 61 PHE D O 1
ATOM 11388 N N . PRO D 1 62 ? 140.659 19.749 53.488 1.00 90.64 62 PRO D N 1
ATOM 11389 C CA . PRO D 1 62 ? 139.609 20.789 53.487 1.00 90.62 62 PRO D CA 1
ATOM 11390 C C . PRO D 1 62 ? 138.171 20.283 53.323 1.00 90.48 62 PRO D C 1
ATOM 11391 O O . PRO D 1 62 ? 137.297 20.688 54.091 1.00 90.54 62 PRO D O 1
ATOM 11395 N N . LYS D 1 63 ? 137.924 19.431 52.331 1.00 90.09 63 LYS D N 1
ATOM 11396 C CA . LYS D 1 63 ? 136.622 18.783 52.202 1.00 89.87 63 LYS D CA 1
ATOM 11397 C C . LYS D 1 63 ? 136.747 17.277 52.426 1.00 89.71 63 LYS D C 1
ATOM 11398 O O . LYS D 1 63 ? 137.833 16.778 52.729 1.00 89.30 63 LYS D O 1
ATOM 11400 N N . TRP D 1 66 ? 138.574 15.492 50.375 1.00 67.81 66 TRP D N 1
ATOM 11401 C CA . TRP D 1 66 ? 139.768 16.107 49.791 1.00 68.96 66 TRP D CA 1
ATOM 11402 C C . TRP D 1 66 ? 141.000 15.922 50.669 1.00 68.79 66 TRP D C 1
ATOM 11403 O O . TRP D 1 66 ? 140.883 15.837 51.888 1.00 68.45 66 TRP D O 1
ATOM 11414 N N . VAL D 1 67 ? 142.171 15.857 50.029 1.00 69.39 67 VAL D N 1
ATOM 11415 C CA . VAL D 1 67 ? 143.484 15.728 50.707 1.00 70.08 67 VAL D CA 1
ATOM 11416 C C . VAL D 1 67 ? 144.545 16.527 49.953 1.00 70.17 67 VAL D C 1
ATOM 11417 O O . VAL D 1 67 ? 144.485 16.647 48.727 1.00 70.27 67 VAL D O 1
ATOM 11421 N N . GLU D 1 68 ? 145.515 17.064 50.682 1.00 70.95 68 GLU D N 1
ATOM 11422 C CA . GLU D 1 68 ? 146.515 17.950 50.082 1.00 72.43 68 GLU D CA 1
ATOM 11423 C C . GLU D 1 68 ? 147.778 18.074 50.925 1.00 73.44 68 GLU D C 1
ATOM 11424 O O . GLU D 1 68 ? 147.714 18.081 52.151 1.00 73.72 68 GLU D O 1
ATOM 11426 N N . HIS D 1 69 ? 148.919 18.180 50.255 1.00 74.93 69 HIS D N 1
ATOM 11427 C CA . HIS D 1 69 ? 150.182 18.460 50.911 1.00 76.71 69 HIS D CA 1
ATOM 11428 C C . HIS D 1 69 ? 150.673 19.830 50.519 1.00 77.97 69 HIS D C 1
ATOM 11429 O O . HIS D 1 69 ? 150.341 20.330 49.442 1.00 77.87 69 HIS D O 1
ATOM 11436 N N . ASP D 1 70 ? 151.471 20.415 51.412 1.00 79.80 70 ASP D N 1
ATOM 11437 C CA . ASP D 1 70 ? 152.238 21.625 51.151 1.00 81.37 70 ASP D CA 1
ATOM 11438 C C . ASP D 1 70 ? 153.500 21.227 50.380 1.00 82.56 70 ASP D C 1
ATOM 11439 O O . ASP D 1 70 ? 154.313 20.435 50.878 1.00 82.35 70 ASP D O 1
ATOM 11444 N N . PRO D 1 71 ? 153.661 21.770 49.158 1.00 83.80 71 PRO D N 1
ATOM 11445 C CA . PRO D 1 71 ? 154.811 21.459 48.299 1.00 85.13 71 PRO D CA 1
ATOM 11446 C C . PRO D 1 71 ? 156.150 21.892 48.914 1.00 86.25 71 PRO D C 1
ATOM 11447 O O . PRO D 1 71 ? 157.160 21.202 48.759 1.00 86.16 71 PRO D O 1
ATOM 11451 N N . GLU D 1 72 ? 156.137 23.030 49.606 1.00 87.98 72 GLU D N 1
ATOM 11452 C CA . GLU D 1 72 ? 157.326 23.581 50.253 1.00 89.43 72 GLU D CA 1
ATOM 11453 C C . GLU D 1 72 ? 157.718 22.715 51.448 1.00 90.40 72 GLU D C 1
ATOM 11454 O O . GLU D 1 72 ? 158.849 22.225 51.525 1.00 90.74 72 GLU D O 1
ATOM 11456 N N . GLU D 1 73 ? 156.771 22.494 52.357 1.00 91.57 73 GLU D N 1
ATOM 11457 C CA . GLU D 1 73 ? 157.019 21.661 53.536 1.00 92.70 73 GLU D CA 1
ATOM 11458 C C . GLU D 1 73 ? 157.642 20.323 53.138 1.00 93.44 73 GLU D C 1
ATOM 11459 O O . GLU D 1 73 ? 158.336 19.687 53.944 1.00 93.64 73 GLU D O 1
ATOM 11461 N N . ILE D 1 74 ? 157.398 19.908 51.894 1.00 94.05 74 ILE D N 1
ATOM 11462 C CA . ILE D 1 74 ? 158.025 18.707 51.354 1.00 94.85 74 ILE D CA 1
ATOM 11463 C C . ILE D 1 74 ? 159.489 18.988 51.024 1.00 95.26 74 ILE D C 1
ATOM 11464 O O . ILE D 1 74 ? 160.383 18.300 51.534 1.00 94.93 74 ILE D O 1
ATOM 11466 N N . TRP D 1 75 ? 159.718 20.010 50.194 1.00 95.82 75 TRP D N 1
ATOM 11467 C CA . TRP D 1 75 ? 161.066 20.406 49.800 1.00 96.80 75 TRP D CA 1
ATOM 11468 C C . TRP D 1 75 ? 161.963 20.672 51.009 1.00 97.44 75 TRP D C 1
ATOM 11469 O O . TRP D 1 75 ? 163.141 20.296 51.003 1.00 97.59 75 TRP D O 1
ATOM 11480 N N . GLN D 1 76 ? 161.402 21.312 52.036 1.00 98.14 76 GLN D N 1
ATOM 11481 C CA . GLN D 1 76 ? 162.127 21.579 53.280 1.00 98.92 76 GLN D CA 1
ATOM 11482 C C . GLN D 1 76 ? 162.355 20.302 54.104 1.00 99.57 76 GLN D C 1
ATOM 11483 O O . GLN D 1 76 ? 163.464 20.079 54.606 1.00 99.57 76 GLN D O 1
ATOM 11485 N N . THR D 1 77 ? 161.316 19.469 54.226 1.00 100.23 77 THR D N 1
ATOM 11486 C CA . THR D 1 77 ? 161.392 18.224 55.001 1.00 100.80 77 THR D CA 1
ATOM 11487 C C . THR D 1 77 ? 162.369 17.228 54.389 1.00 101.34 77 THR D C 1
ATOM 11488 O O . THR D 1 77 ? 163.123 16.566 55.113 1.00 101.33 77 THR D O 1
ATOM 11490 N N . VAL D 1 78 ? 162.353 17.135 53.058 1.00 101.92 78 VAL D N 1
ATOM 11491 C CA . VAL D 1 78 ? 163.257 16.250 52.323 1.00 102.61 78 VAL D CA 1
ATOM 11492 C C . VAL D 1 78 ? 164.698 16.677 52.528 1.00 103.17 78 VAL D C 1
ATOM 11493 O O . VAL D 1 78 ? 165.582 15.834 52.702 1.00 103.18 78 VAL D O 1
ATOM 11495 N N . VAL D 1 79 ? 164.910 17.995 52.516 1.00 103.91 79 VAL D N 1
ATOM 11496 C CA . VAL D 1 79 ? 166.221 18.603 52.727 1.00 104.59 79 VAL D CA 1
ATOM 11497 C C . VAL D 1 79 ? 166.561 18.785 54.221 1.00 105.19 79 VAL D C 1
ATOM 11498 O O . VAL D 1 79 ? 167.566 19.421 54.565 1.00 105.17 79 VAL D O 1
ATOM 11500 N N . SER D 1 80 ? 165.718 18.233 55.098 1.00 105.76 80 SER D N 1
ATOM 11501 C CA . SER D 1 80 ? 166.034 18.131 56.525 1.00 106.20 80 SER D CA 1
ATOM 11502 C C . SER D 1 80 ? 166.180 16.665 56.920 1.00 106.55 80 SER D C 1
ATOM 11503 O O . SER D 1 80 ? 166.826 16.353 57.919 1.00 106.55 80 SER D O 1
ATOM 11506 N N . THR D 1 81 ? 165.578 15.779 56.122 1.00 107.01 81 THR D N 1
ATOM 11507 C CA . THR D 1 81 ? 165.682 14.328 56.308 1.00 107.50 81 THR D CA 1
ATOM 11508 C C . THR D 1 81 ? 166.973 13.739 55.711 1.00 107.96 81 THR D C 1
ATOM 11509 O O . THR D 1 81 ? 167.334 12.592 56.004 1.00 107.90 81 THR D O 1
ATOM 11511 N N . VAL D 1 82 ? 167.659 14.525 54.879 1.00 108.36 82 VAL D N 1
ATOM 11512 C CA . VAL D 1 82 ? 168.962 14.142 54.321 1.00 108.87 82 VAL D CA 1
ATOM 11513 C C . VAL D 1 82 ? 170.113 14.455 55.292 1.00 109.21 82 VAL D C 1
ATOM 11514 O O . VAL D 1 82 ? 170.960 13.593 55.572 1.00 109.32 82 VAL D O 1
ATOM 11516 N N . LYS D 1 83 ? 170.121 15.687 55.804 1.00 109.56 83 LYS D N 1
ATOM 11517 C CA . LYS D 1 83 ? 171.137 16.174 56.745 1.00 109.76 83 LYS D CA 1
ATOM 11518 C C . LYS D 1 83 ? 170.906 15.724 58.203 1.00 109.99 83 LYS D C 1
ATOM 11519 O O . LYS D 1 83 ? 171.695 16.055 59.095 1.00 109.94 83 LYS D O 1
ATOM 11521 N N . GLU D 1 84 ? 169.825 14.979 58.439 1.00 110.15 84 GLU D N 1
ATOM 11522 C CA . GLU D 1 84 ? 169.589 14.351 59.743 1.00 110.34 84 GLU D CA 1
ATOM 11523 C C . GLU D 1 84 ? 169.406 12.829 59.622 1.00 110.38 84 GLU D C 1
ATOM 11524 O O . GLU D 1 84 ? 168.641 12.218 60.377 1.00 110.40 84 GLU D O 1
ATOM 11526 N N . ALA D 1 85 ? 170.111 12.233 58.660 1.00 110.33 85 ALA D N 1
ATOM 11527 C CA . ALA D 1 85 ? 170.204 10.776 58.527 1.00 110.31 85 ALA D CA 1
ATOM 11528 C C . ALA D 1 85 ? 171.625 10.374 58.134 1.00 110.36 85 ALA D C 1
ATOM 11529 O O . ALA D 1 85 ? 172.029 9.220 58.326 1.00 110.33 85 ALA D O 1
ATOM 11531 N N . ILE D 1 86 ? 172.367 11.343 57.590 1.00 110.28 86 ILE D N 1
ATOM 11532 C CA . ILE D 1 86 ? 173.769 11.168 57.197 1.00 110.20 86 ILE D CA 1
ATOM 11533 C C . ILE D 1 86 ? 174.756 11.580 58.307 1.00 110.16 86 ILE D C 1
ATOM 11534 O O . ILE D 1 86 ? 175.907 11.134 58.315 1.00 110.19 86 ILE D O 1
ATOM 11536 N N . GLU D 1 87 ? 174.301 12.430 59.231 1.00 109.98 87 GLU D N 1
ATOM 11537 C CA . GLU D 1 87 ? 175.085 12.809 60.419 1.00 109.69 87 GLU D CA 1
ATOM 11538 C C . GLU D 1 87 ? 174.892 11.806 61.567 1.00 109.42 87 GLU D C 1
ATOM 11539 O O . GLU D 1 87 ? 175.554 11.889 62.607 1.00 109.00 87 GLU D O 1
ATOM 11541 N N . LYS D 1 88 ? 173.980 10.858 61.350 1.00 109.42 88 LYS D N 1
ATOM 11542 C CA . LYS D 1 88 ? 173.573 9.886 62.360 1.00 109.44 88 LYS D CA 1
ATOM 11543 C C . LYS D 1 88 ? 173.691 8.445 61.849 1.00 109.51 88 LYS D C 1
ATOM 11544 O O . LYS D 1 88 ? 174.145 8.196 60.726 1.00 109.50 88 LYS D O 1
ATOM 11546 N N . THR D 1 92 ? 180.092 12.471 55.980 1.00 108.21 92 THR D N 1
ATOM 11547 C CA . THR D 1 92 ? 180.326 13.775 55.351 1.00 108.40 92 THR D CA 1
ATOM 11548 C C . THR D 1 92 ? 179.512 13.963 54.051 1.00 108.40 92 THR D C 1
ATOM 11549 O O . THR D 1 92 ? 178.829 13.035 53.603 1.00 108.37 92 THR D O 1
ATOM 11551 N N . ALA D 1 93 ? 179.598 15.167 53.466 1.00 108.31 93 ALA D N 1
ATOM 11552 C CA . ALA D 1 93 ? 178.873 15.554 52.240 1.00 108.05 93 ALA D CA 1
ATOM 11553 C C . ALA D 1 93 ? 179.220 14.701 51.011 1.00 107.97 93 ALA D C 1
ATOM 11554 O O . ALA D 1 93 ? 178.369 14.485 50.142 1.00 107.86 93 ALA D O 1
ATOM 11556 N N . ASN D 1 94 ? 180.469 14.233 50.944 1.00 107.71 94 ASN D N 1
ATOM 11557 C CA . ASN D 1 94 ? 180.917 13.311 49.889 1.00 107.30 94 ASN D CA 1
ATOM 11558 C C . ASN D 1 94 ? 181.309 11.916 50.385 1.00 106.78 94 ASN D C 1
ATOM 11559 O O . ASN D 1 94 ? 182.491 11.563 50.440 1.00 106.74 94 ASN D O 1
ATOM 11564 N N . ASP D 1 95 ? 180.302 11.138 50.760 1.00 106.22 95 ASP D N 1
ATOM 11565 C CA . ASP D 1 95 ? 180.480 9.719 51.034 1.00 105.77 95 ASP D CA 1
ATOM 11566 C C . ASP D 1 95 ? 179.489 8.934 50.189 1.00 105.24 95 ASP D C 1
ATOM 11567 O O . ASP D 1 95 ? 179.624 7.719 50.036 1.00 105.26 95 ASP D O 1
ATOM 11572 N N . ILE D 1 96 ? 178.509 9.648 49.629 1.00 104.49 96 ILE D N 1
ATOM 11573 C CA . ILE D 1 96 ? 177.493 9.053 48.759 1.00 103.66 96 ILE D CA 1
ATOM 11574 C C . ILE D 1 96 ? 177.870 9.204 47.284 1.00 102.92 96 ILE D C 1
ATOM 11575 O O . ILE D 1 96 ? 178.124 10.315 46.812 1.00 102.63 96 ILE D O 1
ATOM 11577 N N . ALA D 1 97 ? 177.912 8.077 46.571 1.00 102.11 97 ALA D N 1
ATOM 11578 C CA . ALA D 1 97 ? 178.282 8.052 45.153 1.00 101.29 97 ALA D CA 1
ATOM 11579 C C . ALA D 1 97 ? 177.125 8.507 44.271 1.00 100.75 97 ALA D C 1
ATOM 11580 O O . ALA D 1 97 ? 177.342 9.191 43.270 1.00 100.71 97 ALA D O 1
ATOM 11582 N N . ALA D 1 98 ? 175.905 8.114 44.653 1.00 99.97 98 ALA D N 1
ATOM 11583 C CA . ALA D 1 98 ? 174.661 8.507 43.970 1.00 99.03 98 ALA D CA 1
ATOM 11584 C C . ALA D 1 98 ? 173.486 8.620 44.954 1.00 98.31 98 ALA D C 1
ATOM 11585 O O . ALA D 1 98 ? 173.603 8.246 46.129 1.00 98.20 98 ALA D O 1
ATOM 11587 N N . ILE D 1 99 ? 172.363 9.148 44.472 1.00 97.34 99 ILE D N 1
ATOM 11588 C CA . ILE D 1 99 ? 171.148 9.269 45.281 1.00 96.47 99 ILE D CA 1
ATOM 11589 C C . ILE D 1 99 ? 169.943 8.641 44.565 1.00 95.77 99 ILE D C 1
ATOM 11590 O O . ILE D 1 99 ? 169.866 8.666 43.329 1.00 95.84 99 ILE D O 1
ATOM 11592 N N . GLY D 1 100 ? 169.014 8.082 45.344 1.00 94.80 100 GLY D N 1
ATOM 11593 C CA . GLY D 1 100 ? 167.879 7.305 44.807 1.00 93.30 100 GLY D CA 1
ATOM 11594 C C . GLY D 1 100 ? 166.514 7.729 45.328 1.00 92.09 100 GLY D C 1
ATOM 11595 O O . GLY D 1 100 ? 166.251 7.686 46.535 1.00 91.76 100 GLY D O 1
ATOM 11596 N N . ILE D 1 101 ? 165.643 8.131 44.403 1.00 90.97 101 ILE D N 1
ATOM 11597 C CA . ILE D 1 101 ? 164.349 8.719 44.750 1.00 89.47 101 ILE D CA 1
ATOM 11598 C C . ILE D 1 101 ? 163.156 7.826 44.417 1.00 88.25 101 ILE D C 1
ATOM 11599 O O . ILE D 1 101 ? 162.940 7.446 43.260 1.00 87.62 101 ILE D O 1
ATOM 11601 N N . THR D 1 102 ? 162.413 7.486 45.473 1.00 86.98 102 THR D N 1
ATOM 11602 C CA . THR D 1 102 ? 161.080 6.878 45.384 1.00 85.48 102 THR D CA 1
ATOM 11603 C C . THR D 1 102 ? 160.039 7.825 45.997 1.00 84.40 102 THR D C 1
ATOM 11604 O O . THR D 1 102 ? 160.343 8.621 46.892 1.00 83.93 102 THR D O 1
ATOM 11608 N N . ASN D 1 103 ? 158.806 7.732 45.521 1.00 82.92 103 ASN D N 1
ATOM 11609 C CA . ASN D 1 103 ? 157.807 8.706 45.899 1.00 81.44 103 ASN D CA 1
ATOM 11610 C C . ASN D 1 103 ? 156.385 8.162 45.993 1.00 79.99 103 ASN D C 1
ATOM 11611 O O . ASN D 1 103 ? 156.026 7.191 45.321 1.00 79.77 103 ASN D O 1
ATOM 11616 N N . GLN D 1 104 ? 155.576 8.800 46.830 1.00 78.22 104 GLN D N 1
ATOM 11617 C CA . GLN D 1 104 ? 154.133 8.645 46.733 1.00 76.72 104 GLN D CA 1
ATOM 11618 C C . GLN D 1 104 ? 153.720 9.028 45.304 1.00 75.72 104 GLN D C 1
ATOM 11619 O O . GLN D 1 104 ? 154.140 10.056 44.762 1.00 75.86 104 GLN D O 1
ATOM 11625 N N . ARG D 1 105 ? 152.928 8.167 44.695 1.00 74.33 105 ARG D N 1
ATOM 11626 C CA . ARG D 1 105 ? 152.676 8.222 43.277 1.00 73.53 105 ARG D CA 1
ATOM 11627 C C . ARG D 1 105 ? 151.462 9.097 42.983 1.00 73.78 105 ARG D C 1
ATOM 11628 O O . ARG D 1 105 ? 150.800 9.558 43.902 1.00 74.14 105 ARG D O 1
ATOM 11636 N N . GLU D 1 106 ? 151.184 9.339 41.707 1.00 74.02 106 GLU D N 1
ATOM 11637 C CA . GLU D 1 106 ? 150.011 10.102 41.254 1.00 74.61 106 GLU D CA 1
ATOM 11638 C C . GLU D 1 106 ? 149.925 11.554 41.743 1.00 75.48 106 GLU D C 1
ATOM 11639 O O . GLU D 1 106 ? 149.116 12.329 41.233 1.00 75.23 106 GLU D O 1
ATOM 11645 N N . THR D 1 107 ? 150.734 11.917 42.738 1.00 76.72 107 THR D N 1
ATOM 11646 C CA . THR D 1 107 ? 150.601 13.223 43.390 1.00 77.69 107 THR D CA 1
ATOM 11647 C C . THR D 1 107 ? 151.169 14.339 42.504 1.00 78.51 107 THR D C 1
ATOM 11648 O O . THR D 1 107 ? 152.346 14.336 42.152 1.00 78.38 107 THR D O 1
ATOM 11652 N N . VAL D 1 108 ? 150.288 15.278 42.151 1.00 79.80 108 VAL D N 1
ATOM 11653 C CA . VAL D 1 108 ? 150.522 16.296 41.111 1.00 81.21 108 VAL D CA 1
ATOM 11654 C C . VAL D 1 108 ? 151.007 17.635 41.703 1.00 82.16 108 VAL D C 1
ATOM 11655 O O . VAL D 1 108 ? 150.595 18.012 42.801 1.00 82.17 108 VAL D O 1
ATOM 11659 N N . VAL D 1 109 ? 151.873 18.342 40.968 1.00 83.50 109 VAL D N 1
ATOM 11660 C CA . VAL D 1 109 ? 152.276 19.716 41.313 1.00 84.44 109 VAL D CA 1
ATOM 11661 C C . VAL D 1 109 ? 152.560 20.557 40.060 1.00 85.29 109 VAL D C 1
ATOM 11662 O O . VAL D 1 109 ? 153.283 20.115 39.155 1.00 85.08 109 VAL D O 1
ATOM 11664 N N . VAL D 1 110 ? 151.985 21.762 40.010 1.00 86.46 110 VAL D N 1
ATOM 11665 C CA . VAL D 1 110 ? 152.256 22.716 38.922 1.00 87.60 110 VAL D CA 1
ATOM 11666 C C . VAL D 1 110 ? 153.150 23.876 39.387 1.00 88.27 110 VAL D C 1
ATOM 11667 O O . VAL D 1 110 ? 152.776 24.633 40.283 1.00 88.30 110 VAL D O 1
ATOM 11669 N N . TRP D 1 111 ? 154.326 24.002 38.769 1.00 89.24 111 TRP D N 1
ATOM 11670 C CA . TRP D 1 111 ? 155.312 25.035 39.128 1.00 90.15 111 TRP D CA 1
ATOM 11671 C C . TRP D 1 111 ? 155.920 25.690 37.860 1.00 90.89 111 TRP D C 1
ATOM 11672 O O . TRP D 1 111 ? 155.703 25.189 36.753 1.00 90.73 111 TRP D O 1
ATOM 11683 N N . ASP D 1 112 ? 156.661 26.798 38.016 1.00 91.92 112 ASP D N 1
ATOM 11684 C CA . ASP D 1 112 ? 157.201 27.577 36.861 1.00 92.88 112 ASP D CA 1
ATOM 11685 C C . ASP D 1 112 ? 158.500 26.992 36.255 1.00 93.30 112 ASP D C 1
ATOM 11686 O O . ASP D 1 112 ? 159.308 26.387 36.964 1.00 93.57 112 ASP D O 1
ATOM 11691 N N . ARG D 1 113 ? 158.697 27.166 34.945 1.00 93.79 113 ARG D N 1
ATOM 11692 C CA . ARG D 1 113 ? 159.884 26.616 34.282 1.00 94.09 113 ARG D CA 1
ATOM 11693 C C . ARG D 1 113 ? 161.139 27.417 34.654 1.00 94.55 113 ARG D C 1
ATOM 11694 O O . ARG D 1 113 ? 162.133 26.838 35.110 1.00 94.83 113 ARG D O 1
ATOM 11702 N N . GLU D 1 114 ? 161.077 28.741 34.488 1.00 94.70 114 GLU D N 1
ATOM 11703 C CA . GLU D 1 114 ? 162.230 29.623 34.723 1.00 94.77 114 GLU D CA 1
ATOM 11704 C C . GLU D 1 114 ? 162.523 29.870 36.212 1.00 94.91 114 GLU D C 1
ATOM 11705 O O . GLU D 1 114 ? 163.446 30.622 36.569 1.00 95.0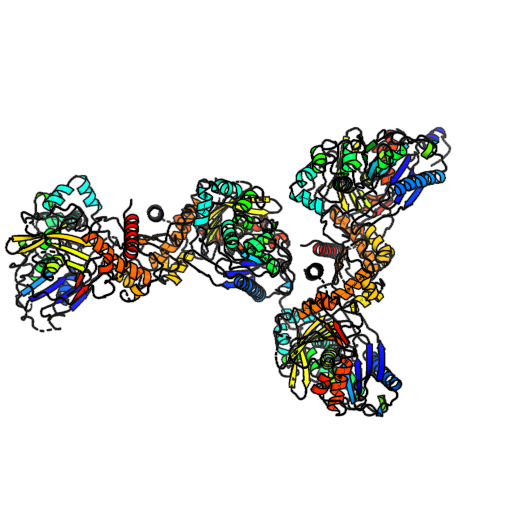9 114 GLU D O 1
ATOM 11711 N N . THR D 1 115 ? 161.739 29.220 37.070 1.00 94.72 115 THR D N 1
ATOM 11712 C CA . THR D 1 115 ? 161.994 29.199 38.499 1.00 94.47 115 THR D CA 1
ATOM 11713 C C . THR D 1 115 ? 161.634 27.818 39.066 1.00 94.22 115 THR D C 1
ATOM 11714 O O . THR D 1 115 ? 162.505 26.941 39.197 1.00 94.35 115 THR D O 1
ATOM 11716 N N . GLY D 1 116 ? 160.350 27.633 39.383 1.00 93.60 116 GLY D N 1
ATOM 11717 C CA . GLY D 1 116 ? 159.849 26.408 40.014 1.00 92.72 116 GLY D CA 1
ATOM 11718 C C . GLY D 1 116 ? 158.820 26.626 41.116 1.00 91.90 116 GLY D C 1
ATOM 11719 O O . GLY D 1 116 ? 158.722 25.815 42.038 1.00 92.18 116 GLY D O 1
ATOM 11720 N N . LYS D 1 117 ? 158.037 27.700 41.015 1.00 90.89 117 LYS D N 1
ATOM 11721 C CA . LYS D 1 117 ? 157.085 28.070 42.071 1.00 89.83 117 LYS D CA 1
ATOM 11722 C C . LYS D 1 117 ? 155.756 27.276 42.016 1.00 88.79 117 LYS D C 1
ATOM 11723 O O . LYS D 1 117 ? 155.074 27.278 40.990 1.00 88.57 117 LYS D O 1
ATOM 11725 N N . PRO D 1 118 ? 155.398 26.595 43.125 1.00 87.65 118 PRO D N 1
ATOM 11726 C CA . PRO D 1 118 ? 154.141 25.834 43.223 1.00 86.83 118 PRO D CA 1
ATOM 11727 C C . PRO D 1 118 ? 152.920 26.733 43.097 1.00 85.86 118 PRO D C 1
ATOM 11728 O O . PRO D 1 118 ? 152.686 27.567 43.962 1.00 85.65 118 PRO D O 1
ATOM 11732 N N . ILE D 1 119 ? 152.168 26.569 42.008 1.00 84.93 119 ILE D N 1
ATOM 11733 C CA . ILE D 1 119 ? 150.995 27.392 41.719 1.00 83.99 119 ILE D CA 1
ATOM 11734 C C . ILE D 1 119 ? 149.856 27.052 42.683 1.00 83.38 119 ILE D C 1
ATOM 11735 O O . ILE D 1 119 ? 149.099 27.931 43.115 1.00 83.03 119 ILE D O 1
ATOM 11737 N N . HIS D 1 120 ? 149.762 25.764 43.009 1.00 82.39 120 HIS D N 1
ATOM 11738 C CA . HIS D 1 120 ? 148.792 25.235 43.960 1.00 81.25 120 HIS D CA 1
ATOM 11739 C C . HIS D 1 120 ? 149.524 24.246 44.859 1.00 80.32 120 HIS D C 1
ATOM 11740 O O . HIS D 1 120 ? 150.661 23.838 44.572 1.00 80.02 120 HIS D O 1
ATOM 11747 N N . ASN D 1 121 ? 148.871 23.870 45.951 1.00 78.99 121 ASN D N 1
ATOM 11748 C CA . ASN D 1 121 ? 149.304 22.737 46.745 1.00 77.91 121 ASN D CA 1
ATOM 11749 C C . ASN D 1 121 ? 149.387 21.449 45.902 1.00 77.02 121 ASN D C 1
ATOM 11750 O O . ASN D 1 121 ? 148.746 21.340 44.847 1.00 77.40 121 ASN D O 1
ATOM 11755 N N . ALA D 1 122 ? 150.192 20.490 46.355 1.00 75.32 122 ALA D N 1
ATOM 11756 C CA . ALA D 1 122 ? 150.135 19.150 45.815 1.00 73.65 122 ALA D CA 1
ATOM 11757 C C . ALA D 1 122 ? 148.730 18.653 46.074 1.00 72.78 122 ALA D C 1
ATOM 11758 O O . ALA D 1 122 ? 148.268 18.634 47.230 1.00 71.96 122 ALA D O 1
ATOM 11760 N N . ILE D 1 123 ? 148.027 18.314 44.994 1.00 71.48 123 ILE D N 1
ATOM 11761 C CA . ILE D 1 123 ? 146.805 17.545 45.124 1.00 70.19 123 ILE D CA 1
ATOM 11762 C C . ILE D 1 123 ? 147.301 16.103 45.197 1.00 69.65 123 ILE D C 1
ATOM 11763 O O . ILE D 1 123 ? 148.130 15.668 44.381 1.00 69.75 123 ILE D O 1
ATOM 11765 N N . VAL D 1 124 ? 146.829 15.390 46.214 1.00 68.68 124 VAL D N 1
ATOM 11766 C CA . VAL D 1 124 ? 147.404 14.110 46.617 1.00 67.67 124 VAL D CA 1
ATOM 11767 C C . VAL D 1 124 ? 146.582 12.959 46.068 1.00 66.89 124 VAL D C 1
ATOM 11768 O O . VAL D 1 124 ? 145.354 13.066 45.897 1.00 66.40 124 VAL D O 1
ATOM 11772 N N . TRP D 1 125 ? 147.267 11.843 45.839 1.00 65.94 125 TRP D N 1
ATOM 11773 C CA . TRP D 1 125 ? 146.625 10.637 45.357 1.00 64.45 125 TRP D CA 1
ATOM 11774 C C . TRP D 1 125 ? 145.337 10.266 46.119 1.00 64.46 125 TRP D C 1
ATOM 11775 O O . TRP D 1 125 ? 144.443 9.632 45.556 1.00 64.25 125 TRP D O 1
ATOM 11786 N N . GLN D 1 126 ? 145.227 10.688 47.377 1.00 63.95 126 GLN D N 1
ATOM 11787 C CA . GLN D 1 126 ? 144.037 10.378 48.198 1.00 63.58 126 GLN D CA 1
ATOM 11788 C C . GLN D 1 126 ? 142.776 11.158 47.760 1.00 62.23 126 GLN D C 1
ATOM 11789 O O . GLN D 1 126 ? 141.642 10.698 47.893 1.00 60.83 126 GLN D O 1
ATOM 11795 N N . ASP D 1 127 ? 143.017 12.329 47.195 1.00 61.73 127 ASP D N 1
ATOM 11796 C CA . ASP D 1 127 ? 141.984 13.291 46.921 1.00 61.31 127 ASP D CA 1
ATOM 11797 C C . ASP D 1 127 ? 140.853 12.825 46.004 1.00 61.59 127 ASP D C 1
ATOM 11798 O O . ASP D 1 127 ? 141.121 12.344 44.896 1.00 62.65 127 ASP D O 1
ATOM 11803 N N . ARG D 1 128 ? 139.603 13.025 46.438 1.00 61.09 128 ARG D N 1
ATOM 11804 C CA . ARG D 1 128 ? 138.425 12.649 45.641 1.00 61.55 128 ARG D CA 1
ATOM 11805 C C . ARG D 1 128 ? 137.782 13.740 44.744 1.00 62.35 128 ARG D C 1
ATOM 11806 O O . ARG D 1 128 ? 136.715 13.471 44.163 1.00 63.03 128 ARG D O 1
ATOM 11814 N N . ARG D 1 129 ? 138.400 14.922 44.614 1.00 62.36 129 ARG D N 1
ATOM 11815 C CA . ARG D 1 129 ? 137.712 16.143 44.102 1.00 63.03 129 ARG D CA 1
ATOM 11816 C C . ARG D 1 129 ? 137.103 16.092 42.682 1.00 63.39 129 ARG D C 1
ATOM 11817 O O . ARG D 1 129 ? 136.053 16.738 42.405 1.00 63.16 129 ARG D O 1
ATOM 11825 N N . THR D 1 130 ? 137.778 15.328 41.813 1.00 62.89 130 THR D N 1
ATOM 11826 C CA . THR D 1 130 ? 137.513 15.283 40.379 1.00 62.44 130 THR D CA 1
ATOM 11827 C C . THR D 1 130 ? 136.555 14.151 40.000 1.00 61.78 130 THR D C 1
ATOM 11828 O O . THR D 1 130 ? 136.438 13.803 38.828 1.00 61.46 130 THR D O 1
ATOM 11832 N N . ALA D 1 131 ? 135.883 13.576 40.986 1.00 61.34 131 ALA D N 1
ATOM 11833 C CA . ALA D 1 131 ? 134.969 12.450 40.730 1.00 62.05 131 ALA D CA 1
ATOM 11834 C C . ALA D 1 131 ? 133.934 12.756 39.641 1.00 61.70 131 ALA D C 1
ATOM 11835 O O . ALA D 1 131 ? 133.635 11.895 38.796 1.00 61.12 131 ALA D O 1
ATOM 11837 N N . ALA D 1 132 ? 133.400 13.981 39.706 1.00 61.30 132 ALA D N 1
ATOM 11838 C CA . ALA D 1 132 ? 132.270 14.422 38.896 1.00 61.43 132 ALA D CA 1
ATOM 11839 C C . ALA D 1 132 ? 132.775 14.668 37.493 1.00 61.51 132 ALA D C 1
ATOM 11840 O O . ALA D 1 132 ? 132.114 14.270 36.505 1.00 61.41 132 ALA D O 1
ATOM 11842 N N . PHE D 1 133 ? 133.949 15.306 37.425 1.00 61.02 133 PHE D N 1
ATOM 11843 C CA . PHE D 1 133 ? 134.657 15.510 36.177 1.00 61.16 133 PHE D CA 1
ATOM 11844 C C . PHE D 1 133 ? 134.981 14.183 35.451 1.00 60.31 133 PHE D C 1
ATOM 11845 O O . PHE D 1 133 ? 134.855 14.081 34.221 1.00 59.53 133 PHE D O 1
ATOM 11853 N N . CYS D 1 134 ? 135.409 13.189 36.224 1.00 59.80 134 CYS D N 1
ATOM 11854 C CA . CYS D 1 134 ? 135.622 11.834 35.719 1.00 59.49 134 CYS D CA 1
ATOM 11855 C C . CYS D 1 134 ? 134.335 11.237 35.131 1.00 59.91 134 CYS D C 1
ATOM 11856 O O . CYS D 1 134 ? 134.372 10.606 34.054 1.00 59.36 134 CYS D O 1
ATOM 11859 N N . ASP D 1 135 ? 133.217 11.421 35.856 1.00 59.66 135 ASP D N 1
ATOM 11860 C CA . ASP D 1 135 ? 131.888 10.956 35.419 1.00 59.35 135 ASP D CA 1
ATOM 11861 C C . ASP D 1 135 ? 131.344 11.716 34.193 1.00 59.12 135 ASP D C 1
ATOM 11862 O O . ASP D 1 135 ? 130.581 11.156 33.397 1.00 57.45 135 ASP D O 1
ATOM 11867 N N . LYS D 1 136 ? 131.727 12.989 34.056 1.00 59.58 136 LYS D N 1
ATOM 11868 C CA . LYS D 1 136 ? 131.465 13.726 32.822 1.00 60.00 136 LYS D CA 1
ATOM 11869 C C . LYS D 1 136 ? 132.232 13.056 31.699 1.00 60.58 136 LYS D C 1
ATOM 11870 O O . LYS D 1 136 ? 131.671 12.859 30.610 1.00 60.79 136 LYS D O 1
ATOM 11872 N N . LEU D 1 137 ? 133.488 12.664 31.971 1.00 60.91 137 LEU D N 1
ATOM 11873 C CA . LEU D 1 137 ? 134.309 11.977 30.967 1.00 61.43 137 LEU D CA 1
ATOM 11874 C C . LEU D 1 137 ? 133.783 10.577 30.624 1.00 62.40 137 LEU D C 1
ATOM 11875 O O . LEU D 1 137 ? 133.701 10.215 29.437 1.00 62.11 137 LEU D O 1
ATOM 11880 N N . LYS D 1 138 ? 133.429 9.796 31.651 1.00 63.01 138 LYS D N 1
ATOM 11881 C CA . LYS D 1 138 ? 132.805 8.478 31.431 1.00 64.19 138 LYS D CA 1
ATOM 11882 C C . LYS D 1 138 ? 131.511 8.611 30.609 1.00 64.59 138 LYS D C 1
ATOM 11883 O O . LYS D 1 138 ? 131.222 7.749 29.780 1.00 64.12 138 LYS D O 1
ATOM 11889 N N . LYS D 1 139 ? 130.751 9.690 30.853 1.00 65.32 139 LYS D N 1
ATOM 11890 C CA . LYS D 1 139 ? 129.496 9.997 30.123 1.00 66.38 139 LYS D CA 1
ATOM 11891 C C . LYS D 1 139 ? 129.640 10.301 28.593 1.00 67.32 139 LYS D C 1
ATOM 11892 O O . LYS D 1 139 ? 128.763 9.915 27.794 1.00 67.40 139 LYS D O 1
ATOM 11898 N N . LYS D 1 140 ? 130.725 10.994 28.212 1.00 67.35 140 LYS D N 1
ATOM 11899 C CA . LYS D 1 140 ? 131.085 11.243 26.810 1.00 67.69 140 LYS D CA 1
ATOM 11900 C C . LYS D 1 140 ? 131.749 10.024 26.144 1.00 67.94 140 LYS D C 1
ATOM 11901 O O . LYS D 1 140 ? 132.207 10.092 24.986 1.00 67.98 140 LYS D O 1
ATOM 11903 N N . GLY D 1 141 ? 131.806 8.915 26.884 1.00 67.96 141 GLY D N 1
ATOM 11904 C CA . GLY D 1 141 ? 132.250 7.619 26.345 1.00 67.41 141 GLY D CA 1
ATOM 11905 C C . GLY D 1 141 ? 133.756 7.422 26.252 1.00 67.18 141 GLY D C 1
ATOM 11906 O O . GLY D 1 141 ? 134.228 6.551 25.504 1.00 67.40 141 GLY D O 1
ATOM 11907 N N . LEU D 1 142 ? 134.512 8.206 27.025 1.00 66.53 142 LEU D N 1
ATOM 11908 C CA . LEU D 1 142 ? 135.983 8.181 26.953 1.00 65.73 142 LEU D CA 1
ATOM 11909 C C . LEU D 1 142 ? 136.653 7.083 27.784 1.00 65.86 142 LEU D C 1
ATOM 11910 O O . LEU D 1 142 ? 137.862 6.834 27.627 1.00 65.22 142 LEU D O 1
ATOM 11915 N N . GLU D 1 143 ? 135.881 6.406 28.641 1.00 66.12 143 GLU D N 1
ATOM 11916 C CA . GLU D 1 143 ? 136.502 5.516 29.632 1.00 66.64 143 GLU D CA 1
ATOM 11917 C C . GLU D 1 143 ? 137.284 4.328 29.053 1.00 66.94 143 GLU D C 1
ATOM 11918 O O . GLU D 1 143 ? 138.320 3.919 29.615 1.00 66.58 143 GLU D O 1
ATOM 11924 N N . LYS D 1 144 ? 136.812 3.814 27.920 1.00 67.45 144 LYS D N 1
ATOM 11925 C CA . LYS D 1 144 ? 137.451 2.663 27.289 1.00 68.59 144 LYS D CA 1
ATOM 11926 C C . LYS D 1 144 ? 138.790 3.014 26.629 1.00 69.21 144 LYS D C 1
ATOM 11927 O O . LYS D 1 144 ? 139.730 2.225 26.708 1.00 69.79 144 LYS D O 1
ATOM 11929 N N . THR D 1 145 ? 138.886 4.183 25.994 1.00 69.54 145 THR D N 1
ATOM 11930 C CA . THR D 1 145 ? 140.155 4.601 25.373 1.00 69.99 145 THR D CA 1
ATOM 11931 C C . THR D 1 145 ? 141.241 4.835 26.434 1.00 69.98 145 THR D C 1
ATOM 11932 O O . THR D 1 145 ? 142.408 4.465 26.252 1.00 70.11 145 THR D O 1
ATOM 11936 N N . PHE D 1 146 ? 140.832 5.421 27.554 1.00 70.20 146 PHE D N 1
ATOM 11937 C CA . PHE D 1 146 ? 141.688 5.556 28.723 1.00 70.15 146 PHE D CA 1
ATOM 11938 C C . PHE D 1 146 ? 142.074 4.201 29.282 1.00 70.28 146 PHE D C 1
ATOM 11939 O O . PHE D 1 146 ? 143.244 3.914 29.449 1.00 70.24 146 PHE D O 1
ATOM 11947 N N . VAL D 1 147 ? 141.091 3.362 29.572 1.00 70.84 147 VAL D N 1
ATOM 11948 C CA . VAL D 1 147 ? 141.391 2.068 30.173 1.00 71.12 147 VAL D CA 1
ATOM 11949 C C . VAL D 1 147 ? 142.408 1.333 29.298 1.00 71.65 147 VAL D C 1
ATOM 11950 O O . VAL D 1 147 ? 143.447 0.858 29.799 1.00 71.18 147 VAL D O 1
ATOM 11954 N N . LYS D 1 148 ? 142.117 1.321 27.988 1.00 71.91 148 LYS D N 1
ATOM 11955 C CA . LYS D 1 148 ? 142.923 0.648 26.958 1.00 72.35 148 LYS D CA 1
ATOM 11956 C C . LYS D 1 148 ? 144.369 1.179 26.854 1.00 72.09 148 LYS D C 1
ATOM 11957 O O . LYS D 1 148 ? 145.329 0.398 26.893 1.00 72.45 148 LYS D O 1
ATOM 11963 N N . LYS D 1 149 ? 144.525 2.496 26.744 1.00 71.51 149 LYS D N 1
ATOM 11964 C CA . LYS D 1 149 ? 145.851 3.080 26.551 1.00 70.78 149 LYS D CA 1
ATOM 11965 C C . LYS D 1 149 ? 146.636 3.157 27.856 1.00 70.49 149 LYS D C 1
ATOM 11966 O O . LYS D 1 149 ? 147.876 3.205 27.860 1.00 70.14 149 LYS D O 1
ATOM 11972 N N . THR D 1 150 ? 145.892 3.131 28.958 1.00 69.95 150 THR D N 1
ATOM 11973 C CA . THR D 1 150 ? 146.373 3.586 30.249 1.00 69.60 150 THR D CA 1
ATOM 11974 C C . THR D 1 150 ? 146.531 2.484 31.322 1.00 68.81 150 THR D C 1
ATOM 11975 O O . THR D 1 150 ? 147.443 2.543 32.145 1.00 68.72 150 THR D O 1
ATOM 11979 N N . GLY D 1 151 ? 145.662 1.473 31.299 1.00 68.23 151 GLY D N 1
ATOM 11980 C CA . GLY D 1 151 ? 145.721 0.394 32.303 1.00 66.79 151 GLY D CA 1
ATOM 11981 C C . GLY D 1 151 ? 145.110 0.754 33.660 1.00 65.85 151 GLY D C 1
ATOM 11982 O O . GLY D 1 151 ? 145.162 -0.019 34.631 1.00 65.31 151 GLY D O 1
ATOM 11983 N N . LEU D 1 152 ? 144.523 1.940 33.726 1.00 64.69 152 LEU D N 1
ATOM 11984 C CA . LEU D 1 152 ? 143.902 2.430 34.942 1.00 63.46 152 LEU D CA 1
ATOM 11985 C C . LEU D 1 152 ? 142.450 2.670 34.575 1.00 63.04 152 LEU D C 1
ATOM 11986 O O . LEU D 1 152 ? 141.918 1.970 33.708 1.00 62.37 152 LEU D O 1
ATOM 11991 N N . LEU D 1 153 ? 141.832 3.669 35.208 1.00 63.00 153 LEU D N 1
ATOM 11992 C CA . LEU D 1 153 ? 140.391 3.903 35.113 1.00 62.77 153 LEU D CA 1
ATOM 11993 C C . LEU D 1 153 ? 140.108 5.381 35.309 1.00 62.44 153 LEU D C 1
ATOM 11994 O O . LEU D 1 153 ? 140.976 6.117 35.823 1.00 62.01 153 LEU D O 1
ATOM 11999 N N . LEU D 1 154 ? 138.914 5.824 34.887 1.00 62.12 154 LEU D N 1
ATOM 12000 C CA . LEU D 1 154 ? 138.465 7.210 35.162 1.00 61.89 154 LEU D CA 1
ATOM 12001 C C . LEU D 1 154 ? 138.048 7.355 36.633 1.00 60.85 154 LEU D C 1
ATOM 12002 O O . LEU D 1 154 ? 136.879 7.165 37.015 1.00 60.80 154 LEU D O 1
ATOM 12007 N N . ASP D 1 155 ? 139.044 7.688 37.445 1.00 59.75 155 ASP D N 1
ATOM 12008 C CA . ASP D 1 155 ? 138.921 7.741 38.893 1.00 58.50 155 ASP D CA 1
ATOM 12009 C C . ASP D 1 155 ? 139.866 8.836 39.398 1.00 57.55 155 ASP D C 1
ATOM 12010 O O . ASP D 1 155 ? 141.001 8.946 38.925 1.00 57.44 155 ASP D O 1
ATOM 12015 N N . PRO D 1 156 ? 139.387 9.658 40.355 1.00 56.67 156 PRO D N 1
ATOM 12016 C CA . PRO D 1 156 ? 140.131 10.778 40.982 1.00 55.42 156 PRO D CA 1
ATOM 12017 C C . PRO D 1 156 ? 141.551 10.470 41.454 1.00 54.08 156 PRO D C 1
ATOM 12018 O O . PRO D 1 156 ? 142.351 11.392 41.635 1.00 53.75 156 PRO D O 1
ATOM 12022 N N . TYR D 1 157 ? 141.847 9.184 41.639 1.00 52.57 157 TYR D N 1
ATOM 12023 C CA . TYR D 1 157 ? 143.103 8.699 42.219 1.00 51.03 157 TYR D CA 1
ATOM 12024 C C . TYR D 1 157 ? 144.344 9.170 41.437 1.00 51.70 157 TYR D C 1
ATOM 12025 O O . TYR D 1 157 ? 145.332 9.576 42.057 1.00 51.06 157 TYR D O 1
ATOM 12034 N N . PHE D 1 158 ? 144.279 9.146 40.092 1.00 52.03 158 PHE D N 1
ATOM 12035 C CA . PHE D 1 158 ? 145.456 9.442 39.227 1.00 52.60 158 PHE D CA 1
ATOM 12036 C C . PHE D 1 158 ? 145.547 10.901 38.759 1.00 52.63 158 PHE D C 1
ATOM 12037 O O . PHE D 1 158 ? 144.569 11.628 38.837 1.00 53.49 158 PHE D O 1
ATOM 12045 N N . SER D 1 159 ? 146.706 11.284 38.221 1.00 53.16 159 SER D N 1
ATOM 12046 C CA . SER D 1 159 ? 147.151 12.688 38.077 1.00 53.02 159 SER D CA 1
ATOM 12047 C C . SER D 1 159 ? 146.474 13.515 37.000 1.00 54.14 159 SER D C 1
ATOM 12048 O O . SER D 1 159 ? 146.331 14.718 37.153 1.00 54.26 159 SER D O 1
ATOM 12051 N N . GLY D 1 160 ? 146.048 12.877 35.912 1.00 55.43 160 GLY D N 1
ATOM 12052 C CA . GLY D 1 160 ? 145.585 13.617 34.737 1.00 56.20 160 GLY D CA 1
ATOM 12053 C C . GLY D 1 160 ? 144.436 14.543 35.050 1.00 57.30 160 GLY D C 1
ATOM 12054 O O . GLY D 1 160 ? 144.425 15.729 34.672 1.00 56.68 160 GLY D O 1
ATOM 12055 N N . THR D 1 161 ? 143.461 13.988 35.756 1.00 58.10 161 THR D N 1
ATOM 12056 C CA . THR D 1 161 ? 142.285 14.737 36.100 1.00 59.45 161 THR D CA 1
ATOM 12057 C C . THR D 1 161 ? 142.586 15.817 37.173 1.00 59.89 161 THR D C 1
ATOM 12058 O O . THR D 1 161 ? 141.945 16.865 37.218 1.00 59.66 161 THR D O 1
ATOM 12062 N N . LYS D 1 162 ? 143.600 15.569 37.994 1.00 61.12 162 LYS D N 1
ATOM 12063 C CA . LYS D 1 162 ? 144.037 16.541 38.990 1.00 62.21 162 LYS D CA 1
ATOM 12064 C C . LYS D 1 162 ? 144.706 17.758 38.323 1.00 63.09 162 LYS D C 1
ATOM 12065 O O . LYS D 1 162 ? 144.511 18.923 38.746 1.00 62.39 162 LYS D O 1
ATOM 12071 N N . LEU D 1 163 ? 145.477 17.478 37.270 1.00 63.59 163 LEU D N 1
ATOM 12072 C CA . LEU D 1 163 ? 146.047 18.534 36.431 1.00 64.17 163 LEU D CA 1
ATOM 12073 C C . LEU D 1 163 ? 144.982 19.356 35.700 1.00 64.94 163 LEU D C 1
ATOM 12074 O O . LEU D 1 163 ? 145.083 20.596 35.627 1.00 64.78 163 LEU D O 1
ATOM 12079 N N . ASN D 1 164 ? 143.988 18.661 35.139 1.00 65.44 164 ASN D N 1
ATOM 12080 C CA . ASN D 1 164 ? 142.823 19.323 34.564 1.00 65.99 164 ASN D CA 1
ATOM 12081 C C . ASN D 1 164 ? 142.180 20.277 35.567 1.00 66.55 164 ASN D C 1
ATOM 12082 O O . ASN D 1 164 ? 141.876 21.434 35.233 1.00 65.54 164 ASN D O 1
ATOM 12087 N N . TRP D 1 165 ? 141.961 19.769 36.782 1.00 67.58 165 TRP D N 1
ATOM 12088 C CA . TRP D 1 165 ? 141.414 20.579 37.861 1.00 69.28 165 TRP D CA 1
ATOM 12089 C C . TRP D 1 165 ? 142.314 21.785 38.170 1.00 70.26 165 TRP D C 1
ATOM 12090 O O . TRP D 1 165 ? 141.803 22.881 38.482 1.00 70.44 165 TRP D O 1
ATOM 12101 N N . LEU D 1 166 ? 143.637 21.586 38.097 1.00 71.38 166 LEU D N 1
ATOM 12102 C CA . LEU D 1 166 ? 144.589 22.683 38.319 1.00 72.44 166 LEU D CA 1
ATOM 12103 C C . LEU D 1 166 ? 144.273 23.861 37.389 1.00 73.01 166 LEU D C 1
ATOM 12104 O O . LEU D 1 166 ? 143.999 24.974 37.845 1.00 72.85 166 LEU D O 1
ATOM 12109 N N . LEU D 1 167 ? 144.258 23.576 36.090 1.00 74.15 167 LEU D N 1
ATOM 12110 C CA . LEU D 1 167 ? 144.245 24.593 35.050 1.00 75.26 167 LEU D CA 1
ATOM 12111 C C . LEU D 1 167 ? 142.932 25.386 34.914 1.00 76.46 167 LEU D C 1
ATOM 12112 O O . LEU D 1 167 ? 142.955 26.605 34.661 1.00 76.46 167 LEU D O 1
ATOM 12117 N N . SER D 1 168 ? 141.808 24.692 35.114 1.00 77.62 168 SER D N 1
ATOM 12118 C CA . SER D 1 168 ? 140.484 25.309 35.137 1.00 78.85 168 SER D CA 1
ATOM 12119 C C . SER D 1 168 ? 140.190 26.048 36.442 1.00 79.88 168 SER D C 1
ATOM 12120 O O . SER D 1 168 ? 139.416 27.005 36.445 1.00 79.99 168 SER D O 1
ATOM 12123 N N . ASN D 1 169 ? 140.801 25.600 37.540 1.00 81.22 169 ASN D N 1
ATOM 12124 C CA . ASN D 1 169 ? 140.506 26.127 38.877 1.00 82.71 169 ASN D CA 1
ATOM 12125 C C . ASN D 1 169 ? 141.430 27.205 39.427 1.00 83.60 169 ASN D C 1
ATOM 12126 O O . ASN D 1 169 ? 140.981 28.063 40.195 1.00 83.41 169 ASN D O 1
ATOM 12131 N N . VAL D 1 170 ? 142.711 27.139 39.069 1.00 84.80 170 VAL D N 1
ATOM 12132 C CA . VAL D 1 170 ? 143.660 28.202 39.401 1.00 86.30 170 VAL D CA 1
ATOM 12133 C C . VAL D 1 170 ? 143.520 29.335 38.376 1.00 87.54 170 VAL D C 1
ATOM 12134 O O . VAL D 1 170 ? 143.438 29.072 37.167 1.00 87.76 170 VAL D O 1
ATOM 12136 N N . LYS D 1 171 ? 143.480 30.580 38.871 1.00 89.26 171 LYS D N 1
ATOM 12137 C CA . LYS D 1 171 ? 143.233 31.801 38.060 1.00 90.90 171 LYS D CA 1
ATOM 12138 C C . LYS D 1 171 ? 144.175 32.021 36.843 1.00 91.93 171 LYS D C 1
ATOM 12139 O O . LYS D 1 171 ? 145.334 32.431 36.997 1.00 92.13 171 LYS D O 1
ATOM 12141 N N . GLY D 1 172 ? 143.655 31.746 35.642 1.00 92.97 172 GLY D N 1
ATOM 12142 C CA . GLY D 1 172 ? 144.419 31.844 34.398 1.00 94.25 172 GLY D CA 1
ATOM 12143 C C . GLY D 1 172 ? 145.708 31.032 34.387 1.00 95.21 172 GLY D C 1
ATOM 12144 O O . GLY D 1 172 ? 146.719 31.455 33.819 1.00 95.22 172 GLY D O 1
ATOM 12145 N N . ALA D 1 173 ? 145.675 29.859 35.012 1.00 96.11 173 ALA D N 1
ATOM 12146 C CA . ALA D 1 173 ? 146.865 29.011 35.086 1.00 97.03 173 ALA D CA 1
ATOM 12147 C C . ALA D 1 173 ? 147.206 28.345 33.748 1.00 97.56 173 ALA D C 1
ATOM 12148 O O . ALA D 1 173 ? 148.376 28.038 33.486 1.00 97.39 173 ALA D O 1
ATOM 12150 N N . GLN D 1 174 ? 146.191 28.128 32.907 1.00 98.34 174 GLN D N 1
ATOM 12151 C CA . GLN D 1 174 ? 146.431 27.584 31.566 1.00 99.05 174 GLN D CA 1
ATOM 12152 C C . GLN D 1 174 ? 147.105 28.627 30.688 1.00 99.25 174 GLN D C 1
ATOM 12153 O O . GLN D 1 174 ? 147.999 28.292 29.911 1.00 99.51 174 GLN D O 1
ATOM 12159 N N . VAL D 1 175 ? 146.686 29.887 30.832 1.00 99.32 175 VAL D N 1
ATOM 12160 C CA . VAL D 1 175 ? 147.344 31.006 30.154 1.00 99.31 175 VAL D CA 1
ATOM 12161 C C . VAL D 1 175 ? 148.842 30.993 30.487 1.00 99.19 175 VAL D C 1
ATOM 12162 O O . VAL D 1 175 ? 149.682 31.203 29.603 1.00 99.11 175 VAL D O 1
ATOM 12166 N N . ARG D 1 176 ? 149.166 30.715 31.750 1.00 98.78 176 ARG D N 1
ATOM 12167 C CA . ARG D 1 176 ? 150.546 30.472 32.139 1.00 98.66 176 ARG D CA 1
ATOM 12168 C C . ARG D 1 176 ? 151.104 29.221 31.426 1.00 98.64 176 ARG D C 1
ATOM 12169 O O . ARG D 1 176 ? 152.127 29.292 30.729 1.00 98.51 176 ARG D O 1
ATOM 12171 N N . ALA D 1 177 ? 150.405 28.095 31.569 1.00 98.68 177 ALA D N 1
ATOM 12172 C CA . ALA D 1 177 ? 150.860 26.804 31.036 1.00 98.61 177 ALA D CA 1
ATOM 12173 C C . ALA D 1 177 ? 151.033 26.816 29.521 1.00 98.61 177 ALA D C 1
ATOM 12174 O O . ALA D 1 177 ? 151.935 26.158 28.991 1.00 98.53 177 ALA D O 1
ATOM 12176 N N . ALA D 1 178 ? 150.172 27.589 28.851 1.00 98.68 178 ALA D N 1
ATOM 12177 C CA . ALA D 1 178 ? 150.065 27.640 27.382 1.00 98.63 178 ALA D CA 1
ATOM 12178 C C . ALA D 1 178 ? 151.274 28.275 26.685 1.00 98.42 178 ALA D C 1
ATOM 12179 O O . ALA D 1 178 ? 151.462 28.099 25.476 1.00 98.25 178 ALA D O 1
ATOM 12181 N N . LYS D 1 179 ? 152.079 29.015 27.444 1.00 98.12 179 LYS D N 1
ATOM 12182 C CA . LYS D 1 179 ? 153.317 29.572 26.914 1.00 98.01 179 LYS D CA 1
ATOM 12183 C C . LYS D 1 179 ? 154.502 28.622 27.124 1.00 97.79 179 LYS D C 1
ATOM 12184 O O . LYS D 1 179 ? 155.459 28.618 26.340 1.00 97.91 179 LYS D O 1
ATOM 12186 N N . GLY D 1 180 ? 154.424 27.815 28.181 1.00 97.44 180 GLY D N 1
ATOM 12187 C CA . GLY D 1 180 ? 155.562 27.017 28.638 1.00 96.71 180 GLY D CA 1
ATOM 12188 C C . GLY D 1 180 ? 156.077 27.500 29.985 1.00 96.18 180 GLY D C 1
ATOM 12189 O O . GLY D 1 180 ? 157.165 27.115 30.431 1.00 96.04 180 GLY D O 1
ATOM 12190 N N . GLU D 1 181 ? 155.272 28.341 30.634 1.00 95.69 181 GLU D N 1
ATOM 12191 C CA . GLU D 1 181 ? 155.620 28.931 31.929 1.00 95.22 181 GLU D CA 1
ATOM 12192 C C . GLU D 1 181 ? 155.238 28.056 33.120 1.00 94.49 181 GLU D C 1
ATOM 12193 O O . GLU D 1 181 ? 155.329 28.500 34.265 1.00 94.49 181 GLU D O 1
ATOM 12199 N N . LEU D 1 182 ? 154.790 26.833 32.848 1.00 93.49 182 LEU D N 1
ATOM 12200 C CA . LEU D 1 182 ? 154.449 25.900 33.905 1.00 92.63 182 LEU D CA 1
ATOM 12201 C C . LEU D 1 182 ? 155.045 24.526 33.637 1.00 92.31 182 LEU D C 1
ATOM 12202 O O . LEU D 1 182 ? 155.103 24.052 32.491 1.00 92.06 182 LEU D O 1
ATOM 12207 N N . CYS D 1 183 ? 155.502 23.907 34.719 1.00 91.89 183 CYS D N 1
ATOM 12208 C CA . CYS D 1 183 ? 155.974 22.528 34.721 1.00 91.50 183 CYS D CA 1
ATOM 12209 C C . CYS D 1 183 ? 155.002 21.648 35.499 1.00 90.97 183 CYS D C 1
ATOM 12210 O O . CYS D 1 183 ? 154.731 21.898 36.684 1.00 90.80 183 CYS D O 1
ATOM 12213 N N . PHE D 1 184 ? 154.469 20.630 34.829 1.00 90.46 184 PHE D N 1
ATOM 12214 C CA . PHE D 1 184 ? 153.795 19.529 35.530 1.00 89.80 184 PHE D CA 1
ATOM 12215 C C . PHE D 1 184 ? 154.829 18.475 35.956 1.00 89.06 184 PHE D C 1
ATOM 12216 O O . PHE D 1 184 ? 156.006 18.559 35.601 1.00 88.79 184 PHE D O 1
ATOM 12218 N N . GLY D 1 185 ? 154.387 17.486 36.721 1.00 88.26 185 GLY D N 1
ATOM 12219 C CA . GLY D 1 185 ? 155.269 16.411 37.118 1.00 87.07 185 GLY D CA 1
ATOM 12220 C C . GLY D 1 185 ? 154.833 15.889 38.453 1.00 86.19 185 GLY D C 1
ATOM 12221 O O . GLY D 1 185 ? 154.379 16.653 39.309 1.00 85.81 185 GLY D O 1
ATOM 12222 N N . THR D 1 186 ? 154.954 14.576 38.616 1.00 85.58 186 THR D N 1
ATOM 12223 C CA . THR D 1 186 ? 154.681 13.932 39.898 1.00 85.11 186 THR D CA 1
ATOM 12224 C C . THR D 1 186 ? 155.849 14.157 40.894 1.00 84.83 186 THR D C 1
ATOM 12225 O O . THR D 1 186 ? 156.866 14.770 40.539 1.00 84.35 186 THR D O 1
ATOM 12229 N N . ILE D 1 187 ? 155.689 13.685 42.133 1.00 84.42 187 ILE D N 1
ATOM 12230 C CA . ILE D 1 187 ? 156.638 14.003 43.214 1.00 84.06 187 ILE D CA 1
ATOM 12231 C C . ILE D 1 187 ? 158.090 13.679 42.874 1.00 84.12 187 ILE D C 1
ATOM 12232 O O . ILE D 1 187 ? 158.987 14.429 43.240 1.00 84.19 187 ILE D O 1
ATOM 12237 N N . ASP D 1 188 ? 158.319 12.566 42.186 1.00 84.00 188 ASP D N 1
ATOM 12238 C CA . ASP D 1 188 ? 159.662 12.236 41.723 1.00 84.11 188 ASP D CA 1
ATOM 12239 C C . ASP D 1 188 ? 160.277 13.416 40.940 1.00 84.19 188 ASP D C 1
ATOM 12240 O O . ASP D 1 188 ? 161.443 13.770 41.149 1.00 84.05 188 ASP D O 1
ATOM 12245 N N . THR D 1 189 ? 159.465 14.045 40.089 1.00 84.48 189 THR D N 1
ATOM 12246 C CA . THR D 1 189 ? 159.917 15.139 39.207 1.00 85.06 189 THR D CA 1
ATOM 12247 C C . THR D 1 189 ? 160.093 16.469 39.940 1.00 85.10 189 THR D C 1
ATOM 12248 O O . THR D 1 189 ? 161.071 17.169 39.726 1.00 85.01 189 THR D O 1
ATOM 12252 N N . PHE D 1 190 ? 159.135 16.802 40.801 1.00 85.61 190 PHE D N 1
ATOM 12253 C CA . PHE D 1 190 ? 159.266 17.908 41.745 1.00 86.04 190 PHE D CA 1
ATOM 12254 C C . PHE D 1 190 ? 160.554 17.749 42.578 1.00 86.28 190 PHE D C 1
ATOM 12255 O O . PHE D 1 190 ? 161.240 18.742 42.866 1.00 86.16 190 PHE D O 1
ATOM 12263 N N . LEU D 1 191 ? 160.874 16.500 42.937 1.00 86.38 191 LEU D N 1
ATOM 12264 C CA . LEU D 1 191 ? 162.016 16.185 43.797 1.00 86.73 191 LEU D CA 1
ATOM 12265 C C . LEU D 1 191 ? 163.327 15.980 43.065 1.00 86.98 191 LEU D C 1
ATOM 12266 O O . LEU D 1 191 ? 164.375 16.285 43.609 1.00 86.40 191 LEU D O 1
ATOM 12271 N N . ILE D 1 192 ? 163.268 15.462 41.842 1.00 87.80 192 ILE D N 1
ATOM 12272 C CA . ILE D 1 192 ? 164.445 15.468 40.971 1.00 88.71 192 ILE D CA 1
ATOM 12273 C C . ILE D 1 192 ? 164.718 16.864 40.342 1.00 89.43 192 ILE D C 1
ATOM 12274 O O . ILE D 1 192 ? 165.860 17.160 39.959 1.00 89.94 192 ILE D O 1
ATOM 12276 N N . TRP D 1 193 ? 163.689 17.717 40.257 1.00 89.91 193 TRP D N 1
ATOM 12277 C CA . TRP D 1 193 ? 163.846 19.090 39.744 1.00 90.35 193 TRP D CA 1
ATOM 12278 C C . TRP D 1 193 ? 164.725 19.941 40.655 1.00 90.57 193 TRP D C 1
ATOM 12279 O O . TRP D 1 193 ? 165.845 20.329 40.289 1.00 90.28 193 TRP D O 1
ATOM 12290 N N . ARG D 1 194 ? 164.190 20.219 41.843 1.00 91.02 194 ARG D N 1
ATOM 12291 C CA . ARG D 1 194 ? 164.841 21.082 42.827 1.00 91.35 194 ARG D CA 1
ATOM 12292 C C . ARG D 1 194 ? 166.167 20.495 43.335 1.00 91.59 194 ARG D C 1
ATOM 12293 O O . ARG D 1 194 ? 167.079 21.246 43.693 1.00 91.53 194 ARG D O 1
ATOM 12301 N N . LEU D 1 195 ? 166.275 19.164 43.344 1.00 91.87 195 LEU D N 1
ATOM 12302 C CA . LEU D 1 195 ? 167.551 18.502 43.609 1.00 92.15 195 LEU D CA 1
ATOM 12303 C C . LEU D 1 195 ? 168.608 18.893 42.603 1.00 92.47 195 LEU D C 1
ATOM 12304 O O . LEU D 1 195 ? 169.728 19.205 42.986 1.00 92.68 195 LEU D O 1
ATOM 12309 N N . THR D 1 196 ? 168.252 18.877 41.320 1.00 93.01 196 THR D N 1
ATOM 12310 C CA . THR D 1 196 ? 169.192 19.247 40.251 1.00 93.34 196 THR D CA 1
ATOM 12311 C C . THR D 1 196 ? 169.155 20.746 39.917 1.00 93.68 196 THR D C 1
ATOM 12312 O O . THR D 1 196 ? 169.599 21.157 38.842 1.00 93.87 196 THR D O 1
ATOM 12316 N N . GLY D 1 197 ? 168.627 21.550 40.840 1.00 93.76 197 GLY D N 1
ATOM 12317 C CA . GLY D 1 197 ? 168.604 23.009 40.700 1.00 94.18 197 GLY D CA 1
ATOM 12318 C C . GLY D 1 197 ? 167.949 23.490 39.418 1.00 94.51 197 GLY D C 1
ATOM 12319 O O . GLY D 1 197 ? 168.473 24.379 38.732 1.00 94.48 197 GLY D O 1
ATOM 12320 N N . GLY D 1 198 ? 166.804 22.889 39.093 1.00 94.71 198 GLY D N 1
ATOM 12321 C CA . GLY D 1 198 ? 166.070 23.206 37.866 1.00 94.65 198 GLY D CA 1
ATOM 12322 C C . GLY D 1 198 ? 166.709 22.663 36.599 1.00 94.55 198 GLY D C 1
ATOM 12323 O O . GLY D 1 198 ? 166.213 22.918 35.498 1.00 94.44 198 GLY D O 1
ATOM 12324 N N . GLU D 1 199 ? 167.802 21.911 36.760 1.00 94.50 199 GLU D N 1
ATOM 12325 C CA . GLU D 1 199 ? 168.598 21.404 35.632 1.00 94.39 199 GLU D CA 1
ATOM 12326 C C . GLU D 1 199 ? 167.912 20.240 34.917 1.00 93.97 199 GLU D C 1
ATOM 12327 O O . GLU D 1 199 ? 167.918 20.178 33.680 1.00 93.81 199 GLU D O 1
ATOM 12333 N N . CYS D 1 200 ? 167.336 19.328 35.704 1.00 93.49 200 CYS D N 1
ATOM 12334 C CA . CYS D 1 200 ? 166.679 18.120 35.184 1.00 92.97 200 CYS D CA 1
ATOM 12335 C C . CYS D 1 200 ? 165.159 18.108 35.440 1.00 92.52 200 CYS D C 1
ATOM 12336 O O . CYS D 1 200 ? 164.701 18.416 36.546 1.00 92.64 200 CYS D O 1
ATOM 12339 N N . PHE D 1 201 ? 164.397 17.747 34.405 1.00 91.62 201 PHE D N 1
ATOM 12340 C CA . PHE D 1 201 ? 162.936 17.695 34.461 1.00 90.76 201 PHE D CA 1
ATOM 12341 C C . PHE D 1 201 ? 162.462 16.383 33.839 1.00 89.80 201 PHE D C 1
ATOM 12342 O O . PHE D 1 201 ? 162.095 16.332 32.657 1.00 89.71 201 PHE D O 1
ATOM 12350 N N . CYS D 1 202 ? 162.486 15.326 34.648 1.00 88.46 202 CYS D N 1
ATOM 12351 C CA . CYS D 1 202 ? 162.226 13.968 34.179 1.00 87.19 202 CYS D CA 1
ATOM 12352 C C . CYS D 1 202 ? 161.271 13.211 35.086 1.00 86.34 202 CYS D C 1
ATOM 12353 O O . CYS D 1 202 ? 161.143 13.530 36.265 1.00 86.43 202 CYS D O 1
ATOM 12356 N N . THR D 1 203 ? 160.609 12.203 34.518 1.00 85.25 203 THR D N 1
ATOM 12357 C CA . THR D 1 203 ? 160.001 11.108 35.285 1.00 84.05 203 THR D CA 1
ATOM 12358 C C . THR D 1 203 ? 160.748 9.809 34.977 1.00 83.43 203 THR D C 1
ATOM 12359 O O . THR D 1 203 ? 161.680 9.799 34.168 1.00 83.20 203 THR D O 1
ATOM 12363 N N . ASP D 1 204 ? 160.340 8.729 35.642 1.00 82.65 204 ASP D N 1
ATOM 12364 C CA . ASP D 1 204 ? 160.614 7.371 35.177 1.00 81.95 204 ASP D CA 1
ATOM 12365 C C . ASP D 1 204 ? 159.321 6.794 34.570 1.00 81.47 204 ASP D C 1
ATOM 12366 O O . ASP D 1 204 ? 158.291 7.471 34.547 1.00 81.30 204 ASP D O 1
ATOM 12371 N N . ALA D 1 205 ? 159.370 5.538 34.117 1.00 80.89 205 ALA D N 1
ATOM 12372 C CA . ALA D 1 205 ? 158.216 4.900 33.483 1.00 80.42 205 ALA D CA 1
ATOM 12373 C C . ALA D 1 205 ? 157.177 4.309 34.469 1.00 80.03 205 ALA D C 1
ATOM 12374 O O . ALA D 1 205 ? 155.986 4.238 34.134 1.00 80.14 205 ALA D O 1
ATOM 12376 N N . THR D 1 206 ? 157.622 3.891 35.661 1.00 79.30 206 THR D N 1
ATOM 12377 C CA . THR D 1 206 ? 156.701 3.432 36.718 1.00 78.70 206 THR D CA 1
ATOM 12378 C C . THR D 1 206 ? 155.789 4.571 37.158 1.00 78.47 206 THR D C 1
ATOM 12379 O O . THR D 1 206 ? 154.555 4.449 37.089 1.00 77.99 206 THR D O 1
ATOM 12383 N N . ASN D 1 207 ? 156.403 5.678 37.593 1.00 77.85 207 ASN D N 1
ATOM 12384 C CA . ASN D 1 207 ? 155.650 6.833 38.048 1.00 77.13 207 ASN D CA 1
ATOM 12385 C C . ASN D 1 207 ? 154.822 7.425 36.926 1.00 76.80 207 ASN D C 1
ATOM 12386 O O . ASN D 1 207 ? 153.730 7.951 37.154 1.00 76.26 207 ASN D O 1
ATOM 12391 N N . ALA D 1 208 ? 155.341 7.297 35.710 1.00 76.46 208 ALA D N 1
ATOM 12392 C CA . ALA D 1 208 ? 154.630 7.726 34.525 1.00 76.11 208 ALA D CA 1
ATOM 12393 C C . ALA D 1 208 ? 153.345 6.929 34.251 1.00 76.01 208 ALA D C 1
ATOM 12394 O O . ALA D 1 208 ? 152.407 7.491 33.682 1.00 75.54 208 ALA D O 1
ATOM 12396 N N . SER D 1 209 ? 153.304 5.644 34.651 1.00 75.81 209 SER D N 1
ATOM 12397 C CA . SER D 1 209 ? 152.110 4.780 34.468 1.00 75.73 209 SER D CA 1
ATOM 12398 C C . SER D 1 209 ? 150.925 5.334 35.226 1.00 75.88 209 SER D C 1
ATOM 12399 O O . SER D 1 209 ? 149.765 5.124 34.846 1.00 75.56 209 SER D O 1
ATOM 12402 N N . ARG D 1 210 ? 151.253 6.041 36.306 1.00 76.06 210 ARG D N 1
ATOM 12403 C CA . ARG D 1 210 ? 150.315 6.476 37.339 1.00 76.13 210 ARG D CA 1
ATOM 12404 C C . ARG D 1 210 ? 149.728 7.846 37.006 1.00 76.11 210 ARG D C 1
ATOM 12405 O O . ARG D 1 210 ? 148.950 8.426 37.790 1.00 76.27 210 ARG D O 1
ATOM 12413 N N . THR D 1 211 ? 150.087 8.357 35.834 1.00 75.21 211 THR D N 1
ATOM 12414 C CA . THR D 1 211 ? 149.762 9.713 35.516 1.00 75.09 211 THR D CA 1
ATOM 12415 C C . THR D 1 211 ? 148.421 9.798 34.821 1.00 75.13 211 THR D C 1
ATOM 12416 O O . THR D 1 211 ? 147.747 10.817 34.898 1.00 75.04 211 THR D O 1
ATOM 12420 N N . LEU D 1 212 ? 148.028 8.713 34.168 1.00 75.37 212 LEU D N 1
ATOM 12421 C CA . LEU D 1 212 ? 146.788 8.667 33.386 1.00 75.73 212 LEU D CA 1
ATOM 12422 C C . LEU D 1 212 ? 146.860 9.527 32.115 1.00 75.69 212 LEU D C 1
ATOM 12423 O O . LEU D 1 212 ? 145.837 9.814 31.473 1.00 75.61 212 LEU D O 1
ATOM 12425 N N . LEU D 1 213 ? 148.080 9.918 31.753 1.00 75.71 213 LEU D N 1
ATOM 12426 C CA . LEU D 1 213 ? 148.319 10.708 30.548 1.00 76.00 213 LEU D CA 1
ATOM 12427 C C . LEU D 1 213 ? 149.217 9.956 29.568 1.00 76.33 213 LEU D C 1
ATOM 12428 O O . LEU D 1 213 ? 149.370 10.369 28.408 1.00 76.77 213 LEU D O 1
ATOM 12433 N N . TYR D 1 214 ? 149.770 8.840 30.052 1.00 76.36 214 TYR D N 1
ATOM 12434 C CA . TYR D 1 214 ? 150.855 8.093 29.428 1.00 76.08 214 TYR D CA 1
ATOM 12435 C C . TYR D 1 214 ? 150.368 6.764 28.839 1.00 76.29 214 TYR D C 1
ATOM 12436 O O . TYR D 1 214 ? 149.695 5.980 29.525 1.00 76.09 214 TYR D O 1
ATOM 12445 N N . ASN D 1 215 ? 150.710 6.521 27.567 1.00 76.53 215 ASN D N 1
ATOM 12446 C CA . ASN D 1 215 ? 150.501 5.220 26.903 1.00 76.32 215 ASN D CA 1
ATOM 12447 C C . ASN D 1 215 ? 151.481 4.214 27.498 1.00 76.98 215 ASN D C 1
ATOM 12448 O O . ASN D 1 215 ? 152.688 4.377 27.358 1.00 77.30 215 ASN D O 1
ATOM 12453 N N . ILE D 1 216 ? 150.976 3.196 28.187 1.00 77.58 216 ILE D N 1
ATOM 12454 C CA . ILE D 1 216 ? 151.861 2.243 28.868 1.00 78.35 216 ILE D CA 1
ATOM 12455 C C . ILE D 1 216 ? 152.440 1.135 27.955 1.00 79.28 216 ILE D C 1
ATOM 12456 O O . ILE D 1 216 ? 153.234 0.301 28.411 1.00 79.24 216 ILE D O 1
ATOM 12458 N N . ALA D 1 217 ? 152.041 1.119 26.678 1.00 80.36 217 ALA D N 1
ATOM 12459 C CA . ALA D 1 217 ? 152.622 0.182 25.685 1.00 81.58 217 ALA D CA 1
ATOM 12460 C C . ALA D 1 217 ? 153.746 0.827 24.842 1.00 82.07 217 ALA D C 1
ATOM 12461 O O . ALA D 1 217 ? 154.888 0.328 24.813 1.00 81.99 217 ALA D O 1
ATOM 12463 N N . GLU D 1 218 ? 153.391 1.939 24.181 1.00 82.63 218 GLU D N 1
ATOM 12464 C CA . GLU D 1 218 ? 154.279 2.745 23.326 1.00 82.72 218 GLU D CA 1
ATOM 12465 C C . GLU D 1 218 ? 155.232 3.639 24.127 1.00 82.68 218 GLU D C 1
ATOM 12466 O O . GLU D 1 218 ? 156.102 4.288 23.544 1.00 83.01 218 GLU D O 1
ATOM 12472 N N . ASN D 1 219 ? 155.052 3.681 25.448 1.00 82.64 219 ASN D N 1
ATOM 12473 C CA . ASN D 1 219 ? 155.848 4.527 26.359 1.00 82.55 219 ASN D CA 1
ATOM 12474 C C . ASN D 1 219 ? 155.975 6.013 26.000 1.00 83.11 219 ASN D C 1
ATOM 12475 O O . ASN D 1 219 ? 157.067 6.603 26.084 1.00 83.43 219 ASN D O 1
ATOM 12480 N N . ALA D 1 220 ? 154.851 6.620 25.626 1.00 83.25 220 ALA D N 1
ATOM 12481 C CA . ALA D 1 220 ? 154.820 8.041 25.281 1.00 83.76 220 ALA D CA 1
ATOM 12482 C C . ALA D 1 220 ? 153.631 8.746 25.918 1.00 83.97 220 ALA D C 1
ATOM 12483 O O . ALA D 1 220 ? 152.641 8.111 26.269 1.00 83.84 220 ALA D O 1
ATOM 12485 N N . TRP D 1 221 ? 153.727 10.061 26.061 1.00 84.50 221 TRP D N 1
ATOM 12486 C CA . TRP D 1 221 ? 152.546 10.857 26.358 1.00 85.41 221 TRP D CA 1
ATOM 12487 C C . TRP D 1 221 ? 151.615 10.779 25.148 1.00 85.31 221 TRP D C 1
ATOM 12488 O O . TRP D 1 221 ? 152.040 10.982 24.010 1.00 85.15 221 TRP D O 1
ATOM 12499 N N . ASP D 1 222 ? 150.354 10.450 25.386 1.00 85.55 222 ASP D N 1
ATOM 12500 C CA . ASP D 1 222 ? 149.419 10.305 24.280 1.00 86.03 222 ASP D CA 1
ATOM 12501 C C . ASP D 1 222 ? 148.707 11.610 23.953 1.00 86.36 222 ASP D C 1
ATOM 12502 O O . ASP D 1 222 ? 148.137 12.243 24.838 1.00 86.25 222 ASP D O 1
ATOM 12507 N N . ASP D 1 223 ? 148.728 11.976 22.667 1.00 86.98 223 ASP D N 1
ATOM 12508 C CA . ASP D 1 223 ? 148.138 13.229 22.157 1.00 87.30 223 ASP D CA 1
ATOM 12509 C C . ASP D 1 223 ? 146.640 13.344 22.420 1.00 87.21 223 ASP D C 1
ATOM 12510 O O . ASP D 1 223 ? 146.152 14.422 22.777 1.00 86.99 223 ASP D O 1
ATOM 12515 N N . GLU D 1 224 ? 145.920 12.238 22.234 1.00 87.15 224 GLU D N 1
ATOM 12516 C CA . GLU D 1 224 ? 144.474 12.217 22.442 1.00 86.99 224 GLU D CA 1
ATOM 12517 C C . GLU D 1 224 ? 144.144 12.328 23.929 1.00 86.53 224 GLU D C 1
ATOM 12518 O O . GLU D 1 224 ? 143.249 13.093 24.313 1.00 86.31 224 GLU D O 1
ATOM 12524 N N . LEU D 1 225 ? 144.869 11.560 24.749 1.00 85.92 225 LEU D N 1
ATOM 12525 C CA . LEU D 1 225 ? 144.742 11.604 26.215 1.00 85.51 225 LEU D CA 1
ATOM 12526 C C . LEU D 1 225 ? 144.986 12.995 26.802 1.00 85.27 225 LEU D C 1
ATOM 12527 O O . LEU D 1 225 ? 144.153 13.502 27.561 1.00 84.86 225 LEU D O 1
ATOM 12532 N N . THR D 1 226 ? 146.120 13.603 26.442 1.00 84.91 226 THR D N 1
ATOM 12533 C CA . THR D 1 226 ? 146.485 14.927 26.943 1.00 84.92 226 THR D CA 1
ATOM 12534 C C . THR D 1 226 ? 145.533 16.021 26.461 1.00 85.10 226 THR D C 1
ATOM 12535 O O . THR D 1 226 ? 145.166 16.900 27.229 1.00 84.96 226 THR D O 1
ATOM 12539 N N . GLU D 1 227 ? 145.145 15.960 25.190 1.00 85.40 227 GLU D N 1
ATOM 12540 C CA . GLU D 1 227 ? 144.214 16.928 24.602 1.00 85.74 227 GLU D CA 1
ATOM 12541 C C . GLU D 1 227 ? 142.772 16.775 25.116 1.00 85.95 227 GLU D C 1
ATOM 12542 O O . GLU D 1 227 ? 142.065 17.778 25.317 1.00 85.84 227 GLU D O 1
ATOM 12544 N N . VAL D 1 228 ? 142.337 15.528 25.313 1.00 86.17 228 VAL D N 1
ATOM 12545 C CA . VAL D 1 228 ? 141.056 15.257 25.964 1.00 86.35 228 VAL D CA 1
ATOM 12546 C C . VAL D 1 228 ? 141.086 15.958 27.314 1.00 86.45 228 VAL D C 1
ATOM 12547 O O . VAL D 1 228 ? 140.097 16.580 27.732 1.00 86.46 228 VAL D O 1
ATOM 12549 N N . LEU D 1 229 ? 142.250 15.871 27.964 1.00 86.43 229 LEU D N 1
ATOM 12550 C CA . LEU D 1 229 ? 142.481 16.478 29.273 1.00 86.55 229 LEU D CA 1
ATOM 12551 C C . LEU D 1 229 ? 142.828 17.975 29.172 1.00 86.56 229 LEU D C 1
ATOM 12552 O O . LEU D 1 229 ? 142.836 18.685 30.186 1.00 86.28 229 LEU D O 1
ATOM 12557 N N . ARG D 1 230 ? 143.045 18.445 27.935 1.00 86.96 230 ARG D N 1
ATOM 12558 C CA . ARG D 1 230 ? 143.540 19.806 27.628 1.00 87.13 230 ARG D CA 1
ATOM 12559 C C . ARG D 1 230 ? 144.790 20.124 28.472 1.00 87.32 230 ARG D C 1
ATOM 12560 O O . ARG D 1 230 ? 144.846 21.122 29.210 1.00 87.00 230 ARG D O 1
ATOM 12562 N N . VAL D 1 231 ? 145.765 19.219 28.355 1.00 87.46 231 VAL D N 1
ATOM 12563 C CA . VAL D 1 231 ? 147.033 19.260 29.057 1.00 87.65 231 VAL D CA 1
ATOM 12564 C C . VAL D 1 231 ? 148.111 19.488 28.004 1.00 88.48 231 VAL D C 1
ATOM 12565 O O . VAL D 1 231 ? 148.358 18.612 27.162 1.00 88.76 231 VAL D O 1
ATOM 12569 N N . PRO D 1 232 ? 148.740 20.679 28.027 1.00 88.98 232 PRO D N 1
ATOM 12570 C CA . PRO D 1 232 ? 149.724 21.041 27.005 1.00 89.18 232 PRO D CA 1
ATOM 12571 C C . PRO D 1 232 ? 151.058 20.353 27.251 1.00 89.23 232 PRO D C 1
ATOM 12572 O O . PRO D 1 232 ? 151.716 20.626 28.255 1.00 89.49 232 PRO D O 1
ATOM 12576 N N . LYS D 1 233 ? 151.441 19.474 26.325 1.00 89.57 233 LYS D N 1
ATOM 12577 C CA . LYS D 1 233 ? 152.613 18.590 26.460 1.00 89.94 233 LYS D CA 1
ATOM 12578 C C . LYS D 1 233 ? 153.920 19.260 26.896 1.00 90.34 233 LYS D C 1
ATOM 12579 O O . LYS D 1 233 ? 154.839 18.578 27.375 1.00 90.51 233 LYS D O 1
ATOM 12581 N N . GLU D 1 234 ? 153.999 20.583 26.724 1.00 90.80 234 GLU D N 1
ATOM 12582 C CA . GLU D 1 234 ? 155.169 21.377 27.130 1.00 91.34 234 GLU D CA 1
ATOM 12583 C C . GLU D 1 234 ? 155.367 21.231 28.636 1.00 91.55 234 GLU D C 1
ATOM 12584 O O . GLU D 1 234 ? 156.498 21.051 29.121 1.00 91.59 234 GLU D O 1
ATOM 12598 N N . LEU D 1 236 ? 154.894 18.729 30.380 1.00 90.72 236 LEU D N 1
ATOM 12599 C CA . LEU D 1 236 ? 155.192 17.342 30.764 1.00 90.13 236 LEU D CA 1
ATOM 12600 C C . LEU D 1 236 ? 156.678 17.028 30.665 1.00 89.77 236 LEU D C 1
ATOM 12601 O O . LEU D 1 236 ? 157.369 17.601 29.825 1.00 89.64 236 LEU D O 1
ATOM 12606 N N . PRO D 1 237 ? 157.174 16.135 31.546 1.00 89.61 237 PRO D N 1
ATOM 12607 C CA . PRO D 1 237 ? 158.606 15.902 31.636 1.00 89.36 237 PRO D CA 1
ATOM 12608 C C . PRO D 1 237 ? 159.044 14.769 30.741 1.00 89.43 237 PRO D C 1
ATOM 12609 O O . PRO D 1 237 ? 158.196 14.085 30.153 1.00 88.83 237 PRO D O 1
ATOM 12613 N N . GLU D 1 238 ? 160.365 14.606 30.638 1.00 89.62 238 GLU D N 1
ATOM 12614 C CA . GLU D 1 238 ? 160.984 13.508 29.906 1.00 89.97 238 GLU D CA 1
ATOM 12615 C C . GLU D 1 238 ? 160.895 12.239 30.730 1.00 90.21 238 GLU D C 1
ATOM 12616 O O . GLU D 1 238 ? 161.487 12.152 31.801 1.00 90.34 238 GLU D O 1
ATOM 12618 N N . VAL D 1 239 ? 160.147 11.264 30.223 1.00 90.70 239 VAL D N 1
ATOM 12619 C CA . VAL D 1 239 ? 160.019 9.954 30.860 1.00 91.23 239 VAL D CA 1
ATOM 12620 C C . VAL D 1 239 ? 161.277 9.123 30.599 1.00 91.66 239 VAL D C 1
ATOM 12621 O O . VAL D 1 239 ? 161.494 8.648 29.478 1.00 91.63 239 VAL D O 1
ATOM 12625 N N . LYS D 1 240 ? 162.096 8.966 31.639 1.00 92.16 240 LYS D N 1
ATOM 12626 C CA . LYS D 1 240 ? 163.371 8.255 31.552 1.00 92.80 240 LYS D CA 1
ATOM 12627 C C . LYS D 1 240 ? 163.238 6.853 32.139 1.00 93.28 240 LYS D C 1
ATOM 12628 O O . LYS D 1 240 ? 162.129 6.409 32.432 1.00 92.95 240 LYS D O 1
ATOM 12630 N N . ASP D 1 241 ? 164.367 6.162 32.289 1.00 94.04 241 ASP D N 1
ATOM 12631 C CA . ASP D 1 241 ? 164.388 4.807 32.827 1.00 94.87 241 ASP D CA 1
ATOM 12632 C C . ASP D 1 241 ? 164.627 4.822 34.317 1.00 95.54 241 ASP D C 1
ATOM 12633 O O . ASP D 1 241 ? 165.109 5.815 34.862 1.00 95.67 241 ASP D O 1
ATOM 12638 N N . CYS D 1 242 ? 164.309 3.702 34.963 1.00 96.36 242 CYS D N 1
ATOM 12639 C CA . CYS D 1 242 ? 164.519 3.538 36.397 1.00 97.19 242 CYS D CA 1
ATOM 12640 C C . CYS D 1 242 ? 166.002 3.562 36.724 1.00 97.77 242 CYS D C 1
ATOM 12641 O O . CYS D 1 242 ? 166.394 4.044 37.789 1.00 97.85 242 CYS D O 1
ATOM 12644 N N . ALA D 1 243 ? 166.815 3.055 35.798 1.00 98.70 243 ALA D N 1
ATOM 12645 C CA . ALA D 1 243 ? 168.270 3.234 35.842 1.00 99.55 243 ALA D CA 1
ATOM 12646 C C . ALA D 1 243 ? 168.709 4.151 34.692 1.00 100.17 243 ALA D C 1
ATOM 12647 O O . ALA D 1 243 ? 168.954 3.683 33.574 1.00 99.99 243 ALA D O 1
ATOM 12649 N N . ALA D 1 244 ? 168.786 5.455 34.974 1.00 101.12 244 ALA D N 1
ATOM 12650 C CA . ALA D 1 244 ? 169.088 6.477 33.952 1.00 102.06 244 ALA D CA 1
ATOM 12651 C C . ALA D 1 244 ? 169.894 7.667 34.494 1.00 102.61 244 ALA D C 1
ATOM 12652 O O . ALA D 1 244 ? 170.119 7.767 35.698 1.00 102.51 244 ALA D O 1
ATOM 12654 N N . ASP D 1 245 ? 170.327 8.561 33.601 1.00 103.52 245 ASP D N 1
ATOM 12655 C CA . ASP D 1 245 ? 171.112 9.741 33.995 1.00 104.56 245 ASP D CA 1
ATOM 12656 C C . ASP D 1 245 ? 170.242 10.997 34.231 1.00 105.13 245 ASP D C 1
ATOM 12657 O O . ASP D 1 245 ? 170.074 11.828 33.329 1.00 105.28 245 ASP D O 1
ATOM 12659 N N . PHE D 1 246 ? 169.709 11.127 35.451 1.00 105.82 246 PHE D N 1
ATOM 12660 C CA . PHE D 1 246 ? 168.756 12.199 35.791 1.00 106.60 246 PHE D CA 1
ATOM 12661 C C . PHE D 1 246 ? 169.389 13.432 36.468 1.00 107.23 246 PHE D C 1
ATOM 12662 O O . PHE D 1 246 ? 168.783 14.056 37.353 1.00 107.32 246 PHE D O 1
ATOM 12664 N N . GLY D 1 247 ? 170.603 13.778 36.035 1.00 107.94 247 GLY D N 1
ATOM 12665 C CA . GLY D 1 247 ? 171.227 15.065 36.368 1.00 108.60 247 GLY D CA 1
ATOM 12666 C C . GLY D 1 247 ? 172.142 15.091 37.575 1.00 109.04 247 GLY D C 1
ATOM 12667 O O . GLY D 1 247 ? 172.236 14.113 38.324 1.00 109.08 247 GLY D O 1
ATOM 12668 N N . VAL D 1 248 ? 172.826 16.220 37.755 1.00 109.50 248 VAL D N 1
ATOM 12669 C CA . VAL D 1 248 ? 173.683 16.434 38.925 1.00 109.88 248 VAL D CA 1
ATOM 12670 C C . VAL D 1 248 ? 172.984 17.307 39.976 1.00 110.03 248 VAL D C 1
ATOM 12671 O O . VAL D 1 248 ? 172.354 18.325 39.647 1.00 109.98 248 VAL D O 1
ATOM 12673 N N . THR D 1 249 ? 173.096 16.897 41.239 1.00 110.10 249 THR D N 1
ATOM 12674 C CA . THR D 1 249 ? 172.500 17.636 42.352 1.00 110.17 249 THR D CA 1
ATOM 12675 C C . THR D 1 249 ? 173.219 18.978 42.590 1.00 110.27 249 THR D C 1
ATOM 12676 O O . THR D 1 249 ? 174.079 19.369 41.798 1.00 110.31 249 THR D O 1
ATOM 12680 N N . ASP D 1 250 ? 172.856 19.677 43.667 1.00 110.44 250 ASP D N 1
ATOM 12681 C CA . ASP D 1 250 ? 173.440 20.982 44.013 1.00 110.50 250 ASP D CA 1
ATOM 12682 C C . ASP D 1 250 ? 174.861 20.866 44.591 1.00 110.55 250 ASP D C 1
ATOM 12683 O O . ASP D 1 250 ? 175.475 21.858 45.013 1.00 110.49 250 ASP D O 1
ATOM 12688 N N . GLY D 1 255 ? 176.903 19.092 50.335 1.00 99.55 255 GLY D N 1
ATOM 12689 C CA . GLY D 1 255 ? 177.878 19.858 49.560 1.00 99.73 255 GLY D CA 1
ATOM 12690 C C . GLY D 1 255 ? 178.610 19.019 48.526 1.00 99.73 255 GLY D C 1
ATOM 12691 O O . GLY D 1 255 ? 179.838 18.927 48.536 1.00 99.67 255 GLY D O 1
ATOM 12692 N N . ALA D 1 256 ? 177.846 18.415 47.621 1.00 99.68 256 ALA D N 1
ATOM 12693 C CA . ALA D 1 256 ? 178.395 17.497 46.636 1.00 99.57 256 ALA D CA 1
ATOM 12694 C C . ALA D 1 256 ? 177.673 17.608 45.289 1.00 99.55 256 ALA D C 1
ATOM 12695 O O . ALA D 1 256 ? 176.643 18.283 45.185 1.00 99.28 256 ALA D O 1
ATOM 12697 N N . ALA D 1 257 ? 178.229 16.938 44.274 1.00 99.46 257 ALA D N 1
ATOM 12698 C CA . ALA D 1 257 ? 177.713 16.965 42.897 1.00 99.41 257 ALA D CA 1
ATOM 12699 C C . ALA D 1 257 ? 177.253 15.567 42.438 1.00 99.19 257 ALA D C 1
ATOM 12700 O O . ALA D 1 257 ? 177.805 14.981 41.494 1.00 98.96 257 ALA D O 1
ATOM 12702 N N . ILE D 1 258 ? 176.214 15.066 43.102 1.00 98.74 258 ILE D N 1
ATOM 12703 C CA . ILE D 1 258 ? 175.826 13.656 43.035 1.00 98.41 258 ILE D CA 1
ATOM 12704 C C . ILE D 1 258 ? 174.746 13.374 41.960 1.00 98.18 258 ILE D C 1
ATOM 12705 O O . ILE D 1 258 ? 173.757 14.117 41.866 1.00 98.16 258 ILE D O 1
ATOM 12710 N N . PRO D 1 259 ? 174.942 12.307 41.141 1.00 97.75 259 PRO D N 1
ATOM 12711 C CA . PRO D 1 259 ? 174.013 12.001 40.053 1.00 97.53 259 PRO D CA 1
ATOM 12712 C C . PRO D 1 259 ? 172.794 11.194 40.503 1.00 97.31 259 PRO D C 1
ATOM 12713 O O . PRO D 1 259 ? 172.933 10.107 41.077 1.00 97.50 259 PRO D O 1
ATOM 12717 N N . ILE D 1 260 ? 171.605 11.722 40.247 1.00 96.90 260 ILE D N 1
ATOM 12718 C CA . ILE D 1 260 ? 170.393 10.959 40.493 1.00 96.51 260 ILE D CA 1
ATOM 12719 C C . ILE D 1 260 ? 170.381 9.810 39.492 1.00 96.18 260 ILE D C 1
ATOM 12720 O O . ILE D 1 260 ? 170.334 10.044 38.284 1.00 95.81 260 ILE D O 1
ATOM 12722 N N . LEU D 1 261 ? 170.471 8.579 39.998 1.00 96.00 261 LEU D N 1
ATOM 12723 C CA . LEU D 1 261 ? 170.513 7.386 39.137 1.00 96.03 261 LEU D CA 1
ATOM 12724 C C . LEU D 1 261 ? 169.546 6.257 39.562 1.00 96.07 261 LEU D C 1
ATOM 12725 O O . LEU D 1 261 ? 169.772 5.086 39.233 1.00 96.22 261 LEU D O 1
ATOM 12730 N N . GLY D 1 262 ? 168.468 6.614 40.271 1.00 96.02 262 GLY D N 1
ATOM 12731 C CA . GLY D 1 262 ? 167.429 5.652 40.682 1.00 95.47 262 GLY D CA 1
ATOM 12732 C C . GLY D 1 262 ? 166.045 6.275 40.847 1.00 95.04 262 GLY D C 1
ATOM 12733 O O . GLY D 1 262 ? 165.833 7.095 41.750 1.00 94.85 262 GLY D O 1
ATOM 12734 N N . VAL D 1 263 ? 165.103 5.868 39.989 1.00 94.47 263 VAL D N 1
ATOM 12735 C CA . VAL D 1 263 ? 163.768 6.474 39.945 1.00 94.01 263 VAL D CA 1
ATOM 12736 C C . VAL D 1 263 ? 162.638 5.501 39.612 1.00 93.76 263 VAL D C 1
ATOM 12737 O O . VAL D 1 263 ? 162.440 5.134 38.451 1.00 93.55 263 VAL D O 1
ATOM 12739 N N . ALA D 1 264 ? 161.918 5.083 40.650 1.00 93.57 264 ALA D N 1
ATOM 12740 C CA . ALA D 1 264 ? 160.607 4.427 40.520 1.00 93.37 264 ALA D CA 1
ATOM 12741 C C . ALA D 1 264 ? 159.676 4.838 41.676 1.00 93.18 264 ALA D C 1
ATOM 12742 O O . ALA D 1 264 ? 160.068 5.606 42.574 1.00 93.17 264 ALA D O 1
ATOM 12744 N N . GLY D 1 265 ? 158.437 4.346 41.638 1.00 92.63 265 GLY D N 1
ATOM 12745 C CA . GLY D 1 265 ? 157.469 4.615 42.700 1.00 91.63 265 GLY D CA 1
ATOM 12746 C C . GLY D 1 265 ? 157.767 3.761 43.917 1.00 90.78 265 GLY D C 1
ATOM 12747 O O . GLY D 1 265 ? 158.363 2.693 43.786 1.00 90.77 265 GLY D O 1
ATOM 12748 N N . ASP D 1 266 ? 157.354 4.234 45.096 1.00 89.83 266 ASP D N 1
ATOM 12749 C CA . ASP D 1 266 ? 157.519 3.482 4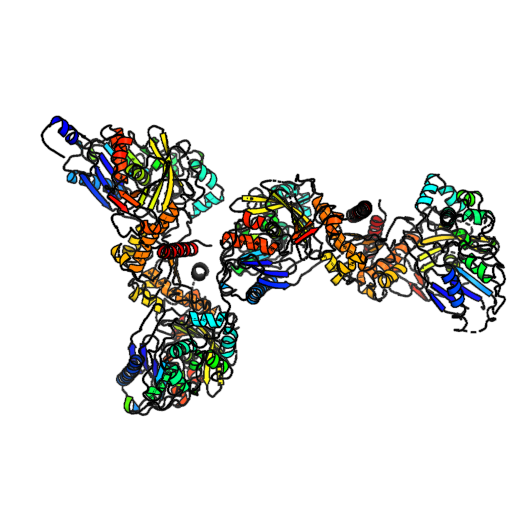6.354 1.00 88.60 266 ASP D CA 1
ATOM 12750 C C . ASP D 1 266 ? 156.951 2.079 46.246 1.00 87.47 266 ASP D C 1
ATOM 12751 O O . ASP D 1 266 ? 157.435 1.153 46.886 1.00 87.20 266 ASP D O 1
ATOM 12756 N N . GLN D 1 267 ? 155.921 1.954 45.417 1.00 86.32 267 GLN D N 1
ATOM 12757 C CA . GLN D 1 267 ? 155.130 0.739 45.288 1.00 85.15 267 GLN D CA 1
ATOM 12758 C C . GLN D 1 267 ? 155.694 -0.202 44.247 1.00 84.56 267 GLN D C 1
ATOM 12759 O O . GLN D 1 267 ? 155.486 -1.418 44.319 1.00 84.31 267 GLN D O 1
ATOM 12765 N N . GLN D 1 268 ? 156.411 0.362 43.281 1.00 83.65 268 GLN D N 1
ATOM 12766 C CA . GLN D 1 268 ? 157.181 -0.453 42.358 1.00 82.81 268 GLN D CA 1
ATOM 12767 C C . GLN D 1 268 ? 158.502 -0.878 42.999 1.00 82.41 268 GLN D C 1
ATOM 12768 O O . GLN D 1 268 ? 158.830 -2.067 43.038 1.00 82.24 268 GLN D O 1
ATOM 12774 N N . ALA D 1 269 ? 159.226 0.094 43.550 1.00 82.01 269 ALA D N 1
ATOM 12775 C CA . ALA D 1 269 ? 160.453 -0.167 44.300 1.00 81.61 269 ALA D CA 1
ATOM 12776 C C . ALA D 1 269 ? 160.184 -0.936 45.587 1.00 81.39 269 ALA D C 1
ATOM 12777 O O . ALA D 1 269 ? 161.111 -1.264 46.345 1.00 81.07 269 ALA D O 1
ATOM 12779 N N . ALA D 1 270 ? 158.905 -1.190 45.842 1.00 81.18 270 ALA D N 1
ATOM 12780 C CA . ALA D 1 270 ? 158.504 -2.090 46.902 1.00 81.19 270 ALA D CA 1
ATOM 12781 C C . ALA D 1 270 ? 158.810 -3.497 46.420 1.00 81.09 270 ALA D C 1
ATOM 12782 O O . ALA D 1 270 ? 159.423 -4.287 47.140 1.00 80.77 270 ALA D O 1
ATOM 12784 N N . THR D 1 271 ? 158.392 -3.774 45.183 1.00 81.21 271 THR D N 1
ATOM 12785 C CA . THR D 1 271 ? 158.626 -5.056 44.518 1.00 81.34 271 THR D CA 1
ATOM 12786 C C . THR D 1 271 ? 160.131 -5.309 44.327 1.00 81.54 271 THR D C 1
ATOM 12787 O O . THR D 1 271 ? 160.614 -6.393 44.650 1.00 81.75 271 THR D O 1
ATOM 12791 N N . ILE D 1 272 ? 160.869 -4.303 43.840 1.00 81.37 272 ILE D N 1
ATOM 12792 C CA . ILE D 1 272 ? 162.327 -4.434 43.641 1.00 81.19 272 ILE D CA 1
ATOM 12793 C C . ILE D 1 272 ? 163.144 -4.379 44.961 1.00 80.90 272 ILE D C 1
ATOM 12794 O O . ILE D 1 272 ? 164.348 -4.643 44.973 1.00 80.50 272 ILE D O 1
ATOM 12799 N N . GLY D 1 273 ? 162.491 -4.051 46.071 1.00 80.55 273 GLY D N 1
ATOM 12800 C CA . GLY D 1 273 ? 163.109 -4.272 47.372 1.00 80.00 273 GLY D CA 1
ATOM 12801 C C . GLY D 1 273 ? 162.797 -5.681 47.833 1.00 79.74 273 GLY D C 1
ATOM 12802 O O . GLY D 1 273 ? 163.448 -6.204 48.748 1.00 79.57 273 GLY D O 1
ATOM 12803 N N . GLN D 1 274 ? 161.819 -6.298 47.166 1.00 79.23 274 GLN D N 1
ATOM 12804 C CA . GLN D 1 274 ? 161.121 -7.471 47.675 1.00 79.48 274 GLN D CA 1
ATOM 12805 C C . GLN D 1 274 ? 161.367 -8.761 46.898 1.00 79.66 274 GLN D C 1
ATOM 12806 O O . GLN D 1 274 ? 160.482 -9.617 46.823 1.00 79.45 274 GLN D O 1
ATOM 12812 N N . ALA D 1 275 ? 162.561 -8.906 46.325 1.00 79.95 275 ALA D N 1
ATOM 12813 C CA . ALA D 1 275 ? 162.865 -10.017 45.410 1.00 79.87 275 ALA D CA 1
ATOM 12814 C C . ALA D 1 275 ? 161.613 -10.597 44.730 1.00 79.79 275 ALA D C 1
ATOM 12815 O O . ALA D 1 275 ? 161.244 -11.764 44.952 1.00 79.63 275 ALA D O 1
ATOM 12817 N N . CYS D 1 276 ? 160.961 -9.760 43.923 1.00 79.28 276 CYS D N 1
ATOM 12818 C CA . CYS D 1 276 ? 159.880 -10.194 43.041 1.00 78.82 276 CYS D CA 1
ATOM 12819 C C . CYS D 1 276 ? 160.157 -9.897 41.564 1.00 78.35 276 CYS D C 1
ATOM 12820 O O . CYS D 1 276 ? 159.223 -9.758 40.764 1.00 78.54 276 CYS D O 1
ATOM 12823 N N . PHE D 1 277 ? 161.439 -9.819 41.198 1.00 77.52 277 PHE D N 1
ATOM 12824 C CA . PHE D 1 277 ? 161.831 -9.469 39.833 1.00 76.36 277 PHE D CA 1
ATOM 12825 C C . PHE D 1 277 ? 161.207 -10.452 38.820 1.00 75.54 277 PHE D C 1
ATOM 12826 O O . PHE D 1 277 ? 160.889 -10.071 37.683 1.00 75.23 277 PHE D O 1
ATOM 12828 N N . LYS D 1 278 ? 161.017 -11.703 39.263 1.00 74.14 278 LYS D N 1
ATOM 12829 C CA . LYS D 1 278 ? 160.276 -12.730 38.506 1.00 72.54 278 LYS D CA 1
ATOM 12830 C C . LYS D 1 278 ? 159.085 -12.111 37.722 1.00 72.65 278 LYS D C 1
ATOM 12831 O O . LYS D 1 278 ? 158.095 -12.771 37.370 1.00 72.67 278 LYS D O 1
ATOM 12837 N N . LEU D 1 282 ? 154.460 -10.986 43.713 1.00 77.37 282 LEU D N 1
ATOM 12838 C CA . LEU D 1 282 ? 153.458 -10.142 44.379 1.00 77.46 282 LEU D CA 1
ATOM 12839 C C . LEU D 1 282 ? 153.772 -9.779 45.847 1.00 77.03 282 LEU D C 1
ATOM 12840 O O . LEU D 1 282 ? 153.767 -10.645 46.745 1.00 77.40 282 LEU D O 1
ATOM 12845 N N . LYS D 1 283 ? 154.038 -8.492 46.080 1.00 75.96 283 LYS D N 1
ATOM 12846 C CA . LYS D 1 283 ? 154.301 -7.979 47.434 1.00 74.66 283 LYS D CA 1
ATOM 12847 C C . LYS D 1 283 ? 153.119 -7.144 47.934 1.00 73.90 283 LYS D C 1
ATOM 12848 O O . LYS D 1 283 ? 152.398 -6.554 47.122 1.00 73.15 283 LYS D O 1
ATOM 12854 N N . SER D 1 284 ? 152.937 -7.087 49.258 1.00 72.75 284 SER D N 1
ATOM 12855 C CA . SER D 1 284 ? 151.957 -6.176 49.841 1.00 72.14 284 SER D CA 1
ATOM 12856 C C . SER D 1 284 ? 152.558 -5.258 50.900 1.00 71.76 284 SER D C 1
ATOM 12857 O O . SER D 1 284 ? 153.021 -5.711 51.959 1.00 71.80 284 SER D O 1
ATOM 12860 N N . THR D 1 285 ? 152.533 -3.963 50.599 1.00 70.88 285 THR D N 1
ATOM 12861 C CA . THR D 1 285 ? 153.096 -2.930 51.463 1.00 70.52 285 THR D CA 1
ATOM 12862 C C . THR D 1 285 ? 152.005 -2.417 52.446 1.00 70.41 285 THR D C 1
ATOM 12863 O O . THR D 1 285 ? 150.872 -2.160 52.025 1.00 70.13 285 THR D O 1
ATOM 12867 N N . TYR D 1 286 ? 152.342 -2.303 53.739 1.00 69.77 286 TYR D N 1
ATOM 12868 C CA . TYR D 1 286 ? 151.393 -1.867 54.787 1.00 69.47 286 TYR D CA 1
ATOM 12869 C C . TYR D 1 286 ? 151.845 -0.641 55.631 1.00 69.38 286 TYR D C 1
ATOM 12870 O O . TYR D 1 286 ? 152.510 -0.776 56.670 1.00 69.22 286 TYR D O 1
ATOM 12879 N N . GLY D 1 287 ? 151.464 0.556 55.181 1.00 68.82 287 GLY D N 1
ATOM 12880 C CA . GLY D 1 287 ? 151.826 1.799 55.870 1.00 68.39 287 GLY D CA 1
ATOM 12881 C C . GLY D 1 287 ? 150.600 2.575 56.311 1.00 68.27 287 GLY D C 1
ATOM 12882 O O . GLY D 1 287 ? 150.080 2.336 57.408 1.00 68.74 287 GLY D O 1
ATOM 12883 N N . THR D 1 288 ? 150.150 3.495 55.456 1.00 67.05 288 THR D N 1
ATOM 12884 C CA . THR D 1 288 ? 148.917 4.258 55.662 1.00 66.24 288 THR D CA 1
ATOM 12885 C C . THR D 1 288 ? 147.863 3.739 54.699 1.00 65.92 288 THR D C 1
ATOM 12886 O O . THR D 1 288 ? 146.690 3.608 55.051 1.00 66.12 288 THR D O 1
ATOM 12890 N N . GLY D 1 289 ? 148.300 3.474 53.473 1.00 65.02 289 GLY D N 1
ATOM 12891 C CA . GLY D 1 289 ? 147.560 2.653 52.539 1.00 64.26 289 GLY D CA 1
ATOM 12892 C C . GLY D 1 289 ? 148.140 1.251 52.554 1.00 64.13 289 GLY D C 1
ATOM 12893 O O . GLY D 1 289 ? 149.025 0.947 53.362 1.00 63.72 289 GLY D O 1
ATOM 12894 N N . CYS D 1 290 ? 147.603 0.397 51.687 1.00 64.10 290 CYS D N 1
ATOM 12895 C CA . CYS D 1 290 ? 148.117 -0.938 51.449 1.00 64.42 290 CYS D CA 1
ATOM 12896 C C . CYS D 1 290 ? 148.153 -1.128 49.965 1.00 65.03 290 CYS D C 1
ATOM 12897 O O . CYS D 1 290 ? 147.157 -0.867 49.257 1.00 64.48 290 CYS D O 1
ATOM 12900 N N . PHE D 1 291 ? 149.313 -1.569 49.486 1.00 65.99 291 PHE D N 1
ATOM 12901 C CA . PHE D 1 291 ? 149.509 -1.761 48.058 1.00 66.67 291 PHE D CA 1
ATOM 12902 C C . PHE D 1 291 ? 150.134 -3.115 47.733 1.00 67.81 291 PHE D C 1
ATOM 12903 O O . PHE D 1 291 ? 151.115 -3.549 48.361 1.00 67.48 291 PHE D O 1
ATOM 12911 N N . ALA D 1 292 ? 149.525 -3.781 46.755 1.00 68.93 292 ALA D N 1
ATOM 12912 C CA . ALA D 1 292 ? 149.978 -5.083 46.299 1.00 69.72 292 ALA D CA 1
ATOM 12913 C C . ALA D 1 292 ? 149.985 -5.135 44.786 1.00 70.52 292 ALA D C 1
ATOM 12914 O O . ALA D 1 292 ? 149.047 -4.657 44.124 1.00 70.79 292 ALA D O 1
ATOM 12916 N N . LEU D 1 293 ? 151.067 -5.704 44.255 1.00 71.12 293 LEU D N 1
ATOM 12917 C CA . LEU D 1 293 ? 151.289 -5.847 42.825 1.00 71.57 293 LEU D CA 1
ATOM 12918 C C . LEU D 1 293 ? 151.856 -7.240 42.554 1.00 71.90 293 LEU D C 1
ATOM 12919 O O . LEU D 1 293 ? 152.729 -7.713 43.296 1.00 71.72 293 LEU D O 1
ATOM 12924 N N . LEU D 1 294 ? 151.347 -7.890 41.502 1.00 72.50 294 LEU D N 1
ATOM 12925 C CA . LEU D 1 294 ? 151.820 -9.222 41.056 1.00 73.06 294 LEU D CA 1
ATOM 12926 C C . LEU D 1 294 ? 152.487 -9.122 39.680 1.00 73.37 294 LEU D C 1
ATOM 12927 O O . LEU D 1 294 ? 151.829 -8.732 38.705 1.00 73.14 294 LEU D O 1
ATOM 12929 N N . ASN D 1 295 ? 153.781 -9.461 39.604 1.00 73.95 295 ASN D N 1
ATOM 12930 C CA . ASN D 1 295 ? 154.551 -9.332 38.348 1.00 74.51 295 ASN D CA 1
ATOM 12931 C C . ASN D 1 295 ? 153.930 -10.078 37.172 1.00 74.83 295 ASN D C 1
ATOM 12932 O O . ASN D 1 295 ? 153.644 -11.269 37.267 1.00 74.83 295 ASN D O 1
ATOM 12937 N N . THR D 1 296 ? 153.741 -9.380 36.057 1.00 75.45 296 THR D N 1
ATOM 12938 C CA . THR D 1 296 ? 152.959 -9.949 34.972 1.00 76.27 296 THR D CA 1
ATOM 12939 C C . THR D 1 296 ? 153.803 -10.491 33.789 1.00 77.16 296 THR D C 1
ATOM 12940 O O . THR D 1 296 ? 153.274 -11.175 32.895 1.00 77.72 296 THR D O 1
ATOM 12944 N N . GLY D 1 297 ? 155.112 -10.216 33.804 1.00 77.37 297 GLY D N 1
ATOM 12945 C CA . GLY D 1 297 ? 155.980 -10.555 32.675 1.00 77.62 297 GLY D CA 1
ATOM 12946 C C . GLY D 1 297 ? 155.594 -9.684 31.500 1.00 77.71 297 GLY D C 1
ATOM 12947 O O . GLY D 1 297 ? 154.631 -8.933 31.593 1.00 78.00 297 GLY D O 1
ATOM 12948 N N . LYS D 1 298 ? 156.329 -9.781 30.394 1.00 77.82 298 LYS D N 1
ATOM 12949 C CA . LYS D 1 298 ? 156.119 -8.883 29.248 1.00 77.58 298 LYS D CA 1
ATOM 12950 C C . LYS D 1 298 ? 154.711 -9.006 28.631 1.00 77.64 298 LYS D C 1
ATOM 12951 O O . LYS D 1 298 ? 154.249 -8.118 27.899 1.00 77.15 298 LYS D O 1
ATOM 12961 N N . VAL D 1 301 ? 148.159 -7.498 30.879 1.00 93.16 301 VAL D N 1
ATOM 12962 C CA . VAL D 1 301 ? 146.920 -8.152 31.311 1.00 92.34 301 VAL D CA 1
ATOM 12963 C C . VAL D 1 301 ? 145.772 -7.146 31.469 1.00 91.60 301 VAL D C 1
ATOM 12964 O O . VAL D 1 301 ? 145.622 -6.544 32.530 1.00 91.55 301 VAL D O 1
ATOM 12968 N N . ARG D 1 302 ? 144.973 -6.979 30.414 1.00 90.85 302 ARG D N 1
ATOM 12969 C CA . ARG D 1 302 ? 143.827 -6.051 30.405 1.00 90.08 302 ARG D CA 1
ATOM 12970 C C . ARG D 1 302 ? 142.722 -6.533 31.353 1.00 89.38 302 ARG D C 1
ATOM 12971 O O . ARG D 1 302 ? 141.760 -7.186 30.927 1.00 89.59 302 ARG D O 1
ATOM 12973 N N . SER D 1 303 ? 142.873 -6.174 32.631 1.00 88.25 303 SER D N 1
ATOM 12974 C CA . SER D 1 303 ? 142.138 -6.774 33.750 1.00 87.01 303 SER D CA 1
ATOM 12975 C C . SER D 1 303 ? 140.613 -6.892 33.610 1.00 86.42 303 SER D C 1
ATOM 12976 O O . SER D 1 303 ? 139.958 -6.092 32.935 1.00 85.87 303 SER D O 1
ATOM 12979 N N . LYS D 1 304 ? 140.075 -7.914 34.276 1.00 85.59 304 LYS D N 1
ATOM 12980 C CA . LYS D 1 304 ? 138.655 -8.239 34.242 1.00 84.54 304 LYS D CA 1
ATOM 12981 C C . LYS D 1 304 ? 138.031 -8.100 35.633 1.00 83.73 304 LYS D C 1
ATOM 12982 O O . LYS D 1 304 ? 136.800 -8.116 35.783 1.00 83.45 304 LYS D O 1
ATOM 12986 N N . ASN D 1 305 ? 138.893 -7.939 36.637 1.00 82.70 305 ASN D N 1
ATOM 12987 C CA . ASN D 1 305 ? 138.478 -7.845 38.040 1.00 81.69 305 ASN D CA 1
ATOM 12988 C C . ASN D 1 305 ? 138.867 -6.533 38.712 1.00 81.09 305 ASN D C 1
ATOM 12989 O O . ASN D 1 305 ? 139.523 -6.531 39.756 1.00 80.81 305 ASN D O 1
ATOM 12994 N N . ARG D 1 306 ? 138.479 -5.422 38.087 1.00 80.40 306 ARG D N 1
ATOM 12995 C CA . ARG D 1 306 ? 138.629 -4.084 38.661 1.00 79.83 306 ARG D CA 1
ATOM 12996 C C . ARG D 1 306 ? 140.031 -3.763 39.176 1.00 78.87 306 ARG D C 1
ATOM 12997 O O . ARG D 1 306 ? 140.166 -2.962 40.089 1.00 78.75 306 ARG D O 1
ATOM 13005 N N . LEU D 1 307 ? 141.064 -4.387 38.611 1.00 78.00 307 LEU D N 1
ATOM 13006 C CA . LEU D 1 307 ? 142.450 -4.092 39.009 1.00 77.37 307 LEU D CA 1
ATOM 13007 C C . LEU D 1 307 ? 143.223 -3.221 38.009 1.00 76.97 307 LEU D C 1
ATOM 13008 O O . LEU D 1 307 ? 142.727 -2.889 36.927 1.00 76.55 307 LEU D O 1
ATOM 13013 N N . LEU D 1 308 ? 144.443 -2.854 38.391 1.00 76.74 308 LEU D N 1
ATOM 13014 C CA . LEU D 1 308 ? 145.244 -1.920 37.609 1.00 76.68 308 LEU D CA 1
ATOM 13015 C C . LEU D 1 308 ? 146.302 -2.627 36.790 1.00 76.74 308 LEU D C 1
ATOM 13016 O O . LEU D 1 308 ? 147.000 -3.509 37.302 1.00 76.62 308 LEU D O 1
ATOM 13021 N N . THR D 1 309 ? 146.432 -2.224 35.525 1.00 76.84 309 THR D N 1
ATOM 13022 C CA . THR D 1 309 ? 147.601 -2.600 34.708 1.00 76.79 309 THR D CA 1
ATOM 13023 C C . THR D 1 309 ? 148.632 -1.478 34.785 1.00 76.38 309 THR D C 1
ATOM 13024 O O . THR D 1 309 ? 148.398 -0.381 34.269 1.00 76.49 309 THR D O 1
ATOM 13028 N N . THR D 1 310 ? 149.757 -1.749 35.441 1.00 76.31 310 THR D N 1
ATOM 13029 C CA . THR D 1 310 ? 150.796 -0.729 35.626 1.00 76.30 310 THR D CA 1
ATOM 13030 C C . THR D 1 310 ? 152.184 -1.187 35.132 1.00 76.82 310 THR D C 1
ATOM 13031 O O . THR D 1 310 ? 152.307 -2.232 34.495 1.00 76.72 310 THR D O 1
ATOM 13035 N N . ILE D 1 311 ? 153.223 -0.400 35.412 1.00 77.32 311 ILE D N 1
ATOM 13036 C CA . ILE D 1 311 ? 154.584 -0.812 35.091 1.00 77.80 311 ILE D CA 1
ATOM 13037 C C . ILE D 1 311 ? 155.342 -1.101 36.368 1.00 78.12 311 ILE D C 1
ATOM 13038 O O . ILE D 1 311 ? 155.519 -0.223 37.200 1.00 78.06 311 ILE D O 1
ATOM 13040 N N . ALA D 1 312 ? 155.778 -2.345 36.526 1.00 79.00 312 ALA D N 1
ATOM 13041 C CA . ALA D 1 312 ? 156.568 -2.730 37.690 1.00 79.51 312 ALA D CA 1
ATOM 13042 C C . ALA D 1 312 ? 157.967 -2.151 37.578 1.00 80.34 312 ALA D C 1
ATOM 13043 O O . ALA D 1 312 ? 158.575 -1.813 38.592 1.00 80.61 312 ALA D O 1
ATOM 13045 N N . TYR D 1 313 ? 158.461 -2.045 36.338 1.00 81.17 313 TYR D N 1
ATOM 13046 C CA . TYR D 1 313 ? 159.758 -1.405 35.996 1.00 82.17 313 TYR D CA 1
ATOM 13047 C C . TYR D 1 313 ? 160.020 -1.320 34.468 1.00 82.37 313 TYR D C 1
ATOM 13048 O O . TYR D 1 313 ? 159.366 -2.008 33.667 1.00 82.37 313 TYR D O 1
ATOM 13057 N N . ARG D 1 314 ? 160.974 -0.473 34.075 1.00 82.63 314 ARG D N 1
ATOM 13058 C CA . ARG D 1 314 ? 161.460 -0.432 32.693 1.00 82.78 314 ARG D CA 1
ATOM 13059 C C . ARG D 1 314 ? 162.969 -0.332 32.731 1.00 82.96 314 ARG D C 1
ATOM 13060 O O . ARG D 1 314 ? 163.520 0.745 32.990 1.00 83.16 314 ARG D O 1
ATOM 13068 N N . LEU D 1 315 ? 163.625 -1.466 32.487 1.00 83.34 315 LEU D N 1
ATOM 13069 C CA . LEU D 1 315 ? 165.088 -1.554 32.490 1.00 83.54 315 LEU D CA 1
ATOM 13070 C C . LEU D 1 315 ? 165.647 -1.622 31.065 1.00 83.82 315 LEU D C 1
ATOM 13071 O O . LEU D 1 315 ? 165.490 -2.632 30.356 1.00 83.63 315 LEU D O 1
ATOM 13076 N N . ASP D 1 316 ? 166.269 -0.507 30.668 1.00 84.09 316 ASP D N 1
ATOM 13077 C CA . ASP D 1 316 ? 166.948 -0.324 29.375 1.00 84.22 316 ASP D CA 1
ATOM 13078 C C . ASP D 1 316 ? 165.991 -0.278 28.182 1.00 84.44 316 ASP D C 1
ATOM 13079 O O . ASP D 1 316 ? 166.410 -0.444 27.024 1.00 84.56 316 ASP D O 1
ATOM 13084 N N . GLY D 1 317 ? 164.714 -0.039 28.473 1.00 84.33 317 GLY D N 1
ATOM 13085 C CA . GLY D 1 317 ? 163.678 0.020 27.445 1.00 84.57 317 GLY D CA 1
ATOM 13086 C C . GLY D 1 317 ? 162.709 -1.133 27.589 1.00 84.68 317 GLY D C 1
ATOM 13087 O O . GLY D 1 317 ? 161.501 -0.974 27.364 1.00 84.95 317 GLY D O 1
ATOM 13088 N N . GLU D 1 318 ? 163.245 -2.291 27.981 1.00 84.62 318 GLU D N 1
ATOM 13089 C CA . GLU D 1 318 ? 162.455 -3.505 28.192 1.00 84.36 318 GLU D CA 1
ATOM 13090 C C . GLU D 1 318 ? 161.591 -3.358 29.460 1.00 84.05 318 GLU D C 1
ATOM 13091 O O . GLU D 1 318 ? 162.066 -3.487 30.612 1.00 83.79 318 GLU D O 1
ATOM 13097 N N . THR D 1 319 ? 160.312 -3.078 29.225 1.00 83.45 319 THR D N 1
ATOM 13098 C CA . THR D 1 319 ? 159.380 -2.691 30.283 1.00 82.51 319 THR D CA 1
ATOM 13099 C C . THR D 1 319 ? 158.575 -3.866 30.836 1.00 81.82 319 THR D C 1
ATOM 13100 O O . THR D 1 319 ? 157.779 -4.472 30.115 1.00 82.02 319 THR D O 1
ATOM 13102 N N . THR D 1 320 ? 158.786 -4.189 32.112 1.00 80.82 320 THR D N 1
ATOM 13103 C CA . THR D 1 320 ? 157.983 -5.219 32.786 1.00 79.70 320 THR D CA 1
ATOM 13104 C C . THR D 1 320 ? 156.748 -4.659 33.517 1.00 78.91 320 THR D C 1
ATOM 13105 O O . THR D 1 320 ? 156.831 -3.692 34.278 1.00 78.69 320 THR D O 1
ATOM 13107 N N . TYR D 1 321 ? 155.607 -5.290 33.281 1.00 77.92 321 TYR D N 1
ATOM 13108 C CA . TYR D 1 321 ? 154.343 -4.829 33.814 1.00 77.02 321 TYR D CA 1
ATOM 13109 C C . TYR D 1 321 ? 153.936 -5.663 35.029 1.00 76.13 321 TYR D C 1
ATOM 13110 O O . TYR D 1 321 ? 154.278 -6.848 35.103 1.00 76.11 321 TYR D O 1
ATOM 13119 N N . ALA D 1 322 ? 153.229 -5.040 35.984 1.00 74.67 322 ALA D N 1
ATOM 13120 C CA . ALA D 1 322 ? 152.503 -5.790 37.030 1.00 73.04 322 ALA D CA 1
ATOM 13121 C C . ALA D 1 322 ? 151.015 -5.472 37.040 1.00 72.07 322 ALA D C 1
ATOM 13122 O O . ALA D 1 322 ? 150.557 -4.484 36.430 1.00 72.33 322 ALA D O 1
ATOM 13124 N N . LEU D 1 323 ? 150.269 -6.360 37.696 1.00 70.75 323 LEU D N 1
ATOM 13125 C CA . LEU D 1 323 ? 148.883 -6.123 38.089 1.00 68.98 323 LEU D CA 1
ATOM 13126 C C . LEU D 1 323 ? 148.880 -5.512 39.492 1.00 67.49 323 LEU D C 1
ATOM 13127 O O . LEU D 1 323 ? 149.561 -6.032 40.392 1.00 66.64 323 LEU D O 1
ATOM 13132 N N . GLU D 1 324 ? 148.161 -4.395 39.659 1.00 65.64 324 GLU D N 1
ATOM 13133 C CA . GLU D 1 324 ? 148.100 -3.712 40.966 1.00 64.77 324 GLU D CA 1
ATOM 13134 C C . GLU D 1 324 ? 146.743 -3.729 41.691 1.00 63.24 324 GLU D C 1
ATOM 13135 O O . GLU D 1 324 ? 145.684 -3.504 41.097 1.00 63.27 324 GLU D O 1
ATOM 13141 N N . GLY D 1 325 ? 146.817 -4.028 42.983 1.00 61.71 325 GLY D N 1
ATOM 13142 C CA . GLY D 1 325 ? 145.705 -3.879 43.907 1.00 59.91 325 GLY D CA 1
ATOM 13143 C C . GLY D 1 325 ? 146.092 -2.822 44.936 1.00 58.59 325 GLY D C 1
ATOM 13144 O O . GLY D 1 325 ? 147.105 -2.941 45.632 1.00 58.05 325 GLY D O 1
ATOM 13145 N N . SER D 1 326 ? 145.272 -1.787 45.032 1.00 57.23 326 SER D N 1
ATOM 13146 C CA . SER D 1 326 ? 145.609 -0.625 45.839 1.00 56.18 326 SER D CA 1
ATOM 13147 C C . SER D 1 326 ? 144.470 -0.137 46.747 1.00 54.54 326 SER D C 1
ATOM 13148 O O . SER D 1 326 ? 143.323 0.090 46.304 1.00 53.46 326 SER D O 1
ATOM 13151 N N . ILE D 1 327 ? 144.837 0.018 48.019 1.00 53.10 327 ILE D N 1
ATOM 13152 C CA . ILE D 1 327 ? 143.922 0.303 49.123 1.00 51.43 327 ILE D CA 1
ATOM 13153 C C . ILE D 1 327 ? 144.333 1.610 49.784 1.00 49.96 327 ILE D C 1
ATOM 13154 O O . ILE D 1 327 ? 145.440 1.735 50.315 1.00 50.16 327 ILE D O 1
ATOM 13159 N N . PHE D 1 328 ? 143.424 2.568 49.775 1.00 48.37 328 PHE D N 1
ATOM 13160 C CA . PHE D 1 328 ? 143.711 3.923 50.233 1.00 47.29 328 PHE D CA 1
ATOM 13161 C C . PHE D 1 328 ? 143.977 4.064 51.722 1.00 47.09 328 PHE D C 1
ATOM 13162 O O . PHE D 1 328 ? 144.905 4.750 52.118 1.00 46.45 328 PHE D O 1
ATOM 13170 N N . VAL D 1 329 ? 143.180 3.425 52.560 1.00 48.23 329 VAL D N 1
ATOM 13171 C CA . VAL D 1 329 ? 143.422 3.540 54.000 1.00 49.27 329 VAL D CA 1
ATOM 13172 C C . VAL D 1 329 ? 143.604 2.192 54.667 1.00 50.02 329 VAL D C 1
ATOM 13173 O O . VAL D 1 329 ? 142.742 1.317 54.573 1.00 50.99 329 VAL D O 1
ATOM 13177 N N . ALA D 1 330 ? 144.723 2.019 55.350 1.00 50.47 330 ALA D N 1
ATOM 13178 C CA . ALA D 1 330 ? 144.945 0.788 56.078 1.00 50.75 330 ALA D CA 1
ATOM 13179 C C . ALA D 1 330 ? 145.426 1.106 57.496 1.00 51.34 330 ALA D C 1
ATOM 13180 O O . ALA D 1 330 ? 144.633 1.046 58.446 1.00 50.93 330 ALA D O 1
ATOM 13182 N N . GLY D 1 331 ? 146.704 1.473 57.638 1.00 51.18 331 GLY D N 1
ATOM 13183 C CA . GLY D 1 331 ? 147.286 1.743 58.939 1.00 51.52 331 GLY D CA 1
ATOM 13184 C C . GLY D 1 331 ? 146.909 3.119 59.434 1.00 52.40 331 GLY D C 1
ATOM 13185 O O . GLY D 1 331 ? 147.007 3.400 60.622 1.00 53.11 331 GLY D O 1
ATOM 13186 N N . ALA D 1 332 ? 146.482 3.983 58.513 1.00 53.12 332 ALA D N 1
ATOM 13187 C CA . ALA D 1 332 ? 145.878 5.279 58.846 1.00 53.28 332 ALA D CA 1
ATOM 13188 C C . ALA D 1 332 ? 144.581 5.097 59.644 1.00 53.80 332 ALA D C 1
ATOM 13189 O O . ALA D 1 332 ? 144.087 6.034 60.267 1.00 52.63 332 ALA D O 1
ATOM 13191 N N . ALA D 1 333 ? 144.021 3.890 59.602 1.00 54.97 333 ALA D N 1
ATOM 13192 C CA . ALA D 1 333 ? 142.815 3.594 60.364 1.00 56.19 333 ALA D CA 1
ATOM 13193 C C . ALA D 1 333 ? 143.136 3.513 61.854 1.00 57.15 333 ALA D C 1
ATOM 13194 O O . ALA D 1 333 ? 142.312 3.889 62.702 1.00 57.79 333 ALA D O 1
ATOM 13196 N N . VAL D 1 334 ? 144.342 3.049 62.176 1.00 57.59 334 VAL D N 1
ATOM 13197 C CA . VAL D 1 334 ? 144.724 2.902 63.574 1.00 57.50 334 VAL D CA 1
ATOM 13198 C C . VAL D 1 334 ? 145.262 4.243 64.093 1.00 58.40 334 VAL D C 1
ATOM 13199 O O . VAL D 1 334 ? 145.077 4.606 65.274 1.00 58.62 334 VAL D O 1
ATOM 13203 N N . GLN D 1 335 ? 145.893 4.989 63.189 1.00 58.52 335 GLN D N 1
ATOM 13204 C CA . GLN D 1 335 ? 146.309 6.342 63.481 1.00 58.99 335 GLN D CA 1
ATOM 13205 C C . GLN D 1 335 ? 145.085 7.186 63.837 1.00 58.05 335 GLN D C 1
ATOM 13206 O O . GLN D 1 335 ? 145.122 7.973 64.781 1.00 58.04 335 GLN D O 1
ATOM 13212 N N . TRP D 1 336 ? 143.999 7.006 63.086 1.00 57.41 336 TRP D N 1
ATOM 13213 C CA . TRP D 1 336 ? 142.748 7.741 63.322 1.00 56.03 336 TRP D CA 1
ATOM 13214 C C . TRP D 1 336 ? 142.220 7.480 64.728 1.00 55.52 336 TRP D C 1
ATOM 13215 O O . TRP D 1 336 ? 141.798 8.401 65.421 1.00 54.96 336 TRP D O 1
ATOM 13226 N N . LEU D 1 337 ? 142.240 6.213 65.123 1.00 54.96 337 LEU D N 1
ATOM 13227 C CA . LEU D 1 337 ? 141.859 5.820 66.469 1.00 55.10 337 LEU D CA 1
ATOM 13228 C C . LEU D 1 337 ? 142.652 6.600 67.502 1.00 55.73 337 LEU D C 1
ATOM 13229 O O . LEU D 1 337 ? 142.064 7.230 68.396 1.00 56.01 337 LEU D O 1
ATOM 13234 N N . ARG D 1 338 ? 143.978 6.590 67.351 1.00 56.44 338 ARG D N 1
ATOM 13235 C CA . ARG D 1 338 ? 144.883 7.273 68.279 1.00 56.59 338 ARG D CA 1
ATOM 13236 C C . ARG D 1 338 ? 144.831 8.794 68.180 1.00 56.68 338 ARG D C 1
ATOM 13237 O O . ARG D 1 338 ? 144.902 9.471 69.198 1.00 56.24 338 ARG D O 1
ATOM 13239 N N . ASP D 1 339 ? 144.703 9.317 66.959 1.00 57.23 339 ASP D N 1
ATOM 13240 C CA . ASP D 1 339 ? 144.669 10.764 66.706 1.00 57.55 339 ASP D CA 1
ATOM 13241 C C . ASP D 1 339 ? 143.292 11.362 66.524 1.00 57.52 339 ASP D C 1
ATOM 13242 O O . ASP D 1 339 ? 143.016 12.409 67.083 1.00 57.81 339 ASP D O 1
ATOM 13247 N N . GLY D 1 340 ? 142.448 10.760 65.691 1.00 57.19 340 GLY D N 1
ATOM 13248 C CA . GLY D 1 340 ? 141.144 11.355 65.442 1.00 56.98 340 GLY D CA 1
ATOM 13249 C C . GLY D 1 340 ? 140.229 11.229 66.646 1.00 56.74 340 GLY D C 1
ATOM 13250 O O . GLY D 1 340 ? 139.857 12.217 67.310 1.00 56.09 340 GLY D O 1
ATOM 13251 N N . LEU D 1 341 ? 139.882 9.984 66.920 1.00 56.90 341 LEU D N 1
ATOM 13252 C CA . LEU D 1 341 ? 138.969 9.630 67.979 1.00 57.34 341 LEU D CA 1
ATOM 13253 C C . LEU D 1 341 ? 139.724 9.590 69.307 1.00 57.99 341 LEU D C 1
ATOM 13254 O O . LEU D 1 341 ? 139.176 9.961 70.355 1.00 57.78 341 LEU D O 1
ATOM 13259 N N . LYS D 1 342 ? 140.999 9.181 69.238 1.00 58.42 342 LYS D N 1
ATOM 13260 C CA . LYS D 1 342 ? 141.898 9.124 70.400 1.00 58.92 342 LYS D CA 1
ATOM 13261 C C . LYS D 1 342 ? 141.291 8.274 71.489 1.00 59.50 342 LYS D C 1
ATOM 13262 O O . LYS D 1 342 ? 141.043 8.746 72.592 1.00 59.43 342 LYS D O 1
ATOM 13264 N N . VAL D 1 343 ? 141.019 7.046 71.142 1.00 60.14 343 VAL D N 1
ATOM 13265 C CA . VAL D 1 343 ? 140.450 6.123 72.074 1.00 61.99 343 VAL D CA 1
ATOM 13266 C C . VAL D 1 343 ? 141.463 5.052 72.396 1.00 63.32 343 VAL D C 1
ATOM 13267 O O . VAL D 1 343 ? 141.307 4.337 73.349 1.00 63.72 343 VAL D O 1
ATOM 13269 N N . ILE D 1 344 ? 142.518 4.979 71.599 1.00 64.70 344 ILE D N 1
ATOM 13270 C CA . ILE D 1 344 ? 143.622 4.080 71.800 1.00 65.72 344 ILE D CA 1
ATOM 13271 C C . ILE D 1 344 ? 144.866 4.905 71.991 1.00 66.82 344 ILE D C 1
ATOM 13272 O O . ILE D 1 344 ? 144.978 6.011 71.513 1.00 66.94 344 ILE D O 1
ATOM 13274 N N . LYS D 1 345 ? 145.775 4.364 72.764 1.00 67.69 345 LYS D N 1
ATOM 13275 C CA . LYS D 1 345 ? 146.954 5.066 73.190 1.00 68.80 345 LYS D CA 1
ATOM 13276 C C . LYS D 1 345 ? 148.189 4.621 72.435 1.00 68.94 345 LYS D C 1
ATOM 13277 O O . LYS D 1 345 ? 149.148 5.361 72.326 1.00 69.11 345 LYS D O 1
ATOM 13283 N N . THR D 1 350 ? 147.297 -0.875 69.235 1.00 84.42 350 THR D N 1
ATOM 13284 C CA . THR D 1 350 ? 146.756 -1.809 68.258 1.00 84.45 350 THR D CA 1
ATOM 13285 C C . THR D 1 350 ? 147.053 -3.261 68.629 1.00 84.62 350 THR D C 1
ATOM 13286 O O . THR D 1 350 ? 146.131 -4.055 68.805 1.00 85.03 350 THR D O 1
ATOM 13288 N N . GLY D 1 351 ? 148.337 -3.592 68.767 1.00 84.73 351 GLY D N 1
ATOM 13289 C CA . GLY D 1 351 ? 148.805 -4.980 68.952 1.00 84.61 351 GLY D CA 1
ATOM 13290 C C . GLY D 1 351 ? 148.139 -5.819 70.034 1.00 84.20 351 GLY D C 1
ATOM 13291 O O . GLY D 1 351 ? 147.600 -6.901 69.754 1.00 84.53 351 GLY D O 1
ATOM 13292 N N . SER D 1 352 ? 148.178 -5.325 71.267 1.00 83.67 352 SER D N 1
ATOM 13293 C CA . SER D 1 352 ? 147.637 -6.060 72.409 1.00 83.14 352 SER D CA 1
ATOM 13294 C C . SER D 1 352 ? 146.124 -5.884 72.561 1.00 82.63 352 SER D C 1
ATOM 13295 O O . SER D 1 352 ? 145.397 -6.864 72.777 1.00 82.47 352 SER D O 1
ATOM 13297 N N . LEU D 1 353 ? 145.664 -4.635 72.441 1.00 81.92 353 LEU D N 1
ATOM 13298 C CA . LEU D 1 353 ? 144.244 -4.297 72.565 1.00 80.97 353 LEU D CA 1
ATOM 13299 C C . LEU D 1 353 ? 143.380 -5.189 71.696 1.00 80.36 353 LEU D C 1
ATOM 13300 O O . LEU D 1 353 ? 142.395 -5.733 72.175 1.00 80.18 353 LEU D O 1
ATOM 13302 N N . ALA D 1 354 ? 143.771 -5.368 70.436 1.00 79.81 354 ALA D N 1
ATOM 13303 C CA . ALA D 1 354 ? 143.014 -6.199 69.490 1.00 79.62 354 ALA D CA 1
ATOM 13304 C C . ALA D 1 354 ? 142.741 -7.611 70.009 1.00 79.55 354 ALA D C 1
ATOM 13305 O O . ALA D 1 354 ? 141.728 -8.228 69.647 1.00 79.53 354 ALA D O 1
ATOM 13307 N N . GLU D 1 355 ? 143.655 -8.118 70.841 1.00 79.14 355 GLU D N 1
ATOM 13308 C CA . GLU D 1 355 ? 143.497 -9.425 71.482 1.00 78.57 355 GLU D CA 1
ATOM 13309 C C . GLU D 1 355 ? 142.465 -9.389 72.615 1.00 77.88 355 GLU D C 1
ATOM 13310 O O . GLU D 1 355 ? 141.767 -10.378 72.849 1.00 77.25 355 GLU D O 1
ATOM 13312 N N . SER D 1 356 ? 142.383 -8.238 73.294 1.00 77.44 356 SER D N 1
ATOM 13313 C CA . SER D 1 356 ? 141.506 -8.010 74.460 1.00 77.04 356 SER D CA 1
ATOM 13314 C C . SER D 1 356 ? 140.004 -7.953 74.152 1.00 76.57 356 SER D C 1
ATOM 13315 O O . SER D 1 356 ? 139.186 -7.858 75.071 1.00 76.76 356 SER D O 1
ATOM 13318 N N . ALA D 1 357 ? 139.647 -8.010 72.871 1.00 75.67 357 ALA D N 1
ATOM 13319 C CA . ALA D 1 357 ? 138.314 -7.616 72.425 1.00 75.00 357 ALA D CA 1
ATOM 13320 C C . ALA D 1 357 ? 137.284 -8.715 72.573 1.00 74.50 357 ALA D C 1
ATOM 13321 O O . ALA D 1 357 ? 137.504 -9.847 72.138 1.00 74.55 357 ALA D O 1
ATOM 13323 N N . ASP D 1 358 ? 136.152 -8.361 73.172 1.00 73.61 358 ASP D N 1
ATOM 13324 C CA . ASP D 1 358 ? 135.069 -9.307 73.389 1.00 73.00 358 ASP D CA 1
ATOM 13325 C C . ASP D 1 358 ? 134.755 -10.099 72.126 1.00 72.34 358 ASP D C 1
ATOM 13326 O O . ASP D 1 358 ? 134.417 -9.526 71.090 1.00 72.36 358 ASP D O 1
ATOM 13331 N N . PRO D 1 359 ? 134.877 -11.432 72.211 1.00 71.69 359 PRO D N 1
ATOM 13332 C CA . PRO D 1 359 ? 134.629 -12.276 71.053 1.00 70.73 359 PRO D CA 1
ATOM 13333 C C . PRO D 1 359 ? 133.153 -12.545 70.773 1.00 69.94 359 PRO D C 1
ATOM 13334 O O . PRO D 1 359 ? 132.866 -13.296 69.849 1.00 70.18 359 PRO D O 1
ATOM 13338 N N . SER D 1 360 ? 132.232 -11.958 71.543 1.00 68.83 360 SER D N 1
ATOM 13339 C CA . SER D 1 360 ? 130.788 -12.032 71.224 1.00 67.96 360 SER D CA 1
ATOM 13340 C C . SER D 1 360 ? 130.338 -10.925 70.244 1.00 67.36 360 SER D C 1
ATOM 13341 O O . SER D 1 360 ? 129.241 -10.985 69.670 1.00 67.12 360 SER D O 1
ATOM 13343 N N . GLN D 1 361 ? 131.222 -9.944 70.039 1.00 66.27 361 GLN D N 1
ATOM 13344 C CA . GLN D 1 361 ? 130.932 -8.692 69.328 1.00 64.58 361 GLN D CA 1
ATOM 13345 C C . GLN D 1 361 ? 131.319 -8.724 67.851 1.00 63.42 361 GLN D C 1
ATOM 13346 O O . GLN D 1 361 ? 132.503 -8.775 67.501 1.00 63.48 361 GLN D O 1
ATOM 13352 N N . GLU D 1 362 ? 130.319 -8.682 66.986 1.00 62.24 362 GLU D N 1
ATOM 13353 C CA . GLU D 1 362 ? 130.565 -8.532 65.554 1.00 61.49 362 GLU D CA 1
ATOM 13354 C C . GLU D 1 362 ? 130.699 -7.046 65.104 1.00 60.12 362 GLU D C 1
ATOM 13355 O O . GLU D 1 362 ? 129.789 -6.481 64.492 1.00 60.39 362 GLU D O 1
ATOM 13361 N N . VAL D 1 363 ? 131.835 -6.430 65.421 1.00 58.38 363 VAL D N 1
ATOM 13362 C CA . VAL D 1 363 ? 132.143 -5.078 64.971 1.00 56.86 363 VAL D CA 1
ATOM 13363 C C . VAL D 1 363 ? 133.091 -5.051 63.761 1.00 56.62 363 VAL D C 1
ATOM 13364 O O . VAL D 1 363 ? 134.170 -5.655 63.786 1.00 56.47 363 VAL D O 1
ATOM 13368 N N . TYR D 1 364 ? 132.676 -4.314 62.722 1.00 55.87 364 TYR D N 1
ATOM 13369 C CA . TYR D 1 364 ? 133.447 -4.125 61.492 1.00 54.17 364 TYR D CA 1
ATOM 13370 C C . TYR D 1 364 ? 133.616 -2.666 61.088 1.00 53.20 364 TYR D C 1
ATOM 13371 O O . TYR D 1 364 ? 132.759 -1.810 61.375 1.00 52.93 364 TYR D O 1
ATOM 13380 N N . LEU D 1 365 ? 134.717 -2.414 60.381 1.00 51.04 365 LEU D N 1
ATOM 13381 C CA . LEU D 1 365 ? 135.091 -1.096 59.958 1.00 49.65 365 LEU D CA 1
ATOM 13382 C C . LEU D 1 365 ? 135.570 -1.109 58.507 1.00 49.09 365 LEU D C 1
ATOM 13383 O O . LEU D 1 365 ? 136.531 -1.821 58.151 1.00 49.33 365 LEU D O 1
ATOM 13388 N N . VAL D 1 366 ? 134.855 -0.366 57.672 1.00 47.56 366 VAL D N 1
ATOM 13389 C CA . VAL D 1 366 ? 135.184 -0.187 56.258 1.00 45.38 366 VAL D CA 1
ATOM 13390 C C . VAL D 1 366 ? 135.671 1.270 56.267 1.00 45.51 366 VAL D C 1
ATOM 13391 O O . VAL D 1 366 ? 134.850 2.194 56.177 1.00 44.07 366 VAL D O 1
ATOM 13395 N N . PRO D 1 367 ? 137.007 1.487 56.441 1.00 44.73 367 PRO D N 1
ATOM 13396 C CA . PRO D 1 367 ? 137.514 2.858 56.601 1.00 44.15 367 PRO D CA 1
ATOM 13397 C C . PRO D 1 367 ? 137.675 3.557 55.261 1.00 43.30 367 PRO D C 1
ATOM 13398 O O . PRO D 1 367 ? 138.789 3.747 54.767 1.00 44.00 367 PRO D O 1
ATOM 13402 N N . ALA D 1 368 ? 136.554 3.910 54.666 1.00 42.70 368 ALA D N 1
ATOM 13403 C CA . ALA D 1 368 ? 136.536 4.542 53.356 1.00 41.98 368 ALA D CA 1
ATOM 13404 C C . ALA D 1 368 ? 136.649 6.056 53.547 1.00 41.64 368 ALA D C 1
ATOM 13405 O O . ALA D 1 368 ? 135.898 6.821 52.946 1.00 42.29 368 ALA D O 1
ATOM 13407 N N . PHE D 1 369 ? 137.579 6.484 54.385 1.00 41.59 369 PHE D N 1
ATOM 13408 C CA . PHE D 1 369 ? 137.675 7.880 54.733 1.00 44.16 369 PHE D CA 1
ATOM 13409 C C . PHE D 1 369 ? 137.655 8.773 53.492 1.00 45.48 369 PHE D C 1
ATOM 13410 O O . PHE D 1 369 ? 137.168 9.874 53.552 1.00 46.39 369 PHE D O 1
ATOM 13418 N N . THR D 1 370 ? 138.212 8.314 52.371 1.00 46.41 370 THR D N 1
ATOM 13419 C CA . THR D 1 370 ? 138.270 9.160 51.174 1.00 47.69 370 THR D CA 1
ATOM 13420 C C . THR D 1 370 ? 137.954 8.296 49.963 1.00 46.48 370 THR D C 1
ATOM 13421 O O . THR D 1 370 ? 138.746 8.235 49.035 1.00 46.90 370 THR D O 1
ATOM 13425 N N . GLY D 1 371 ? 136.828 7.594 49.994 1.00 45.04 371 GLY D N 1
ATOM 13426 C CA . GLY D 1 371 ? 136.536 6.621 48.961 1.00 44.33 371 GLY D CA 1
ATOM 13427 C C . GLY D 1 371 ? 137.227 5.268 49.115 1.00 43.61 371 GLY D C 1
ATOM 13428 O O . GLY D 1 371 ? 138.002 5.013 50.055 1.00 42.72 371 GLY D O 1
ATOM 13429 N N . LEU D 1 372 ? 136.904 4.377 48.200 1.00 43.30 372 LEU D N 1
ATOM 13430 C CA . LEU D 1 372 ? 137.490 3.055 48.236 1.00 44.31 372 LEU D CA 1
ATOM 13431 C C . LEU D 1 372 ? 138.178 2.825 46.929 1.00 44.87 372 LEU D C 1
ATOM 13432 O O . LEU D 1 372 ? 137.588 3.006 45.861 1.00 44.60 372 LEU D O 1
ATOM 13437 N N . GLY D 1 373 ? 139.430 2.420 47.028 1.00 46.27 373 GLY D N 1
ATOM 13438 C CA . GLY D 1 373 ? 140.164 1.968 45.855 1.00 47.92 373 GLY D CA 1
ATOM 13439 C C . GLY D 1 373 ? 139.788 0.566 45.437 1.00 48.59 373 GLY D C 1
ATOM 13440 O O . GLY D 1 373 ? 138.599 0.236 45.276 1.00 48.39 373 GLY D O 1
ATOM 13441 N N . ALA D 1 374 ? 140.832 -0.240 45.243 1.00 49.88 374 ALA D N 1
ATOM 13442 C CA . ALA D 1 374 ? 140.722 -1.609 44.731 1.00 50.67 374 ALA D CA 1
ATOM 13443 C C . ALA D 1 374 ? 139.919 -2.526 45.644 1.00 50.93 374 ALA D C 1
ATOM 13444 O O . ALA D 1 374 ? 140.232 -2.632 46.847 1.00 51.50 374 ALA D O 1
ATOM 13446 N N . PRO D 1 375 ? 138.914 -3.211 45.086 1.00 50.80 375 PRO D N 1
ATOM 13447 C CA . PRO D 1 375 ? 138.485 -3.185 43.715 1.00 51.46 375 PRO D CA 1
ATOM 13448 C C . PRO D 1 375 ? 137.107 -2.571 43.555 1.00 52.46 375 PRO D C 1
ATOM 13449 O O . PRO D 1 375 ? 136.382 -2.912 42.613 1.00 54.18 375 PRO D O 1
ATOM 13453 N N . HIS D 1 376 ? 136.712 -1.685 44.468 1.00 52.50 376 HIS D N 1
ATOM 13454 C CA . HIS D 1 376 ? 135.364 -1.107 44.390 1.00 51.48 376 HIS D CA 1
ATOM 13455 C C . HIS D 1 376 ? 135.378 0.143 43.508 1.00 50.98 376 HIS D C 1
ATOM 13456 O O . HIS D 1 376 ? 134.483 0.321 42.696 1.00 50.21 376 HIS D O 1
ATOM 13463 N N . TRP D 1 377 ? 136.412 0.986 43.654 1.00 50.71 377 TRP D N 1
ATOM 13464 C CA . TRP D 1 377 ? 136.534 2.244 42.871 1.00 50.41 377 TRP D CA 1
ATOM 13465 C C . TRP D 1 377 ? 135.258 3.094 43.002 1.00 50.44 377 TRP D C 1
ATOM 13466 O O . TRP D 1 377 ? 134.654 3.541 42.015 1.00 49.87 377 TRP D O 1
ATOM 13477 N N . ASP D 1 378 ? 134.835 3.248 44.255 1.00 50.87 378 ASP D N 1
ATOM 13478 C CA . ASP D 1 378 ? 133.743 4.144 44.651 1.00 51.16 378 ASP D CA 1
ATOM 13479 C C . ASP D 1 378 ? 134.384 5.354 45.320 1.00 50.37 378 ASP D C 1
ATOM 13480 O O . ASP D 1 378 ? 134.953 5.238 46.406 1.00 50.39 378 ASP D O 1
ATOM 13485 N N . PRO D 1 379 ? 134.359 6.511 44.638 1.00 50.14 379 PRO D N 1
ATOM 13486 C CA . PRO D 1 379 ? 134.939 7.711 45.238 1.00 49.50 379 PRO D CA 1
ATOM 13487 C C . PRO D 1 379 ? 133.966 8.391 46.204 1.00 49.34 379 PRO D C 1
ATOM 13488 O O . PRO D 1 379 ? 134.370 9.281 46.950 1.00 48.80 379 PRO D O 1
ATOM 13492 N N . ASP D 1 380 ? 132.696 7.978 46.164 1.00 49.26 380 ASP D N 1
ATOM 13493 C CA . ASP D 1 380 ? 131.660 8.556 46.998 1.00 49.43 380 ASP D CA 1
ATOM 13494 C C . ASP D 1 380 ? 131.441 7.765 48.301 1.00 48.44 380 ASP D C 1
ATOM 13495 O O . ASP D 1 380 ? 130.667 8.165 49.126 1.00 48.52 380 ASP D O 1
ATOM 13500 N N . ALA D 1 381 ? 132.114 6.639 48.468 1.00 46.78 381 ALA D N 1
ATOM 13501 C CA . ALA D 1 381 ? 132.008 5.892 49.702 1.00 46.14 381 ALA D CA 1
ATOM 13502 C C . ALA D 1 381 ? 132.705 6.616 50.844 1.00 45.16 381 ALA D C 1
ATOM 13503 O O . ALA D 1 381 ? 133.746 7.247 50.673 1.00 45.32 381 ALA D O 1
ATOM 13505 N N . ARG D 1 382 ? 132.098 6.545 52.015 1.00 44.97 382 ARG D N 1
ATOM 13506 C CA . ARG D 1 382 ? 132.726 7.096 53.218 1.00 44.35 382 ARG D CA 1
ATOM 13507 C C . ARG D 1 382 ? 132.887 6.073 54.310 1.00 43.35 382 ARG D C 1
ATOM 13508 O O . ARG D 1 382 ? 132.353 4.963 54.241 1.00 42.66 382 ARG D O 1
ATOM 13510 N N . GLY D 1 383 ? 133.708 6.439 55.281 1.00 43.51 383 GLY D N 1
ATOM 13511 C CA . GLY D 1 383 ? 133.960 5.619 56.458 1.00 42.56 383 GLY D CA 1
ATOM 13512 C C . GLY D 1 383 ? 132.680 5.203 57.126 1.00 42.33 383 GLY D C 1
ATOM 13513 O O . GLY D 1 383 ? 131.718 5.986 57.237 1.00 43.00 383 GLY D O 1
ATOM 13514 N N . ALA D 1 384 ? 132.646 3.948 57.545 1.00 41.63 384 ALA D N 1
ATOM 13515 C CA . ALA D 1 384 ? 131.491 3.419 58.230 1.00 41.95 384 ALA D CA 1
ATOM 13516 C C . ALA D 1 384 ? 131.931 2.336 59.214 1.00 41.80 384 ALA D C 1
ATOM 13517 O O . ALA D 1 384 ? 132.884 1.597 58.954 1.00 42.00 384 ALA D O 1
ATOM 13519 N N . ILE D 1 385 ? 131.277 2.285 60.363 1.00 42.45 385 ILE D N 1
ATOM 13520 C CA . ILE D 1 385 ? 131.533 1.223 61.373 1.00 43.14 385 ILE D CA 1
ATOM 13521 C C . ILE D 1 385 ? 130.232 0.506 61.643 1.00 42.67 385 ILE D C 1
ATOM 13522 O O . ILE D 1 385 ? 129.217 1.141 61.820 1.00 41.80 385 ILE D O 1
ATOM 13527 N N . PHE D 1 386 ? 130.279 -0.813 61.703 1.00 43.27 386 PHE D N 1
ATOM 13528 C CA . PHE D 1 386 ? 129.085 -1.571 61.938 1.00 44.45 386 PHE D CA 1
ATOM 13529 C C . PHE D 1 386 ? 129.137 -2.441 63.193 1.00 45.56 386 PHE D C 1
ATOM 13530 O O . PHE D 1 386 ? 130.200 -2.913 63.600 1.00 45.57 386 PHE D O 1
ATOM 13538 N N . GLY D 1 387 ? 127.965 -2.601 63.806 1.00 46.11 387 GLY D N 1
ATOM 13539 C CA . GLY D 1 387 ? 127.740 -3.593 64.831 1.00 47.14 387 GLY D CA 1
ATOM 13540 C C . GLY D 1 387 ? 127.853 -3.158 66.272 1.00 47.47 387 GLY D C 1
ATOM 13541 O O . GLY D 1 387 ? 127.797 -4.013 67.121 1.00 47.64 387 GLY D O 1
ATOM 13550 N N . THR D 1 389 ? 127.396 -2.063 70.121 1.00 51.34 389 THR D N 1
ATOM 13551 C CA . THR D 1 389 ? 126.525 -2.475 71.203 1.00 52.40 389 THR D CA 1
ATOM 13552 C C . THR D 1 389 ? 126.924 -1.606 72.378 1.00 52.34 389 THR D C 1
ATOM 13553 O O . THR D 1 389 ? 127.945 -0.910 72.327 1.00 51.78 389 THR D O 1
ATOM 13557 N N . ARG D 1 390 ? 126.112 -1.633 73.427 1.00 53.06 390 ARG D N 1
ATOM 13558 C CA . ARG D 1 390 ? 126.471 -1.028 74.697 1.00 54.59 390 ARG D CA 1
ATOM 13559 C C . ARG D 1 390 ? 127.938 -1.353 75.046 1.00 55.49 390 ARG D C 1
ATOM 13560 O O . ARG D 1 390 ? 128.646 -0.513 75.620 1.00 54.75 390 ARG D O 1
ATOM 13562 N N . ASN D 1 391 ? 128.354 -2.567 74.662 1.00 56.49 391 ASN D N 1
ATOM 13563 C CA . ASN D 1 391 ? 129.614 -3.219 75.077 1.00 58.45 391 ASN D CA 1
ATOM 13564 C C . ASN D 1 391 ? 130.854 -2.793 74.302 1.00 57.74 391 ASN D C 1
ATOM 13565 O O . ASN D 1 391 ? 131.967 -2.994 74.784 1.00 57.79 391 ASN D O 1
ATOM 13570 N N . THR D 1 392 ? 130.660 -2.322 73.070 1.00 57.02 392 THR D N 1
ATOM 13571 C CA . THR D 1 392 ? 131.761 -2.030 72.168 1.00 56.01 392 THR D CA 1
ATOM 13572 C C . THR D 1 392 ? 132.652 -0.936 72.759 1.00 55.97 392 THR D C 1
ATOM 13573 O O . THR D 1 392 ? 132.182 0.133 73.127 1.00 56.24 392 THR D O 1
ATOM 13577 N N . GLY D 1 393 ? 133.938 -1.237 72.895 1.00 55.42 393 GLY D N 1
ATOM 13578 C CA . GLY D 1 393 ? 134.868 -0.283 73.461 1.00 54.76 393 GLY D CA 1
ATOM 13579 C C . GLY D 1 393 ? 136.114 -0.202 72.608 1.00 53.93 393 GLY D C 1
ATOM 13580 O O . GLY D 1 393 ? 136.125 -0.719 71.490 1.00 53.60 393 GLY D O 1
ATOM 13581 N N . PRO D 1 394 ? 137.175 0.431 73.139 1.00 53.88 394 PRO D N 1
ATOM 13582 C CA . PRO D 1 394 ? 138.371 0.704 72.351 1.00 53.95 394 PRO D CA 1
ATOM 13583 C C . PRO D 1 394 ? 138.968 -0.570 71.749 1.00 54.66 394 PRO D C 1
ATOM 13584 O O . PRO D 1 394 ? 139.484 -0.544 70.617 1.00 54.89 394 PRO D O 1
ATOM 13588 N N . ALA D 1 395 ? 138.850 -1.679 72.478 1.00 54.95 395 ALA D N 1
ATOM 13589 C CA . ALA D 1 395 ? 139.359 -2.984 72.031 1.00 55.60 395 ALA D CA 1
ATOM 13590 C C . ALA D 1 395 ? 138.713 -3.514 70.760 1.00 55.60 395 ALA D C 1
ATOM 13591 O O . ALA D 1 395 ? 139.368 -4.137 69.940 1.00 56.71 395 ALA D O 1
ATOM 13593 N N . GLU D 1 396 ? 137.426 -3.260 70.603 1.00 55.33 396 GLU D N 1
ATOM 13594 C CA . GLU D 1 396 ? 136.643 -3.768 69.468 1.00 55.21 396 GLU D CA 1
ATOM 13595 C C . GLU D 1 396 ? 136.811 -2.928 68.163 1.00 54.73 396 GLU D C 1
ATOM 13596 O O . GLU D 1 396 ? 136.761 -3.481 67.046 1.00 54.91 396 GLU D O 1
ATOM 13602 N N . PHE D 1 397 ? 137.014 -1.618 68.315 1.00 53.13 397 PHE D N 1
ATOM 13603 C CA . PHE D 1 397 ? 137.369 -0.742 67.196 1.00 52.63 397 PHE D CA 1
ATOM 13604 C C . PHE D 1 397 ? 138.765 -1.074 66.661 1.00 52.68 397 PHE D C 1
ATOM 13605 O O . PHE D 1 397 ? 138.953 -1.360 65.452 1.00 52.30 397 PHE D O 1
ATOM 13613 N N . ALA D 1 398 ? 139.739 -1.061 67.583 1.00 52.70 398 ALA D N 1
ATOM 13614 C CA . ALA D 1 398 ? 141.117 -1.468 67.283 1.00 52.50 398 ALA D CA 1
ATOM 13615 C C . ALA D 1 398 ? 141.126 -2.776 66.479 1.00 52.37 398 ALA D C 1
ATOM 13616 O O . ALA D 1 398 ? 141.604 -2.817 65.342 1.00 52.45 398 ALA D O 1
ATOM 13618 N N . ARG D 1 399 ? 140.511 -3.810 67.030 1.00 51.84 399 ARG D N 1
ATOM 13619 C CA . ARG D 1 399 ? 140.371 -5.033 66.291 1.00 52.23 399 ARG D CA 1
ATOM 13620 C C . ARG D 1 399 ? 139.815 -4.803 64.908 1.00 51.95 399 ARG D C 1
ATOM 13621 O O . ARG D 1 399 ? 140.417 -5.248 63.934 1.00 52.35 399 ARG D O 1
ATOM 13629 N N . ALA D 1 400 ? 138.673 -4.111 64.814 1.00 51.60 400 ALA D N 1
ATOM 13630 C CA . ALA D 1 400 ? 137.962 -3.999 63.536 1.00 50.57 400 ALA D CA 1
ATOM 13631 C C . ALA D 1 400 ? 138.840 -3.296 62.510 1.00 49.99 400 ALA D C 1
ATOM 13632 O O . ALA D 1 400 ? 138.718 -3.547 61.321 1.00 48.73 400 ALA D O 1
ATOM 13634 N N . ALA D 1 401 ? 139.709 -2.418 63.004 1.00 49.80 401 ALA D N 1
ATOM 13635 C CA . ALA D 1 401 ? 140.610 -1.621 62.161 1.00 50.54 401 ALA D CA 1
ATOM 13636 C C . ALA D 1 401 ? 141.828 -2.437 61.738 1.00 50.83 401 ALA D C 1
ATOM 13637 O O . ALA D 1 401 ? 142.280 -2.312 60.620 1.00 50.84 401 ALA D O 1
ATOM 13639 N N . LEU D 1 402 ? 142.380 -3.255 62.638 1.00 51.57 402 LEU D N 1
ATOM 13640 C CA . LEU D 1 402 ? 143.441 -4.188 62.218 1.00 52.11 402 LEU D CA 1
ATOM 13641 C C . LEU D 1 402 ? 142.842 -5.202 61.270 1.00 52.55 402 LEU D C 1
ATOM 13642 O O . LEU D 1 402 ? 143.418 -5.534 60.226 1.00 52.83 402 LEU D O 1
ATOM 13647 N N . GLU D 1 403 ? 141.649 -5.662 61.604 1.00 52.94 403 GLU D N 1
ATOM 13648 C CA . GLU D 1 403 ? 141.024 -6.683 60.786 1.00 53.49 403 GLU D CA 1
ATOM 13649 C C . GLU D 1 403 ? 140.729 -6.165 59.399 1.00 53.48 403 GLU D C 1
ATOM 13650 O O . GLU D 1 403 ? 140.734 -6.934 58.426 1.00 53.71 403 GLU D O 1
ATOM 13656 N N . ALA D 1 404 ? 140.478 -4.860 59.319 1.00 53.86 404 ALA D N 1
ATOM 13657 C CA . ALA D 1 404 ? 140.089 -4.206 58.069 1.00 54.70 404 ALA D CA 1
ATOM 13658 C C . ALA D 1 404 ? 141.166 -4.387 57.010 1.00 55.02 404 ALA D C 1
ATOM 13659 O O . ALA D 1 404 ? 140.870 -4.743 55.869 1.00 55.19 404 ALA D O 1
ATOM 13661 N N . VAL D 1 405 ? 142.420 -4.161 57.395 1.00 55.79 405 VAL D N 1
ATOM 13662 C CA . VAL D 1 405 ? 143.529 -4.372 56.461 1.00 56.56 405 VAL D CA 1
ATOM 13663 C C . VAL D 1 405 ? 143.590 -5.802 55.931 1.00 56.63 405 VAL D C 1
ATOM 13664 O O . VAL D 1 405 ? 143.693 -6.005 54.712 1.00 56.51 405 VAL D O 1
ATOM 13668 N N . CYS D 1 406 ? 143.455 -6.787 56.828 1.00 57.04 406 CYS D N 1
ATOM 13669 C CA . CYS D 1 406 ? 143.382 -8.191 56.409 1.00 5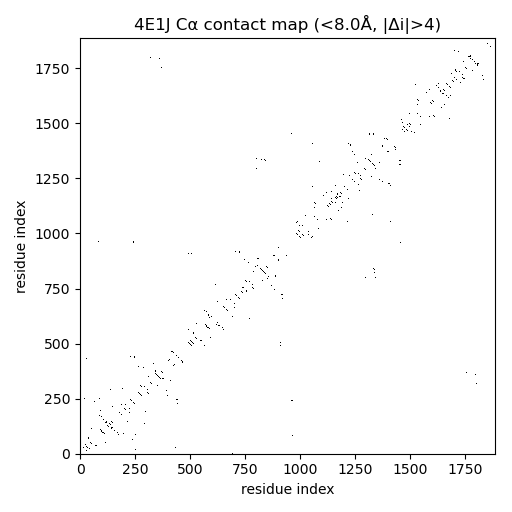7.27 406 CYS D CA 1
ATOM 13670 C C . CYS D 1 406 ? 142.246 -8.446 55.424 1.00 57.36 406 CYS D C 1
ATOM 13671 O O . CYS D 1 406 ? 142.458 -9.128 54.410 1.00 58.03 406 CYS D O 1
ATOM 13674 N N . TYR D 1 407 ? 141.052 -7.896 55.698 1.00 56.70 407 TYR D N 1
ATOM 13675 C CA . TYR D 1 407 ? 139.906 -8.144 54.819 1.00 56.09 407 TYR D CA 1
ATOM 13676 C C . TYR D 1 407 ? 140.136 -7.521 53.462 1.00 55.29 407 TYR D C 1
ATOM 13677 O O . TYR D 1 407 ? 139.836 -8.107 52.431 1.00 54.98 407 TYR D O 1
ATOM 13686 N N . GLN D 1 408 ? 140.648 -6.302 53.471 1.00 55.32 408 GLN D N 1
ATOM 13687 C CA . GLN D 1 408 ? 140.847 -5.584 52.245 1.00 55.12 408 GLN D CA 1
ATOM 13688 C C . GLN D 1 408 ? 141.933 -6.266 51.441 1.00 56.36 408 GLN D C 1
ATOM 13689 O O . GLN D 1 408 ? 141.722 -6.500 50.250 1.00 56.56 408 GLN D O 1
ATOM 13695 N N . THR D 1 409 ? 143.068 -6.591 52.077 1.00 57.33 409 THR D N 1
ATOM 13696 C CA . THR D 1 409 ? 144.066 -7.465 51.431 1.00 59.20 409 THR D CA 1
ATOM 13697 C C . THR D 1 409 ? 143.355 -8.610 50.698 1.00 60.33 409 THR D C 1
ATOM 13698 O O . THR D 1 409 ? 143.433 -8.716 49.462 1.00 60.09 409 THR D O 1
ATOM 13702 N N . ARG D 1 410 ? 142.625 -9.431 51.459 1.00 61.67 410 ARG D N 1
ATOM 13703 C CA . ARG D 1 410 ? 142.037 -10.632 50.903 1.00 63.60 410 ARG D CA 1
ATOM 13704 C C . ARG D 1 410 ? 141.302 -10.313 49.627 1.00 64.56 410 ARG D C 1
ATOM 13705 O O . ARG D 1 410 ? 141.476 -10.983 48.621 1.00 65.30 410 ARG D O 1
ATOM 13713 N N . ASP D 1 411 ? 140.494 -9.263 49.671 1.00 66.10 411 ASP D N 1
ATOM 13714 C CA . ASP D 1 411 ? 139.692 -8.847 48.524 1.00 67.24 411 ASP D CA 1
ATOM 13715 C C . ASP D 1 411 ? 140.500 -8.621 47.243 1.00 67.61 411 ASP D C 1
ATOM 13716 O O . ASP D 1 411 ? 139.975 -8.793 46.142 1.00 66.90 411 ASP D O 1
ATOM 13721 N N . LEU D 1 412 ? 141.758 -8.214 47.400 1.00 68.49 412 LEU D N 1
ATOM 13722 C CA . LEU D 1 412 ? 142.660 -8.006 46.265 1.00 70.08 412 LEU D CA 1
ATOM 13723 C C . LEU D 1 412 ? 143.159 -9.338 45.668 1.00 70.83 412 LEU D C 1
ATOM 13724 O O . LEU D 1 412 ? 143.059 -9.552 44.455 1.00 70.44 412 LEU D O 1
ATOM 13726 N N . LEU D 1 413 ? 143.670 -10.224 46.528 1.00 71.80 413 LEU D N 1
ATOM 13727 C CA . LEU D 1 413 ? 144.199 -11.528 46.095 1.00 72.92 413 LEU D CA 1
ATOM 13728 C C . LEU D 1 413 ? 143.138 -12.359 45.383 1.00 73.64 413 LEU D C 1
ATOM 13729 O O . LEU D 1 413 ? 143.425 -13.026 44.398 1.00 73.88 413 LEU D O 1
ATOM 13734 N N . GLU D 1 414 ? 141.907 -12.295 45.874 1.00 74.61 414 GLU D N 1
ATOM 13735 C CA . GLU D 1 414 ? 140.804 -12.983 45.228 1.00 75.86 414 GLU D CA 1
ATOM 13736 C C . GLU D 1 414 ? 140.506 -12.415 43.843 1.00 76.41 414 GLU D C 1
ATOM 13737 O O . GLU D 1 414 ? 139.955 -13.106 42.997 1.00 76.19 414 GLU D O 1
ATOM 13743 N N . ALA D 1 415 ? 140.885 -11.161 43.613 1.00 77.64 415 ALA D N 1
ATOM 13744 C CA . ALA D 1 415 ? 140.880 -10.597 42.260 1.00 78.91 415 ALA D CA 1
ATOM 13745 C C . ALA D 1 415 ? 142.147 -10.974 41.494 1.00 79.71 415 ALA D C 1
ATOM 13746 O O . ALA D 1 415 ? 142.153 -10.964 40.262 1.00 79.63 415 ALA D O 1
ATOM 13756 N N . HIS D 1 417 ? 144.188 -14.087 42.190 1.00 84.40 417 HIS D N 1
ATOM 13757 C CA . HIS D 1 417 ? 143.949 -15.525 41.954 1.00 84.78 417 HIS D CA 1
ATOM 13758 C C . HIS D 1 417 ? 142.779 -15.736 40.980 1.00 84.64 417 HIS D C 1
ATOM 13759 O O . HIS D 1 417 ? 142.311 -16.857 40.786 1.00 84.76 417 HIS D O 1
ATOM 13766 N N . LYS D 1 418 ? 142.302 -14.645 40.384 1.00 84.71 418 LYS D N 1
ATOM 13767 C CA . LYS D 1 418 ? 141.277 -14.697 39.350 1.00 84.76 418 LYS D CA 1
ATOM 13768 C C . LYS D 1 418 ? 141.826 -14.123 38.041 1.00 85.08 418 LYS D C 1
ATOM 13769 O O . LYS D 1 418 ? 141.314 -14.436 36.968 1.00 85.02 418 LYS D O 1
ATOM 13771 N N . ASP D 1 419 ? 142.853 -13.271 38.144 1.00 85.34 419 ASP D N 1
ATOM 13772 C CA . ASP D 1 419 ? 143.589 -12.758 36.980 1.00 85.49 419 ASP D CA 1
ATOM 13773 C C . ASP D 1 419 ? 144.802 -13.656 36.616 1.00 85.63 419 ASP D C 1
ATOM 13774 O O . ASP D 1 419 ? 145.139 -13.787 35.433 1.00 85.53 419 ASP D O 1
ATOM 13779 N N . TRP D 1 420 ? 145.451 -14.254 37.623 1.00 85.57 420 TRP D N 1
ATOM 13780 C CA . TRP D 1 420 ? 146.577 -15.181 37.410 1.00 85.91 420 TRP D CA 1
ATOM 13781 C C . TRP D 1 420 ? 146.162 -16.637 37.724 1.00 86.24 420 TRP D C 1
ATOM 13782 O O . TRP D 1 420 ? 147.002 -17.543 37.911 1.00 86.24 420 TRP D O 1
ATOM 13793 N N . ARG D 1 430 ? 154.077 -12.816 51.390 1.00 100.02 430 ARG D N 1
ATOM 13794 C CA . ARG D 1 430 ? 155.081 -11.926 50.802 1.00 100.39 430 ARG D CA 1
ATOM 13795 C C . ARG D 1 430 ? 154.808 -10.426 51.058 1.00 100.58 430 ARG D C 1
ATOM 13796 O O . ARG D 1 430 ? 154.562 -9.661 50.118 1.00 100.72 430 ARG D O 1
ATOM 13798 N N . VAL D 1 431 ? 154.881 -10.001 52.323 1.00 100.58 431 VAL D N 1
ATOM 13799 C CA . VAL D 1 431 ? 154.500 -8.629 52.695 1.00 100.47 431 VAL D CA 1
ATOM 13800 C C . VAL D 1 431 ? 155.556 -7.847 53.492 1.00 100.40 431 VAL D C 1
ATOM 13801 O O . VAL D 1 431 ? 156.287 -8.413 54.311 1.00 100.37 431 VAL D O 1
ATOM 13803 N N . ASP D 1 432 ? 155.619 -6.539 53.235 1.00 100.16 432 ASP D N 1
ATOM 13804 C CA . ASP D 1 432 ? 156.485 -5.621 53.977 1.00 99.93 432 ASP D CA 1
ATOM 13805 C C . ASP D 1 432 ? 155.701 -4.394 54.430 1.00 99.73 432 ASP D C 1
ATOM 13806 O O . ASP D 1 432 ? 154.496 -4.301 54.192 1.00 99.96 432 ASP D O 1
ATOM 13811 N N . GLY D 1 433 ? 156.391 -3.451 55.063 1.00 99.32 433 GLY D N 1
ATOM 13812 C CA . GLY D 1 433 ? 155.759 -2.244 55.589 1.00 98.67 433 GLY D CA 1
ATOM 13813 C C . GLY D 1 433 ? 155.870 -2.181 57.100 1.00 98.22 433 GLY D C 1
ATOM 13814 O O . GLY D 1 433 ? 155.910 -3.219 57.769 1.00 98.23 433 GLY D O 1
ATOM 13815 N N . GLY D 1 434 ? 155.912 -0.959 57.631 1.00 97.74 434 GLY D N 1
ATOM 13816 C CA . GLY D 1 434 ? 156.061 -0.725 59.064 1.00 97.16 434 GLY D CA 1
ATOM 13817 C C . GLY D 1 434 ? 154.972 -1.351 59.917 1.00 96.91 434 GLY D C 1
ATOM 13818 O O . GLY D 1 434 ? 155.274 -2.027 60.903 1.00 96.80 434 GLY D O 1
ATOM 13824 N N . VAL D 1 436 ? 153.364 -3.877 59.605 1.00 95.65 436 VAL D N 1
ATOM 13825 C CA . VAL D 1 436 ? 153.417 -5.345 59.509 1.00 95.16 436 VAL D CA 1
ATOM 13826 C C . VAL D 1 436 ? 154.321 -5.973 60.571 1.00 94.97 436 VAL D C 1
ATOM 13827 O O . VAL D 1 436 ? 154.746 -7.128 60.435 1.00 94.69 436 VAL D O 1
ATOM 13829 N N . ALA D 1 437 ? 154.599 -5.214 61.630 1.00 94.74 437 ALA D N 1
ATOM 13830 C CA . ALA D 1 437 ? 155.453 -5.676 62.728 1.00 94.62 437 ALA D CA 1
ATOM 13831 C C . ALA D 1 437 ? 154.765 -6.714 63.640 1.00 94.39 437 ALA D C 1
ATOM 13832 O O . ALA D 1 437 ? 155.222 -7.859 63.726 1.00 94.19 437 ALA D O 1
ATOM 13834 N N . SER D 1 438 ? 153.673 -6.305 64.299 1.00 94.16 438 SER D N 1
ATOM 13835 C CA . SER D 1 438 ? 152.872 -7.164 65.194 1.00 93.85 438 SER D CA 1
ATOM 13836 C C . SER D 1 438 ? 152.552 -8.537 64.591 1.00 93.58 438 SER D C 1
ATOM 13837 O O . SER D 1 438 ? 152.080 -8.639 63.449 1.00 93.36 438 SER D O 1
ATOM 13840 N N . ASP D 1 439 ? 152.826 -9.586 65.367 1.00 93.11 439 ASP D N 1
ATOM 13841 C CA . ASP D 1 439 ? 152.615 -10.955 64.903 1.00 92.70 439 ASP D CA 1
ATOM 13842 C C . ASP D 1 439 ? 151.116 -11.222 64.793 1.00 92.27 439 ASP D C 1
ATOM 13843 O O . ASP D 1 439 ? 150.659 -11.869 63.844 1.00 91.90 439 ASP D O 1
ATOM 13845 N N . TRP D 1 440 ? 150.374 -10.689 65.767 1.00 91.84 440 TRP D N 1
ATOM 13846 C CA . TRP D 1 440 ? 148.910 -10.687 65.778 1.00 91.35 440 TRP D CA 1
ATOM 13847 C C . TRP D 1 440 ? 148.364 -10.410 64.375 1.00 90.63 440 TRP D C 1
ATOM 13848 O O . TRP D 1 440 ? 147.703 -11.262 63.788 1.00 90.48 440 TRP D O 1
ATOM 13859 N N . THR D 1 441 ? 148.688 -9.234 63.837 1.00 89.87 441 THR D N 1
ATOM 13860 C CA . THR D 1 441 ? 148.121 -8.749 62.571 1.00 89.31 441 THR D CA 1
ATOM 13861 C C . THR D 1 441 ? 148.409 -9.698 61.411 1.00 88.84 441 THR D C 1
ATOM 13862 O O . THR D 1 441 ? 147.530 -10.020 60.607 1.00 88.51 441 THR D O 1
ATOM 13874 N N . GLN D 1 443 ? 149.366 -12.898 61.703 1.00 84.67 443 GLN D N 1
ATOM 13875 C CA . GLN D 1 443 ? 148.714 -14.178 61.995 1.00 83.44 443 GLN D CA 1
ATOM 13876 C C . GLN D 1 443 ? 147.249 -14.098 61.597 1.00 82.31 443 GLN D C 1
ATOM 13877 O O . GLN D 1 443 ? 146.743 -14.962 60.878 1.00 81.56 443 GLN D O 1
ATOM 13879 N N . ARG D 1 444 ? 146.598 -13.030 62.066 1.00 81.05 444 ARG D N 1
ATOM 13880 C CA . ARG D 1 444 ? 145.235 -12.686 61.700 1.00 79.86 444 ARG D CA 1
ATOM 13881 C C . ARG D 1 444 ? 145.122 -12.549 60.187 1.00 79.21 444 ARG D C 1
ATOM 13882 O O . ARG D 1 444 ? 144.121 -12.959 59.611 1.00 79.09 444 ARG D O 1
ATOM 13890 N N . LEU D 1 445 ? 146.157 -12.015 59.541 1.00 78.55 445 LEU D N 1
ATOM 13891 C CA . LEU D 1 445 ? 146.170 -11.925 58.074 1.00 78.48 445 LEU D CA 1
ATOM 13892 C C . LEU D 1 445 ? 146.302 -13.286 57.361 1.00 78.35 445 LEU D C 1
ATOM 13893 O O . LEU D 1 445 ? 145.713 -13.503 56.298 1.00 77.97 445 LEU D O 1
ATOM 13898 N N . SER D 1 446 ? 147.071 -14.193 57.953 1.00 78.75 446 SER D N 1
ATOM 13899 C CA . SER D 1 446 ? 147.240 -15.539 57.387 1.00 79.10 446 SER D CA 1
ATOM 13900 C C . SER D 1 446 ? 145.967 -16.345 57.587 1.00 78.82 446 SER D C 1
ATOM 13901 O O . SER D 1 446 ? 145.477 -16.990 56.655 1.00 78.64 446 SER D O 1
ATOM 13903 N N . ASP D 1 447 ? 145.444 -16.279 58.812 1.00 78.91 447 ASP D N 1
ATOM 13904 C CA . ASP D 1 447 ? 144.146 -16.847 59.163 1.00 79.05 447 ASP D CA 1
ATOM 13905 C C . ASP D 1 447 ? 143.095 -16.442 58.138 1.00 79.31 447 ASP D C 1
ATOM 13906 O O . ASP D 1 447 ? 142.452 -17.295 57.540 1.00 78.90 447 ASP D O 1
ATOM 13911 N N . LEU D 1 448 ? 142.961 -15.131 57.918 1.00 80.06 448 LEU D N 1
ATOM 13912 C CA . LEU D 1 448 ? 141.860 -14.577 57.122 1.00 80.69 448 LEU D CA 1
ATOM 13913 C C . LEU D 1 448 ? 142.012 -14.823 55.628 1.00 81.40 448 LEU D C 1
ATOM 13914 O O . LEU D 1 448 ? 141.022 -15.073 54.925 1.00 81.61 448 LEU D O 1
ATOM 13919 N N . LEU D 1 449 ? 143.249 -14.745 55.144 1.00 82.05 449 LEU D N 1
ATOM 13920 C CA . LEU D 1 449 ? 143.522 -15.010 53.738 1.00 82.74 449 LEU D CA 1
ATOM 13921 C C . LEU D 1 449 ? 143.457 -16.519 53.452 1.00 83.43 449 LEU D C 1
ATOM 13922 O O . LEU D 1 449 ? 143.235 -16.926 52.296 1.00 83.20 449 LEU D O 1
ATOM 13924 N N . ASP D 1 450 ? 143.607 -17.324 54.521 1.00 84.27 450 ASP D N 1
ATOM 13925 C CA . ASP D 1 450 ? 143.701 -18.799 54.470 1.00 84.97 450 ASP D CA 1
ATOM 13926 C C . ASP D 1 450 ? 144.818 -19.169 53.516 1.00 85.69 450 ASP D C 1
ATOM 13927 O O . ASP D 1 450 ? 144.621 -19.905 52.541 1.00 85.67 450 ASP D O 1
ATOM 13929 N N . ALA D 1 451 ? 145.986 -18.599 53.797 1.00 86.59 451 ALA D N 1
ATOM 13930 C CA . ALA D 1 451 ? 147.141 -18.630 52.905 1.00 87.38 451 ALA D CA 1
ATOM 13931 C C . ALA D 1 451 ? 148.349 -18.111 53.672 1.00 88.05 451 ALA D C 1
ATOM 13932 O O . ALA D 1 451 ? 148.215 -17.249 54.545 1.00 88.12 451 ALA D O 1
ATOM 13934 N N . PRO D 1 452 ? 149.543 -18.628 53.346 1.00 88.83 452 PRO D N 1
ATOM 13935 C CA . PRO D 1 452 ? 150.689 -18.272 54.166 1.00 88.99 452 PRO D CA 1
ATOM 13936 C C . PRO D 1 452 ? 151.320 -16.961 53.703 1.00 89.14 452 PRO D C 1
ATOM 13937 O O . PRO D 1 452 ? 151.225 -16.611 52.522 1.00 88.78 452 PRO D O 1
ATOM 13941 N N . VAL D 1 453 ? 151.947 -16.239 54.631 1.00 89.47 453 VAL D N 1
ATOM 13942 C CA . VAL D 1 453 ? 152.542 -14.943 54.307 1.00 89.95 453 VAL D CA 1
ATOM 13943 C C . VAL D 1 453 ? 153.938 -14.807 54.916 1.00 90.36 453 VAL D C 1
ATOM 13944 O O . VAL D 1 453 ? 154.160 -15.209 56.067 1.00 90.26 453 VAL D O 1
ATOM 13946 N N . ASP D 1 454 ? 154.861 -14.224 54.139 1.00 90.88 454 ASP D N 1
ATOM 13947 C CA . ASP D 1 454 ? 156.281 -14.164 54.504 1.00 91.48 454 ASP D CA 1
ATOM 13948 C C . ASP D 1 454 ? 156.816 -12.746 54.756 1.00 91.69 454 ASP D C 1
ATOM 13949 O O . ASP D 1 454 ? 156.570 -11.842 53.956 1.00 91.91 454 ASP D O 1
ATOM 13951 N N . ARG D 1 455 ? 157.569 -12.584 55.851 1.00 91.94 455 ARG D N 1
ATOM 13952 C CA . ARG D 1 455 ? 158.054 -11.278 56.332 1.00 92.37 455 ARG D CA 1
ATOM 13953 C C . ARG D 1 455 ? 159.579 -11.197 56.599 1.00 92.78 455 ARG D C 1
ATOM 13954 O O . ARG D 1 455 ? 160.072 -11.829 57.540 1.00 93.09 455 ARG D O 1
ATOM 13956 N N . PRO D 1 456 ? 160.320 -10.388 55.801 1.00 92.99 456 PRO D N 1
ATOM 13957 C CA . PRO D 1 456 ? 161.764 -10.097 55.953 1.00 92.99 456 PRO D CA 1
ATOM 13958 C C . PRO D 1 456 ? 162.327 -10.175 57.382 1.00 93.06 456 PRO D C 1
ATOM 13959 O O . PRO D 1 456 ? 161.831 -9.507 58.295 1.00 92.87 456 PRO D O 1
ATOM 13963 N N . ALA D 1 484 ? 168.379 -11.878 42.684 1.00 102.37 484 ALA D N 1
ATOM 13964 C CA . ALA D 1 484 ? 168.990 -12.069 43.995 1.00 102.49 484 ALA D CA 1
ATOM 13965 C C . ALA D 1 484 ? 168.254 -13.098 44.875 1.00 102.42 484 ALA D C 1
ATOM 13966 O O . ALA D 1 484 ? 167.083 -12.911 45.238 1.00 102.27 484 ALA D O 1
ATOM 13968 N N . LYS D 1 485 ? 168.951 -14.193 45.192 1.00 102.31 485 LYS D N 1
ATOM 13969 C CA . LYS D 1 485 ? 168.551 -15.086 46.275 1.00 102.09 485 LYS D CA 1
ATOM 13970 C C . LYS D 1 485 ? 168.876 -14.376 47.586 1.00 102.00 485 LYS D C 1
ATOM 13971 O O . LYS D 1 485 ? 168.350 -14.732 48.646 1.00 102.17 485 LYS D O 1
ATOM 13973 N N . SER D 1 486 ? 169.731 -13.356 47.484 1.00 101.77 486 SER D N 1
ATOM 13974 C CA . SER D 1 486 ? 170.177 -12.527 48.603 1.00 101.49 486 SER D CA 1
ATOM 13975 C C . SER D 1 486 ? 169.028 -12.043 49.476 1.00 101.42 486 SER D C 1
ATOM 13976 O O . SER D 1 486 ? 169.254 -11.512 50.567 1.00 101.37 486 SER D O 1
ATOM 13979 N N . TRP D 1 487 ? 167.804 -12.214 48.978 1.00 101.15 487 TRP D N 1
ATOM 13980 C CA . TRP D 1 487 ? 166.599 -11.899 49.740 1.00 100.96 487 TRP D CA 1
ATOM 13981 C C . TRP D 1 487 ? 166.473 -12.829 50.946 1.00 100.22 487 TRP D C 1
ATOM 13982 O O . TRP D 1 487 ? 166.435 -14.059 50.804 1.00 99.81 487 TRP D O 1
ATOM 13993 N N . ALA D 1 488 ? 166.411 -12.207 52.124 1.00 99.42 488 ALA D N 1
ATOM 13994 C CA . ALA D 1 488 ? 166.399 -12.908 53.398 1.00 98.55 488 ALA D CA 1
ATOM 13995 C C . ALA D 1 488 ? 165.029 -12.824 54.052 1.00 97.98 488 ALA D C 1
ATOM 13996 O O . ALA D 1 488 ? 164.347 -11.802 53.971 1.00 97.81 488 ALA D O 1
ATOM 13998 N N . ARG D 1 489 ? 164.650 -13.919 54.703 1.00 97.23 489 ARG D N 1
ATOM 13999 C CA . ARG D 1 489 ? 163.398 -14.019 55.439 1.00 96.36 489 ARG D CA 1
ATOM 14000 C C . ARG D 1 489 ? 163.618 -13.907 56.950 1.00 95.83 489 ARG D C 1
ATOM 14001 O O . ARG D 1 489 ? 164.726 -14.119 57.458 1.00 95.48 489 ARG D O 1
ATOM 14009 N N . ASP D 1 490 ? 162.548 -13.542 57.650 1.00 95.03 490 ASP D N 1
ATOM 14010 C CA . ASP D 1 490 ? 162.409 -13.881 59.052 1.00 94.40 490 ASP D CA 1
ATOM 14011 C C . ASP D 1 490 ? 161.361 -14.993 59.118 1.00 93.82 490 ASP D C 1
ATOM 14012 O O . ASP D 1 490 ? 161.690 -16.178 59.195 1.00 93.79 490 ASP D O 1
ATOM 14017 N N . ARG D 1 491 ? 160.098 -14.604 59.013 1.00 93.12 491 ARG D N 1
ATOM 14018 C CA . ARG D 1 491 ? 159.017 -15.510 59.323 1.00 92.29 491 ARG D CA 1
ATOM 14019 C C . ARG D 1 491 ? 158.029 -15.717 58.177 1.00 91.82 491 ARG D C 1
ATOM 14020 O O . ARG D 1 491 ? 157.610 -14.760 57.513 1.00 91.71 491 ARG D O 1
ATOM 14028 N N . ARG D 1 492 ? 157.699 -16.991 57.951 1.00 90.87 492 ARG D N 1
ATOM 14029 C CA . ARG D 1 492 ? 156.516 -17.406 57.200 1.00 90.02 492 ARG D CA 1
ATOM 14030 C C . ARG D 1 492 ? 155.373 -17.654 58.203 1.00 89.41 492 ARG D C 1
ATOM 14031 O O . ARG D 1 492 ? 155.620 -18.022 59.362 1.00 88.85 492 ARG D O 1
ATOM 14033 N N . PHE D 1 493 ? 154.129 -17.446 57.758 1.00 88.72 493 PHE D N 1
ATOM 14034 C CA . PHE D 1 493 ? 152.967 -17.516 58.658 1.00 87.98 493 PHE D CA 1
ATOM 14035 C C . PHE D 1 493 ? 151.918 -18.569 58.263 1.00 87.47 493 PHE D C 1
ATOM 14036 O O . PHE D 1 493 ? 151.760 -18.878 57.080 1.00 87.27 493 PHE D O 1
ATOM 14044 N N . GLU D 1 494 ? 151.212 -19.111 59.263 1.00 86.98 494 GLU D N 1
ATOM 14045 C CA . GLU D 1 494 ? 150.255 -20.219 59.046 1.00 86.51 494 GLU D CA 1
ATOM 14046 C C . GLU D 1 494 ? 148.906 -20.106 59.778 1.00 85.95 494 GLU D C 1
ATOM 14047 O O . GLU D 1 494 ? 148.860 -19.692 60.938 1.00 85.83 494 GLU D O 1
ATOM 14049 N N . PRO D 1 495 ? 147.807 -20.495 59.095 1.00 85.34 495 PRO D N 1
ATOM 14050 C CA . PRO D 1 495 ? 146.442 -20.462 59.627 1.00 85.02 495 PRO D CA 1
ATOM 14051 C C . PRO D 1 495 ? 146.108 -21.396 60.810 1.00 84.98 495 PRO D C 1
ATOM 14052 O O . PRO D 1 495 ? 145.751 -22.570 60.611 1.00 85.01 495 PRO D O 1
ATOM 14056 N N . HIS D 1 496 ? 146.198 -20.851 62.027 1.00 84.59 496 HIS D N 1
ATOM 14057 C CA . HIS D 1 496 ? 145.600 -21.457 63.228 1.00 83.95 496 HIS D CA 1
ATOM 14058 C C . HIS D 1 496 ? 144.153 -20.965 63.434 1.00 83.53 496 HIS D C 1
ATOM 14059 O O . HIS D 1 496 ? 143.758 -20.572 64.549 1.00 83.66 496 HIS D O 1
ATOM 14069 N N . ASP D 1 498 ? 140.014 -21.991 62.610 1.00 79.07 498 ASP D N 1
ATOM 14070 C CA . ASP D 1 498 ? 138.798 -22.699 62.256 1.00 78.02 498 ASP D CA 1
ATOM 14071 C C . ASP D 1 498 ? 138.151 -22.224 60.954 1.00 77.61 498 ASP D C 1
ATOM 14072 O O . ASP D 1 498 ? 138.128 -21.014 60.692 1.00 78.18 498 ASP D O 1
ATOM 14077 N N . GLU D 1 499 ? 137.587 -23.157 60.177 1.00 76.58 499 GLU D N 1
ATOM 14078 C CA . GLU D 1 499 ? 136.910 -22.839 58.898 1.00 76.04 499 GLU D CA 1
ATOM 14079 C C . GLU D 1 499 ? 135.609 -22.045 59.013 1.00 75.66 499 GLU D C 1
ATOM 14080 O O . GLU D 1 499 ? 135.303 -21.237 58.130 1.00 75.74 499 GLU D O 1
ATOM 14082 N N . ALA D 1 500 ? 134.828 -22.292 60.069 1.00 74.73 500 ALA D N 1
ATOM 14083 C CA . ALA D 1 500 ? 133.528 -21.611 60.235 1.00 73.75 500 ALA D CA 1
ATOM 14084 C C . ALA D 1 500 ? 133.662 -20.261 60.938 1.00 73.11 500 ALA D C 1
ATOM 14085 O O . ALA D 1 500 ? 132.846 -19.357 60.730 1.00 73.10 500 ALA D O 1
ATOM 14087 N N . THR D 1 501 ? 134.691 -20.127 61.767 1.00 72.05 501 THR D N 1
ATOM 14088 C CA . THR D 1 501 ? 134.990 -18.857 62.389 1.00 71.51 501 THR D CA 1
ATOM 14089 C C . THR D 1 501 ? 135.449 -17.871 61.293 1.00 71.37 501 THR D C 1
ATOM 14090 O O . THR D 1 501 ? 135.053 -16.705 61.310 1.00 71.33 501 THR D O 1
ATOM 14094 N N . ARG D 1 502 ? 136.223 -18.363 60.324 1.00 70.78 502 ARG D N 1
ATOM 14095 C CA . ARG D 1 502 ? 136.645 -17.575 59.152 1.00 70.71 502 ARG D CA 1
ATOM 14096 C C . ARG D 1 502 ? 135.482 -17.204 58.220 1.00 69.79 502 ARG D C 1
ATOM 14097 O O . ARG D 1 502 ? 135.455 -16.108 57.663 1.00 69.54 502 ARG D O 1
ATOM 14105 N N . LYS D 1 503 ? 134.540 -18.117 58.024 1.00 68.65 503 LYS D N 1
ATOM 14106 C CA . LYS D 1 503 ? 133.398 -17.790 57.184 1.00 67.63 503 LYS D CA 1
ATOM 14107 C C . LYS D 1 503 ? 132.532 -16.761 57.909 1.00 66.80 503 LYS D C 1
ATOM 14108 O O . LYS D 1 503 ? 131.980 -15.870 57.276 1.00 66.74 503 LYS D O 1
ATOM 14110 N N . VAL D 1 504 ? 132.456 -16.868 59.240 1.00 65.83 504 VAL D N 1
ATOM 14111 C CA . VAL D 1 504 ? 131.722 -15.906 60.061 1.00 64.38 504 VAL D CA 1
ATOM 14112 C C . VAL D 1 504 ? 132.337 -14.507 59.933 1.00 63.27 504 VAL D C 1
ATOM 14113 O O . VAL D 1 504 ? 131.644 -13.548 59.567 1.00 63.67 504 VAL D O 1
ATOM 14117 N N . LYS D 1 505 ? 133.635 -14.402 60.188 1.00 61.20 505 LYS D N 1
ATOM 14118 C CA . LYS D 1 505 ? 134.333 -13.129 60.048 1.00 59.79 505 LYS D CA 1
ATOM 14119 C C . LYS D 1 505 ? 134.347 -12.576 58.589 1.00 58.71 505 LYS D C 1
ATOM 14120 O O . LYS D 1 505 ? 134.252 -11.352 58.378 1.00 58.06 505 LYS D O 1
ATOM 14126 N N . LEU D 1 506 ? 134.409 -13.474 57.600 1.00 57.07 506 LEU D N 1
ATOM 14127 C CA . LEU D 1 506 ? 134.333 -13.072 56.192 1.00 55.81 506 LEU D CA 1
ATOM 14128 C C . LEU D 1 506 ? 132.970 -12.495 55.797 1.00 55.18 506 LEU D C 1
ATOM 14129 O O . LEU D 1 506 ? 132.904 -11.509 55.064 1.00 54.75 506 LEU D O 1
ATOM 14131 N N . LYS D 1 507 ? 131.888 -13.102 56.288 1.00 54.26 507 LYS D N 1
ATOM 14132 C CA . LYS D 1 507 ? 130.542 -12.681 55.919 1.00 53.48 507 LYS D CA 1
ATOM 14133 C C . LYS D 1 507 ? 130.246 -11.255 56.440 1.00 52.73 507 LYS D C 1
ATOM 14134 O O . LYS D 1 507 ? 129.552 -10.479 55.778 1.00 52.46 507 LYS D O 1
ATOM 14136 N N . GLY D 1 508 ? 130.806 -10.931 57.604 1.00 51.85 508 GLY D N 1
ATOM 14137 C CA . GLY D 1 508 ? 130.573 -9.650 58.274 1.00 51.68 508 GLY D CA 1
ATOM 14138 C C . GLY D 1 508 ? 131.142 -8.475 57.498 1.00 50.97 508 GLY D C 1
ATOM 14139 O O . GLY D 1 508 ? 130.420 -7.533 57.155 1.00 49.27 508 GLY D O 1
ATOM 14140 N N . TRP D 1 509 ? 132.445 -8.551 57.224 1.00 50.98 509 TRP D N 1
ATOM 14141 C CA . TRP D 1 509 ? 133.065 -7.712 56.210 1.00 51.07 509 TRP D CA 1
ATOM 14142 C C . TRP D 1 509 ? 132.188 -7.513 54.950 1.00 50.83 509 TRP D C 1
ATOM 14143 O O . TRP D 1 509 ? 131.801 -6.372 54.606 1.00 50.24 509 TRP D O 1
ATOM 14154 N N . ARG D 1 510 ? 131.882 -8.608 54.254 1.00 49.78 510 ARG D N 1
ATOM 14155 C CA . ARG D 1 510 ? 131.188 -8.490 52.979 1.00 49.29 510 ARG D CA 1
ATOM 14156 C C . ARG D 1 510 ? 129.855 -7.751 53.179 1.00 48.99 510 ARG D C 1
ATOM 14157 O O . ARG D 1 510 ? 129.310 -7.110 52.251 1.00 49.12 510 ARG D O 1
ATOM 14159 N N . SER D 1 511 ? 129.346 -7.862 54.397 1.00 47.30 511 SER D N 1
ATOM 14160 C CA . SER D 1 511 ? 128.079 -7.281 54.761 1.00 47.04 511 SER D CA 1
ATOM 14161 C C . SER D 1 511 ? 128.326 -5.808 55.066 1.00 46.04 511 SER D C 1
ATOM 14162 O O . SER D 1 511 ? 127.601 -4.943 54.607 1.00 46.23 511 SER D O 1
ATOM 14165 N N . ALA D 1 512 ? 129.389 -5.543 55.791 1.00 45.47 512 ALA D N 1
ATOM 14166 C CA . ALA D 1 512 ? 129.808 -4.197 56.059 1.00 46.50 512 ALA D CA 1
ATOM 14167 C C . ALA D 1 512 ? 130.060 -3.462 54.731 1.00 47.08 512 ALA D C 1
ATOM 14168 O O . ALA D 1 512 ? 129.529 -2.353 54.519 1.00 47.53 512 ALA D O 1
ATOM 14170 N N . VAL D 1 513 ? 130.752 -4.133 53.802 1.00 47.79 513 VAL D N 1
ATOM 14171 C CA . VAL D 1 513 ? 131.072 -3.571 52.479 1.00 46.99 513 VAL D CA 1
ATOM 14172 C C . VAL D 1 513 ? 129.846 -3.229 51.693 1.00 47.76 513 VAL D C 1
ATOM 14173 O O . VAL D 1 513 ? 129.780 -2.141 51.112 1.00 48.59 513 VAL D O 1
ATOM 14177 N N . LYS D 1 514 ? 128.874 -4.136 51.667 1.00 47.98 514 LYS D N 1
ATOM 14178 C CA . LYS D 1 514 ? 127.636 -3.901 50.912 1.00 48.69 514 LYS D CA 1
ATOM 14179 C C . LYS D 1 514 ? 126.780 -2.716 51.436 1.00 49.25 514 LYS D C 1
ATOM 14180 O O . LYS D 1 514 ? 126.084 -2.064 50.662 1.00 50.32 514 LYS D O 1
ATOM 14182 N N . ARG D 1 515 ? 126.824 -2.440 52.737 1.00 48.79 515 ARG D N 1
ATOM 14183 C CA . ARG D 1 515 ? 126.046 -1.324 53.281 1.00 48.68 515 ARG D CA 1
ATOM 14184 C C . ARG D 1 515 ? 126.719 0.016 52.943 1.00 48.64 515 ARG D C 1
ATOM 14185 O O . ARG D 1 515 ? 126.051 1.043 52.857 1.00 47.50 515 ARG D O 1
ATOM 14193 N N . THR D 1 516 ? 128.044 -0.023 52.770 1.00 48.94 516 THR D N 1
ATOM 14194 C CA . THR D 1 516 ? 128.873 1.170 52.597 1.00 49.38 516 THR D CA 1
ATOM 14195 C C . THR D 1 516 ? 128.846 1.654 51.127 1.00 50.27 516 THR D C 1
ATOM 14196 O O . THR D 1 516 ? 129.134 2.810 50.832 1.00 49.89 516 THR D O 1
ATOM 14198 N N . LEU D 1 517 ? 128.410 0.767 50.237 1.00 51.14 517 LEU D N 1
ATOM 14199 C CA . LEU D 1 517 ? 128.572 0.917 48.808 1.00 52.76 517 LEU D CA 1
ATOM 14200 C C . LEU D 1 517 ? 127.262 1.075 48.049 1.00 54.37 517 LEU D C 1
ATOM 14201 O O . LEU D 1 517 ? 127.305 1.460 46.886 1.00 55.17 517 LEU D O 1
ATOM 14206 N N . ILE D 1 518 ? 126.123 0.738 48.673 1.00 54.92 518 ILE D N 1
ATOM 14207 C CA . ILE D 1 518 ? 124.812 0.728 48.012 1.00 55.04 518 ILE D CA 1
ATOM 14208 C C . ILE D 1 518 ? 124.289 2.147 47.789 1.00 55.35 518 ILE D C 1
ATOM 14209 O O . ILE D 1 518 ? 124.632 3.061 48.534 1.00 56.07 518 ILE D O 1
ATOM 14211 N N . ALA D 1 519 ? 123.435 2.319 46.783 1.00 55.42 519 ALA D N 1
ATOM 14212 C CA . ALA D 1 519 ? 122.907 3.632 46.412 1.00 55.69 519 ALA D CA 1
ATOM 14213 C C . ALA D 1 519 ? 121.545 3.891 47.052 1.00 55.59 519 ALA D C 1
ATOM 14214 O O . ALA D 1 519 ? 121.477 4.431 48.158 1.00 56.98 519 ALA D O 1
#

Foldseek 3Di:
DPPVPVPDDDDALKEWEWEAEDFKIKIFIAGLVRHTQFMFIDGADWDDPDQQWTFGAVVRSVVRRLVGHVRRQVSNVHAPARHQAYFYAHAAQFKWKAFLPPLHTLDTTGHLSHQVQVVVLVVCVVVVHQVVLCQFQLAGSGSNHNLSVVLVCLPPRPCNVVCQVVLGMAMDIPRQSVLCVQQVNPFREAEQQRVSRHSQAGQVVRGGDPVSCVVSVGDPSHGHYHFQFDFSAWGDCVSRVDTHTHGGYHYLVLLLCLLLLQADAAWEWEDDQKIKIKGWHAQDFRQPFQWGKTFSTADPNGTTIITMFIWNGAVVQVVCCCPPVVLDELVLQVVFDLVWFKAWQQCCQHGTPNQRGRPFHIDMDTDPPDGSNNSRNNRLVNNQLSVLSVVVSCVTDDYAYEYAYVVPDPSSLSNQALNQGKYWYFPDRSSSRSSSSVSTSVSSPSHDDSVVSSVVTGTPDIRHHDDVVSSVVNNVSVVVVVVVRNDD/DWEWEWEQEDFKIKIFIADLVLHTQFIFMDGADWDDPDQQWTFGAPVRSVVRRLVGNVRRQVSRVHAPAVHQAYFYAYQAQWKFKAFLPPLDTLDTTTHLSHQVCVVVLVVCVVVVNQVVLCQFQQDGSGSNHNLSVVLVCLVPRPPVVVCQLVLGMEMDIPQQSNLCVFQVSPFREAEQQRVSRHSQAGNVVGGRDPVSCVVSVHPPSYGYYHFQFDFRHWGDCVRRNDTHTHGGYHYLVLLLCLLQLLPDAFWEWEDDQKIKMKGWHAQDFNQPQQWGKGFSTADPNRTTIITMWIWNGQVVQVVCVCPVVVLDELVLLVPFDPVWDKAWQQQCQHTTPPVSGRVQHIDMDTDPPDGSSNSHNNSLVNNLLVVLSVVVSVVGDPYAYEYAYPCPRPSSLSSQQLNQGKYWYFPDRSSSSSSSSCSTCVSSVSHDDSVVSSVPTGTPDIRHHDDPVVSVVNNVVVVVVVCVRRPD/DDDPPDVVVVVVVVVLLLWEWFWELEDFKIKIFIAGSLLHTQFIFMDGADWDDPDQLWTFAAVVRSQVRSQVGSLRRAVSSVHAPASHAAYFYAYQAQWKWKAFLVVLHTLDTITHLSHQVQVVVLVVCVVVVNFVVLCQFQLDGSGSSHHLSVVLVSLVPRPCNLVCQQVLGMAMDTVRQSVLCVQQVSPAREDEQQRVSRHSQAGQVVGGRDPVSCVVSVGRPSYHDYDFQFAFSDWGDCVRRNDTHTHGGYHYLVLLLCQLQLQQDAEWEWEDDQKIKMKGWHAQDFNQPQQWGKTFSGDDPNRTTIITMFIWSGACVLVVCLCPPVNQDELVLQVVFDLPFLKAKQQPCQHTHPNPSGRPFHIDMDTDVPDGSSNSRNNRLLNNLLVVLSVVVSVVRDVYAYEYAYPCPDPSNLSSQQLNQGKHWYWPDRSSSRSSSSVSHSVSSVSHDDSVVSSVVTGTPDIRHHDDPVSNVVSNVSHVVVVCVRRPD/DQEKEWEADPFWIWIFRDVTQFTDIDGADFDCDVATFGALVCSVVRRVVNVVRGNVVDPPPHQAYADAYQAQWKFKAFLVAGHTLDTTRHLLGQPCVVVLVVCVVVVNFVVLCQQQQAGSASNHNLSVVLCVCVPRDNVVVCVVVLGMAMDHPLQSVLCVQQPSPFGEAEQQSVSRHSQARNPVGGRDPCRCVVSVHPVNYHHHHFQQDFGHFGDVDTHTHGGHHYPQLVVCVVFPQPVWEWADEQKIKIKHWDALASADFQWGWGWSGADPNNTTIIIMFIWRGAVVQVVCCCPVVNQDCAQVLLVVDDPVWLKAKQQCCQHTHPRQSGRPFHIDMDTDPRDGSSRSSNNRLLNNLLSVLSVCVSCVRVGYDYPPPRPVNLSSCQQNVHKHWDAVVCGGTDDIHHHPDPVVNVVSNVSVVVRVCVRRDD

Secondary structure (DSSP, 8-state):
-TT-TT-------EEEEEEE-SSEEEEEEE-TTS-EEEEEEEE-PPB-SSTT--EE-HHHHHHHHHHHHHHHHHTTT--GGGEEEEEEEE-SS-EEEEETTT--BSS-EE-TT--TTHHHHHHHHHTT-HHHHHHHHSS-SSTTSHHHHHHHHHHHSTTHHHHHHTT-EEEEEHHHHHHHHHTTT---EEEHHHHTTSSSEETTTTEE-HHHHHHHT------EEE-SBS---B--HHHHTS--BEEEE--HHHHHHHHTT--S---EEEESSSEEEEEE-TT----SSS-EEEEEEEETTEEEEEEEEEES-SHHHHHIIIIII----HHHHHTS-TT---EEE--BTBB-TTT-BTT---EEE--TT--HHHHHHHHHHHHHHHHHHHHH---S----EEEE-----S---HHHHHHTS-EEEES---HHHHHHHHHHHHHHTSS--HHHHHHT--EEEEE----HHHHHHHHHHHHHHHHHHH--/-EEEEEEE-SSEEEEEEE-TTS-EEEEEEEE---B-SSTT--EE-HHHHHHHHHHHHHHHHHTTTS-GGGEEEEEEEE-SS-BEEEETTT--BSS-EE-TT--TTHHHHHHHHHTT-HHHHHHHHS--S-TTSHHHHHHHHHHHSTTHHHHHHTT-EEEE-HHHHHHHHHTTT---EEEHHHHTTSSSEETTTTEE-HHHHHHTT-----PEEE-SBS---B--HHHHTS--BEEEEEEHHHHHHHHTT--S---EEEESSSEEEEEEEET----SSS-EEEEEEEETTEEEEEEEEEES-SHHHHHIIIIIS----HHHHHHS-TTS--EEE--BTBB-TTT-BTT---EEE--TT--HHHHHHHHHHHHHHHHHHHHH---S----EEEE-----S---HHHHHHTS-EEEES-S-HHHHHHHHHHHHHHTSS--HHHHHHT--EEEEE----HHHHHHHHHHHHHHHHHHH--/---SS-HHHHHHHHH----EEEEEE-SSEEEEEEE-TTS-EEEEEEEE---B-SSTT--EE-HHHHHHHHHHHHHHHHTTTT--TTT--EEEEEE-SS-BEEEETTT--BSS-EE-TT--TTHHHHHHHHHTT-HHHHHHHHSS-S-TTSHHHHHHHHHHHSTTHHHHHHTT-EEEE-HHHHHHHHHTTTS--EEEHHHHTTSSSEETTTTEE-HHHHHHTT-----PEEE-SBS---B--TTTTSS--BEEEEEEHHHHHHHHTTTTS---EEEESSSEEEEEE-TT----SSSPEEEEEEEETTEEEEEEEEEES-SHHHHHIIIIIS----HHHHHTS-TT---EEE--BTBB-TTT-BTT---EEE--TT--HHHHHHHHHHHHHHHHHHHHH---S---PEEEE-----S---HHHHHHTS-EEEESSS-HHHHHHHHHHHHHHT-S--HHHHHHT--EEEEE----HHHHHHHHHHHHHHHHHHH--/--EEEEEE-SSEEEE--------EEEE---B-----EE-HHHHHHHHHHHSTTTS---TTS-SEEEEEE-SS-B--B-SSS---SSPEEPTT--TTHHHHHHHHHTT-HHHHHHHHSS-SSTTSHHHHHHHHHHHSTTHHHHHTTT--B--BHHHHHHHHHTTTS--EE-HHHHHTTSSEETTTTEE-HHHHHHTT------EE--SSS---B------BEEEEEETTHHHHTTTT----EEEESSSEEEEEEEE----SSS-EEEEEEEETTEEEEEEEEEES-STHHHHHIIIII-----TTGGGGS-TT---EEE--BTBB-TTT-BSS---EEE--TT--HHHHHHHHHHHHHHHHHHHHT------EE-----S---HHHHHHTS--EE--TT---SEE-----HHHHHHHHHHHHHHHHHHH--

B-factor: mean 50.88, std 18.65, range [16.94, 194.92]

Nearest PDB structures (foldseek):
  3g25-assembly1_A  TM=9.769E-01  e=2.682E-69  Staphylococcus aureus subsp. aureus COL
  3h3n-assembly1_X  TM=9.859E-01  e=9.666E-67  Enterococcus casseliflavus
  3h45-assembly1_O  TM=9.822E-01  e=9.603E-66  Enterococcus casseliflavus
  3d7e-assembly1_X  TM=9.710E-01  e=1.847E-66  Enterococcus casseliflavus
  3ezw-assembly1_B  TM=9.570E-01  e=6.613E-63  Escherichia coli K-12

Organism: Rhizobium meliloti (strain 1021) (NCBI:txid266834)

InterPro domains:
  IPR000577 Carbohydrate kinase, FGGY [PIRSF000538] (4-493)
  IPR005999 Glycerol kinase [MF_00186] (2-497)
  IPR005999 Glycerol kinase [TIGR01311] (4-493)
  IPR018483 Carbohydrate kinase, FGGY, conserved site [PS00445] (360-380)
  IPR018484 Carbohydrate kinase FGGY, N-terminal [PF00370] (4-250)
  IPR018485 Carbohydrate kinase FGGY, C-terminal [PF02782] (260-448)
  IPR043129 ATPase, nucleotide binding domain [SSF53067] (4-253)
  IPR043129 ATPase, nucleotide binding domain [SSF53067] (253-494)

CATH classification: 3.30.420.40 (+1 more: 3.30.420.40)

Solvent-accessible surface area: 68257 Å² total

Sequence (1887 aa):
DLGTENLYFQSGGYILAIDQGTTSTRAIVFDGNQKIAGVGQKEFKQHFPKSGWVEHDPEEIWQTVVSTVKEAIEKSGITANDIAAIGITNQRETVVVWDRETGKPIHNAIVWQDRRTAAFCDKLKKKGLEKTFVKKTGLLLDPYFSGTKLNWLLSNVKGAQVRAAKGELCFGTIDTFLIWRLTGGECFCTDATNASRTLLYNIAENAWDDELTEVLRVPKELPEVKDCAADFGVTDPSLFGAAIPILGVAGDQQAATIGQACFKPGLKSTYGTGCFALLNTGKDVRSKNRLLTTIAYRLDGETTYALEGSIFVAGAAVQWLRDGLKVITGSLAESADPSQEVYLVPAFTGLGAPHWDPDARGAIFGTRNTGPAEFARAALEAVCYQTRDLLEAHKDWRTVLRVDGGVASDWTQRLSDLLDAPVDRPVILETTALGVAWLAGSRAGVWPNQEAFAKSWARDRRFEPHDEATRKVKLKGWRSAVKRTLIAGYILAIDQGTTSTRAIVFDGNQKIAGVGQKEFKQHFPKSGWVEHDPEEIWQTVVSTVKEAIEKSGITANDIAAIGITNQRETVVVWDRETGKPIHNAIVWQDRRTAAFCDKLKKKGLEKTFVKKTGLLLDPYFSGTKLNWLLSNVKGAQVRAAKGELCFGTIDTFLIWRLTGGECFCTDATNASRTLLYNIAENAWDDELTEVLRVPKELPEVKDCAADFGVTDPSLFGAAIPILGVAGDQQAATIGQACFKPGLKSTYGTGCFALLNTGKDVRSKNRLLTTIAYRLDGETTYALEGSIFVAGAAVQWLRDGLKVITGSLAESADPSQEVYLVPAFTGLGAPHWDPDARGAIFGTRNTGPAEFARAALEAVCYQTRDLLEAHKDWRTVLRVDGGVASDWTQRLSDLLDAPVDRPVILETTALGVAWLAGSRAGVWPNQEAFAKSWARDRRFEPHDEATRKVKLKGWRSAVKRTLIAHSSGVDLGTENLYFQSGGYILAIDQGTTSTRAIVFDGNQKIAGVGQKEFKQHFPKSGWVEHDPEEIWQTVVSTVKEAIEKSGITANDIAAIGITNQRETVVVWDRETGKPIHNAIVWQDRRTAAFCDKLKKKGLEKTFVKKTGLLLDPYFSGTKLNWLLSNVKGAQVRAAKGELCFGTIDTFLIWRLTGGECFCTDATNASRTLLYNIAENAWDDELTEVLRVPKELPEVKDCAADFGVTDPSLFGAAIPILGVAGDQQAATIGQACFKPGLKSTYGTGCFALLNTGKDVRSKNRLLTTIAYRLDGETTYALEGSIFVAGAAVQWLRDGLKVITGSLAESADPSQEVYLVPAFTGLGAPHWDPDARGAIFGTRNTGPAEFARAALEAVCYQTRDLLEAHKDWRTVLRVDGGVASDWTQRLSDLLDAPVDRPVILETTALGVAWLAGSRAGVWPNQEAFAKSWARDRRFEPHDEATRKVKLKGWRSAVKRTLIAGYILAIDQGTTSTRAIVFKIAGVGQKEFKQHFPKWVEHDPEEIWQTVVSTVKEAIEKTANDIAAIGITNQRETVVVWDRETGKPIHNAIVWQDRRTAAFCDKLKKKGLEKTFVKKTGLLLDPYFSGTKLNWLLSNVKGAQVRAAKGELCFGTIDTFLIWRLTGGECFCTDATNASRTLLYNIAENAWDDELTEVLRVPKELPEVKDCAADFGVTDGAAIPILGVAGDQQAATIGQACFKLKSTYGTGCFALLNTGKVRSKNRLLTTIAYRLDGETTYALEGSIFVAGAAVQWLRDGLKVIKTGSLAESADPSQEVYLVPAFTGLGAPHWDPDARGAIFGTRNTGPAEFARAALEAVCYQTRDLLEAHKDWRVDGGVASDWTQRLSDLLDAPVDRPAKSWARDRRFEPHDEATRKVKLKGWRSAVKRTLIA